Protein AF-0000000083460502 (afdb_homodimer)

Secondary structure (DSSP, 8-state):
-------HHHHHHHSS-SSHHHHHHHHHHHHGGGGGT--HHHHHHSTTS-GGGHHHHHHHHHHHHT-HHHHHHHHT-S-HHHHHHHHT-GGGTSSS-TTTSSHHHIIIIIGGGSBHHHHHHHHHHHHHH---HHHHHHHHHHHHHHH-HHHHGGGGGGS-HHHHHHHHHHTT----HHHHHHHHHH-HHHHHHHHHHHHHHHHTT---SS---GGGGHHHHTTHHHH-HHHHHHHHHHTTTS-------HHHHHHHHHHSHHHHHH-HHHHTTTS-GGGS-HHHHHHHHHHHS-SSGGG--HHHHHHHTTTS-HHHHHHHHHHHHHHHHSS-GGG-GGG--HHHHHHS-HHHHHHHHHHHHHHS---SSGGG-GGGGS-HHHHHHHHHHHHHH--SHHHHHHHHHHHHHHHHHTT-HHHHHHHHHHHHHH-TT--HHHHHHHHHHHHTTGGGGGG--HHHHHHHHHHHHHHHHTTTTTSTTHHHHHHHHHHHHHHHHHHHHHTT-HHHHHHHHHHHHHHHHHHT-------TT-HHHHHHHHHHHHHHHHHHHHHHTTT-THHHHHHHHHHHHHHHHHHHHIIIIITTSSSTTPPPP-GGG-HHHHHHHHHHHH-TTTTTSHHHHHHHHHHHHH-HHHHHHHS--------TTHHHHTHHHHHHHH-HHHHHHTHHHHHHHHHHTTT-HHHHHHHHHHTTSTTHHHHHHHHHHHHTTT-THHHHHHHHHS-HHHHHHHHGGGS--SSS----STTHHHHHHHHHHHHHHHTT-SSPPPTHHHHTTSSGGGHHHHHHHHHHHHHHSBHHHHHHHHHHHTTS-HHHHHHHHHHHHHHS-HHHHHHHHHHHHHH---HHHHHHHHHHHHHHHHHS--HHHHHHHHHHHHT--TT-HHHHHHHT--TTS-HHHHHHHHHHHHHHHHTS-SHHHHHHHHHHHHH--HHHHHHS-HHHHHHHHHHHTT-GGGHHHHHHIIIIIIISS-HHHHHHHHHHHHHHHHHHHHHHTTPPPSS-TT--HHHHHHHHHHHHHHHGGGSTT--HHHHHHHHHHHHHT--GGGSHHHHHHHHHHHHHHH-SSHHHHHHHHHHHHHHHHHHH-TTHHHHHHHHHHHHHHHHHSS-HHHHHHHHHHHHHTS--HHHHHHHHHHHHHS---GGGSHHHHHHHT-S-HHHHHHHHHHHHH---S------/-------HHHHHHHSS-SSHHHHHHHHHHHHGGGGGT--HHHHHHSTTS-GGGHHHHHHHHHHHHT-HHHHHHHHT-S-HHHHHHHHT-GGGTSSS-TTTSSHHHIIIIIGGGSBHHHHHHHHHHHHHH---HHHHHHHHHHHHHHH-HHHHGGGGGGS-HHHHHHHHHHTTPPPPHHHHHHHHHH-HHHHHHHHHHHHHHHHTT---SS---GGGGHHHHTTHHHH-HHHHHHHHHHTTTS-------HHHHHHHHHH-HHHHHH-HHHHTTTS-GGGS-HHHHHHHHHHHS-SSGGG--HHHHHHHTTTS-HHHHHHHHHHHHHHHHSS-GGG-GGG--HHHHHHS-HHHHHHHHHHHHHHS---SSGGG-GGGGS-HHHHHHHHHHHHHH--SHHHHHHHHHHHHHHHHHTT-HHHHHHHHHHHHHH-TT--HHHHHHHHHHHHTTGGGGGG--HHHHHHHHHHHHHHHHTTGGGSTTHHHHHHHHHHHHHHHHHHHHHTT-HHHHHHHHHHHHHHHHHHT-------TT-HHHHHHHHHHHHHHHHHHHHHHTTT-THHHHHHHHHHHHHHHHHHHHHHHHTTTSSSTTPPPP-GGG-HHHHHHHHHHHH-TTTTTSHHHHHHHHHHHHH-HHHHHHHS--------TTHHHHTHHHHHHHH-HHHHHHTHHHHHHHHHHTTT-HHHHHHHHHHTTSTTHHHHHHHHHHHHTTT-THHHHHHHHHS-HHHHHHHHGGGS--SSS----STTHHHHHHHHHHHHHHHTT-SSPPPTHHHHTTSSGGGHHHHHHHHHHHHHHSBHHHHHHHHHHHTTS-HHHHHHHHHHHHHHS-HHHHHHHHHHHHHH---HHHHHHHHHHHHHHHHHS--HHHHHHHHHHHHT--TT-HHHHHHHT--TTS-HHHHHHHHHHHHHHHHTS-SHHHHHHHHHHHHH--HHHHHHS-HHHHHHHHHHHTT-GGGHHHHHHIIIIIIISS-HHHHHHHHHHHHHHHHHHHHHHTTPPPSS-TT--HHHHHHHHHHHHHHHGGGGS---HHHHHHHHHHHHHT--GGG-HHHHHHHHHHHHHHH-SSHHHHHHHHHHHHHHHHHHH-TTHHHHHHHHHHHHHHHHHSS-HHHHHHHHHHHHHTS--HHHHHHHHHHHHHS---GGGSHHHHHHHT-S-HHHHHHHHHHHHH---S------

pLDDT: mean 86.25, std 11.1, range [25.2, 96.81]

Foldseek 3Di:
DPPQPQFPLNQLQLQDDFALVVSVVSLCVLLCVVVVPDDLVVSCVPPSHRVVCSLVSQLVNCLVVVPLVSLLVQQLDLFPVSNVSSLPSLVNQQCPDVVCNAQVNCVPPHQLRHFQVSLLSSLLSNLPRHQDQVRLVRNLVSCCQWAFCVSSVSSLSSHDLVVSLVCCQVQLDADDLVVLVSNCVSPVVSSLVNVVVQLVCVVVVFQRLNPDPCLNNLVSLLCVLVVPVVSSLVNQVSCVPPCSVHADDLVSLLSCCVPPLVVCLVPVCSCLNRHDLLNDDQVSCLRRLLVNADLDPVPGALVVSVVSCVNHDLQCSLVSVQVSCCVRVVDGPLVDLVNDALVSLLSDDLVSSQVSLVVVPVPDDADLALSRGSLLSHDLVPSLVVLVVVLVVDPDVSSNLSSLLNQLSSCLSNVPLVSNLVSLVVCVPPVLPPDLVSLLSNLQSLCVSPPVLLVHDPSSLVSNVSSVVSCVVVVSCLDPCVLPRVVSVLSNLLSSLVNCVVVPVVVVSLVSLVSVLVSCLRNVDLPLQGPLVDLVSRVVSLVSSLVVVLVVCVVPVPDDPVNVLSVLSVLLSSQVNLVVSCVRPPVVCPPPPDDRDDCVVPVSSLVVLLCQCPDPVNVPPPSNVSSLVSCVVRPVPSSVVRNPPPLPPCPLCCQLVLVVVVCCVVPVVSCLVVLVSLLVSLLVPVPRPSNLVSLLSCSSRPPSLVVLLVVLLVCCLVPVSSLLSNQSNTAQVSSCVSCVVLFDPDQEQDPDDDCSVSSVVNNLVVLVSQLNHGSGHDLVSLVSQCGHPNNVSSLVSNLSNSSSRNNVSSLVVLVVQCPDDDVSVLSSLVSCSNRGTLVVNLVVLLVCLVPDPDLVSLLSSLVSLVVSCLSPPDPSSVVSNLVSLVPDDPVNLVSLLVLLDCSSPDLVCRQVSVVSSCVSLVVDDDPSSLVSLLSNLLPQALSNLVSYDLVSLVVSLLVPCLPPSNPVSSLCCLQHNQQQSDLVCNVVSLLVVLVSLLVCLQPQPPNADPVGRPDRRSLVSLQVSLVVNLQVVVPPRDALVSLVSNLVSCVPRNPCVSPVLSNLSSLLSNLVRVADALLSSLQSVLVVLVVVCVVPNLVCLVSNLVSVCVNCVVVCVVPPCRRLVSSLNSLPVPPDPSSLQSSLSSVQVDLDPCCPPPNLVCQCPDPDPVSVVSSVVCVVPNPVDDPPPPD/DPPQPQFPLNQLQLQDDFALVVSVVSLCVLLCVVVVPDDLVVSCVPPSHRVVCSLVSQLVNCLVVVPLVSLLVQQLDLFPVSNVSSLPSLVNQQCPDVVCNAQVNCVPPHQLRHFQVSLLSSLLSNLPRHQDQVRLVRNLVSCCQWAFCVSSVSSLNSHDLVVSLVCCQVQLDADDLVVLVSNCVSPVVSSLVNVVVQLVCVVVVFQRLNPDPCLNNLVSLLCVLVVPVVSSLVVQVSCVPPCSVHADDLVSLLSCCVPPLVVCLVPVCSCLNRHDLLNDDQVSCLRNLLVNADLDVVPGALVVSVVSCVNHPLQCSLVSVQVSCCVRVVDGPLVDLVNDDLVNLLSDDLVSSQVSLVVVQVPDDADLALSRGSLLSHDLVPSLVVLVVVLVVDPDVSSNLSSLLNQLSSCLSNVPLPSNLVSLVVCVPPVLPPDLVSLLSNLQSLCVSPPVLLVHDPSSLVSNVSSVVSCVVVPSCLDPCVLPRVVSVLSNLLSSLVNCVVVPVVVVSLVSLVVVLVSCLRNVDLPLQGPLVDLVSRVVSLVSSLVNVLVVCVVPVPDDPVNVLSVLSVLLSSQVNLVVSCVRPPPVCPDPPDDRDHCVVPVSSLVVLLCQLPPPVNVPPPSNVSSLVSCVVRPVPSSVPRNPPPLPPCPLCCQLVLVVVVCCVVPVVSCLVVLVSLLVSLLVPPPRPSSLVSLLSCSSRPPSLVVLLVVLLVCCLVPVSSLLSNQSNGAQVSSCVSCVVLFDPDQEQDPDDDCSVSSVVNNLVVLVSQLNHGSGHDLVSLVSQCGHPNNVSSLVSLLSNSSSRNNVSSLVVLVVQCPDDDVSVLSSLVSCSNRGILVVNLVVLLVCLVPDPDLVSLLSSLVSLVVSCLSPPDPSSVVSNLVSLVPDDPVNLVSLLVLLDCSSPDLVCRQVSVVSSCVSLVVDDDPSSLVSLLSNLLPQALSNLVSYDLVSLLVSLLVPCLPPSNPVSSLCCLQHNQQQSDLVCNQVSLLVVLVSLLVCCQPQPPNADPVGRPDRRSLVSLLVSLVVNLQVVVPVRDALVSLVSNLVSCVPRNPCVSPVLSNLSSLLSNLVRVADALLSSLQSVLVVLVVVCVVPNLVCLVSNLVSVCVNCVVVCVVPPCRRLVSSLNSLPVPPDPSSLQSSLSSVQVDLDPCCPPPSLVCQCPDPDVVSVVSSVVCVVPNPVDDPPPPD

Radius of gyration: 48.44 Å; Cα contacts (8 Å, |Δi|>4): 2717; chains: 2; bounding box: 104×131×123 Å

Nearest PDB structures (foldseek):
  7qdy-assembly1_B  TM=1.302E-01  e=4.862E-06  Homo sapiens
  8q9t-assembly1_E  TM=1.295E-01  e=2.438E-05  Saccharomyces cerevisiae
  6bcu-assembly1_B  TM=1.412E-01  e=8.855E-05  Homo sapiens
  4wng-assembly1_A  TM=2.887E-01  e=4.161E-01  Homo sapiens
  3sf4-assembly3_C  TM=1.959E-01  e=1.825E-01  Homo sapiens

Structure (mmCIF, N/CA/C/O backbone):
data_AF-0000000083460502-model_v1
#
loop_
_entity.id
_entity.type
_entity.pdbx_description
1 polymer 'Uncharacterized protein'
#
loop_
_atom_site.group_PDB
_atom_site.id
_atom_site.type_symbol
_atom_site.label_atom_id
_atom_site.label_alt_id
_atom_site.label_comp_id
_atom_site.label_asym_id
_atom_site.label_entity_id
_atom_site.label_seq_id
_atom_site.pdbx_PDB_ins_code
_atom_site.Cartn_x
_atom_site.Cartn_y
_atom_site.Cartn_z
_atom_site.occupancy
_atom_site.B_iso_or_equiv
_atom_site.auth_seq_id
_atom_site.auth_comp_id
_atom_site.auth_asym_id
_atom_site.auth_atom_id
_atom_site.pdbx_PDB_model_num
ATOM 1 N N . MET A 1 1 ? 44.25 -17.719 -52.344 1 26.02 1 MET A N 1
ATOM 2 C CA . MET A 1 1 ? 42.812 -17.844 -52.531 1 26.02 1 MET A CA 1
ATOM 3 C C . MET A 1 1 ? 42.344 -19.281 -52.281 1 26.02 1 MET A C 1
ATOM 5 O O . MET A 1 1 ? 42.656 -20.172 -53.062 1 26.02 1 MET A O 1
ATOM 9 N N . THR A 1 2 ? 42.375 -19.766 -51.062 1 35.25 2 THR A N 1
ATOM 10 C CA . THR A 1 2 ? 42.062 -21.125 -50.625 1 35.25 2 THR A CA 1
ATOM 11 C C . THR A 1 2 ? 40.812 -21.641 -51.312 1 35.25 2 THR A C 1
ATOM 13 O O . THR A 1 2 ? 39.875 -20.875 -51.562 1 35.25 2 THR A O 1
ATOM 16 N N . GLU A 1 3 ? 40.844 -22.672 -52 1 38.16 3 GLU A N 1
ATOM 17 C CA . GLU A 1 3 ? 39.719 -23.312 -52.688 1 38.16 3 GLU A CA 1
ATOM 18 C C . GLU A 1 3 ? 38.438 -23.266 -51.844 1 38.16 3 GLU A C 1
ATOM 20 O O . GLU A 1 3 ? 38.406 -23.875 -50.75 1 38.16 3 GLU A O 1
ATOM 25 N N . GLN A 1 4 ? 37.75 -22.203 -51.781 1 45.59 4 GLN A N 1
ATOM 26 C CA . GLN A 1 4 ? 36.594 -21.953 -50.938 1 45.59 4 GLN A CA 1
ATOM 27 C C . GLN A 1 4 ? 35.562 -23.078 -51.125 1 45.59 4 GLN A C 1
ATOM 29 O O . GLN A 1 4 ? 35.156 -23.391 -52.219 1 45.59 4 GLN A O 1
ATOM 34 N N . GLN A 1 5 ? 35.594 -24.062 -50.312 1 58.56 5 GLN A N 1
ATOM 35 C CA . GLN A 1 5 ? 34.562 -25.125 -50.281 1 58.56 5 GLN A CA 1
ATOM 36 C C . GLN A 1 5 ? 33.156 -24.547 -50.5 1 58.56 5 GLN A C 1
ATOM 38 O O . GLN A 1 5 ? 32.812 -23.516 -49.938 1 58.56 5 GLN A O 1
ATOM 43 N N . THR A 1 6 ? 32.562 -24.938 -51.5 1 76.38 6 THR A N 1
ATOM 44 C CA . THR A 1 6 ? 31.219 -24.531 -51.906 1 76.38 6 THR A CA 1
ATOM 45 C C . THR A 1 6 ? 30.219 -24.719 -50.781 1 76.38 6 THR A C 1
ATOM 47 O O . THR A 1 6 ? 30.156 -25.797 -50.156 1 76.38 6 THR A O 1
ATOM 50 N N . SER A 1 7 ? 29.594 -23.625 -50.219 1 87.06 7 SER A N 1
ATOM 51 C CA . SER A 1 7 ? 28.641 -23.641 -49.125 1 87.06 7 SER A CA 1
ATOM 52 C C . SER A 1 7 ? 27.234 -23.984 -49.594 1 87.06 7 SER A C 1
ATOM 54 O O . SER A 1 7 ? 26.984 -24.047 -50.812 1 87.06 7 SER A O 1
ATOM 56 N N . PHE A 1 8 ? 26.406 -24.312 -48.656 1 87.94 8 PHE A N 1
ATOM 57 C CA . PHE A 1 8 ? 25 -24.578 -48.938 1 87.94 8 PHE A CA 1
ATOM 58 C C . PHE A 1 8 ? 24.359 -23.391 -49.656 1 87.94 8 PHE A C 1
ATOM 60 O O . PHE A 1 8 ? 23.516 -23.578 -50.531 1 87.94 8 PHE A O 1
ATOM 67 N N . LEU A 1 9 ? 24.844 -22.219 -49.25 1 90.31 9 LEU A N 1
ATOM 68 C CA . LEU A 1 9 ? 24.312 -21.016 -49.875 1 90.31 9 LEU A CA 1
ATOM 69 C C . LEU A 1 9 ? 24.719 -20.953 -51.344 1 90.31 9 LEU A C 1
ATOM 71 O O . LEU A 1 9 ? 23.891 -20.609 -52.219 1 90.31 9 LEU A O 1
ATOM 75 N N . ASP A 1 10 ? 25.922 -21.328 -51.656 1 89.94 10 ASP A N 1
ATOM 76 C CA . ASP A 1 10 ? 26.406 -21.359 -53.031 1 89.94 10 ASP A CA 1
ATOM 77 C C . ASP A 1 10 ? 25.625 -22.375 -53.875 1 89.94 10 ASP A C 1
ATOM 79 O O . ASP A 1 10 ? 25.312 -22.141 -55.031 1 89.94 10 ASP A O 1
ATOM 83 N N . ALA A 1 11 ? 25.312 -23.469 -53.25 1 90.75 11 ALA A N 1
ATOM 84 C CA . ALA A 1 11 ? 24.562 -24.547 -53.906 1 90.75 11 ALA A CA 1
ATOM 85 C C . ALA A 1 11 ? 23.156 -24.094 -54.25 1 90.75 11 ALA A C 1
ATOM 87 O O . ALA A 1 11 ? 22.656 -24.391 -55.344 1 90.75 11 ALA A O 1
ATOM 88 N N . ILE A 1 12 ? 22.5 -23.391 -53.375 1 90.19 12 ILE A N 1
ATOM 89 C CA . ILE A 1 12 ? 21.141 -22.906 -53.594 1 90.19 12 ILE A CA 1
ATOM 90 C C . ILE A 1 12 ? 21.141 -21.906 -54.75 1 90.19 12 ILE A C 1
ATOM 92 O O . ILE A 1 12 ? 20.234 -21.906 -55.594 1 90.19 12 ILE A O 1
ATOM 96 N N . HIS A 1 13 ? 22.25 -21.125 -54.844 1 90.06 13 HIS A N 1
ATOM 97 C CA . HIS A 1 13 ? 22.281 -20.062 -55.844 1 90.06 13 HIS A CA 1
ATOM 98 C C . HIS A 1 13 ? 22.719 -20.594 -57.188 1 90.06 13 HIS A C 1
ATOM 100 O O . HIS A 1 13 ? 22.578 -19.891 -58.219 1 90.06 13 HIS A O 1
ATOM 106 N N . LYS A 1 14 ? 23.172 -21.781 -57.219 1 88.88 14 LYS A N 1
ATOM 107 C CA . LYS A 1 14 ? 23.484 -22.422 -58.5 1 88.88 14 LYS A CA 1
ATOM 108 C C . LYS A 1 14 ? 22.219 -22.906 -59.188 1 88.88 14 LYS A C 1
ATOM 110 O O . LYS A 1 14 ? 22.219 -23.141 -60.406 1 88.88 14 LYS A O 1
ATOM 115 N N . ILE A 1 15 ? 21.156 -23.094 -58.438 1 91.19 15 ILE A N 1
ATOM 116 C CA . ILE A 1 15 ? 19.859 -23.469 -59 1 91.19 15 ILE A CA 1
ATOM 117 C C . ILE A 1 15 ? 19.281 -22.266 -59.75 1 91.19 15 ILE A C 1
ATOM 119 O O . ILE A 1 15 ? 19.156 -21.172 -59.188 1 91.19 15 ILE A O 1
ATOM 123 N N . PRO A 1 16 ? 18.953 -22.484 -61 1 87.94 16 PRO A N 1
ATOM 124 C CA . PRO A 1 16 ? 18.422 -21.344 -61.75 1 87.94 16 PRO A CA 1
ATOM 125 C C . PRO A 1 16 ? 17.109 -20.828 -61.188 1 87.94 16 PRO A C 1
ATOM 127 O O . PRO A 1 16 ? 16.266 -21.625 -60.75 1 87.94 16 PRO A O 1
ATOM 130 N N . GLY A 1 17 ? 16.938 -19.516 -61.094 1 87.94 17 GLY A N 1
ATOM 131 C CA . GLY A 1 17 ? 15.742 -18.844 -60.594 1 87.94 17 GLY A CA 1
ATOM 132 C C . GLY A 1 17 ? 16.047 -17.703 -59.656 1 87.94 17 GLY A C 1
ATOM 133 O O . GLY A 1 17 ? 17.016 -17.75 -58.906 1 87.94 17 GLY A O 1
ATOM 134 N N . ASP A 1 18 ? 15.188 -16.703 -59.688 1 84.12 18 ASP A N 1
ATOM 135 C CA . ASP A 1 18 ? 15.445 -15.523 -58.875 1 84.12 18 ASP A CA 1
ATOM 136 C C . ASP A 1 18 ? 14.656 -15.586 -57.562 1 84.12 18 ASP A C 1
ATOM 138 O O . ASP A 1 18 ? 15.047 -14.969 -56.562 1 84.12 18 ASP A O 1
ATOM 142 N N . THR A 1 19 ? 13.492 -16.281 -57.531 1 86.75 19 THR A N 1
ATOM 143 C CA . THR A 1 19 ? 12.648 -16.406 -56.344 1 86.75 19 THR A CA 1
ATOM 144 C C . THR A 1 19 ? 12.586 -17.859 -55.875 1 86.75 19 THR A C 1
ATOM 146 O O . THR A 1 19 ? 12.883 -18.781 -56.656 1 86.75 19 THR A O 1
ATOM 149 N N . PRO A 1 20 ? 12.242 -18.047 -54.625 1 88 20 PRO A N 1
ATOM 150 C CA . PRO A 1 20 ? 12.117 -19.406 -54.125 1 88 20 PRO A CA 1
ATOM 151 C C . PRO A 1 20 ? 11.133 -20.25 -54.938 1 88 20 PRO A C 1
ATOM 153 O O . PRO A 1 20 ? 11.391 -21.422 -55.188 1 88 20 PRO A O 1
ATOM 156 N N . GLY A 1 21 ? 10 -19.641 -55.375 1 87.38 21 GLY A N 1
ATOM 157 C CA . GLY A 1 21 ? 9.023 -20.375 -56.156 1 87.38 21 GLY A CA 1
ATOM 158 C C . GLY A 1 21 ? 9.586 -20.891 -57.469 1 87.38 21 GLY A C 1
ATOM 159 O O . GLY A 1 21 ? 9.336 -22.047 -57.844 1 87.38 21 GLY A O 1
ATOM 160 N N . GLU A 1 22 ? 10.375 -20.062 -58.125 1 90.12 22 GLU A N 1
ATOM 161 C CA . GLU A 1 22 ? 10.992 -20.453 -59.406 1 90.12 22 GLU A CA 1
ATOM 162 C C . GLU A 1 22 ? 12.031 -21.547 -59.188 1 90.12 22 GLU A C 1
ATOM 164 O O . GLU A 1 22 ? 12.141 -22.469 -60 1 90.12 22 GLU A O 1
ATOM 169 N N . LYS A 1 23 ? 12.688 -21.438 -58.188 1 90.31 23 LYS A N 1
ATOM 170 C CA . LYS A 1 23 ? 13.711 -22.438 -57.906 1 90.31 23 LYS A CA 1
ATOM 171 C C . LYS A 1 23 ? 13.086 -23.781 -57.562 1 90.31 23 LYS A C 1
ATOM 173 O O . LYS A 1 23 ? 13.562 -24.828 -58 1 90.31 23 LYS A O 1
ATOM 178 N N . TYR A 1 24 ? 12 -23.734 -56.781 1 91.06 24 TYR A N 1
ATOM 179 C CA . TYR A 1 24 ? 11.297 -24.969 -56.438 1 91.06 24 TYR A CA 1
ATOM 180 C C . TYR A 1 24 ? 10.703 -25.609 -57.688 1 91.06 24 TYR A C 1
ATOM 182 O O . TYR A 1 24 ? 10.688 -26.844 -57.812 1 91.06 24 TYR A O 1
ATOM 190 N N . LYS A 1 25 ? 10.211 -24.75 -58.594 1 91.25 25 LYS A N 1
ATOM 191 C CA . LYS A 1 25 ? 9.703 -25.281 -59.875 1 91.25 25 LYS A CA 1
ATOM 192 C C . LYS A 1 25 ? 10.805 -25.969 -60.656 1 91.25 25 LYS A C 1
ATOM 194 O O . LYS A 1 25 ? 10.594 -27.031 -61.219 1 91.25 25 LYS A O 1
ATOM 199 N N . LYS A 1 26 ? 11.914 -25.328 -60.594 1 92.31 26 LYS A N 1
ATOM 200 C CA . LYS A 1 26 ? 13.047 -25.906 -61.312 1 92.31 26 LYS A CA 1
ATOM 201 C C . LYS A 1 26 ? 13.492 -27.219 -60.656 1 92.31 26 LYS A C 1
ATOM 203 O O . LYS A 1 26 ? 13.844 -28.172 -61.344 1 92.31 26 LYS A O 1
ATOM 208 N N . ILE A 1 27 ? 13.477 -27.328 -59.375 1 91.62 27 ILE A N 1
ATOM 209 C CA . ILE A 1 27 ? 13.805 -28.547 -58.656 1 91.62 27 ILE A CA 1
ATOM 210 C C . ILE A 1 27 ? 12.797 -29.641 -59 1 91.62 27 ILE A C 1
ATOM 212 O O . ILE A 1 27 ? 13.172 -30.781 -59.281 1 91.62 27 ILE A O 1
ATOM 216 N N . ALA A 1 28 ? 11.539 -29.25 -59.094 1 91.12 28 ALA A N 1
ATOM 217 C CA . ALA A 1 28 ? 10.484 -30.203 -59.438 1 91.12 28 ALA A CA 1
ATOM 218 C C . ALA A 1 28 ? 10.664 -30.75 -60.844 1 91.12 28 ALA A C 1
ATOM 220 O O . ALA A 1 28 ? 10.438 -31.938 -61.094 1 91.12 28 ALA A O 1
ATOM 221 N N . GLU A 1 29 ? 11.031 -29.875 -61.688 1 90.12 29 GLU A N 1
ATOM 222 C CA . GLU A 1 29 ? 11.273 -30.266 -63.062 1 90.12 29 GLU A CA 1
ATOM 223 C C . GLU A 1 29 ? 12.438 -31.25 -63.156 1 90.12 29 GLU A C 1
ATOM 225 O O . GLU A 1 29 ? 12.359 -32.25 -63.875 1 90.12 29 GLU A O 1
ATOM 230 N N . LEU A 1 30 ? 13.414 -30.969 -62.469 1 91.81 30 LEU A N 1
ATOM 231 C CA . LEU A 1 30 ? 14.609 -31.797 -62.5 1 91.81 30 LEU A CA 1
ATOM 232 C C . LEU A 1 30 ? 14.336 -33.156 -61.875 1 91.81 30 LEU A C 1
ATOM 234 O O . LEU A 1 30 ? 14.867 -34.188 -62.312 1 91.81 30 LEU A O 1
ATOM 238 N N . VAL A 1 31 ? 13.508 -33.156 -60.875 1 92.88 31 VAL A N 1
ATOM 239 C CA . VAL A 1 31 ? 13.227 -34.406 -60.125 1 92.88 31 VAL A CA 1
ATOM 240 C C . VAL A 1 31 ? 12.195 -35.219 -60.906 1 92.88 31 VAL A C 1
ATOM 242 O O . VAL A 1 31 ? 12.172 -36.469 -60.812 1 92.88 31 VAL A O 1
ATOM 245 N N . SER A 1 32 ? 11.336 -34.625 -61.781 1 89.88 32 SER A N 1
ATOM 246 C CA . SER A 1 32 ? 10.258 -35.312 -62.5 1 89.88 32 SER A CA 1
ATOM 247 C C . SER A 1 32 ? 10.805 -36.344 -63.469 1 89.88 32 SER A C 1
ATOM 249 O O . SER A 1 32 ? 10.07 -37.25 -63.906 1 89.88 32 SER A O 1
ATOM 251 N N . VAL A 1 33 ? 12.023 -36.281 -63.656 1 89.56 33 VAL A N 1
ATOM 252 C CA . VAL A 1 33 ? 12.633 -37.25 -64.562 1 89.56 33 VAL A CA 1
ATOM 253 C C . VAL A 1 33 ? 12.57 -38.656 -64 1 89.56 33 VAL A C 1
ATOM 255 O O . VAL A 1 33 ? 12.586 -39.625 -64.75 1 89.56 33 VAL A O 1
ATOM 258 N N . VAL A 1 34 ? 12.461 -38.688 -62.75 1 90.31 34 VAL A N 1
ATOM 259 C CA . VAL A 1 34 ? 12.43 -39.969 -62.094 1 90.31 34 VAL A CA 1
ATOM 260 C C . VAL A 1 34 ? 11.117 -40.688 -62.406 1 90.31 34 VAL A C 1
ATOM 262 O O . VAL A 1 34 ? 11.07 -41.938 -62.438 1 90.31 34 VAL A O 1
ATOM 265 N N . LYS A 1 35 ? 10.023 -40.031 -62.781 1 87.81 35 LYS A N 1
ATOM 266 C CA . LYS A 1 35 ? 8.75 -40.625 -63.156 1 87.81 35 LYS A CA 1
ATOM 267 C C . LYS A 1 35 ? 8.898 -41.406 -64.5 1 87.81 35 LYS A C 1
ATOM 269 O O . LYS A 1 35 ? 8.164 -42.375 -64.688 1 87.81 35 LYS A O 1
ATOM 274 N N . LYS A 1 36 ? 9.844 -41 -65.375 1 85.62 36 LYS A N 1
ATOM 275 C CA . LYS A 1 36 ? 10.055 -41.625 -66.688 1 85.62 36 LYS A CA 1
ATOM 276 C C . LYS A 1 36 ? 11.039 -42.781 -66.562 1 85.62 36 LYS A C 1
ATOM 278 O O . LYS A 1 36 ? 11.484 -43.312 -67.562 1 85.62 36 LYS A O 1
ATOM 283 N N . GLY A 1 37 ? 11.469 -43.188 -65.375 1 81.88 37 GLY A N 1
ATOM 284 C CA . GLY A 1 37 ? 12.242 -44.406 -65.125 1 81.88 37 GLY A CA 1
ATOM 285 C C . GLY A 1 37 ? 13.719 -44.156 -64.938 1 81.88 37 GLY A C 1
ATOM 286 O O . GLY A 1 37 ? 14.516 -45.094 -64.812 1 81.88 37 GLY A O 1
ATOM 287 N N . VAL A 1 38 ? 14.219 -42.906 -64.812 1 88.06 38 VAL A N 1
ATOM 288 C CA . VAL A 1 38 ? 15.625 -42.562 -64.625 1 88.06 38 VAL A CA 1
ATOM 289 C C . VAL A 1 38 ? 15.992 -42.875 -63.156 1 88.06 38 VAL A C 1
ATOM 291 O O . VAL A 1 38 ? 15.289 -42.438 -62.219 1 88.06 38 VAL A O 1
ATOM 294 N N . PRO A 1 39 ? 17.047 -43.625 -63 1 88.94 39 PRO A N 1
ATOM 295 C CA . PRO A 1 39 ? 17.438 -43.938 -61.625 1 88.94 39 PRO A CA 1
ATOM 296 C C . PRO A 1 39 ? 17.859 -42.688 -60.844 1 88.94 39 PRO A C 1
ATOM 298 O O . PRO A 1 39 ? 18.453 -41.781 -61.438 1 88.94 39 PRO A O 1
ATOM 301 N N . VAL A 1 40 ? 17.594 -42.625 -59.5 1 90.25 40 VAL A N 1
ATOM 302 C CA . VAL A 1 40 ? 17.844 -41.5 -58.625 1 90.25 40 VAL A CA 1
ATOM 303 C C . VAL A 1 40 ? 19.344 -41.188 -58.562 1 90.25 40 VAL A C 1
ATOM 305 O O . VAL A 1 40 ? 19.734 -40.031 -58.438 1 90.25 40 VAL A O 1
ATOM 308 N N . SER A 1 41 ? 20.203 -42.25 -58.719 1 86.19 41 SER A N 1
ATOM 309 C CA . SER A 1 41 ? 21.656 -42.062 -58.719 1 86.19 41 SER A CA 1
ATOM 310 C C . SER A 1 41 ? 22.094 -41.188 -59.906 1 86.19 41 SER A C 1
ATOM 312 O O . SER A 1 41 ? 23.031 -40.406 -59.75 1 86.19 41 SER A O 1
ATOM 314 N N . HIS A 1 42 ? 21.328 -41.375 -60.938 1 86.44 42 HIS A N 1
ATOM 315 C CA . HIS A 1 42 ? 21.656 -40.562 -62.125 1 86.44 42 HIS A CA 1
ATOM 316 C C . HIS A 1 42 ? 21.203 -39.125 -61.969 1 86.44 42 HIS A C 1
ATOM 318 O O . HIS A 1 42 ? 21.844 -38.219 -62.469 1 86.44 42 HIS A O 1
ATOM 324 N N . LEU A 1 43 ? 20.141 -39.031 -61.25 1 88.62 43 LEU A N 1
ATOM 325 C CA . LEU A 1 43 ? 19.625 -37.688 -60.969 1 88.62 43 LEU A CA 1
ATOM 326 C C . LEU A 1 43 ? 20.625 -36.875 -60.125 1 88.62 43 LEU A C 1
ATOM 328 O O . LEU A 1 43 ? 20.891 -35.719 -60.438 1 88.62 43 LEU A O 1
ATOM 332 N N . ILE A 1 44 ? 21.188 -37.469 -59.125 1 88.38 44 ILE A N 1
ATOM 333 C CA . ILE A 1 44 ? 22.062 -36.781 -58.156 1 88.38 44 ILE A CA 1
ATOM 334 C C . ILE A 1 44 ? 23.391 -36.469 -58.844 1 88.38 44 ILE A C 1
ATOM 336 O O . ILE A 1 44 ? 24.016 -35.438 -58.531 1 88.38 44 ILE A O 1
ATOM 340 N N . LYS A 1 45 ? 23.766 -37.25 -59.906 1 83.94 45 LYS A N 1
ATOM 341 C CA . LYS A 1 45 ? 25.031 -37.062 -60.625 1 83.94 45 LYS A CA 1
ATOM 342 C C . LYS A 1 45 ? 24.875 -36.062 -61.75 1 83.94 45 LYS A C 1
ATOM 344 O O . LYS A 1 45 ? 25.844 -35.656 -62.375 1 83.94 45 LYS A O 1
ATOM 349 N N . ASN A 1 46 ? 23.641 -35.688 -61.938 1 85.5 46 ASN A N 1
ATOM 350 C CA . ASN A 1 46 ? 23.375 -34.656 -62.969 1 85.5 46 ASN A CA 1
ATOM 351 C C . ASN A 1 46 ? 24.109 -33.375 -62.625 1 85.5 46 ASN A C 1
ATOM 353 O O . ASN A 1 46 ? 24.062 -32.875 -61.5 1 85.5 46 ASN A O 1
ATOM 357 N N . PRO A 1 47 ? 24.844 -32.844 -63.5 1 82.44 47 PRO A N 1
ATOM 358 C CA . PRO A 1 47 ? 25.609 -31.609 -63.281 1 82.44 47 PRO A CA 1
ATOM 359 C C . PRO A 1 47 ? 24.734 -30.422 -62.875 1 82.44 47 PRO A C 1
ATOM 361 O O . PRO A 1 47 ? 25.219 -29.469 -62.25 1 82.44 47 PRO A O 1
ATOM 364 N N . ASP A 1 48 ? 23.453 -30.531 -63.219 1 83.94 48 ASP A N 1
ATOM 365 C CA . ASP A 1 48 ? 22.562 -29.422 -62.875 1 83.94 48 ASP A CA 1
ATOM 366 C C . ASP A 1 48 ? 22.125 -29.484 -61.438 1 83.94 48 ASP A C 1
ATOM 368 O O . ASP A 1 48 ? 21.578 -28.516 -60.906 1 83.94 48 ASP A O 1
ATOM 372 N N . VAL A 1 49 ? 22.391 -30.531 -60.812 1 89.62 49 VAL A N 1
ATOM 373 C CA . VAL A 1 49 ? 22.047 -30.688 -59.406 1 89.62 49 VAL A CA 1
ATOM 374 C C . VAL A 1 49 ? 23.266 -30.438 -58.531 1 89.62 49 VAL A C 1
ATOM 376 O O . VAL A 1 49 ? 24.234 -31.203 -58.562 1 89.62 49 VAL A O 1
ATOM 379 N N . PRO A 1 50 ? 23.219 -29.375 -57.781 1 89.31 50 PRO A N 1
ATOM 380 C CA . PRO A 1 50 ? 24.344 -29.125 -56.906 1 89.31 50 PRO A CA 1
ATOM 381 C C . PRO A 1 50 ? 24.578 -30.25 -55.906 1 89.31 50 PRO A C 1
ATOM 383 O O . PRO A 1 50 ? 23.641 -30.75 -55.281 1 89.31 50 PRO A O 1
ATOM 386 N N . SER A 1 51 ? 25.75 -30.672 -55.625 1 86 51 SER A N 1
ATOM 387 C CA . SER A 1 51 ? 26.125 -31.844 -54.844 1 86 51 SER A CA 1
ATOM 388 C C . SER A 1 51 ? 25.656 -31.719 -53.375 1 86 51 SER A C 1
ATOM 390 O O . SER A 1 51 ? 25.203 -32.688 -52.781 1 86 51 SER A O 1
ATOM 392 N N . LEU A 1 52 ? 25.672 -30.5 -52.812 1 88 52 LEU A N 1
ATOM 393 C CA . LEU A 1 52 ? 25.328 -30.297 -51.406 1 88 52 LEU A CA 1
ATOM 394 C C . LEU A 1 52 ? 23.812 -30.375 -51.219 1 88 52 LEU A C 1
ATOM 396 O O . LEU A 1 52 ? 23.344 -30.578 -50.094 1 88 52 LEU A O 1
ATOM 400 N N . LEU A 1 53 ? 23.031 -30.234 -52.25 1 90.62 53 LEU A N 1
ATOM 401 C CA . LEU A 1 53 ? 21.578 -30.344 -52.156 1 90.62 53 LEU A CA 1
ATOM 402 C C . LEU A 1 53 ? 21.109 -31.719 -52.594 1 90.62 53 LEU A C 1
ATOM 404 O O . LEU A 1 53 ? 19.906 -31.938 -52.75 1 90.62 53 LEU A O 1
ATOM 408 N N . GLY A 1 54 ? 22.062 -32.562 -52.812 1 88.81 54 GLY A N 1
ATOM 409 C CA . GLY A 1 54 ? 21.766 -33.906 -53.219 1 88.81 54 GLY A CA 1
ATOM 410 C C . GLY A 1 54 ? 20.719 -34.594 -52.344 1 88.81 54 GLY A C 1
ATOM 411 O O . GLY A 1 54 ? 19.719 -35.094 -52.844 1 88.81 54 GLY A O 1
ATOM 412 N N . PRO A 1 55 ? 20.922 -34.469 -51 1 90.56 55 PRO A N 1
ATOM 413 C CA . PRO A 1 55 ? 19.953 -35.094 -50.094 1 90.56 55 PRO A CA 1
ATOM 414 C C . PRO A 1 55 ? 18.547 -34.5 -50.25 1 90.56 55 PRO A C 1
ATOM 416 O O . PRO A 1 55 ? 17.562 -35.25 -50.125 1 90.56 55 PRO A O 1
ATOM 419 N N . TYR A 1 56 ? 18.438 -33.25 -50.531 1 91.44 56 TYR A N 1
ATOM 420 C CA . TYR A 1 56 ? 17.141 -32.625 -50.719 1 91.44 56 TYR A CA 1
ATOM 421 C C . TYR A 1 56 ? 16.453 -33.156 -51.969 1 91.44 56 TYR A C 1
ATOM 423 O O . TYR A 1 56 ? 15.25 -33.438 -51.938 1 91.44 56 TYR A O 1
ATOM 431 N N . PHE A 1 57 ? 17.188 -33.312 -53.062 1 92.56 57 PHE A N 1
ATOM 432 C CA . PHE A 1 57 ? 16.656 -33.844 -54.312 1 92.56 57 PHE A CA 1
ATOM 433 C C . PHE A 1 57 ? 16.266 -35.312 -54.125 1 92.56 57 PHE A C 1
ATOM 435 O O . PHE A 1 57 ? 15.25 -35.75 -54.688 1 92.56 57 PHE A O 1
ATOM 442 N N . LYS A 1 58 ? 17.016 -35.938 -53.344 1 92.88 58 LYS A N 1
ATOM 443 C CA . LYS A 1 58 ? 16.75 -37.344 -53.094 1 92.88 58 LYS A CA 1
ATOM 444 C C . LYS A 1 58 ? 15.422 -37.531 -52.375 1 92.88 58 LYS A C 1
ATOM 446 O O . LYS A 1 58 ? 14.68 -38.469 -52.688 1 92.88 58 LYS A O 1
ATOM 451 N N . VAL A 1 59 ? 15.102 -36.75 -51.375 1 93.75 59 VAL A N 1
ATOM 452 C CA . VAL A 1 59 ? 13.867 -36.906 -50.625 1 93.75 59 VAL A CA 1
ATOM 453 C C . VAL A 1 59 ? 12.664 -36.562 -51.5 1 93.75 59 VAL A C 1
ATOM 455 O O . VAL A 1 59 ? 11.609 -37.188 -51.406 1 93.75 59 VAL A O 1
ATOM 458 N N . GLU A 1 60 ? 12.859 -35.594 -52.375 1 92.62 60 GLU A N 1
ATOM 459 C CA . GLU A 1 60 ? 11.781 -35.25 -53.281 1 92.62 60 GLU A CA 1
ATOM 460 C C . GLU A 1 60 ? 11.508 -36.375 -54.281 1 92.62 60 GLU A C 1
ATOM 462 O O . GLU A 1 60 ? 10.352 -36.625 -54.625 1 92.62 60 GLU A O 1
ATOM 467 N N . ALA A 1 61 ? 12.531 -36.938 -54.688 1 93.88 61 ALA A N 1
ATOM 468 C CA . ALA A 1 61 ? 12.391 -38.094 -55.562 1 93.88 61 ALA A CA 1
ATOM 469 C C . ALA A 1 61 ? 11.719 -39.25 -54.812 1 93.88 61 ALA A C 1
ATOM 471 O O . ALA A 1 61 ? 10.875 -39.938 -55.375 1 93.88 61 ALA A O 1
ATOM 472 N N . ALA A 1 62 ? 12.117 -39.469 -53.562 1 93.62 62 ALA A N 1
ATOM 473 C CA . ALA A 1 62 ? 11.539 -40.5 -52.75 1 93.62 62 ALA A CA 1
ATOM 474 C C . ALA A 1 62 ? 10.031 -40.312 -52.594 1 93.62 62 ALA A C 1
ATOM 476 O O . ALA A 1 62 ? 9.273 -41.281 -52.594 1 93.62 62 ALA A O 1
ATOM 477 N N . ARG A 1 63 ? 9.609 -39.094 -52.438 1 92.25 63 ARG A N 1
ATOM 478 C CA . ARG A 1 63 ? 8.188 -38.781 -52.312 1 92.25 63 ARG A CA 1
ATOM 479 C C . ARG A 1 63 ? 7.414 -39.188 -53.562 1 92.25 63 ARG A C 1
ATOM 481 O O . ARG A 1 63 ? 6.352 -39.812 -53.469 1 92.25 63 ARG A O 1
ATOM 488 N N . ILE A 1 64 ? 7.957 -38.906 -54.719 1 90.88 64 ILE A N 1
ATOM 489 C CA . ILE A 1 64 ? 7.297 -39.188 -56 1 90.88 64 ILE A CA 1
ATOM 490 C C . ILE A 1 64 ? 7.25 -40.688 -56.219 1 90.88 64 ILE A C 1
ATOM 492 O O . ILE A 1 64 ? 6.223 -41.219 -56.656 1 90.88 64 ILE A O 1
ATOM 496 N N . LEU A 1 65 ? 8.344 -41.406 -55.906 1 91.38 65 LEU A N 1
ATOM 497 C CA . LEU A 1 65 ? 8.445 -42.812 -56.156 1 91.38 65 LEU A CA 1
ATOM 498 C C . LEU A 1 65 ? 7.844 -43.625 -55 1 91.38 65 LEU A C 1
ATOM 500 O O . LEU A 1 65 ? 7.664 -44.844 -55.125 1 91.38 65 LEU A O 1
ATOM 504 N N . ASN A 1 66 ? 7.551 -43.031 -53.906 1 89.19 66 ASN A N 1
ATOM 505 C CA . ASN A 1 66 ? 7.078 -43.656 -52.656 1 89.19 66 ASN A CA 1
ATOM 506 C C . ASN A 1 66 ? 8.023 -44.75 -52.188 1 89.19 66 ASN A C 1
ATOM 508 O O . ASN A 1 66 ? 7.59 -45.844 -51.875 1 89.19 66 ASN A O 1
ATOM 512 N N . ASN A 1 67 ? 9.336 -44.438 -52.375 1 91.06 67 ASN A N 1
ATOM 513 C CA . ASN A 1 67 ? 10.375 -45.344 -51.938 1 91.06 67 ASN A CA 1
ATOM 514 C C . ASN A 1 67 ? 10.641 -45.219 -50.438 1 91.06 67 ASN A C 1
ATOM 516 O O . ASN A 1 67 ? 11.258 -44.25 -50 1 91.06 67 ASN A O 1
ATOM 520 N N . ARG A 1 68 ? 10.328 -46.125 -49.688 1 93.12 68 ARG A N 1
ATOM 521 C CA . ARG A 1 68 ? 10.344 -46.062 -48.219 1 93.12 68 ARG A CA 1
ATOM 522 C C . ARG A 1 68 ? 11.773 -46.094 -47.688 1 93.12 68 ARG A C 1
ATOM 524 O O . ARG A 1 68 ? 12.062 -45.438 -46.656 1 93.12 68 ARG A O 1
ATOM 531 N N . GLN A 1 69 ? 12.656 -46.75 -48.312 1 91.81 69 GLN A N 1
ATOM 532 C CA . GLN A 1 69 ? 14.047 -46.812 -47.875 1 91.81 69 GLN A CA 1
ATOM 533 C C . GLN A 1 69 ? 14.711 -45.438 -48 1 91.81 69 GLN A C 1
ATOM 535 O O . GLN A 1 69 ? 15.453 -45 -47.094 1 91.81 69 GLN A O 1
ATOM 540 N N . MET A 1 70 ? 14.391 -44.781 -49.031 1 93.06 70 MET A N 1
ATOM 541 C CA . MET A 1 70 ? 14.961 -43.438 -49.25 1 93.06 70 MET A CA 1
ATOM 542 C C . MET A 1 70 ? 14.406 -42.438 -48.25 1 93.06 70 MET A C 1
ATOM 544 O O . MET A 1 70 ? 15.109 -41.531 -47.844 1 93.06 70 MET A O 1
ATOM 548 N N . ILE A 1 71 ? 13.188 -42.625 -47.844 1 95.25 71 ILE A N 1
ATOM 549 C CA . ILE A 1 71 ? 12.578 -41.75 -46.812 1 95.25 71 ILE A CA 1
ATOM 550 C C . ILE A 1 71 ? 13.25 -42 -45.469 1 95.25 71 ILE A C 1
ATOM 552 O O . ILE A 1 71 ? 13.57 -41.031 -44.75 1 95.25 71 ILE A O 1
ATOM 556 N N . ALA A 1 72 ? 13.477 -43.219 -45.094 1 95.31 72 ALA A N 1
ATOM 557 C CA . ALA A 1 72 ? 14.172 -43.562 -43.875 1 95.31 72 ALA A CA 1
ATOM 558 C C . ALA A 1 72 ? 15.57 -42.969 -43.844 1 95.31 72 ALA A C 1
ATOM 560 O O . ALA A 1 72 ? 16.016 -42.469 -42.812 1 95.31 72 ALA A O 1
ATOM 561 N N . ASP A 1 73 ? 16.281 -43 -44.938 1 93.75 73 ASP A N 1
ATOM 562 C CA . ASP A 1 73 ? 17.625 -42.438 -45.031 1 93.75 73 ASP A CA 1
ATOM 563 C C . ASP A 1 73 ? 17.594 -40.938 -44.875 1 93.75 73 ASP A C 1
ATOM 565 O O . ASP A 1 73 ? 18.5 -40.344 -44.312 1 93.75 73 ASP A O 1
ATOM 569 N N . ALA A 1 74 ? 16.516 -40.344 -45.375 1 95.5 74 ALA A N 1
ATOM 570 C CA . ALA A 1 74 ? 16.359 -38.906 -45.25 1 95.5 74 ALA A CA 1
ATOM 571 C C . ALA A 1 74 ? 16.141 -38.5 -43.781 1 95.5 74 ALA A C 1
ATOM 573 O O . ALA A 1 74 ? 16.625 -37.469 -43.344 1 95.5 74 ALA A O 1
ATOM 574 N N . LEU A 1 75 ? 15.43 -39.312 -43.062 1 95.81 75 LEU A N 1
ATOM 575 C CA . LEU A 1 75 ? 15.164 -39.031 -41.656 1 95.81 75 LEU A CA 1
ATOM 576 C C . LEU A 1 75 ? 16.438 -39.156 -40.812 1 95.81 75 LEU A C 1
ATOM 578 O O . LEU A 1 75 ? 16.562 -38.531 -39.75 1 95.81 75 LEU A O 1
ATOM 582 N N . LYS A 1 76 ? 17.406 -39.969 -41.25 1 94.5 76 LYS A N 1
ATOM 583 C CA . LYS A 1 76 ? 18.672 -40.125 -40.562 1 94.5 76 LYS A CA 1
ATOM 584 C C . LYS A 1 76 ? 19.625 -38.969 -40.844 1 94.5 76 LYS A C 1
ATOM 586 O O . LYS A 1 76 ? 20.688 -38.875 -40.219 1 94.5 76 LYS A O 1
ATOM 591 N N . SER A 1 77 ? 19.172 -38.031 -41.656 1 92.38 77 SER A N 1
ATOM 592 C CA . SER A 1 77 ? 19.984 -36.875 -41.969 1 92.38 77 SER A CA 1
ATOM 593 C C . SER A 1 77 ? 20.062 -35.906 -40.781 1 92.38 77 SER A C 1
ATOM 595 O O . SER A 1 77 ? 19.297 -36.031 -39.844 1 92.38 77 SER A O 1
ATOM 597 N N . GLU A 1 78 ? 21 -35.062 -40.75 1 90.81 78 GLU A N 1
ATOM 598 C CA . GLU A 1 78 ? 21.109 -34.031 -39.719 1 90.81 78 GLU A CA 1
ATOM 599 C C . GLU A 1 78 ? 20.625 -32.688 -40.219 1 90.81 78 GLU A C 1
ATOM 601 O O . GLU A 1 78 ? 20.531 -31.734 -39.438 1 90.81 78 GLU A O 1
ATOM 606 N N . ASP A 1 79 ? 20.297 -32.625 -41.469 1 92 79 ASP A N 1
ATOM 607 C CA . ASP A 1 79 ? 19.75 -31.406 -42.062 1 92 79 ASP A CA 1
ATOM 608 C C . ASP A 1 79 ? 18.25 -31.312 -41.812 1 92 79 ASP A C 1
ATOM 610 O O . ASP A 1 79 ? 17.453 -32.094 -42.344 1 92 79 ASP A O 1
ATOM 614 N N . ASN A 1 80 ? 17.922 -30.344 -41.125 1 91.69 80 ASN A N 1
ATOM 615 C CA . ASN A 1 80 ? 16.531 -30.172 -40.688 1 91.69 80 ASN A CA 1
ATOM 616 C C . ASN A 1 80 ? 15.594 -29.969 -41.875 1 91.69 80 ASN A C 1
ATOM 618 O O . ASN A 1 80 ? 14.422 -30.359 -41.812 1 91.69 80 ASN A O 1
ATOM 622 N N . SER A 1 81 ? 16.031 -29.344 -42.969 1 89.69 81 SER A N 1
ATOM 623 C CA . SER A 1 81 ? 15.188 -29.141 -44.156 1 89.69 81 SER A CA 1
ATOM 624 C C . SER A 1 81 ? 14.82 -30.469 -44.812 1 89.69 81 SER A C 1
ATOM 626 O O . SER A 1 81 ? 13.68 -30.656 -45.25 1 89.69 81 SER A O 1
ATOM 628 N N . VAL A 1 82 ? 15.742 -31.328 -44.844 1 93.81 82 VAL A N 1
ATOM 629 C CA . VAL A 1 82 ? 15.531 -32.656 -45.406 1 93.81 82 VAL A CA 1
ATOM 630 C C . VAL A 1 82 ? 14.617 -33.469 -44.5 1 93.81 82 VAL A C 1
ATOM 632 O O . VAL A 1 82 ? 13.68 -34.125 -44.969 1 93.81 82 VAL A O 1
ATOM 635 N N . ILE A 1 83 ? 14.828 -33.375 -43.219 1 95.44 83 ILE A N 1
ATOM 636 C CA . ILE A 1 83 ? 14.039 -34.125 -42.25 1 95.44 83 ILE A CA 1
ATOM 637 C C . ILE A 1 83 ? 12.586 -33.688 -42.312 1 95.44 83 ILE A C 1
ATOM 639 O O . ILE A 1 83 ? 11.672 -34.5 -42.312 1 95.44 83 ILE A O 1
ATOM 643 N N . GLN A 1 84 ? 12.43 -32.406 -42.406 1 93.38 84 GLN A N 1
ATOM 644 C CA . GLN A 1 84 ? 11.07 -31.891 -42.438 1 93.38 84 GLN A CA 1
ATOM 645 C C . GLN A 1 84 ? 10.305 -32.344 -43.656 1 93.38 84 GLN A C 1
ATOM 647 O O . GLN A 1 84 ? 9.117 -32.688 -43.562 1 93.38 84 GLN A O 1
ATOM 652 N N . LYS A 1 85 ? 10.914 -32.375 -44.812 1 93.44 85 LYS A N 1
ATOM 653 C CA . LYS A 1 85 ? 10.281 -32.875 -46 1 93.44 85 LYS A CA 1
ATOM 654 C C . LYS A 1 85 ? 9.93 -34.344 -45.875 1 93.44 85 LYS A C 1
ATOM 656 O O . LYS A 1 85 ? 8.875 -34.781 -46.344 1 93.44 85 LYS A O 1
ATOM 661 N N . ALA A 1 86 ? 10.781 -35.031 -45.25 1 95.81 86 ALA A N 1
ATOM 662 C CA . ALA A 1 86 ? 10.539 -36.469 -45.031 1 95.81 86 ALA A CA 1
ATOM 663 C C . ALA A 1 86 ? 9.375 -36.688 -44.094 1 95.81 86 ALA A C 1
ATOM 665 O O . ALA A 1 86 ? 8.547 -37.562 -44.281 1 95.81 86 ALA A O 1
ATOM 666 N N . LEU A 1 87 ? 9.258 -35.906 -43.062 1 94.88 87 LEU A N 1
ATOM 667 C CA . LEU A 1 87 ? 8.219 -36.031 -42.031 1 94.88 87 LEU A CA 1
ATOM 668 C C . LEU A 1 87 ? 6.848 -35.719 -42.625 1 94.88 87 LEU A C 1
ATOM 670 O O . LEU A 1 87 ? 5.828 -36.219 -42.125 1 94.88 87 LEU A O 1
ATOM 674 N N . HIS A 1 88 ? 6.824 -35 -43.719 1 93.06 88 HIS A N 1
ATOM 675 C CA . HIS A 1 88 ? 5.555 -34.562 -44.281 1 93.06 88 HIS A CA 1
ATOM 676 C C . HIS A 1 88 ? 4.984 -35.688 -45.188 1 93.06 88 HIS A C 1
ATOM 678 O O . HIS A 1 88 ? 3.836 -35.594 -45.625 1 93.06 88 HIS A O 1
ATOM 684 N N . ILE A 1 89 ? 5.738 -36.688 -45.438 1 94 89 ILE A N 1
ATOM 685 C CA . ILE A 1 89 ? 5.246 -37.812 -46.219 1 94 89 ILE A CA 1
ATOM 686 C C . ILE A 1 89 ? 4.438 -38.75 -45.312 1 94 89 ILE A C 1
ATOM 688 O O . ILE A 1 89 ? 4.969 -39.719 -44.812 1 94 89 ILE A O 1
ATOM 692 N N . LYS A 1 90 ? 3.242 -38.688 -45.25 1 91.56 90 LYS A N 1
ATOM 693 C CA . LYS A 1 90 ? 2.332 -39.312 -44.281 1 91.56 90 LYS A CA 1
ATOM 694 C C . LYS A 1 90 ? 2.262 -40.812 -44.5 1 91.56 90 LYS A C 1
ATOM 696 O O . LYS A 1 90 ? 2.055 -41.594 -43.562 1 91.56 90 LYS A O 1
ATOM 701 N N . SER A 1 91 ? 2.414 -41.312 -45.781 1 90.75 91 SER A N 1
ATOM 702 C CA . SER A 1 91 ? 2.266 -42.75 -46.125 1 90.75 91 SER A CA 1
ATOM 703 C C . SER A 1 91 ? 3.342 -43.594 -45.469 1 90.75 91 SER A C 1
ATOM 705 O O . SER A 1 91 ? 3.168 -44.781 -45.281 1 90.75 91 SER A O 1
ATOM 707 N N . PHE A 1 92 ? 4.395 -42.969 -45.094 1 94.25 92 PHE A N 1
ATOM 708 C CA . PHE A 1 92 ? 5.488 -43.656 -44.438 1 94.25 92 PHE A CA 1
ATOM 709 C C . PHE A 1 92 ? 5.129 -44 -43 1 94.25 92 PHE A C 1
ATOM 711 O O . PHE A 1 92 ? 5.637 -45 -42.438 1 94.25 92 PHE A O 1
ATOM 718 N N . PHE A 1 93 ? 4.203 -43.25 -42.375 1 94.94 93 PHE A N 1
ATOM 719 C CA . PHE A 1 93 ? 3.926 -43.375 -40.938 1 94.94 93 PHE A CA 1
ATOM 720 C C . PHE A 1 93 ? 2.568 -44.031 -40.719 1 94.94 93 PHE A C 1
ATOM 722 O O . PHE A 1 93 ? 2.213 -44.312 -39.562 1 94.94 93 PHE A O 1
ATOM 729 N N . ASP A 1 94 ? 1.733 -44.25 -41.688 1 92.38 94 ASP A N 1
ATOM 730 C CA . ASP A 1 94 ? 0.337 -44.625 -41.5 1 92.38 94 ASP A CA 1
ATOM 731 C C . ASP A 1 94 ? 0.211 -46.156 -41.312 1 92.38 94 ASP A C 1
ATOM 733 O O . ASP A 1 94 ? -0.87 -46.625 -40.969 1 92.38 94 ASP A O 1
ATOM 737 N N . GLY A 1 95 ? 1.28 -47.062 -41.5 1 89.69 95 GLY A N 1
ATOM 738 C CA . GLY A 1 95 ? 1.269 -48.5 -41.25 1 89.69 95 GLY A CA 1
ATOM 739 C C . GLY A 1 95 ? 0.912 -49.312 -42.469 1 89.69 95 GLY A C 1
ATOM 740 O O . GLY A 1 95 ? 0.781 -50.531 -42.406 1 89.69 95 GLY A O 1
ATOM 741 N N . SER A 1 96 ? 0.627 -48.75 -43.656 1 87.94 96 SER A N 1
ATOM 742 C CA . SER A 1 96 ? 0.232 -49.438 -44.875 1 87.94 96 SER A CA 1
ATOM 743 C C . SER A 1 96 ? 1.311 -50.406 -45.312 1 87.94 96 SER A C 1
ATOM 745 O O . SER A 1 96 ? 1.002 -51.469 -45.844 1 87.94 96 SER A O 1
ATOM 747 N N . ASP A 1 97 ? 2.553 -50 -45.125 1 89.69 97 ASP A N 1
ATOM 748 C CA . ASP A 1 97 ? 3.666 -50.875 -45.469 1 89.69 97 ASP A CA 1
ATOM 749 C C . ASP A 1 97 ? 4.211 -51.562 -44.219 1 89.69 97 ASP A C 1
ATOM 751 O O . ASP A 1 97 ? 4.996 -50.969 -43.469 1 89.69 97 ASP A O 1
ATOM 755 N N . GLY A 1 98 ? 3.959 -52.781 -43.938 1 86.19 98 GLY A N 1
ATOM 756 C CA . GLY A 1 98 ? 4.305 -53.531 -42.719 1 86.19 98 GLY A CA 1
ATOM 757 C C . GLY A 1 98 ? 5.781 -53.875 -42.656 1 86.19 98 GLY A C 1
ATOM 758 O O . GLY A 1 98 ? 6.293 -54.156 -41.562 1 86.19 98 GLY A O 1
ATOM 759 N N . GLU A 1 99 ? 6.426 -53.719 -43.781 1 87.88 99 GLU A N 1
ATOM 760 C CA . GLU A 1 99 ? 7.844 -54.062 -43.812 1 87.88 99 GLU A CA 1
ATOM 761 C C . GLU A 1 99 ? 8.688 -52.938 -43.188 1 87.88 99 GLU A C 1
ATOM 763 O O . GLU A 1 99 ? 9.688 -53.219 -42.531 1 87.88 99 GLU A O 1
ATOM 768 N N . PHE A 1 100 ? 8.172 -51.719 -43.375 1 90.62 100 PHE A N 1
ATOM 769 C CA . PHE A 1 100 ? 8.961 -50.594 -42.906 1 90.62 100 PHE A CA 1
ATOM 770 C C . PHE A 1 100 ? 8.344 -50 -41.625 1 90.62 100 PHE A C 1
ATOM 772 O O . PHE A 1 100 ? 9.062 -49.656 -40.688 1 90.62 100 PHE A O 1
ATOM 779 N N . THR A 1 101 ? 7.031 -49.844 -41.656 1 93.19 101 THR A N 1
ATOM 780 C CA . THR A 1 101 ? 6.398 -49.219 -40.469 1 93.19 101 THR A CA 1
ATOM 781 C C . THR A 1 101 ? 6.074 -50.281 -39.406 1 93.19 101 THR A C 1
ATOM 783 O O . THR A 1 101 ? 4.918 -50.656 -39.25 1 93.19 101 THR A O 1
ATOM 786 N N . ASN A 1 102 ? 7.004 -50.688 -38.719 1 93.44 102 ASN A N 1
ATOM 787 C CA . ASN A 1 102 ? 6.859 -51.594 -37.594 1 93.44 102 ASN A CA 1
ATOM 788 C C . ASN A 1 102 ? 7.855 -51.25 -36.5 1 93.44 102 ASN A C 1
ATOM 790 O O . ASN A 1 102 ? 8.898 -50.656 -36.75 1 93.44 102 ASN A O 1
ATOM 794 N N . PRO A 1 103 ? 7.59 -51.594 -35.25 1 94.94 103 PRO A N 1
ATOM 795 C CA . PRO A 1 103 ? 8.414 -51.188 -34.125 1 94.94 103 PRO A CA 1
ATOM 796 C C . PRO A 1 103 ? 9.836 -51.75 -34.188 1 94.94 103 PRO A C 1
ATOM 798 O O . PRO A 1 103 ? 10.789 -51.125 -33.75 1 94.94 103 PRO A O 1
ATOM 801 N N . ASP A 1 104 ? 10 -52.938 -34.781 1 93.19 104 ASP A N 1
ATOM 802 C CA . ASP A 1 104 ? 11.312 -53.562 -34.844 1 93.19 104 ASP A CA 1
ATOM 803 C C . ASP A 1 104 ? 12.242 -52.781 -35.781 1 93.19 104 ASP A C 1
ATOM 805 O O . ASP A 1 104 ? 13.398 -52.531 -35.469 1 93.19 104 ASP A O 1
ATOM 809 N N . TYR A 1 105 ? 11.648 -52.469 -36.938 1 94.25 105 TYR A N 1
ATOM 810 C CA . TYR A 1 105 ? 12.461 -51.719 -37.875 1 94.25 105 TYR A CA 1
ATOM 811 C C . TYR A 1 105 ? 12.836 -50.344 -37.312 1 94.25 105 TYR A C 1
ATOM 813 O O . TYR A 1 105 ? 13.992 -49.938 -37.375 1 94.25 105 TYR A O 1
ATOM 821 N N . PHE A 1 106 ? 11.852 -49.625 -36.781 1 95.88 106 PHE A N 1
ATOM 822 C CA . PHE A 1 106 ? 12.094 -48.312 -36.25 1 95.88 106 PHE A CA 1
ATOM 823 C C . PHE A 1 106 ? 13.086 -48.344 -35.094 1 95.88 106 PHE A C 1
ATOM 825 O O . PHE A 1 106 ? 13.977 -47.5 -35 1 95.88 106 PHE A O 1
ATOM 832 N N . SER A 1 107 ? 12.984 -49.312 -34.156 1 94.31 107 SER A N 1
ATOM 833 C CA . SER A 1 107 ? 13.82 -49.375 -32.969 1 94.31 107 SER A CA 1
ATOM 834 C C . SER A 1 107 ? 15.25 -49.781 -33.312 1 94.31 107 SER A C 1
ATOM 836 O O . SER A 1 107 ? 16.203 -49.375 -32.656 1 94.31 107 SER A O 1
ATOM 838 N N . LYS A 1 108 ? 15.422 -50.625 -34.375 1 92.12 108 LYS A N 1
ATOM 839 C CA . LYS A 1 108 ? 16.734 -51.188 -34.656 1 92.12 108 LYS A CA 1
ATOM 840 C C . LYS A 1 108 ? 17.422 -50.406 -35.781 1 92.12 108 LYS A C 1
ATOM 842 O O . LYS A 1 108 ? 18.656 -50.25 -35.781 1 92.12 108 LYS A O 1
ATOM 847 N N . HIS A 1 109 ? 16.609 -49.844 -36.719 1 92.56 109 HIS A N 1
ATOM 848 C CA . HIS A 1 109 ? 17.25 -49.406 -37.938 1 92.56 109 HIS A CA 1
ATOM 849 C C . HIS A 1 109 ? 17.047 -47.906 -38.156 1 92.56 109 HIS A C 1
ATOM 851 O O . HIS A 1 109 ? 17.719 -47.281 -39 1 92.56 109 HIS A O 1
ATOM 857 N N . LEU A 1 110 ? 16.188 -47.281 -37.375 1 94.75 110 LEU A N 1
ATOM 858 C CA . LEU A 1 110 ? 15.898 -45.906 -37.656 1 94.75 110 LEU A CA 1
ATOM 859 C C . LEU A 1 110 ? 16.219 -45 -36.469 1 94.75 110 LEU A C 1
ATOM 861 O O . LEU A 1 110 ? 17.172 -44.25 -36.469 1 94.75 110 LEU A O 1
ATOM 865 N N . ILE A 1 111 ? 15.602 -45.188 -35.281 1 94 111 ILE A N 1
ATOM 866 C CA . ILE A 1 111 ? 15.586 -44.281 -34.125 1 94 111 ILE A CA 1
ATOM 867 C C . ILE A 1 111 ? 17 -44.156 -33.562 1 94 111 ILE A C 1
ATOM 869 O O . ILE A 1 111 ? 17.406 -43.062 -33.156 1 94 111 ILE A O 1
ATOM 873 N N . PRO A 1 112 ? 17.812 -45.219 -33.5 1 91.94 112 PRO A N 1
ATOM 874 C CA . PRO A 1 112 ? 19.156 -45.094 -32.938 1 91.94 112 PRO A CA 1
ATOM 875 C C . PRO A 1 112 ? 20.062 -44.188 -33.781 1 91.94 112 PRO A C 1
ATOM 877 O O . PRO A 1 112 ? 21.094 -43.719 -33.312 1 91.94 112 PRO A O 1
ATOM 880 N N . HIS A 1 113 ? 19.594 -43.875 -35 1 93.38 113 HIS A N 1
ATOM 881 C CA . HIS A 1 113 ? 20.469 -43.125 -35.906 1 93.38 113 HIS A CA 1
ATOM 882 C C . HIS A 1 113 ? 19.938 -41.719 -36.156 1 93.38 113 HIS A C 1
ATOM 884 O O . HIS A 1 113 ? 20.547 -40.938 -36.906 1 93.38 113 HIS A O 1
ATOM 890 N N . VAL A 1 114 ? 18.859 -41.375 -35.531 1 95.75 114 VAL A N 1
ATOM 891 C CA . VAL A 1 114 ? 18.312 -40.031 -35.719 1 95.75 114 VAL A CA 1
ATOM 892 C C . VAL A 1 114 ? 18.562 -39.219 -34.469 1 95.75 114 VAL A C 1
ATOM 894 O O . VAL A 1 114 ? 18.938 -39.75 -33.406 1 95.75 114 VAL A O 1
ATOM 897 N N . SER A 1 115 ? 18.438 -37.906 -34.562 1 95.31 115 SER A N 1
ATOM 898 C CA . SER A 1 115 ? 18.625 -37.031 -33.406 1 95.31 115 SER A CA 1
ATOM 899 C C . SER A 1 115 ? 17.453 -37.094 -32.438 1 95.31 115 SER A C 1
ATOM 901 O O . SER A 1 115 ? 16.391 -37.656 -32.781 1 95.31 115 SER A O 1
ATOM 903 N N . LEU A 1 116 ? 17.594 -36.656 -31.203 1 95.12 116 LEU A N 1
ATOM 904 C CA . LEU A 1 116 ? 16.516 -36.656 -30.219 1 95.12 116 LEU A CA 1
ATOM 905 C C . LEU A 1 116 ? 15.336 -35.812 -30.703 1 95.12 116 LEU A C 1
ATOM 907 O O . LEU A 1 116 ? 14.18 -36.219 -30.562 1 95.12 116 LEU A O 1
ATOM 911 N N . ASN A 1 117 ? 15.641 -34.625 -31.281 1 93.94 117 ASN A N 1
ATOM 912 C CA . ASN A 1 117 ? 14.578 -33.781 -31.797 1 93.94 117 ASN A CA 1
ATOM 913 C C . ASN A 1 117 ? 13.773 -34.5 -32.875 1 93.94 117 ASN A C 1
ATOM 915 O O . ASN A 1 117 ? 12.547 -34.438 -32.906 1 93.94 117 ASN A O 1
ATOM 919 N N . THR A 1 118 ? 14.453 -35.156 -33.781 1 96 118 THR A N 1
ATOM 920 C CA . THR A 1 118 ? 13.797 -35.906 -34.844 1 96 118 THR A CA 1
ATOM 921 C C . THR A 1 118 ? 13.008 -37.094 -34.281 1 96 118 THR A C 1
ATOM 923 O O . THR A 1 118 ? 11.914 -37.375 -34.75 1 96 118 THR A O 1
ATOM 926 N N . ARG A 1 119 ? 13.562 -37.781 -33.312 1 95.5 119 ARG A N 1
ATOM 927 C CA . ARG A 1 119 ? 12.859 -38.875 -32.656 1 95.5 119 ARG A CA 1
ATOM 928 C C . ARG A 1 119 ? 11.508 -38.406 -32.125 1 95.5 119 ARG A C 1
ATOM 930 O O . ARG A 1 119 ? 10.484 -39.062 -32.344 1 95.5 119 ARG A O 1
ATOM 937 N N . LEU A 1 120 ? 11.5 -37.344 -31.484 1 95 120 LEU A N 1
ATOM 938 C CA . LEU A 1 120 ? 10.273 -36.812 -30.891 1 95 120 LEU A CA 1
ATOM 939 C C . LEU A 1 120 ? 9.258 -36.469 -31.969 1 95 120 LEU A C 1
ATOM 941 O O . LEU A 1 120 ? 8.055 -36.688 -31.797 1 95 120 LEU A O 1
ATOM 945 N N . GLU A 1 121 ? 9.758 -35.906 -33.094 1 95.25 121 GLU A N 1
ATOM 946 C CA . GLU A 1 121 ? 8.867 -35.562 -34.188 1 95.25 121 GLU A CA 1
ATOM 947 C C . GLU A 1 121 ? 8.312 -36.844 -34.875 1 95.25 121 GLU A C 1
ATOM 949 O O . GLU A 1 121 ? 7.16 -36.844 -35.312 1 95.25 121 GLU A O 1
ATOM 954 N N . ILE A 1 122 ? 9.094 -37.812 -35 1 96 122 ILE A N 1
ATOM 955 C CA . ILE A 1 122 ? 8.656 -39.062 -35.562 1 96 122 ILE A CA 1
ATOM 956 C C . ILE A 1 122 ? 7.539 -39.656 -34.688 1 96 122 ILE A C 1
ATOM 958 O O . ILE A 1 122 ? 6.5 -40.094 -35.219 1 96 122 ILE A O 1
ATOM 962 N N . ILE A 1 123 ? 7.75 -39.719 -33.406 1 95.12 123 ILE A N 1
ATOM 963 C CA . ILE A 1 123 ? 6.758 -40.25 -32.469 1 95.12 123 ILE A CA 1
ATOM 964 C C . ILE A 1 123 ? 5.453 -39.469 -32.594 1 95.12 123 ILE A C 1
ATOM 966 O O . ILE A 1 123 ? 4.371 -40.062 -32.656 1 95.12 123 ILE A O 1
ATOM 970 N N . LYS A 1 124 ? 5.59 -38.25 -32.719 1 92.94 124 LYS A N 1
ATOM 971 C CA . LYS A 1 124 ? 4.414 -37.406 -32.906 1 92.94 124 LYS A CA 1
ATOM 972 C C . LYS A 1 124 ? 3.697 -37.75 -34.219 1 92.94 124 LYS A C 1
ATOM 974 O O . LYS A 1 124 ? 2.469 -37.844 -34.25 1 92.94 124 LYS A O 1
ATOM 979 N N . ASN A 1 125 ? 4.48 -37.875 -35.281 1 94.5 125 ASN A N 1
ATOM 980 C CA . ASN A 1 125 ? 3.9 -38.219 -36.594 1 94.5 125 ASN A CA 1
ATOM 981 C C . ASN A 1 125 ? 3.211 -39.562 -36.562 1 94.5 125 ASN A C 1
ATOM 983 O O . ASN A 1 125 ? 2.143 -39.75 -37.156 1 94.5 125 ASN A O 1
ATOM 987 N N . LEU A 1 126 ? 3.781 -40.5 -35.906 1 95.31 126 LEU A N 1
ATOM 988 C CA . LEU A 1 126 ? 3.162 -41.812 -35.781 1 95.31 126 LEU A CA 1
ATOM 989 C C . LEU A 1 126 ? 1.842 -41.688 -35 1 95.31 126 LEU A C 1
ATOM 991 O O . LEU A 1 126 ? 0.854 -42.344 -35.406 1 95.31 126 LEU A O 1
ATOM 995 N N . SER A 1 127 ? 1.821 -40.906 -34.031 1 93.56 127 SER A N 1
ATOM 996 C CA . SER A 1 127 ? 0.628 -40.719 -33.188 1 93.56 127 SER A CA 1
ATOM 997 C C . SER A 1 127 ? -0.526 -40.156 -34 1 93.56 127 SER A C 1
ATOM 999 O O . SER A 1 127 ? -1.688 -40.469 -33.781 1 93.56 127 SER A O 1
ATOM 1001 N N . TYR A 1 128 ? -0.208 -39.375 -35.031 1 91.31 128 TYR A N 1
ATOM 1002 C CA . TYR A 1 128 ? -1.237 -38.719 -35.812 1 91.31 128 TYR A CA 1
ATOM 1003 C C . TYR A 1 128 ? -1.686 -39.562 -37 1 91.31 128 TYR A C 1
ATOM 1005 O O . TYR A 1 128 ? -2.842 -39.5 -37.406 1 91.31 128 TYR A O 1
ATOM 1013 N N . HIS A 1 129 ? -0.827 -40.406 -37.531 1 92.94 129 HIS A N 1
ATOM 1014 C CA . HIS A 1 129 ? -1.109 -40.938 -38.844 1 92.94 129 HIS A CA 1
ATOM 1015 C C . HIS A 1 129 ? -1.287 -42.469 -38.812 1 92.94 129 HIS A C 1
ATOM 1017 O O . HIS A 1 129 ? -1.784 -43.062 -39.75 1 92.94 129 HIS A O 1
ATOM 1023 N N . LEU A 1 130 ? -0.851 -43.125 -37.75 1 94.38 130 LEU A N 1
ATOM 1024 C CA . LEU A 1 130 ? -1.025 -44.594 -37.688 1 94.38 130 LEU A CA 1
ATOM 1025 C C . LEU A 1 130 ? -2.502 -44.969 -37.781 1 94.38 130 LEU A C 1
ATOM 1027 O O . LEU A 1 130 ? -3.316 -44.469 -36.969 1 94.38 130 LEU A O 1
ATOM 1031 N N . ARG A 1 131 ? -2.875 -45.875 -38.656 1 89.81 131 ARG A N 1
ATOM 1032 C CA . ARG A 1 131 ? -4.27 -46.219 -38.906 1 89.81 131 ARG A CA 1
ATOM 1033 C C . ARG A 1 131 ? -4.691 -47.438 -38.094 1 89.81 131 ARG A C 1
ATOM 1035 O O . ARG A 1 131 ? -5.859 -47.562 -37.719 1 89.81 131 ARG A O 1
ATOM 1042 N N . LYS A 1 132 ? -3.719 -48.438 -37.781 1 92.44 132 LYS A N 1
ATOM 1043 C CA . LYS A 1 132 ? -4.043 -49.656 -37.031 1 92.44 132 LYS A CA 1
ATOM 1044 C C . LYS A 1 132 ? -3.689 -49.469 -35.562 1 92.44 132 LYS A C 1
ATOM 1046 O O . LYS A 1 132 ? -2.512 -49.406 -35.188 1 92.44 132 LYS A O 1
ATOM 1051 N N . PRO A 1 133 ? -4.562 -49.531 -34.688 1 93.75 133 PRO A N 1
ATOM 1052 C CA . PRO A 1 133 ? -4.312 -49.312 -33.281 1 93.75 133 PRO A CA 1
ATOM 1053 C C . PRO A 1 133 ? -3.404 -50.375 -32.656 1 93.75 133 PRO A C 1
ATOM 1055 O O . PRO A 1 133 ? -2.613 -50.094 -31.766 1 93.75 133 PRO A O 1
ATOM 1058 N N . GLU A 1 134 ? -3.527 -51.594 -33.156 1 93.06 134 GLU A N 1
ATOM 1059 C CA . GLU A 1 134 ? -2.695 -52.656 -32.656 1 93.06 134 GLU A CA 1
ATOM 1060 C C . GLU A 1 134 ? -1.214 -52.375 -32.875 1 93.06 134 GLU A C 1
ATOM 1062 O O . GLU A 1 134 ? -0.375 -52.656 -32.031 1 93.06 134 GLU A O 1
ATOM 1067 N N . LEU A 1 135 ? -1.003 -51.875 -34.094 1 95.19 135 LEU A N 1
ATOM 1068 C CA . LEU A 1 135 ? 0.372 -51.5 -34.406 1 95.19 135 LEU A CA 1
ATOM 1069 C C . LEU A 1 135 ? 0.857 -50.375 -33.531 1 95.19 135 LEU A C 1
ATOM 1071 O O . LEU A 1 135 ? 2.021 -50.344 -33.125 1 95.19 135 LEU A O 1
ATOM 1075 N N . ALA A 1 136 ? 0.004 -49.438 -33.219 1 96.44 136 ALA A N 1
ATOM 1076 C CA . ALA A 1 136 ? 0.33 -48.312 -32.344 1 96.44 136 ALA A CA 1
ATOM 1077 C C . ALA A 1 136 ? 0.672 -48.812 -30.938 1 96.44 136 ALA A C 1
ATOM 1079 O O . ALA A 1 136 ? 1.588 -48.281 -30.297 1 96.44 136 ALA A O 1
ATOM 1080 N N . GLU A 1 137 ? -0.076 -49.75 -30.422 1 96.81 137 GLU A N 1
ATOM 1081 C CA . GLU A 1 137 ? 0.174 -50.344 -29.109 1 96.81 137 GLU A CA 1
ATOM 1082 C C . GLU A 1 137 ? 1.53 -51.031 -29.078 1 96.81 137 GLU A C 1
ATOM 1084 O O . GLU A 1 137 ? 2.234 -50.969 -28.062 1 96.81 137 GLU A O 1
ATOM 1089 N N . GLU A 1 138 ? 1.837 -51.688 -30.188 1 95.75 138 GLU A N 1
ATOM 1090 C CA . GLU A 1 138 ? 3.148 -52.312 -30.266 1 95.75 138 GLU A CA 1
ATOM 1091 C C . GLU A 1 138 ? 4.266 -51.281 -30.234 1 95.75 138 GLU A C 1
ATOM 1093 O O . GLU A 1 138 ? 5.281 -51.469 -29.562 1 95.75 138 GLU A O 1
ATOM 1098 N N . PHE A 1 139 ? 4.023 -50.188 -30.953 1 96.62 139 PHE A N 1
ATOM 1099 C CA . PHE A 1 139 ? 4.984 -49.094 -30.938 1 96.62 139 PHE A CA 1
ATOM 1100 C C . PHE A 1 139 ? 5.125 -48.531 -29.531 1 96.62 139 PHE A C 1
ATOM 1102 O O . PHE A 1 139 ? 6.238 -48.281 -29.078 1 96.62 139 PHE A O 1
ATOM 1109 N N . PHE A 1 140 ? 3.953 -48.312 -28.891 1 96.19 140 PHE A N 1
ATOM 1110 C CA . PHE A 1 140 ? 3.959 -47.75 -27.531 1 96.19 140 PHE A CA 1
ATOM 1111 C C . PHE A 1 140 ? 4.75 -48.656 -26.594 1 96.19 140 PHE A C 1
ATOM 1113 O O . PHE A 1 140 ? 5.609 -48.156 -25.844 1 96.19 140 PHE A O 1
ATOM 1120 N N . ALA A 1 141 ? 4.477 -49.875 -26.578 1 95 141 ALA A N 1
ATOM 1121 C CA . ALA A 1 141 ? 5.133 -50.812 -25.672 1 95 141 ALA A CA 1
ATOM 1122 C C . ALA A 1 141 ? 6.645 -50.812 -25.891 1 95 141 ALA A C 1
ATOM 1124 O O . ALA A 1 141 ? 7.418 -50.781 -24.922 1 95 141 ALA A O 1
ATOM 1125 N N . ARG A 1 142 ? 7.043 -50.812 -27.156 1 95.56 142 ARG A N 1
ATOM 1126 C CA . ARG A 1 142 ? 8.461 -50.875 -27.484 1 95.56 142 ARG A CA 1
ATOM 1127 C C . ARG A 1 142 ? 9.164 -49.594 -27.094 1 95.56 142 ARG A C 1
ATOM 1129 O O . ARG A 1 142 ? 10.242 -49.625 -26.5 1 95.56 142 ARG A O 1
ATOM 1136 N N . PHE A 1 143 ? 8.562 -48.469 -27.422 1 95.31 143 PHE A N 1
ATOM 1137 C CA . PHE A 1 143 ? 9.172 -47.188 -27.125 1 95.31 143 PHE A CA 1
ATOM 1138 C C . PHE A 1 143 ? 9.141 -46.906 -25.641 1 95.31 143 PHE A C 1
ATOM 1140 O O . PHE A 1 143 ? 10.047 -46.25 -25.109 1 95.31 143 PHE A O 1
ATOM 1147 N N . HIS A 1 144 ? 8.102 -47.312 -24.984 1 93.88 144 HIS A N 1
ATOM 1148 C CA . HIS A 1 144 ? 8.055 -47.188 -23.531 1 93.88 144 HIS A CA 1
ATOM 1149 C C . HIS A 1 144 ? 9.203 -47.938 -22.875 1 93.88 144 HIS A C 1
ATOM 1151 O O . HIS A 1 144 ? 9.875 -47.406 -21.984 1 93.88 144 HIS A O 1
ATOM 1157 N N . LEU A 1 145 ? 9.406 -49.062 -23.312 1 92.12 145 LEU A N 1
ATOM 1158 C CA . LEU A 1 145 ? 10.461 -49.906 -22.75 1 92.12 145 LEU A CA 1
ATOM 1159 C C . LEU A 1 145 ? 11.836 -49.312 -23.031 1 92.12 145 LEU A C 1
ATOM 1161 O O . LEU A 1 145 ? 12.711 -49.312 -22.172 1 92.12 145 LEU A O 1
ATOM 1165 N N . LEU A 1 146 ? 12.008 -48.688 -24.172 1 94.12 146 LEU A N 1
ATOM 1166 C CA . LEU A 1 146 ? 13.328 -48.219 -24.594 1 94.12 146 LEU A CA 1
ATOM 1167 C C . LEU A 1 146 ? 13.594 -46.812 -24.078 1 94.12 146 LEU A C 1
ATOM 1169 O O . LEU A 1 146 ? 14.719 -46.5 -23.688 1 94.12 146 LEU A O 1
ATOM 1173 N N . TYR A 1 147 ? 12.523 -45.938 -24.141 1 93.5 147 TYR A N 1
ATOM 1174 C CA . TYR A 1 147 ? 12.805 -44.5 -23.938 1 93.5 147 TYR A CA 1
ATOM 1175 C C . TYR A 1 147 ? 11.945 -43.938 -22.812 1 93.5 147 TYR A C 1
ATOM 1177 O O . TYR A 1 147 ? 12.055 -42.75 -22.484 1 93.5 147 TYR A O 1
ATOM 1185 N N . GLY A 1 148 ? 11.07 -44.688 -22.25 1 89.62 148 GLY A N 1
ATOM 1186 C CA . GLY A 1 148 ? 10.305 -44.25 -21.094 1 89.62 148 GLY A CA 1
ATOM 1187 C C . GLY A 1 148 ? 8.922 -43.719 -21.453 1 89.62 148 GLY A C 1
ATOM 1188 O O . GLY A 1 148 ? 8.602 -43.562 -22.641 1 89.62 148 GLY A O 1
ATOM 1189 N N . ILE A 1 149 ? 8.148 -43.406 -20.516 1 88.12 149 ILE A N 1
ATOM 1190 C CA . ILE A 1 149 ? 6.734 -43.094 -20.656 1 88.12 149 ILE A CA 1
ATOM 1191 C C . ILE A 1 149 ? 6.586 -41.656 -21.203 1 88.12 149 ILE A C 1
ATOM 1193 O O . ILE A 1 149 ? 5.68 -41.375 -22 1 88.12 149 ILE A O 1
ATOM 1197 N N . ASP A 1 150 ? 7.461 -40.75 -20.844 1 86.19 150 ASP A N 1
ATOM 1198 C CA . ASP 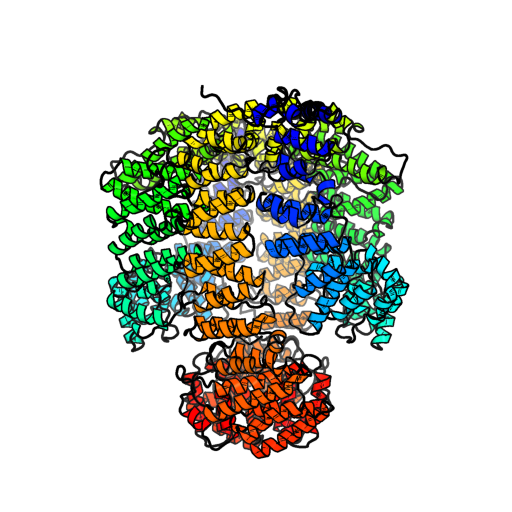A 1 150 ? 7.328 -39.344 -21.234 1 86.19 150 ASP A CA 1
ATOM 1199 C C . ASP A 1 150 ? 7.422 -39.188 -22.75 1 86.19 150 ASP A C 1
ATOM 1201 O O . ASP A 1 150 ? 6.676 -38.406 -23.344 1 86.19 150 ASP A O 1
ATOM 1205 N N . GLN A 1 151 ? 8.297 -39.938 -23.359 1 91.06 151 GLN A N 1
ATOM 1206 C CA . GLN A 1 151 ? 8.484 -39.844 -24.797 1 91.06 151 GLN A CA 1
ATOM 1207 C C . GLN A 1 151 ? 7.453 -40.656 -25.547 1 91.06 151 GLN A C 1
ATOM 1209 O O . GLN A 1 151 ? 7.062 -40.312 -26.672 1 91.06 151 GLN A O 1
ATOM 1214 N N . ALA A 1 152 ? 6.938 -41.781 -24.984 1 93.75 152 ALA A N 1
ATOM 1215 C CA . ALA A 1 152 ? 6.02 -42.688 -25.656 1 93.75 152 ALA A CA 1
ATOM 1216 C C . ALA A 1 152 ? 4.578 -42.219 -25.547 1 93.75 152 ALA A C 1
ATOM 1218 O O . ALA A 1 152 ? 3.707 -42.625 -26.312 1 93.75 152 ALA A O 1
ATOM 1219 N N . MET A 1 153 ? 4.32 -41.375 -24.688 1 90.81 153 MET A N 1
ATOM 1220 C CA . MET A 1 153 ? 2.979 -40.969 -24.266 1 90.81 153 MET A CA 1
ATOM 1221 C C . MET A 1 153 ? 2.148 -40.5 -25.453 1 90.81 153 MET A C 1
ATOM 1223 O O . MET A 1 153 ? 0.977 -40.875 -25.578 1 90.81 153 MET A O 1
ATOM 1227 N N . PRO A 1 154 ? 2.746 -39.719 -26.391 1 91.75 154 PRO A N 1
ATOM 1228 C CA . PRO A 1 154 ? 1.927 -39.25 -27.516 1 91.75 154 PRO A CA 1
ATOM 1229 C C . PRO A 1 154 ? 1.346 -40.406 -28.328 1 91.75 154 PRO A C 1
ATOM 1231 O O . PRO A 1 154 ? 0.281 -40.25 -28.938 1 91.75 154 PRO A O 1
ATOM 1234 N N . LEU A 1 155 ? 1.88 -41.594 -28.344 1 94.81 155 LEU A N 1
ATOM 1235 C CA . LEU A 1 155 ? 1.445 -42.719 -29.141 1 94.81 155 LEU A CA 1
ATOM 1236 C C . LEU A 1 155 ? 0.123 -43.281 -28.609 1 94.81 155 LEU A C 1
ATOM 1238 O O . LEU A 1 155 ? -0.587 -44 -29.344 1 94.81 155 LEU A O 1
ATOM 1242 N N . LEU A 1 156 ? -0.203 -43 -27.406 1 94.06 156 LEU A N 1
ATOM 1243 C CA . LEU A 1 156 ? -1.453 -43.469 -26.828 1 94.06 156 LEU A CA 1
ATOM 1244 C C . LEU A 1 156 ? -2.652 -42.906 -27.578 1 94.06 156 LEU A C 1
ATOM 1246 O O . LEU A 1 156 ? -3.736 -43.5 -27.562 1 94.06 156 LEU A O 1
ATOM 1250 N N . LEU A 1 157 ? -2.416 -41.844 -28.25 1 92.5 157 LEU A N 1
ATOM 1251 C CA . LEU A 1 157 ? -3.49 -41.219 -29.016 1 92.5 157 LEU A CA 1
ATOM 1252 C C . LEU A 1 157 ? -3.934 -42.125 -30.172 1 92.5 157 LEU A C 1
ATOM 1254 O O . LEU A 1 157 ? -5.105 -42.125 -30.547 1 92.5 157 LEU A O 1
ATOM 1258 N N . ALA A 1 158 ? -3.012 -42.906 -30.703 1 94.19 158 ALA A N 1
ATOM 1259 C CA . ALA A 1 158 ? -3.309 -43.781 -31.844 1 94.19 158 ALA A CA 1
ATOM 1260 C C . ALA A 1 158 ? -3.721 -45.156 -31.391 1 94.19 158 ALA A C 1
ATOM 1262 O O . ALA A 1 158 ? -4.109 -46 -32.188 1 94.19 158 ALA A O 1
ATOM 1263 N N . CYS A 1 159 ? -3.67 -45.438 -30.062 1 95 159 CYS A N 1
ATOM 1264 C CA . CYS A 1 159 ? -3.998 -46.75 -29.531 1 95 159 CYS A CA 1
ATOM 1265 C C . CYS A 1 159 ? -5.5 -46.875 -29.297 1 95 159 CYS A C 1
ATOM 1267 O O . CYS A 1 159 ? -6.238 -45.906 -29.406 1 95 159 CYS A O 1
ATOM 1269 N N . ARG A 1 160 ? -5.969 -48.312 -28.906 1 87.56 160 ARG A N 1
ATOM 1270 C CA . ARG A 1 160 ? -7.359 -48.562 -28.547 1 87.56 160 ARG A CA 1
ATOM 1271 C C . ARG A 1 160 ? -7.707 -47.906 -27.203 1 87.56 160 ARG A C 1
ATOM 1273 O O . ARG A 1 160 ? -6.883 -47.875 -26.297 1 87.56 160 ARG A O 1
ATOM 1280 N N . SER A 1 161 ? -8.781 -47.531 -27.125 1 90.56 161 SER A N 1
ATOM 1281 C CA . SER A 1 161 ? -9.242 -46.812 -25.922 1 90.56 161 SER A CA 1
ATOM 1282 C C . SER A 1 161 ? -9.047 -47.688 -24.688 1 90.56 161 SER A C 1
ATOM 1284 O O . SER A 1 161 ? -8.672 -47.188 -23.625 1 90.56 161 SER A O 1
ATOM 1286 N N . GLU A 1 162 ? -9.297 -48.906 -24.797 1 91.88 162 GLU A N 1
ATOM 1287 C CA . GLU A 1 162 ? -9.18 -49.812 -23.641 1 91.88 162 GLU A CA 1
ATOM 1288 C C . GLU A 1 162 ? -7.73 -49.938 -23.188 1 91.88 162 GLU A C 1
ATOM 1290 O O . GLU A 1 162 ? -7.441 -49.938 -22 1 91.88 162 GLU A O 1
ATOM 1295 N N . PHE A 1 163 ? -6.887 -50.094 -24.203 1 94.31 163 PHE A N 1
ATOM 1296 C CA . PHE A 1 163 ? -5.461 -50.156 -23.906 1 94.31 163 PHE A CA 1
ATOM 1297 C C . PHE A 1 163 ? -4.984 -48.875 -23.25 1 94.31 163 PHE A C 1
ATOM 1299 O O . PHE A 1 163 ? -4.234 -48.906 -22.266 1 94.31 163 PHE A O 1
ATOM 1306 N N . THR A 1 164 ? -5.445 -47.781 -23.766 1 93.69 164 THR A N 1
ATOM 1307 C CA . THR A 1 164 ? -5.062 -46.469 -23.25 1 93.69 164 THR A CA 1
ATOM 1308 C C . THR A 1 164 ? -5.52 -46.281 -21.797 1 93.69 164 THR A C 1
ATOM 1310 O O . THR A 1 164 ? -4.742 -45.875 -20.938 1 93.69 164 THR A O 1
ATOM 1313 N N . HIS A 1 165 ? -6.727 -46.594 -21.516 1 91.25 165 HIS A N 1
ATOM 1314 C CA . HIS A 1 165 ? -7.273 -46.438 -20.172 1 91.25 165 HIS A CA 1
ATOM 1315 C C . HIS A 1 165 ? -6.52 -47.344 -19.188 1 91.25 165 HIS A C 1
ATOM 1317 O O . HIS A 1 165 ? -6.16 -46.875 -18.094 1 91.25 165 HIS A O 1
ATOM 1323 N N . LYS A 1 166 ? -6.316 -48.5 -19.578 1 90.38 166 LYS A N 1
ATOM 1324 C CA . LYS A 1 166 ? -5.602 -49.438 -18.719 1 90.38 166 LYS A CA 1
ATOM 1325 C C . LYS A 1 166 ? -4.188 -48.938 -18.422 1 90.38 166 LYS A C 1
ATOM 1327 O O . LYS A 1 166 ? -3.723 -49.031 -17.281 1 90.38 166 LYS A O 1
ATOM 1332 N N . THR A 1 167 ? -3.545 -48.469 -19.453 1 89.94 167 THR A N 1
ATOM 1333 C CA . THR A 1 167 ? -2.176 -48 -19.312 1 89.94 167 THR A CA 1
ATOM 1334 C C . THR A 1 167 ? -2.125 -46.781 -18.391 1 89.94 167 THR A C 1
ATOM 1336 O O . THR A 1 167 ? -1.226 -46.656 -17.562 1 89.94 167 THR A O 1
ATOM 1339 N N . LEU A 1 168 ? -3.084 -45.906 -18.562 1 88.56 168 LEU A N 1
ATOM 1340 C CA . LEU A 1 168 ? -3.123 -44.719 -17.734 1 88.56 168 LEU A CA 1
ATOM 1341 C C . LEU A 1 168 ? -3.283 -45.062 -16.266 1 88.56 168 LEU A C 1
ATOM 1343 O O . LEU A 1 168 ? -2.645 -44.438 -15.398 1 88.56 168 LEU A O 1
ATOM 1347 N N . ILE A 1 169 ? -4.043 -46.031 -15.93 1 82.69 169 ILE A N 1
ATOM 1348 C CA . ILE A 1 169 ? -4.324 -46.406 -14.555 1 82.69 169 ILE A CA 1
ATOM 1349 C C . ILE A 1 169 ? -3.143 -47.219 -13.992 1 82.69 169 ILE A C 1
ATOM 1351 O O . ILE A 1 169 ? -2.668 -46.906 -12.891 1 82.69 169 ILE A O 1
ATOM 1355 N N . GLU A 1 170 ? -2.65 -48.125 -14.828 1 80.25 170 GLU A N 1
ATOM 1356 C CA . GLU A 1 170 ? -1.589 -49.031 -14.367 1 80.25 170 GLU A CA 1
ATOM 1357 C C . GLU A 1 170 ? -0.287 -48.25 -14.141 1 80.25 170 GLU A C 1
ATOM 1359 O O . GLU A 1 170 ? 0.449 -48.531 -13.195 1 80.25 170 GLU A O 1
ATOM 1364 N N . LYS A 1 171 ? -0.099 -47.312 -15.008 1 81.06 171 LYS A N 1
ATOM 1365 C CA . LYS A 1 171 ? 1.16 -46.594 -14.922 1 81.06 171 LYS A CA 1
ATOM 1366 C C . LYS A 1 171 ? 0.975 -45.25 -14.195 1 81.06 171 LYS A C 1
ATOM 1368 O O . LYS A 1 171 ? 1.921 -44.469 -14.07 1 81.06 171 LYS A O 1
ATOM 1373 N N . ASN A 1 172 ? -0.251 -45 -13.719 1 78.31 172 ASN A N 1
ATOM 1374 C CA . ASN A 1 172 ? -0.585 -43.781 -12.961 1 78.31 172 ASN A CA 1
ATOM 1375 C C . ASN A 1 172 ? -0.146 -42.531 -13.695 1 78.31 172 ASN A C 1
ATOM 1377 O O . ASN A 1 172 ? 0.551 -41.688 -13.125 1 78.31 172 ASN A O 1
ATOM 1381 N N . ILE A 1 173 ? -0.496 -42.438 -14.898 1 80.94 173 ILE A N 1
ATOM 1382 C CA . ILE A 1 173 ? -0.101 -41.312 -15.727 1 80.94 173 ILE A CA 1
ATOM 1383 C C . ILE A 1 173 ? -1.096 -40.156 -15.539 1 80.94 173 ILE A C 1
ATOM 1385 O O . ILE A 1 173 ? -2.307 -40.344 -15.68 1 80.94 173 ILE A O 1
ATOM 1389 N N . VAL A 1 174 ? -0.567 -39.062 -15.211 1 80.44 174 VAL A N 1
ATOM 1390 C CA . VAL A 1 174 ? -1.408 -37.844 -15.164 1 80.44 174 VAL A CA 1
ATOM 1391 C C . VAL A 1 174 ? -1.283 -37.094 -16.484 1 80.44 174 VAL A C 1
ATOM 1393 O O . VAL A 1 174 ? -0.214 -36.562 -16.797 1 80.44 174 VAL A O 1
ATOM 1396 N N . LEU A 1 175 ? -2.332 -37.062 -17.141 1 85.38 175 LEU A N 1
ATOM 1397 C CA . LEU A 1 175 ? -2.318 -36.375 -18.438 1 85.38 175 LEU A CA 1
ATOM 1398 C C . LEU A 1 175 ? -2.264 -34.875 -18.281 1 85.38 175 LEU A C 1
ATOM 1400 O O . LEU A 1 175 ? -2.904 -34.312 -17.375 1 85.38 175 LEU A O 1
ATOM 1404 N N . SER A 1 176 ? -1.422 -34.281 -19.031 1 85.12 176 SER A N 1
ATOM 1405 C CA . SER A 1 176 ? -1.459 -32.812 -19.078 1 85.12 176 SER A CA 1
ATOM 1406 C C . SER A 1 176 ? -2.787 -32.312 -19.641 1 85.12 176 SER A C 1
ATOM 1408 O O . SER A 1 176 ? -3.525 -33.094 -20.266 1 85.12 176 SER A O 1
ATOM 1410 N N . HIS A 1 177 ? -3.141 -31.125 -19.484 1 88.88 177 HIS A N 1
ATOM 1411 C CA . HIS A 1 177 ? -4.367 -30.516 -19.984 1 88.88 177 HIS A CA 1
ATOM 1412 C C . HIS A 1 177 ? -4.473 -30.641 -21.5 1 88.88 177 HIS A C 1
ATOM 1414 O O . HIS A 1 177 ? -5.535 -30.969 -22.031 1 88.88 177 HIS A O 1
ATOM 1420 N N . LYS A 1 178 ? -3.291 -30.453 -22.25 1 86.94 178 LYS A N 1
ATOM 1421 C CA . LYS A 1 178 ? -3.27 -30.531 -23.703 1 86.94 178 LYS A CA 1
ATOM 1422 C C . LYS A 1 178 ? -3.555 -31.953 -24.172 1 86.94 178 LYS A C 1
ATOM 1424 O O . LYS A 1 178 ? -4.336 -32.156 -25.109 1 86.94 178 LYS A O 1
ATOM 1429 N N . MET A 1 179 ? -3.023 -32.938 -23.531 1 88.56 179 MET A N 1
ATOM 1430 C CA . MET A 1 179 ? -3.221 -34.344 -23.906 1 88.56 179 MET A CA 1
ATOM 1431 C C . MET A 1 179 ? -4.645 -34.781 -23.594 1 88.56 179 MET A C 1
ATOM 1433 O O . MET A 1 179 ? -5.262 -35.5 -24.391 1 88.56 179 MET A O 1
ATOM 1437 N N . MET A 1 180 ? -5.109 -34.281 -22.578 1 90.31 180 MET A N 1
ATOM 1438 C CA . MET A 1 180 ? -6.48 -34.625 -22.203 1 90.31 180 MET A CA 1
ATOM 1439 C C . MET A 1 180 ? -7.469 -34.094 -23.25 1 90.31 180 MET A C 1
ATOM 1441 O O . MET A 1 180 ? -8.414 -34.781 -23.609 1 90.31 180 MET A O 1
ATOM 1445 N N . LYS A 1 181 ? -7.203 -32.969 -23.688 1 91.31 181 LYS A N 1
ATOM 1446 C CA . LYS A 1 181 ? -8.055 -32.344 -24.703 1 91.31 181 LYS A CA 1
ATOM 1447 C C . LYS A 1 181 ? -8.008 -33.156 -26 1 91.31 181 LYS A C 1
ATOM 1449 O O . LYS A 1 181 ? -9.031 -33.375 -26.656 1 91.31 181 LYS A O 1
ATOM 1454 N N . LEU A 1 182 ? -6.816 -33.625 -26.359 1 91.12 182 LEU A N 1
ATOM 1455 C CA . LEU A 1 182 ? -6.66 -34.438 -27.562 1 91.12 182 LEU A CA 1
ATOM 1456 C C . LEU A 1 182 ? -7.391 -35.781 -27.422 1 91.12 182 LEU A C 1
ATOM 1458 O O . LEU A 1 182 ? -8.062 -36.219 -28.359 1 91.12 182 LEU A O 1
ATOM 1462 N N . PHE A 1 183 ? -7.355 -36.312 -26.297 1 92.69 183 PHE A N 1
ATOM 1463 C CA . PHE A 1 183 ? -8.055 -37.562 -26.047 1 92.69 183 PHE A CA 1
ATOM 1464 C C . PHE A 1 183 ? -9.562 -37.344 -26.078 1 92.69 183 PHE A C 1
ATOM 1466 O O . PHE A 1 183 ? -10.297 -38.188 -26.609 1 92.69 183 PHE A O 1
ATOM 1473 N N . TYR A 1 184 ? -9.992 -36.312 -25.578 1 93.44 184 TYR A N 1
ATOM 1474 C CA . TYR A 1 184 ? -11.422 -36 -25.562 1 93.44 184 TYR A CA 1
ATOM 1475 C C . TYR A 1 184 ? -11.953 -35.844 -26.984 1 93.44 184 TYR A C 1
ATOM 1477 O O . TYR A 1 184 ? -13.07 -36.281 -27.297 1 93.44 184 TYR A O 1
ATOM 1485 N N . ARG A 1 185 ? -11.18 -35.219 -27.812 1 90.56 185 ARG A N 1
ATOM 1486 C CA . ARG A 1 185 ? -11.586 -35 -29.188 1 90.56 185 ARG A CA 1
ATOM 1487 C C . ARG A 1 185 ? -11.672 -36.312 -29.938 1 90.56 185 ARG A C 1
ATOM 1489 O O . ARG A 1 185 ? -12.57 -36.531 -30.766 1 90.56 185 ARG A O 1
ATOM 1496 N N . LYS A 1 186 ? -10.828 -37.188 -29.594 1 89.62 186 LYS A N 1
ATOM 1497 C CA . LYS A 1 186 ? -10.789 -38.5 -30.25 1 89.62 186 LYS A CA 1
ATOM 1498 C C . LYS A 1 186 ? -11.844 -39.438 -29.688 1 89.62 186 LYS A C 1
ATOM 1500 O O . LYS A 1 186 ? -12.594 -40.062 -30.438 1 89.62 186 LYS A O 1
ATOM 1505 N N . ASP A 1 187 ? -11.805 -39.531 -28.281 1 92.12 187 ASP A N 1
ATOM 1506 C CA . ASP A 1 187 ? -12.742 -40.406 -27.609 1 92.12 187 ASP A CA 1
ATOM 1507 C C . ASP A 1 187 ? -13.18 -39.844 -26.266 1 92.12 187 ASP A C 1
ATOM 1509 O O . ASP A 1 187 ? -12.602 -40.156 -25.219 1 92.12 187 ASP A O 1
ATOM 1513 N N . PRO A 1 188 ? -14.219 -39.219 -26.266 1 92.81 188 PRO A N 1
ATOM 1514 C CA . PRO A 1 188 ? -14.688 -38.594 -25.031 1 92.81 188 PRO A CA 1
ATOM 1515 C C . PRO A 1 188 ? -15 -39.625 -23.938 1 92.81 188 PRO A C 1
ATOM 1517 O O . PRO A 1 188 ? -14.82 -39.312 -22.75 1 92.81 188 PRO A O 1
ATOM 1520 N N . ASN A 1 189 ? -15.453 -40.75 -24.297 1 91.06 189 ASN A N 1
ATOM 1521 C CA . ASN A 1 189 ? -15.836 -41.75 -23.312 1 91.06 189 ASN A CA 1
ATOM 1522 C C . ASN A 1 189 ? -14.633 -42.219 -22.5 1 91.06 189 ASN A C 1
ATOM 1524 O O . ASN A 1 189 ? -14.773 -42.562 -21.328 1 91.06 189 ASN A O 1
ATOM 1528 N N . LEU A 1 190 ? -13.531 -42.312 -23.203 1 92.62 190 LEU A N 1
ATOM 1529 C CA . LEU A 1 190 ? -12.305 -42.688 -22.5 1 92.62 190 LEU A CA 1
ATOM 1530 C C . LEU A 1 190 ? -11.977 -41.688 -21.406 1 92.62 190 LEU A C 1
ATOM 1532 O O . LEU A 1 190 ? -11.633 -42.062 -20.281 1 92.62 190 LEU A O 1
ATOM 1536 N N . VAL A 1 191 ? -12.07 -40.406 -21.734 1 91.94 191 VAL A N 1
ATOM 1537 C CA . VAL A 1 191 ? -11.75 -39.344 -20.797 1 91.94 191 VAL A CA 1
ATOM 1538 C C . VAL A 1 191 ? -12.734 -39.375 -19.625 1 91.94 191 VAL A C 1
ATOM 1540 O O . VAL A 1 191 ? -12.344 -39.219 -18.469 1 91.94 191 VAL A O 1
ATOM 1543 N N . ILE A 1 192 ? -14.023 -39.594 -19.859 1 91.88 192 ILE A N 1
ATOM 1544 C CA . ILE A 1 192 ? -15.047 -39.656 -18.812 1 91.88 192 ILE A CA 1
ATOM 1545 C C . ILE A 1 192 ? -14.75 -40.812 -17.859 1 91.88 192 ILE A C 1
ATOM 1547 O O . ILE A 1 192 ? -14.766 -40.656 -16.641 1 91.88 192 ILE A O 1
ATOM 1551 N N . ARG A 1 193 ? -14.469 -41.938 -18.484 1 89.38 193 ARG A N 1
ATOM 1552 C CA . ARG A 1 193 ? -14.156 -43.094 -17.688 1 89.38 193 ARG A CA 1
ATOM 1553 C C . ARG A 1 193 ? -12.938 -42.875 -16.812 1 89.38 193 ARG A C 1
ATOM 1555 O O . ARG A 1 193 ? -12.906 -43.281 -15.648 1 89.38 193 ARG A O 1
ATOM 1562 N N . HIS A 1 194 ? -11.969 -42.25 -17.469 1 89.06 194 HIS A N 1
ATOM 1563 C CA . HIS A 1 194 ? -10.727 -41.969 -16.75 1 89.06 194 HIS A CA 1
ATOM 1564 C C . HIS A 1 194 ? -10.969 -41.031 -15.57 1 89.06 194 HIS A C 1
ATOM 1566 O O . HIS A 1 194 ? -10.461 -41.25 -14.469 1 89.06 194 HIS A O 1
ATOM 1572 N N . ILE A 1 195 ? -11.695 -40 -15.688 1 88.25 195 ILE A N 1
ATOM 1573 C CA . ILE A 1 195 ? -11.984 -39.031 -14.648 1 88.25 195 ILE A CA 1
ATOM 1574 C C . ILE A 1 195 ? -12.852 -39.688 -13.562 1 88.25 195 ILE A C 1
ATOM 1576 O O . ILE A 1 195 ? -12.641 -39.438 -12.367 1 88.25 195 ILE A O 1
ATOM 1580 N N . LYS A 1 196 ? -13.781 -40.469 -13.93 1 86.5 196 LYS A N 1
ATOM 1581 C CA . LYS A 1 196 ? -14.625 -41.188 -12.969 1 86.5 196 LYS A CA 1
ATOM 1582 C C . LYS A 1 196 ? -13.797 -42.125 -12.094 1 86.5 196 LYS A C 1
ATOM 1584 O O . LYS A 1 196 ? -14.039 -42.219 -10.891 1 86.5 196 LYS A O 1
ATOM 1589 N N . HIS A 1 197 ? -12.883 -42.719 -12.781 1 83.12 197 HIS A N 1
ATOM 1590 C CA . HIS A 1 197 ? -12 -43.625 -12.047 1 83.12 197 HIS A CA 1
ATOM 1591 C C . HIS A 1 197 ? -11.156 -42.875 -11.031 1 83.12 197 HIS A C 1
ATOM 1593 O O . HIS A 1 197 ? -10.977 -43.312 -9.898 1 83.12 197 HIS A O 1
ATOM 1599 N N . ALA A 1 198 ? -10.672 -41.812 -11.453 1 77.75 198 ALA A N 1
ATOM 1600 C CA . ALA A 1 198 ? -9.859 -40.969 -10.57 1 77.75 198 ALA A CA 1
ATOM 1601 C C . ALA A 1 198 ? -10.672 -40.5 -9.367 1 77.75 198 ALA A C 1
ATOM 1603 O O . ALA A 1 198 ? -10.172 -40.5 -8.242 1 77.75 198 ALA A O 1
ATOM 1604 N N . ARG A 1 199 ? -11.891 -40.125 -9.57 1 76.25 199 ARG A N 1
ATOM 1605 C CA . ARG A 1 199 ? -12.75 -39.656 -8.5 1 76.25 199 ARG A CA 1
ATOM 1606 C C . ARG A 1 199 ? -13.102 -40.781 -7.535 1 76.25 199 ARG A C 1
ATOM 1608 O O . ARG A 1 199 ? -13.141 -40.594 -6.32 1 76.25 199 ARG A O 1
ATOM 1615 N N . LYS A 1 200 ? -13.352 -41.844 -8.109 1 74.5 200 LYS A N 1
ATOM 1616 C CA . LYS A 1 200 ? -13.672 -43 -7.281 1 74.5 200 LYS A CA 1
ATOM 1617 C C . LYS A 1 200 ? -12.531 -43.312 -6.312 1 74.5 200 LYS A C 1
ATOM 1619 O O . LYS A 1 200 ? -12.773 -43.625 -5.141 1 74.5 200 LYS A O 1
ATOM 1624 N N . ASN A 1 201 ? -11.352 -43.156 -6.82 1 70.31 201 ASN A N 1
ATOM 1625 C CA . ASN A 1 201 ? -10.18 -43.406 -5.984 1 70.31 201 ASN A CA 1
ATOM 1626 C C . ASN A 1 201 ? -10.047 -42.344 -4.895 1 70.31 201 ASN A C 1
ATOM 1628 O O . ASN A 1 201 ? -9.633 -42.656 -3.771 1 70.31 201 ASN A O 1
ATOM 1632 N N . GLU A 1 202 ? -10.422 -41.219 -5.211 1 68.56 202 GLU A N 1
ATOM 1633 C CA . GLU A 1 202 ? -10.391 -40.156 -4.234 1 68.56 202 GLU A CA 1
ATOM 1634 C C . GLU A 1 202 ? -11.391 -40.375 -3.109 1 68.56 202 GLU A C 1
ATOM 1636 O O . GLU A 1 202 ? -11.094 -40.125 -1.939 1 68.56 202 GLU A O 1
ATOM 1641 N N . LEU A 1 203 ? -12.547 -40.844 -3.559 1 66.19 203 LEU A N 1
ATOM 1642 C CA . LEU A 1 203 ? -13.625 -41.031 -2.596 1 66.19 203 LEU A CA 1
ATOM 1643 C C . LEU A 1 203 ? -13.297 -42.188 -1.653 1 66.19 203 LEU A C 1
ATOM 1645 O O . LEU A 1 203 ? -13.633 -42.156 -0.469 1 66.19 203 LEU A O 1
ATOM 1649 N N . LEU A 1 204 ? -12.594 -43.219 -2.305 1 62.47 204 LEU A N 1
ATOM 1650 C CA . LEU A 1 204 ? -12.258 -44.406 -1.501 1 62.47 204 LEU A CA 1
ATOM 1651 C C . LEU A 1 204 ? -11.039 -44.125 -0.624 1 62.47 204 LEU A C 1
ATOM 1653 O O . LEU A 1 204 ? -10.625 -44.969 0.159 1 62.47 204 LEU A O 1
ATOM 1657 N N . LYS A 1 205 ? -10.617 -42.75 -0.531 1 64 205 LYS A N 1
ATOM 1658 C CA . LYS A 1 205 ? -9.469 -42.344 0.262 1 64 205 LYS A CA 1
ATOM 1659 C C . LYS A 1 205 ? -8.281 -43.281 0.028 1 64 205 LYS A C 1
ATOM 1661 O O . LYS A 1 205 ? -7.562 -43.625 0.968 1 64 205 LYS A O 1
ATOM 1666 N N . THR A 1 206 ? -8.344 -43.938 -1.15 1 70.44 206 THR A N 1
ATOM 1667 C CA . THR A 1 206 ? -7.195 -44.75 -1.538 1 70.44 206 THR A CA 1
ATOM 1668 C C . THR A 1 206 ? -6.062 -43.875 -2.061 1 70.44 206 THR A C 1
ATOM 1670 O O . THR A 1 206 ? -6.305 -42.75 -2.525 1 70.44 206 THR A O 1
ATOM 1673 N N . ARG A 1 207 ? -4.953 -44.344 -1.631 1 75.75 207 ARG A N 1
ATOM 1674 C CA . ARG A 1 207 ? -3.822 -43.531 -2.09 1 75.75 207 ARG A CA 1
ATOM 1675 C C . ARG A 1 207 ? -3.85 -43.375 -3.605 1 75.75 207 ARG A C 1
ATOM 1677 O O . ARG A 1 207 ? -3.979 -44.375 -4.34 1 75.75 207 ARG A O 1
ATOM 1684 N N . ASN A 1 208 ? -4.176 -42.188 -3.973 1 65.56 208 ASN A N 1
ATOM 1685 C CA . ASN A 1 208 ? -4.184 -41.875 -5.398 1 65.56 208 ASN A CA 1
ATOM 1686 C C . ASN A 1 208 ? -2.91 -41.156 -5.824 1 65.56 208 ASN A C 1
ATOM 1688 O O . ASN A 1 208 ? -2.729 -39.969 -5.508 1 65.56 208 ASN A O 1
ATOM 1692 N N . ILE A 1 209 ? -2.053 -42 -6.379 1 65.94 209 ILE A N 1
ATOM 1693 C CA . ILE A 1 209 ? -0.823 -41.406 -6.859 1 65.94 209 ILE A CA 1
ATOM 1694 C C . ILE A 1 209 ? -1.141 -40.438 -8.008 1 65.94 209 ILE A C 1
ATOM 1696 O O . ILE A 1 209 ? -0.436 -39.438 -8.211 1 65.94 209 ILE A O 1
ATOM 1700 N N . LEU A 1 210 ? -2.375 -40.969 -8.695 1 62.56 210 LEU A N 1
ATOM 1701 C CA . LEU A 1 210 ? -2.828 -40.156 -9.812 1 62.56 210 LEU A CA 1
ATOM 1702 C C . LEU A 1 210 ? -3.58 -38.938 -9.305 1 62.56 210 LEU A C 1
ATOM 1704 O O . LEU A 1 210 ? -4.797 -38.969 -9.117 1 62.56 210 LEU A O 1
ATOM 1708 N N . GLN A 1 211 ? -3.029 -38.094 -8.672 1 65.06 211 GLN A N 1
ATOM 1709 C CA . GLN A 1 211 ? -3.789 -36.969 -8.125 1 65.06 211 GLN A CA 1
ATOM 1710 C C . GLN A 1 211 ? -4.184 -35.969 -9.234 1 65.06 211 GLN A C 1
ATOM 1712 O O . GLN A 1 211 ? -3.398 -35.094 -9.602 1 65.06 211 GLN A O 1
ATOM 1717 N N . LEU A 1 212 ? -5.344 -36.375 -9.984 1 73.5 212 LEU A N 1
ATOM 1718 C CA . LEU A 1 212 ? -5.871 -35.438 -10.977 1 73.5 212 LEU A CA 1
ATOM 1719 C C . LEU A 1 212 ? -6.578 -34.281 -10.305 1 73.5 212 LEU A C 1
ATOM 1721 O O . LEU A 1 212 ? -7.535 -34.469 -9.555 1 73.5 212 LEU A O 1
ATOM 1725 N N . ASN A 1 213 ? -6.023 -33.219 -10.289 1 73.81 213 ASN A N 1
ATOM 1726 C CA . ASN A 1 213 ? -6.77 -32.062 -9.852 1 73.81 213 ASN A CA 1
ATOM 1727 C C . ASN A 1 213 ? -7.848 -31.672 -10.859 1 73.81 213 ASN A C 1
ATOM 1729 O O . ASN A 1 213 ? -7.559 -31.062 -11.891 1 73.81 213 ASN A O 1
ATOM 1733 N N . LEU A 1 214 ? -8.992 -32.062 -10.609 1 80.56 214 LEU A N 1
ATOM 1734 C CA . LEU A 1 214 ? -10.086 -31.906 -11.555 1 80.56 214 LEU A CA 1
ATOM 1735 C C . LEU A 1 214 ? -10.344 -30.438 -11.883 1 80.56 214 LEU A C 1
ATOM 1737 O O . LEU A 1 214 ? -10.922 -30.109 -12.922 1 80.56 214 LEU A O 1
ATOM 1741 N N . ILE A 1 215 ? -9.906 -29.594 -10.961 1 78.5 215 ILE A N 1
ATOM 1742 C CA . ILE A 1 215 ? -10.109 -28.172 -11.172 1 78.5 215 ILE A CA 1
ATOM 1743 C C . ILE A 1 215 ? -9.367 -27.719 -12.43 1 78.5 215 ILE A C 1
ATOM 1745 O O . ILE A 1 215 ? -9.844 -26.859 -13.164 1 78.5 215 ILE A O 1
ATOM 1749 N N . ASP A 1 216 ? -8.289 -28.406 -12.766 1 82.38 216 ASP A N 1
ATOM 1750 C CA . ASP A 1 216 ? -7.465 -28.062 -13.922 1 82.38 216 ASP A CA 1
ATOM 1751 C C . ASP A 1 216 ? -8.156 -28.453 -15.227 1 82.38 216 ASP A C 1
ATOM 1753 O O . ASP A 1 216 ? -7.781 -27.984 -16.297 1 82.38 216 ASP A O 1
ATOM 1757 N N . TYR A 1 217 ? -9.195 -29.312 -15.141 1 89.5 217 TYR A N 1
ATOM 1758 C CA . TYR A 1 217 ? -9.852 -29.844 -16.328 1 89.5 217 TYR A CA 1
ATOM 1759 C C . TYR A 1 217 ? -11.305 -29.406 -16.391 1 89.5 217 TYR A C 1
ATOM 1761 O O . TYR A 1 217 ? -12.141 -30.078 -17 1 89.5 217 TYR A O 1
ATOM 1769 N N . ALA A 1 218 ? -11.656 -28.359 -15.727 1 88.44 218 ALA A N 1
ATOM 1770 C CA . ALA A 1 218 ? -13.031 -27.891 -15.617 1 88.44 218 ALA A CA 1
ATOM 1771 C C . ALA A 1 218 ? -13.648 -27.672 -17 1 88.44 218 ALA A C 1
ATOM 1773 O O . ALA A 1 218 ? -14.805 -28.031 -17.234 1 88.44 218 ALA A O 1
ATOM 1774 N N . ASP A 1 219 ? -12.852 -27.125 -17.969 1 88.81 219 ASP A N 1
ATOM 1775 C CA . ASP A 1 219 ? -13.352 -26.828 -19.312 1 88.81 219 ASP A CA 1
ATOM 1776 C C . ASP A 1 219 ? -13.695 -28.109 -20.062 1 88.81 219 ASP A C 1
ATOM 1778 O O . ASP A 1 219 ? -14.562 -28.109 -20.938 1 88.81 219 ASP A O 1
ATOM 1782 N N . ILE A 1 220 ? -13.047 -29.234 -19.734 1 91.38 220 ILE A N 1
ATOM 1783 C CA . ILE A 1 220 ? -13.289 -30.516 -20.391 1 91.38 220 ILE A CA 1
ATOM 1784 C C . ILE A 1 220 ? -14.469 -31.219 -19.734 1 91.38 220 ILE A C 1
ATOM 1786 O O . ILE A 1 220 ? -15.32 -31.797 -20.406 1 91.38 220 ILE A O 1
ATOM 1790 N N . ILE A 1 221 ? -14.594 -31.047 -18.484 1 91.25 221 ILE A N 1
ATOM 1791 C CA . ILE A 1 221 ? -15.633 -31.734 -17.719 1 91.25 221 ILE A CA 1
ATOM 1792 C C . ILE A 1 221 ? -17 -31.203 -18.109 1 91.25 221 ILE A C 1
ATOM 1794 O O . ILE A 1 221 ? -17.953 -31.969 -18.297 1 91.25 221 ILE A O 1
ATOM 1798 N N . VAL A 1 222 ? -17.109 -29.969 -18.297 1 92.31 222 VAL A N 1
ATOM 1799 C CA . VAL A 1 222 ? -18.391 -29.359 -18.641 1 92.31 222 VAL A CA 1
ATOM 1800 C C . VAL A 1 222 ? -18.859 -29.875 -20 1 92.31 222 VAL A C 1
ATOM 1802 O O . VAL A 1 222 ? -20.062 -30.016 -20.234 1 92.31 222 VAL A O 1
ATOM 1805 N N . LYS A 1 223 ? -17.969 -30.281 -20.875 1 91.69 223 LYS A N 1
ATOM 1806 C CA . LYS A 1 223 ? -18.312 -30.75 -22.203 1 91.69 223 LYS A CA 1
ATOM 1807 C C . LYS A 1 223 ? -18.875 -32.156 -22.172 1 91.69 223 LYS A C 1
ATOM 1809 O O . LYS A 1 223 ? -19.438 -32.656 -23.156 1 91.69 223 LYS A O 1
ATOM 1814 N N . PHE A 1 224 ? -18.812 -32.844 -21.094 1 93.38 224 PHE A N 1
ATOM 1815 C CA . PHE A 1 224 ? -19.391 -34.156 -20.938 1 93.38 224 PHE A CA 1
ATOM 1816 C C . PHE A 1 224 ? -20.906 -34.125 -21.156 1 93.38 224 PHE A C 1
ATOM 1818 O O . PHE A 1 224 ? -21.5 -35.125 -21.531 1 93.38 224 PHE A O 1
ATOM 1825 N N . ILE A 1 225 ? -21.5 -33 -20.953 1 93.25 225 ILE A N 1
ATOM 1826 C CA . ILE A 1 225 ? -22.953 -32.844 -21.094 1 93.25 225 ILE A CA 1
ATOM 1827 C C . ILE A 1 225 ? -23.359 -33.188 -22.516 1 93.25 225 ILE A C 1
ATOM 1829 O O . ILE A 1 225 ? -24.438 -33.781 -22.734 1 93.25 225 ILE A O 1
ATOM 1833 N N . LYS A 1 226 ? -22.484 -32.938 -23.516 1 90.06 226 LYS A N 1
ATOM 1834 C CA . LYS A 1 226 ? -22.781 -33.188 -24.922 1 90.06 226 LYS A CA 1
ATOM 1835 C C . LYS A 1 226 ? -22.766 -34.656 -25.234 1 90.06 226 LYS A C 1
ATOM 1837 O O . LYS A 1 226 ? -23.453 -35.125 -26.141 1 90.06 226 LYS A O 1
ATOM 1842 N N . VAL A 1 227 ? -21.984 -35.438 -24.484 1 91.44 227 VAL A N 1
ATOM 1843 C CA . VAL A 1 227 ? -21.734 -36.844 -24.828 1 91.44 227 VAL A CA 1
ATOM 1844 C C . VAL A 1 227 ? -22.5 -37.75 -23.875 1 91.44 227 VAL A C 1
ATOM 1846 O O . VAL A 1 227 ? -23.188 -38.656 -24.297 1 91.44 227 VAL A O 1
ATOM 1849 N N . ASP A 1 228 ? -22.375 -37.438 -22.516 1 93.12 228 ASP A N 1
ATOM 1850 C CA . ASP A 1 228 ? -23 -38.25 -21.5 1 93.12 228 ASP A CA 1
ATOM 1851 C C . ASP A 1 228 ? -23.359 -37.438 -20.266 1 93.12 228 ASP A C 1
ATOM 1853 O O . ASP A 1 228 ? -22.547 -37.312 -19.344 1 93.12 228 ASP A O 1
ATOM 1857 N N . ILE A 1 229 ? -24.484 -37.094 -20.156 1 93.56 229 ILE A N 1
ATOM 1858 C CA . ILE A 1 229 ? -24.938 -36.188 -19.078 1 93.56 229 ILE A CA 1
ATOM 1859 C C . ILE A 1 229 ? -24.922 -36.938 -17.75 1 93.56 229 ILE A C 1
ATOM 1861 O O . ILE A 1 229 ? -24.656 -36.344 -16.703 1 93.56 229 ILE A O 1
ATOM 1865 N N . GLU A 1 230 ? -25.188 -38.156 -17.828 1 92.25 230 GLU A N 1
ATOM 1866 C CA . GLU A 1 230 ? -25.266 -38.938 -16.594 1 92.25 230 GLU A CA 1
ATOM 1867 C C . GLU A 1 230 ? -23.906 -38.969 -15.883 1 92.25 230 GLU A C 1
ATOM 1869 O O . GLU A 1 230 ? -23.828 -38.844 -14.664 1 92.25 230 GLU A O 1
ATOM 1874 N N . SER A 1 231 ? -22.875 -39.188 -16.766 1 91.31 231 SER A N 1
ATOM 1875 C CA . SER A 1 231 ? -21.531 -39.219 -16.188 1 91.31 231 SER A CA 1
ATOM 1876 C C . SER A 1 231 ? -21.141 -37.844 -15.625 1 91.31 231 SER A C 1
ATOM 1878 O O . SER A 1 231 ? -20.484 -37.75 -14.594 1 91.31 231 SER A O 1
ATOM 1880 N N . PHE A 1 232 ? -21.547 -36.812 -16.359 1 91.75 232 PHE A N 1
ATOM 1881 C CA . PHE A 1 232 ? -21.312 -35.469 -15.883 1 91.75 232 PHE A CA 1
ATOM 1882 C C . PHE A 1 232 ? -21.953 -35.25 -14.508 1 91.75 232 PHE A C 1
ATOM 1884 O O . PHE A 1 232 ? -21.297 -34.781 -13.586 1 91.75 232 PHE A O 1
ATOM 1891 N N . VAL A 1 233 ? -23.141 -35.594 -14.273 1 91.38 233 VAL A N 1
ATOM 1892 C CA . VAL A 1 233 ? -23.906 -35.406 -13.047 1 91.38 233 VAL A CA 1
ATOM 1893 C C . VAL A 1 233 ? -23.281 -36.219 -11.914 1 91.38 233 VAL A C 1
ATOM 1895 O O . VAL A 1 233 ? -23.172 -35.75 -10.781 1 91.38 233 VAL A O 1
ATOM 1898 N N . GLU A 1 234 ? -22.875 -37.406 -12.266 1 89.44 234 GLU A N 1
ATOM 1899 C CA . GLU A 1 234 ? -22.234 -38.281 -11.266 1 89.44 234 GLU A CA 1
ATOM 1900 C C . GLU A 1 234 ? -20.984 -37.594 -10.688 1 89.44 234 GLU A C 1
ATOM 1902 O O . GLU A 1 234 ? -20.797 -37.594 -9.469 1 89.44 234 GLU A O 1
ATOM 1907 N N . ILE A 1 235 ? -20.234 -37.062 -11.539 1 88.19 235 ILE A N 1
ATOM 1908 C CA . ILE A 1 235 ? -19 -36.438 -11.117 1 88.19 235 ILE A CA 1
ATOM 1909 C C . ILE A 1 235 ? -19.312 -35.188 -10.273 1 88.19 235 ILE A C 1
ATOM 1911 O O . ILE A 1 235 ? -18.75 -35 -9.188 1 88.19 235 ILE A O 1
ATOM 1915 N N . VAL A 1 236 ? -20.188 -34.375 -10.75 1 88.81 236 VAL A N 1
ATOM 1916 C CA . VAL A 1 236 ? -20.5 -33.094 -10.094 1 88.81 236 VAL A CA 1
ATOM 1917 C C . VAL A 1 236 ? -21.125 -33.375 -8.727 1 88.81 236 VAL A C 1
ATOM 1919 O O . VAL A 1 236 ? -20.766 -32.719 -7.734 1 88.81 236 VAL A O 1
ATOM 1922 N N . GLU A 1 237 ? -22.016 -34.25 -8.586 1 88.19 237 GLU A N 1
ATOM 1923 C CA . GLU A 1 237 ? -22.719 -34.531 -7.34 1 88.19 237 GLU A CA 1
ATOM 1924 C C . GLU A 1 237 ? -21.812 -35.219 -6.328 1 88.19 237 GLU A C 1
ATOM 1926 O O . GLU A 1 237 ? -22.031 -35.094 -5.117 1 88.19 237 GLU A O 1
ATOM 1931 N N . SER A 1 238 ? -20.797 -35.906 -6.898 1 82.75 238 SER A N 1
ATOM 1932 C CA . SER A 1 238 ? -19.844 -36.531 -5.988 1 82.75 238 SER A CA 1
ATOM 1933 C C . SER A 1 238 ? -18.984 -35.469 -5.293 1 82.75 238 SER A C 1
ATOM 1935 O O . SER A 1 238 ? -18.406 -35.719 -4.234 1 82.75 238 SER A O 1
ATOM 1937 N N . TYR A 1 239 ? -18.922 -34.375 -5.883 1 75.5 239 TYR A N 1
ATOM 1938 C CA . TYR A 1 239 ? -18.172 -33.281 -5.289 1 75.5 239 TYR A CA 1
ATOM 1939 C C . TYR A 1 239 ? -19.094 -32.312 -4.574 1 75.5 239 TYR A C 1
ATOM 1941 O O . TYR A 1 239 ? -18.719 -31.156 -4.348 1 75.5 239 TYR A O 1
ATOM 1949 N N . ASP A 1 240 ? -20.234 -32.719 -4.277 1 67.31 240 ASP A N 1
ATOM 1950 C CA . ASP A 1 240 ? -21.219 -31.875 -3.613 1 67.31 240 ASP A CA 1
ATOM 1951 C C . ASP A 1 240 ? -20.641 -31.281 -2.33 1 67.31 240 ASP A C 1
ATOM 1953 O O . ASP A 1 240 ? -20.172 -32 -1.46 1 67.31 240 ASP A O 1
ATOM 1957 N N . GLY A 1 241 ? -20.234 -30.016 -2.279 1 56.53 241 GLY A N 1
ATOM 1958 C CA . GLY A 1 241 ? -19.672 -29.266 -1.171 1 56.53 241 GLY A CA 1
ATOM 1959 C C . GLY A 1 241 ? -18.375 -28.547 -1.536 1 56.53 241 GLY A C 1
ATOM 1960 O O . GLY A 1 241 ? -18.047 -27.516 -0.962 1 56.53 241 GLY A O 1
ATOM 1961 N N . ASN A 1 242 ? -17.609 -29.406 -2.371 1 60.62 242 ASN A N 1
ATOM 1962 C CA . ASN A 1 242 ? -16.344 -28.797 -2.785 1 60.62 242 ASN A CA 1
ATOM 1963 C C . ASN A 1 242 ? -16.422 -28.25 -4.203 1 60.62 242 ASN A C 1
ATOM 1965 O O . ASN A 1 242 ? -16.922 -28.922 -5.109 1 60.62 242 ASN A O 1
ATOM 1969 N N . ASN A 1 243 ? -16.281 -26.922 -4.289 1 64.38 243 ASN A N 1
ATOM 1970 C CA . ASN A 1 243 ? -16.625 -26.188 -5.504 1 64.38 243 ASN A CA 1
ATOM 1971 C C . ASN A 1 243 ? -15.633 -26.484 -6.629 1 64.38 243 ASN A C 1
ATOM 1973 O O . ASN A 1 243 ? -14.438 -26.188 -6.508 1 64.38 243 ASN A O 1
ATOM 1977 N N . LEU A 1 244 ? -15.883 -27.5 -7.602 1 76.31 244 LEU A N 1
ATOM 1978 C CA . LEU A 1 244 ? -15.102 -27.672 -8.82 1 76.31 244 LEU A CA 1
ATOM 1979 C C . LEU A 1 244 ? -15.109 -26.391 -9.648 1 76.31 244 LEU A C 1
ATOM 1981 O O . LEU A 1 244 ? -14.367 -26.266 -10.625 1 76.31 244 LEU A O 1
ATOM 1985 N N . ASN A 1 245 ? -15.781 -25.359 -9.094 1 77.94 245 ASN A N 1
ATOM 1986 C CA . ASN A 1 245 ? -15.891 -24.078 -9.781 1 77.94 245 ASN A CA 1
ATOM 1987 C C . ASN A 1 245 ? -16.25 -24.25 -11.25 1 77.94 245 ASN A C 1
ATOM 1989 O O . ASN A 1 245 ? -15.562 -23.719 -12.125 1 77.94 245 ASN A O 1
ATOM 1993 N N . LEU A 1 246 ? -17.172 -25.031 -11.68 1 90 246 LEU A N 1
ATOM 1994 C CA . LEU A 1 246 ? -17.609 -25.297 -13.047 1 90 246 LEU A CA 1
ATOM 1995 C C . LEU A 1 246 ? -18.547 -24.203 -13.531 1 90 246 LEU A C 1
ATOM 1997 O O . LEU A 1 246 ? -19.406 -23.734 -12.781 1 90 246 LEU A O 1
ATOM 2001 N N . LYS A 1 247 ? -18.469 -23.703 -14.766 1 90.25 247 LYS A N 1
ATOM 2002 C CA . LYS A 1 247 ? -19.328 -22.703 -15.383 1 90.25 247 LYS A CA 1
ATOM 2003 C C . LYS A 1 247 ? -19.672 -23.078 -16.828 1 90.25 247 LYS A C 1
ATOM 2005 O O . LYS A 1 247 ? -18.781 -23.469 -17.594 1 90.25 247 LYS A O 1
ATOM 2010 N N . PHE A 1 248 ? -21 -23.062 -17.094 1 92.56 248 PHE A N 1
ATOM 2011 C CA . PHE A 1 248 ? -21.453 -23.406 -18.438 1 92.56 248 PHE A CA 1
ATOM 2012 C C . PHE A 1 248 ? -21.422 -22.172 -19.359 1 92.56 248 PHE A C 1
ATOM 2014 O O . PHE A 1 248 ? -21.672 -21.062 -18.906 1 92.56 248 PHE A O 1
ATOM 2021 N N . SER A 1 249 ? -21 -22.422 -20.578 1 90.69 249 SER A N 1
ATOM 2022 C CA . SER A 1 249 ? -21.281 -21.422 -21.609 1 90.69 249 SER A CA 1
ATOM 2023 C C . SER A 1 249 ? -22.766 -21.344 -21.922 1 90.69 249 SER A C 1
ATOM 2025 O O . SER A 1 249 ? -23.531 -22.234 -21.531 1 90.69 249 SER A O 1
ATOM 2027 N N . LYS A 1 250 ? -23.391 -20.391 -22.688 1 92.19 250 LYS A N 1
ATOM 2028 C CA . LYS A 1 250 ? -24.797 -20.219 -23.016 1 92.19 250 LYS A CA 1
ATOM 2029 C C . LYS A 1 250 ? -25.328 -21.422 -23.797 1 92.19 250 LYS A C 1
ATOM 2031 O O . LYS A 1 250 ? -26.406 -21.953 -23.5 1 92.19 250 LYS A O 1
ATOM 2036 N N . ASN A 1 251 ? -24.438 -21.906 -24.672 1 90.81 251 ASN A N 1
ATOM 2037 C CA . ASN A 1 251 ? -24.844 -23.031 -25.484 1 90.81 251 ASN A CA 1
ATOM 2038 C C . ASN A 1 251 ? -24.922 -24.328 -24.672 1 90.81 251 ASN A C 1
ATOM 2040 O O . ASN A 1 251 ? -25.875 -25.094 -24.797 1 90.81 251 ASN A O 1
ATOM 2044 N N . LEU A 1 252 ? -24.031 -24.5 -23.875 1 93.31 252 LEU A N 1
ATOM 2045 C CA . LEU A 1 252 ? -24.016 -25.688 -23.031 1 93.31 252 LEU A CA 1
ATOM 2046 C C . LEU A 1 252 ? -25.141 -25.641 -22.016 1 93.31 252 LEU A C 1
ATOM 2048 O O . LEU A 1 252 ? -25.734 -26.672 -21.688 1 93.31 252 LEU A O 1
ATOM 2052 N N . GLY A 1 253 ? -25.359 -24.453 -21.562 1 93.5 253 GLY A N 1
ATOM 2053 C CA . GLY A 1 253 ? -26.484 -24.281 -20.656 1 93.5 253 GLY A CA 1
ATOM 2054 C C . GLY A 1 253 ? -27.812 -24.672 -21.281 1 93.5 253 GLY A C 1
ATOM 2055 O O . GLY A 1 253 ? -28.625 -25.359 -20.672 1 93.5 253 GLY A O 1
ATOM 2056 N N . ARG A 1 254 ? -28.062 -24.297 -22.547 1 93.81 254 ARG A N 1
ATOM 2057 C CA . ARG A 1 254 ? -29.297 -24.641 -23.266 1 93.81 254 ARG A CA 1
ATOM 2058 C C . ARG A 1 254 ? -29.406 -26.141 -23.453 1 93.81 254 ARG A C 1
ATOM 2060 O O . ARG A 1 254 ? -30.5 -26.719 -23.312 1 93.81 254 ARG A O 1
ATOM 2067 N N . LEU A 1 255 ? -28.281 -26.719 -23.719 1 94.25 255 LEU A N 1
ATOM 2068 C CA . LEU A 1 255 ? -28.266 -28.156 -23.891 1 94.25 255 LEU A CA 1
ATOM 2069 C C . LEU A 1 255 ? -28.594 -28.875 -22.578 1 94.25 255 LEU A C 1
ATOM 2071 O O . LEU A 1 255 ? -29.359 -29.828 -22.562 1 94.25 255 LEU A O 1
ATOM 2075 N N . PHE A 1 256 ? -28.016 -28.406 -21.578 1 94.94 256 PHE A N 1
ATOM 2076 C CA . PHE A 1 256 ? -28.266 -28.984 -20.266 1 94.94 256 PHE A CA 1
ATOM 2077 C C . PHE A 1 256 ? -29.734 -28.844 -19.891 1 94.94 256 PHE A C 1
ATOM 2079 O O . PHE A 1 256 ? -30.328 -29.781 -19.344 1 94.94 256 PHE A O 1
ATOM 2086 N N . MET A 1 257 ? -30.375 -27.734 -20.172 1 93.75 257 MET A N 1
ATOM 2087 C CA . MET A 1 257 ? -31.781 -27.516 -19.859 1 93.75 257 MET A CA 1
ATOM 2088 C C . MET A 1 257 ? -32.688 -28.453 -20.656 1 93.75 257 MET A C 1
ATOM 2090 O O . MET A 1 257 ? -33.75 -28.828 -20.203 1 93.75 257 MET A O 1
ATOM 2094 N N . LYS A 1 258 ? -32.188 -28.844 -21.766 1 92.38 258 LYS A N 1
ATOM 2095 C CA . LYS A 1 258 ? -32.969 -29.734 -22.594 1 92.38 258 LYS A CA 1
ATOM 2096 C C . LYS A 1 258 ? -32.875 -31.172 -22.109 1 92.38 258 LYS A C 1
ATOM 2098 O O . LYS A 1 258 ? -33.875 -31.875 -22.016 1 92.38 258 LYS A O 1
ATOM 2103 N N . ILE A 1 259 ? -31.672 -31.625 -21.734 1 92.19 259 ILE A N 1
ATOM 2104 C CA . ILE A 1 259 ? -31.438 -33.062 -21.469 1 92.19 259 ILE A CA 1
ATOM 2105 C C . ILE A 1 259 ? -31.328 -33.281 -19.969 1 92.19 259 ILE A C 1
ATOM 2107 O O . ILE A 1 259 ? -31.578 -34.406 -19.5 1 92.19 259 ILE A O 1
ATOM 2111 N N . GLY A 1 260 ? -30.891 -32.312 -19.219 1 91.44 260 GLY A N 1
ATOM 2112 C CA . GLY A 1 260 ? -30.609 -32.531 -17.812 1 91.44 260 GLY A CA 1
ATOM 2113 C C . GLY A 1 260 ? -31.516 -31.734 -16.891 1 91.44 260 GLY A C 1
ATOM 2114 O O . GLY A 1 260 ? -31.156 -31.453 -15.75 1 91.44 260 GLY A O 1
ATOM 2115 N N . LEU A 1 261 ? -32.656 -31.328 -17.281 1 93.62 261 LEU A N 1
ATOM 2116 C CA . LEU A 1 261 ? -33.562 -30.516 -16.484 1 93.62 261 LEU A CA 1
ATOM 2117 C C . LEU A 1 261 ? -33.938 -31.203 -15.18 1 93.62 261 LEU A C 1
ATOM 2119 O O . LEU A 1 261 ? -34.062 -30.562 -14.141 1 93.62 261 LEU A O 1
ATOM 2123 N N . LYS A 1 262 ? -34.031 -32.5 -15.227 1 93.06 262 LYS A N 1
ATOM 2124 C CA . LYS A 1 262 ? -34.438 -33.281 -14.047 1 93.06 262 LYS A CA 1
ATOM 2125 C C . LYS A 1 262 ? -33.406 -33.094 -12.922 1 93.06 262 LYS A C 1
ATOM 2127 O O . LYS A 1 262 ? -33.781 -33.094 -11.75 1 93.06 262 LYS A O 1
ATOM 2132 N N . TYR A 1 263 ? -32.188 -33 -13.289 1 93.69 263 TYR A N 1
ATOM 2133 C CA . TYR A 1 263 ? -31.141 -32.875 -12.273 1 93.69 263 TYR A CA 1
ATOM 2134 C C . TYR A 1 263 ? -31.203 -31.516 -11.594 1 93.69 263 TYR A C 1
ATOM 2136 O O . TYR A 1 263 ? -31.016 -31.422 -10.375 1 93.69 263 TYR A O 1
ATOM 2144 N N . LEU A 1 264 ? -31.406 -30.516 -12.383 1 93.62 264 LEU A N 1
ATOM 2145 C CA . LEU A 1 264 ? -31.578 -29.172 -11.828 1 93.62 264 LEU A CA 1
ATOM 2146 C C . LEU A 1 264 ? -32.781 -29.141 -10.875 1 93.62 264 LEU A C 1
ATOM 2148 O O . LEU A 1 264 ? -32.688 -28.516 -9.812 1 93.62 264 LEU A O 1
ATOM 2152 N N . LEU A 1 265 ? -33.812 -29.797 -11.18 1 94.25 265 LEU A N 1
ATOM 2153 C CA . LEU A 1 265 ? -35.031 -29.797 -10.359 1 94.25 265 LEU A CA 1
ATOM 2154 C C . LEU A 1 265 ? -34.781 -30.516 -9.039 1 94.25 265 LEU A C 1
ATOM 2156 O O . LEU A 1 265 ? -35.312 -30.109 -8 1 94.25 265 LEU A O 1
ATOM 2160 N N . ASN A 1 266 ? -33.938 -31.5 -9.07 1 91.44 266 ASN A N 1
ATOM 2161 C CA . ASN A 1 266 ? -33.688 -32.281 -7.871 1 91.44 266 ASN A CA 1
ATOM 2162 C C . ASN A 1 266 ? -32.719 -31.609 -6.938 1 91.44 266 ASN A C 1
ATOM 2164 O O . ASN A 1 266 ? -32.906 -31.609 -5.719 1 91.44 266 ASN A O 1
ATOM 2168 N N . LYS A 1 267 ? -31.672 -31.062 -7.465 1 91.25 267 LYS A N 1
ATOM 2169 C CA . LYS A 1 267 ? -30.656 -30.391 -6.656 1 91.25 267 LYS A CA 1
ATOM 2170 C C . LYS A 1 267 ? -30.375 -28.984 -7.195 1 91.25 267 LYS A C 1
ATOM 2172 O O . LYS A 1 267 ? -29.25 -28.719 -7.629 1 91.25 267 LYS A O 1
ATOM 2177 N N . PRO A 1 268 ? -31.219 -28.125 -6.996 1 91.25 268 PRO A N 1
ATOM 2178 C CA . PRO A 1 268 ? -31.062 -26.797 -7.598 1 91.25 268 PRO A CA 1
ATOM 2179 C C . PRO A 1 268 ? -29.875 -26.031 -7.027 1 91.25 268 PRO A C 1
ATOM 2181 O O . PRO A 1 268 ? -29.203 -25.297 -7.762 1 91.25 268 PRO A O 1
ATOM 2184 N N . LYS A 1 269 ? -29.5 -26.141 -5.84 1 88.5 269 LYS A N 1
ATOM 2185 C CA . LYS A 1 269 ? -28.422 -25.391 -5.195 1 88.5 269 LYS A CA 1
ATOM 2186 C C . LYS A 1 269 ? -27.062 -25.719 -5.812 1 88.5 269 LYS A C 1
ATOM 2188 O O . LYS A 1 269 ? -26.203 -24.859 -5.926 1 88.5 269 LYS A O 1
ATOM 2193 N N . LEU A 1 270 ? -26.938 -26.875 -6.25 1 89.38 270 LEU A N 1
ATOM 2194 C CA . LEU A 1 270 ? -25.672 -27.344 -6.801 1 89.38 270 LEU A CA 1
ATOM 2195 C C . LEU A 1 270 ? -25.469 -26.828 -8.219 1 89.38 270 LEU A C 1
ATOM 2197 O O . LEU A 1 270 ? -24.375 -26.391 -8.57 1 89.38 270 LEU A O 1
ATOM 2201 N N . TYR A 1 271 ? -26.531 -26.781 -8.969 1 91.44 271 TYR A N 1
ATOM 2202 C CA . TYR A 1 271 ? -26.391 -26.594 -10.406 1 91.44 271 TYR A CA 1
ATOM 2203 C C . TYR A 1 271 ? -26.656 -25.141 -10.789 1 91.44 271 TYR A C 1
ATOM 2205 O O . TYR A 1 271 ? -26.266 -24.688 -11.867 1 91.44 271 TYR A O 1
ATOM 2213 N N . ILE A 1 272 ? -27.328 -24.422 -9.984 1 90.31 272 ILE A N 1
ATOM 2214 C CA . ILE A 1 272 ? -27.766 -23.078 -10.344 1 90.31 272 ILE A CA 1
ATOM 2215 C C . ILE A 1 272 ? -26.562 -22.188 -10.609 1 90.31 272 ILE A C 1
ATOM 2217 O O . ILE A 1 272 ? -26.594 -21.312 -11.484 1 90.31 272 ILE A O 1
ATOM 2221 N N . ASN A 1 273 ? -25.547 -22.438 -9.875 1 88.19 273 ASN A N 1
ATOM 2222 C CA . ASN A 1 273 ? -24.375 -21.594 -10 1 88.19 273 ASN A CA 1
ATOM 2223 C C . ASN A 1 273 ? -23.547 -21.938 -11.234 1 88.19 273 ASN A C 1
ATOM 2225 O O . ASN A 1 273 ? -22.703 -21.156 -11.664 1 88.19 273 ASN A O 1
ATOM 2229 N N . MET A 1 274 ? -23.781 -23.047 -11.852 1 91.81 274 MET A N 1
ATOM 2230 C CA . MET A 1 274 ? -23.047 -23.484 -13.031 1 91.81 274 MET A CA 1
ATOM 2231 C C . MET A 1 274 ? -23.688 -22.953 -14.305 1 91.81 274 MET A C 1
ATOM 2233 O O . MET A 1 274 ? -22.984 -22.703 -15.297 1 91.81 274 MET A O 1
ATOM 2237 N N . ILE A 1 275 ? -24.984 -22.781 -14.203 1 93.19 275 ILE A N 1
ATOM 2238 C CA . ILE A 1 275 ? -25.781 -22.453 -15.383 1 93.19 275 ILE A CA 1
ATOM 2239 C C . ILE A 1 275 ? -25.922 -20.938 -15.5 1 93.19 275 ILE A C 1
ATOM 2241 O O . ILE A 1 275 ? -26.219 -20.25 -14.508 1 93.19 275 ILE A O 1
ATOM 2245 N N . PRO A 1 276 ? -25.609 -20.438 -16.719 1 93.19 276 PRO A N 1
ATOM 2246 C CA . PRO A 1 276 ? -25.969 -19.031 -16.891 1 93.19 276 PRO A CA 1
ATOM 2247 C C . PRO A 1 276 ? -27.453 -18.766 -16.641 1 93.19 276 PRO A C 1
ATOM 2249 O O . PRO A 1 276 ? -28.312 -19.406 -17.234 1 93.19 276 PRO A O 1
ATOM 2252 N N . LEU A 1 277 ? -27.812 -17.891 -15.906 1 92.81 277 LEU A N 1
ATOM 2253 C CA . LEU A 1 277 ? -29.172 -17.641 -15.422 1 92.81 277 LEU A CA 1
ATOM 2254 C C . LEU A 1 277 ? -30.094 -17.266 -16.578 1 92.81 277 LEU A C 1
ATOM 2256 O O . LEU A 1 277 ? -31.297 -17.547 -16.531 1 92.81 277 LEU A O 1
ATOM 2260 N N . GLU A 1 278 ? -29.609 -16.688 -17.672 1 90.62 278 GLU A N 1
ATOM 2261 C CA . GLU A 1 278 ? -30.391 -16.234 -18.812 1 90.62 278 GLU A CA 1
ATOM 2262 C C . GLU A 1 278 ? -31 -17.422 -19.562 1 90.62 278 GLU A C 1
ATOM 2264 O O . GLU A 1 278 ? -31.984 -17.266 -20.281 1 90.62 278 GLU A O 1
ATOM 2269 N N . VAL A 1 279 ? -30.438 -18.609 -19.406 1 92.81 279 VAL A N 1
ATOM 2270 C CA . VAL A 1 279 ? -30.844 -19.781 -20.172 1 92.81 279 VAL A CA 1
ATOM 2271 C C . VAL A 1 279 ? -31.984 -20.5 -19.453 1 92.81 279 VAL A C 1
ATOM 2273 O O . VAL A 1 279 ? -32.719 -21.281 -20.062 1 92.81 279 VAL A O 1
ATOM 2276 N N . ILE A 1 280 ? -32.25 -20.25 -18.266 1 93.25 280 ILE A N 1
ATOM 2277 C CA . ILE A 1 280 ? -33.281 -20.922 -17.5 1 93.25 280 ILE A CA 1
ATOM 2278 C C . ILE A 1 280 ? -34.625 -20.266 -17.797 1 93.25 280 ILE A C 1
ATOM 2280 O O . ILE A 1 280 ? -34.812 -19.062 -17.609 1 93.25 280 ILE A O 1
ATOM 2284 N N . ASP A 1 281 ? -35.531 -21.125 -18.266 1 91.44 281 ASP A N 1
ATOM 2285 C CA . ASP A 1 281 ? -36.844 -20.609 -18.625 1 91.44 281 ASP A CA 1
ATOM 2286 C C . ASP A 1 281 ? -37.656 -20.25 -17.375 1 91.44 281 ASP A C 1
ATOM 2288 O O . ASP A 1 281 ? -37.344 -20.688 -16.281 1 91.44 281 ASP A O 1
ATOM 2292 N N . VAL A 1 282 ? -38.812 -19.531 -17.484 1 93.25 282 VAL A N 1
ATOM 2293 C CA . VAL A 1 282 ? -39.625 -18.969 -16.406 1 93.25 282 VAL A CA 1
ATOM 2294 C C . VAL A 1 282 ? -40.312 -20.094 -15.617 1 93.25 282 VAL A C 1
ATOM 2296 O O . VAL A 1 282 ? -40.344 -20.047 -14.383 1 93.25 282 VAL A O 1
ATOM 2299 N N . GLU A 1 283 ? -40.719 -21.094 -16.344 1 92.19 283 GLU A N 1
ATOM 2300 C CA . GLU A 1 283 ? -41.469 -22.172 -15.695 1 92.19 283 GLU A CA 1
ATOM 2301 C C . GLU A 1 283 ? -40.531 -23 -14.805 1 92.19 283 GLU A C 1
ATOM 2303 O O . GLU A 1 283 ? -40.906 -23.391 -13.695 1 92.19 283 GLU A O 1
ATOM 2308 N N . THR A 1 284 ? -39.375 -23.219 -15.32 1 94.25 284 THR A N 1
ATOM 2309 C CA . THR A 1 284 ? -38.406 -23.984 -14.539 1 94.25 284 THR A CA 1
ATOM 2310 C C . THR A 1 284 ? -37.969 -23.219 -13.297 1 94.25 284 THR A C 1
ATOM 2312 O O . THR A 1 284 ? -37.844 -23.781 -12.219 1 94.25 284 THR A O 1
ATOM 2315 N N . MET A 1 285 ? -37.781 -22 -13.438 1 94.56 285 MET A N 1
ATOM 2316 C CA . MET A 1 285 ? -37.375 -21.156 -12.305 1 94.56 285 MET A CA 1
ATOM 2317 C C . MET A 1 285 ? -38.469 -21.156 -11.227 1 94.56 285 MET A C 1
ATOM 2319 O O . MET A 1 285 ? -38.156 -21.203 -10.031 1 94.56 285 MET A O 1
ATOM 2323 N N . ARG A 1 286 ? -39.719 -21.125 -11.594 1 94.06 286 ARG A N 1
ATOM 2324 C CA . ARG A 1 286 ? -40.844 -21.172 -10.648 1 94.06 286 ARG A CA 1
ATOM 2325 C C . ARG A 1 286 ? -40.781 -22.438 -9.797 1 94.06 286 ARG A C 1
ATOM 2327 O O . ARG A 1 286 ? -41.094 -22.391 -8.609 1 94.06 286 ARG A O 1
ATOM 2334 N N . LEU A 1 287 ? -40.281 -23.438 -10.375 1 92.81 287 LEU A N 1
ATOM 2335 C CA . LEU A 1 287 ? -40.25 -24.734 -9.711 1 92.81 287 LEU A CA 1
ATOM 2336 C C . LEU A 1 287 ? -39.062 -24.875 -8.789 1 92.81 287 LEU A C 1
ATOM 2338 O O . LEU A 1 287 ? -39.156 -25.453 -7.707 1 92.81 287 LEU A O 1
ATOM 2342 N N . ILE A 1 288 ? -37.906 -24.312 -9.219 1 94.38 288 ILE A N 1
ATOM 2343 C CA . ILE A 1 288 ? -36.688 -24.594 -8.492 1 94.38 288 ILE A CA 1
ATOM 2344 C C . ILE A 1 288 ? -36.469 -23.547 -7.414 1 94.38 288 ILE A C 1
ATOM 2346 O O . ILE A 1 288 ? -35.781 -23.781 -6.426 1 94.38 288 ILE A O 1
ATOM 2350 N N . PHE A 1 289 ? -37.062 -22.359 -7.527 1 95.12 289 PHE A N 1
ATOM 2351 C CA . PHE A 1 289 ? -36.719 -21.219 -6.688 1 95.12 289 PHE A CA 1
ATOM 2352 C C . PHE A 1 289 ? -37.031 -21.5 -5.227 1 95.12 289 PHE A C 1
ATOM 2354 O O . PHE A 1 289 ? -36.219 -21.219 -4.34 1 95.12 289 PHE A O 1
ATOM 2361 N N . PRO A 1 290 ? -38.094 -22.078 -4.883 1 93.06 290 PRO A N 1
ATOM 2362 C CA . PRO A 1 290 ? -38.375 -22.344 -3.471 1 93.06 290 PRO A CA 1
ATOM 2363 C C . PRO A 1 290 ? -37.312 -23.203 -2.807 1 93.06 290 PRO A C 1
ATOM 2365 O O . PRO A 1 290 ? -37.031 -23.047 -1.616 1 93.06 290 PRO A O 1
ATOM 2368 N N . ASN A 1 291 ? -36.688 -24.047 -3.553 1 91.12 291 ASN A N 1
ATOM 2369 C CA . ASN A 1 291 ? -35.688 -24.969 -3.012 1 91.12 291 ASN A CA 1
ATOM 2370 C C . ASN A 1 291 ? -34.312 -24.312 -2.893 1 91.12 291 ASN A C 1
ATOM 2372 O O . ASN A 1 291 ? -33.406 -24.891 -2.314 1 91.12 291 ASN A O 1
ATOM 2376 N N . LEU A 1 292 ? -34.156 -23.156 -3.398 1 93.12 292 LEU A N 1
ATOM 2377 C CA . LEU A 1 292 ? -32.906 -22.438 -3.32 1 93.12 292 LEU A CA 1
ATOM 2378 C C . LEU A 1 292 ? -32.781 -21.672 -2 1 93.12 292 LEU A C 1
ATOM 2380 O O . LEU A 1 292 ? -31.703 -21.25 -1.615 1 93.12 292 LEU A O 1
ATOM 2384 N N . LEU A 1 293 ? -33.938 -21.453 -1.339 1 93.12 293 LEU A N 1
ATOM 2385 C CA . LEU A 1 293 ? -33.938 -20.734 -0.074 1 93.12 293 LEU A CA 1
ATOM 2386 C C . LEU A 1 293 ? -33.188 -21.516 1.001 1 93.12 293 LEU A C 1
ATOM 2388 O O . LEU A 1 293 ? -33.312 -22.734 1.065 1 93.12 293 LEU A O 1
ATOM 2392 N N . PRO A 1 294 ? -32.406 -20.781 1.711 1 88.81 294 PRO A N 1
ATOM 2393 C CA . PRO A 1 294 ? -31.703 -21.469 2.783 1 88.81 294 PRO A CA 1
ATOM 2394 C C . PRO A 1 294 ? -32.625 -22.109 3.803 1 88.81 294 PRO A C 1
ATOM 2396 O O . PRO A 1 294 ? -33.812 -21.719 3.91 1 88.81 294 PRO A O 1
ATOM 2399 N N . ASN A 1 295 ? -32.094 -23.031 4.434 1 83.5 295 ASN A N 1
ATOM 2400 C CA . ASN A 1 295 ? -32.906 -23.734 5.426 1 83.5 295 ASN A CA 1
ATOM 2401 C C . ASN A 1 295 ? -33.156 -22.859 6.648 1 83.5 295 ASN A C 1
ATOM 2403 O O . ASN A 1 295 ? -34.281 -22.859 7.195 1 83.5 295 ASN A O 1
ATOM 2407 N N . LYS A 1 296 ? -32.125 -22.016 6.875 1 74.06 296 LYS A N 1
ATOM 2408 C CA . LYS A 1 296 ? -32.25 -21.094 8.008 1 74.06 296 LYS A CA 1
ATOM 2409 C C . LYS A 1 296 ? -32.531 -19.672 7.543 1 74.06 296 LYS A C 1
ATOM 2411 O O . LYS A 1 296 ? -31.922 -19.188 6.598 1 74.06 296 LYS A O 1
ATOM 2416 N N . LYS A 1 297 ? -33.438 -19.047 8.258 1 82.81 297 LYS A N 1
ATOM 2417 C CA . LYS A 1 297 ? -33.875 -17.688 7.891 1 82.81 297 LYS A CA 1
ATOM 2418 C C . LYS A 1 297 ? -32.719 -16.703 8.008 1 82.81 297 LYS A C 1
ATOM 2420 O O . LYS A 1 297 ? -32.656 -15.719 7.262 1 82.81 297 LYS A O 1
ATOM 2425 N N . GLU A 1 298 ? -31.797 -17 8.961 1 72.31 298 GLU A N 1
ATOM 2426 C CA . GLU A 1 298 ? -30.688 -16.094 9.227 1 72.31 298 GLU A CA 1
ATOM 2427 C C . GLU A 1 298 ? -29.75 -15.977 8.016 1 72.31 298 GLU A C 1
ATOM 2429 O O . GLU A 1 298 ? -29.047 -14.977 7.859 1 72.31 298 GLU A O 1
ATOM 2434 N N . HIS A 1 299 ? -29.812 -17.078 7.281 1 82.44 299 HIS A N 1
ATOM 2435 C CA . HIS A 1 299 ? -28.922 -17.094 6.125 1 82.44 299 HIS A CA 1
ATOM 2436 C C . HIS A 1 299 ? -29.609 -16.562 4.879 1 82.44 299 HIS A C 1
ATOM 2438 O O . HIS A 1 299 ? -29.062 -16.625 3.779 1 82.44 299 HIS A O 1
ATOM 2444 N N . PHE A 1 300 ? -30.812 -16.016 5.184 1 89.88 300 PHE A N 1
ATOM 2445 C CA . PHE A 1 300 ? -31.578 -15.477 4.07 1 89.88 300 PHE A CA 1
ATOM 2446 C C . PHE A 1 300 ? -30.953 -14.188 3.553 1 89.88 300 PHE A C 1
ATOM 2448 O O . PHE A 1 300 ? -30.812 -13.219 4.297 1 89.88 300 PHE A O 1
ATOM 2455 N N . ASP A 1 301 ? -30.453 -14.227 2.389 1 90.31 301 ASP A N 1
ATOM 2456 C CA . ASP A 1 301 ? -29.891 -13.039 1.75 1 90.31 301 ASP A CA 1
ATOM 2457 C C . ASP A 1 301 ? -30.766 -12.57 0.589 1 90.31 301 ASP A C 1
ATOM 2459 O O . ASP A 1 301 ? -30.734 -13.148 -0.496 1 90.31 301 ASP A O 1
ATOM 2463 N N . THR A 1 302 ? -31.422 -11.484 0.798 1 91.19 302 THR A N 1
ATOM 2464 C CA . THR A 1 302 ? -32.406 -10.984 -0.165 1 91.19 302 THR A CA 1
ATOM 2465 C C . THR A 1 302 ? -31.719 -10.648 -1.493 1 91.19 302 THR A C 1
ATOM 2467 O O . THR A 1 302 ? -32.219 -11.023 -2.559 1 91.19 302 THR A O 1
ATOM 2470 N N . ASN A 1 303 ? -30.656 -10.062 -1.455 1 90.19 303 ASN A N 1
ATOM 2471 C CA . ASN A 1 303 ? -30 -9.617 -2.68 1 90.19 303 ASN A CA 1
ATOM 2472 C C . ASN A 1 303 ? -29.484 -10.797 -3.502 1 90.19 303 ASN A C 1
ATOM 2474 O O . ASN A 1 303 ? -29.594 -10.797 -4.727 1 90.19 303 ASN A O 1
ATOM 2478 N N . GLN A 1 304 ? -28.969 -11.766 -2.873 1 91.12 304 GLN A N 1
ATOM 2479 C CA . GLN A 1 304 ? -28.484 -12.945 -3.572 1 91.12 304 GLN A CA 1
ATOM 2480 C C . GLN A 1 304 ? -29.625 -13.68 -4.273 1 91.12 304 GLN A C 1
ATOM 2482 O O . GLN A 1 304 ? -29.469 -14.133 -5.414 1 91.12 304 GLN A O 1
ATOM 2487 N N . LEU A 1 305 ? -30.719 -13.789 -3.65 1 93.12 305 LEU A N 1
ATOM 2488 C CA . LEU A 1 305 ? -31.875 -14.492 -4.215 1 93.12 305 LEU A CA 1
ATOM 2489 C C . LEU A 1 305 ? -32.469 -13.695 -5.363 1 93.12 305 LEU A C 1
ATOM 2491 O O . LEU A 1 305 ? -32.938 -14.273 -6.355 1 93.12 305 LEU A O 1
ATOM 2495 N N . LEU A 1 306 ? -32.438 -12.414 -5.184 1 92.62 306 LEU A N 1
ATOM 2496 C CA . LEU A 1 306 ? -32.938 -11.57 -6.262 1 92.62 306 LEU A CA 1
ATOM 2497 C C . LEU A 1 306 ? -32.031 -11.617 -7.473 1 92.62 306 LEU A C 1
ATOM 2499 O O . LEU A 1 306 ? -32.469 -11.5 -8.609 1 92.62 306 LEU A O 1
ATOM 2503 N N . TYR A 1 307 ? -30.812 -11.766 -7.238 1 91.69 307 TYR A N 1
ATOM 2504 C CA . TYR A 1 307 ? -29.875 -11.922 -8.344 1 91.69 307 TYR A CA 1
ATOM 2505 C C . TYR A 1 307 ? -30.203 -13.172 -9.156 1 91.69 307 TYR A C 1
ATOM 2507 O O . TYR A 1 307 ? -30.125 -13.148 -10.383 1 91.69 307 TYR A O 1
ATOM 2515 N N . VAL A 1 308 ? -30.516 -14.266 -8.445 1 92.62 308 VAL A N 1
ATOM 2516 C CA . VAL A 1 308 ? -30.875 -15.516 -9.117 1 92.62 308 VAL A CA 1
ATOM 2517 C C . VAL A 1 308 ? -32.094 -15.297 -10 1 92.62 308 VAL A C 1
ATOM 2519 O O . VAL A 1 308 ? -32.25 -15.945 -11.039 1 92.62 308 VAL A O 1
ATOM 2522 N N . LEU A 1 309 ? -32.875 -14.32 -9.617 1 92.88 309 LEU A N 1
ATOM 2523 C CA . LEU A 1 309 ? -34.094 -14.016 -10.359 1 92.88 309 LEU A CA 1
ATOM 2524 C C . LEU A 1 309 ? -33.875 -12.898 -11.367 1 92.88 309 LEU A C 1
ATOM 2526 O O . LEU A 1 309 ? -34.812 -12.258 -11.828 1 92.88 309 LEU A O 1
ATOM 2530 N N . LYS A 1 310 ? -32.688 -12.578 -11.695 1 89.94 310 LYS A N 1
ATOM 2531 C CA . LYS A 1 310 ? -32.312 -11.445 -12.539 1 89.94 310 LYS A CA 1
ATOM 2532 C C . LYS A 1 310 ? -33.062 -11.469 -13.867 1 89.94 310 LYS A C 1
ATOM 2534 O O . LYS A 1 310 ? -33.531 -10.43 -14.352 1 89.94 310 LYS A O 1
ATOM 2539 N N . TYR A 1 311 ? -33.25 -12.672 -14.5 1 90.81 311 TYR A N 1
ATOM 2540 C CA . TYR A 1 311 ? -33.875 -12.781 -15.82 1 90.81 311 TYR A CA 1
ATOM 2541 C C . TYR A 1 311 ? -35.312 -13.273 -15.727 1 90.81 311 TYR A C 1
ATOM 2543 O O . TYR A 1 311 ? -35.938 -13.57 -16.75 1 90.81 311 TYR A O 1
ATOM 2551 N N . PHE A 1 312 ? -35.812 -13.445 -14.555 1 92.5 312 PHE A N 1
ATOM 2552 C CA . PHE A 1 312 ? -37.219 -13.742 -14.32 1 92.5 312 PHE A CA 1
ATOM 2553 C C . PHE A 1 312 ? -38.062 -12.508 -14.547 1 92.5 312 PHE A C 1
ATOM 2555 O O . PHE A 1 312 ? -37.625 -11.383 -14.352 1 92.5 312 PHE A O 1
ATOM 2562 N N . PRO A 1 313 ? -39.25 -12.719 -15.102 1 91.12 313 PRO A N 1
ATOM 2563 C CA . PRO A 1 313 ? -40.094 -11.547 -15.344 1 91.12 313 PRO A CA 1
ATOM 2564 C C . PRO A 1 313 ? -40.281 -10.672 -14.102 1 91.12 313 PRO A C 1
ATOM 2566 O O . PRO A 1 313 ? -40.594 -11.188 -13.023 1 91.12 313 PRO A O 1
ATOM 2569 N N . LYS A 1 314 ? -40.062 -9.383 -14.227 1 87.75 314 LYS A N 1
ATOM 2570 C CA . LYS A 1 314 ? -40.031 -8.43 -13.125 1 87.75 314 LYS A CA 1
ATOM 2571 C C . LYS A 1 314 ? -41.344 -8.422 -12.367 1 87.75 314 LYS A C 1
ATOM 2573 O O . LYS A 1 314 ? -41.375 -8.32 -11.141 1 87.75 314 LYS A O 1
ATOM 2578 N N . SER A 1 315 ? -42.531 -8.641 -13.078 1 86 315 SER A N 1
ATOM 2579 C CA . SER A 1 315 ? -43.844 -8.547 -12.484 1 86 315 SER A CA 1
ATOM 2580 C C . SER A 1 315 ? -44.125 -9.727 -11.555 1 86 315 SER A C 1
ATOM 2582 O O . SER A 1 315 ? -44.938 -9.609 -10.625 1 86 315 SER A O 1
ATOM 2584 N N . GLU A 1 316 ? -43.344 -10.797 -11.742 1 91.44 316 GLU A N 1
ATOM 2585 C CA . GLU A 1 316 ? -43.656 -12 -10.984 1 91.44 316 GLU A CA 1
ATOM 2586 C C . GLU A 1 316 ? -42.594 -12.305 -9.953 1 91.44 316 GLU A C 1
ATOM 2588 O O . GLU A 1 316 ? -42.719 -13.25 -9.172 1 91.44 316 GLU A O 1
ATOM 2593 N N . LYS A 1 317 ? -41.562 -11.523 -9.93 1 92.81 317 LYS A N 1
ATOM 2594 C CA . LYS A 1 317 ? -40.406 -11.781 -9.055 1 92.81 317 LYS A CA 1
ATOM 2595 C C . LYS A 1 317 ? -40.812 -11.758 -7.59 1 92.81 317 LYS A C 1
ATOM 2597 O O . LYS A 1 317 ? -40.562 -12.695 -6.84 1 92.81 317 LYS A O 1
ATOM 2602 N N . PHE A 1 318 ? -41.625 -10.68 -7.234 1 93 318 PHE A N 1
ATOM 2603 C CA . PHE A 1 318 ? -41.969 -10.5 -5.836 1 93 318 PHE A CA 1
ATOM 2604 C C . PHE A 1 318 ? -42.938 -11.594 -5.387 1 93 318 PHE A C 1
ATOM 2606 O O . PHE A 1 318 ? -42.812 -12.141 -4.293 1 93 318 PHE A O 1
ATOM 2613 N N . MET A 1 319 ? -43.844 -11.844 -6.266 1 92.69 319 MET A N 1
ATOM 2614 C CA . MET A 1 319 ? -44.844 -12.852 -5.93 1 92.69 319 MET A CA 1
ATOM 2615 C C . MET A 1 319 ? -44.188 -14.203 -5.672 1 92.69 319 MET A C 1
ATOM 2617 O O . MET A 1 319 ? -44.531 -14.891 -4.707 1 92.69 319 MET A O 1
ATOM 2621 N N . LEU A 1 320 ? -43.281 -14.539 -6.496 1 93.94 320 LEU A N 1
ATOM 2622 C CA . LEU A 1 320 ? -42.594 -15.812 -6.344 1 93.94 320 LEU A CA 1
ATOM 2623 C C . LEU A 1 320 ? -41.75 -15.828 -5.066 1 93.94 320 LEU A C 1
ATOM 2625 O O . LEU A 1 320 ? -41.75 -16.812 -4.336 1 93.94 320 LEU A O 1
ATOM 2629 N N . LEU A 1 321 ? -41.094 -14.766 -4.809 1 94.5 321 LEU A N 1
ATOM 2630 C CA . LEU A 1 321 ? -40.25 -14.648 -3.615 1 94.5 321 LEU A CA 1
ATOM 2631 C C . LEU A 1 321 ? -41.094 -14.734 -2.352 1 94.5 321 LEU A C 1
ATOM 2633 O O . LEU A 1 321 ? -40.75 -15.438 -1.403 1 94.5 321 LEU A O 1
ATOM 2637 N N . GLU A 1 322 ? -42.219 -13.977 -2.266 1 93.31 322 GLU A N 1
ATOM 2638 C CA . GLU A 1 322 ? -43.125 -13.945 -1.11 1 93.31 322 GLU A CA 1
ATOM 2639 C C . GLU A 1 322 ? -43.719 -15.32 -0.837 1 93.31 322 GLU A C 1
ATOM 2641 O O . GLU A 1 322 ? -43.75 -15.781 0.306 1 93.31 322 GLU A O 1
ATOM 2646 N N . LYS A 1 323 ? -44.188 -15.906 -1.919 1 93.12 323 LYS A N 1
ATOM 2647 C CA . LYS A 1 323 ? -44.781 -17.234 -1.791 1 93.12 323 LYS A CA 1
ATOM 2648 C C . LYS A 1 323 ? -43.781 -18.25 -1.277 1 93.12 323 LYS A C 1
ATOM 2650 O O . LYS A 1 323 ? -44.094 -19.062 -0.413 1 93.12 323 LYS A O 1
ATOM 2655 N N . SER A 1 324 ? -42.625 -18.219 -1.828 1 94.38 324 SER A N 1
ATOM 2656 C CA . SER A 1 324 ? -41.594 -19.156 -1.431 1 94.38 324 SER A CA 1
ATOM 2657 C C . SER A 1 324 ? -41.156 -18.922 0.011 1 94.38 324 SER A C 1
ATOM 2659 O O . SER A 1 324 ? -40.906 -19.875 0.757 1 94.38 324 SER A O 1
ATOM 2661 N N . TYR A 1 325 ? -41.062 -17.656 0.395 1 93.94 325 TYR A N 1
ATOM 2662 C CA . TYR A 1 325 ? -40.688 -17.312 1.761 1 93.94 325 TYR A CA 1
ATOM 2663 C C . TYR A 1 325 ? -41.75 -17.781 2.754 1 93.94 325 TYR A C 1
ATOM 2665 O O . TYR A 1 325 ? -41.406 -18.359 3.791 1 93.94 325 TYR A O 1
ATOM 2673 N N . ALA A 1 326 ? -42.969 -17.531 2.439 1 93.06 326 ALA A N 1
ATOM 2674 C CA . ALA A 1 326 ? -44.094 -17.922 3.303 1 93.06 326 ALA A CA 1
ATOM 2675 C C . ALA A 1 326 ? -44.156 -19.438 3.465 1 93.06 326 ALA A C 1
ATOM 2677 O O . ALA A 1 326 ? -44.406 -19.938 4.562 1 93.06 326 ALA A O 1
ATOM 2678 N N . SER A 1 327 ? -43.938 -20.062 2.373 1 91.38 327 SER A N 1
ATOM 2679 C CA . SER A 1 327 ? -44.031 -21.516 2.385 1 91.38 327 SER A CA 1
ATOM 2680 C C . SER A 1 327 ? -42.875 -22.125 3.184 1 91.38 327 SER A C 1
ATOM 2682 O O . SER A 1 327 ? -43.062 -23.094 3.912 1 91.38 327 SER A O 1
ATOM 2684 N N . ARG A 1 328 ? -41.781 -21.578 3.098 1 90.88 328 ARG A N 1
ATOM 2685 C CA . ARG A 1 328 ? -40.594 -22.141 3.721 1 90.88 328 ARG A CA 1
ATOM 2686 C C . ARG A 1 328 ? -40.5 -21.781 5.199 1 90.88 328 ARG A C 1
ATOM 2688 O O . ARG A 1 328 ? -40.156 -22.625 6.031 1 90.88 328 ARG A O 1
ATOM 2695 N N . TYR A 1 329 ? -40.812 -20.547 5.539 1 88.94 329 TYR A N 1
ATOM 2696 C CA . TYR A 1 329 ? -40.594 -20.062 6.895 1 88.94 329 TYR A CA 1
ATOM 2697 C C . TYR A 1 329 ? -41.906 -19.797 7.625 1 88.94 329 TYR A C 1
ATOM 2699 O O . TYR A 1 329 ? -41.906 -19.438 8.797 1 88.94 329 TYR A O 1
ATOM 2707 N N . ASN A 1 330 ? -43.031 -19.922 7.07 1 85.44 330 ASN A N 1
ATOM 2708 C CA . ASN A 1 330 ? -44.375 -19.719 7.613 1 85.44 330 ASN A CA 1
ATOM 2709 C C . ASN A 1 330 ? -44.531 -18.297 8.148 1 85.44 330 ASN A C 1
ATOM 2711 O O . ASN A 1 330 ? -45.031 -18.109 9.258 1 85.44 330 ASN A O 1
ATOM 2715 N N . ARG A 1 331 ? -43.969 -17.328 7.496 1 87.94 331 ARG A N 1
ATOM 2716 C CA . ARG A 1 331 ? -44.062 -15.914 7.816 1 87.94 331 ARG A CA 1
ATOM 2717 C C . ARG A 1 331 ? -44.156 -15.07 6.551 1 87.94 331 ARG A C 1
ATOM 2719 O O . ARG A 1 331 ? -43.719 -15.508 5.477 1 87.94 331 ARG A O 1
ATOM 2726 N N . LYS A 1 332 ? -44.688 -13.953 6.805 1 89.56 332 LYS A N 1
ATOM 2727 C CA . LYS A 1 332 ? -44.75 -13.031 5.672 1 89.56 332 LYS A CA 1
ATOM 2728 C C . LYS A 1 332 ? -43.406 -12.297 5.504 1 89.56 332 LYS A C 1
ATOM 2730 O O . LYS A 1 332 ? -42.812 -11.844 6.484 1 89.56 332 LYS A O 1
ATOM 2735 N N . LEU A 1 333 ? -43 -12.281 4.258 1 90.94 333 LEU A N 1
ATOM 2736 C CA . LEU A 1 333 ? -41.719 -11.688 3.936 1 90.94 333 LEU A CA 1
ATOM 2737 C C . LEU A 1 333 ? -41.625 -10.25 4.438 1 90.94 333 LEU A C 1
ATOM 2739 O O . LEU A 1 333 ? -40.594 -9.836 4.988 1 90.94 333 LEU A O 1
ATOM 2743 N N . LEU A 1 334 ? -42.719 -9.438 4.324 1 90.06 334 LEU A N 1
ATOM 2744 C CA . LEU A 1 334 ? -42.719 -7.996 4.578 1 90.06 334 LEU A CA 1
ATOM 2745 C C . LEU A 1 334 ? -42.812 -7.711 6.074 1 90.06 334 LEU A C 1
ATOM 2747 O O . LEU A 1 334 ? -42.625 -6.566 6.504 1 90.06 334 LEU A O 1
ATOM 2751 N N . ASP A 1 335 ? -42.969 -8.75 6.852 1 86.25 335 ASP A N 1
ATOM 2752 C CA . ASP A 1 335 ? -43 -8.57 8.297 1 86.25 335 ASP A CA 1
ATOM 2753 C C . ASP A 1 335 ? -41.594 -8.531 8.883 1 86.25 335 ASP A C 1
ATOM 2755 O O . ASP A 1 335 ? -41.375 -8.047 10 1 86.25 335 ASP A O 1
ATOM 2759 N N . ASP A 1 336 ? -40.781 -9.023 8.133 1 85.06 336 ASP A N 1
ATOM 2760 C CA . ASP A 1 336 ? -39.375 -9.023 8.586 1 85.06 336 ASP A CA 1
ATOM 2761 C C . ASP A 1 336 ? -38.625 -7.82 8.031 1 85.06 336 ASP A C 1
ATOM 2763 O O . ASP A 1 336 ? -38.156 -7.844 6.895 1 85.06 336 ASP A O 1
ATOM 2767 N N . THR A 1 337 ? -38.344 -6.809 8.844 1 81.56 337 THR A N 1
ATOM 2768 C CA . THR A 1 337 ? -37.781 -5.543 8.406 1 81.56 337 THR A CA 1
ATOM 2769 C C . THR A 1 337 ? -36.281 -5.703 8.125 1 81.56 337 THR A C 1
ATOM 2771 O O . THR A 1 337 ? -35.688 -4.906 7.391 1 81.56 337 THR A O 1
ATOM 2774 N N . ASP A 1 338 ? -35.656 -6.746 8.68 1 78.62 338 ASP A N 1
ATOM 2775 C CA . ASP A 1 338 ? -34.219 -6.91 8.555 1 78.62 338 ASP A CA 1
ATOM 2776 C C . ASP A 1 338 ? -33.844 -7.375 7.152 1 78.62 338 ASP A C 1
ATOM 2778 O O . ASP A 1 338 ? -32.688 -7.242 6.746 1 78.62 338 ASP A O 1
ATOM 2782 N N . ILE A 1 339 ? -34.75 -7.918 6.477 1 88.38 339 ILE A N 1
ATOM 2783 C CA . ILE A 1 339 ? -34.438 -8.492 5.172 1 88.38 339 ILE A CA 1
ATOM 2784 C C . ILE A 1 339 ? -34.75 -7.484 4.07 1 88.38 339 ILE A C 1
ATOM 2786 O O . ILE A 1 339 ? -34.5 -7.742 2.893 1 88.38 339 ILE A O 1
ATOM 2790 N N . MET A 1 340 ? -35.25 -6.27 4.473 1 88.62 340 MET A N 1
ATOM 2791 C CA . MET A 1 340 ? -35.656 -5.258 3.498 1 88.62 340 MET A CA 1
ATOM 2792 C C . MET A 1 340 ? -34.438 -4.602 2.871 1 88.62 340 MET A C 1
ATOM 2794 O O . MET A 1 340 ? -33.531 -4.137 3.582 1 88.62 340 MET A O 1
ATOM 2798 N N . THR A 1 341 ? -34.312 -4.711 1.565 1 90 341 THR A N 1
ATOM 2799 C CA . THR A 1 341 ? -33.25 -4.066 0.827 1 90 341 THR A CA 1
ATOM 2800 C C . THR A 1 341 ? -33.812 -3.146 -0.254 1 90 341 THR A C 1
ATOM 2802 O O . THR A 1 341 ? -34.969 -3.26 -0.635 1 90 341 THR A O 1
ATOM 2805 N N . PRO A 1 342 ? -33.031 -2.168 -0.792 1 91 342 PRO A N 1
ATOM 2806 C CA . PRO A 1 342 ? -33.5 -1.292 -1.877 1 91 342 PRO A CA 1
ATOM 2807 C C . PRO A 1 342 ? -33.938 -2.068 -3.113 1 91 342 PRO A C 1
ATOM 2809 O O . PRO A 1 342 ? -34.938 -1.699 -3.754 1 91 342 PRO A O 1
ATOM 2812 N N . GLU A 1 343 ? -33.312 -3.164 -3.414 1 91.44 343 GLU A N 1
ATOM 2813 C CA . GLU A 1 343 ? -33.656 -3.971 -4.578 1 91.44 343 GLU A CA 1
ATOM 2814 C C . GLU A 1 343 ? -35.062 -4.598 -4.402 1 91.44 343 GLU A C 1
ATOM 2816 O O . GLU A 1 343 ? -35.844 -4.664 -5.352 1 91.44 343 GLU A O 1
ATOM 2821 N N . LEU A 1 344 ? -35.312 -5.07 -3.205 1 93.12 344 LEU A N 1
ATOM 2822 C CA . LEU A 1 344 ? -36.625 -5.637 -2.918 1 93.12 344 LEU A CA 1
ATOM 2823 C C . LEU A 1 344 ? -37.688 -4.562 -2.984 1 93.12 344 LEU A C 1
ATOM 2825 O O . LEU A 1 344 ? -38.781 -4.805 -3.494 1 93.12 344 LEU A O 1
ATOM 2829 N N . MET A 1 345 ? -37.438 -3.363 -2.584 1 92.62 345 MET A N 1
ATOM 2830 C CA . MET A 1 345 ? -38.375 -2.252 -2.582 1 92.62 345 MET A CA 1
ATOM 2831 C C . MET A 1 345 ? -38.812 -1.902 -4.004 1 92.62 345 MET A C 1
ATOM 2833 O O . MET A 1 345 ? -39.969 -1.54 -4.234 1 92.62 345 MET A O 1
ATOM 2837 N N . LEU A 1 346 ? -37.844 -2.033 -4.93 1 91.12 346 LEU A N 1
ATOM 2838 C CA . LEU A 1 346 ? -38.125 -1.691 -6.32 1 91.12 346 LEU A CA 1
ATOM 2839 C C . LEU A 1 346 ? -39.094 -2.686 -6.938 1 91.12 346 LEU A C 1
ATOM 2841 O O . LEU A 1 346 ? -39.781 -2.369 -7.922 1 91.12 346 LEU A O 1
ATOM 2845 N N . LEU A 1 347 ? -39.281 -3.889 -6.336 1 91.44 347 LEU A N 1
ATOM 2846 C CA . LEU A 1 347 ? -40.125 -4.941 -6.883 1 91.44 347 LEU A CA 1
ATOM 2847 C C . LEU A 1 347 ? -41.5 -4.895 -6.258 1 91.44 347 LEU A C 1
ATOM 2849 O O . LEU A 1 347 ? -42.469 -5.477 -6.793 1 91.44 347 LEU A O 1
ATOM 2853 N N . LEU A 1 348 ? -41.688 -4.188 -5.184 1 92.19 348 LEU A N 1
ATOM 2854 C CA . LEU A 1 348 ? -42.938 -4.152 -4.465 1 92.19 348 LEU A CA 1
ATOM 2855 C C . LEU A 1 348 ? -43.969 -3.293 -5.199 1 92.19 348 LEU A C 1
ATOM 2857 O O . LEU A 1 348 ? -43.594 -2.35 -5.906 1 92.19 348 LEU A O 1
ATOM 2861 N N . PRO A 1 349 ? -45.25 -3.773 -5.098 1 89.94 349 PRO A N 1
ATOM 2862 C CA . PRO A 1 349 ? -46.281 -2.879 -5.613 1 89.94 349 PRO A CA 1
ATOM 2863 C C . PRO A 1 349 ? -46.312 -1.523 -4.91 1 89.94 349 PRO A C 1
ATOM 2865 O O . PRO A 1 349 ? -45.844 -1.41 -3.773 1 89.94 349 PRO A O 1
ATOM 2868 N N . ASP A 1 350 ? -46.812 -0.485 -5.504 1 91.31 350 ASP A N 1
ATOM 2869 C CA . ASP A 1 350 ? -46.688 0.902 -5.062 1 91.31 350 ASP A CA 1
ATOM 2870 C C . ASP A 1 350 ? -47.219 1.063 -3.635 1 91.31 350 ASP A C 1
ATOM 2872 O O . ASP A 1 350 ? -46.562 1.683 -2.795 1 91.31 350 ASP A O 1
ATOM 2876 N N . MET A 1 351 ? -48.344 0.395 -3.316 1 91.69 351 MET A N 1
ATOM 2877 C CA . MET A 1 351 ? -48.969 0.581 -2.006 1 91.69 351 MET A CA 1
ATOM 2878 C C . MET A 1 351 ? -48.125 -0.07 -0.912 1 91.69 351 MET A C 1
ATOM 2880 O O . MET A 1 351 ? -47.938 0.514 0.156 1 91.69 351 MET A O 1
ATOM 2884 N N . GLU A 1 352 ? -47.688 -1.224 -1.188 1 92.25 352 GLU A N 1
ATOM 2885 C CA . GLU A 1 352 ? -46.875 -1.944 -0.21 1 92.25 352 GLU A CA 1
ATOM 2886 C C . GLU A 1 352 ? -45.5 -1.29 -0.035 1 92.25 352 GLU A C 1
ATOM 2888 O O . GLU A 1 352 ? -44.969 -1.262 1.071 1 92.25 352 GLU A O 1
ATOM 2893 N N . ARG A 1 353 ? -44.906 -0.876 -1.132 1 94.12 353 ARG A N 1
ATOM 2894 C CA . ARG A 1 353 ? -43.625 -0.179 -1.074 1 94.12 353 ARG A CA 1
ATOM 2895 C C . ARG A 1 353 ? -43.688 1.038 -0.159 1 94.12 353 ARG A C 1
ATOM 2897 O O . ARG A 1 353 ? -42.844 1.232 0.7 1 94.12 353 ARG A O 1
ATOM 2904 N N . ILE A 1 354 ? -44.719 1.867 -0.287 1 94.19 354 ILE A N 1
ATOM 2905 C CA . ILE A 1 354 ? -44.906 3.094 0.482 1 94.19 354 ILE A CA 1
ATOM 2906 C C . ILE A 1 354 ? -45.062 2.758 1.964 1 94.19 354 ILE A C 1
ATOM 2908 O O . ILE A 1 354 ? -44.469 3.426 2.82 1 94.19 354 ILE A O 1
ATOM 2912 N N . LYS A 1 355 ? -45.812 1.71 2.197 1 92.31 355 LYS A N 1
ATOM 2913 C CA . LYS A 1 355 ? -46 1.278 3.578 1 92.31 355 LYS A CA 1
ATOM 2914 C C . LYS A 1 355 ? -44.656 0.862 4.219 1 92.31 355 LYS A C 1
ATOM 2916 O O . LYS A 1 355 ? -44.344 1.287 5.328 1 92.31 355 LYS A O 1
ATOM 2921 N N . GLN A 1 356 ? -43.969 0.069 3.514 1 92.19 356 GLN A N 1
ATOM 2922 C CA . GLN A 1 356 ? -42.719 -0.42 4.031 1 92.19 356 GLN A CA 1
ATOM 2923 C C . GLN A 1 356 ? -41.719 0.72 4.188 1 92.19 356 GLN A C 1
ATOM 2925 O O . GLN A 1 356 ? -40.938 0.738 5.141 1 92.19 356 GLN A O 1
ATOM 2930 N N . ALA A 1 357 ? -41.656 1.61 3.201 1 93.19 357 ALA A N 1
ATOM 2931 C CA . ALA A 1 357 ? -40.75 2.756 3.273 1 93.19 357 ALA A CA 1
ATOM 2932 C C . ALA A 1 357 ? -41 3.578 4.531 1 93.19 357 ALA A C 1
ATOM 2934 O O . ALA A 1 357 ? -40.062 4.039 5.184 1 93.19 357 ALA A O 1
ATOM 2935 N N . LYS A 1 358 ? -42.25 3.75 4.895 1 90.5 358 LYS A N 1
ATOM 2936 C CA . LYS A 1 358 ? -42.594 4.496 6.102 1 90.5 358 LYS A CA 1
ATOM 2937 C C . LYS A 1 358 ? -42.031 3.82 7.348 1 90.5 358 LYS A C 1
ATOM 2939 O O . LYS A 1 358 ? -41.469 4.48 8.219 1 90.5 358 LYS A O 1
ATOM 2944 N N . ILE A 1 359 ? -42.156 2.533 7.398 1 87.94 359 ILE A N 1
ATOM 2945 C CA . ILE A 1 359 ? -41.688 1.755 8.531 1 87.94 359 ILE A CA 1
ATOM 2946 C C . ILE A 1 359 ? -40.156 1.896 8.633 1 87.94 359 ILE A C 1
ATOM 2948 O O . ILE A 1 359 ? -39.625 2.105 9.719 1 87.94 359 ILE A O 1
ATOM 2952 N N . MET A 1 360 ? -39.531 1.824 7.539 1 88.75 360 MET A N 1
ATOM 2953 C CA . MET A 1 360 ? -38.062 1.861 7.523 1 88.75 360 MET A CA 1
ATOM 2954 C C . MET A 1 360 ? -37.562 3.252 7.875 1 88.75 360 MET A C 1
ATOM 2956 O O . MET A 1 360 ? -36.5 3.391 8.492 1 88.75 360 MET A O 1
ATOM 2960 N N . MET A 1 361 ? -38.188 4.309 7.402 1 87.62 361 MET A N 1
ATOM 2961 C CA . MET A 1 361 ? -37.812 5.68 7.711 1 87.62 361 MET A CA 1
ATOM 2962 C C . MET A 1 361 ? -37.844 5.934 9.219 1 87.62 361 MET A C 1
ATOM 2964 O O . MET A 1 361 ? -37.031 6.684 9.75 1 87.62 361 MET A O 1
ATOM 2968 N N . ASP A 1 362 ? -38.625 5.281 9.883 1 78.38 362 ASP A N 1
ATOM 2969 C CA . ASP A 1 362 ? -38.781 5.445 11.328 1 78.38 362 ASP A CA 1
ATOM 2970 C C . ASP A 1 362 ? -37.656 4.715 12.078 1 78.38 362 ASP A C 1
ATOM 2972 O O . ASP A 1 362 ? -37.219 5.156 13.148 1 78.38 362 ASP A O 1
ATOM 2976 N N . LYS A 1 363 ? -37.219 3.686 11.5 1 70.94 363 LYS A N 1
ATOM 2977 C CA . LYS A 1 363 ? -36.219 2.834 12.164 1 70.94 363 LYS A CA 1
ATOM 2978 C C . LYS A 1 363 ? -34.812 3.342 11.922 1 70.94 363 LYS A C 1
ATOM 2980 O O . LYS A 1 363 ? -33.938 3.248 12.797 1 70.94 363 LYS A O 1
ATOM 2985 N N . ASN A 1 364 ? -34.469 3.627 10.711 1 64.38 364 ASN A N 1
ATOM 2986 C CA . ASN A 1 364 ? -33.094 3.85 10.336 1 64.38 364 ASN A CA 1
ATOM 2987 C C . ASN A 1 364 ? -32.812 5.316 10 1 64.38 364 ASN A C 1
ATOM 2989 O O . ASN A 1 364 ? -33.719 6.016 9.523 1 64.38 364 ASN A O 1
ATOM 2993 N N . SER A 1 365 ? -31.578 5.695 10.555 1 59.41 365 SER A N 1
ATOM 2994 C CA . SER A 1 365 ? -31.109 7.047 10.273 1 59.41 365 SER A CA 1
ATOM 2995 C C . SER A 1 365 ? -30.734 7.207 8.797 1 59.41 365 SER A C 1
ATOM 2997 O O . SER A 1 365 ? -30.391 6.23 8.133 1 59.41 365 SER A O 1
ATOM 2999 N N . ASP A 1 366 ? -30.953 8.422 8.359 1 58.12 366 ASP A N 1
ATOM 3000 C CA . ASP A 1 366 ? -30.859 8.875 6.973 1 58.12 366 ASP A CA 1
ATOM 3001 C C . ASP A 1 366 ? -29.453 8.664 6.422 1 58.12 366 ASP A C 1
ATOM 3003 O O . ASP A 1 366 ? -28.469 9.008 7.074 1 58.12 366 ASP A O 1
ATOM 3007 N N . THR A 1 367 ? -29.203 7.562 5.625 1 63.53 367 THR A N 1
ATOM 3008 C CA . THR A 1 367 ? -27.922 7.352 4.941 1 63.53 367 THR A CA 1
ATOM 3009 C C . THR A 1 367 ? -27.734 8.375 3.826 1 63.53 367 THR A C 1
ATOM 3011 O O . THR A 1 367 ? -28.719 8.922 3.303 1 63.53 367 THR A O 1
ATOM 3014 N N . THR A 1 368 ? -26.5 8.703 3.506 1 67.31 368 THR A N 1
ATOM 3015 C CA . THR A 1 368 ? -26.109 9.75 2.564 1 67.31 368 THR A CA 1
ATOM 3016 C C . THR A 1 368 ? -26.234 9.258 1.127 1 67.31 368 THR A C 1
ATOM 3018 O O . THR A 1 368 ? -26.297 10.055 0.191 1 67.31 368 THR A O 1
ATOM 3021 N N . TYR A 1 369 ? -26.453 7.953 0.902 1 78.88 369 TYR A N 1
ATOM 3022 C CA . TYR A 1 369 ? -26.531 7.484 -0.477 1 78.88 369 TYR A CA 1
ATOM 3023 C C . TYR A 1 369 ? -27.969 7.324 -0.929 1 78.88 369 TYR A C 1
ATOM 3025 O O . TYR A 1 369 ? -28.766 6.676 -0.252 1 78.88 369 TYR A O 1
ATOM 3033 N N . TYR A 1 370 ? -28.281 7.922 -2.061 1 88.5 370 TYR A N 1
ATOM 3034 C CA . TYR A 1 370 ? -29.656 8.102 -2.498 1 88.5 370 TYR A CA 1
ATOM 3035 C C . TYR A 1 370 ? -30.359 6.758 -2.652 1 88.5 370 TYR A C 1
ATOM 3037 O O . TYR A 1 370 ? -31.547 6.629 -2.35 1 88.5 370 TYR A O 1
ATOM 3045 N N . THR A 1 371 ? -29.609 5.656 -3.096 1 88.81 371 THR A N 1
ATOM 3046 C CA . THR A 1 371 ? -30.234 4.352 -3.295 1 88.81 371 THR A CA 1
ATOM 3047 C C . THR A 1 371 ? -30.609 3.721 -1.958 1 88.81 371 THR A C 1
ATOM 3049 O O . THR A 1 371 ? -31.5 2.859 -1.896 1 88.81 371 THR A O 1
ATOM 3052 N N . HIS A 1 372 ? -30.078 4.145 -0.921 1 87.31 372 HIS A N 1
ATOM 3053 C CA . HIS A 1 372 ? -30.297 3.551 0.393 1 87.31 372 HIS A CA 1
ATOM 3054 C C . HIS A 1 372 ? -31.125 4.48 1.281 1 87.31 372 HIS A C 1
ATOM 3056 O O . HIS A 1 372 ? -31.344 4.188 2.457 1 87.31 372 HIS A O 1
ATOM 3062 N N . SER A 1 373 ? -31.453 5.695 0.713 1 90.62 373 SER A N 1
ATOM 3063 C CA . SER A 1 373 ? -32.344 6.586 1.438 1 90.62 373 SER A CA 1
ATOM 3064 C C . SER A 1 373 ? -33.812 6.113 1.326 1 90.62 373 SER A C 1
ATOM 3066 O O . SER A 1 373 ? -34.375 6.129 0.238 1 90.62 373 SER A O 1
ATOM 3068 N N . TRP A 1 374 ? -34.406 5.703 2.332 1 91.5 374 TRP A N 1
ATOM 3069 C CA . TRP A 1 374 ? -35.75 5.141 2.336 1 91.5 374 TRP A CA 1
ATOM 3070 C C . TRP A 1 374 ? -36.781 6.188 1.916 1 91.5 374 TRP A C 1
ATOM 3072 O O . TRP A 1 374 ? -37.875 5.848 1.494 1 91.5 374 TRP A O 1
ATOM 3082 N N . ARG A 1 375 ? -36.438 7.539 1.948 1 91.25 375 ARG A N 1
ATOM 3083 C CA . ARG A 1 375 ? -37.312 8.633 1.51 1 91.25 375 ARG A CA 1
ATOM 3084 C C . ARG A 1 375 ? -37.656 8.5 0.029 1 91.25 375 ARG A C 1
ATOM 3086 O O . ARG A 1 375 ? -38.75 8.875 -0.398 1 91.25 375 ARG A O 1
ATOM 3093 N N . CYS A 1 376 ? -36.656 7.859 -0.625 1 93.94 376 CYS A N 1
ATOM 3094 C CA . CYS A 1 376 ? -36.812 7.766 -2.074 1 93.94 376 CYS A CA 1
ATOM 3095 C C . CYS A 1 376 ? -37.906 6.766 -2.445 1 93.94 376 CYS A C 1
ATOM 3097 O O . CYS A 1 376 ? -38.438 6.812 -3.553 1 93.94 376 CYS A O 1
ATOM 3099 N N . TYR A 1 377 ? -38.312 5.867 -1.543 1 93.88 377 TYR A N 1
ATOM 3100 C CA . TYR A 1 377 ? -39.25 4.801 -1.839 1 93.88 377 TYR A CA 1
ATOM 3101 C C . TYR A 1 377 ? -40.656 5.137 -1.294 1 93.88 377 TYR A C 1
ATOM 3103 O O . TYR A 1 377 ? -41.562 4.328 -1.391 1 93.88 377 TYR A O 1
ATOM 3111 N N . TYR A 1 378 ? -40.812 6.34 -0.738 1 93.75 378 TYR A N 1
ATOM 3112 C CA . TYR A 1 378 ? -42.062 6.836 -0.198 1 93.75 378 TYR A CA 1
ATOM 3113 C C . TYR A 1 378 ? -42.781 7.73 -1.207 1 93.75 378 TYR A C 1
ATOM 3115 O O . TYR A 1 378 ? -42.281 7.922 -2.326 1 93.75 378 TYR A O 1
ATOM 3123 N N . LYS A 1 379 ? -43.969 8.273 -0.83 1 93.5 379 LYS A N 1
ATOM 3124 C CA . LYS A 1 379 ? -44.75 9.102 -1.721 1 93.5 379 LYS A CA 1
ATOM 3125 C C . LYS A 1 379 ? -44.031 10.398 -2.062 1 93.5 379 LYS A C 1
ATOM 3127 O O . LYS A 1 379 ? -43.688 11.172 -1.171 1 93.5 379 LYS A O 1
ATOM 3132 N N . PRO A 1 380 ? -43.812 10.641 -3.451 1 93.94 380 PRO A N 1
ATOM 3133 C CA . PRO A 1 380 ? -43.062 11.836 -3.854 1 93.94 380 PRO A CA 1
ATOM 3134 C C . PRO A 1 380 ? -43.75 13.125 -3.398 1 93.94 380 PRO A C 1
ATOM 3136 O O . PRO A 1 380 ? -43.062 14.07 -2.99 1 93.94 380 PRO A O 1
ATOM 3139 N N . CYS A 1 381 ? -45.062 13.258 -3.443 1 92.81 381 CYS A N 1
ATOM 3140 C CA . CYS A 1 381 ? -45.812 14.477 -3.105 1 92.81 381 CYS A CA 1
ATOM 3141 C C . CYS A 1 381 ? -45.5 14.898 -1.67 1 92.81 381 CYS A C 1
ATOM 3143 O O . CYS A 1 381 ? -45.562 16.094 -1.35 1 92.81 381 CYS A O 1
ATOM 3145 N N . GLU A 1 382 ? -45.156 13.945 -0.811 1 92.56 382 GLU A N 1
ATOM 3146 C CA . GLU A 1 382 ? -44.938 14.25 0.596 1 92.56 382 GLU A CA 1
ATOM 3147 C C . GLU A 1 382 ? -43.438 14.43 0.87 1 92.56 382 GLU A C 1
ATOM 3149 O O . GLU A 1 382 ? -43.031 15.305 1.646 1 92.56 382 GLU A O 1
ATOM 3154 N N . VAL A 1 383 ? -42.625 13.695 0.206 1 92.69 383 VAL A N 1
ATOM 3155 C CA . VAL A 1 383 ? -41.188 13.625 0.566 1 92.69 383 VAL A CA 1
ATOM 3156 C C . VAL A 1 383 ? -40.438 14.719 -0.168 1 92.69 383 VAL A C 1
ATOM 3158 O O . VAL A 1 383 ? -39.469 15.273 0.367 1 92.69 383 VAL A O 1
ATOM 3161 N N . ILE A 1 384 ? -40.75 15.102 -1.412 1 95.19 384 ILE A N 1
ATOM 3162 C CA . ILE A 1 384 ? -39.969 16.016 -2.246 1 95.19 384 ILE A CA 1
ATOM 3163 C C . ILE A 1 384 ? -39.938 17.391 -1.586 1 95.19 384 ILE A C 1
ATOM 3165 O O . ILE A 1 384 ? -38.844 18.016 -1.492 1 95.19 384 ILE A O 1
ATOM 3169 N N . PRO A 1 385 ? -41.094 17.875 -1.013 1 93.81 385 PRO A N 1
ATOM 3170 C CA . PRO A 1 385 ? -41 19.141 -0.304 1 93.81 385 PRO A CA 1
ATOM 3171 C C . PRO A 1 385 ? -40.062 19.094 0.898 1 93.81 385 PRO A C 1
ATOM 3173 O O . PRO A 1 385 ? -39.375 20.062 1.181 1 93.81 385 PRO A O 1
ATOM 3176 N N . LEU A 1 386 ? -40.031 17.984 1.53 1 90.81 386 LEU A N 1
ATOM 3177 C CA . LEU A 1 386 ? -39.156 17.828 2.682 1 90.81 386 LEU A CA 1
ATOM 3178 C C . LEU A 1 386 ? -37.688 17.859 2.254 1 90.81 386 LEU A C 1
ATOM 3180 O O . LEU A 1 386 ? -36.875 18.484 2.924 1 90.81 386 LEU A O 1
ATOM 3184 N N . ILE A 1 387 ? -37.406 17.219 1.131 1 92.44 387 ILE A N 1
ATOM 3185 C CA . ILE A 1 387 ? -36.062 17.172 0.631 1 92.44 387 ILE A CA 1
ATOM 3186 C C . ILE A 1 387 ? -35.625 18.562 0.171 1 92.44 387 ILE A C 1
ATOM 3188 O O . ILE A 1 387 ? -34.5 18.984 0.393 1 92.44 387 ILE A O 1
ATOM 3192 N N . LYS A 1 388 ? -36.562 19.266 -0.452 1 93.19 388 LYS A N 1
ATOM 3193 C CA . LYS A 1 388 ? -36.281 20.641 -0.877 1 93.19 388 LYS A CA 1
ATOM 3194 C C . LYS A 1 388 ? -35.938 21.531 0.316 1 93.19 388 LYS A C 1
ATOM 3196 O O . LYS A 1 388 ? -35.031 22.359 0.24 1 93.19 388 LYS A O 1
ATOM 3201 N N . ASP A 1 389 ? -36.562 21.266 1.406 1 89.12 389 ASP A N 1
ATOM 3202 C CA . ASP A 1 389 ? -36.281 22.031 2.621 1 89.12 389 ASP A CA 1
ATOM 3203 C C . ASP A 1 389 ? -34.906 21.703 3.174 1 89.12 389 ASP A C 1
ATOM 3205 O O . ASP A 1 389 ? -34.219 22.594 3.674 1 89.12 389 ASP A O 1
ATOM 3209 N N . ASP A 1 390 ? -34.625 20.484 3.059 1 87.5 390 ASP A N 1
ATOM 3210 C CA . ASP A 1 390 ? -33.281 20.078 3.518 1 87.5 390 ASP A CA 1
ATOM 3211 C C . ASP A 1 390 ? -32.188 20.703 2.666 1 87.5 390 ASP A C 1
ATOM 3213 O O . ASP A 1 390 ? -31.125 21.031 3.172 1 87.5 390 ASP A O 1
ATOM 3217 N N . ILE A 1 391 ? -32.438 20.875 1.351 1 90.81 391 ILE A N 1
ATOM 3218 C CA . ILE A 1 391 ? -31.469 21.484 0.441 1 90.81 391 ILE A CA 1
ATOM 3219 C C . ILE A 1 391 ? -31.25 22.953 0.814 1 90.81 391 ILE A C 1
ATOM 3221 O O . ILE A 1 391 ? -30.125 23.438 0.798 1 90.81 391 ILE A O 1
ATOM 3225 N N . LYS A 1 392 ? -32.344 23.531 1.226 1 84.31 392 LYS A N 1
ATOM 3226 C CA . LYS A 1 392 ? -32.281 24.922 1.621 1 84.31 392 LYS A CA 1
ATOM 3227 C C . LYS A 1 392 ? -31.406 25.109 2.857 1 84.31 392 LYS A C 1
ATOM 3229 O O . LYS A 1 392 ? -30.703 26.125 2.98 1 84.31 392 LYS A O 1
ATOM 3234 N N . LYS A 1 393 ? -31.344 24.094 3.652 1 79.69 393 LYS A N 1
ATOM 3235 C CA . LYS A 1 393 ? -30.625 24.172 4.918 1 79.69 393 LYS A CA 1
ATOM 3236 C C . LYS A 1 393 ? -29.172 23.719 4.754 1 79.69 393 LYS A C 1
ATOM 3238 O O . LYS A 1 393 ? -28.344 23.969 5.617 1 79.69 393 LYS A O 1
ATOM 3243 N N . ALA A 1 394 ? -28.906 23.094 3.594 1 84.12 394 ALA A N 1
ATOM 3244 C CA . ALA A 1 394 ? -27.578 22.531 3.398 1 84.12 394 ALA A CA 1
ATOM 3245 C C . ALA A 1 394 ? -26.594 23.578 2.91 1 84.12 394 ALA A C 1
ATOM 3247 O O . ALA A 1 394 ? -26.781 24.188 1.849 1 84.12 394 ALA A O 1
ATOM 3248 N N . SER A 1 395 ? -25.484 23.797 3.684 1 80.12 395 SER A N 1
ATOM 3249 C CA . SER A 1 395 ? -24.5 24.812 3.316 1 80.12 395 SER A CA 1
ATOM 3250 C C . SER A 1 395 ? -23.422 24.219 2.42 1 80.12 395 SER A C 1
ATOM 3252 O O . SER A 1 395 ? -22.906 24.891 1.52 1 80.12 395 SER A O 1
ATOM 3254 N N . GLU A 1 396 ? -23.156 22.969 2.641 1 82.94 396 GLU A N 1
ATOM 3255 C CA . GLU A 1 396 ? -22.094 22.328 1.865 1 82.94 396 GLU A CA 1
ATOM 3256 C C . GLU A 1 396 ? -22.625 21.797 0.535 1 82.94 396 GLU A C 1
ATOM 3258 O O . GLU A 1 396 ? -23.734 21.266 0.469 1 82.94 396 GLU A O 1
ATOM 3263 N N . ILE A 1 397 ? -21.828 21.891 -0.497 1 88.19 397 ILE A N 1
ATOM 3264 C CA . ILE A 1 397 ? -22.25 21.5 -1.842 1 88.19 397 ILE A CA 1
ATOM 3265 C C . ILE A 1 397 ? -22.406 19.984 -1.919 1 88.19 397 ILE A C 1
ATOM 3267 O O . ILE A 1 397 ? -23.312 19.484 -2.602 1 88.19 397 ILE A O 1
ATOM 3271 N N . GLU A 1 398 ? -21.562 19.219 -1.207 1 86.12 398 GLU A N 1
ATOM 3272 C CA . GLU A 1 398 ? -21.641 17.766 -1.252 1 86.12 398 GLU A CA 1
ATOM 3273 C C . GLU A 1 398 ? -22.969 17.266 -0.703 1 86.12 398 GLU A C 1
ATOM 3275 O O . GLU A 1 398 ? -23.578 16.344 -1.264 1 86.12 398 GLU A O 1
ATOM 3280 N N . LYS A 1 399 ? -23.359 17.875 0.345 1 88.62 399 LYS A N 1
ATOM 3281 C CA . LYS A 1 399 ? -24.656 17.516 0.922 1 88.62 399 LYS A CA 1
ATOM 3282 C C . LYS A 1 399 ? -25.797 17.875 -0.018 1 88.62 399 LYS A C 1
ATOM 3284 O O . LYS A 1 399 ? -26.75 17.109 -0.17 1 88.62 399 LYS A O 1
ATOM 3289 N N . ARG A 1 400 ? -25.703 19.016 -0.641 1 91.62 400 ARG A N 1
ATOM 3290 C CA . ARG A 1 400 ? -26.734 19.422 -1.585 1 91.62 400 ARG A CA 1
ATOM 3291 C C . ARG A 1 400 ? -26.781 18.484 -2.785 1 91.62 400 ARG A C 1
ATOM 3293 O O . ARG A 1 400 ? -27.859 18.156 -3.285 1 91.62 400 ARG A O 1
ATOM 3300 N N . CYS A 1 401 ? -25.594 18.047 -3.203 1 93.06 401 CYS A N 1
ATOM 3301 C CA . CYS A 1 401 ? -25.531 17.094 -4.309 1 93.06 401 CYS A CA 1
ATOM 3302 C C . CYS A 1 401 ? -26.219 15.781 -3.932 1 93.06 401 CYS A C 1
ATOM 3304 O O . CYS A 1 401 ? -26.953 15.203 -4.73 1 93.06 401 CYS A O 1
ATOM 3306 N N . ALA A 1 402 ? -26.016 15.328 -2.732 1 92.19 402 ALA A N 1
ATOM 3307 C CA . ALA A 1 402 ? -26.625 14.094 -2.256 1 92.19 402 ALA A CA 1
ATOM 3308 C C . ALA A 1 402 ? -28.141 14.227 -2.201 1 92.19 402 ALA A C 1
ATOM 3310 O O . ALA A 1 402 ? -28.859 13.312 -2.604 1 92.19 402 ALA A O 1
ATOM 3311 N N . LEU A 1 403 ? -28.609 15.312 -1.76 1 94.25 403 LEU A N 1
ATOM 3312 C CA . LEU A 1 403 ? -30.047 15.562 -1.638 1 94.25 403 LEU A CA 1
ATOM 3313 C C . LEU A 1 403 ? -30.688 15.695 -3.012 1 94.25 403 LEU A C 1
ATOM 3315 O O . LEU A 1 403 ? -31.828 15.258 -3.217 1 94.25 403 LEU A O 1
ATOM 3319 N N . LEU A 1 404 ? -29.953 16.312 -3.93 1 95.31 404 LEU A N 1
ATOM 3320 C CA . LEU A 1 404 ? -30.422 16.375 -5.305 1 95.31 404 LEU A CA 1
ATOM 3321 C C . LEU A 1 404 ? -30.609 14.984 -5.891 1 95.31 404 LEU A C 1
ATOM 3323 O O . LEU A 1 404 ? -31.594 14.719 -6.586 1 95.31 404 LEU A O 1
ATOM 3327 N N . SER A 1 405 ? -29.703 14.172 -5.602 1 94.31 405 SER A N 1
ATOM 3328 C CA . SER A 1 405 ? -29.781 12.789 -6.062 1 94.31 405 SER A CA 1
ATOM 3329 C C . SER A 1 405 ? -31.016 12.094 -5.504 1 94.31 405 SER A C 1
ATOM 3331 O O . SER A 1 405 ? -31.672 11.312 -6.207 1 94.31 405 SER A O 1
ATOM 3333 N N . GLU A 1 406 ? -31.312 12.414 -4.273 1 94.19 406 GLU A N 1
ATOM 3334 C CA . GLU A 1 406 ? -32.531 11.852 -3.662 1 94.19 406 GLU A CA 1
ATOM 3335 C C . GLU A 1 406 ? -33.781 12.328 -4.375 1 94.19 406 GLU A C 1
ATOM 3337 O O . GLU A 1 406 ? -34.719 11.555 -4.59 1 94.19 406 GLU A O 1
ATOM 3342 N N . LEU A 1 407 ? -33.812 13.555 -4.793 1 95.44 407 LEU A N 1
ATOM 3343 C CA . LEU A 1 407 ? -34.969 14.141 -5.477 1 95.44 407 LEU A CA 1
ATOM 3344 C C . LEU A 1 407 ? -35.25 13.398 -6.777 1 95.44 407 LEU A C 1
ATOM 3346 O O . LEU A 1 407 ? -36.375 12.961 -7.012 1 95.44 407 LEU A O 1
ATOM 3350 N N . ILE A 1 408 ? -34.188 13.266 -7.492 1 95.31 408 ILE A N 1
ATOM 3351 C CA . ILE A 1 408 ? -34.344 12.68 -8.82 1 95.31 408 ILE A CA 1
ATOM 3352 C C . ILE A 1 408 ? -34.625 11.188 -8.703 1 95.31 408 ILE A C 1
ATOM 3354 O O . ILE A 1 408 ? -35.5 10.664 -9.398 1 95.31 408 ILE A O 1
ATOM 3358 N N . TYR A 1 409 ? -33.969 10.578 -7.844 1 94.38 409 TYR A N 1
ATOM 3359 C CA . TYR A 1 409 ? -34.125 9.148 -7.676 1 94.38 409 TYR A CA 1
ATOM 3360 C C . TYR A 1 409 ? -35.531 8.828 -7.148 1 94.38 409 TYR A C 1
ATOM 3362 O O . TYR A 1 409 ? -36.125 7.828 -7.535 1 94.38 409 TYR A O 1
ATOM 3370 N N . CYS A 1 410 ? -36.031 9.586 -6.25 1 95 410 CYS A N 1
ATOM 3371 C CA . CYS A 1 410 ? -37.406 9.422 -5.742 1 95 410 CYS A CA 1
ATOM 3372 C C . CYS A 1 410 ? -38.406 9.469 -6.879 1 95 410 CYS A C 1
ATOM 3374 O O . CYS A 1 410 ? -39.344 8.656 -6.922 1 95 410 CYS A O 1
ATOM 3376 N N . CYS A 1 411 ? -38.219 10.367 -7.793 1 95.12 411 CYS A N 1
ATOM 3377 C CA . CYS A 1 411 ? -39.125 10.477 -8.938 1 95.12 411 CYS A CA 1
ATOM 3378 C C . CYS A 1 411 ? -39.031 9.234 -9.82 1 95.12 411 CYS A C 1
ATOM 3380 O O . CYS A 1 411 ? -40.031 8.758 -10.336 1 95.12 411 CYS A O 1
ATOM 3382 N N . LYS A 1 412 ? -37.875 8.742 -9.977 1 92.75 412 LYS A N 1
ATOM 3383 C CA . LYS A 1 412 ? -37.656 7.578 -10.828 1 92.75 412 LYS A CA 1
ATOM 3384 C C . LYS A 1 412 ? -38.312 6.336 -10.234 1 92.75 412 LYS A C 1
ATOM 3386 O O . LYS A 1 412 ? -39.062 5.633 -10.93 1 92.75 412 LYS A O 1
ATOM 3391 N N . VAL A 1 413 ? -38.031 6.117 -8.945 1 92.06 413 VAL A N 1
ATOM 3392 C CA . VAL A 1 413 ? -38.531 4.93 -8.266 1 92.06 413 VAL A CA 1
ATOM 3393 C C . VAL A 1 413 ? -40.062 4.922 -8.305 1 92.06 413 VAL A C 1
ATOM 3395 O O . VAL A 1 413 ? -40.688 3.879 -8.539 1 92.06 413 VAL A O 1
ATOM 3398 N N . ASN A 1 414 ? -40.719 6.074 -8.188 1 92.75 414 ASN A N 1
ATOM 3399 C CA . ASN A 1 414 ? -42.188 6.184 -8.148 1 92.75 414 ASN A CA 1
ATOM 3400 C C . ASN A 1 414 ? -42.75 6.449 -9.539 1 92.75 414 ASN A C 1
ATOM 3402 O O . ASN A 1 414 ? -43.969 6.66 -9.688 1 92.75 414 ASN A O 1
ATOM 3406 N N . LYS A 1 415 ? -42 6.473 -10.633 1 90.56 415 LYS A N 1
ATOM 3407 C CA . LYS A 1 415 ? -42.375 6.688 -12.031 1 90.56 415 LYS A CA 1
ATOM 3408 C C . LYS A 1 415 ? -43.281 7.914 -12.172 1 90.56 415 LYS A C 1
ATOM 3410 O O . LYS A 1 415 ? -44.312 7.852 -12.812 1 90.56 415 LYS A O 1
ATOM 3415 N N . ASP A 1 416 ? -42.938 8.914 -11.453 1 92.81 416 ASP A N 1
ATOM 3416 C CA . ASP A 1 416 ? -43.719 10.156 -11.453 1 92.81 416 ASP A CA 1
ATOM 3417 C C . ASP A 1 416 ? -43.062 11.203 -12.359 1 92.81 416 ASP A C 1
ATOM 3419 O O . ASP A 1 416 ? -42.25 12.008 -11.906 1 92.81 416 ASP A O 1
ATOM 3423 N N . SER A 1 417 ? -43.438 11.242 -13.594 1 92.75 417 SER A N 1
ATOM 3424 C CA . SER A 1 417 ? -42.844 12.133 -14.594 1 92.75 417 SER A CA 1
ATOM 3425 C C . SER A 1 417 ? -43.219 13.586 -14.32 1 92.75 417 SER A C 1
ATOM 3427 O O . SER A 1 417 ? -42.469 14.5 -14.641 1 92.75 417 SER A O 1
ATOM 3429 N N . ASP A 1 418 ? -44.406 13.789 -13.711 1 93.44 418 ASP A N 1
ATOM 3430 C CA . ASP A 1 418 ? -44.844 15.148 -13.406 1 93.44 418 ASP A CA 1
ATOM 3431 C C . ASP A 1 418 ? -44 15.758 -12.305 1 93.44 418 ASP A C 1
ATOM 3433 O O . ASP A 1 418 ? -43.594 16.922 -12.391 1 93.44 418 ASP A O 1
ATOM 3437 N N . MET A 1 419 ? -43.719 14.945 -11.375 1 94.88 419 MET A N 1
ATOM 3438 C CA . MET A 1 419 ? -42.906 15.43 -10.273 1 94.88 419 MET A CA 1
ATOM 3439 C C . MET A 1 419 ? -41.469 15.664 -10.75 1 94.88 419 MET A C 1
ATOM 3441 O O . MET A 1 419 ? -40.781 16.578 -10.266 1 94.88 419 MET A O 1
ATOM 3445 N N . LEU A 1 420 ? -40.969 14.852 -11.664 1 95.56 420 LEU A N 1
ATOM 3446 C CA . LEU A 1 420 ? -39.656 15.07 -12.219 1 95.56 420 LEU A CA 1
ATOM 3447 C C . LEU A 1 420 ? -39.562 16.422 -12.898 1 95.56 420 LEU A C 1
ATOM 3449 O O . LEU A 1 420 ? -38.562 17.141 -12.75 1 95.56 420 LEU A O 1
ATOM 3453 N N . LEU A 1 421 ? -40.625 16.734 -13.656 1 96.38 421 LEU A N 1
ATOM 3454 C CA . LEU A 1 421 ? -40.656 18.031 -14.328 1 96.38 421 LEU A CA 1
ATOM 3455 C C . LEU A 1 421 ? -40.594 19.172 -13.32 1 96.38 421 LEU A C 1
ATOM 3457 O O . LEU A 1 421 ? -39.875 20.156 -13.531 1 96.38 421 LEU A O 1
ATOM 3461 N N . GLU A 1 422 ? -41.312 18.953 -12.211 1 95.94 422 GLU A N 1
ATOM 3462 C CA . GLU A 1 422 ? -41.281 19.969 -11.164 1 95.94 422 GLU A CA 1
ATOM 3463 C C . GLU A 1 422 ? -39.906 20.109 -10.547 1 95.94 422 GLU A C 1
ATOM 3465 O O . GLU A 1 422 ? -39.438 21.219 -10.273 1 95.94 422 GLU A O 1
ATOM 3470 N N . VAL A 1 423 ? -39.219 19.031 -10.32 1 96.44 423 VAL A N 1
ATOM 3471 C CA . VAL A 1 423 ? -37.906 19.016 -9.719 1 96.44 423 VAL A CA 1
ATOM 3472 C C . VAL A 1 423 ? -36.875 19.672 -10.664 1 96.44 423 VAL A C 1
ATOM 3474 O O . VAL A 1 423 ? -36.031 20.438 -10.227 1 96.44 423 VAL A O 1
ATOM 3477 N N . LEU A 1 424 ? -37 19.406 -11.977 1 96.81 424 LEU A N 1
ATOM 3478 C CA . LEU A 1 424 ? -36.125 20 -12.969 1 96.81 424 LEU A CA 1
ATOM 3479 C C . LEU A 1 424 ? -36.312 21.5 -13.047 1 96.81 424 LEU A C 1
ATOM 3481 O O . LEU A 1 424 ? -35.344 22.25 -13.133 1 96.81 424 LEU A O 1
ATOM 3485 N N . LYS A 1 425 ? -37.531 21.906 -13.008 1 95.94 425 LYS A N 1
ATOM 3486 C CA . LYS A 1 425 ? -37.844 23.328 -12.992 1 95.94 425 LYS A CA 1
ATOM 3487 C C . LYS A 1 425 ? -37.281 24 -11.742 1 95.94 425 LYS A C 1
ATOM 3489 O O . LYS A 1 425 ? -36.688 25.094 -11.82 1 95.94 425 LYS A O 1
ATOM 3494 N N . TYR A 1 426 ? -37.5 23.297 -10.664 1 94.94 426 TYR A N 1
ATOM 3495 C CA . TYR A 1 426 ? -36.938 23.766 -9.406 1 94.94 426 TYR A CA 1
ATOM 3496 C C . TYR A 1 426 ? -35.406 23.953 -9.516 1 94.94 426 TYR A C 1
ATOM 3498 O O . TYR A 1 426 ? -34.875 25 -9.109 1 94.94 426 TYR A O 1
ATOM 3506 N N . PHE A 1 427 ? -34.719 23.047 -10.047 1 95.44 427 PHE A N 1
ATOM 3507 C CA . PHE A 1 427 ? -33.25 23.109 -10.195 1 95.44 427 PHE A CA 1
ATOM 3508 C C . PHE A 1 427 ? -32.844 24.266 -11.102 1 95.44 427 PHE A C 1
ATOM 3510 O O . PHE A 1 427 ? -31.922 25 -10.781 1 95.44 427 PHE A O 1
ATOM 3517 N N . ASN A 1 428 ? -33.5 24.391 -12.172 1 93.38 428 ASN A N 1
ATOM 3518 C CA . ASN A 1 428 ? -33.188 25.406 -13.164 1 93.38 428 ASN A CA 1
ATOM 3519 C C . ASN A 1 428 ? -33.406 26.812 -12.617 1 93.38 428 ASN A C 1
ATOM 3521 O O . ASN A 1 428 ? -32.719 27.766 -13.047 1 93.38 428 ASN A O 1
ATOM 3525 N N . GLU A 1 429 ? -34.281 26.906 -11.648 1 89.88 429 GLU A N 1
ATOM 3526 C CA . GLU A 1 429 ? -34.625 28.234 -11.141 1 89.88 429 GLU A CA 1
ATOM 3527 C C . GLU A 1 429 ? -33.812 28.578 -9.898 1 89.88 429 GLU A C 1
ATOM 3529 O O . GLU A 1 429 ? -33.281 29.688 -9.789 1 89.88 429 GLU A O 1
ATOM 3534 N N . ARG A 1 430 ? -33.656 27.625 -9.031 1 88.62 430 ARG A N 1
ATOM 3535 C CA . ARG A 1 430 ? -33.094 27.922 -7.723 1 88.62 430 ARG A CA 1
ATOM 3536 C C . ARG A 1 430 ? -31.594 27.641 -7.688 1 88.62 430 ARG A C 1
ATOM 3538 O O . ARG A 1 430 ? -30.859 28.219 -6.883 1 88.62 430 ARG A O 1
ATOM 3545 N N . HIS A 1 431 ? -31.094 26.891 -8.578 1 90.31 431 HIS A N 1
ATOM 3546 C CA . HIS A 1 431 ? -29.703 26.453 -8.477 1 90.31 431 HIS A CA 1
ATOM 3547 C C . HIS A 1 431 ? -28.922 26.859 -9.719 1 90.31 431 HIS A C 1
ATOM 3549 O O . HIS A 1 431 ? -27.984 26.156 -10.125 1 90.31 431 HIS A O 1
ATOM 3555 N N . LYS A 1 432 ? -29.172 27.953 -10.305 1 86.44 432 LYS A N 1
ATOM 3556 C CA . LYS A 1 432 ? -28.562 28.453 -11.531 1 86.44 432 LYS A CA 1
ATOM 3557 C C . LYS A 1 432 ? -27.094 28.812 -11.312 1 86.44 432 LYS A C 1
ATOM 3559 O O . LYS A 1 432 ? -26.297 28.781 -12.25 1 86.44 432 LYS A O 1
ATOM 3564 N N . ASN A 1 433 ? -26.812 29.203 -10.109 1 83.94 433 ASN A N 1
ATOM 3565 C CA . ASN A 1 433 ? -25.469 29.734 -9.844 1 83.94 433 ASN A CA 1
ATOM 3566 C C . ASN A 1 433 ? -24.641 28.75 -9.023 1 83.94 433 ASN A C 1
ATOM 3568 O O . ASN A 1 433 ? -23.625 29.141 -8.43 1 83.94 433 ASN A O 1
ATOM 3572 N N . GLU A 1 434 ? -25.078 27.516 -9.008 1 88.12 434 GLU A N 1
ATOM 3573 C CA . GLU A 1 434 ? -24.328 26.516 -8.281 1 88.12 434 GLU A CA 1
ATOM 3574 C C . GLU A 1 434 ? -23.047 26.141 -9.023 1 88.12 434 GLU A C 1
ATOM 3576 O O . GLU A 1 434 ? -22.875 26.5 -10.195 1 88.12 434 GLU A O 1
ATOM 3581 N N . ARG A 1 435 ? -22.109 25.5 -8.414 1 87.25 435 ARG A N 1
ATOM 3582 C CA . ARG A 1 435 ? -20.844 25.062 -9.008 1 87.25 435 ARG A CA 1
ATOM 3583 C C . ARG A 1 435 ? -21.078 23.922 -9.992 1 87.25 435 ARG A C 1
ATOM 3585 O O . ARG A 1 435 ? -22.156 23.328 -10.023 1 87.25 435 ARG A O 1
ATOM 3592 N N . ALA A 1 436 ? -20.078 23.656 -10.812 1 88.88 436 ALA A N 1
ATOM 3593 C CA . ALA A 1 436 ? -20.156 22.672 -11.898 1 88.88 436 ALA A CA 1
ATOM 3594 C C . ALA A 1 436 ? -20.484 21.281 -11.359 1 88.88 436 ALA A C 1
ATOM 3596 O O . ALA A 1 436 ? -21.203 20.516 -12 1 88.88 436 ALA A O 1
ATOM 3597 N N . GLU A 1 437 ? -20.109 21.016 -10.102 1 88.94 437 GLU A N 1
ATOM 3598 C CA . GLU A 1 437 ? -20.297 19.703 -9.492 1 88.94 437 GLU A CA 1
ATOM 3599 C C . GLU A 1 437 ? -21.781 19.359 -9.406 1 88.94 437 GLU A C 1
ATOM 3601 O O . GLU A 1 437 ? -22.172 18.203 -9.648 1 88.94 437 GLU A O 1
ATOM 3606 N N . MET A 1 438 ? -22.609 20.281 -9.109 1 93.12 438 MET A N 1
ATOM 3607 C CA . MET A 1 438 ? -24.047 20.047 -8.953 1 93.12 438 MET A CA 1
ATOM 3608 C C . MET A 1 438 ? -24.703 19.766 -10.297 1 93.12 438 MET A C 1
ATOM 3610 O O . MET A 1 438 ? -25.625 18.953 -10.391 1 93.12 438 MET A O 1
ATOM 3614 N N . PHE A 1 439 ? -24.266 20.438 -11.312 1 93.69 439 PHE A N 1
ATOM 3615 C CA . PHE A 1 439 ? -24.797 20.234 -12.648 1 93.69 439 PHE A CA 1
ATOM 3616 C C . PHE A 1 439 ? -24.453 18.844 -13.164 1 93.69 439 PHE A C 1
ATOM 3618 O O . PHE A 1 439 ? -25.312 18.141 -13.711 1 93.69 439 PHE A O 1
ATOM 3625 N N . PHE A 1 440 ? -23.266 18.531 -12.977 1 92.38 440 PHE A N 1
ATOM 3626 C CA . PHE A 1 440 ? -22.844 17.219 -13.43 1 92.38 440 PHE A CA 1
ATOM 3627 C C . PHE A 1 440 ? -23.531 16.109 -12.633 1 92.38 440 PHE A C 1
ATOM 3629 O O . PHE A 1 440 ? -23.828 15.039 -13.172 1 92.38 440 PHE A O 1
ATOM 3636 N N . ARG A 1 441 ? -23.797 16.359 -11.352 1 93.38 441 ARG A N 1
ATOM 3637 C CA . ARG A 1 441 ? -24.562 15.406 -10.547 1 93.38 441 ARG A CA 1
ATOM 3638 C C . ARG A 1 441 ? -25.969 15.219 -11.125 1 93.38 441 ARG A C 1
ATOM 3640 O O . ARG A 1 441 ? -26.484 14.094 -11.164 1 93.38 441 ARG A O 1
ATOM 3647 N N . LEU A 1 442 ? -26.547 16.266 -11.547 1 95.56 442 LEU A N 1
ATOM 3648 C CA . LEU A 1 442 ? -27.859 16.188 -12.172 1 95.56 442 LEU A CA 1
ATOM 3649 C C . LEU A 1 442 ? -27.812 15.32 -13.422 1 95.56 442 LEU A C 1
ATOM 3651 O O . LEU A 1 442 ? -28.688 14.477 -13.633 1 95.56 442 LEU A O 1
ATOM 3655 N N . MET A 1 443 ? -26.797 15.516 -14.211 1 94.38 443 MET A N 1
ATOM 3656 C CA . MET A 1 443 ? -26.672 14.734 -15.43 1 94.38 443 MET A CA 1
ATOM 3657 C C . MET A 1 443 ? -26.5 13.25 -15.109 1 94.38 443 MET A C 1
ATOM 3659 O O . MET A 1 443 ? -27.078 12.391 -15.773 1 94.38 443 MET A O 1
ATOM 3663 N N . LYS A 1 444 ? -25.703 13.023 -14.172 1 92.56 444 LYS A N 1
ATOM 3664 C CA . LYS A 1 444 ? -25.5 11.648 -13.734 1 92.56 444 LYS A CA 1
ATOM 3665 C C . LYS A 1 444 ? -26.812 11.008 -13.297 1 92.56 444 LYS A C 1
ATOM 3667 O O . LYS A 1 444 ? -27.094 9.859 -13.641 1 92.56 444 LYS A O 1
ATOM 3672 N N . MET A 1 445 ? -27.609 11.742 -12.547 1 94.12 445 MET A N 1
ATOM 3673 C CA . MET A 1 445 ? -28.859 11.211 -12.023 1 94.12 445 MET A CA 1
ATOM 3674 C C . MET A 1 445 ? -29.875 11.016 -13.141 1 94.12 445 MET A C 1
ATOM 3676 O O . MET A 1 445 ? -30.703 10.109 -13.078 1 94.12 445 MET A O 1
ATOM 3680 N N . LEU A 1 446 ? -29.781 11.812 -14.141 1 93.94 446 LEU A N 1
ATOM 3681 C CA . LEU A 1 446 ? -30.656 11.633 -15.289 1 93.94 446 LEU A CA 1
ATOM 3682 C C . LEU A 1 446 ? -30.297 10.383 -16.078 1 93.94 446 LEU A C 1
ATOM 3684 O O . LEU A 1 446 ? -31.156 9.711 -16.625 1 93.94 446 LEU A O 1
ATOM 3688 N N . GLN A 1 447 ? -29.125 10.133 -16.078 1 90 447 GLN A N 1
ATOM 3689 C CA . GLN A 1 447 ? -28.656 8.945 -16.781 1 90 447 GLN A CA 1
ATOM 3690 C C . GLN A 1 447 ? -29.203 7.672 -16.125 1 90 447 GLN A C 1
ATOM 3692 O O . GLN A 1 447 ? -29.422 6.664 -16.797 1 90 447 GLN A O 1
ATOM 3697 N N . ILE A 1 448 ? -29.422 7.766 -14.898 1 88.44 448 ILE A N 1
ATOM 3698 C CA . ILE A 1 448 ? -29.906 6.609 -14.148 1 88.44 448 ILE A CA 1
ATOM 3699 C C . ILE A 1 448 ? -31.281 6.199 -14.664 1 88.44 448 ILE A C 1
ATOM 3701 O O . ILE A 1 448 ? -31.688 5.043 -14.523 1 88.44 448 ILE A O 1
ATOM 3705 N N . TYR A 1 449 ? -32.062 7.086 -15.305 1 88.5 449 TYR A N 1
ATOM 3706 C CA . TYR A 1 449 ? -33.344 6.773 -15.906 1 88.5 449 TYR A CA 1
ATOM 3707 C C . TYR A 1 449 ? -33.188 5.781 -17.047 1 88.5 449 TYR A C 1
ATOM 3709 O O . TYR A 1 449 ? -34.156 5.098 -17.422 1 88.5 449 TYR A O 1
ATOM 3717 N N . GLY A 1 450 ? -31.984 5.648 -17.562 1 81.81 450 GLY A N 1
ATOM 3718 C CA . GLY A 1 450 ? -31.734 4.695 -18.625 1 81.81 450 GLY A CA 1
ATOM 3719 C C . GLY A 1 450 ? -32.625 4.898 -19.828 1 81.81 450 GLY A C 1
ATOM 3720 O O . GLY A 1 450 ? -32.719 6.008 -20.359 1 81.81 450 GLY A O 1
ATOM 3721 N N . ASP A 1 451 ? -33.438 3.898 -20.219 1 79.81 451 ASP A N 1
ATOM 3722 C CA . ASP A 1 451 ? -34.312 3.938 -21.391 1 79.81 451 ASP A CA 1
ATOM 3723 C C . ASP A 1 451 ? -35.562 4.781 -21.125 1 79.81 451 ASP A C 1
ATOM 3725 O O . ASP A 1 451 ? -36.188 5.254 -22.062 1 79.81 451 ASP A O 1
ATOM 3729 N N . ASP A 1 452 ? -35.781 4.941 -19.875 1 85.81 452 ASP A N 1
ATOM 3730 C CA . ASP A 1 452 ? -36.938 5.746 -19.516 1 85.81 452 ASP A CA 1
ATOM 3731 C C . ASP A 1 452 ? -36.75 7.207 -19.906 1 85.81 452 ASP A C 1
ATOM 3733 O O . ASP A 1 452 ? -37.688 7.973 -19.984 1 85.81 452 ASP A O 1
ATOM 3737 N N . LEU A 1 453 ? -35.531 7.543 -20.203 1 89.5 453 LEU A N 1
ATOM 3738 C CA . LEU A 1 453 ? -35.25 8.906 -20.625 1 89.5 453 LEU A CA 1
ATOM 3739 C C . LEU A 1 453 ? -35.875 9.211 -21.969 1 89.5 453 LEU A C 1
ATOM 3741 O O . LEU A 1 453 ? -36.25 10.359 -22.234 1 89.5 453 LEU A O 1
ATOM 3745 N N . TYR A 1 454 ? -36.125 8.141 -22.734 1 88.81 454 TYR A N 1
ATOM 3746 C CA . TYR A 1 454 ? -36.688 8.312 -24.078 1 88.81 454 TYR A CA 1
ATOM 3747 C C . TYR A 1 454 ? -38.156 8.625 -24 1 88.81 454 TYR A C 1
ATOM 3749 O O . TYR A 1 454 ? -38.75 9.141 -24.969 1 88.81 454 TYR A O 1
ATOM 3757 N N . SER A 1 455 ? -38.75 8.312 -22.797 1 89.38 455 SER A N 1
ATOM 3758 C CA . SER A 1 455 ? -40.188 8.477 -22.672 1 89.38 455 SER A CA 1
ATOM 3759 C C . SER A 1 455 ? -40.531 9.844 -22.094 1 89.38 455 SER A C 1
ATOM 3761 O O . SER A 1 455 ? -41.719 10.172 -21.922 1 89.38 455 SER A O 1
ATOM 3763 N N . LEU A 1 456 ? -39.531 10.68 -21.922 1 92.69 456 LEU A N 1
ATOM 3764 C CA . LEU A 1 456 ? -39.812 12 -21.359 1 92.69 456 LEU A CA 1
ATOM 3765 C C . LEU A 1 456 ? -40.5 12.883 -22.391 1 92.69 456 LEU A C 1
ATOM 3767 O O . LEU A 1 456 ? -40.281 12.734 -23.594 1 92.69 456 LEU A O 1
ATOM 3771 N N . ARG A 1 457 ? -41.344 13.82 -21.891 1 89.94 457 ARG A N 1
ATOM 3772 C CA . ARG A 1 457 ? -42.156 14.672 -22.75 1 89.94 457 ARG A CA 1
ATOM 3773 C C . ARG A 1 457 ? -41.375 15.898 -23.203 1 89.94 457 ARG A C 1
ATOM 3775 O O . ARG A 1 457 ? -40.281 16.172 -22.719 1 89.94 457 ARG A O 1
ATOM 3782 N N . ASP A 1 458 ? -41.875 16.641 -24.109 1 92.25 458 ASP A N 1
ATOM 3783 C CA . ASP A 1 458 ? -41.25 17.828 -24.672 1 92.25 458 ASP A CA 1
ATOM 3784 C C . ASP A 1 458 ? -41 18.891 -23.609 1 92.25 458 ASP A C 1
ATOM 3786 O O . ASP A 1 458 ? -39.969 19.562 -23.641 1 92.25 458 ASP A O 1
ATOM 3790 N N . GLU A 1 459 ? -41.875 18.891 -22.688 1 93.94 459 GLU A N 1
ATOM 3791 C CA . GLU A 1 459 ? -41.719 19.875 -21.625 1 93.94 459 GLU A CA 1
ATOM 3792 C C . GLU A 1 459 ? -40.469 19.609 -20.781 1 93.94 459 GLU A C 1
ATOM 3794 O O . GLU A 1 459 ? -39.812 20.547 -20.359 1 93.94 459 GLU A O 1
ATOM 3799 N N . HIS A 1 460 ? -40.188 18.328 -20.609 1 95.69 460 HIS A N 1
ATOM 3800 C CA . HIS A 1 460 ? -39 17.953 -19.859 1 95.69 460 HIS A CA 1
ATOM 3801 C C . HIS A 1 460 ? -37.719 18.375 -20.578 1 95.69 460 HIS A C 1
ATOM 3803 O O . HIS A 1 460 ? -36.812 18.938 -19.984 1 95.69 460 HIS A O 1
ATOM 3809 N N . TRP A 1 461 ? -37.688 18.188 -21.859 1 94.38 461 TRP A N 1
ATOM 3810 C CA . TRP A 1 461 ? -36.469 18.422 -22.656 1 94.38 461 TRP A CA 1
ATOM 3811 C C . TRP A 1 461 ? -36.219 19.906 -22.797 1 94.38 461 TRP A C 1
ATOM 3813 O O . TRP A 1 461 ? -35.031 20.328 -22.844 1 94.38 461 TRP A O 1
ATOM 3823 N N . ILE A 1 462 ? -37.25 20.703 -22.812 1 93.44 462 ILE A N 1
ATOM 3824 C CA . ILE A 1 462 ? -37.062 22.141 -22.875 1 93.44 462 ILE A CA 1
ATOM 3825 C C . ILE A 1 462 ? -36.281 22.625 -21.656 1 93.44 462 ILE A C 1
ATOM 3827 O O . ILE A 1 462 ? -35.344 23.422 -21.781 1 93.44 462 ILE A O 1
ATOM 3831 N N . VAL A 1 463 ? -36.594 22.078 -20.516 1 95.25 463 VAL A N 1
ATOM 3832 C CA . VAL A 1 463 ? -35.938 22.484 -19.281 1 95.25 463 VAL A CA 1
ATOM 3833 C C . VAL A 1 463 ? -34.531 21.906 -19.234 1 95.25 463 VAL A C 1
ATOM 3835 O O . VAL A 1 463 ? -33.562 22.625 -18.891 1 95.25 463 VAL A O 1
ATOM 3838 N N . ILE A 1 464 ? -34.312 20.656 -19.594 1 95.38 464 ILE A N 1
ATOM 3839 C CA . ILE A 1 464 ? -33 19.984 -19.547 1 95.38 464 ILE A CA 1
ATOM 3840 C C . ILE A 1 464 ? -32.031 20.672 -20.5 1 95.38 464 ILE A C 1
ATOM 3842 O O . ILE A 1 464 ? -30.875 20.922 -20.141 1 95.38 464 ILE A O 1
ATOM 3846 N N . ASP A 1 465 ? -32.5 21.016 -21.625 1 92.75 465 ASP A N 1
ATOM 3847 C CA . ASP A 1 465 ? -31.672 21.703 -22.609 1 92.75 465 ASP A CA 1
ATOM 3848 C C . ASP A 1 465 ? -31.234 23.062 -22.109 1 92.75 465 ASP A C 1
ATOM 3850 O O . ASP A 1 465 ? -30.109 23.5 -22.375 1 92.75 465 ASP A O 1
ATOM 3854 N N . SER A 1 466 ? -32.156 23.703 -21.453 1 92.31 466 SER A N 1
ATOM 3855 C CA . SER A 1 466 ? -31.781 25 -20.875 1 92.31 466 SER A CA 1
ATOM 3856 C C . SER A 1 466 ? -30.656 24.859 -19.859 1 92.31 466 SER A C 1
ATOM 3858 O O . SER A 1 466 ? -29.734 25.688 -19.828 1 92.31 466 SER A O 1
ATOM 3860 N N . ILE A 1 467 ? -30.672 23.859 -19.078 1 93.56 467 ILE A N 1
ATOM 3861 C CA . ILE A 1 467 ? -29.656 23.594 -18.062 1 93.56 467 ILE A CA 1
ATOM 3862 C C . ILE A 1 467 ? -28.328 23.281 -18.75 1 93.56 467 ILE A C 1
ATOM 3864 O O . ILE A 1 467 ? -27.281 23.797 -18.328 1 93.56 467 ILE A O 1
ATOM 3868 N N . ILE A 1 468 ? -28.312 22.547 -19.812 1 92.69 468 ILE A N 1
ATOM 3869 C CA . ILE A 1 468 ? -27.109 22.156 -20.531 1 92.69 468 ILE A CA 1
ATOM 3870 C C . ILE A 1 468 ? -26.484 23.375 -21.203 1 92.69 468 ILE A C 1
ATOM 3872 O O . ILE A 1 468 ? -25.266 23.547 -21.188 1 92.69 468 ILE A O 1
ATOM 3876 N N . ARG A 1 469 ? -27.297 24.141 -21.797 1 90.56 469 ARG A N 1
ATOM 3877 C CA . ARG A 1 469 ? -26.812 25.359 -22.422 1 90.56 469 ARG A CA 1
ATOM 3878 C C . ARG A 1 469 ? -26.109 26.25 -21.406 1 90.56 469 ARG A C 1
ATOM 3880 O O . ARG A 1 469 ? -25.078 26.844 -21.719 1 90.56 469 ARG A O 1
ATOM 3887 N N . ARG A 1 470 ? -26.656 26.328 -20.312 1 90.31 470 ARG A N 1
ATOM 3888 C CA . ARG A 1 470 ? -26.031 27.109 -19.25 1 90.31 470 ARG A CA 1
ATOM 3889 C C . ARG A 1 470 ? -24.672 26.547 -18.859 1 90.31 470 ARG A C 1
ATOM 3891 O O . ARG A 1 470 ? -23.719 27.281 -18.656 1 90.31 470 ARG A O 1
ATOM 3898 N N . MET A 1 471 ? -24.609 25.266 -18.766 1 90.06 471 MET A N 1
ATOM 3899 C CA . MET A 1 471 ? -23.359 24.594 -18.453 1 90.06 471 MET A CA 1
ATOM 3900 C C . MET A 1 471 ? -22.281 24.922 -19.5 1 90.06 471 MET A C 1
ATOM 3902 O O . MET A 1 471 ? -21.125 25.156 -19.141 1 90.06 471 MET A O 1
ATOM 3906 N N . HIS A 1 472 ? -22.75 24.969 -20.688 1 89.06 472 HIS A N 1
ATOM 3907 C CA . HIS A 1 472 ? -21.844 25.25 -21.797 1 89.06 472 HIS A CA 1
ATOM 3908 C C . HIS A 1 472 ? -21.312 26.672 -21.734 1 89.06 472 HIS A C 1
ATOM 3910 O O . HIS A 1 472 ? -20.109 26.906 -21.859 1 89.06 472 HIS A O 1
ATOM 3916 N N . VAL A 1 473 ? -22.141 27.516 -21.5 1 88.81 473 VAL A N 1
ATOM 3917 C CA . VAL A 1 473 ? -21.797 28.938 -21.5 1 88.81 473 VAL A CA 1
ATOM 3918 C C . VAL A 1 473 ? -20.906 29.266 -20.312 1 88.81 473 VAL A C 1
ATOM 3920 O O . VAL A 1 473 ? -19.938 30 -20.438 1 88.81 473 VAL A O 1
ATOM 3923 N N . LYS A 1 474 ? -21.141 28.703 -19.188 1 87.81 474 LYS A N 1
ATOM 3924 C CA . LYS A 1 474 ? -20.359 28.969 -17.984 1 87.81 474 LYS A CA 1
ATOM 3925 C C . LYS A 1 474 ? -19.031 28.219 -18 1 87.81 474 LYS A C 1
ATOM 3927 O O . LYS A 1 474 ? -18.203 28.391 -17.109 1 87.81 474 LYS A O 1
ATOM 3932 N N . GLY A 1 475 ? -18.891 27.328 -19.047 1 82.75 475 GLY A N 1
ATOM 3933 C CA . GLY A 1 475 ? -17.625 26.641 -19.25 1 82.75 475 GLY A CA 1
ATOM 3934 C C . GLY A 1 475 ? -17.453 25.438 -18.344 1 82.75 475 GLY A C 1
ATOM 3935 O O . GLY A 1 475 ? -16.312 25 -18.094 1 82.75 475 GLY A O 1
ATOM 3936 N N . TYR A 1 476 ? -18.547 24.969 -17.828 1 85.94 476 TYR A N 1
ATOM 3937 C CA . TYR A 1 476 ? -18.469 23.812 -16.938 1 85.94 476 TYR A CA 1
ATOM 3938 C C . TYR A 1 476 ? -18.031 22.578 -17.703 1 85.94 476 TYR A C 1
ATOM 3940 O O . TYR A 1 476 ? -17.438 21.656 -17.125 1 85.94 476 TYR A O 1
ATOM 3948 N N . ILE A 1 477 ? -18.281 22.531 -18.906 1 85.19 477 ILE A N 1
ATOM 3949 C CA . ILE A 1 477 ? -18.047 21.344 -19.719 1 85.19 477 ILE A CA 1
ATOM 3950 C C . ILE A 1 477 ? -16.562 21.188 -20.016 1 85.19 477 ILE A C 1
ATOM 3952 O O . ILE A 1 477 ? -16.094 20.078 -20.297 1 85.19 477 ILE A O 1
ATOM 3956 N N . ILE A 1 478 ? -15.766 22.234 -19.844 1 74.5 478 ILE A N 1
ATOM 3957 C CA . ILE A 1 478 ? -14.344 22.188 -20.172 1 74.5 478 ILE A CA 1
ATOM 3958 C C . ILE A 1 478 ? -13.516 22.219 -18.891 1 74.5 478 ILE A C 1
ATOM 3960 O O . ILE A 1 478 ? -12.289 22.078 -18.938 1 74.5 478 ILE A O 1
ATOM 3964 N N . ASN A 1 479 ? -14.188 22.297 -17.859 1 73.06 479 ASN A N 1
ATOM 3965 C CA . ASN A 1 479 ? -13.461 22.375 -16.594 1 73.06 479 ASN A CA 1
ATOM 3966 C C . ASN A 1 479 ? -12.867 21.016 -16.203 1 73.06 479 ASN A C 1
ATOM 3968 O O . ASN A 1 479 ? -13.156 20 -16.844 1 73.06 479 ASN A O 1
ATOM 3972 N N . HIS A 1 480 ? -12 21 -15.328 1 63.69 480 HIS A N 1
ATOM 3973 C CA . HIS A 1 480 ? -11.273 19.797 -14.906 1 63.69 480 HIS A CA 1
ATOM 3974 C C . HIS A 1 480 ? -12.227 18.688 -14.5 1 63.69 480 HIS A C 1
ATOM 3976 O O . HIS A 1 480 ? -11.914 17.5 -14.664 1 63.69 480 HIS A O 1
ATOM 3982 N N . LEU A 1 481 ? -13.398 19 -14.047 1 70.94 481 LEU A N 1
ATOM 3983 C CA . LEU A 1 481 ? -14.383 18.016 -13.609 1 70.94 481 LEU A CA 1
ATOM 3984 C C . LEU A 1 481 ? -15.008 17.297 -14.805 1 70.94 481 LEU A C 1
ATOM 3986 O O . LEU A 1 481 ? -15.523 16.188 -14.664 1 70.94 481 LEU A O 1
ATOM 3990 N N . ALA A 1 482 ? -14.914 17.906 -15.867 1 73.31 482 ALA A N 1
ATOM 3991 C CA . ALA A 1 482 ? -15.523 17.375 -17.078 1 73.31 482 ALA A CA 1
ATOM 3992 C C . ALA A 1 482 ? -14.867 16.062 -17.5 1 73.31 482 ALA A C 1
ATOM 3994 O O . ALA A 1 482 ? -15.531 15.18 -18.062 1 73.31 482 ALA A O 1
ATOM 3995 N N . GLU A 1 483 ? -13.664 15.938 -17.125 1 65.44 483 GLU A N 1
ATOM 3996 C CA . GLU A 1 483 ? -12.953 14.727 -17.516 1 65.44 483 GLU A CA 1
ATOM 3997 C C . GLU A 1 483 ? -13.617 13.484 -16.922 1 65.44 483 GLU A C 1
ATOM 3999 O O . GLU A 1 483 ? -13.742 12.461 -17.609 1 65.44 483 GLU A O 1
ATOM 4004 N N . THR A 1 484 ? -14.25 13.602 -15.766 1 65.12 484 THR A N 1
ATOM 4005 C CA . THR A 1 484 ? -14.812 12.461 -15.047 1 65.12 484 THR A CA 1
ATOM 4006 C C . THR A 1 484 ? -16.297 12.312 -15.344 1 65.12 484 THR A C 1
ATOM 4008 O O . THR A 1 484 ? -16.828 11.203 -15.32 1 65.12 484 THR A O 1
ATOM 4011 N N . TYR A 1 485 ? -16.938 13.383 -15.727 1 80.19 485 TYR A N 1
ATOM 4012 C CA . TYR A 1 485 ? -18.406 13.344 -15.695 1 80.19 485 TYR A CA 1
ATOM 4013 C C . TYR A 1 485 ? -18.984 13.625 -17.078 1 80.19 485 TYR A C 1
ATOM 4015 O O . TYR A 1 485 ? -20.203 13.625 -17.25 1 80.19 485 TYR A O 1
ATOM 4023 N N . LEU A 1 486 ? -18.156 13.719 -18.094 1 83.12 486 LEU A N 1
ATOM 4024 C CA . LEU A 1 486 ? -18.609 14.109 -19.422 1 83.12 486 LEU A CA 1
ATOM 4025 C C . LEU A 1 486 ? -19.453 13 -20.047 1 83.12 486 LEU A C 1
ATOM 4027 O O . LEU A 1 486 ? -20.375 13.281 -20.828 1 83.12 486 LEU A O 1
ATOM 4031 N N . GLU A 1 487 ? -19.266 11.797 -19.688 1 85.62 487 GLU A N 1
ATOM 4032 C CA . GLU A 1 487 ? -20 10.664 -20.234 1 85.62 487 GLU A CA 1
ATOM 4033 C C . GLU A 1 487 ? -21.484 10.773 -19.922 1 85.62 487 GLU A C 1
ATOM 4035 O O . GLU A 1 487 ? -22.328 10.422 -20.75 1 85.62 487 GLU A O 1
ATOM 4040 N N . TYR A 1 488 ? -21.734 11.273 -18.812 1 88.56 488 TYR A N 1
ATOM 4041 C CA . TYR A 1 488 ? -23.125 11.414 -18.422 1 88.56 488 TYR A CA 1
ATOM 4042 C C . TYR A 1 488 ? -23.844 12.469 -19.25 1 88.56 488 TYR A C 1
ATOM 4044 O O . TYR A 1 488 ? -24.984 12.273 -19.688 1 88.56 488 TYR A O 1
ATOM 4052 N N . LEU A 1 489 ? -23.125 13.531 -19.469 1 90.75 489 LEU A N 1
ATOM 4053 C CA . LEU A 1 489 ? -23.672 14.594 -20.312 1 90.75 489 LEU A CA 1
ATOM 4054 C C . LEU A 1 489 ? -23.906 14.094 -21.734 1 90.75 489 LEU A C 1
ATOM 4056 O O . LEU A 1 489 ? -24.938 14.383 -22.344 1 90.75 489 LEU A O 1
ATOM 4060 N N . PHE A 1 490 ? -23.031 13.273 -22.219 1 89.44 490 PHE A N 1
ATOM 4061 C CA . PHE A 1 490 ? -23.125 12.766 -23.578 1 89.44 490 PHE A CA 1
ATOM 4062 C C . PHE A 1 490 ? -24.344 11.852 -23.719 1 89.44 490 PHE A C 1
ATOM 4064 O O . PHE A 1 490 ? -25.047 11.906 -24.734 1 89.44 490 PHE A O 1
ATOM 4071 N N . LYS A 1 491 ? -24.594 11.086 -22.703 1 90.5 491 LYS A N 1
ATOM 4072 C CA . LYS A 1 491 ? -25.734 10.188 -22.75 1 90.5 491 LYS A CA 1
ATOM 4073 C C . LYS A 1 491 ? -27.047 10.969 -22.781 1 90.5 491 LYS A C 1
ATOM 4075 O O . LYS A 1 491 ? -27.969 10.617 -23.531 1 90.5 491 LYS A O 1
ATOM 4080 N N . VAL A 1 492 ? -27.109 11.969 -22 1 92.88 492 VAL A N 1
ATOM 4081 C CA . VAL A 1 492 ? -28.312 12.805 -21.969 1 92.88 492 VAL A CA 1
ATOM 4082 C C . VAL A 1 492 ? -28.469 13.523 -23.297 1 92.88 492 VAL A C 1
ATOM 4084 O O . VAL A 1 492 ? -29.578 13.594 -23.844 1 92.88 492 VAL A O 1
ATOM 4087 N N . LEU A 1 493 ? -27.359 13.977 -23.844 1 92.69 493 LEU A N 1
ATOM 4088 C CA . LEU A 1 493 ? -27.391 14.68 -25.125 1 92.69 493 LEU A CA 1
ATOM 4089 C C . LEU A 1 493 ? -27.766 13.727 -26.266 1 92.69 493 LEU A C 1
ATOM 4091 O O . LEU A 1 493 ? -28.484 14.125 -27.188 1 92.69 493 LEU A O 1
ATOM 4095 N N . GLU A 1 494 ? -27.328 12.578 -26.156 1 92.5 494 GLU A N 1
ATOM 4096 C CA . GLU A 1 494 ? -27.688 11.578 -27.156 1 92.5 494 GLU A CA 1
ATOM 4097 C C . GLU A 1 494 ? -29.188 11.336 -27.203 1 92.5 494 GLU A C 1
ATOM 4099 O O . GLU A 1 494 ? -29.797 11.336 -28.266 1 92.5 494 GLU A O 1
ATOM 4104 N N . VAL A 1 495 ? -29.781 11.133 -26.031 1 93.31 495 VAL A N 1
ATOM 4105 C CA . VAL A 1 495 ? -31.203 10.891 -25.953 1 93.31 495 VAL A CA 1
ATOM 4106 C C . VAL A 1 495 ? -31.969 12.141 -26.406 1 93.31 495 VAL A C 1
ATOM 4108 O O . VAL A 1 495 ? -32.969 12.039 -27.109 1 93.31 495 VAL A O 1
ATOM 4111 N N . SER A 1 496 ? -31.531 13.289 -25.984 1 93.81 496 SER A N 1
ATOM 4112 C CA . SER A 1 496 ? -32.125 14.547 -26.406 1 93.81 496 SER A CA 1
ATOM 4113 C C . SER A 1 496 ? -32.094 14.688 -27.922 1 93.81 496 SER A C 1
ATOM 4115 O O . SER A 1 496 ? -33.062 15.109 -28.547 1 93.81 496 SER A O 1
ATOM 4117 N N . THR A 1 497 ? -30.969 14.336 -28.5 1 94.19 497 THR A N 1
ATOM 4118 C CA . THR A 1 497 ? -30.812 14.398 -29.953 1 94.19 497 THR A CA 1
ATOM 4119 C C . THR A 1 497 ? -31.781 13.438 -30.641 1 94.19 497 THR A C 1
ATOM 4121 O O . THR A 1 497 ? -32.375 13.781 -31.656 1 94.19 497 THR A O 1
ATOM 4124 N N . SER A 1 498 ? -31.922 12.266 -30.109 1 92.88 498 SER A N 1
ATOM 4125 C CA . SER A 1 498 ? -32.875 11.289 -30.641 1 92.88 498 SER A CA 1
ATOM 4126 C C . SER A 1 498 ? -34.281 11.836 -30.641 1 92.88 498 SER A C 1
ATOM 4128 O O . SER A 1 498 ? -35.031 11.688 -31.609 1 92.88 498 SER A O 1
ATOM 4130 N N . HIS A 1 499 ? -34.625 12.422 -29.516 1 93 499 HIS A N 1
ATOM 4131 C CA . HIS A 1 499 ? -35.969 13.023 -29.375 1 93 499 HIS A CA 1
ATOM 4132 C C . HIS A 1 499 ? -36.188 14.125 -30.406 1 93 499 HIS A C 1
ATOM 4134 O O . HIS A 1 499 ? -37.219 14.195 -31.031 1 93 499 HIS A O 1
ATOM 4140 N N . LYS A 1 500 ? -35.25 14.891 -30.703 1 94.38 500 LYS A N 1
ATOM 4141 C CA . LYS A 1 500 ? -35.375 16.016 -31.625 1 94.38 500 LYS A CA 1
ATOM 4142 C C . LYS A 1 500 ? -35.375 15.539 -33.062 1 94.38 500 LYS A C 1
ATOM 4144 O O . LYS A 1 500 ? -36.094 16.094 -33.906 1 94.38 500 LYS A O 1
ATOM 4149 N N . LEU A 1 501 ? -34.594 14.555 -33.344 1 93.06 501 LEU A N 1
ATOM 4150 C CA . LEU A 1 501 ? -34.594 14 -34.688 1 93.06 501 LEU A CA 1
ATOM 4151 C C . LEU A 1 501 ? -35.938 13.312 -35 1 93.06 501 LEU A C 1
ATOM 4153 O O . LEU A 1 501 ? -36.438 13.406 -36.125 1 93.06 501 LEU A O 1
ATOM 4157 N N . THR A 1 502 ? -36.469 12.609 -33.969 1 91.31 502 THR A N 1
ATOM 4158 C CA . THR A 1 502 ? -37.75 11.93 -34.156 1 91.31 502 THR A CA 1
ATOM 4159 C C . THR A 1 502 ? -38.875 12.93 -34.406 1 91.31 502 THR A C 1
ATOM 4161 O O . THR A 1 502 ? -39.812 12.664 -35.188 1 91.31 502 THR A O 1
ATOM 4164 N N . HIS A 1 503 ? -38.812 14.125 -33.875 1 91.31 503 HIS A N 1
ATOM 4165 C CA . HIS A 1 503 ? -39.844 15.148 -34.031 1 91.31 503 HIS A CA 1
ATOM 4166 C C . HIS A 1 503 ? -39.469 16.172 -35.094 1 91.31 503 HIS A C 1
ATOM 4168 O O . HIS A 1 503 ? -40.094 17.25 -35.156 1 91.31 503 HIS A O 1
ATOM 4174 N N . GLU A 1 504 ? -38.344 15.984 -35.844 1 87.94 504 GLU A N 1
ATOM 4175 C CA . GLU A 1 504 ? -37.906 16.75 -37.031 1 87.94 504 GLU A CA 1
ATOM 4176 C C . GLU A 1 504 ? -37.5 18.156 -36.625 1 87.94 504 GLU A C 1
ATOM 4178 O O . GLU A 1 504 ? -37.812 19.125 -37.312 1 87.94 504 GLU A O 1
ATOM 4183 N N . LEU A 1 505 ? -36.938 18.25 -35.469 1 91.75 505 LEU A N 1
ATOM 4184 C CA . LEU A 1 505 ? -36.344 19.5 -35.031 1 91.75 505 LEU A CA 1
ATOM 4185 C C . LEU A 1 505 ? -34.844 19.531 -35.344 1 91.75 505 LEU A C 1
ATOM 4187 O O . LEU A 1 505 ? -34.031 19.547 -34.406 1 91.75 505 LEU A O 1
ATOM 4191 N N . LEU A 1 506 ? -34.469 19.75 -36.531 1 90.62 506 LEU A N 1
ATOM 4192 C CA . LEU A 1 506 ? -33.125 19.547 -37.031 1 90.62 506 LEU A CA 1
ATOM 4193 C C . LEU A 1 506 ? -32.188 20.594 -36.469 1 90.62 506 LEU A C 1
ATOM 4195 O O . LEU A 1 506 ? -31.062 20.266 -36.031 1 90.62 506 LEU A O 1
ATOM 4199 N N . PRO A 1 507 ? -32.562 21.859 -36.375 1 88.81 507 PRO A N 1
ATOM 4200 C CA . PRO A 1 507 ? -31.625 22.859 -35.906 1 88.81 507 PRO A CA 1
ATOM 4201 C C . PRO A 1 507 ? -31.219 22.625 -34.438 1 88.81 507 PRO A C 1
ATOM 4203 O O . PRO A 1 507 ? -30.047 22.844 -34.094 1 88.81 507 PRO A O 1
ATOM 4206 N N . LEU A 1 508 ? -32.156 22.156 -33.688 1 89.81 508 LEU A N 1
ATOM 4207 C CA . LEU A 1 508 ? -31.875 21.922 -32.281 1 89.81 508 LEU A CA 1
ATOM 4208 C C . LEU A 1 508 ? -31 20.672 -32.125 1 89.81 508 LEU A C 1
ATOM 4210 O O . LEU A 1 508 ? -30.172 20.625 -31.203 1 89.81 508 LEU A O 1
ATOM 4214 N N . ALA A 1 509 ? -31.219 19.734 -32.938 1 93.31 509 ALA A N 1
ATOM 4215 C CA . ALA A 1 509 ? -30.391 18.531 -32.906 1 93.31 509 ALA A CA 1
ATOM 4216 C C . ALA A 1 509 ? -28.938 18.875 -33.281 1 93.31 509 ALA A C 1
ATOM 4218 O O . ALA A 1 509 ? -28.016 18.344 -32.656 1 93.31 509 ALA A O 1
ATOM 4219 N N . GLU A 1 510 ? -28.766 19.719 -34.25 1 91.88 510 GLU A N 1
ATOM 4220 C CA . GLU A 1 510 ? -27.438 20.109 -34.688 1 91.88 510 GLU A CA 1
ATOM 4221 C C . GLU A 1 510 ? -26.688 20.875 -33.594 1 91.88 510 GLU A C 1
ATOM 4223 O O . GLU A 1 510 ? -25.469 20.75 -33.469 1 91.88 510 GLU A O 1
ATOM 4228 N N . GLU A 1 511 ? -27.438 21.609 -32.844 1 89.38 511 GLU A N 1
ATOM 4229 C CA . GLU A 1 511 ? -26.812 22.297 -31.703 1 89.38 511 GLU A CA 1
ATOM 4230 C C . GLU A 1 511 ? -26.203 21.312 -30.719 1 89.38 511 GLU A C 1
ATOM 4232 O O . GLU A 1 511 ? -25.109 21.547 -30.188 1 89.38 511 GLU A O 1
ATOM 4237 N N . ASN A 1 512 ? -26.984 20.312 -30.5 1 91.88 512 ASN A N 1
ATOM 4238 C CA . ASN A 1 512 ? -26.469 19.266 -29.609 1 91.88 512 ASN A CA 1
ATOM 4239 C C . ASN A 1 512 ? -25.203 18.609 -30.172 1 91.88 512 ASN A C 1
ATOM 4241 O O . ASN A 1 512 ? -24.25 18.375 -29.438 1 91.88 512 ASN A O 1
ATOM 4245 N N . LEU A 1 513 ? -25.25 18.391 -31.359 1 93.19 513 LEU A N 1
ATOM 4246 C CA . LEU A 1 513 ? -24.125 17.734 -32 1 93.19 513 LEU A CA 1
ATOM 4247 C C . LEU A 1 513 ? -22.891 18.641 -31.984 1 93.19 513 LEU A C 1
ATOM 4249 O O . LEU A 1 513 ? -21.766 18.156 -31.781 1 93.19 513 LEU A O 1
ATOM 4253 N N . GLU A 1 514 ? -23.078 19.859 -32.188 1 89.81 514 GLU A N 1
ATOM 4254 C CA . GLU A 1 514 ? -21.984 20.828 -32.094 1 89.81 514 GLU A CA 1
ATOM 4255 C C . GLU A 1 514 ? -21.344 20.828 -30.703 1 89.81 514 GLU A C 1
ATOM 4257 O O . GLU A 1 514 ? -20.125 20.844 -30.578 1 89.81 514 GLU A O 1
ATOM 4262 N N . LEU A 1 515 ? -22.219 20.859 -29.812 1 88.75 515 LEU A N 1
ATOM 4263 C CA . LEU A 1 515 ? -21.75 20.859 -28.438 1 88.75 515 LEU A CA 1
ATOM 4264 C C . LEU A 1 515 ? -20.906 19.609 -28.156 1 88.75 515 LEU A C 1
ATOM 4266 O O . LEU A 1 515 ? -19.859 19.688 -27.531 1 88.75 515 LEU A O 1
ATOM 4270 N N . MET A 1 516 ? -21.438 18.516 -28.531 1 89.31 516 MET A N 1
ATOM 4271 C CA . MET A 1 516 ? -20.719 17.266 -28.328 1 89.31 516 MET A CA 1
ATOM 4272 C C . MET A 1 516 ? -19.375 17.266 -29.047 1 89.31 516 MET A C 1
ATOM 4274 O O . MET A 1 516 ? -18.375 16.812 -28.5 1 89.31 516 MET A O 1
ATOM 4278 N N . ALA A 1 517 ? -19.359 17.734 -30.188 1 89.06 517 ALA A N 1
ATOM 4279 C CA . ALA A 1 517 ? -18.125 17.828 -30.969 1 89.06 517 ALA A CA 1
ATOM 4280 C C . ALA A 1 517 ? -17.094 18.719 -30.281 1 89.06 517 ALA A C 1
ATOM 4282 O O . ALA A 1 517 ? -15.922 18.359 -30.188 1 89.06 517 ALA A O 1
ATOM 4283 N N . ASP A 1 518 ? -17.531 19.797 -29.812 1 82.31 518 ASP A N 1
ATOM 4284 C CA . ASP A 1 518 ? -16.641 20.734 -29.125 1 82.31 518 ASP A CA 1
ATOM 4285 C C . ASP A 1 518 ? -16.031 20.094 -27.891 1 82.31 518 ASP A C 1
ATOM 4287 O O . ASP A 1 518 ? -14.859 20.328 -27.578 1 82.31 518 ASP A O 1
ATOM 4291 N N . CYS A 1 519 ? -16.891 19.484 -27.266 1 82.62 519 CYS A N 1
ATOM 4292 C CA . CYS A 1 519 ? -16.406 18.797 -26.078 1 82.62 519 CYS A CA 1
ATOM 4293 C C . CYS A 1 519 ? -15.312 17.781 -26.438 1 82.62 519 CYS A C 1
ATOM 4295 O O . CYS A 1 519 ? -14.297 17.703 -25.75 1 82.62 519 CYS A O 1
ATOM 4297 N N . ASN A 1 520 ? -15.594 17.047 -27.453 1 82.31 520 ASN A N 1
ATOM 4298 C CA . ASN A 1 520 ? -14.617 16.047 -27.891 1 82.31 520 ASN A CA 1
ATOM 4299 C C . ASN A 1 520 ? -13.312 16.703 -28.328 1 82.31 520 ASN A C 1
ATOM 4301 O O . ASN A 1 520 ? -12.234 16.141 -28.109 1 82.31 520 ASN A O 1
ATOM 4305 N N . LEU A 1 521 ? -13.336 17.734 -28.906 1 81 521 LEU A N 1
ATOM 4306 C CA . LEU A 1 521 ? -12.164 18.453 -29.391 1 81 521 LEU A CA 1
ATOM 4307 C C . LEU A 1 521 ? -11.312 18.969 -28.234 1 81 521 LEU A C 1
ATOM 4309 O O . LEU A 1 521 ? -10.078 18.938 -28.297 1 81 521 LEU A O 1
ATOM 4313 N N . GLU A 1 522 ? -12.031 19.422 -27.297 1 74.31 522 GLU A N 1
ATOM 4314 C CA . GLU A 1 522 ? -11.312 20 -26.156 1 74.31 522 GLU A CA 1
ATOM 4315 C C . GLU A 1 522 ? -10.75 18.922 -25.25 1 74.31 522 GLU A C 1
ATOM 4317 O O . GLU A 1 522 ? -9.711 19.109 -24.609 1 74.31 522 GLU A O 1
ATOM 4322 N N . ARG A 1 523 ? -11.445 17.828 -25.062 1 68.25 523 ARG A N 1
ATOM 4323 C CA . ARG A 1 523 ? -11.031 16.859 -24.062 1 68.25 523 ARG A CA 1
ATOM 4324 C C . ARG A 1 523 ? -10.617 15.539 -24.719 1 68.25 523 ARG A C 1
ATOM 4326 O O . ARG A 1 523 ? -10.43 14.531 -24.047 1 68.25 523 ARG A O 1
ATOM 4333 N N . HIS A 1 524 ? -10.312 15.461 -25.969 1 58.22 524 HIS A N 1
ATOM 4334 C CA . HIS A 1 524 ? -9.836 14.305 -26.703 1 58.22 524 HIS A CA 1
ATOM 4335 C C . HIS A 1 524 ? -10.797 13.125 -26.578 1 58.22 524 HIS A C 1
ATOM 4337 O O . HIS A 1 524 ? -10.375 11.984 -26.438 1 58.22 524 HIS A O 1
ATOM 4343 N N . GLY A 1 525 ? -12.039 13.469 -26.266 1 61.59 525 GLY A N 1
ATOM 4344 C CA . GLY A 1 525 ? -13.016 12.406 -26.125 1 61.59 525 GLY A CA 1
ATOM 4345 C C . GLY A 1 525 ? -13.211 11.602 -27.391 1 61.59 525 GLY A C 1
ATOM 4346 O O . GLY A 1 525 ? -12.938 12.094 -28.484 1 61.59 525 GLY A O 1
ATOM 4347 N N . GLN A 1 526 ? -13.547 10.25 -27.344 1 64.69 526 GLN A N 1
ATOM 4348 C CA . GLN A 1 526 ? -13.547 9.273 -28.422 1 64.69 526 GLN A CA 1
ATOM 4349 C C . GLN A 1 526 ? -14.969 8.906 -28.844 1 64.69 526 GLN A C 1
ATOM 4351 O O . GLN A 1 526 ? -15.164 7.965 -29.609 1 64.69 526 GLN A O 1
ATOM 4356 N N . CYS A 1 527 ? -16.078 9.727 -28.5 1 73.94 527 CYS A N 1
ATOM 4357 C CA . CYS A 1 527 ? -17.406 9.203 -28.781 1 73.94 527 CYS A CA 1
ATOM 4358 C C . CYS A 1 527 ? -18.031 9.883 -30 1 73.94 527 CYS A C 1
ATOM 4360 O O . CYS A 1 527 ? -18.719 10.898 -29.859 1 73.94 527 CYS A O 1
ATOM 4362 N N . TRP A 1 528 ? -17.688 9.43 -31.188 1 88.5 528 TRP A N 1
ATOM 4363 C CA . TRP A 1 528 ? -18.188 10.055 -32.406 1 88.5 528 TRP A CA 1
ATOM 4364 C C . TRP A 1 528 ? -19.406 9.297 -32.938 1 88.5 528 TRP A C 1
ATOM 4366 O O . TRP A 1 528 ? -20.172 9.836 -33.75 1 88.5 528 TRP A O 1
ATOM 4376 N N . ASN A 1 529 ? -19.531 8.031 -32.594 1 89.94 529 ASN A N 1
ATOM 4377 C CA . ASN A 1 529 ? -20.703 7.254 -32.969 1 89.94 529 ASN A CA 1
ATOM 4378 C C . ASN A 1 529 ? -21.781 7.301 -31.875 1 89.94 529 ASN A C 1
ATOM 4380 O O . ASN A 1 529 ? -21.656 6.621 -30.859 1 89.94 529 ASN A O 1
ATOM 4384 N N . ILE A 1 530 ? -22.766 8.109 -32.125 1 90.62 530 ILE A N 1
ATOM 4385 C CA . ILE A 1 530 ? -23.859 8.211 -31.172 1 90.62 530 ILE A CA 1
ATOM 4386 C C . ILE A 1 530 ? -25.125 7.613 -31.781 1 90.62 530 ILE A C 1
ATOM 4388 O O . ILE A 1 530 ? -25.219 7.426 -33 1 90.62 530 ILE A O 1
ATOM 4392 N N . LEU A 1 531 ? -26.188 7.219 -30.938 1 91.31 531 LEU A N 1
ATOM 4393 C CA . LEU A 1 531 ? -27.469 6.656 -31.359 1 91.31 531 LEU A CA 1
ATOM 4394 C C . LEU A 1 531 ? -27.266 5.398 -32.188 1 91.31 531 LEU A C 1
ATOM 4396 O O . LEU A 1 531 ? -27.812 5.273 -33.281 1 91.31 531 LEU A O 1
ATOM 4400 N N . LYS A 1 532 ? -26.562 4.559 -31.781 1 86.12 532 LYS A N 1
ATOM 4401 C CA . LYS A 1 532 ? -26.109 3.379 -32.5 1 86.12 532 LYS A CA 1
ATOM 4402 C C . LYS A 1 532 ? -27.266 2.438 -32.812 1 86.12 532 LYS A C 1
ATOM 4404 O O . LYS A 1 532 ? -27.203 1.664 -33.781 1 86.12 532 LYS A O 1
ATOM 4409 N N . LYS A 1 533 ? -28.359 2.541 -32.094 1 81.06 533 LYS A N 1
ATOM 4410 C CA . LYS A 1 533 ? -29.484 1.637 -32.25 1 81.06 533 LYS A CA 1
ATOM 4411 C C . LYS A 1 533 ? -30.297 2.006 -33.5 1 81.06 533 LYS A C 1
ATOM 4413 O O . LYS A 1 533 ? -31.031 1.178 -34.031 1 81.06 533 LYS A O 1
ATOM 4418 N N . LYS A 1 534 ? -30.297 3.277 -33.969 1 87 534 LYS A N 1
ATOM 4419 C CA . LYS A 1 534 ? -31.016 3.744 -35.156 1 87 534 LYS A CA 1
ATOM 4420 C C . LYS A 1 534 ? -30.031 4.141 -36.25 1 87 534 LYS A C 1
ATOM 4422 O O . LYS A 1 534 ? -29.516 5.266 -36.25 1 87 534 LYS A O 1
ATOM 4427 N N . SER A 1 535 ? -29.891 3.346 -37.281 1 87.38 535 SER A N 1
ATOM 4428 C CA . SER A 1 535 ? -28.875 3.502 -38.312 1 87.38 535 SER A CA 1
ATOM 4429 C C . SER A 1 535 ? -29.016 4.832 -39.031 1 87.38 535 SER A C 1
ATOM 4431 O O . SER A 1 535 ? -28.031 5.496 -39.344 1 87.38 535 SER A O 1
ATOM 4433 N N . VAL A 1 536 ? -30.266 5.262 -39.25 1 88 536 VAL A N 1
ATOM 4434 C CA . VAL A 1 536 ? -30.516 6.48 -40.031 1 88 536 VAL A CA 1
ATOM 4435 C C . VAL A 1 536 ? -30.047 7.695 -39.219 1 88 536 VAL A C 1
ATOM 4437 O O . VAL A 1 536 ? -29.406 8.594 -39.781 1 88 536 VAL A O 1
ATOM 4440 N N . PHE A 1 537 ? -30.297 7.648 -38 1 91.88 537 PHE A N 1
ATOM 4441 C CA . PHE A 1 537 ? -29.953 8.773 -37.125 1 91.88 537 PHE A CA 1
ATOM 4442 C C . PHE A 1 537 ? -28.453 8.805 -36.875 1 91.88 537 PHE A C 1
ATOM 4444 O O . PHE A 1 537 ? -27.844 9.875 -36.812 1 91.88 537 PHE A O 1
ATOM 4451 N N . GLU A 1 538 ? -27.844 7.672 -36.719 1 92.88 538 GLU A N 1
ATOM 4452 C CA . GLU A 1 538 ? -26.391 7.598 -36.5 1 92.88 538 GLU A CA 1
ATOM 4453 C C . GLU A 1 538 ? -25.625 8.156 -37.719 1 92.88 538 GLU A C 1
ATOM 4455 O O . GLU A 1 538 ? -24.672 8.914 -37.531 1 92.88 538 GLU A O 1
ATOM 4460 N N . LYS A 1 539 ? -26.078 7.73 -38.844 1 90.12 539 LYS A N 1
ATOM 4461 C CA . LYS A 1 539 ? -25.438 8.203 -40.062 1 90.12 539 LYS A CA 1
ATOM 4462 C C . LYS A 1 539 ? -25.531 9.719 -40.188 1 90.12 539 LYS A C 1
ATOM 4464 O O . LYS A 1 539 ? -24.547 10.383 -40.531 1 90.12 539 LYS A O 1
ATOM 4469 N N . ARG A 1 540 ? -26.625 10.25 -39.938 1 91.94 540 ARG A N 1
ATOM 4470 C CA . ARG A 1 540 ? -26.844 11.695 -40 1 91.94 540 ARG A CA 1
ATOM 4471 C C . ARG A 1 540 ? -25.938 12.43 -39 1 91.94 540 ARG A C 1
ATOM 4473 O O . ARG A 1 540 ? -25.344 13.453 -39.344 1 91.94 540 ARG A O 1
ATOM 4480 N N . SER A 1 541 ? -25.891 11.945 -37.812 1 93.81 541 SER A N 1
ATOM 4481 C CA . SER A 1 541 ? -25.062 12.562 -36.781 1 93.81 541 SER A CA 1
ATOM 4482 C C . SER A 1 541 ? -23.578 12.5 -37.125 1 93.81 541 SER A C 1
ATOM 4484 O O . SER A 1 541 ? -22.844 13.469 -36.938 1 93.81 541 SER A O 1
ATOM 4486 N N . LEU A 1 542 ? -23.203 11.352 -37.625 1 93.31 542 LEU A N 1
ATOM 4487 C CA . LEU A 1 542 ? -21.812 11.164 -38 1 93.31 542 LEU A CA 1
ATOM 4488 C C . LEU A 1 542 ? -21.422 12.109 -39.125 1 93.31 542 LEU A C 1
ATOM 4490 O O . LEU A 1 542 ? -20.344 12.711 -39.094 1 93.31 542 LEU A O 1
ATOM 4494 N N . ASN A 1 543 ? -22.281 12.172 -40.094 1 92.25 543 ASN A N 1
ATOM 4495 C CA . ASN A 1 543 ? -22.047 13.094 -41.188 1 92.25 543 ASN A CA 1
ATOM 4496 C C . ASN A 1 543 ? -21.875 14.531 -40.719 1 92.25 543 ASN A C 1
ATOM 4498 O O . ASN A 1 543 ? -21.016 15.258 -41.188 1 92.25 543 ASN A O 1
ATOM 4502 N N . TYR A 1 544 ? -22.641 14.898 -39.844 1 93.19 544 TYR A N 1
ATOM 4503 C CA . TYR A 1 544 ? -22.562 16.25 -39.281 1 93.19 544 TYR A CA 1
ATOM 4504 C C . TYR A 1 544 ? -21.234 16.469 -38.562 1 93.19 544 TYR A C 1
ATOM 4506 O O . TYR A 1 544 ? -20.594 17.5 -38.75 1 93.19 544 TYR A O 1
ATOM 4514 N N . PHE A 1 545 ? -20.828 15.5 -37.719 1 93.12 545 PHE A N 1
ATOM 4515 C CA . PHE A 1 545 ? -19.578 15.594 -36.969 1 93.12 545 PHE A CA 1
ATOM 4516 C C . PHE A 1 545 ? -18.391 15.773 -37.906 1 93.12 545 PHE A C 1
ATOM 4518 O O . PHE A 1 545 ? -17.516 16.609 -37.688 1 93.12 545 PHE A O 1
ATOM 4525 N N . ILE A 1 546 ? -18.422 14.969 -38.938 1 92.31 546 ILE A N 1
ATOM 4526 C CA . ILE A 1 546 ? -17.312 14.984 -39.875 1 92.31 546 ILE A CA 1
ATOM 4527 C C . ILE A 1 546 ? -17.219 16.359 -40.531 1 92.31 546 ILE A C 1
ATOM 4529 O O . ILE A 1 546 ? -16.125 16.938 -40.594 1 92.31 546 ILE A O 1
ATOM 4533 N N . ASP A 1 547 ? -18.281 16.875 -40.906 1 90.56 547 ASP A N 1
ATOM 4534 C CA . ASP A 1 547 ? -18.297 18.188 -41.562 1 90.56 547 ASP A CA 1
ATOM 4535 C C . ASP A 1 547 ? -17.891 19.297 -40.594 1 90.56 547 ASP A C 1
ATOM 4537 O O . ASP A 1 547 ? -17.094 20.156 -40.969 1 90.56 547 ASP A O 1
ATOM 4541 N N . TYR A 1 548 ? -18.453 19.219 -39.5 1 90.25 548 TYR A N 1
ATOM 4542 C CA . TYR A 1 548 ? -18.219 20.25 -38.5 1 90.25 548 TYR A CA 1
ATOM 4543 C C . TYR A 1 548 ? -16.75 20.25 -38.062 1 90.25 548 TYR A C 1
ATOM 4545 O O . TYR A 1 548 ? -16.125 21.312 -38 1 90.25 548 TYR A O 1
ATOM 4553 N N . VAL A 1 549 ? -16.234 19.156 -37.688 1 88.75 549 VAL A N 1
ATOM 4554 C CA . VAL A 1 549 ? -14.875 19.016 -37.188 1 88.75 549 VAL A CA 1
ATOM 4555 C C . VAL A 1 549 ? -13.875 19.391 -38.281 1 88.75 549 VAL A C 1
ATOM 4557 O O . VAL A 1 549 ? -12.875 20.062 -38 1 88.75 549 VAL A O 1
ATOM 4560 N N . SER A 1 550 ? -14.109 18.875 -39.469 1 88.25 550 SER A N 1
ATOM 4561 C CA . SER A 1 550 ? -13.227 19.203 -40.594 1 88.25 550 SER A CA 1
ATOM 4562 C C . SER A 1 550 ? -13.156 20.703 -40.812 1 88.25 550 SER A C 1
ATOM 4564 O O . SER A 1 550 ? -12.086 21.25 -41.094 1 88.25 550 SER A O 1
ATOM 4566 N N . GLN A 1 551 ? -14.211 21.359 -40.656 1 86.81 551 GLN A N 1
ATOM 4567 C CA . GLN A 1 551 ? -14.258 22.812 -40.812 1 86.81 551 GLN A CA 1
ATOM 4568 C C . GLN A 1 551 ? -13.484 23.5 -39.688 1 86.81 551 GLN A C 1
ATOM 4570 O O . GLN A 1 551 ? -12.742 24.453 -39.938 1 86.81 551 GLN A O 1
ATOM 4575 N N . LYS A 1 552 ? -13.688 23.047 -38.531 1 82.69 552 LYS A N 1
ATOM 4576 C CA . LYS A 1 552 ? -13.023 23.641 -37.406 1 82.69 552 LYS A CA 1
ATOM 4577 C C . LYS A 1 552 ? -11.508 23.484 -37.5 1 82.69 552 LYS A C 1
ATOM 4579 O O . LYS A 1 552 ? -10.758 24.375 -37.094 1 82.69 552 LYS A O 1
ATOM 4584 N N . ILE A 1 553 ? -11.062 22.344 -37.844 1 81.44 553 ILE A N 1
ATOM 4585 C CA . ILE A 1 553 ? -9.641 22.078 -38 1 81.44 553 ILE A CA 1
ATOM 4586 C C . ILE A 1 553 ? -9.047 23 -39.031 1 81.44 553 ILE A C 1
ATOM 4588 O O . ILE A 1 553 ? -7.949 23.547 -38.875 1 81.44 553 ILE A O 1
ATOM 4592 N N . GLU A 1 554 ? -9.68 23.141 -40.094 1 75.25 554 GLU A N 1
ATOM 4593 C CA . GLU A 1 554 ? -9.227 24.031 -41.156 1 75.25 554 GLU A CA 1
ATOM 4594 C C . GLU A 1 554 ? -9.141 25.484 -40.656 1 75.25 554 GLU A C 1
ATOM 4596 O O . GLU A 1 554 ? -8.211 26.203 -41 1 75.25 554 GLU A O 1
ATOM 4601 N N . ASP A 1 555 ? -10.102 25.766 -39.781 1 69.31 555 ASP A N 1
ATOM 4602 C CA . ASP A 1 555 ? -10.148 27.125 -39.281 1 69.31 555 ASP A CA 1
ATOM 4603 C C . ASP A 1 555 ? -9.031 27.359 -38.25 1 69.31 555 ASP A C 1
ATOM 4605 O O . ASP A 1 555 ? -8.414 28.422 -38.219 1 69.31 555 ASP A O 1
ATOM 4609 N N . GLN A 1 556 ? -8.836 26.359 -37.281 1 60.12 556 GLN A N 1
ATOM 4610 C CA . GLN A 1 556 ? -7.914 26.531 -36.156 1 60.12 556 GLN A CA 1
ATOM 4611 C C . GLN A 1 556 ? -6.48 26.203 -36.562 1 60.12 556 GLN A C 1
ATOM 4613 O O . GLN A 1 556 ? -5.535 26.562 -35.875 1 60.12 556 GLN A O 1
ATOM 4618 N N . SER A 1 557 ? -6.18 25.109 -37.344 1 52.56 557 SER A N 1
ATOM 4619 C CA . SER A 1 557 ? -4.828 24.734 -37.75 1 52.56 557 SER A CA 1
ATOM 4620 C C . SER A 1 557 ? -3.945 25.953 -37.938 1 52.56 557 SER A C 1
ATOM 4622 O O . SER A 1 557 ? -2.719 25.859 -37.906 1 52.56 557 SER A O 1
ATOM 4624 N N . LEU A 1 558 ? -4.395 27.062 -38.094 1 43.31 558 LEU A N 1
ATOM 4625 C CA . LEU A 1 558 ? -3.607 28.25 -38.375 1 43.31 558 LEU A CA 1
ATOM 4626 C C . LEU A 1 558 ? -3.062 28.875 -37.094 1 43.31 558 LEU A C 1
ATOM 4628 O O . LEU A 1 558 ? -2.078 29.609 -37.125 1 43.31 558 LEU A O 1
ATOM 4632 N N . SER A 1 559 ? -3.752 28.781 -35.938 1 46.91 559 SER A N 1
ATOM 4633 C CA . SER A 1 559 ? -3.359 29.781 -34.969 1 46.91 559 SER A CA 1
ATOM 4634 C C . SER A 1 559 ? -2.627 29.125 -33.781 1 46.91 559 SER A C 1
ATOM 4636 O O . SER A 1 559 ? -1.866 29.797 -33.062 1 46.91 559 SER A O 1
ATOM 4638 N N . ASN A 1 560 ? -3.035 27.844 -33.219 1 50.69 560 ASN A N 1
ATOM 4639 C CA . ASN A 1 560 ? -2.561 27.469 -31.875 1 50.69 560 ASN A CA 1
ATOM 4640 C C . ASN A 1 560 ? -1.845 26.125 -31.891 1 50.69 560 ASN A C 1
ATOM 4642 O O . ASN A 1 560 ? -2.361 25.141 -32.438 1 50.69 560 ASN A O 1
ATOM 4646 N N . LYS A 1 561 ? -0.55 26.109 -31.688 1 45.53 561 LYS A N 1
ATOM 4647 C CA . LYS A 1 561 ? 0.366 24.969 -31.641 1 45.53 561 LYS A CA 1
ATOM 4648 C C . LYS A 1 561 ? -0.244 23.812 -30.875 1 45.53 561 LYS A C 1
ATOM 4650 O O . LYS A 1 561 ? -0.049 22.641 -31.234 1 45.53 561 LYS A O 1
ATOM 4655 N N . SER A 1 562 ? -1.01 24.062 -29.859 1 56.25 562 SER A N 1
ATOM 4656 C CA . SER A 1 562 ? -1.623 23.016 -29.047 1 56.25 562 SER A CA 1
ATOM 4657 C C . SER A 1 562 ? -2.594 22.172 -29.875 1 56.25 562 SER A C 1
ATOM 4659 O O . SER A 1 562 ? -2.811 21 -29.578 1 56.25 562 SER A O 1
ATOM 4661 N N . TRP A 1 563 ? -2.988 22.672 -30.969 1 59.16 563 TRP A N 1
ATOM 4662 C CA . TRP A 1 563 ? -4.004 22.062 -31.812 1 59.16 563 TRP A CA 1
ATOM 4663 C C . TRP A 1 563 ? -3.379 21.047 -32.75 1 59.16 563 TRP A C 1
ATOM 4665 O O . TRP A 1 563 ? -4.035 20.078 -33.156 1 59.16 563 TRP A O 1
ATOM 4675 N N . HIS A 1 564 ? -2.098 21.219 -32.969 1 60.59 564 HIS A N 1
ATOM 4676 C CA . HIS A 1 564 ? -1.478 20.312 -33.938 1 60.59 564 HIS A CA 1
ATOM 4677 C C . HIS A 1 564 ? -1.444 18.891 -33.375 1 60.59 564 HIS A C 1
ATOM 4679 O O . HIS A 1 564 ? -1.666 17.922 -34.125 1 60.59 564 HIS A O 1
ATOM 4685 N N . GLU A 1 56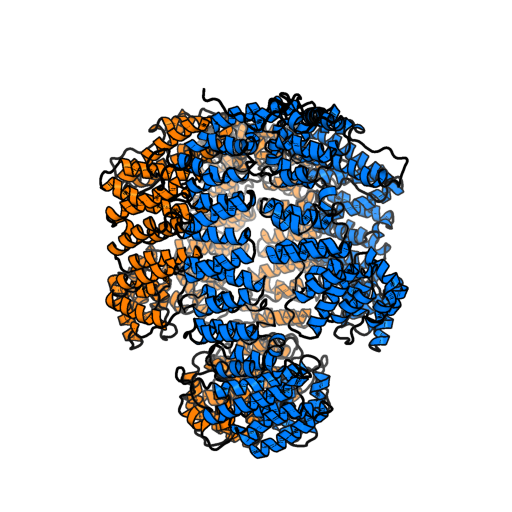5 ? -1.231 18.922 -32.125 1 64.94 565 GLU A N 1
ATOM 4686 C CA . GLU A 1 565 ? -1.201 17.594 -31.531 1 64.94 565 GLU A CA 1
ATOM 4687 C C . GLU A 1 565 ? -2.604 17 -31.422 1 64.94 565 GLU A C 1
ATOM 4689 O O . GLU A 1 565 ? -2.805 15.805 -31.672 1 64.94 565 GLU A O 1
ATOM 4694 N N . LYS A 1 566 ? -3.539 17.812 -31.234 1 76.06 566 LYS A N 1
ATOM 4695 C CA . LYS A 1 566 ? -4.926 17.375 -31.062 1 76.06 566 LYS A CA 1
ATOM 4696 C C . LYS A 1 566 ? -5.527 16.938 -32.406 1 76.06 566 LYS A C 1
ATOM 4698 O O . LYS A 1 566 ? -6.32 16 -32.438 1 76.06 566 LYS A O 1
ATOM 4703 N N . GLU A 1 567 ? -5.086 17.594 -33.438 1 80.94 567 GLU A N 1
ATOM 4704 C CA . GLU A 1 567 ? -5.613 17.312 -34.75 1 80.94 567 GLU A CA 1
ATOM 4705 C C . GLU A 1 567 ? -5.348 15.875 -35.188 1 80.94 567 GLU A C 1
ATOM 4707 O O . GLU A 1 567 ? -6.23 15.211 -35.719 1 80.94 567 GLU A O 1
ATOM 4712 N N . LYS A 1 568 ? -4.215 15.508 -34.906 1 80.38 568 LYS A N 1
ATOM 4713 C CA . LYS A 1 568 ? -3.811 14.164 -35.312 1 80.38 568 LYS A CA 1
ATOM 4714 C C . LYS A 1 568 ? -4.703 13.109 -34.656 1 80.38 568 LYS A C 1
ATOM 4716 O O . LYS A 1 568 ? -5.195 12.203 -35.344 1 80.38 568 LYS A O 1
ATOM 4721 N N . ASN A 1 569 ? -4.996 13.281 -33.469 1 83 569 ASN A N 1
ATOM 4722 C CA . ASN A 1 569 ? -5.809 12.32 -32.719 1 83 569 ASN A CA 1
ATOM 4723 C C . ASN A 1 569 ? -7.27 12.367 -33.156 1 83 569 ASN A C 1
ATOM 4725 O O . ASN A 1 569 ? -7.906 11.328 -33.312 1 83 569 ASN A O 1
ATOM 4729 N N . ILE A 1 570 ? -7.746 13.5 -33.344 1 87.38 570 ILE A N 1
ATOM 4730 C CA . ILE A 1 570 ? -9.156 13.703 -33.688 1 87.38 570 ILE A CA 1
ATOM 4731 C C . ILE A 1 570 ? -9.461 13.102 -35.031 1 87.38 570 ILE A C 1
ATOM 4733 O O . ILE A 1 570 ? -10.469 12.414 -35.219 1 87.38 570 ILE A O 1
ATOM 4737 N N . VAL A 1 571 ? -8.57 13.297 -35.969 1 87.69 571 VAL A N 1
ATOM 4738 C CA . VAL A 1 571 ? -8.789 12.82 -37.312 1 87.69 571 VAL A CA 1
ATOM 4739 C C . VAL A 1 571 ? -8.734 11.297 -37.344 1 87.69 571 VAL A C 1
ATOM 4741 O O . VAL A 1 571 ? -9.547 10.648 -38.031 1 87.69 571 VAL A O 1
ATOM 4744 N N . SER A 1 572 ? -7.855 10.812 -36.656 1 88.06 572 SER A N 1
ATOM 4745 C CA . SER A 1 572 ? -7.766 9.367 -36.562 1 88.06 572 SER A CA 1
ATOM 4746 C C . SER A 1 572 ? -9.039 8.773 -35.938 1 88.06 572 SER A C 1
ATOM 4748 O O . SER A 1 572 ? -9.539 7.75 -36.406 1 88.06 572 SER A O 1
ATOM 4750 N N . GLN A 1 573 ? -9.57 9.352 -35 1 89.31 573 GLN A N 1
ATOM 4751 C CA . GLN A 1 573 ? -10.773 8.883 -34.344 1 89.31 573 GLN A CA 1
ATOM 4752 C C . GLN A 1 573 ? -11.984 8.969 -35.25 1 89.31 573 GLN A C 1
ATOM 4754 O O . GLN A 1 573 ? -12.852 8.086 -35.25 1 89.31 573 GLN A O 1
ATOM 4759 N N . ILE A 1 574 ? -12.109 9.984 -35.938 1 90.62 574 ILE A N 1
ATOM 4760 C CA . ILE A 1 574 ? -13.219 10.164 -36.844 1 90.62 574 ILE A CA 1
ATOM 4761 C C . ILE A 1 574 ? -13.156 9.094 -37.938 1 90.62 574 ILE A C 1
ATOM 4763 O O . ILE A 1 574 ? -14.18 8.523 -38.312 1 90.62 574 ILE A O 1
ATOM 4767 N N . THR A 1 575 ? -11.984 8.836 -38.406 1 89.38 575 THR A N 1
ATOM 4768 C CA . THR A 1 575 ? -11.82 7.781 -39.406 1 89.38 575 THR A CA 1
ATOM 4769 C C . THR A 1 575 ? -12.258 6.434 -38.844 1 89.38 575 THR A C 1
ATOM 4771 O O . THR A 1 575 ? -12.938 5.66 -39.5 1 89.38 575 THR A O 1
ATOM 4774 N N . GLU A 1 576 ? -11.844 6.25 -37.719 1 89.5 576 GLU A N 1
ATOM 4775 C CA . GLU A 1 576 ? -12.242 5.023 -37.031 1 89.5 576 GLU A CA 1
ATOM 4776 C C . GLU A 1 576 ? -13.758 4.938 -36.875 1 89.5 576 GLU A C 1
ATOM 4778 O O . GLU A 1 576 ? -14.344 3.865 -37.031 1 89.5 576 GLU A O 1
ATOM 4783 N N . ALA A 1 577 ? -14.398 5.98 -36.531 1 91.62 577 ALA A N 1
ATOM 4784 C CA . ALA A 1 577 ? -15.844 6.039 -36.375 1 91.62 577 ALA A CA 1
ATOM 4785 C C . ALA A 1 577 ? -16.562 5.695 -37.688 1 91.62 577 ALA A C 1
ATOM 4787 O O . ALA A 1 577 ? -17.609 5.031 -37.656 1 91.62 577 ALA A O 1
ATOM 4788 N N . ILE A 1 578 ? -16.109 6.129 -38.781 1 90.19 578 ILE A N 1
ATOM 4789 C CA . ILE A 1 578 ? -16.688 5.844 -40.094 1 90.19 578 ILE A CA 1
ATOM 4790 C C . ILE A 1 578 ? -16.703 4.336 -40.344 1 90.19 578 ILE A C 1
ATOM 4792 O O . ILE A 1 578 ? -17.734 3.764 -40.688 1 90.19 578 ILE A O 1
ATOM 4796 N N . TYR A 1 579 ? -15.672 3.771 -40.062 1 88.56 579 TYR A N 1
ATOM 4797 C CA . TYR A 1 579 ? -15.555 2.35 -40.375 1 88.56 579 TYR A CA 1
ATOM 4798 C C . TYR A 1 579 ? -16.281 1.508 -39.312 1 88.56 579 TYR A C 1
ATOM 4800 O O . TYR A 1 579 ? -16.781 0.422 -39.625 1 88.56 579 TYR A O 1
ATOM 4808 N N . ASP A 1 580 ? -16.297 1.958 -38.125 1 88.31 580 ASP A N 1
ATOM 4809 C CA . ASP A 1 580 ? -17.125 1.303 -37.125 1 88.31 580 ASP A CA 1
ATOM 4810 C C . ASP A 1 580 ? -18.578 1.265 -37.531 1 88.31 580 ASP A C 1
ATOM 4812 O O . ASP A 1 580 ? -19.266 0.26 -37.344 1 88.31 580 ASP A O 1
ATOM 4816 N N . PHE A 1 581 ? -19.172 2.307 -37.969 1 88.31 581 PHE A N 1
ATOM 4817 C CA . PHE A 1 581 ? -20.531 2.373 -38.531 1 88.31 581 PHE A CA 1
ATOM 4818 C C . PHE A 1 581 ? -20.75 1.313 -39.594 1 88.31 581 PHE A C 1
ATOM 4820 O O . PHE A 1 581 ? -21.766 0.614 -39.594 1 88.31 581 PHE A O 1
ATOM 4827 N N . ASN A 1 582 ? -19.688 1.168 -40.469 1 85.75 582 ASN A N 1
ATOM 4828 C CA . ASN A 1 582 ? -19.781 0.21 -41.594 1 85.75 582 ASN A CA 1
ATOM 4829 C C . ASN A 1 582 ? -19.828 -1.227 -41.062 1 85.75 582 ASN A C 1
ATOM 4831 O O . ASN A 1 582 ? -20.609 -2.043 -41.562 1 85.75 582 ASN A O 1
ATOM 4835 N N . GLU A 1 583 ? -19.016 -1.455 -40.156 1 83.56 583 GLU A N 1
ATOM 4836 C CA . GLU A 1 583 ? -18.922 -2.807 -39.625 1 83.56 583 GLU A CA 1
ATOM 4837 C C . GLU A 1 583 ? -20.219 -3.223 -38.938 1 83.56 583 GLU A C 1
ATOM 4839 O O . GLU A 1 583 ? -20.641 -4.375 -39.062 1 83.56 583 GLU A O 1
ATOM 4844 N N . ARG A 1 584 ? -20.969 -2.41 -38.312 1 85.19 584 ARG A N 1
ATOM 4845 C CA . ARG A 1 584 ? -22.156 -2.725 -37.562 1 85.19 584 ARG A CA 1
ATOM 4846 C C . ARG A 1 584 ? -23.391 -2.781 -38.438 1 85.19 584 ARG A C 1
ATOM 4848 O O . ARG A 1 584 ? -24.25 -3.645 -38.281 1 85.19 584 ARG A O 1
ATOM 4855 N N . HIS A 1 585 ? -23.578 -1.9 -39.344 1 81.94 585 HIS A N 1
ATOM 4856 C CA . HIS A 1 585 ? -24.844 -1.773 -40.094 1 81.94 585 HIS A CA 1
ATOM 4857 C C . HIS A 1 585 ? -24.734 -2.393 -41.469 1 81.94 585 HIS A C 1
ATOM 4859 O O . HIS A 1 585 ? -25.734 -2.859 -42.031 1 81.94 585 HIS A O 1
ATOM 4865 N N . ILE A 1 586 ? -23.641 -2.279 -42.094 1 72.38 586 ILE A N 1
ATOM 4866 C CA . ILE A 1 586 ? -23.547 -2.707 -43.469 1 72.38 586 ILE A CA 1
ATOM 4867 C C . ILE A 1 586 ? -23.172 -4.184 -43.531 1 72.38 586 ILE A C 1
ATOM 4869 O O . ILE A 1 586 ? -23.781 -4.961 -44.281 1 72.38 586 ILE A O 1
ATOM 4873 N N . LYS A 1 587 ? -22.094 -4.602 -42.906 1 60.5 587 LYS A N 1
ATOM 4874 C CA . LYS A 1 587 ? -21.672 -5.992 -43 1 60.5 587 LYS A CA 1
ATOM 4875 C C . LYS A 1 587 ? -22.688 -6.934 -42.344 1 60.5 587 LYS A C 1
ATOM 4877 O O . LYS A 1 587 ? -22.875 -8.062 -42.812 1 60.5 587 LYS A O 1
ATOM 4882 N N . SER A 1 588 ? -23.312 -6.586 -41.156 1 59.38 588 SER A N 1
ATOM 4883 C CA . SER A 1 588 ? -24.219 -7.512 -40.5 1 59.38 588 SER A CA 1
ATOM 4884 C C . SER A 1 588 ? -25.531 -7.652 -41.281 1 59.38 588 SER A C 1
ATOM 4886 O O . SER A 1 588 ? -26.406 -8.422 -40.875 1 59.38 588 SER A O 1
ATOM 4888 N N . LYS A 1 589 ? -25.672 -7.535 -42.656 1 56.12 589 LYS A N 1
ATOM 4889 C CA . LYS A 1 589 ? -26.672 -7.812 -43.656 1 56.12 589 LYS A CA 1
ATOM 4890 C C . LYS A 1 589 ? -28.031 -7.199 -43.281 1 56.12 589 LYS A C 1
ATOM 4892 O O . LYS A 1 589 ? -29.062 -7.609 -43.812 1 56.12 589 LYS A O 1
ATOM 4897 N N . LYS A 1 590 ? -28.141 -6.57 -42.25 1 52 590 LYS A N 1
ATOM 4898 C CA . LYS A 1 590 ? -29.484 -6.195 -41.781 1 52 590 LYS A CA 1
ATOM 4899 C C . LYS A 1 590 ? -30.094 -5.133 -42.688 1 52 590 LYS A C 1
ATOM 4901 O O . LYS A 1 590 ? -31.312 -5.105 -42.875 1 52 590 LYS A O 1
ATOM 4906 N N . HIS A 1 591 ? -29.359 -4.043 -43.156 1 52.97 591 HIS A N 1
ATOM 4907 C CA . HIS A 1 591 ? -29.922 -2.996 -44 1 52.97 591 HIS A CA 1
ATOM 4908 C C . HIS A 1 591 ? -29.219 -2.955 -45.375 1 52.97 591 HIS A C 1
ATOM 4910 O O . HIS A 1 591 ? -28.141 -2.363 -45.5 1 52.97 591 HIS A O 1
ATOM 4916 N N . LEU A 1 592 ? -29.484 -3.871 -46.312 1 51 592 LEU A N 1
ATOM 4917 C CA . LEU A 1 592 ? -28.984 -4.246 -47.625 1 51 592 LEU A CA 1
ATOM 4918 C C . LEU A 1 592 ? -28.75 -3.008 -48.469 1 51 592 LEU A C 1
ATOM 4920 O O . LEU A 1 592 ? -27.859 -3.01 -49.344 1 51 592 LEU A O 1
ATOM 4924 N N . ASP A 1 593 ? -29.547 -1.945 -48.469 1 54.19 593 ASP A N 1
ATOM 4925 C CA . ASP A 1 593 ? -29.609 -0.94 -49.5 1 54.19 593 ASP A CA 1
ATOM 4926 C C . ASP A 1 593 ? -28.672 0.221 -49.219 1 54.19 593 ASP A C 1
ATOM 4928 O O . ASP A 1 593 ? -28.609 1.188 -50 1 54.19 593 ASP A O 1
ATOM 4932 N N . GLU A 1 594 ? -27.859 0.25 -48.125 1 62.28 594 GLU A N 1
ATOM 4933 C CA . GLU A 1 594 ? -27.125 1.468 -47.812 1 62.28 594 GLU A CA 1
ATOM 4934 C C . GLU A 1 594 ? -25.672 1.359 -48.25 1 62.28 594 GLU A C 1
ATOM 4936 O O . GLU A 1 594 ? -25.047 0.297 -48.125 1 62.28 594 GLU A O 1
ATOM 4941 N N . LYS A 1 595 ? -25.156 2.295 -49.031 1 73.44 595 LYS A N 1
ATOM 4942 C CA . LYS A 1 595 ? -23.781 2.395 -49.531 1 73.44 595 LYS A CA 1
ATOM 4943 C C . LYS A 1 595 ? -22.781 2.553 -48.375 1 73.44 595 LYS A C 1
ATOM 4945 O O . LYS A 1 595 ? -23.016 3.326 -47.438 1 73.44 595 LYS A O 1
ATOM 4950 N N . ALA A 1 596 ? -21.719 1.742 -48.25 1 82.25 596 ALA A N 1
ATOM 4951 C CA . ALA A 1 596 ? -20.656 1.845 -47.25 1 82.25 596 ALA A CA 1
ATOM 4952 C C . ALA A 1 596 ? -20 3.229 -47.281 1 82.25 596 ALA A C 1
ATOM 4954 O O . ALA A 1 596 ? -19.812 3.809 -48.375 1 82.25 596 ALA A O 1
ATOM 4955 N N . LEU A 1 597 ? -19.781 3.818 -46.156 1 87.81 597 LEU A N 1
ATOM 4956 C CA . LEU A 1 597 ? -19.172 5.141 -46.062 1 87.81 597 LEU A CA 1
ATOM 4957 C C . LEU A 1 597 ? -17.656 5.051 -46.188 1 87.81 597 LEU A C 1
ATOM 4959 O O . LEU A 1 597 ? -17.047 4.066 -45.781 1 87.81 597 LEU A O 1
ATOM 4963 N N . SER A 1 598 ? -17 5.934 -46.812 1 88.38 598 SER A N 1
ATOM 4964 C CA . SER A 1 598 ? -15.547 6.016 -47 1 88.38 598 SER A CA 1
ATOM 4965 C C . SER A 1 598 ? -15.047 7.434 -46.719 1 88.38 598 SER A C 1
ATOM 4967 O O . SER A 1 598 ? -15.805 8.398 -46.844 1 88.38 598 SER A O 1
ATOM 4969 N N . VAL A 1 599 ? -13.859 7.602 -46.406 1 90.25 599 VAL A N 1
ATOM 4970 C CA . VAL A 1 599 ? -13.234 8.898 -46.188 1 90.25 599 VAL A CA 1
ATOM 4971 C C . VAL A 1 599 ? -13.312 9.742 -47.438 1 90.25 599 VAL A C 1
ATOM 4973 O O . VAL A 1 599 ? -13.383 10.969 -47.375 1 90.25 599 VAL A O 1
ATOM 4976 N N . SER A 1 600 ? -13.336 9.047 -48.625 1 85.25 600 SER A N 1
ATOM 4977 C CA . SER A 1 600 ? -13.367 9.711 -49.906 1 85.25 600 SER A CA 1
ATOM 4978 C C . SER A 1 600 ? -14.711 10.406 -50.125 1 85.25 600 SER A C 1
ATOM 4980 O O . SER A 1 600 ? -14.812 11.297 -50.969 1 85.25 600 SER A O 1
ATOM 4982 N N . ASP A 1 601 ? -15.656 10.031 -49.406 1 87.88 601 ASP A N 1
ATOM 4983 C CA . ASP A 1 601 ? -16.984 10.625 -49.531 1 87.88 601 ASP A CA 1
ATOM 4984 C C . ASP A 1 601 ? -17.016 12.039 -48.969 1 87.88 601 ASP A C 1
ATOM 4986 O O . ASP A 1 601 ? -17.938 12.805 -49.25 1 87.88 601 ASP A O 1
ATOM 4990 N N . TYR A 1 602 ? -16.016 12.367 -48.219 1 92.31 602 TYR A N 1
ATOM 4991 C CA . TYR A 1 602 ? -15.945 13.656 -47.531 1 92.31 602 TYR A CA 1
ATOM 4992 C C . TYR A 1 602 ? -14.727 14.453 -48 1 92.31 602 TYR A C 1
ATOM 4994 O O . TYR A 1 602 ? -13.641 14.305 -47.438 1 92.31 602 TYR A O 1
ATOM 5002 N N . PRO A 1 603 ? -14.812 15.266 -48.781 1 89.25 603 PRO A N 1
ATOM 5003 C CA . PRO A 1 603 ? -13.68 15.938 -49.438 1 89.25 603 PRO A CA 1
ATOM 5004 C C . PRO A 1 603 ? -12.797 16.688 -48.438 1 89.25 603 PRO A C 1
ATOM 5006 O O . PRO A 1 603 ? -11.57 16.641 -48.531 1 89.25 603 PRO A O 1
ATOM 5009 N N . ARG A 1 604 ? -13.406 17.359 -47.562 1 89.31 604 ARG A N 1
ATOM 5010 C CA . ARG A 1 604 ? -12.625 18.125 -46.594 1 89.31 604 ARG A CA 1
ATOM 5011 C C . ARG A 1 604 ? -11.789 17.203 -45.719 1 89.31 604 ARG A C 1
ATOM 5013 O O . ARG A 1 604 ? -10.609 17.484 -45.469 1 89.31 604 ARG A O 1
ATOM 5020 N N . LEU A 1 605 ? -12.445 16.266 -45.25 1 91.56 605 LEU A N 1
ATOM 5021 C CA . LEU A 1 605 ? -11.734 15.289 -44.406 1 91.56 605 LEU A CA 1
ATOM 5022 C C . LEU A 1 605 ? -10.625 14.602 -45.219 1 91.56 605 LEU A C 1
ATOM 5024 O O . LEU A 1 605 ? -9.531 14.375 -44.688 1 91.56 605 LEU A O 1
ATOM 5028 N N . MET A 1 606 ? -10.867 14.352 -46.375 1 88.88 606 MET A N 1
ATOM 5029 C CA . MET A 1 606 ? -9.898 13.695 -47.25 1 88.88 606 MET A CA 1
ATOM 5030 C C . MET A 1 606 ? -8.648 14.562 -47.406 1 88.88 606 MET A C 1
ATOM 5032 O O . MET A 1 606 ? -7.527 14.055 -47.344 1 88.88 606 MET A O 1
ATOM 5036 N N . LYS A 1 607 ? -8.898 15.766 -47.594 1 86.56 607 LYS A N 1
ATOM 5037 C CA . LYS A 1 607 ? -7.781 16.688 -47.719 1 86.56 607 LYS A CA 1
ATOM 5038 C C . LYS A 1 607 ? -6.902 16.688 -46.469 1 86.56 607 LYS A C 1
ATOM 5040 O O . LYS A 1 607 ? -5.676 16.703 -46.562 1 86.56 607 LYS A O 1
ATOM 5045 N N . ILE A 1 608 ? -7.508 16.719 -45.438 1 87.94 608 ILE A N 1
ATOM 5046 C CA . ILE A 1 608 ? -6.793 16.75 -44.156 1 87.94 608 ILE A CA 1
ATOM 5047 C C . ILE A 1 608 ? -6.023 15.445 -43.969 1 87.94 608 ILE A C 1
ATOM 5049 O O . ILE A 1 608 ? -4.859 15.453 -43.562 1 87.94 608 ILE A O 1
ATOM 5053 N N . VAL A 1 609 ? -6.75 14.367 -44.156 1 87.81 609 VAL A N 1
ATOM 5054 C CA . VAL A 1 609 ? -6.152 13.039 -44 1 87.81 609 VAL A CA 1
ATOM 5055 C C . VAL A 1 609 ? -4.934 12.914 -44.938 1 87.81 609 VAL A C 1
ATOM 5057 O O . VAL A 1 609 ? -3.881 12.438 -44.5 1 87.81 609 VAL A O 1
ATOM 5060 N N . LEU A 1 610 ? -5.039 13.438 -46.125 1 82.81 610 LEU A N 1
ATOM 5061 C CA . LEU A 1 610 ? -3.934 13.375 -47.062 1 82.81 610 LEU A CA 1
ATOM 5062 C C . LEU A 1 610 ? -2.762 14.227 -46.594 1 82.81 610 LEU A C 1
ATOM 5064 O O . LEU A 1 610 ? -1.604 13.82 -46.719 1 82.81 610 LEU A O 1
ATOM 5068 N N . ARG A 1 611 ? -3.133 15.312 -46.094 1 83.62 611 ARG A N 1
ATOM 5069 C CA . ARG A 1 611 ? -2.105 16.203 -45.562 1 83.62 611 ARG A CA 1
ATOM 5070 C C . ARG A 1 611 ? -1.353 15.562 -44.406 1 83.62 611 ARG A C 1
ATOM 5072 O O . ARG A 1 611 ? -0.123 15.625 -44.344 1 83.62 611 ARG A O 1
ATOM 5079 N N . LEU A 1 612 ? -2.047 15.047 -43.531 1 82.31 612 LEU A N 1
ATOM 5080 C CA . LEU A 1 612 ? -1.451 14.445 -42.344 1 82.31 612 LEU A CA 1
ATOM 5081 C C . LEU A 1 612 ? -0.639 13.203 -42.719 1 82.31 612 LEU A C 1
ATOM 5083 O O . LEU A 1 612 ? 0.427 12.969 -42.156 1 82.31 612 LEU A O 1
ATOM 5087 N N . LEU A 1 613 ? -1.243 12.492 -43.625 1 78.69 613 LEU A N 1
ATOM 5088 C CA . LEU A 1 613 ? -0.577 11.266 -44.031 1 78.69 613 LEU A CA 1
ATOM 5089 C C . LEU A 1 613 ? 0.705 11.578 -44.812 1 78.69 613 LEU A C 1
ATOM 5091 O O . LEU A 1 613 ? 1.687 10.836 -44.719 1 78.69 613 LEU A O 1
ATOM 5095 N N . ASN A 1 614 ? 0.729 12.781 -45.531 1 71 614 ASN A N 1
ATOM 5096 C CA . ASN A 1 614 ? 1.86 13.133 -46.375 1 71 614 ASN A CA 1
ATOM 5097 C C . ASN A 1 614 ? 2.84 14.055 -45.656 1 71 614 ASN A C 1
ATOM 5099 O O . ASN A 1 614 ? 3.896 14.391 -46.188 1 71 614 ASN A O 1
ATOM 5103 N N . ASN A 1 615 ? 2.43 14.523 -44.531 1 69.31 615 ASN A N 1
ATOM 5104 C CA . ASN A 1 615 ? 3.334 15.352 -43.75 1 69.31 615 ASN A CA 1
ATOM 5105 C C . ASN A 1 615 ? 4.387 14.516 -43.031 1 69.31 615 ASN A C 1
ATOM 5107 O O . ASN A 1 615 ? 4.051 13.664 -42.219 1 69.31 615 ASN A O 1
ATOM 5111 N N . GLU A 1 616 ? 5.633 14.688 -43.312 1 56.75 616 GLU A N 1
ATOM 5112 C CA . GLU A 1 616 ? 6.762 13.891 -42.844 1 56.75 616 GLU A CA 1
ATOM 5113 C C . GLU A 1 616 ? 6.902 13.953 -41.312 1 56.75 616 GLU A C 1
ATOM 5115 O O . GLU A 1 616 ? 7.262 12.961 -40.688 1 56.75 616 GLU A O 1
ATOM 5120 N N . GLU A 1 617 ? 6.469 15.133 -40.75 1 57.28 617 GLU A N 1
ATOM 5121 C CA . GLU A 1 617 ? 6.613 15.336 -39.312 1 57.28 617 GLU A CA 1
ATOM 5122 C C . GLU A 1 617 ? 5.598 14.5 -38.531 1 57.28 617 GLU A C 1
ATOM 5124 O O . GLU A 1 617 ? 5.871 14.078 -37.406 1 57.28 617 GLU A O 1
ATOM 5129 N N . CYS A 1 618 ? 4.484 14.164 -39.156 1 64.88 618 CYS A N 1
ATOM 5130 C CA . CYS A 1 618 ? 3.336 13.562 -38.469 1 64.88 618 CYS A CA 1
ATOM 5131 C C . CYS A 1 618 ? 3.363 12.047 -38.625 1 64.88 618 CYS A C 1
ATOM 5133 O O . CYS A 1 618 ? 2.686 11.336 -37.875 1 64.88 618 CYS A O 1
ATOM 5135 N N . LYS A 1 619 ? 4.086 11.547 -39.5 1 60.66 619 LYS A N 1
ATOM 5136 C CA . LYS A 1 619 ? 4.02 10.148 -39.906 1 60.66 619 LYS A CA 1
ATOM 5137 C C . LYS A 1 619 ? 4.324 9.211 -38.75 1 60.66 619 LYS A C 1
ATOM 5139 O O . LYS A 1 619 ? 3.793 8.094 -38.688 1 60.66 619 LYS A O 1
ATOM 5144 N N . LYS A 1 620 ? 5.086 9.867 -37.781 1 54.53 620 LYS A N 1
ATOM 5145 C CA . LYS A 1 620 ? 5.523 9.031 -36.688 1 54.53 620 LYS A CA 1
ATOM 5146 C C . LYS A 1 620 ? 4.535 9.094 -35.531 1 54.53 620 LYS A C 1
ATOM 5148 O O . LYS A 1 620 ? 4.66 8.344 -34.562 1 54.53 620 LYS A O 1
ATOM 5153 N N . HIS A 1 621 ? 3.496 9.781 -35.656 1 73.25 621 HIS A N 1
ATOM 5154 C CA . HIS A 1 621 ? 2.535 9.961 -34.594 1 73.25 621 HIS A CA 1
ATOM 5155 C C . HIS A 1 621 ? 1.594 8.766 -34.469 1 73.25 621 HIS A C 1
ATOM 5157 O O . HIS A 1 621 ? 1.079 8.281 -35.5 1 73.25 621 HIS A O 1
ATOM 5163 N N . ALA A 1 622 ? 1.538 8.172 -33.344 1 70.25 622 ALA A N 1
ATOM 5164 C CA . ALA A 1 622 ? 0.756 6.965 -33.094 1 70.25 622 ALA A CA 1
ATOM 5165 C C . ALA A 1 622 ? -0.624 7.066 -33.75 1 70.25 622 ALA A C 1
ATOM 5167 O O . ALA A 1 622 ? -1.123 6.09 -34.312 1 70.25 622 ALA A O 1
ATOM 5168 N N . ALA A 1 623 ? -1.277 8.172 -33.688 1 80.38 623 ALA A N 1
ATOM 5169 C CA . ALA A 1 623 ? -2.613 8.367 -34.25 1 80.38 623 ALA A CA 1
ATOM 5170 C C . ALA A 1 623 ? -2.604 8.242 -35.781 1 80.38 623 ALA A C 1
ATOM 5172 O O . ALA A 1 623 ? -3.541 7.699 -36.375 1 80.38 623 ALA A O 1
ATOM 5173 N N . ILE A 1 624 ? -1.604 8.641 -36.312 1 82.31 624 ILE A N 1
ATOM 5174 C CA . ILE A 1 624 ? -1.5 8.594 -37.75 1 82.31 624 ILE A CA 1
ATOM 5175 C C . ILE A 1 624 ? -1.232 7.16 -38.219 1 82.31 624 ILE A C 1
ATOM 5177 O O . ILE A 1 624 ? -1.785 6.703 -39.219 1 82.31 624 ILE A O 1
ATOM 5181 N N . CYS A 1 625 ? -0.496 6.496 -37.375 1 71.62 625 CYS A N 1
ATOM 5182 C CA . CYS A 1 625 ? -0.258 5.086 -37.656 1 71.62 625 CYS A CA 1
ATOM 5183 C C . CYS A 1 625 ? -1.559 4.293 -37.594 1 71.62 625 CYS A C 1
ATOM 5185 O O . CYS A 1 625 ? -1.812 3.453 -38.469 1 71.62 625 CYS A O 1
ATOM 5187 N N . LYS A 1 626 ? -2.283 4.5 -36.688 1 82.56 626 LYS A N 1
ATOM 5188 C CA . LYS A 1 626 ? -3.592 3.865 -36.562 1 82.56 626 LYS A CA 1
ATOM 5189 C C . LYS A 1 626 ? -4.469 4.18 -37.781 1 82.56 626 LYS A C 1
ATOM 5191 O O . LYS A 1 626 ? -5.141 3.293 -38.312 1 82.56 626 LYS A O 1
ATOM 5196 N N . MET A 1 627 ? -4.461 5.402 -38.156 1 86.38 627 MET A N 1
ATOM 5197 C CA . MET A 1 627 ? -5.254 5.84 -39.281 1 86.38 627 MET A CA 1
ATOM 5198 C C . MET A 1 627 ? -4.812 5.129 -40.562 1 86.38 627 MET A C 1
ATOM 5200 O O . MET A 1 627 ? -5.645 4.707 -41.375 1 86.38 627 MET A O 1
ATOM 5204 N N . ARG A 1 628 ? -3.623 4.992 -40.625 1 79.94 628 ARG A N 1
ATOM 5205 C CA . ARG A 1 628 ? -3.072 4.289 -41.781 1 79.94 628 ARG A CA 1
ATOM 5206 C C . ARG A 1 628 ? -3.547 2.84 -41.812 1 79.94 628 ARG A C 1
ATOM 5208 O O . ARG A 1 628 ? -3.953 2.338 -42.875 1 79.94 628 ARG A O 1
ATOM 5215 N N . ASN A 1 629 ? -3.551 2.283 -40.719 1 78.62 629 ASN A N 1
ATOM 5216 C CA . ASN A 1 629 ? -4.008 0.904 -40.594 1 78.62 629 ASN A CA 1
ATOM 5217 C C . ASN A 1 629 ? -5.492 0.774 -40.938 1 78.62 629 ASN A C 1
ATOM 5219 O O . ASN A 1 629 ? -5.906 -0.188 -41.562 1 78.62 629 ASN A O 1
ATOM 5223 N N . LEU A 1 630 ? -6.191 1.622 -40.5 1 86.31 630 LEU A N 1
ATOM 5224 C CA . LEU A 1 630 ? -7.629 1.614 -40.75 1 86.31 630 LEU A CA 1
ATOM 5225 C C . LEU A 1 630 ? -7.91 1.724 -42.25 1 86.31 630 LEU A C 1
ATOM 5227 O O . LEU A 1 630 ? -8.742 0.989 -42.781 1 86.31 630 LEU A O 1
ATOM 5231 N N . LEU A 1 631 ? -7.258 2.582 -42.844 1 85.69 631 LEU A N 1
ATOM 5232 C CA . LEU A 1 631 ? -7.457 2.781 -44.281 1 85.69 631 LEU A CA 1
ATOM 5233 C C . LEU A 1 631 ? -7.008 1.555 -45.062 1 85.69 631 LEU A C 1
ATOM 5235 O O . LEU A 1 631 ? -7.676 1.14 -46 1 85.69 631 LEU A O 1
ATOM 5239 N N . LYS A 1 632 ? -5.977 0.975 -44.656 1 75.69 632 LYS A N 1
ATOM 5240 C CA . LYS A 1 632 ? -5.441 -0.219 -45.312 1 75.69 632 LYS A CA 1
ATOM 5241 C C . LYS A 1 632 ? -6.438 -1.375 -45.219 1 75.69 632 LYS A C 1
ATOM 5243 O O . LYS A 1 632 ? -6.625 -2.102 -46.219 1 75.69 632 LYS A O 1
ATOM 5248 N N . HIS A 1 633 ? -7.156 -1.468 -44.156 1 80.06 633 HIS A N 1
ATOM 5249 C CA . HIS A 1 633 ? -8.055 -2.59 -43.906 1 80.06 633 HIS A CA 1
ATOM 5250 C C . HIS A 1 633 ? -9.43 -2.334 -44.5 1 80.06 633 HIS A C 1
ATOM 5252 O O . HIS A 1 633 ? -10.078 -3.258 -45 1 80.06 633 HIS A O 1
ATOM 5258 N N . HIS A 1 634 ? -9.844 -1.075 -44.438 1 83.31 634 HIS A N 1
ATOM 5259 C CA . HIS A 1 634 ? -11.242 -0.814 -44.781 1 83.31 634 HIS A CA 1
ATOM 5260 C C . HIS A 1 634 ? -11.367 -0.097 -46.125 1 83.31 634 HIS A C 1
ATOM 5262 O O . HIS A 1 634 ? -12.445 -0.092 -46.719 1 83.31 634 HIS A O 1
ATOM 5268 N N . ASP A 1 635 ? -10.359 0.649 -46.562 1 80.38 635 ASP A N 1
ATOM 5269 C CA . ASP A 1 635 ? -10.398 1.4 -47.812 1 80.38 635 ASP A CA 1
ATOM 5270 C C . ASP A 1 635 ? -9.086 1.253 -48.562 1 80.38 635 ASP A C 1
ATOM 5272 O O . ASP A 1 635 ? -8.328 2.217 -48.719 1 80.38 635 ASP A O 1
ATOM 5276 N N . LYS A 1 636 ? -8.844 0.116 -49.125 1 75.12 636 LYS A N 1
ATOM 5277 C CA . LYS A 1 636 ? -7.586 -0.253 -49.781 1 75.12 636 LYS A CA 1
ATOM 5278 C C . LYS A 1 636 ? -7.297 0.647 -50.969 1 75.12 636 LYS A C 1
ATOM 5280 O O . LYS A 1 636 ? -6.148 1.032 -51.219 1 75.12 636 LYS A O 1
ATOM 5285 N N . GLU A 1 637 ? -8.352 1.049 -51.719 1 73.44 637 GLU A N 1
ATOM 5286 C CA . GLU A 1 637 ? -8.188 1.872 -52.906 1 73.44 637 GLU A CA 1
ATOM 5287 C C . GLU A 1 637 ? -7.645 3.254 -52.562 1 73.44 637 GLU A C 1
ATOM 5289 O O . GLU A 1 637 ? -6.73 3.754 -53.219 1 73.44 637 GLU A O 1
ATOM 5294 N N . LEU A 1 638 ? -8.125 3.789 -51.531 1 78.25 638 LEU A N 1
ATOM 5295 C CA . LEU A 1 638 ? -7.695 5.117 -51.125 1 78.25 638 LEU A CA 1
ATOM 5296 C C . LEU A 1 638 ? -6.266 5.082 -50.594 1 78.25 638 LEU A C 1
ATOM 5298 O O . LEU A 1 638 ? -5.484 6.004 -50.844 1 78.25 638 LEU A O 1
ATOM 5302 N N . PHE A 1 639 ? -6.016 4.082 -49.875 1 76.38 639 PHE A N 1
ATOM 5303 C CA . PHE A 1 639 ? -4.688 3.932 -49.312 1 76.38 639 PHE A CA 1
ATOM 5304 C C . PHE A 1 639 ? -3.629 3.826 -50.406 1 76.38 639 PHE A C 1
ATOM 5306 O O . PHE A 1 639 ? -2.598 4.5 -50.344 1 76.38 639 PHE A O 1
ATOM 5313 N N . GLU A 1 640 ? -3.865 3.068 -51.469 1 67.94 640 GLU A N 1
ATOM 5314 C CA . GLU A 1 640 ? -2.922 2.822 -52.531 1 67.94 640 GLU A CA 1
ATOM 5315 C C . GLU A 1 640 ? -2.748 4.062 -53.406 1 67.94 640 GLU A C 1
ATOM 5317 O O . GLU A 1 640 ? -1.662 4.312 -53.938 1 67.94 640 GLU A O 1
ATOM 5322 N N . THR A 1 641 ? -3.773 4.91 -53.562 1 64.44 641 THR A N 1
ATOM 5323 C CA . THR A 1 641 ? -3.758 6.07 -54.469 1 64.44 641 THR A CA 1
ATOM 5324 C C . THR A 1 641 ? -2.953 7.211 -53.844 1 64.44 641 THR A C 1
ATOM 5326 O O . THR A 1 641 ? -2.266 7.945 -54.562 1 64.44 641 THR A O 1
ATOM 5329 N N . PHE A 1 642 ? -3.125 7.395 -52.75 1 60.25 642 PHE A N 1
ATOM 5330 C CA . PHE A 1 642 ? -2.643 8.672 -52.219 1 60.25 642 PHE A CA 1
ATOM 5331 C C . PHE A 1 642 ? -1.409 8.469 -51.344 1 60.25 642 PHE A C 1
ATOM 5333 O O . PHE A 1 642 ? -0.693 9.43 -51.062 1 60.25 642 PHE A O 1
ATOM 5340 N N . VAL A 1 643 ? -1.352 7.461 -50.812 1 54.03 643 VAL A N 1
ATOM 5341 C CA . VAL A 1 643 ? -0.129 7.285 -50.031 1 54.03 643 VAL A CA 1
ATOM 5342 C C . VAL A 1 643 ? 1.055 7.066 -50.969 1 54.03 643 VAL A C 1
ATOM 5344 O O . VAL A 1 643 ? 1.112 6.062 -51.688 1 54.03 643 VAL A O 1
ATOM 5347 N N . LYS A 1 644 ? 1.479 8.086 -51.688 1 47.53 644 LYS A N 1
ATOM 5348 C CA . LYS A 1 644 ? 2.676 8.047 -52.531 1 47.53 644 LYS A CA 1
ATOM 5349 C C . LYS A 1 644 ? 3.646 6.969 -52.031 1 47.53 644 LYS A C 1
ATOM 5351 O O . LYS A 1 644 ? 3.688 6.648 -50.844 1 47.53 644 LYS A O 1
ATOM 5356 N N . ASN A 1 645 ? 4.242 6.234 -53.125 1 38.97 645 ASN A N 1
ATOM 5357 C CA . ASN A 1 645 ? 5.277 5.215 -53 1 38.97 645 ASN A CA 1
ATOM 5358 C C . ASN A 1 645 ? 6.301 5.59 -51.938 1 38.97 645 ASN A C 1
ATOM 5360 O O . ASN A 1 645 ? 7.262 6.309 -52.219 1 38.97 645 ASN A O 1
ATOM 5364 N N . ASP A 1 646 ? 6.043 6.383 -51.125 1 37.78 646 ASP A N 1
ATOM 5365 C CA . ASP A 1 646 ? 7.059 6.68 -50.125 1 37.78 646 ASP A CA 1
ATOM 5366 C C . ASP A 1 646 ? 7.992 5.488 -49.906 1 37.78 646 ASP A C 1
ATOM 5368 O O . ASP A 1 646 ? 7.57 4.336 -50.031 1 37.78 646 ASP A O 1
ATOM 5372 N N . ILE A 1 647 ? 9.352 5.703 -50.312 1 36.03 647 ILE A N 1
ATOM 5373 C CA . ILE A 1 647 ? 10.492 4.883 -49.906 1 36.03 647 ILE A CA 1
ATOM 5374 C C . ILE A 1 647 ? 10.141 4.102 -48.656 1 36.03 647 ILE A C 1
ATOM 5376 O O . ILE A 1 647 ? 9.836 4.691 -47.625 1 36.03 647 ILE A O 1
ATOM 5380 N N . VAL A 1 648 ? 9.633 3.15 -48.812 1 37.66 648 VAL A N 1
ATOM 5381 C CA . VAL A 1 648 ? 9.312 2.154 -47.781 1 37.66 648 VAL A CA 1
ATOM 5382 C C . VAL A 1 648 ? 10.266 2.299 -46.594 1 37.66 648 VAL A C 1
ATOM 5384 O O . VAL A 1 648 ? 11.461 2 -46.719 1 37.66 648 VAL A O 1
ATOM 5387 N N . LYS A 1 649 ? 10.562 3.43 -46.094 1 41.31 649 LYS A N 1
ATOM 5388 C CA . LYS A 1 649 ? 11.461 3.471 -44.938 1 41.31 649 LYS A CA 1
ATOM 5389 C C . LYS A 1 649 ? 11.266 2.244 -44.031 1 41.31 649 LYS A C 1
ATOM 5391 O O . LYS A 1 649 ? 10.156 1.973 -43.594 1 41.31 649 LYS A O 1
ATOM 5396 N N . VAL A 1 650 ? 12.219 1.4 -44.281 1 49.03 650 VAL A N 1
ATOM 5397 C CA . VAL A 1 650 ? 12.359 0.152 -43.562 1 49.03 650 VAL A CA 1
ATOM 5398 C C . VAL A 1 650 ? 12.266 0.429 -42.062 1 49.03 650 VAL A C 1
ATOM 5400 O O . VAL A 1 650 ? 13.07 1.182 -41.5 1 49.03 650 VAL A O 1
ATOM 5403 N N . GLU A 1 651 ? 11.141 0.537 -41.5 1 50.03 651 GLU A N 1
ATOM 5404 C CA . GLU A 1 651 ? 10.953 0.66 -40.062 1 50.03 651 GLU A CA 1
ATOM 5405 C C . GLU A 1 651 ? 11.984 -0.166 -39.312 1 50.03 651 GLU A C 1
ATOM 5407 O O . GLU A 1 651 ? 12.398 -1.233 -39.75 1 50.03 651 GLU A O 1
ATOM 5412 N N . SER A 1 652 ? 12.57 0.334 -38.344 1 56.56 652 SER A N 1
ATOM 5413 C CA . SER A 1 652 ? 13.656 -0.267 -37.562 1 56.56 652 SER A CA 1
ATOM 5414 C C . SER A 1 652 ? 13.273 -1.652 -37.062 1 56.56 652 SER A C 1
ATOM 5416 O O . SER A 1 652 ? 14.141 -2.498 -36.844 1 56.56 652 SER A O 1
ATOM 5418 N N . ASP A 1 653 ? 11.953 -1.92 -37.031 1 66 653 ASP A N 1
ATOM 5419 C CA . ASP A 1 653 ? 11.602 -3.229 -36.5 1 66 653 ASP A CA 1
ATOM 5420 C C . ASP A 1 653 ? 10.891 -4.082 -37.562 1 66 653 ASP A C 1
ATOM 5422 O O . ASP A 1 653 ? 10.125 -4.988 -37.219 1 66 653 ASP A O 1
ATOM 5426 N N . GLU A 1 654 ? 10.945 -3.709 -38.844 1 73.44 654 GLU A N 1
ATOM 5427 C CA . GLU A 1 654 ? 10.227 -4.387 -39.906 1 73.44 654 GLU A CA 1
ATOM 5428 C C . GLU A 1 654 ? 10.555 -5.875 -39.938 1 73.44 654 GLU A C 1
ATOM 5430 O O . GLU A 1 654 ? 9.672 -6.703 -40.188 1 73.44 654 GLU A O 1
ATOM 5435 N N . VAL A 1 655 ? 11.719 -6.172 -39.688 1 81.12 655 VAL A N 1
ATOM 5436 C CA . VAL A 1 655 ? 12.133 -7.57 -39.75 1 81.12 655 VAL A CA 1
ATOM 5437 C C . VAL A 1 655 ? 11.617 -8.328 -38.531 1 81.12 655 VAL A C 1
ATOM 5439 O O . VAL A 1 655 ? 11.109 -9.445 -38.656 1 81.12 655 VAL A O 1
ATOM 5442 N N . ALA A 1 656 ? 11.734 -7.57 -37.469 1 81.69 656 ALA A N 1
ATOM 5443 C CA . ALA A 1 656 ? 11.328 -8.219 -36.219 1 81.69 656 ALA A CA 1
ATOM 5444 C C . ALA A 1 656 ? 9.812 -8.438 -36.188 1 81.69 656 ALA A C 1
ATOM 5446 O O . ALA A 1 656 ? 9.336 -9.43 -35.625 1 81.69 656 ALA A O 1
ATOM 5447 N N . SER A 1 657 ? 9.023 -7.633 -36.719 1 73.75 657 SER A N 1
ATOM 5448 C CA . SER A 1 657 ? 7.57 -7.715 -36.719 1 73.75 657 SER A CA 1
ATOM 5449 C C . SER A 1 657 ? 7.062 -8.719 -37.75 1 73.75 657 SER A C 1
ATOM 5451 O O . SER A 1 657 ? 5.902 -9.133 -37.688 1 73.75 657 SER A O 1
ATOM 5453 N N . GLY A 1 658 ? 7.887 -9.156 -38.781 1 80.94 658 GLY A N 1
ATOM 5454 C CA . GLY A 1 658 ? 7.48 -10.102 -39.781 1 80.94 658 GLY A CA 1
ATOM 5455 C C . GLY A 1 658 ? 7.066 -9.43 -41.094 1 80.94 658 GLY A C 1
ATOM 5456 O O . GLY A 1 658 ? 6.848 -10.109 -42.094 1 80.94 658 GLY A O 1
ATOM 5457 N N . LYS A 1 659 ? 6.949 -8.148 -41.156 1 74.56 659 LYS A N 1
ATOM 5458 C CA . LYS A 1 659 ? 6.535 -7.391 -42.344 1 74.56 659 LYS A CA 1
ATOM 5459 C C . LYS A 1 659 ? 7.512 -7.59 -43.5 1 74.56 659 LYS A C 1
ATOM 5461 O O . LYS A 1 659 ? 7.102 -7.684 -44.656 1 74.56 659 LYS A O 1
ATOM 5466 N N . ALA A 1 660 ? 8.734 -7.66 -43.125 1 84.75 660 ALA A N 1
ATOM 5467 C CA . ALA A 1 660 ? 9.758 -7.852 -44.125 1 84.75 660 ALA A CA 1
ATOM 5468 C C . ALA A 1 660 ? 9.562 -9.18 -44.875 1 84.75 660 ALA A C 1
ATOM 5470 O O . ALA A 1 660 ? 9.789 -9.266 -46.094 1 84.75 660 ALA A O 1
ATOM 5471 N N . LEU A 1 661 ? 9.148 -10.195 -44.219 1 86.81 661 LEU A N 1
ATOM 5472 C CA . LEU A 1 661 ? 8.883 -11.492 -44.844 1 86.81 661 LEU A CA 1
ATOM 5473 C C . LEU A 1 661 ? 7.734 -11.406 -45.844 1 86.81 661 LEU A C 1
ATOM 5475 O O . LEU A 1 661 ? 7.793 -12 -46.906 1 86.81 661 LEU A O 1
ATOM 5479 N N . TYR A 1 662 ? 6.789 -10.734 -45.406 1 80.5 662 TYR A N 1
ATOM 5480 C CA . TYR A 1 662 ? 5.648 -10.523 -46.312 1 80.5 662 TYR A CA 1
ATOM 5481 C C . TYR A 1 662 ? 6.055 -9.734 -47.531 1 80.5 662 TYR A C 1
ATOM 5483 O O . TYR A 1 662 ? 5.66 -10.07 -48.656 1 80.5 662 TYR A O 1
ATOM 5491 N N . LEU A 1 663 ? 6.832 -8.75 -47.312 1 82.25 663 LEU A N 1
ATOM 5492 C CA . LEU A 1 663 ? 7.328 -7.926 -48.406 1 82.25 663 LEU A CA 1
ATOM 5493 C C . LEU A 1 663 ? 8.195 -8.75 -49.375 1 82.25 663 LEU A C 1
ATOM 5495 O O . LEU A 1 663 ? 8.148 -8.562 -50.594 1 82.25 663 LEU A O 1
ATOM 5499 N N . LEU A 1 664 ? 8.977 -9.602 -48.906 1 86.06 664 LEU A N 1
ATOM 5500 C CA . LEU A 1 664 ? 9.859 -10.445 -49.719 1 86.06 664 LEU A CA 1
ATOM 5501 C C . LEU A 1 664 ? 9.055 -11.336 -50.656 1 86.06 664 LEU A C 1
ATOM 5503 O O . LEU A 1 664 ? 9.469 -11.57 -51.781 1 86.06 664 LEU A O 1
ATOM 5507 N N . LYS A 1 665 ? 7.957 -11.781 -50.188 1 80.25 665 LYS A N 1
ATOM 5508 C CA . LYS A 1 665 ? 7.102 -12.648 -51 1 80.25 665 LYS A CA 1
ATOM 5509 C C . LYS A 1 665 ? 6.398 -11.844 -52.094 1 80.25 665 LYS A C 1
ATOM 5511 O O . LYS A 1 665 ? 6.246 -12.32 -53.219 1 80.25 665 LYS A O 1
ATOM 5516 N N . ARG A 1 666 ? 6.051 -10.57 -51.75 1 75.69 666 ARG A N 1
ATOM 5517 C CA . ARG A 1 666 ? 5.25 -9.75 -52.656 1 75.69 666 ARG A CA 1
ATOM 5518 C C . ARG A 1 666 ? 6.137 -8.953 -53.625 1 75.69 666 ARG A C 1
ATOM 5520 O O . ARG A 1 666 ? 5.871 -8.898 -54.812 1 75.69 666 ARG A O 1
ATOM 5527 N N . ASP A 1 667 ? 7.164 -8.234 -52.938 1 79.25 667 ASP A N 1
ATOM 5528 C CA . ASP A 1 667 ? 8.047 -7.379 -53.719 1 79.25 667 ASP A CA 1
ATOM 5529 C C . ASP A 1 667 ? 9.5 -7.523 -53.281 1 79.25 667 ASP A C 1
ATOM 5531 O O . ASP A 1 667 ? 10.039 -6.645 -52.625 1 79.25 667 ASP A O 1
ATOM 5535 N N . PRO A 1 668 ? 10.188 -8.555 -53.781 1 82.81 668 PRO A N 1
ATOM 5536 C CA . PRO A 1 668 ? 11.562 -8.82 -53.375 1 82.81 668 PRO A CA 1
ATOM 5537 C C . PRO A 1 668 ? 12.539 -7.73 -53.812 1 82.81 668 PRO A C 1
ATOM 5539 O O . PRO A 1 668 ? 13.57 -7.52 -53.156 1 82.81 668 PRO A O 1
ATOM 5542 N N . ASN A 1 669 ? 12.211 -6.918 -54.75 1 78.88 669 ASN A N 1
ATOM 5543 C CA . ASN A 1 669 ? 13.133 -5.938 -55.312 1 78.88 669 ASN A CA 1
ATOM 5544 C C . ASN A 1 669 ? 13.383 -4.785 -54.344 1 78.88 669 ASN A C 1
ATOM 5546 O O . ASN A 1 669 ? 14.484 -4.23 -54.312 1 78.88 669 ASN A O 1
ATOM 5550 N N . THR A 1 670 ? 12.375 -4.527 -53.656 1 79.31 670 THR A N 1
ATOM 5551 C CA . THR A 1 670 ? 12.547 -3.467 -52.656 1 79.31 670 THR A CA 1
ATOM 5552 C C . THR A 1 670 ? 13.625 -3.842 -51.656 1 79.31 670 THR A C 1
ATOM 5554 O O . THR A 1 670 ? 14.43 -3 -51.25 1 79.31 670 THR A O 1
ATOM 5557 N N . ILE A 1 671 ? 13.664 -5.074 -51.25 1 85.56 671 ILE A N 1
ATOM 5558 C CA . ILE A 1 671 ? 14.625 -5.535 -50.25 1 85.56 671 ILE A CA 1
ATOM 5559 C C . ILE A 1 671 ? 16.016 -5.613 -50.875 1 85.56 671 ILE A C 1
ATOM 5561 O O . ILE A 1 671 ? 17.016 -5.305 -50.219 1 85.56 671 ILE A O 1
ATOM 5565 N N . ILE A 1 672 ? 16.094 -5.902 -52.125 1 85.75 672 ILE A N 1
ATOM 5566 C CA . ILE A 1 672 ? 17.375 -6 -52.844 1 85.75 672 ILE A CA 1
ATOM 5567 C C . ILE A 1 672 ? 18.016 -4.617 -52.938 1 85.75 672 ILE A C 1
ATOM 5569 O O . ILE A 1 672 ? 19.219 -4.473 -52.781 1 85.75 672 ILE A O 1
ATOM 5573 N N . MET A 1 673 ? 17.172 -3.625 -53.188 1 81.38 673 MET A N 1
ATOM 5574 C CA . MET A 1 673 ? 17.688 -2.264 -53.344 1 81.38 673 MET A CA 1
ATOM 5575 C C . MET A 1 673 ? 18.188 -1.716 -52.031 1 81.38 673 MET A C 1
ATOM 5577 O O . MET A 1 673 ? 19.125 -0.913 -52 1 81.38 673 MET A O 1
ATOM 5581 N N . HIS A 1 674 ? 17.625 -2.164 -50.969 1 83.12 674 HIS A N 1
ATOM 5582 C CA . HIS A 1 674 ? 18 -1.676 -49.656 1 83.12 674 HIS A CA 1
ATOM 5583 C C . HIS A 1 674 ? 18.594 -2.789 -48.781 1 83.12 674 HIS A C 1
ATOM 5585 O O . HIS A 1 674 ? 18.25 -2.93 -47.625 1 83.12 674 HIS A O 1
ATOM 5591 N N . TRP A 1 675 ? 19.438 -3.584 -49.406 1 88.44 675 TRP A N 1
ATOM 5592 C CA . TRP A 1 675 ? 19.922 -4.797 -48.75 1 88.44 675 TRP A CA 1
ATOM 5593 C C . TRP A 1 675 ? 20.766 -4.457 -47.531 1 88.44 675 TRP A C 1
ATOM 5595 O O . TRP A 1 675 ? 20.781 -5.191 -46.531 1 88.44 675 TRP A O 1
ATOM 5605 N N . ARG A 1 676 ? 21.422 -3.316 -47.469 1 85.69 676 ARG A N 1
ATOM 5606 C CA . ARG A 1 676 ? 22.297 -2.922 -46.375 1 85.69 676 ARG A CA 1
ATOM 5607 C C . ARG A 1 676 ? 21.469 -2.533 -45.156 1 85.69 676 ARG A C 1
ATOM 5609 O O . ARG A 1 676 ? 21.859 -2.834 -44.031 1 85.69 676 ARG A O 1
ATOM 5616 N N . GLU A 1 677 ? 20.453 -1.89 -45.406 1 82.5 677 GLU A N 1
ATOM 5617 C CA . GLU A 1 677 ? 19.578 -1.477 -44.281 1 82.5 677 GLU A CA 1
ATOM 5618 C C . GLU A 1 677 ? 18.922 -2.682 -43.625 1 82.5 677 GLU A C 1
ATOM 5620 O O . GLU A 1 677 ? 18.859 -2.752 -42.406 1 82.5 677 GLU A O 1
ATOM 5625 N N . TYR A 1 678 ? 18.5 -3.562 -44.469 1 87.44 678 TYR A N 1
ATOM 5626 C CA . TYR A 1 678 ? 17.844 -4.742 -43.906 1 87.44 678 TYR A CA 1
ATOM 5627 C C . TYR A 1 678 ? 18.844 -5.609 -43.156 1 87.44 678 TYR A C 1
ATOM 5629 O O . TYR A 1 678 ? 18.484 -6.246 -42.156 1 87.44 678 TYR A O 1
ATOM 5637 N N . LEU A 1 679 ? 20.062 -5.605 -43.562 1 89.25 679 LEU A N 1
ATOM 5638 C CA . LEU A 1 679 ? 21.094 -6.328 -42.844 1 89.25 679 LEU A CA 1
ATOM 5639 C C . LEU A 1 679 ? 21.328 -5.707 -41.469 1 89.25 679 LEU A C 1
ATOM 5641 O O . LEU A 1 679 ? 21.469 -6.422 -40.469 1 89.25 679 LEU A O 1
ATOM 5645 N N . SER A 1 680 ? 21.375 -4.465 -41.5 1 85.56 680 SER A N 1
ATOM 5646 C CA . SER A 1 680 ? 21.594 -3.748 -40.25 1 85.56 680 SER A CA 1
ATOM 5647 C C . SER A 1 680 ? 20.453 -3.998 -39.281 1 85.56 680 SER A C 1
ATOM 5649 O O . SER A 1 680 ? 20.688 -4.117 -38.062 1 85.56 680 SER A O 1
ATOM 5651 N N . MET A 1 681 ? 19.297 -4.184 -39.812 1 84.19 681 MET A N 1
ATOM 5652 C CA . MET A 1 681 ? 18.141 -4.473 -38.969 1 84.19 681 MET A CA 1
ATOM 5653 C C . MET A 1 681 ? 18.234 -5.875 -38.375 1 84.19 681 MET A C 1
ATOM 5655 O O . MET A 1 681 ? 17.875 -6.09 -37.219 1 84.19 681 MET A O 1
ATOM 5659 N N . CYS A 1 682 ? 18.672 -6.723 -39.188 1 88.69 682 CYS A N 1
ATOM 5660 C CA . CYS A 1 682 ? 18.812 -8.094 -38.688 1 88.69 682 CYS A CA 1
ATOM 5661 C C . CYS A 1 682 ? 19.828 -8.172 -37.562 1 88.69 682 CYS A C 1
ATOM 5663 O O . CYS A 1 682 ? 19.672 -8.953 -36.625 1 88.69 682 CYS A O 1
ATOM 5665 N N . LYS A 1 683 ? 20.734 -7.324 -37.656 1 84.88 683 LYS A N 1
ATOM 5666 C CA . LYS A 1 683 ? 21.781 -7.277 -36.656 1 84.88 683 LYS A CA 1
ATOM 5667 C C . LYS A 1 683 ? 21.234 -6.762 -35.312 1 84.88 683 LYS A C 1
ATOM 5669 O O . LYS A 1 683 ? 21.547 -7.305 -34.25 1 84.88 683 LYS A O 1
ATOM 5674 N N . CYS A 1 684 ? 20.438 -5.852 -35.438 1 74.38 684 CYS A N 1
ATOM 5675 C CA . CYS A 1 684 ? 19.906 -5.199 -34.2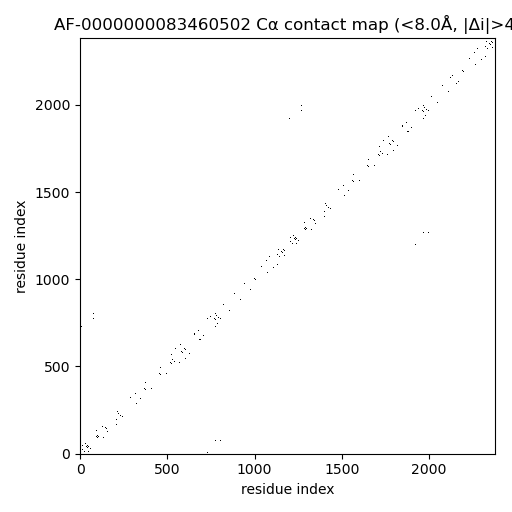19 1 74.38 684 CYS A CA 1
ATOM 5676 C C . CYS A 1 684 ? 18.938 -6.113 -33.5 1 74.38 684 CYS A C 1
ATOM 5678 O O . CYS A 1 684 ? 18.859 -6.082 -32.281 1 74.38 684 CYS A O 1
ATOM 5680 N N . TRP A 1 685 ? 18.281 -6.957 -34.25 1 74.44 685 TRP A N 1
ATOM 5681 C CA . TRP A 1 685 ? 17.25 -7.801 -33.656 1 74.44 685 TRP A CA 1
ATOM 5682 C C . TRP A 1 685 ? 17.656 -9.273 -33.719 1 74.44 685 TRP A C 1
ATOM 5684 O O . TRP A 1 685 ? 16.828 -10.133 -34.031 1 74.44 685 TRP A O 1
ATOM 5694 N N . SER A 1 686 ? 18.922 -9.383 -33.219 1 74 686 SER A N 1
ATOM 5695 C CA . SER A 1 686 ? 19.484 -10.727 -33.312 1 74 686 SER A CA 1
ATOM 5696 C C . SER A 1 686 ? 18.875 -11.648 -32.25 1 74 686 SER A C 1
ATOM 5698 O O . SER A 1 686 ? 18.672 -11.242 -31.125 1 74 686 SER A O 1
ATOM 5700 N N . GLY A 1 687 ? 17.891 -12.289 -32.469 1 71.25 687 GLY A N 1
ATOM 5701 C CA . GLY A 1 687 ? 17.266 -13.25 -31.578 1 71.25 687 GLY A CA 1
ATOM 5702 C C . GLY A 1 687 ? 15.781 -13.414 -31.812 1 71.25 687 GLY A C 1
ATOM 5703 O O . GLY A 1 687 ? 15.172 -14.383 -31.359 1 71.25 687 GLY A O 1
ATOM 5704 N N . ASN A 1 688 ? 15.344 -12.461 -32.594 1 78.19 688 ASN A N 1
ATOM 5705 C CA . ASN A 1 688 ? 13.922 -12.508 -32.906 1 78.19 688 ASN A CA 1
ATOM 5706 C C . ASN A 1 688 ? 13.609 -13.617 -33.906 1 78.19 688 ASN A C 1
ATOM 5708 O O . ASN A 1 688 ? 14.344 -13.82 -34.875 1 78.19 688 ASN A O 1
ATOM 5712 N N . LYS A 1 689 ? 12.578 -14.383 -33.656 1 85.44 689 LYS A N 1
ATOM 5713 C CA . LYS A 1 689 ? 12.195 -15.539 -34.469 1 85.44 689 LYS A CA 1
ATOM 5714 C C . LYS A 1 689 ? 11.852 -15.109 -35.875 1 85.44 689 LYS A C 1
ATOM 5716 O O . LYS A 1 689 ? 12.188 -15.812 -36.844 1 85.44 689 LYS A O 1
ATOM 5721 N N . ASN A 1 690 ? 11.203 -14 -36.062 1 85.5 690 ASN A N 1
ATOM 5722 C CA . ASN A 1 690 ? 10.836 -13.523 -37.375 1 85.5 690 ASN A CA 1
ATOM 5723 C C . ASN A 1 690 ? 12.062 -13.141 -38.219 1 85.5 690 ASN A C 1
ATOM 5725 O O . ASN A 1 690 ? 12.086 -13.344 -39.438 1 85.5 690 ASN A O 1
ATOM 5729 N N . VAL A 1 691 ? 12.969 -12.695 -37.531 1 88.44 691 VAL A N 1
ATOM 5730 C CA . VAL A 1 691 ? 14.203 -12.32 -38.188 1 88.44 691 VAL A CA 1
ATOM 5731 C C . VAL A 1 691 ? 14.914 -13.57 -38.719 1 88.44 691 VAL A C 1
ATOM 5733 O O . VAL A 1 691 ? 15.391 -13.594 -39.844 1 88.44 691 VAL A O 1
ATOM 5736 N N . ILE A 1 692 ? 14.938 -14.594 -37.812 1 89.56 692 ILE A N 1
ATOM 5737 C CA . ILE A 1 692 ? 15.555 -15.852 -38.219 1 89.56 692 ILE A CA 1
ATOM 5738 C C . ILE A 1 692 ? 14.828 -16.422 -39.438 1 89.56 692 ILE A C 1
ATOM 5740 O O . ILE A 1 692 ? 15.469 -16.859 -40.406 1 89.56 692 ILE A O 1
ATOM 5744 N N . ARG A 1 693 ? 13.531 -16.406 -39.438 1 88.94 693 ARG A N 1
ATOM 5745 C CA . ARG A 1 693 ? 12.727 -16.891 -40.562 1 88.94 693 ARG A CA 1
ATOM 5746 C C . ARG A 1 693 ? 12.984 -16.078 -41.812 1 88.94 693 ARG A C 1
ATOM 5748 O O . ARG A 1 693 ? 13.047 -16.625 -42.906 1 88.94 693 ARG A O 1
ATOM 5755 N N . PHE A 1 694 ? 13.141 -14.883 -41.625 1 88.19 694 PHE A N 1
ATOM 5756 C CA . PHE A 1 694 ? 13.406 -13.984 -42.75 1 88.19 694 PHE A CA 1
ATOM 5757 C C . PHE A 1 694 ? 14.734 -14.312 -43.406 1 88.19 694 PHE A C 1
ATOM 5759 O O . PHE A 1 694 ? 14.812 -14.445 -44.625 1 88.19 694 PHE A O 1
ATOM 5766 N N . ILE A 1 695 ? 15.648 -14.469 -42.625 1 90.44 695 ILE A N 1
ATOM 5767 C CA . ILE A 1 695 ? 16.984 -14.75 -43.156 1 90.44 695 ILE A CA 1
ATOM 5768 C C . ILE A 1 695 ? 16.984 -16.094 -43.844 1 90.44 695 ILE A C 1
ATOM 5770 O O . ILE A 1 695 ? 17.578 -16.25 -44.938 1 90.44 695 ILE A O 1
ATOM 5774 N N . LYS A 1 696 ? 16.312 -17.016 -43.281 1 88.75 696 LYS A N 1
ATOM 5775 C CA . LYS A 1 696 ? 16.219 -18.344 -43.875 1 88.75 696 LYS A CA 1
ATOM 5776 C C . LYS A 1 696 ? 15.539 -18.266 -45.25 1 88.75 696 LYS A C 1
ATOM 5778 O O . LYS A 1 696 ? 15.922 -18.969 -46.188 1 88.75 696 LYS A O 1
ATOM 5783 N N . THR A 1 697 ? 14.547 -17.438 -45.344 1 88.81 697 THR A N 1
ATOM 5784 C CA . THR A 1 697 ? 13.828 -17.281 -46.625 1 88.81 697 THR A CA 1
ATOM 5785 C C . THR A 1 697 ? 14.68 -16.531 -47.625 1 88.81 697 THR A C 1
ATOM 5787 O O . THR A 1 697 ? 14.664 -16.859 -48.812 1 88.81 697 THR A O 1
ATOM 5790 N N . VAL A 1 698 ? 15.359 -15.578 -47.125 1 89.81 698 VAL A N 1
ATOM 5791 C CA . VAL A 1 698 ? 16.203 -14.75 -48 1 89.81 698 VAL A CA 1
ATOM 5792 C C . VAL A 1 698 ? 17.297 -15.609 -48.625 1 89.81 698 VAL A C 1
ATOM 5794 O O . VAL A 1 698 ? 17.75 -15.336 -49.719 1 89.81 698 VAL A O 1
ATOM 5797 N N . ARG A 1 699 ? 17.656 -16.656 -48 1 89.5 699 ARG A N 1
ATOM 5798 C CA . ARG A 1 699 ? 18.688 -17.578 -48.5 1 89.5 699 ARG A CA 1
ATOM 5799 C C . ARG A 1 699 ? 18.328 -18.094 -49.875 1 89.5 699 ARG A C 1
ATOM 5801 O O . ARG A 1 699 ? 19.219 -18.391 -50.688 1 89.5 699 ARG A O 1
ATOM 5808 N N . TRP A 1 700 ? 17.078 -18.125 -50.156 1 88.88 700 TRP A N 1
ATOM 5809 C CA . TRP A 1 700 ? 16.609 -18.734 -51.406 1 88.88 700 TRP A CA 1
ATOM 5810 C C . TRP A 1 700 ? 16.391 -17.672 -52.469 1 88.88 700 TRP A C 1
ATOM 5812 O O . TRP A 1 700 ? 16.031 -17.984 -53.594 1 88.88 700 TRP A O 1
ATOM 5822 N N . HIS A 1 701 ? 16.625 -16.438 -52.094 1 87.38 701 HIS A N 1
ATOM 5823 C CA . HIS A 1 701 ? 16.531 -15.359 -53.094 1 87.38 701 HIS A CA 1
ATOM 5824 C C . HIS A 1 701 ? 17.906 -15.031 -53.688 1 87.38 701 HIS A C 1
ATOM 5826 O O . HIS A 1 701 ? 18.906 -15.023 -52.969 1 87.38 701 HIS A O 1
ATOM 5832 N N . ASN A 1 702 ? 17.938 -14.805 -54.938 1 82.75 702 ASN A N 1
ATOM 5833 C CA . ASN A 1 702 ? 19.203 -14.57 -55.625 1 82.75 702 ASN A CA 1
ATOM 5834 C C . ASN A 1 702 ? 19.734 -13.164 -55.344 1 82.75 702 ASN A C 1
ATOM 5836 O O . ASN A 1 702 ? 18.969 -12.195 -55.344 1 82.75 702 ASN A O 1
ATOM 5840 N N . GLY A 1 703 ? 21.031 -13.055 -55.031 1 80.75 703 GLY A N 1
ATOM 5841 C CA . GLY A 1 703 ? 21.734 -11.781 -54.969 1 80.75 703 GLY A CA 1
ATOM 5842 C C . GLY A 1 703 ? 21.844 -11.242 -53.562 1 80.75 703 GLY A C 1
ATOM 5843 O O . GLY A 1 703 ? 22.953 -10.922 -53.094 1 80.75 703 GLY A O 1
ATOM 5844 N N . ILE A 1 704 ? 20.75 -11.297 -52.812 1 87.38 704 ILE A N 1
ATOM 5845 C CA . ILE A 1 704 ? 20.719 -10.633 -51.531 1 87.38 704 ILE A CA 1
ATOM 5846 C C . ILE A 1 704 ? 21.547 -11.422 -50.5 1 87.38 704 ILE A C 1
ATOM 5848 O O . ILE A 1 704 ? 22.375 -10.852 -49.781 1 87.38 704 ILE A O 1
ATOM 5852 N N . ALA A 1 705 ? 21.312 -12.688 -50.438 1 90.81 705 ALA A N 1
ATOM 5853 C CA . ALA A 1 705 ? 21.969 -13.531 -49.438 1 90.81 705 ALA A CA 1
ATOM 5854 C C . ALA A 1 705 ? 23.484 -13.547 -49.625 1 90.81 705 ALA A C 1
ATOM 5856 O O . ALA A 1 705 ? 24.234 -13.547 -48.656 1 90.81 705 ALA A O 1
ATOM 5857 N N . MET A 1 706 ? 23.953 -13.461 -50.812 1 90.44 706 MET A N 1
ATOM 5858 C CA . MET A 1 706 ? 25.391 -13.469 -51.094 1 90.44 706 MET A CA 1
ATOM 5859 C C . MET A 1 706 ? 26.031 -12.156 -50.656 1 90.44 706 MET A C 1
ATOM 5861 O O . MET A 1 706 ? 27.141 -12.148 -50.125 1 90.44 706 MET A O 1
ATOM 5865 N N . LYS A 1 707 ? 25.375 -11.086 -50.906 1 90.75 707 LYS A N 1
ATOM 5866 C CA . LYS A 1 707 ? 25.875 -9.789 -50.469 1 90.75 707 LYS A CA 1
ATOM 5867 C C . LYS A 1 707 ? 25.969 -9.734 -48.938 1 90.75 707 LYS A C 1
ATOM 5869 O O . LYS A 1 707 ? 26.938 -9.211 -48.375 1 90.75 707 LYS A O 1
ATOM 5874 N N . TRP A 1 708 ? 24.969 -10.289 -48.375 1 93.38 708 TRP A N 1
ATOM 5875 C CA . TRP A 1 708 ? 24.953 -10.328 -46.906 1 93.38 708 TRP A CA 1
ATOM 5876 C C . TRP A 1 708 ? 26.109 -11.156 -46.375 1 93.38 708 TRP A C 1
ATOM 5878 O O . TRP A 1 708 ? 26.766 -10.773 -45.406 1 93.38 708 TRP A O 1
ATOM 5888 N N . ARG A 1 709 ? 26.406 -12.289 -46.969 1 93 709 ARG A N 1
ATOM 5889 C CA . ARG A 1 709 ? 27.516 -13.141 -46.562 1 93 709 ARG A CA 1
ATOM 5890 C C . ARG A 1 709 ? 28.844 -12.391 -46.656 1 93 709 ARG A C 1
ATOM 5892 O O . ARG A 1 709 ? 29.625 -12.414 -45.719 1 93 709 ARG A O 1
ATOM 5899 N N . GLU A 1 710 ? 29.031 -11.641 -47.719 1 91.5 710 GLU A N 1
ATOM 5900 C CA . GLU A 1 710 ? 30.281 -10.922 -47.906 1 91.5 710 GLU A CA 1
ATOM 5901 C C . GLU A 1 710 ? 30.469 -9.82 -46.875 1 91.5 710 GLU A C 1
ATOM 5903 O O . GLU A 1 710 ? 31.547 -9.68 -46.312 1 91.5 710 GLU A O 1
ATOM 5908 N N . GLU A 1 711 ? 29.422 -9.188 -46.625 1 92 711 GLU A N 1
ATOM 5909 C CA . GLU A 1 711 ? 29.484 -8.109 -45.625 1 92 711 GLU A CA 1
ATOM 5910 C C . GLU A 1 711 ? 29.703 -8.656 -44.219 1 92 711 GLU A C 1
ATOM 5912 O O . GLU A 1 711 ? 30.438 -8.07 -43.438 1 92 711 GLU A O 1
ATOM 5917 N N . CYS A 1 712 ? 29.031 -9.711 -43.969 1 93.38 712 CYS A N 1
ATOM 5918 C CA . CYS A 1 712 ? 29.141 -10.297 -42.625 1 93.38 712 CYS A CA 1
ATOM 5919 C C . CYS A 1 712 ? 30.531 -10.898 -42.406 1 93.38 712 CYS A C 1
ATOM 5921 O O . CYS A 1 712 ? 31.078 -10.805 -41.312 1 93.38 712 CYS A O 1
ATOM 5923 N N . GLU A 1 713 ? 31.141 -11.523 -43.406 1 92.44 713 GLU A N 1
ATOM 5924 C CA . GLU A 1 713 ? 32.469 -12.109 -43.281 1 92.44 713 GLU A CA 1
ATOM 5925 C C . GLU A 1 713 ? 33.531 -11.031 -43.062 1 92.44 713 GLU A C 1
ATOM 5927 O O . GLU A 1 713 ? 34.5 -11.242 -42.344 1 92.44 713 GLU A O 1
ATOM 5932 N N . LYS A 1 714 ? 33.281 -9.891 -43.562 1 89.06 714 LYS A N 1
ATOM 5933 C CA . LYS A 1 714 ? 34.219 -8.781 -43.406 1 89.06 714 LYS A CA 1
ATOM 5934 C C . LYS A 1 714 ? 34.062 -8.102 -42.062 1 89.06 714 LYS A C 1
ATOM 5936 O O . LYS A 1 714 ? 35.031 -7.668 -41.438 1 89.06 714 LYS A O 1
ATOM 5941 N N . GLY A 1 715 ? 32.875 -8.117 -41.594 1 88 715 GLY A N 1
ATOM 5942 C CA . GLY A 1 715 ? 32.594 -7.219 -40.5 1 88 715 GLY A CA 1
ATOM 5943 C C . GLY A 1 715 ? 32.469 -7.934 -39.156 1 88 715 GLY A C 1
ATOM 5944 O O . GLY A 1 715 ? 32.438 -7.293 -38.125 1 88 715 GLY A O 1
ATOM 5945 N N . PHE A 1 716 ? 32.5 -9.305 -39.031 1 90.25 716 PHE A N 1
ATOM 5946 C CA . PHE A 1 716 ? 32.125 -9.961 -37.781 1 90.25 716 PHE A CA 1
ATOM 5947 C C . PHE A 1 716 ? 33.219 -9.852 -36.75 1 90.25 716 PHE A C 1
ATOM 5949 O O . PHE A 1 716 ? 32.969 -9.961 -35.562 1 90.25 716 PHE A O 1
ATOM 5956 N N . THR A 1 717 ? 34.406 -9.531 -37.094 1 87.31 717 THR A N 1
ATOM 5957 C CA . THR A 1 717 ? 35.5 -9.383 -36.156 1 87.31 717 THR A CA 1
ATOM 5958 C C . THR A 1 717 ? 35.375 -8.086 -35.344 1 87.31 717 THR A C 1
ATOM 5960 O O . THR A 1 717 ? 35.781 -8.016 -34.188 1 87.31 717 THR A O 1
ATOM 5963 N N . ASN A 1 718 ? 34.781 -7.117 -36.062 1 80.81 718 ASN A N 1
ATOM 5964 C CA . ASN A 1 718 ? 34.594 -5.836 -35.375 1 80.81 718 ASN A CA 1
ATOM 5965 C C . ASN A 1 718 ? 33.25 -5.801 -34.625 1 80.81 718 ASN A C 1
ATOM 5967 O O . ASN A 1 718 ? 33.156 -5.293 -33.531 1 80.81 718 ASN A O 1
ATOM 5971 N N . GLU A 1 719 ? 32.25 -6.352 -35.375 1 84.25 719 GLU A N 1
ATOM 5972 C CA . GLU A 1 719 ? 30.922 -6.457 -34.781 1 84.25 719 GLU A CA 1
ATOM 5973 C C . GLU A 1 719 ? 30.453 -7.91 -34.719 1 84.25 719 GLU A C 1
ATOM 5975 O O . GLU A 1 719 ? 30 -8.461 -35.719 1 84.25 719 GLU A O 1
ATOM 5980 N N . HIS A 1 720 ? 30.312 -8.359 -33.594 1 86.88 720 HIS A N 1
ATOM 5981 C CA . HIS A 1 720 ? 30.141 -9.797 -33.406 1 86.88 720 HIS A CA 1
ATOM 5982 C C . HIS A 1 720 ? 28.719 -10.227 -33.75 1 86.88 720 HIS A C 1
ATOM 5984 O O . HIS A 1 720 ? 28.453 -11.414 -33.938 1 86.88 720 HIS A O 1
ATOM 5990 N N . SER A 1 721 ? 27.812 -9.242 -33.844 1 84.62 721 SER A N 1
ATOM 5991 C CA . SER A 1 721 ? 26.438 -9.57 -34.156 1 84.62 721 SER A CA 1
ATOM 5992 C C . SER A 1 721 ? 26.312 -10.141 -35.594 1 84.62 721 SER A C 1
ATOM 5994 O O . SER A 1 721 ? 25.359 -10.852 -35.906 1 84.62 721 SER A O 1
ATOM 5996 N N . TYR A 1 722 ? 27.281 -9.82 -36.438 1 89.94 722 TYR A N 1
ATOM 5997 C CA . TYR A 1 722 ? 27.312 -10.32 -37.812 1 89.94 722 TYR A CA 1
ATOM 5998 C C . TYR A 1 722 ? 27.484 -11.836 -37.812 1 89.94 722 TYR A C 1
ATOM 6000 O O . TYR A 1 722 ? 27.078 -12.5 -38.781 1 89.94 722 TYR A O 1
ATOM 6008 N N . LEU A 1 723 ? 27.984 -12.367 -36.812 1 91.19 723 LEU A N 1
ATOM 6009 C CA . LEU A 1 723 ? 28.219 -13.805 -36.75 1 91.19 723 LEU A CA 1
ATOM 6010 C C . LEU A 1 723 ? 26.906 -14.578 -36.688 1 91.19 723 LEU A C 1
ATOM 6012 O O . LEU A 1 723 ? 26.812 -15.68 -37.25 1 91.19 723 LEU A O 1
ATOM 6016 N N . GLY A 1 724 ? 26 -14.047 -36.031 1 90.56 724 GLY A N 1
ATOM 6017 C CA . GLY A 1 724 ? 24.688 -14.688 -35.969 1 90.56 724 GLY A CA 1
ATOM 6018 C C . GLY A 1 724 ? 24.031 -14.836 -37.344 1 90.56 724 GLY A C 1
ATOM 6019 O O . GLY A 1 724 ? 23.469 -15.883 -37.656 1 90.56 724 GLY A O 1
ATOM 6020 N N . ILE A 1 725 ? 24.109 -13.859 -38.125 1 92.31 725 ILE A N 1
ATOM 6021 C CA . ILE A 1 725 ? 23.531 -13.867 -39.469 1 92.31 725 ILE A CA 1
ATOM 6022 C C . ILE A 1 725 ? 24.297 -14.867 -40.344 1 92.31 725 ILE A C 1
ATOM 6024 O O . ILE A 1 725 ? 23.703 -15.641 -41.062 1 92.31 725 ILE A O 1
ATOM 6028 N N . LEU A 1 726 ? 25.562 -14.859 -40.156 1 92.38 726 LEU A N 1
ATOM 6029 C CA . LEU A 1 726 ? 26.391 -15.797 -40.875 1 92.38 726 LEU A CA 1
ATOM 6030 C C . LEU A 1 726 ? 26.047 -17.234 -40.531 1 92.38 726 LEU A C 1
ATOM 6032 O O . LEU A 1 726 ? 26.047 -18.109 -41.406 1 92.38 726 LEU A O 1
ATOM 6036 N N . GLY A 1 727 ? 25.734 -17.484 -39.312 1 92.19 727 GLY A N 1
ATOM 6037 C CA . GLY A 1 727 ? 25.359 -18.828 -38.844 1 92.19 727 GLY A CA 1
ATOM 6038 C C . GLY A 1 727 ? 24.094 -19.344 -39.5 1 92.19 727 GLY A C 1
ATOM 6039 O O . GLY A 1 727 ? 23.984 -20.531 -39.812 1 92.19 727 GLY A O 1
ATOM 6040 N N . ILE A 1 728 ? 23.219 -18.5 -39.781 1 92.12 728 ILE A N 1
ATOM 6041 C CA . ILE A 1 728 ? 21.953 -18.891 -40.375 1 92.12 728 ILE A CA 1
ATOM 6042 C C . ILE A 1 728 ? 22.125 -19.094 -41.875 1 92.12 728 ILE A C 1
ATOM 6044 O O . ILE A 1 728 ? 21.484 -19.969 -42.469 1 92.12 728 ILE A O 1
ATOM 6048 N N . LEU A 1 729 ? 23 -18.344 -42.469 1 91.75 729 LEU A N 1
ATOM 6049 C CA . LEU A 1 729 ? 23.188 -18.375 -43.906 1 91.75 729 LEU A CA 1
ATOM 6050 C C . LEU A 1 729 ? 24.031 -19.578 -44.344 1 91.75 729 LEU A C 1
ATOM 6052 O O . LEU A 1 729 ? 23.859 -20.109 -45.438 1 91.75 729 LEU A O 1
ATOM 6056 N N . LEU A 1 730 ? 24.875 -20.047 -43.469 1 92.44 730 LEU A N 1
ATOM 6057 C CA . LEU A 1 730 ? 25.859 -21.062 -43.844 1 92.44 730 LEU A CA 1
ATOM 6058 C C . LEU A 1 730 ? 25.516 -22.406 -43.219 1 92.44 730 LEU A C 1
ATOM 6060 O O . LEU A 1 730 ? 24.688 -22.469 -42.312 1 92.44 730 LEU A O 1
ATOM 6064 N N . ASP A 1 731 ? 26.125 -23.469 -43.812 1 91.38 731 ASP A N 1
ATOM 6065 C CA . ASP A 1 731 ? 26.016 -24.797 -43.219 1 91.38 731 ASP A CA 1
ATOM 6066 C C . ASP A 1 731 ? 27.062 -25.031 -42.156 1 91.38 731 ASP A C 1
ATOM 6068 O O . ASP A 1 731 ? 28.047 -24.281 -42.062 1 91.38 731 ASP A O 1
ATOM 6072 N N . GLY A 1 732 ? 27 -26.047 -41.344 1 90.44 732 GLY A N 1
ATOM 6073 C CA . GLY A 1 732 ? 27.828 -26.312 -40.156 1 90.44 732 GLY A CA 1
ATOM 6074 C C . GLY A 1 732 ? 29.312 -26.359 -40.5 1 90.44 732 GLY A C 1
ATOM 6075 O O . GLY A 1 732 ? 30.094 -25.578 -39.969 1 90.44 732 GLY A O 1
ATOM 6076 N N . PRO A 1 733 ? 29.719 -27.094 -41.469 1 89.62 733 PRO A N 1
ATOM 6077 C CA . PRO A 1 733 ? 31.141 -27.188 -41.812 1 89.62 733 PRO A CA 1
ATOM 6078 C C . PRO A 1 733 ? 31.719 -25.891 -42.344 1 89.62 733 PRO A C 1
ATOM 6080 O O . PRO A 1 733 ? 32.844 -25.5 -41.969 1 89.62 733 PRO A O 1
ATOM 6083 N N . SER A 1 734 ? 30.953 -25.172 -43.219 1 91.19 734 SER A N 1
ATOM 6084 C CA . SER A 1 734 ? 31.422 -23.891 -43.75 1 91.19 734 SER A CA 1
ATOM 6085 C C . SER A 1 734 ? 31.547 -22.844 -42.625 1 91.19 734 SER A C 1
ATOM 6087 O O . SER A 1 734 ? 32.469 -22.047 -42.625 1 91.19 734 SER A O 1
ATOM 6089 N N . PHE A 1 735 ? 30.594 -22.922 -41.75 1 93.56 735 PHE A N 1
ATOM 6090 C CA . PHE A 1 735 ? 30.625 -21.984 -40.625 1 93.56 735 PHE A CA 1
ATOM 6091 C C . PHE A 1 735 ? 31.828 -22.25 -39.75 1 93.56 735 PHE A C 1
ATOM 6093 O O . PHE A 1 735 ? 32.5 -21.312 -39.344 1 93.56 735 PHE A O 1
ATOM 6100 N N . VAL A 1 736 ? 32.156 -23.531 -39.5 1 93.56 736 VAL A N 1
ATOM 6101 C CA . VAL A 1 736 ? 33.281 -23.906 -38.625 1 93.56 736 VAL A CA 1
ATOM 6102 C C . VAL A 1 736 ? 34.594 -23.469 -39.25 1 93.56 736 VAL A C 1
ATOM 6104 O O . VAL A 1 736 ? 35.5 -23.031 -38.562 1 93.56 736 VAL A O 1
ATOM 6107 N N . GLN A 1 737 ? 34.656 -23.5 -40.5 1 91.75 737 GLN A N 1
ATOM 6108 C CA . GLN A 1 737 ? 35.844 -23.094 -41.219 1 91.75 737 GLN A CA 1
ATOM 6109 C C . GLN A 1 737 ? 36.125 -21.594 -41.031 1 91.75 737 GLN A C 1
ATOM 6111 O O . GLN A 1 737 ? 37.281 -21.188 -40.906 1 91.75 737 GLN A O 1
ATOM 6116 N N . ILE A 1 738 ? 35.062 -20.875 -41 1 92.31 738 ILE A N 1
ATOM 6117 C CA . ILE A 1 738 ? 35.188 -19.422 -40.875 1 92.31 738 ILE A CA 1
ATOM 6118 C C . ILE A 1 738 ? 35.562 -19.062 -39.438 1 92.31 738 ILE A C 1
ATOM 6120 O O . ILE A 1 738 ? 36.406 -18.172 -39.219 1 92.31 738 ILE A O 1
ATOM 6124 N N . VAL A 1 739 ? 35.094 -19.797 -38.469 1 93.5 739 VAL A N 1
ATOM 6125 C CA . VAL A 1 739 ? 35.25 -19.359 -37.062 1 93.5 739 VAL A CA 1
ATOM 6126 C C . VAL A 1 739 ? 36.438 -20.109 -36.438 1 93.5 739 VAL A C 1
ATOM 6128 O O . VAL A 1 739 ? 36.875 -19.75 -35.312 1 93.5 739 VAL A O 1
ATOM 6131 N N . SER A 1 740 ? 37 -21.125 -37 1 92.62 740 SER A N 1
ATOM 6132 C CA . SER A 1 740 ? 38.062 -21.984 -36.438 1 92.62 740 SER A CA 1
ATOM 6133 C C . SER A 1 740 ? 39.25 -21.172 -35.938 1 92.62 740 SER A C 1
ATOM 6135 O O . SER A 1 740 ? 39.781 -21.438 -34.875 1 92.62 740 SER A O 1
ATOM 6137 N N . PRO A 1 741 ? 39.625 -20.031 -36.625 1 91.81 741 PRO A N 1
ATOM 6138 C CA . PRO A 1 741 ? 40.75 -19.234 -36.156 1 91.81 741 PRO A CA 1
ATOM 6139 C C . PRO A 1 741 ? 40.438 -18.5 -34.844 1 91.81 741 PRO A C 1
ATOM 6141 O O . PRO A 1 741 ? 41.344 -18.078 -34.125 1 91.81 741 PRO A O 1
ATOM 6144 N N . PHE A 1 742 ? 39.219 -18.344 -34.562 1 92.06 742 PHE A N 1
ATOM 6145 C CA . PHE A 1 742 ? 38.812 -17.516 -33.406 1 92.06 742 PHE A CA 1
ATOM 6146 C C . PHE A 1 742 ? 38.375 -18.375 -32.219 1 92.06 742 PHE A C 1
ATOM 6148 O O . PHE A 1 742 ? 37.938 -17.844 -31.219 1 92.06 742 PHE A O 1
ATOM 6155 N N . MET A 1 743 ? 38.5 -19.688 -32.344 1 91.88 743 MET A N 1
ATOM 6156 C CA . MET A 1 743 ? 38.188 -20.578 -31.219 1 91.88 743 MET A CA 1
ATOM 6157 C C . MET A 1 743 ? 39.344 -20.562 -30.188 1 91.88 743 MET A C 1
ATOM 6159 O O . MET A 1 743 ? 40.469 -20.188 -30.516 1 91.88 743 MET A O 1
ATOM 6163 N N . PRO A 1 744 ? 39.031 -20.891 -28.969 1 89.94 744 PRO A N 1
ATOM 6164 C CA . PRO A 1 744 ? 40.062 -20.828 -27.938 1 89.94 744 PRO A CA 1
ATOM 6165 C C . PRO A 1 744 ? 41.281 -21.688 -28.25 1 89.94 744 PRO A C 1
ATOM 6167 O O . PRO A 1 744 ? 41.156 -22.875 -28.578 1 89.94 744 PRO A O 1
ATOM 6170 N N . LYS A 1 745 ? 42.438 -21.062 -28.156 1 85.94 745 LYS A N 1
ATOM 6171 C CA . LYS A 1 745 ? 43.656 -21.781 -28.391 1 85.94 745 LYS A CA 1
ATOM 6172 C C . LYS A 1 745 ? 44.312 -22.203 -27.078 1 85.94 745 LYS A C 1
ATOM 6174 O O . LYS A 1 745 ? 45.156 -23.109 -27.062 1 85.94 745 LYS A O 1
ATOM 6179 N N . GLN A 1 746 ? 44.094 -21.469 -26.062 1 85 746 GLN A N 1
ATOM 6180 C CA . GLN A 1 746 ? 44.625 -21.766 -24.734 1 85 746 GLN A CA 1
ATOM 6181 C C . GLN A 1 746 ? 43.469 -21.953 -23.734 1 85 746 GLN A C 1
ATOM 6183 O O . GLN A 1 746 ? 42.375 -21.484 -23.953 1 85 746 GLN A O 1
ATOM 6188 N N . THR A 1 747 ? 43.906 -22.719 -22.703 1 86.62 747 THR A N 1
ATOM 6189 C CA . THR A 1 747 ? 42.906 -23.031 -21.703 1 86.62 747 THR A CA 1
ATOM 6190 C C . THR A 1 747 ? 42.656 -21.828 -20.797 1 86.62 747 THR A C 1
ATOM 6192 O O . THR A 1 747 ? 41.562 -21.672 -20.25 1 86.62 747 THR A O 1
ATOM 6195 N N . THR A 1 748 ? 43.688 -21.062 -20.688 1 87.62 748 THR A N 1
ATOM 6196 C CA . THR A 1 748 ? 43.562 -19.922 -19.797 1 87.62 748 THR A CA 1
ATOM 6197 C C . THR A 1 748 ? 43.219 -18.656 -20.578 1 87.62 748 THR A C 1
ATOM 6199 O O . THR A 1 748 ? 43.812 -18.406 -21.641 1 87.62 748 THR A O 1
ATOM 6202 N N . LEU A 1 749 ? 42.281 -18.031 -20.172 1 87.81 749 LEU A N 1
ATOM 6203 C CA . LEU A 1 749 ? 41.844 -16.781 -20.812 1 87.81 749 LEU A CA 1
ATOM 6204 C C . LEU A 1 749 ? 42.906 -15.711 -20.688 1 87.81 749 LEU A C 1
ATOM 6206 O O . LEU A 1 749 ? 43.375 -15.391 -19.578 1 87.81 749 LEU A O 1
ATOM 6210 N N . PRO A 1 750 ? 43.406 -15.297 -21.781 1 86.81 750 PRO A N 1
ATOM 6211 C CA . PRO A 1 750 ? 44.344 -14.172 -21.703 1 86.81 750 PRO A CA 1
ATOM 6212 C C . PRO A 1 750 ? 43.688 -12.883 -21.219 1 86.81 750 PRO A C 1
ATOM 6214 O O . PRO A 1 750 ? 42.719 -12.398 -21.828 1 86.81 750 PRO A O 1
ATOM 6217 N N . THR A 1 751 ? 44.062 -12.445 -20.125 1 85.5 751 THR A N 1
ATOM 6218 C CA . THR A 1 751 ? 43.438 -11.273 -19.547 1 85.5 751 THR A CA 1
ATOM 6219 C C . THR A 1 751 ? 44.281 -10.023 -19.797 1 85.5 751 THR A C 1
ATOM 6221 O O . THR A 1 751 ? 43.812 -8.898 -19.562 1 85.5 751 THR A O 1
ATOM 6224 N N . ASP A 1 752 ? 45.5 -10.289 -20.422 1 79.31 752 ASP A N 1
ATOM 6225 C CA . ASP A 1 752 ? 46.438 -9.164 -20.609 1 79.31 752 ASP A CA 1
ATOM 6226 C C . ASP A 1 752 ? 46.312 -8.586 -22.016 1 79.31 752 ASP A C 1
ATOM 6228 O O . ASP A 1 752 ? 45.969 -9.297 -22.953 1 79.31 752 ASP A O 1
ATOM 6232 N N . GLY A 1 753 ? 46.281 -7.32 -22.188 1 76.44 753 GLY A N 1
ATOM 6233 C CA . GLY A 1 753 ? 46.281 -6.668 -23.5 1 76.44 753 GLY A CA 1
ATOM 6234 C C . GLY A 1 753 ? 45.062 -5.816 -23.734 1 76.44 753 GLY A C 1
ATOM 6235 O O . GLY A 1 753 ? 44.031 -5.984 -23.062 1 76.44 753 GLY A O 1
ATOM 6236 N N . GLN A 1 754 ? 45.094 -4.91 -24.656 1 74.62 754 GLN A N 1
ATOM 6237 C CA . GLN A 1 754 ? 44.031 -3.938 -24.922 1 74.62 754 GLN A CA 1
ATOM 6238 C C . GLN A 1 754 ? 42.844 -4.594 -25.609 1 74.62 754 GLN A C 1
ATOM 6240 O O . GLN A 1 754 ? 41.688 -4.188 -25.391 1 74.62 754 GLN A O 1
ATOM 6245 N N . ASN A 1 755 ? 43.031 -5.676 -26.281 1 82.62 755 ASN A N 1
ATOM 6246 C CA . ASN A 1 755 ? 41.938 -6.277 -27.047 1 82.62 755 ASN A CA 1
ATOM 6247 C C . ASN A 1 755 ? 41.469 -7.582 -26.422 1 82.62 755 ASN A C 1
ATOM 6249 O O . ASN A 1 755 ? 40.75 -8.359 -27.047 1 82.62 755 ASN A O 1
ATOM 6253 N N . ALA A 1 756 ? 41.844 -7.758 -25.234 1 86.75 756 ALA A N 1
ATOM 6254 C CA . ALA A 1 756 ? 41.531 -9.031 -24.578 1 86.75 756 ALA A CA 1
ATOM 6255 C C . ALA A 1 756 ? 40 -9.211 -24.438 1 86.75 756 ALA A C 1
ATOM 6257 O O . ALA A 1 756 ? 39.5 -10.297 -24.656 1 86.75 756 ALA A O 1
ATOM 6258 N N . ARG A 1 757 ? 39.344 -8.227 -24.156 1 86.25 757 ARG A N 1
ATOM 6259 C CA . ARG A 1 757 ? 37.906 -8.312 -23.984 1 86.25 757 ARG A CA 1
ATOM 6260 C C . ARG A 1 757 ? 37.219 -8.602 -25.297 1 86.25 757 ARG A C 1
ATOM 6262 O O . ARG A 1 757 ? 36.344 -9.492 -25.375 1 86.25 757 ARG A O 1
ATOM 6269 N N . ASN A 1 758 ? 37.5 -7.82 -26.266 1 85.62 758 ASN A N 1
ATOM 6270 C CA . ASN A 1 758 ? 36.906 -8.008 -27.578 1 85.62 758 ASN A CA 1
ATOM 6271 C C . ASN A 1 758 ? 37.188 -9.406 -28.125 1 85.62 758 ASN A C 1
ATOM 6273 O O . ASN A 1 758 ? 36.281 -10.023 -28.734 1 85.62 758 ASN A O 1
ATOM 6277 N N . ASP A 1 759 ? 38.312 -9.836 -27.859 1 87.44 759 ASP A N 1
ATOM 6278 C CA . ASP A 1 759 ? 38.688 -11.18 -28.297 1 87.44 759 ASP A CA 1
ATOM 6279 C C . ASP A 1 759 ? 37.844 -12.234 -27.578 1 87.44 759 ASP A C 1
ATOM 6281 O O . ASP A 1 759 ? 37.375 -13.188 -28.203 1 87.44 759 ASP A O 1
ATOM 6285 N N . TYR A 1 760 ? 37.688 -11.969 -26.422 1 89 760 TYR A N 1
ATOM 6286 C CA . TYR A 1 760 ? 36.875 -12.93 -25.656 1 89 760 TYR A CA 1
ATOM 6287 C C . TYR A 1 760 ? 35.406 -12.883 -26.094 1 89 760 TYR A C 1
ATOM 6289 O O . TYR A 1 760 ? 34.781 -13.922 -26.234 1 89 760 TYR A O 1
ATOM 6297 N N . LEU A 1 761 ? 34.938 -11.75 -26.281 1 87.44 761 LEU A N 1
ATOM 6298 C CA . LEU A 1 761 ? 33.531 -11.625 -26.672 1 87.44 761 LEU A CA 1
ATOM 6299 C C . LEU A 1 761 ? 33.281 -12.32 -28.016 1 87.44 761 LEU A C 1
ATOM 6301 O O . LEU A 1 761 ? 32.25 -12.961 -28.188 1 87.44 761 LEU A O 1
ATOM 6305 N N . LEU A 1 762 ? 34.188 -12.133 -28.828 1 89.44 762 LEU A N 1
ATOM 6306 C CA . LEU A 1 762 ? 34.094 -12.82 -30.109 1 89.44 762 LEU A CA 1
ATOM 6307 C C . LEU A 1 762 ? 34.125 -14.336 -29.922 1 89.44 762 LEU A C 1
ATOM 6309 O O . LEU A 1 762 ? 33.281 -15.047 -30.484 1 89.44 762 LEU A O 1
ATOM 6313 N N . THR A 1 763 ? 34.969 -14.75 -29.109 1 90.06 763 THR A N 1
ATOM 6314 C CA . THR A 1 763 ? 35.094 -16.188 -28.859 1 90.06 763 THR A CA 1
ATOM 6315 C C . THR A 1 763 ? 33.875 -16.719 -28.156 1 90.06 763 THR A C 1
ATOM 6317 O O . THR A 1 763 ? 33.375 -17.812 -28.484 1 90.06 763 THR A O 1
ATOM 6320 N N . SER A 1 764 ? 33.375 -15.977 -27.328 1 89.5 764 SER A N 1
ATOM 6321 C CA . SER A 1 764 ? 32.25 -16.406 -26.531 1 89.5 764 SER A CA 1
ATOM 6322 C C . SER A 1 764 ? 30.953 -16.375 -27.359 1 89.5 764 SER A C 1
ATOM 6324 O O . SER A 1 764 ? 29.953 -17.016 -27 1 89.5 764 SER A O 1
ATOM 6326 N N . LYS A 1 765 ? 30.906 -15.664 -28.438 1 90.38 765 LYS A N 1
ATOM 6327 C CA . LYS A 1 765 ? 29.719 -15.57 -29.297 1 90.38 765 LYS A CA 1
ATOM 6328 C C . LYS A 1 765 ? 29.594 -16.812 -30.188 1 90.38 765 LYS A C 1
ATOM 6330 O O . LYS A 1 765 ? 28.5 -17.172 -30.609 1 90.38 765 LYS A O 1
ATOM 6335 N N . ILE A 1 766 ? 30.562 -17.516 -30.406 1 92.56 766 ILE A N 1
ATOM 6336 C CA . ILE A 1 766 ? 30.609 -18.656 -31.312 1 92.56 766 ILE A CA 1
ATOM 6337 C C . ILE A 1 766 ? 29.672 -19.766 -30.812 1 92.56 766 ILE A C 1
ATOM 6339 O O . ILE A 1 766 ? 28.812 -20.234 -31.547 1 92.56 766 ILE A O 1
ATOM 6343 N N . PRO A 1 767 ? 29.75 -20.109 -29.562 1 91.44 767 PRO A N 1
ATOM 6344 C CA . PRO A 1 767 ? 28.844 -21.156 -29.062 1 91.44 767 PRO A CA 1
ATOM 6345 C C . PRO A 1 767 ? 27.375 -20.781 -29.219 1 91.44 767 PRO A C 1
ATOM 6347 O O . PRO A 1 767 ? 26.562 -21.641 -29.609 1 91.44 767 PRO A O 1
ATOM 6350 N N . SER A 1 768 ? 27.078 -19.656 -29.047 1 89.31 768 SER A N 1
ATOM 6351 C CA . SER A 1 768 ? 25.672 -19.234 -29.156 1 89.31 768 SER A CA 1
ATOM 6352 C C . SER A 1 768 ? 25.188 -19.297 -30.594 1 89.31 768 SER A C 1
ATOM 6354 O O . SER A 1 768 ? 24.031 -19.672 -30.844 1 89.31 768 SER A O 1
ATOM 6356 N N . VAL A 1 769 ? 25.969 -18.953 -31.453 1 91.44 769 VAL A N 1
ATOM 6357 C CA . VAL A 1 769 ? 25.609 -18.938 -32.875 1 91.44 769 VAL A CA 1
ATOM 6358 C C . VAL A 1 769 ? 25.5 -20.359 -33.406 1 91.44 769 VAL A C 1
ATOM 6360 O O . VAL A 1 769 ? 24.703 -20.641 -34.281 1 91.44 769 VAL A O 1
ATOM 6363 N N . CYS A 1 770 ? 26.188 -21.297 -32.812 1 92.06 770 CYS A N 1
ATOM 6364 C CA . CYS A 1 770 ? 26.141 -22.703 -33.219 1 92.06 770 CYS A CA 1
ATOM 6365 C C . CYS A 1 770 ? 24.734 -23.266 -33.031 1 92.06 770 CYS A C 1
ATOM 6367 O O . CYS A 1 770 ? 24.344 -24.219 -33.719 1 92.06 770 CYS A O 1
ATOM 6369 N N . ASN A 1 771 ? 23.984 -22.734 -32.25 1 88.75 771 ASN A N 1
ATOM 6370 C CA . ASN A 1 771 ? 22.609 -23.172 -32.031 1 88.75 771 ASN A CA 1
ATOM 6371 C C . ASN A 1 771 ? 21.703 -22.844 -33.188 1 88.75 771 ASN A C 1
ATOM 6373 O O . ASN A 1 771 ? 20.625 -23.422 -33.344 1 88.75 771 ASN A O 1
ATOM 6377 N N . LEU A 1 772 ? 22.156 -21.922 -34.094 1 89.75 772 LEU A N 1
ATOM 6378 C CA . LEU A 1 772 ? 21.328 -21.453 -35.219 1 89.75 772 LEU A CA 1
ATOM 6379 C C . LEU A 1 772 ? 21.75 -22.109 -36.531 1 89.75 772 LEU A C 1
ATOM 6381 O O . LEU A 1 772 ? 20.984 -22.125 -37.469 1 89.75 772 LEU A O 1
ATOM 6385 N N . VAL A 1 773 ? 22.891 -22.672 -36.531 1 92.81 773 VAL A N 1
ATOM 6386 C CA . VAL A 1 773 ? 23.484 -23.203 -37.781 1 92.81 773 VAL A CA 1
ATOM 6387 C C . VAL A 1 773 ? 22.812 -24.531 -38.125 1 92.81 773 VAL A C 1
ATOM 6389 O O . VAL A 1 773 ? 22.625 -25.391 -37.281 1 92.81 773 VAL A O 1
ATOM 6392 N N . ASN A 1 774 ? 22.406 -24.719 -39.406 1 91.31 774 ASN A N 1
ATOM 6393 C CA . ASN A 1 774 ? 21.781 -25.938 -39.938 1 91.31 774 ASN A CA 1
ATOM 6394 C C . ASN A 1 774 ? 22.406 -26.375 -41.25 1 91.31 774 ASN A C 1
ATOM 6396 O O . ASN A 1 774 ? 22.453 -25.609 -42.219 1 91.31 774 ASN A O 1
ATOM 6400 N N . PRO A 1 775 ? 22.781 -27.609 -41.438 1 92.25 775 PRO A N 1
ATOM 6401 C CA . PRO A 1 775 ? 22.906 -28.641 -40.406 1 92.25 775 PRO A CA 1
ATOM 6402 C C . PRO A 1 775 ? 23.875 -28.234 -39.281 1 92.25 775 PRO A C 1
ATOM 6404 O O . PRO A 1 775 ? 24.719 -27.375 -39.469 1 92.25 775 PRO A O 1
ATOM 6407 N N . PRO A 1 776 ? 23.719 -28.875 -38.094 1 93.88 776 PRO A N 1
ATOM 6408 C CA . PRO A 1 776 ? 24.562 -28.469 -36.969 1 93.88 776 PRO A CA 1
ATOM 6409 C C . PRO A 1 776 ? 26.031 -28.766 -37.219 1 93.88 776 PRO A C 1
ATOM 6411 O O . PRO A 1 776 ? 26.375 -29.688 -37.938 1 93.88 776 PRO A O 1
ATOM 6414 N N . PRO A 1 777 ? 26.953 -27.953 -36.594 1 93.75 777 PRO A N 1
ATOM 6415 C CA . PRO A 1 777 ? 28.391 -28.234 -36.656 1 93.75 777 PRO A CA 1
ATOM 6416 C C . PRO A 1 777 ? 28.766 -29.547 -36 1 93.75 777 PRO A C 1
ATOM 6418 O O . PRO A 1 777 ? 28.016 -30.078 -35.188 1 93.75 777 PRO A O 1
ATOM 6421 N N . PRO A 1 778 ? 29.891 -30.141 -36.469 1 91.5 778 PRO A N 1
ATOM 6422 C CA . PRO A 1 778 ? 30.328 -31.375 -35.812 1 91.5 778 PRO A CA 1
ATOM 6423 C C . PRO A 1 778 ? 30.562 -31.203 -34.312 1 91.5 778 PRO A C 1
ATOM 6425 O O . PRO A 1 778 ? 30.953 -30.125 -33.875 1 91.5 778 PRO A O 1
ATOM 6428 N N . LEU A 1 779 ? 30.359 -32.25 -33.562 1 93.44 779 LEU A N 1
ATOM 6429 C CA . LEU A 1 779 ? 30.438 -32.188 -32.094 1 93.44 779 LEU A CA 1
ATOM 6430 C C . LEU A 1 779 ? 31.859 -31.875 -31.625 1 93.44 779 LEU A C 1
ATOM 6432 O O . LEU A 1 779 ? 32.062 -31.438 -30.5 1 93.44 779 LEU A O 1
ATOM 6436 N N . SER A 1 780 ? 32.844 -32 -32.531 1 89.31 780 SER A N 1
ATOM 6437 C CA . SER A 1 780 ? 34.25 -31.766 -32.156 1 89.31 780 SER A CA 1
ATOM 6438 C C . SER A 1 780 ? 34.469 -30.297 -31.812 1 89.31 780 SER A C 1
ATOM 6440 O O . SER A 1 780 ? 35.438 -29.984 -31.125 1 89.31 780 SER A O 1
ATOM 6442 N N . ILE A 1 781 ? 33.562 -29.438 -32.219 1 91.69 781 ILE A N 1
ATOM 6443 C CA . ILE A 1 781 ? 33.719 -28.016 -31.938 1 91.69 781 ILE A CA 1
ATOM 6444 C C . ILE A 1 781 ? 33.562 -27.766 -30.438 1 91.69 781 ILE A C 1
ATOM 6446 O O . ILE A 1 781 ? 34.156 -26.812 -29.906 1 91.69 781 ILE A O 1
ATOM 6450 N N . ILE A 1 782 ? 32.875 -28.656 -29.734 1 91.75 782 ILE A N 1
ATOM 6451 C CA . ILE A 1 782 ? 32.594 -28.5 -28.312 1 91.75 782 ILE A CA 1
ATOM 6452 C C . ILE A 1 782 ? 33.875 -28.688 -27.516 1 91.75 782 ILE A C 1
ATOM 6454 O O . ILE A 1 782 ? 34.062 -28.047 -26.484 1 91.75 782 ILE A O 1
ATOM 6458 N N . ASP A 1 783 ? 34.781 -29.484 -28.031 1 87.88 783 ASP A N 1
ATOM 6459 C CA . ASP A 1 783 ? 36.031 -29.812 -27.344 1 87.88 783 ASP A CA 1
ATOM 6460 C C . ASP A 1 783 ? 36.906 -28.578 -27.156 1 87.88 783 ASP A C 1
ATOM 6462 O O . ASP A 1 783 ? 37.656 -28.484 -26.172 1 87.88 783 ASP A O 1
ATOM 6466 N N . HIS A 1 784 ? 36.75 -27.656 -28.016 1 89.44 784 HIS A N 1
ATOM 6467 C CA . HIS A 1 784 ? 37.562 -26.453 -27.938 1 89.44 784 HIS A CA 1
ATOM 6468 C C . HIS A 1 784 ? 37.125 -25.578 -26.766 1 89.44 784 HIS A C 1
ATOM 6470 O O . HIS A 1 784 ? 37.938 -24.766 -26.266 1 89.44 784 HIS A O 1
ATOM 6476 N N . PHE A 1 785 ? 35.938 -25.828 -26.281 1 90.88 785 PHE A N 1
ATOM 6477 C CA . PHE A 1 785 ? 35.406 -24.922 -25.266 1 90.88 785 PHE A CA 1
ATOM 6478 C C . PHE A 1 785 ? 35.281 -25.625 -23.922 1 90.88 785 PHE A C 1
ATOM 6480 O O . PHE A 1 785 ? 34.969 -25 -22.906 1 90.88 785 PHE A O 1
ATOM 6487 N N . PHE A 1 786 ? 35.469 -26.953 -23.812 1 88.25 786 PHE A N 1
ATOM 6488 C CA . PHE A 1 786 ? 35.25 -27.734 -22.609 1 88.25 786 PHE A CA 1
ATOM 6489 C C . PHE A 1 786 ? 36.531 -27.766 -21.766 1 88.25 786 PHE A C 1
ATOM 6491 O O . PHE A 1 786 ? 36.75 -28.719 -21 1 88.25 786 PHE A O 1
ATOM 6498 N N . GLU A 1 787 ? 37.406 -26.719 -21.969 1 82.44 787 GLU A N 1
ATOM 6499 C CA . GLU A 1 787 ? 38.594 -26.672 -21.156 1 82.44 787 GLU A CA 1
ATOM 6500 C C . GLU A 1 787 ? 38.875 -25.266 -20.625 1 82.44 787 GLU A C 1
ATOM 6502 O O . GLU A 1 787 ? 38.625 -24.281 -21.328 1 82.44 787 GLU A O 1
ATOM 6507 N N . GLY A 1 788 ? 39.188 -25.266 -19.391 1 81.88 788 GLY A N 1
ATOM 6508 C CA . GLY A 1 788 ? 39.719 -24.047 -18.812 1 81.88 788 GLY A CA 1
ATOM 6509 C C . GLY A 1 788 ? 38.656 -22.984 -18.562 1 81.88 788 GLY A C 1
ATOM 6510 O O . GLY A 1 788 ? 37.562 -23.297 -18.094 1 81.88 788 GLY A O 1
ATOM 6511 N N . ASP A 1 789 ? 38.844 -21.719 -18.969 1 86.69 789 ASP A N 1
ATOM 6512 C CA . ASP A 1 789 ? 38.062 -20.547 -18.609 1 86.69 789 ASP A CA 1
ATOM 6513 C C . ASP A 1 789 ? 36.875 -20.391 -19.547 1 86.69 789 ASP A C 1
ATOM 6515 O O . ASP A 1 789 ? 36 -19.516 -19.328 1 86.69 789 ASP A O 1
ATOM 6519 N N . TYR A 1 790 ? 36.719 -21.203 -20.531 1 89 790 TYR A N 1
ATOM 6520 C CA . TYR A 1 790 ? 35.656 -21.094 -21.516 1 89 790 TYR A CA 1
ATOM 6521 C C . TYR A 1 790 ? 34.562 -22.141 -21.266 1 89 790 TYR A C 1
ATOM 6523 O O . TYR A 1 790 ? 33.656 -22.281 -22.078 1 89 790 TYR A O 1
ATOM 6531 N N . LEU A 1 791 ? 34.625 -22.781 -20.219 1 87.19 791 LEU A N 1
ATOM 6532 C CA . LEU A 1 791 ? 33.781 -23.922 -19.906 1 87.19 791 LEU A CA 1
ATOM 6533 C C . LEU A 1 791 ? 32.312 -23.516 -19.906 1 87.19 791 LEU A C 1
ATOM 6535 O O . LEU A 1 791 ? 31.438 -24.234 -20.422 1 87.19 791 LEU A O 1
ATOM 6539 N N . SER A 1 792 ? 31.969 -22.391 -19.328 1 84.56 792 SER A N 1
ATOM 6540 C CA . SER A 1 792 ? 30.578 -21.953 -19.219 1 84.56 792 SER A CA 1
ATOM 6541 C C . SER A 1 792 ? 29.922 -21.781 -20.594 1 84.56 792 SER A C 1
ATOM 6543 O O . SER A 1 792 ? 28.766 -22.141 -20.781 1 84.56 792 SER A O 1
ATOM 6545 N N . ASP A 1 793 ? 30.594 -21.312 -21.516 1 86.38 793 ASP A N 1
ATOM 6546 C CA . ASP A 1 793 ? 30.109 -21.125 -22.875 1 86.38 793 ASP A CA 1
ATOM 6547 C C . ASP A 1 793 ? 29.938 -22.469 -23.594 1 86.38 793 ASP A C 1
ATOM 6549 O O . ASP A 1 793 ? 28.969 -22.672 -24.328 1 86.38 793 ASP A O 1
ATOM 6553 N N . GLY A 1 794 ? 30.766 -23.328 -23.297 1 87.56 794 GLY A N 1
ATOM 6554 C CA . GLY A 1 794 ? 30.703 -24.656 -23.906 1 87.56 794 GLY A CA 1
ATOM 6555 C C . GLY A 1 794 ? 29.516 -25.469 -23.438 1 87.56 794 GLY A C 1
ATOM 6556 O O . GLY A 1 794 ? 28.906 -26.203 -24.219 1 87.56 794 GLY A O 1
ATOM 6557 N N . LEU A 1 795 ? 29.141 -25.297 -22.281 1 86.81 795 LEU A N 1
ATOM 6558 C CA . LEU A 1 795 ? 28.062 -26.078 -21.703 1 86.81 795 LEU A CA 1
ATOM 6559 C C . LEU A 1 795 ? 26.734 -25.734 -22.375 1 86.81 795 LEU A C 1
ATOM 6561 O O . LEU A 1 795 ? 25.938 -26.625 -22.703 1 86.81 795 LEU A O 1
ATOM 6565 N N . ILE A 1 796 ? 26.516 -24.547 -22.672 1 81.81 796 ILE A N 1
ATOM 6566 C CA . ILE A 1 796 ? 25.266 -24.125 -23.312 1 81.81 796 ILE A CA 1
ATOM 6567 C C . ILE A 1 796 ? 25.203 -24.656 -24.734 1 81.81 796 ILE A C 1
ATOM 6569 O O . ILE A 1 796 ? 24.188 -25.188 -25.172 1 81.81 796 ILE A O 1
ATOM 6573 N N . MET A 1 797 ? 26.234 -24.594 -25.391 1 90.12 797 MET A N 1
ATOM 6574 C CA . MET A 1 797 ? 26.328 -25.062 -26.766 1 90.12 797 MET A CA 1
ATOM 6575 C C . MET A 1 797 ? 26.156 -26.578 -26.844 1 90.12 797 MET A C 1
ATOM 6577 O O . MET A 1 797 ? 25.484 -27.078 -27.75 1 90.12 797 MET A O 1
ATOM 6581 N N . SER A 1 798 ? 26.578 -27.25 -25.859 1 92 798 SER A N 1
ATOM 6582 C CA . SER A 1 798 ? 26.609 -28.719 -25.906 1 92 798 SER A CA 1
ATOM 6583 C C . SER A 1 798 ? 25.188 -29.281 -25.844 1 92 798 SER A C 1
ATOM 6585 O O . SER A 1 798 ? 24.859 -30.219 -26.562 1 92 798 SER A O 1
ATOM 6587 N N . THR A 1 799 ? 24.359 -28.812 -25.078 1 91.94 799 THR A N 1
ATOM 6588 C CA . THR A 1 799 ? 23 -29.328 -24.969 1 91.94 799 THR A CA 1
ATOM 6589 C C . THR A 1 799 ? 22.25 -29.188 -26.297 1 91.94 799 THR A C 1
ATOM 6591 O O . THR A 1 799 ? 21.641 -30.156 -26.75 1 91.94 799 THR A O 1
ATOM 6594 N N . ASN A 1 800 ? 22.375 -28.047 -26.891 1 92.31 800 ASN A N 1
ATOM 6595 C CA . ASN A 1 800 ? 21.672 -27.797 -28.156 1 92.31 800 ASN A CA 1
ATOM 6596 C C . ASN A 1 800 ? 22.203 -28.672 -29.281 1 92.31 800 ASN A C 1
ATOM 6598 O O . ASN A 1 800 ? 21.438 -29.297 -30.016 1 92.31 800 ASN A O 1
ATOM 6602 N N . LEU A 1 801 ? 23.469 -28.766 -29.391 1 94.12 801 LEU A N 1
ATOM 6603 C CA . LEU A 1 801 ? 24.078 -29.531 -30.469 1 94.12 801 LEU A CA 1
ATOM 6604 C C . LEU A 1 801 ? 23.812 -31.031 -30.281 1 94.12 801 LEU A C 1
ATOM 6606 O O . LEU A 1 801 ? 23.578 -31.734 -31.266 1 94.12 801 LEU A O 1
ATOM 6610 N N . CYS A 1 802 ? 23.766 -31.484 -29.094 1 94.62 802 CYS A N 1
ATOM 6611 C CA . CYS A 1 802 ? 23.531 -32.906 -28.828 1 94.62 802 CYS A CA 1
ATOM 6612 C C . CYS A 1 802 ? 22.094 -33.281 -29.141 1 94.62 802 CYS A C 1
ATOM 6614 O O . CYS A 1 802 ? 21.812 -34.406 -29.5 1 94.62 802 CYS A O 1
ATOM 6616 N N . ARG A 1 803 ? 21.203 -32.438 -29.094 1 94.12 803 ARG A N 1
ATOM 6617 C CA . ARG A 1 803 ? 19.797 -32.688 -29.375 1 94.12 803 ARG A CA 1
ATOM 6618 C C . ARG A 1 803 ? 19.531 -32.719 -30.875 1 94.12 803 ARG A C 1
ATOM 6620 O O . ARG A 1 803 ? 18.547 -33.312 -31.328 1 94.12 803 ARG A O 1
ATOM 6627 N N . ARG A 1 804 ? 20.438 -32.156 -31.641 1 94.44 804 ARG A N 1
ATOM 6628 C CA . ARG A 1 804 ? 20.219 -32 -33.062 1 94.44 804 ARG A CA 1
ATOM 6629 C C . ARG A 1 804 ? 21.109 -32.938 -33.875 1 94.44 804 ARG A C 1
ATOM 6631 O O . ARG A 1 804 ? 21.062 -32.969 -35.094 1 94.44 804 ARG A O 1
ATOM 6638 N N . THR A 1 805 ? 21.969 -33.688 -33.188 1 94.62 805 THR A N 1
ATOM 6639 C CA . THR A 1 805 ? 22.891 -34.625 -33.812 1 94.62 805 THR A CA 1
ATOM 6640 C C . THR A 1 805 ? 22.438 -36.062 -33.562 1 94.62 805 THR A C 1
ATOM 6642 O O . THR A 1 805 ? 21.734 -36.344 -32.562 1 94.62 805 THR A O 1
ATOM 6645 N N . GLY A 1 806 ? 22.766 -36.969 -34.531 1 94.25 806 GLY A N 1
ATOM 6646 C CA . GLY A 1 806 ? 22.359 -38.375 -34.438 1 94.25 806 GLY A CA 1
ATOM 6647 C C . GLY A 1 806 ? 22.781 -39 -33.094 1 94.25 806 GLY A C 1
ATOM 6648 O O . GLY A 1 806 ? 23.875 -38.719 -32.594 1 94.25 806 GLY A O 1
ATOM 6649 N N . VAL A 1 807 ? 22 -39.844 -32.531 1 94.12 807 VAL A N 1
ATOM 6650 C CA . VAL A 1 807 ? 22.141 -40.344 -31.172 1 94.12 807 VAL A CA 1
ATOM 6651 C C . VAL A 1 807 ? 23.406 -41.188 -31.078 1 94.12 807 VAL A C 1
ATOM 6653 O O . VAL A 1 807 ? 24.141 -41.125 -30.078 1 94.12 807 VAL A O 1
ATOM 6656 N N . SER A 1 808 ? 23.719 -42 -32.125 1 91.81 808 SER A N 1
ATOM 6657 C CA . SER A 1 808 ? 24.891 -42.844 -32.094 1 91.81 808 SER A CA 1
ATOM 6658 C C . SER A 1 808 ? 26.172 -42 -31.953 1 91.81 808 SER A C 1
ATOM 6660 O O . SER A 1 808 ? 27.062 -42.344 -31.172 1 91.81 808 SER A O 1
ATOM 6662 N N . LYS A 1 809 ? 26.234 -40.875 -32.656 1 93.56 809 LYS A N 1
ATOM 6663 C CA . LYS A 1 809 ? 27.375 -39.969 -32.562 1 93.56 809 LYS A CA 1
ATOM 6664 C C . LYS A 1 809 ? 27.438 -39.281 -31.219 1 93.56 809 LYS A C 1
ATOM 6666 O O . LYS A 1 809 ? 28.516 -39.094 -30.656 1 93.56 809 LYS A O 1
ATOM 6671 N N . VAL A 1 810 ? 26.266 -38.938 -30.719 1 95.62 810 VAL A N 1
ATOM 6672 C CA . VAL A 1 810 ? 26.172 -38.219 -29.453 1 95.62 810 VAL A CA 1
ATOM 6673 C C . VAL A 1 810 ? 26.625 -39.125 -28.312 1 95.62 810 VAL A C 1
ATOM 6675 O O . VAL A 1 810 ? 27.406 -38.719 -27.438 1 95.62 810 VAL A O 1
ATOM 6678 N N . ILE A 1 811 ? 26.172 -40.406 -28.25 1 94.75 811 ILE A N 1
ATOM 6679 C CA . ILE A 1 811 ? 26.516 -41.344 -27.188 1 94.75 811 ILE A CA 1
ATOM 6680 C C . ILE A 1 811 ? 28.031 -41.562 -27.172 1 94.75 811 ILE A C 1
ATOM 6682 O O . ILE A 1 811 ? 28.641 -41.562 -26.109 1 94.75 811 ILE A O 1
ATOM 6686 N N . SER A 1 812 ? 28.562 -41.656 -28.406 1 93.06 812 SER A N 1
ATOM 6687 C CA . SER A 1 812 ? 30.016 -41.844 -28.5 1 93.06 812 SER A CA 1
ATOM 6688 C C . SER A 1 812 ? 30.75 -40.594 -27.984 1 93.06 812 SER A C 1
ATOM 6690 O O . SER A 1 812 ? 31.719 -40.719 -27.234 1 93.06 812 SER A O 1
ATOM 6692 N N . PHE A 1 813 ? 30.312 -39.5 -28.281 1 93.88 813 PHE A N 1
ATOM 6693 C CA . PHE A 1 813 ? 30.891 -38.25 -27.844 1 93.88 813 PHE A CA 1
ATOM 6694 C C . PHE A 1 813 ? 30.781 -38.094 -26.328 1 93.88 813 PHE A C 1
ATOM 6696 O O . PHE A 1 813 ? 31.75 -37.75 -25.672 1 93.88 813 PHE A O 1
ATOM 6703 N N . LEU A 1 814 ? 29.625 -38.406 -25.812 1 94.62 814 LEU A N 1
ATOM 6704 C CA . LEU A 1 814 ? 29.391 -38.219 -24.375 1 94.62 814 LEU A CA 1
ATOM 6705 C C . LEU A 1 814 ? 30.203 -39.219 -23.562 1 94.62 814 LEU A C 1
ATOM 6707 O O . LEU A 1 814 ? 30.672 -38.906 -22.469 1 94.62 814 LEU A O 1
ATOM 6711 N N . THR A 1 815 ? 30.406 -40.406 -24.031 1 93.19 815 THR A N 1
ATOM 6712 C CA . THR A 1 815 ? 31.219 -41.438 -23.359 1 93.19 815 THR A CA 1
ATOM 6713 C C . THR A 1 815 ? 32.656 -40.938 -23.234 1 93.19 815 THR A C 1
ATOM 6715 O O . THR A 1 815 ? 33.344 -41.219 -22.234 1 93.19 815 THR A O 1
ATOM 6718 N N . SER A 1 816 ? 33.094 -40.156 -24.203 1 92.25 816 SER A N 1
ATOM 6719 C CA . SER A 1 816 ? 34.438 -39.625 -24.156 1 92.25 816 SER A CA 1
ATOM 6720 C C . SER A 1 816 ? 34.562 -38.531 -23.109 1 92.25 816 SER A C 1
ATOM 6722 O O . SER A 1 816 ? 35.656 -38.312 -22.547 1 92.25 816 SER A O 1
ATOM 6724 N N . LEU A 1 817 ? 33.469 -37.875 -22.859 1 91.56 817 LEU A N 1
ATOM 6725 C CA . LEU A 1 817 ? 33.469 -36.75 -21.922 1 91.56 817 LEU A CA 1
ATOM 6726 C C . LEU A 1 817 ? 33.406 -37.25 -20.484 1 91.56 817 LEU A C 1
ATOM 6728 O O . LEU A 1 817 ? 33.75 -36.5 -19.562 1 91.56 817 LEU A O 1
ATOM 6732 N N . ILE A 1 818 ? 32.906 -38.375 -20.156 1 90.56 818 ILE A N 1
ATOM 6733 C CA . ILE A 1 818 ? 32.688 -38.938 -18.812 1 90.56 818 ILE A CA 1
ATOM 6734 C C . ILE A 1 818 ? 34.031 -39.094 -18.109 1 90.56 818 ILE A C 1
ATOM 6736 O O . ILE A 1 818 ? 34.094 -39.031 -16.875 1 90.56 818 ILE A O 1
ATOM 6740 N N . SER A 1 819 ? 35.156 -39.094 -18.828 1 85.75 819 SER A N 1
ATOM 6741 C CA . SER A 1 819 ? 36.5 -39.281 -18.234 1 85.75 819 SER A CA 1
ATOM 6742 C C . SER A 1 819 ? 37.156 -37.906 -18.016 1 85.75 819 SER A C 1
ATOM 6744 O O . SER A 1 819 ? 38.25 -37.844 -17.453 1 85.75 819 SER A O 1
ATOM 6746 N N . LYS A 1 820 ? 36.5 -36.906 -18.359 1 88 820 LYS A N 1
ATOM 6747 C CA . LYS A 1 820 ? 37.094 -35.562 -18.281 1 88 820 LYS A CA 1
ATOM 6748 C C . LYS A 1 820 ? 36.906 -34.969 -16.891 1 88 820 LYS A C 1
ATOM 6750 O O . LYS A 1 820 ? 36.625 -35.688 -15.922 1 88 820 LYS A O 1
ATOM 6755 N N . ARG A 1 821 ? 37.125 -33.688 -16.703 1 85.5 821 ARG A N 1
ATOM 6756 C CA . ARG A 1 821 ? 37.031 -32.969 -15.438 1 85.5 821 ARG A CA 1
ATOM 6757 C C . ARG A 1 821 ? 35.625 -33.031 -14.867 1 85.5 821 ARG A C 1
ATOM 6759 O O . ARG A 1 821 ? 34.688 -33.375 -15.57 1 85.5 821 ARG A O 1
ATOM 6766 N N . VAL A 1 822 ? 35.375 -32.656 -13.656 1 85.56 822 VAL A N 1
ATOM 6767 C CA . VAL A 1 822 ? 34.156 -32.875 -12.875 1 85.56 822 VAL A CA 1
ATOM 6768 C C . VAL A 1 822 ? 33 -32.125 -13.523 1 85.56 822 VAL A C 1
ATOM 6770 O O . VAL A 1 822 ? 31.922 -32.719 -13.727 1 85.56 822 VAL A O 1
ATOM 6773 N N . SER A 1 823 ? 33.156 -30.828 -13.906 1 85.19 823 SER A N 1
ATOM 6774 C CA . SER A 1 823 ? 32.062 -30.031 -14.469 1 85.19 823 SER A CA 1
ATOM 6775 C C . SER A 1 823 ? 31.578 -30.625 -15.797 1 85.19 823 SER A C 1
ATOM 6777 O O . SER A 1 823 ? 30.375 -30.672 -16.062 1 85.19 823 SER A O 1
ATOM 6779 N N . VAL A 1 824 ? 32.469 -31.016 -16.547 1 90.5 824 VAL A N 1
ATOM 6780 C CA . VAL A 1 824 ? 32.156 -31.609 -17.844 1 90.5 824 VAL A CA 1
ATOM 6781 C C . VAL A 1 824 ? 31.516 -32.969 -17.641 1 90.5 824 VAL A C 1
ATOM 6783 O O . VAL A 1 824 ? 30.547 -33.312 -18.312 1 90.5 824 VAL A O 1
ATOM 6786 N N . LYS A 1 825 ? 32.031 -33.719 -16.703 1 91.31 825 LYS A N 1
ATOM 6787 C CA . LYS A 1 825 ? 31.469 -35.031 -16.406 1 91.31 825 LYS A CA 1
ATOM 6788 C C . LYS A 1 825 ? 30.016 -34.938 -15.953 1 91.31 825 LYS A C 1
ATOM 6790 O O . LYS A 1 825 ? 29.172 -35.719 -16.391 1 91.31 825 LYS A O 1
ATOM 6795 N N . LYS A 1 826 ? 29.719 -34 -15.109 1 90.62 826 LYS A N 1
ATOM 6796 C CA . LYS A 1 826 ? 28.344 -33.781 -14.648 1 90.62 826 LYS A CA 1
ATOM 6797 C C . LYS A 1 826 ? 27.406 -33.5 -15.82 1 90.62 826 LYS A C 1
ATOM 6799 O O . LYS A 1 826 ? 26.328 -34.094 -15.898 1 90.62 826 LYS A O 1
ATOM 6804 N N . HIS A 1 827 ? 27.859 -32.688 -16.719 1 91.12 827 HIS A N 1
ATOM 6805 C CA . HIS A 1 827 ? 27.047 -32.344 -17.875 1 91.12 827 HIS A CA 1
ATOM 6806 C C . HIS A 1 827 ? 26.891 -33.531 -18.812 1 91.12 827 HIS A C 1
ATOM 6808 O O . HIS A 1 827 ? 25.797 -33.75 -19.359 1 91.12 827 HIS A O 1
ATOM 6814 N N . ALA A 1 828 ? 27.922 -34.219 -18.938 1 93.69 828 ALA A N 1
ATOM 6815 C CA . ALA A 1 828 ? 27.891 -35.406 -19.781 1 93.69 828 ALA A CA 1
ATOM 6816 C C . ALA A 1 828 ? 26.875 -36.438 -19.266 1 93.69 828 ALA A C 1
ATOM 6818 O O . ALA A 1 828 ? 26.109 -37 -20.031 1 93.69 828 ALA A O 1
ATOM 6819 N N . ILE A 1 829 ? 26.797 -36.594 -18.031 1 93.88 829 ILE A N 1
ATOM 6820 C CA . ILE A 1 829 ? 25.875 -37.531 -17.422 1 93.88 829 ILE A CA 1
ATOM 6821 C C . ILE A 1 829 ? 24.438 -37.062 -17.656 1 93.88 829 ILE A C 1
ATOM 6823 O O . ILE A 1 829 ? 23.578 -37.875 -18.047 1 93.88 829 ILE A O 1
ATOM 6827 N N . ARG A 1 830 ? 24.188 -35.812 -17.5 1 92.69 830 ARG A N 1
ATOM 6828 C CA . ARG A 1 830 ? 22.844 -35.281 -17.719 1 92.69 830 ARG A CA 1
ATOM 6829 C C . ARG A 1 830 ? 22.391 -35.469 -19.172 1 92.69 830 ARG A C 1
ATOM 6831 O O . ARG A 1 830 ? 21.266 -35.875 -19.422 1 92.69 830 ARG A O 1
ATOM 6838 N N . LEU A 1 831 ? 23.328 -35.156 -20.047 1 94.06 831 LEU A N 1
ATOM 6839 C CA . LEU A 1 831 ? 23.016 -35.281 -21.469 1 94.06 831 LEU A CA 1
ATOM 6840 C C . LEU A 1 831 ? 22.828 -36.719 -21.875 1 94.06 831 LEU A C 1
ATOM 6842 O O . LEU A 1 831 ? 21.953 -37.062 -22.656 1 94.06 831 LEU A O 1
ATOM 6846 N N . TYR A 1 832 ? 23.672 -37.594 -21.312 1 94.44 832 TYR A N 1
ATOM 6847 C CA . TYR A 1 832 ? 23.562 -39.031 -21.594 1 94.44 832 TYR A CA 1
ATOM 6848 C C . TYR A 1 832 ? 22.203 -39.562 -21.156 1 94.44 832 TYR A C 1
ATOM 6850 O O . TYR A 1 832 ? 21.547 -40.281 -21.922 1 94.44 832 TYR A O 1
ATOM 6858 N N . TYR A 1 833 ? 21.688 -39.156 -20.016 1 93.19 833 TYR A N 1
ATOM 6859 C CA . TYR A 1 833 ? 20.391 -39.562 -19.5 1 93.19 833 TYR A CA 1
ATOM 6860 C C . TYR A 1 833 ? 19.266 -39.062 -20.391 1 93.19 833 TYR A C 1
ATOM 6862 O O . TYR A 1 833 ? 18.25 -39.75 -20.547 1 93.19 833 TYR A O 1
ATOM 6870 N N . MET A 1 834 ? 19.484 -38 -21.031 1 91.38 834 MET A N 1
ATOM 6871 C CA . MET A 1 834 ? 18.453 -37.375 -21.859 1 91.38 834 MET A CA 1
ATOM 6872 C C . MET A 1 834 ? 18.297 -38.125 -23.172 1 91.38 834 MET A C 1
ATOM 6874 O O . MET A 1 834 ? 17.172 -38.281 -23.672 1 91.38 834 MET A O 1
ATOM 6878 N N . VAL A 1 835 ? 19.406 -38.656 -23.734 1 93.38 835 VAL A N 1
ATOM 6879 C CA . VAL A 1 835 ? 19.391 -39.125 -25.109 1 93.38 835 VAL A CA 1
ATOM 6880 C C . VAL A 1 835 ? 19.391 -40.656 -25.141 1 93.38 835 VAL A C 1
ATOM 6882 O O . VAL A 1 835 ? 18.828 -41.25 -26.047 1 93.38 835 VAL A O 1
ATOM 6885 N N . ALA A 1 836 ? 19.906 -41.312 -24.156 1 94.12 836 ALA A N 1
ATOM 6886 C CA . ALA A 1 836 ? 20.141 -42.781 -24.172 1 94.12 836 ALA A CA 1
ATOM 6887 C C . ALA A 1 836 ? 18.859 -43.531 -23.828 1 94.12 836 ALA A C 1
ATOM 6889 O O . ALA A 1 836 ? 17.859 -42.938 -23.453 1 94.12 836 ALA A O 1
ATOM 6890 N N . THR A 1 837 ? 18.828 -44.812 -24.141 1 93.94 837 THR A N 1
ATOM 6891 C CA . THR A 1 837 ? 17.734 -45.688 -23.734 1 93.94 837 THR A CA 1
ATOM 6892 C C . THR A 1 837 ? 17.703 -45.875 -22.234 1 93.94 837 THR A C 1
ATOM 6894 O O . THR A 1 837 ? 18.688 -45.562 -21.547 1 93.94 837 THR A O 1
ATOM 6897 N N . ILE A 1 838 ? 16.672 -46.312 -21.688 1 93.56 838 ILE A N 1
ATOM 6898 C CA . ILE A 1 838 ? 16.516 -46.5 -20.25 1 93.56 838 ILE A CA 1
ATOM 6899 C C . ILE A 1 838 ? 17.547 -47.5 -19.766 1 93.56 838 ILE A C 1
ATOM 6901 O O . ILE A 1 838 ? 18.203 -47.281 -18.734 1 93.56 838 ILE A O 1
ATOM 6905 N N . ASP A 1 839 ? 17.797 -48.594 -20.531 1 92.12 839 ASP A N 1
ATOM 6906 C CA . ASP A 1 839 ? 18.75 -49.625 -20.141 1 92.12 839 ASP A CA 1
ATOM 6907 C C . ASP A 1 839 ? 20.172 -49.062 -20.141 1 92.12 839 ASP A C 1
ATOM 6909 O O . ASP A 1 839 ? 20.938 -49.312 -19.203 1 92.12 839 ASP A O 1
ATOM 6913 N N . ASP A 1 840 ? 20.516 -48.312 -21.203 1 93.19 840 ASP A N 1
ATOM 6914 C CA . ASP A 1 840 ? 21.844 -47.719 -21.266 1 93.19 840 ASP A CA 1
ATOM 6915 C C . ASP A 1 840 ? 22.047 -46.719 -20.125 1 93.19 840 ASP A C 1
ATOM 6917 O O . ASP A 1 840 ? 23.141 -46.625 -19.578 1 93.19 840 ASP A O 1
ATOM 6921 N N . SER A 1 841 ? 21.016 -45.969 -19.844 1 93.5 841 SER A N 1
ATOM 6922 C CA . SER A 1 841 ? 21.078 -45 -18.75 1 93.5 841 SER A CA 1
ATOM 6923 C C . SER A 1 841 ? 21.266 -45.719 -17.406 1 93.5 841 SER A C 1
ATOM 6925 O O . SER A 1 841 ? 22.062 -45.281 -16.578 1 93.5 841 SER A O 1
ATOM 6927 N N . CYS A 1 842 ? 20.5 -46.781 -17.188 1 94.06 842 CYS A N 1
ATOM 6928 C CA . CYS A 1 842 ? 20.609 -47.531 -15.945 1 94.06 842 CYS A CA 1
ATOM 6929 C C . CYS A 1 842 ? 22.016 -48.094 -15.758 1 94.06 842 CYS A C 1
ATOM 6931 O O . CYS A 1 842 ? 22.578 -48.031 -14.664 1 94.06 842 CYS A O 1
ATOM 6933 N N . GLN A 1 843 ? 22.547 -48.562 -16.875 1 93.5 843 GLN A N 1
ATOM 6934 C CA . GLN A 1 843 ? 23.891 -49.125 -16.812 1 93.5 843 GLN A CA 1
ATOM 6935 C C . GLN A 1 843 ? 24.938 -48.031 -16.516 1 93.5 843 GLN A C 1
ATOM 6937 O O . GLN A 1 843 ? 25.812 -48.25 -15.672 1 93.5 843 GLN A O 1
ATOM 6942 N N . LEU A 1 844 ? 24.828 -46.938 -17.141 1 94.69 844 LEU A N 1
ATOM 6943 C CA . LEU A 1 844 ? 25.781 -45.844 -16.906 1 94.69 844 LEU A CA 1
ATOM 6944 C C . LEU A 1 844 ? 25.688 -45.312 -15.477 1 94.69 844 LEU A C 1
ATOM 6946 O O . LEU A 1 844 ? 26.719 -45.125 -14.828 1 94.69 844 LEU A O 1
ATOM 6950 N N . LEU A 1 845 ? 24.469 -45.062 -15.031 1 95.69 845 LEU A N 1
ATOM 6951 C CA . LEU A 1 845 ? 24.266 -44.531 -13.688 1 95.69 845 LEU A CA 1
ATOM 6952 C C . LEU A 1 845 ? 24.781 -45.5 -12.625 1 95.69 845 LEU A C 1
ATOM 6954 O O . LEU A 1 845 ? 25.406 -45.062 -11.648 1 95.69 845 LEU A O 1
ATOM 6958 N N . SER A 1 846 ? 24.547 -46.812 -12.844 1 94.56 846 SER A N 1
ATOM 6959 C CA . SER A 1 846 ? 25.016 -47.812 -11.906 1 94.56 846 SER A CA 1
ATOM 6960 C C . SER A 1 846 ? 26.547 -47.844 -11.867 1 94.56 846 SER A C 1
ATOM 6962 O O . SER A 1 846 ? 27.141 -47.844 -10.789 1 94.56 846 SER A O 1
ATOM 6964 N N . SER A 1 847 ? 27.141 -47.812 -13.023 1 93.62 847 SER A N 1
ATOM 6965 C CA . SER A 1 847 ? 28.594 -47.844 -13.109 1 93.62 847 SER A CA 1
ATOM 6966 C C . SER A 1 847 ? 29.219 -46.594 -12.5 1 93.62 847 SER A C 1
ATOM 6968 O O . SER A 1 847 ? 30.188 -46.688 -11.734 1 93.62 847 SER A O 1
ATOM 6970 N N . GLN A 1 848 ? 28.672 -45.438 -12.797 1 93.94 848 GLN A N 1
ATOM 6971 C CA . GLN A 1 848 ? 29.203 -44.188 -12.297 1 93.94 848 GLN A CA 1
ATOM 6972 C C . GLN A 1 848 ? 29 -44.062 -10.789 1 93.94 848 GLN A C 1
ATOM 6974 O O . GLN A 1 848 ? 29.828 -43.469 -10.094 1 93.94 848 GLN A O 1
ATOM 6979 N N . TRP A 1 849 ? 27.906 -44.594 -10.289 1 93.69 849 TRP A N 1
ATOM 6980 C CA . TRP A 1 849 ? 27.656 -44.531 -8.859 1 93.69 849 TRP A CA 1
ATOM 6981 C C . TRP A 1 849 ? 28.672 -45.344 -8.086 1 93.69 849 TRP A C 1
ATOM 6983 O O . TRP A 1 849 ? 29.141 -44.938 -7.023 1 93.69 849 TRP A O 1
ATOM 6993 N N . GLN A 1 850 ? 29.094 -46.469 -8.586 1 91.25 850 GLN A N 1
ATOM 6994 C CA . GLN A 1 850 ? 30.016 -47.375 -7.918 1 91.25 850 GLN A CA 1
ATOM 6995 C C . GLN A 1 850 ? 31.438 -46.812 -7.957 1 91.25 850 GLN A C 1
ATOM 6997 O O . GLN A 1 850 ? 32.219 -47.031 -7.027 1 91.25 850 GLN A O 1
ATOM 7002 N N . THR A 1 851 ? 31.719 -46.031 -8.953 1 89.62 851 THR A N 1
ATOM 7003 C CA . THR A 1 851 ? 33.125 -45.688 -9.172 1 89.62 851 THR A CA 1
ATOM 7004 C C . THR A 1 851 ? 33.375 -44.25 -8.656 1 89.62 851 THR A C 1
ATOM 7006 O O . THR A 1 851 ? 34.5 -43.969 -8.219 1 89.62 851 THR A O 1
ATOM 7009 N N . ASN A 1 852 ? 32.438 -43.375 -8.664 1 90.12 852 ASN A N 1
ATOM 7010 C CA . ASN A 1 852 ? 32.688 -41.969 -8.367 1 90.12 852 ASN A CA 1
ATOM 7011 C C . ASN A 1 852 ? 32.438 -41.688 -6.887 1 90.12 852 ASN A C 1
ATOM 7013 O O . ASN A 1 852 ? 31.438 -42.062 -6.316 1 90.12 852 ASN A O 1
ATOM 7017 N N . THR A 1 853 ? 33.406 -40.938 -6.289 1 86.12 853 THR A N 1
ATOM 7018 C CA . THR A 1 853 ? 33.312 -40.594 -4.875 1 86.12 853 THR A CA 1
ATOM 7019 C C . THR A 1 853 ? 33.156 -39.062 -4.699 1 86.12 853 THR A C 1
ATOM 7021 O O . THR A 1 853 ? 32.969 -38.594 -3.582 1 86.12 853 THR A O 1
ATOM 7024 N N . ASN A 1 854 ? 33.281 -38.438 -5.855 1 86.94 854 ASN A N 1
ATOM 7025 C CA . ASN A 1 854 ? 33.156 -36.969 -5.762 1 86.94 854 ASN A CA 1
ATOM 7026 C C . ASN A 1 854 ? 31.766 -36.562 -5.332 1 86.94 854 ASN A C 1
ATOM 7028 O O . ASN A 1 854 ? 30.766 -37 -5.91 1 86.94 854 ASN A O 1
ATOM 7032 N N . HIS A 1 855 ? 31.625 -35.688 -4.383 1 84.31 855 HIS A N 1
ATOM 7033 C CA . HIS A 1 855 ? 30.359 -35.312 -3.779 1 84.31 855 HIS A CA 1
ATOM 7034 C C . HIS A 1 855 ? 29.422 -34.688 -4.809 1 84.31 855 HIS A C 1
ATOM 7036 O O . HIS A 1 855 ? 28.234 -34.969 -4.848 1 84.31 855 HIS A O 1
ATOM 7042 N N . SER A 1 856 ? 29.875 -33.719 -5.594 1 85.69 856 SER A N 1
ATOM 7043 C CA . SER A 1 856 ? 29.031 -33 -6.543 1 85.69 856 SER A CA 1
ATOM 7044 C C . SER A 1 856 ? 28.516 -33.938 -7.633 1 85.69 856 SER A C 1
ATOM 7046 O O . SER A 1 856 ? 27.375 -33.781 -8.086 1 85.69 856 SER A O 1
ATOM 7048 N N . ILE A 1 857 ? 29.312 -34.844 -8.039 1 90.38 857 ILE A N 1
ATOM 7049 C CA . ILE A 1 857 ? 28.891 -35.812 -9.047 1 90.38 857 ILE A CA 1
ATOM 7050 C C . ILE A 1 857 ? 27.859 -36.781 -8.453 1 90.38 857 ILE A C 1
ATOM 7052 O O . ILE A 1 857 ? 26.844 -37.062 -9.086 1 90.38 857 ILE A O 1
ATOM 7056 N N . ARG A 1 858 ? 28.062 -37.125 -7.266 1 89.62 858 ARG A N 1
ATOM 7057 C CA . ARG A 1 858 ? 27.156 -38.062 -6.59 1 89.62 858 ARG A CA 1
ATOM 7058 C C . ARG A 1 858 ? 25.781 -37.406 -6.395 1 89.62 858 ARG A C 1
ATOM 7060 O O . ARG A 1 858 ? 24.766 -38.094 -6.441 1 89.62 858 ARG A O 1
ATOM 7067 N N . GLU A 1 859 ? 25.828 -36.188 -6.172 1 90.56 859 GLU A N 1
ATOM 7068 C CA . GLU A 1 859 ? 24.562 -35.5 -6.035 1 90.56 859 GLU A CA 1
ATOM 7069 C C . GLU A 1 859 ? 23.734 -35.562 -7.32 1 90.56 859 GLU A C 1
ATOM 7071 O O . GLU A 1 859 ? 22.547 -35.844 -7.281 1 90.56 859 GLU A O 1
ATOM 7076 N N . ILE A 1 860 ? 24.375 -35.281 -8.453 1 92.12 860 ILE A N 1
ATOM 7077 C CA . ILE A 1 860 ? 23.688 -35.344 -9.742 1 92.12 860 ILE A CA 1
ATOM 7078 C C . ILE A 1 860 ? 23.281 -36.781 -10.055 1 92.12 860 ILE A C 1
ATOM 7080 O O . ILE A 1 860 ? 22.172 -37.031 -10.555 1 92.12 860 ILE A O 1
ATOM 7084 N N . LEU A 1 861 ? 24.172 -37.719 -9.758 1 94.44 861 LEU A N 1
ATOM 7085 C CA . LEU A 1 861 ? 23.875 -39.156 -9.977 1 94.44 861 LEU A CA 1
ATOM 7086 C C . LEU A 1 861 ? 22.656 -39.562 -9.18 1 94.44 861 LEU A C 1
ATOM 7088 O O . LEU A 1 861 ? 21.719 -40.188 -9.727 1 94.44 861 LEU A O 1
ATOM 7092 N N . PHE A 1 862 ? 22.594 -39.188 -7.965 1 94.31 862 PHE A N 1
ATOM 7093 C CA . PHE A 1 862 ? 21.469 -39.562 -7.117 1 94.31 862 PHE A CA 1
ATOM 7094 C C . PHE A 1 862 ? 20.172 -38.938 -7.625 1 94.31 862 PHE A C 1
ATOM 7096 O O . PHE A 1 862 ? 19.125 -39.625 -7.637 1 94.31 862 PHE A O 1
ATOM 7103 N N . GLN A 1 863 ? 20.297 -37.719 -7.965 1 93.06 863 GLN A N 1
ATOM 7104 C CA . GLN A 1 863 ? 19.109 -37.031 -8.5 1 93.06 863 GLN A CA 1
ATOM 7105 C C . GLN A 1 863 ? 18.562 -37.781 -9.711 1 93.06 863 GLN A C 1
ATOM 7107 O O . GLN A 1 863 ? 17.344 -38 -9.812 1 93.06 863 GLN A O 1
ATOM 7112 N N . LYS A 1 864 ? 19.438 -38.156 -10.609 1 94.69 864 LYS A N 1
ATOM 7113 C CA . LYS A 1 864 ? 19.016 -38.844 -11.828 1 94.69 864 LYS A CA 1
ATOM 7114 C C . LYS A 1 864 ? 18.547 -40.25 -11.531 1 94.69 864 LYS A C 1
ATOM 7116 O O . LYS A 1 864 ? 17.609 -40.75 -12.164 1 94.69 864 LYS A O 1
ATOM 7121 N N . ILE A 1 865 ? 19.156 -40.906 -10.602 1 95.5 865 ILE A N 1
ATOM 7122 C CA . ILE A 1 865 ? 18.734 -42.25 -10.195 1 95.5 865 ILE A CA 1
ATOM 7123 C C . ILE A 1 865 ? 17.328 -42.188 -9.594 1 95.5 865 ILE A C 1
ATOM 7125 O O . ILE A 1 865 ? 16.469 -43 -9.945 1 95.5 865 ILE A O 1
ATOM 7129 N N . HIS A 1 866 ? 17.156 -41.281 -8.727 1 94.25 866 HIS A N 1
ATOM 7130 C CA . HIS A 1 866 ? 15.852 -41.094 -8.094 1 94.25 866 HIS A CA 1
ATOM 7131 C C . HIS A 1 866 ? 14.773 -40.781 -9.141 1 94.25 866 HIS A C 1
ATOM 7133 O O . HIS A 1 866 ? 13.688 -41.375 -9.094 1 94.25 866 HIS A O 1
ATOM 7139 N N . GLU A 1 867 ? 15.125 -39.906 -10.07 1 90.88 867 GLU A N 1
ATOM 7140 C CA . GLU A 1 867 ? 14.203 -39.562 -11.148 1 90.88 867 GLU A CA 1
ATOM 7141 C C . GLU A 1 867 ? 13.883 -40.781 -12.008 1 90.88 867 GLU A C 1
ATOM 7143 O O . GLU A 1 867 ? 12.734 -40.969 -12.414 1 90.88 867 GLU A O 1
ATOM 7148 N N . LEU A 1 868 ? 14.898 -41.531 -12.328 1 92.94 868 LEU A N 1
ATOM 7149 C CA . LEU A 1 868 ? 14.742 -42.75 -13.133 1 92.94 868 LEU A CA 1
ATOM 7150 C C . LEU A 1 868 ? 13.789 -43.719 -12.461 1 92.94 868 LEU A C 1
ATOM 7152 O O . LEU A 1 868 ? 12.898 -44.281 -13.109 1 92.94 868 LEU A O 1
ATOM 7156 N N . PHE A 1 869 ? 13.828 -43.969 -11.219 1 92.06 869 PHE A N 1
ATOM 7157 C CA . PHE A 1 869 ? 12.953 -44.875 -10.484 1 92.06 869 PHE A CA 1
ATOM 7158 C C . PHE A 1 869 ? 11.516 -44.375 -10.492 1 92.06 869 PHE A C 1
ATOM 7160 O O . PHE A 1 869 ? 10.578 -45.156 -10.719 1 92.06 869 PHE A O 1
ATOM 7167 N N . LEU A 1 870 ? 11.352 -43.094 -10.203 1 88.25 870 LEU A N 1
ATOM 7168 C CA . LEU A 1 870 ? 10.008 -42.531 -10.125 1 88.25 870 LEU A CA 1
ATOM 7169 C C . LEU A 1 870 ? 9.305 -42.594 -11.477 1 88.25 870 LEU A C 1
ATOM 7171 O O . LEU A 1 870 ? 8.094 -42.844 -11.539 1 88.25 870 LEU A O 1
ATOM 7175 N N . ASN A 1 871 ? 10.141 -42.406 -12.531 1 84.88 871 ASN A N 1
ATOM 7176 C CA . ASN A 1 871 ? 9.555 -42.438 -13.867 1 84.88 871 ASN A CA 1
ATOM 7177 C C . ASN A 1 871 ? 9.367 -43.844 -14.391 1 84.88 871 ASN A C 1
ATOM 7179 O O . ASN A 1 871 ? 8.414 -44.125 -15.125 1 84.88 871 ASN A O 1
ATOM 7183 N N . GLU A 1 872 ? 10.344 -44.719 -14.016 1 88.75 872 GLU A N 1
ATOM 7184 C CA . GLU A 1 872 ? 10.305 -46.125 -14.422 1 88.75 872 GLU A CA 1
ATOM 7185 C C . GLU A 1 872 ? 10.57 -47.062 -13.242 1 88.75 872 GLU A C 1
ATOM 7187 O O . GLU A 1 872 ? 11.633 -47.656 -13.156 1 88.75 872 GLU A O 1
ATOM 7192 N N . PRO A 1 873 ? 9.5 -47.25 -12.461 1 89.44 873 PRO A N 1
ATOM 7193 C CA . PRO A 1 873 ? 9.703 -48.062 -11.266 1 89.44 873 PRO A CA 1
ATOM 7194 C C . PRO A 1 873 ? 9.766 -49.562 -11.578 1 89.44 873 PRO A C 1
ATOM 7196 O O . PRO A 1 873 ? 8.75 -50.156 -11.922 1 89.44 873 PRO A O 1
ATOM 7199 N N . THR A 1 874 ? 10.852 -50.156 -11.742 1 89.06 874 THR A N 1
ATOM 7200 C CA . THR A 1 874 ? 11.102 -51.594 -11.922 1 89.06 874 THR A CA 1
ATOM 7201 C C . THR A 1 874 ? 11.992 -52.125 -10.812 1 89.06 874 THR A C 1
ATOM 7203 O O . THR A 1 874 ? 12.539 -51.375 -10.016 1 89.06 874 THR A O 1
ATOM 7206 N N . SER A 1 875 ? 12.008 -53.406 -10.688 1 91.44 875 SER A N 1
ATOM 7207 C CA . SER A 1 875 ? 12.836 -54.031 -9.656 1 91.44 875 SER A CA 1
ATOM 7208 C C . SER A 1 875 ? 14.305 -53.656 -9.828 1 91.44 875 SER A C 1
ATOM 7210 O O . SER A 1 875 ? 15.023 -53.469 -8.844 1 91.44 875 SER A O 1
ATOM 7212 N N . GLU A 1 876 ? 14.688 -53.438 -11.086 1 90.56 876 GLU A N 1
ATOM 7213 C CA . GLU A 1 876 ? 16.078 -53.062 -11.367 1 90.56 876 GLU A CA 1
ATOM 7214 C C . GLU A 1 876 ? 16.391 -51.656 -10.914 1 90.56 876 GLU A C 1
ATOM 7216 O O . GLU A 1 876 ? 17.391 -51.406 -10.258 1 90.56 876 GLU A O 1
ATOM 7221 N N . THR A 1 877 ? 15.523 -50.719 -11.258 1 93.62 877 THR A N 1
ATOM 7222 C CA . THR A 1 877 ? 15.742 -49.312 -10.898 1 93.62 877 THR A CA 1
ATOM 7223 C C . THR A 1 877 ? 15.633 -49.125 -9.391 1 93.62 877 THR A C 1
ATOM 7225 O O . THR A 1 877 ? 16.328 -48.281 -8.82 1 93.62 877 THR A O 1
ATOM 7228 N N . TYR A 1 878 ? 14.781 -49.906 -8.781 1 94.56 878 TYR A N 1
ATOM 7229 C CA . TYR A 1 878 ? 14.648 -49.812 -7.332 1 94.56 878 TYR A CA 1
ATOM 7230 C C . TYR A 1 878 ? 15.898 -50.312 -6.637 1 94.56 878 TYR A C 1
ATOM 7232 O O . TYR A 1 878 ? 16.344 -49.75 -5.637 1 94.56 878 TYR A O 1
ATOM 7240 N N . CYS A 1 879 ? 16.391 -51.438 -7.195 1 93.88 879 CYS A N 1
ATOM 7241 C CA . CYS A 1 879 ? 17.625 -52 -6.645 1 93.88 879 CYS A CA 1
ATOM 7242 C C . CYS A 1 879 ? 18.766 -50.969 -6.727 1 93.88 879 CYS A C 1
ATOM 7244 O O . CYS A 1 879 ? 19.547 -50.844 -5.781 1 93.88 879 CYS A O 1
ATOM 7246 N N . LEU A 1 880 ? 18.844 -50.312 -7.816 1 94.62 880 LEU A N 1
ATOM 7247 C CA . LEU A 1 880 ? 19.844 -49.25 -7.969 1 94.62 880 LEU A CA 1
ATOM 7248 C C . LEU A 1 880 ? 19.625 -48.156 -6.945 1 94.62 880 LEU A C 1
ATOM 7250 O O . LEU A 1 880 ? 20.594 -47.656 -6.336 1 94.62 880 LEU A O 1
ATOM 7254 N N . LEU A 1 881 ? 18.422 -47.719 -6.754 1 95.38 881 LEU A N 1
ATOM 7255 C CA . LEU A 1 881 ? 18.109 -46.656 -5.797 1 95.38 881 LEU A CA 1
ATOM 7256 C C . LEU A 1 881 ? 18.453 -47.094 -4.379 1 95.38 881 LEU A C 1
ATOM 7258 O O . LEU A 1 881 ? 19.094 -46.344 -3.631 1 95.38 881 LEU A O 1
ATOM 7262 N N . THR A 1 882 ? 18.062 -48.312 -3.957 1 94.44 882 THR A N 1
ATOM 7263 C CA . THR A 1 882 ? 18.312 -48.844 -2.615 1 94.44 882 THR A CA 1
ATOM 7264 C C . THR A 1 882 ? 19.812 -48.906 -2.34 1 94.44 882 THR A C 1
ATOM 7266 O O . THR A 1 882 ? 20.281 -48.562 -1.248 1 94.44 882 THR A O 1
ATOM 7269 N N . SER A 1 883 ? 20.531 -49.312 -3.404 1 93 883 SER A N 1
ATOM 7270 C CA . SER A 1 883 ? 21.984 -49.375 -3.258 1 93 883 SER A CA 1
ATOM 7271 C C . SER A 1 883 ? 22.578 -47.969 -3.072 1 93 883 SER A C 1
ATOM 7273 O O . SER A 1 883 ? 23.531 -47.812 -2.322 1 93 883 SER A O 1
ATOM 7275 N N . SER A 1 884 ? 22.031 -47.031 -3.736 1 94.5 884 SER A N 1
ATOM 7276 C CA . SER A 1 884 ? 22.5 -45.656 -3.619 1 94.5 884 SER A CA 1
ATOM 7277 C C . SER A 1 884 ? 22.172 -45.062 -2.248 1 94.5 884 SER A C 1
ATOM 7279 O O . SER A 1 884 ? 22.953 -44.281 -1.689 1 94.5 884 SER A O 1
ATOM 7281 N N . ILE A 1 885 ? 21 -45.438 -1.673 1 93.5 885 ILE A N 1
ATOM 7282 C CA . ILE A 1 885 ? 20.562 -44.938 -0.376 1 93.5 885 ILE A CA 1
ATOM 7283 C C . ILE A 1 885 ? 21.484 -45.469 0.722 1 93.5 885 ILE A C 1
ATOM 7285 O O . ILE A 1 885 ? 21.828 -44.75 1.655 1 93.5 885 ILE A O 1
ATOM 7289 N N . ASP A 1 886 ? 21.938 -46.688 0.576 1 89.88 886 ASP A N 1
ATOM 7290 C CA . ASP A 1 886 ? 22.766 -47.344 1.574 1 89.88 886 ASP A CA 1
ATOM 7291 C C . ASP A 1 886 ? 24.109 -46.625 1.717 1 89.88 886 ASP A C 1
ATOM 7293 O O . ASP A 1 886 ? 24.719 -46.656 2.789 1 89.88 886 ASP A O 1
ATOM 7297 N N . SER A 1 887 ? 24.5 -45.938 0.671 1 88.81 887 SER A N 1
ATOM 7298 C CA . SER A 1 887 ? 25.812 -45.312 0.678 1 88.81 887 SER A CA 1
ATOM 7299 C C . SER A 1 887 ? 25.75 -43.844 1.118 1 88.81 887 SER A C 1
ATOM 7301 O O . SER A 1 887 ? 26.781 -43.188 1.189 1 88.81 887 SER A O 1
ATOM 7303 N N . LEU A 1 888 ? 24.578 -43.375 1.455 1 88.81 888 LEU A N 1
ATOM 7304 C CA . LEU A 1 888 ? 24.438 -41.969 1.812 1 88.81 888 LEU A CA 1
ATOM 7305 C C . LEU A 1 888 ? 24.938 -41.719 3.229 1 88.81 888 LEU A C 1
ATOM 7307 O O . LEU A 1 888 ? 24.75 -42.562 4.117 1 88.81 888 LEU A O 1
ATOM 7311 N N . THR A 1 889 ? 25.609 -40.562 3.369 1 82.19 889 THR A N 1
ATOM 7312 C CA . THR A 1 889 ? 26.141 -40.188 4.664 1 82.19 889 THR A CA 1
ATOM 7313 C C . THR A 1 889 ? 25.438 -38.938 5.188 1 82.19 889 THR A C 1
ATOM 7315 O O . THR A 1 889 ? 24.547 -38.406 4.527 1 82.19 889 THR A O 1
ATOM 7318 N N . GLU A 1 890 ? 25.844 -38.469 6.344 1 76.88 890 GLU A N 1
ATOM 7319 C CA . GLU A 1 890 ? 25.234 -37.312 6.996 1 76.88 890 GLU A CA 1
ATOM 7320 C C . GLU A 1 890 ? 25.5 -36.031 6.207 1 76.88 890 GLU A C 1
ATOM 7322 O O . GLU A 1 890 ? 24.734 -35.062 6.309 1 76.88 890 GLU A O 1
ATOM 7327 N N . ASP A 1 891 ? 26.438 -36.094 5.367 1 75 891 ASP A N 1
ATOM 7328 C CA . ASP A 1 891 ? 26.844 -34.906 4.637 1 75 891 ASP A CA 1
ATOM 7329 C C . ASP A 1 891 ? 25.984 -34.719 3.389 1 75 891 ASP A C 1
ATOM 7331 O O . ASP A 1 891 ? 26 -33.625 2.773 1 75 891 ASP A O 1
ATOM 7335 N N . ASP A 1 892 ? 25.172 -35.75 3.172 1 83.19 892 ASP A N 1
ATOM 7336 C CA . ASP A 1 892 ? 24.375 -35.719 1.954 1 83.19 892 ASP A CA 1
ATOM 7337 C C . ASP A 1 892 ? 22.984 -35.156 2.229 1 83.19 892 ASP A C 1
ATOM 7339 O O . ASP A 1 892 ? 21.969 -35.781 1.935 1 83.19 892 ASP A O 1
ATOM 7343 N N . THR A 1 893 ? 22.938 -33.938 2.699 1 78.31 893 THR A N 1
ATOM 7344 C CA . THR A 1 893 ? 21.703 -33.344 3.176 1 78.31 893 THR A CA 1
ATOM 7345 C C . THR A 1 893 ? 20.703 -33.156 2.031 1 78.31 893 THR A C 1
ATOM 7347 O O . THR A 1 893 ? 19.5 -33.375 2.207 1 78.31 893 THR A O 1
ATOM 7350 N N . GLN A 1 894 ? 21.172 -32.75 0.808 1 83.62 894 GLN A N 1
ATOM 7351 C CA . GLN A 1 894 ? 20.266 -32.531 -0.316 1 83.62 894 GLN A CA 1
ATOM 7352 C C . GLN A 1 894 ? 19.641 -33.844 -0.775 1 83.62 894 GLN A C 1
ATOM 7354 O O . GLN A 1 894 ? 18.453 -33.875 -1.116 1 83.62 894 GLN A O 1
ATOM 7359 N N . GLN A 1 895 ? 20.391 -34.875 -0.742 1 88.5 895 GLN A N 1
ATOM 7360 C CA . GLN A 1 895 ? 19.906 -36.188 -1.13 1 88.5 895 GLN A CA 1
ATOM 7361 C C . GLN A 1 895 ? 18.891 -36.719 -0.125 1 88.5 895 GLN A C 1
ATOM 7363 O O . GLN A 1 895 ? 17.844 -37.25 -0.512 1 88.5 895 GLN A O 1
ATOM 7368 N N . LEU A 1 896 ? 19.125 -36.438 1.089 1 88.38 896 LEU A N 1
ATOM 7369 C CA . LEU A 1 896 ? 18.219 -36.875 2.133 1 88.38 896 LEU A CA 1
ATOM 7370 C C . LEU A 1 896 ? 16.891 -36.094 2.053 1 88.38 896 LEU A C 1
ATOM 7372 O O . LEU A 1 896 ? 15.82 -36.688 2.254 1 88.38 896 LEU A O 1
ATOM 7376 N N . ASN A 1 897 ? 17.062 -34.906 1.719 1 87.56 897 ASN A N 1
ATOM 7377 C CA . ASN A 1 897 ? 15.859 -34.094 1.538 1 87.56 897 ASN A CA 1
ATOM 7378 C C . ASN A 1 897 ? 14.984 -34.656 0.406 1 87.56 897 ASN A C 1
ATOM 7380 O O . ASN A 1 897 ? 13.758 -34.625 0.498 1 87.56 897 ASN A O 1
ATOM 7384 N N . LEU A 1 898 ? 15.586 -35.094 -0.663 1 89.69 898 LEU A N 1
ATOM 7385 C CA . LEU A 1 898 ? 14.859 -35.656 -1.796 1 89.69 898 LEU A CA 1
ATOM 7386 C C . LEU A 1 898 ? 14.102 -36.906 -1.388 1 89.69 898 LEU A C 1
ATOM 7388 O O . LEU A 1 898 ? 12.992 -37.156 -1.874 1 89.69 898 LEU A O 1
ATOM 7392 N N . LEU A 1 899 ? 14.578 -37.594 -0.45 1 91.81 899 LEU A N 1
ATOM 7393 C CA . LEU A 1 899 ? 14.008 -38.875 -0.02 1 91.81 899 LEU A CA 1
ATOM 7394 C C . LEU A 1 899 ? 12.742 -38.656 0.808 1 91.81 899 LEU A C 1
ATOM 7396 O O . LEU A 1 899 ? 11.867 -39.5 0.854 1 91.81 899 LEU A O 1
ATOM 7400 N N . THR A 1 900 ? 12.625 -37.531 1.425 1 90.81 900 THR A N 1
ATOM 7401 C CA . THR A 1 900 ? 11.492 -37.281 2.309 1 90.81 900 THR A CA 1
ATOM 7402 C C . THR A 1 900 ? 10.211 -37.062 1.504 1 90.81 900 THR A C 1
ATOM 7404 O O . THR A 1 900 ? 9.109 -37.188 2.039 1 90.81 900 THR A O 1
ATOM 7407 N N . ASN A 1 901 ? 10.352 -36.812 0.231 1 88.12 901 ASN A N 1
ATOM 7408 C CA . ASN A 1 901 ? 9.18 -36.656 -0.628 1 88.12 901 ASN A CA 1
ATOM 7409 C C . ASN A 1 901 ? 8.836 -37.969 -1.341 1 88.12 901 ASN A C 1
ATOM 7411 O O . ASN A 1 901 ? 9.344 -38.219 -2.432 1 88.12 901 ASN A O 1
ATOM 7415 N N . PHE A 1 902 ? 7.91 -38.75 -0.774 1 90.12 902 PHE A N 1
ATOM 7416 C CA . PHE A 1 902 ? 7.602 -40.062 -1.34 1 90.12 902 PHE A CA 1
ATOM 7417 C C . PHE A 1 902 ? 6.18 -40.094 -1.894 1 90.12 902 PHE A C 1
ATOM 7419 O O . PHE A 1 902 ? 5.559 -41.156 -1.962 1 90.12 902 PHE A O 1
ATOM 7426 N N . ASN A 1 903 ? 5.594 -39.031 -2.287 1 82.31 903 ASN A N 1
ATOM 7427 C CA . ASN A 1 903 ? 4.234 -38.938 -2.809 1 82.31 903 ASN A CA 1
ATOM 7428 C C . ASN A 1 903 ? 4.094 -39.656 -4.141 1 82.31 903 ASN A C 1
ATOM 7430 O O . ASN A 1 903 ? 3.041 -40.25 -4.434 1 82.31 903 ASN A O 1
ATOM 7434 N N . ARG A 1 904 ? 5.223 -39.75 -4.938 1 84.12 904 ARG A N 1
ATOM 7435 C CA . ARG A 1 904 ? 5.172 -40.312 -6.273 1 84.12 904 ARG A CA 1
ATOM 7436 C C . ARG A 1 904 ? 5.695 -41.75 -6.266 1 84.12 904 ARG A C 1
ATOM 7438 O O . ARG A 1 904 ? 5.703 -42.438 -7.301 1 84.12 904 ARG A O 1
ATOM 7445 N N . VAL A 1 905 ? 6.074 -42.25 -5.062 1 90.06 905 VAL A N 1
ATOM 7446 C CA . VAL A 1 905 ? 6.578 -43.594 -4.965 1 90.06 905 VAL A CA 1
ATOM 7447 C C . VAL A 1 905 ? 5.426 -44.594 -5.129 1 90.06 905 VAL A C 1
ATOM 7449 O O . VAL A 1 905 ? 4.391 -44.469 -4.473 1 90.06 905 VAL A O 1
ATOM 7452 N N . PRO A 1 906 ? 5.559 -45.562 -6.109 1 86.94 906 PRO A N 1
ATOM 7453 C CA . PRO A 1 906 ? 4.492 -46.531 -6.312 1 86.94 906 PRO A CA 1
ATOM 7454 C C . PRO A 1 906 ? 4.188 -47.344 -5.055 1 86.94 906 PRO A C 1
ATOM 7456 O O . PRO A 1 906 ? 5.082 -47.594 -4.234 1 86.94 906 PRO A O 1
ATOM 7459 N N . ASN A 1 907 ? 2.973 -47.906 -4.855 1 85.88 907 ASN A N 1
ATOM 7460 C CA . ASN A 1 907 ? 2.502 -48.594 -3.658 1 85.88 907 ASN A CA 1
ATOM 7461 C C . ASN A 1 907 ? 3.295 -49.875 -3.396 1 85.88 907 ASN A C 1
ATOM 7463 O O . ASN A 1 907 ? 3.545 -50.219 -2.244 1 85.88 907 ASN A O 1
ATOM 7467 N N . GLU A 1 908 ? 3.746 -50.469 -4.566 1 87.5 908 GLU A N 1
ATOM 7468 C CA . GLU A 1 908 ? 4.445 -51.75 -4.453 1 87.5 908 GLU A CA 1
ATOM 7469 C C . GLU A 1 908 ? 5.773 -51.594 -3.721 1 87.5 908 GLU A C 1
ATOM 7471 O O . GLU A 1 908 ? 6.258 -52.531 -3.08 1 87.5 908 GLU A O 1
ATOM 7476 N N . TYR A 1 909 ? 6.352 -50.406 -3.787 1 91.81 909 TYR A N 1
ATOM 7477 C CA . TYR A 1 909 ? 7.676 -50.188 -3.219 1 91.81 909 TYR A CA 1
ATOM 7478 C C . TYR A 1 909 ? 7.605 -49.25 -2.004 1 91.81 909 TYR A C 1
ATOM 7480 O O . TYR A 1 909 ? 8.625 -49 -1.36 1 91.81 909 TYR A O 1
ATOM 7488 N N . LEU A 1 910 ? 6.492 -48.781 -1.617 1 92.31 910 LEU A N 1
ATOM 7489 C CA . LEU A 1 910 ? 6.344 -47.688 -0.659 1 92.31 910 LEU A CA 1
ATOM 7490 C C . LEU A 1 910 ? 6.844 -48.094 0.721 1 92.31 910 LEU A C 1
ATOM 7492 O O . LEU A 1 910 ? 7.609 -47.375 1.354 1 92.31 910 LEU A O 1
ATOM 7496 N N . GLU A 1 911 ? 6.367 -49.188 1.255 1 92.38 911 GLU A N 1
ATOM 7497 C CA . GLU A 1 911 ? 6.738 -49.656 2.594 1 92.38 911 GLU A CA 1
ATOM 7498 C C . GLU A 1 911 ? 8.25 -49.844 2.711 1 92.38 911 GLU A C 1
ATOM 7500 O O . GLU A 1 911 ? 8.859 -49.375 3.678 1 92.38 911 GLU A O 1
ATOM 7505 N N . GLU A 1 912 ? 8.836 -50.5 1.688 1 93.31 912 GLU A N 1
ATOM 7506 C CA . GLU A 1 912 ? 10.281 -50.719 1.699 1 93.31 912 GLU A CA 1
ATOM 7507 C C . GLU A 1 912 ? 11.039 -49.406 1.596 1 93.31 912 GLU A C 1
ATOM 7509 O O . GLU A 1 912 ? 12.062 -49.188 2.258 1 93.31 912 GLU A O 1
ATOM 7514 N N . TYR A 1 913 ? 10.531 -48.562 0.693 1 94.25 913 TYR A N 1
ATOM 7515 C CA . TYR A 1 913 ? 11.125 -47.25 0.519 1 94.25 913 TYR A CA 1
ATOM 7516 C C . TYR A 1 913 ? 11.156 -46.469 1.838 1 94.25 913 TYR A C 1
ATOM 7518 O O . TYR A 1 913 ? 12.18 -45.906 2.213 1 94.25 913 TYR A O 1
ATOM 7526 N N . LEU A 1 914 ? 10.047 -46.469 2.568 1 94.31 914 LEU A N 1
ATOM 7527 C CA . LEU A 1 914 ? 9.945 -45.75 3.828 1 94.31 914 LEU A CA 1
ATOM 7528 C C . LEU A 1 914 ? 10.844 -46.375 4.891 1 94.31 914 LEU A C 1
ATOM 7530 O O . LEU A 1 914 ? 11.531 -45.656 5.625 1 94.31 914 LEU A O 1
ATOM 7534 N N . ASN A 1 915 ? 10.789 -47.656 4.98 1 93 915 ASN A N 1
ATOM 7535 C CA . ASN A 1 915 ? 11.625 -48.344 5.945 1 93 915 ASN A CA 1
ATOM 7536 C C . ASN A 1 915 ? 13.102 -48 5.754 1 93 915 ASN A C 1
ATOM 7538 O O . ASN A 1 915 ? 13.797 -47.688 6.719 1 93 915 ASN A O 1
ATOM 7542 N N . LYS A 1 916 ? 13.508 -48.031 4.52 1 92.62 916 LYS A N 1
ATOM 7543 C CA . LYS A 1 916 ? 14.898 -47.75 4.211 1 92.62 916 LYS A CA 1
ATOM 7544 C C . LYS A 1 916 ? 15.242 -46.281 4.523 1 92.62 916 LYS A C 1
ATOM 7546 O O . LYS A 1 916 ? 16.312 -46 5.07 1 92.62 916 LYS A O 1
ATOM 7551 N N . THR A 1 917 ? 14.383 -45.406 4.172 1 92.75 917 THR A N 1
ATOM 7552 C CA . THR A 1 917 ? 14.609 -43.969 4.383 1 92.75 917 THR A CA 1
ATOM 7553 C C . THR A 1 917 ? 14.641 -43.656 5.871 1 92.75 917 THR A C 1
ATOM 7555 O O . THR A 1 917 ? 15.531 -42.938 6.336 1 92.75 917 THR A O 1
ATOM 7558 N N . PHE A 1 918 ? 13.688 -44.219 6.652 1 92.44 918 PHE A N 1
ATOM 7559 C CA . PHE A 1 918 ? 13.656 -43.969 8.094 1 92.44 918 PHE A CA 1
ATOM 7560 C C . PHE A 1 918 ? 14.906 -44.531 8.758 1 92.44 918 PHE A C 1
ATOM 7562 O O . PHE A 1 918 ? 15.477 -43.875 9.641 1 92.44 918 PHE A O 1
ATOM 7569 N N . ASP A 1 919 ? 15.344 -45.625 8.297 1 89.69 919 ASP A N 1
ATOM 7570 C CA . ASP A 1 919 ? 16.531 -46.25 8.875 1 89.69 919 ASP A CA 1
ATOM 7571 C C . ASP A 1 919 ? 17.781 -45.406 8.602 1 89.69 919 ASP A C 1
ATOM 7573 O O . ASP A 1 919 ? 18.609 -45.219 9.492 1 89.69 919 ASP A O 1
ATOM 7577 N N . THR A 1 920 ? 17.844 -44.938 7.422 1 91.19 920 THR A N 1
ATOM 7578 C CA . THR A 1 920 ? 19 -44.156 7.031 1 91.19 920 THR A CA 1
ATOM 7579 C C . THR A 1 920 ? 19.031 -42.844 7.781 1 91.19 920 THR A C 1
ATOM 7581 O O . THR A 1 920 ? 20.078 -42.406 8.289 1 91.19 920 THR A O 1
ATOM 7584 N N . ILE A 1 921 ? 17.922 -42.156 7.914 1 88.31 921 ILE A N 1
ATOM 7585 C CA . ILE A 1 921 ? 17.844 -40.844 8.578 1 88.31 921 ILE A CA 1
ATOM 7586 C C . ILE A 1 921 ? 17.922 -41.062 10.094 1 88.31 921 ILE A C 1
ATOM 7588 O O . ILE A 1 921 ? 18.547 -40.25 10.797 1 88.31 921 ILE A O 1
ATOM 7592 N N . GLY A 1 922 ? 17.203 -42.094 10.586 1 85.56 922 GLY A N 1
ATOM 7593 C CA . GLY A 1 922 ? 17.156 -42.375 12.016 1 85.56 922 GLY A CA 1
ATOM 7594 C C . GLY A 1 922 ? 18.516 -42.656 12.625 1 85.56 922 GLY A C 1
ATOM 7595 O O . GLY A 1 922 ? 18.734 -42.406 13.812 1 85.56 922 GLY A O 1
ATOM 7596 N N . LYS A 1 923 ? 19.438 -43.094 11.789 1 82.44 923 LYS A N 1
ATOM 7597 C CA . LYS A 1 923 ? 20.781 -43.375 12.266 1 82.44 923 LYS A CA 1
ATOM 7598 C C . LYS A 1 923 ? 21.562 -42.094 12.5 1 82.44 923 LYS A C 1
ATOM 7600 O O . LYS A 1 923 ? 22.562 -42.094 13.227 1 82.44 923 LYS A O 1
ATOM 7605 N N . LYS A 1 924 ? 20.969 -41.156 12.016 1 80.94 924 LYS A N 1
ATOM 7606 C CA . LYS A 1 924 ? 21.641 -39.844 12.117 1 80.94 924 LYS A CA 1
ATOM 7607 C C . LYS A 1 924 ? 21.109 -39.062 13.305 1 80.94 924 LYS A C 1
ATOM 7609 O O . LYS A 1 924 ? 19.969 -39.25 13.734 1 80.94 924 LYS A O 1
ATOM 7614 N N . GLU A 1 925 ? 21.953 -38.375 13.969 1 72.25 925 GLU A N 1
ATOM 7615 C CA . GLU A 1 925 ? 21.547 -37.656 15.156 1 72.25 925 GLU A CA 1
ATOM 7616 C C . GLU A 1 925 ? 21.594 -36.156 14.914 1 72.25 925 GLU A C 1
ATOM 7618 O O . GLU A 1 925 ? 22.312 -35.688 14.031 1 72.25 925 GLU A O 1
ATOM 7623 N N . GLY A 1 926 ? 20.672 -35.406 15.531 1 73.31 926 GLY A N 1
ATOM 7624 C CA . GLY A 1 926 ? 20.719 -33.969 15.508 1 73.31 926 GLY A CA 1
ATOM 7625 C C . GLY A 1 926 ? 19.422 -33.344 15.031 1 73.31 926 GLY A C 1
ATOM 7626 O O . GLY A 1 926 ? 18.469 -34.031 14.695 1 73.31 926 GLY A O 1
ATOM 7627 N N . ARG A 1 927 ? 19.281 -32.125 15.055 1 73.31 927 ARG A N 1
ATOM 7628 C CA . ARG A 1 927 ? 18.094 -31.328 14.727 1 73.31 927 ARG A CA 1
ATOM 7629 C C . ARG A 1 927 ? 17.719 -31.5 13.266 1 73.31 927 ARG A C 1
ATOM 7631 O O . ARG A 1 927 ? 16.531 -31.531 12.93 1 73.31 927 ARG A O 1
ATOM 7638 N N . VAL A 1 928 ? 18.75 -31.641 12.43 1 78.06 928 VAL A N 1
ATOM 7639 C CA . VAL A 1 928 ? 18.484 -31.781 11 1 78.06 928 VAL A CA 1
ATOM 7640 C C . VAL A 1 928 ? 17.781 -33.094 10.734 1 78.06 928 VAL A C 1
ATOM 7642 O O . VAL A 1 928 ? 16.828 -33.156 9.953 1 78.06 928 VAL A O 1
ATOM 7645 N N . ALA A 1 929 ? 18.172 -34.094 11.398 1 85.25 929 ALA A N 1
ATOM 7646 C CA . ALA A 1 929 ? 17.547 -35.406 11.258 1 85.25 929 ALA A CA 1
ATOM 7647 C C . ALA A 1 929 ? 16.109 -35.375 11.758 1 85.25 929 ALA A C 1
ATOM 7649 O O . ALA A 1 929 ? 15.211 -35.938 11.109 1 85.25 929 ALA A O 1
ATOM 7650 N N . ASP A 1 930 ? 15.922 -34.625 12.867 1 86.38 930 ASP A N 1
ATOM 7651 C CA . ASP A 1 930 ? 14.578 -34.531 13.422 1 86.38 930 ASP A CA 1
ATOM 7652 C C . ASP A 1 930 ? 13.641 -33.812 12.461 1 86.38 930 ASP A C 1
ATOM 7654 O O . ASP A 1 930 ? 12.469 -34.188 12.328 1 86.38 930 ASP A O 1
ATOM 7658 N N . ASN A 1 931 ? 14.258 -32.875 11.898 1 86.12 931 ASN A N 1
ATOM 7659 C CA . ASN A 1 931 ? 13.453 -32.156 10.93 1 86.12 931 ASN A CA 1
ATOM 7660 C C . ASN A 1 931 ? 13.047 -33.031 9.75 1 86.12 931 ASN A C 1
ATOM 7662 O O . ASN A 1 931 ? 11.922 -32.938 9.258 1 86.12 931 ASN A O 1
ATOM 7666 N N . HIS A 1 932 ? 13.969 -33.875 9.312 1 89.94 932 HIS A N 1
ATOM 7667 C CA . HIS A 1 932 ? 13.664 -34.781 8.219 1 89.94 932 HIS A CA 1
ATOM 7668 C C . HIS A 1 932 ? 12.617 -35.812 8.641 1 89.94 932 HIS A C 1
ATOM 7670 O O . HIS A 1 932 ? 11.703 -36.125 7.871 1 89.94 932 HIS A O 1
ATOM 7676 N N . ILE A 1 933 ? 12.648 -36.188 9.844 1 91.62 933 ILE A N 1
ATOM 7677 C CA . ILE A 1 933 ? 11.688 -37.125 10.359 1 91.62 933 ILE A CA 1
ATOM 7678 C C . ILE A 1 933 ? 10.305 -36.5 10.453 1 91.62 933 ILE A C 1
ATOM 7680 O O . ILE A 1 933 ? 9.305 -37.094 10.039 1 91.62 933 ILE A O 1
ATOM 7684 N N . SER A 1 934 ? 10.336 -35.312 11.016 1 91.19 934 SER A N 1
ATOM 7685 C CA . SER A 1 934 ? 9.086 -34.594 11.125 1 91.19 934 SER A CA 1
ATOM 7686 C C . SER A 1 934 ? 8.438 -34.375 9.758 1 91.19 934 SER A C 1
ATOM 7688 O O . SER A 1 934 ? 7.223 -34.531 9.609 1 91.19 934 SER A O 1
ATOM 7690 N N . SER A 1 935 ? 9.312 -34.125 8.766 1 90.88 935 SER A N 1
ATOM 7691 C CA . SER A 1 935 ? 8.805 -33.969 7.402 1 90.88 935 SER A CA 1
ATOM 7692 C C . SER A 1 935 ? 8.219 -35.25 6.863 1 90.88 935 SER A C 1
ATOM 7694 O O . SER A 1 935 ? 7.176 -35.25 6.211 1 90.88 935 SER A O 1
ATOM 7696 N N . MET A 1 936 ? 8.789 -36.344 7.113 1 92.81 936 MET A N 1
ATOM 7697 C CA . MET A 1 936 ? 8.336 -37.656 6.664 1 92.81 936 MET A CA 1
ATOM 7698 C C . MET A 1 936 ? 7.016 -38.031 7.336 1 92.81 936 MET A C 1
ATOM 7700 O O . MET A 1 936 ? 6.07 -38.469 6.664 1 92.81 936 MET A O 1
ATOM 7704 N N . LEU A 1 937 ? 6.902 -37.75 8.602 1 93.5 937 LEU A N 1
ATOM 7705 C CA . LEU A 1 937 ? 5.707 -38.094 9.359 1 93.5 937 LEU A CA 1
ATOM 7706 C C . LEU A 1 937 ? 4.508 -37.281 8.898 1 93.5 937 LEU A C 1
ATOM 7708 O O . LEU A 1 937 ? 3.396 -37.812 8.781 1 93.5 937 LEU A O 1
ATOM 7712 N N . SER A 1 938 ? 4.789 -36.125 8.656 1 90.81 938 SER A N 1
ATOM 7713 C CA . SER A 1 938 ? 3.713 -35.219 8.242 1 90.81 938 SER A CA 1
ATOM 7714 C C . SER A 1 938 ? 3.154 -35.625 6.883 1 90.81 938 SER A C 1
ATOM 7716 O O . SER A 1 938 ? 2.01 -35.312 6.559 1 90.81 938 SER A O 1
ATOM 7718 N N . ARG A 1 939 ? 3.908 -36.344 6.055 1 90.25 939 ARG A N 1
ATOM 7719 C CA . ARG A 1 939 ? 3.502 -36.656 4.695 1 90.25 939 ARG A CA 1
ATOM 7720 C C . ARG A 1 939 ? 2.814 -38.031 4.652 1 90.25 939 ARG A C 1
ATOM 7722 O O . ARG A 1 939 ? 2.273 -38.438 3.619 1 90.25 939 ARG A O 1
ATOM 7729 N N . ILE A 1 940 ? 2.779 -38.719 5.77 1 91.62 940 ILE A N 1
ATOM 7730 C CA . ILE A 1 940 ? 2.062 -39.969 5.84 1 91.62 940 ILE A CA 1
ATOM 7731 C C . ILE A 1 940 ? 0.569 -39.719 6.023 1 91.62 940 ILE A C 1
ATOM 7733 O O . ILE A 1 940 ? 0.098 -39.531 7.145 1 91.62 940 ILE A O 1
ATOM 7737 N N . SER A 1 941 ? -0.158 -39.75 4.949 1 86.94 941 SER A N 1
ATOM 7738 C CA . SER A 1 941 ? -1.597 -39.5 4.949 1 86.94 941 SER A CA 1
ATOM 7739 C C . SER A 1 941 ? -2.369 -40.75 5.391 1 86.94 941 SER A C 1
ATOM 7741 O O . SER A 1 941 ? -1.802 -41.844 5.48 1 86.94 941 SER A O 1
ATOM 7743 N N . PRO A 1 942 ? -3.68 -40.625 5.676 1 85.88 942 PRO A N 1
ATOM 7744 C CA . PRO A 1 942 ? -4.496 -41.781 6.035 1 85.88 942 PRO A CA 1
ATOM 7745 C C . PRO A 1 942 ? -4.488 -42.875 4.961 1 85.88 942 PRO A C 1
ATOM 7747 O O . PRO A 1 942 ? -4.43 -44.062 5.281 1 85.88 942 PRO A O 1
ATOM 7750 N N . SER A 1 943 ? -4.418 -42.438 3.688 1 84 943 SER A N 1
ATOM 7751 C CA . SER A 1 943 ? -4.395 -43.406 2.594 1 84 943 SER A CA 1
ATOM 7752 C C . SER A 1 943 ? -3.088 -44.188 2.576 1 84 943 SER A C 1
ATOM 7754 O O . SER A 1 943 ? -3.076 -45.375 2.252 1 84 943 SER A O 1
ATOM 7756 N N . ILE A 1 944 ? -2.039 -43.594 2.971 1 88.38 944 ILE A N 1
ATOM 7757 C CA . ILE A 1 944 ? -0.737 -44.25 3.01 1 88.38 944 ILE A CA 1
ATOM 7758 C C . ILE A 1 944 ? -0.69 -45.25 4.176 1 88.38 944 ILE A C 1
ATOM 7760 O O . ILE A 1 944 ? -0.189 -46.344 4.035 1 88.38 944 ILE A O 1
ATOM 7764 N N . CYS A 1 945 ? -1.247 -44.812 5.262 1 88.25 945 CYS A N 1
ATOM 7765 C CA . CYS A 1 945 ? -1.281 -45.719 6.426 1 88.25 945 CYS A CA 1
ATOM 7766 C C . CYS A 1 945 ? -2.078 -46.969 6.129 1 88.25 945 CYS A C 1
ATOM 7768 O O . CYS A 1 945 ? -1.785 -48.031 6.676 1 88.25 945 CYS A O 1
ATOM 7770 N N . ASP A 1 946 ? -2.996 -46.875 5.266 1 84.81 946 ASP A N 1
ATOM 7771 C CA . ASP A 1 946 ? -3.838 -48 4.922 1 84.81 946 ASP A CA 1
ATOM 7772 C C . ASP A 1 946 ? -3.074 -49 4.059 1 84.81 946 ASP A C 1
ATOM 7774 O O . ASP A 1 946 ? -3.383 -50.219 4.066 1 84.81 946 ASP A O 1
ATOM 7778 N N . ILE A 1 947 ? -2.154 -48.469 3.293 1 85.56 947 ILE A N 1
ATOM 7779 C CA . ILE A 1 947 ? -1.377 -49.344 2.402 1 85.56 947 ILE A CA 1
ATOM 7780 C C . ILE A 1 947 ? -0.237 -50 3.182 1 85.56 947 ILE A C 1
ATOM 7782 O O . ILE A 1 947 ? 0.164 -51.125 2.877 1 85.56 947 ILE A O 1
ATOM 7786 N N . LEU A 1 948 ? 0.173 -49.344 4.215 1 89.62 948 LEU A N 1
ATOM 7787 C CA . LEU A 1 948 ? 1.307 -49.844 4.996 1 89.62 948 LEU A CA 1
ATOM 7788 C C . LEU A 1 948 ? 0.866 -50.906 6 1 89.62 948 LEU A C 1
ATOM 7790 O O . LEU A 1 948 ? -0.292 -50.906 6.426 1 89.62 948 LEU A O 1
ATOM 7794 N N . ASP A 1 949 ? 1.864 -51.688 6.297 1 89.56 949 ASP A N 1
ATOM 7795 C CA . ASP A 1 949 ? 1.61 -52.688 7.324 1 89.56 949 ASP A CA 1
ATOM 7796 C C . ASP A 1 949 ? 1.394 -52.031 8.688 1 89.56 949 ASP A C 1
ATOM 7798 O O . ASP A 1 949 ? 2.076 -51.062 9.031 1 89.56 949 ASP A O 1
ATOM 7802 N N . GLN A 1 950 ? 0.449 -52.5 9.422 1 88.88 950 GLN A N 1
ATOM 7803 C CA . GLN A 1 950 ? 0.094 -51.938 10.719 1 88.88 950 GLN A CA 1
ATOM 7804 C C . GLN A 1 950 ? 1.275 -52 11.68 1 88.88 950 GLN A C 1
ATOM 7806 O O . GLN A 1 950 ? 1.482 -51.062 12.469 1 88.88 950 GLN A O 1
ATOM 7811 N N . HIS A 1 951 ? 2.018 -53 11.57 1 90.12 951 HIS A N 1
ATOM 7812 C CA . HIS A 1 951 ? 3.164 -53.156 12.461 1 90.12 951 HIS A CA 1
ATOM 7813 C C . HIS A 1 951 ? 4.23 -52.094 12.164 1 90.12 951 HIS A C 1
ATOM 7815 O O . HIS A 1 951 ? 4.895 -51.594 13.07 1 90.12 951 HIS A O 1
ATOM 7821 N N . PHE A 1 952 ? 4.27 -51.875 10.867 1 92.62 952 PHE A N 1
ATOM 7822 C CA . PHE A 1 952 ? 5.223 -50.844 10.469 1 92.62 952 PHE A CA 1
ATOM 7823 C C . PHE A 1 952 ? 4.809 -49.469 11.016 1 92.62 952 PHE A C 1
ATOM 7825 O O . PHE A 1 952 ? 5.633 -48.75 11.578 1 92.62 952 PHE A O 1
ATOM 7832 N N . CYS A 1 953 ? 3.531 -49.156 10.859 1 92.44 953 CYS A N 1
ATOM 7833 C CA . CYS A 1 953 ? 3.029 -47.875 11.352 1 92.44 953 CYS A CA 1
ATOM 7834 C C . CYS A 1 953 ? 3.23 -47.75 12.859 1 92.44 953 CYS A C 1
ATOM 7836 O O . CYS A 1 953 ? 3.68 -46.719 13.344 1 92.44 953 CYS A O 1
ATOM 7838 N N . MET A 1 954 ? 3.016 -48.812 13.57 1 91.81 954 MET A N 1
ATOM 7839 C CA . MET A 1 954 ? 3.143 -48.812 15.023 1 91.81 954 MET A CA 1
ATOM 7840 C C . MET A 1 954 ? 4.598 -48.625 15.438 1 91.81 954 MET A C 1
ATOM 7842 O O . MET A 1 954 ? 4.887 -47.969 16.438 1 91.81 954 MET A O 1
ATOM 7846 N N . ARG A 1 955 ? 5.445 -49.219 14.695 1 91.5 955 ARG A N 1
ATOM 7847 C CA . ARG A 1 955 ? 6.867 -49.062 14.984 1 91.5 955 ARG A CA 1
ATOM 7848 C C . ARG A 1 955 ? 7.312 -47.625 14.859 1 91.5 955 ARG A C 1
ATOM 7850 O O . ARG A 1 955 ? 8.055 -47.125 15.703 1 91.5 955 ARG A O 1
ATOM 7857 N N . ILE A 1 956 ? 6.859 -46.938 13.82 1 92.38 956 ILE A N 1
ATOM 7858 C CA . ILE A 1 956 ? 7.207 -45.562 13.578 1 92.38 956 ILE A CA 1
ATOM 7859 C C . ILE A 1 956 ? 6.617 -44.688 14.672 1 92.38 956 ILE A C 1
ATOM 7861 O O . ILE A 1 956 ? 7.289 -43.781 15.188 1 92.38 956 ILE A O 1
ATOM 7865 N N . ILE A 1 957 ? 5.402 -44.969 15.047 1 94.06 957 ILE A N 1
ATOM 7866 C CA . ILE A 1 957 ? 4.73 -44.188 16.078 1 94.06 957 ILE A CA 1
ATOM 7867 C C . ILE A 1 957 ? 5.449 -44.344 17.406 1 94.06 957 ILE A C 1
ATOM 7869 O O . ILE A 1 957 ? 5.75 -43.375 18.094 1 94.06 957 ILE A O 1
ATOM 7873 N N . LYS A 1 958 ? 5.754 -45.562 17.766 1 92.62 958 LYS A N 1
ATOM 7874 C CA . LYS A 1 958 ? 6.426 -45.844 19.031 1 92.62 958 LYS A CA 1
ATOM 7875 C C . LYS A 1 958 ? 7.785 -45.156 19.109 1 92.62 958 LYS A C 1
ATOM 7877 O O . LYS A 1 958 ? 8.156 -44.625 20.141 1 92.62 958 LYS A O 1
ATOM 7882 N N . LYS A 1 959 ? 8.422 -45.156 18.016 1 90.62 959 LYS A N 1
ATOM 7883 C CA . LYS A 1 959 ? 9.789 -44.625 18 1 90.62 959 LYS A CA 1
ATOM 7884 C C . LYS A 1 959 ? 9.797 -43.094 18.109 1 90.62 959 LYS A C 1
ATOM 7886 O O . LYS A 1 959 ? 10.672 -42.531 18.766 1 90.62 959 LYS A O 1
ATOM 7891 N N . TYR A 1 960 ? 8.812 -42.406 17.531 1 91.69 960 TYR A N 1
ATOM 7892 C CA . TYR A 1 960 ? 8.969 -40.938 17.359 1 91.69 960 TYR A CA 1
ATOM 7893 C C . TYR A 1 960 ? 7.922 -40.188 18.156 1 91.69 960 TYR A C 1
ATOM 7895 O O . TYR A 1 960 ? 8.008 -38.969 18.297 1 91.69 960 TYR A O 1
ATOM 7903 N N . LEU A 1 961 ? 6.914 -40.75 18.672 1 92.44 961 LEU A N 1
ATOM 7904 C CA . LEU A 1 961 ? 5.816 -40.094 19.359 1 92.44 961 LEU A CA 1
ATOM 7905 C C . LEU A 1 961 ? 6.316 -39.344 20.594 1 92.44 961 LEU A C 1
ATOM 7907 O O . LEU A 1 961 ? 5.801 -38.281 20.953 1 92.44 961 LEU A O 1
ATOM 7911 N N . PHE A 1 962 ? 7.41 -39.844 21.234 1 90.25 962 PHE A N 1
ATOM 7912 C CA . PHE A 1 962 ? 7.816 -39.312 22.516 1 90.25 962 PHE A CA 1
ATOM 7913 C C . PHE A 1 962 ? 8.992 -38.344 22.359 1 90.25 962 PHE A C 1
ATOM 7915 O O . PHE A 1 962 ? 9.547 -37.875 23.344 1 90.25 962 PHE A O 1
ATOM 7922 N N . LEU A 1 963 ? 9.328 -38.156 21.078 1 86.12 963 LEU A N 1
ATOM 7923 C CA . LEU A 1 963 ? 10.383 -37.188 20.828 1 86.12 963 LEU A CA 1
ATOM 7924 C C . LEU A 1 963 ? 9.812 -35.781 20.812 1 86.12 963 LEU A C 1
ATOM 7926 O O . LEU A 1 963 ? 8.875 -35.469 20.078 1 86.12 963 LEU A O 1
ATOM 7930 N N . ARG A 1 964 ? 10.438 -34.969 21.562 1 82.19 964 ARG A N 1
ATOM 7931 C CA . ARG A 1 964 ? 9.922 -33.625 21.828 1 82.19 964 ARG A CA 1
ATOM 7932 C C . ARG A 1 964 ? 9.766 -32.844 20.547 1 82.19 964 ARG A C 1
ATOM 7934 O O . ARG A 1 964 ? 8.727 -32.219 20.328 1 82.19 964 ARG A O 1
ATOM 7941 N N . ASN A 1 965 ? 10.75 -32.875 19.641 1 80.88 965 ASN A N 1
ATOM 7942 C CA . ASN A 1 965 ? 10.773 -32 18.484 1 80.88 965 ASN A CA 1
ATOM 7943 C C . ASN A 1 965 ? 9.797 -32.469 17.406 1 80.88 965 ASN A C 1
ATOM 7945 O O . ASN A 1 965 ? 9.461 -31.703 16.5 1 80.88 965 ASN A O 1
ATOM 7949 N N . VAL A 1 966 ? 9.289 -33.719 17.562 1 89.56 966 VAL A N 1
ATOM 7950 C CA . VAL A 1 966 ? 8.438 -34.281 16.516 1 89.56 966 VAL A CA 1
ATOM 7951 C C . VAL A 1 966 ? 7.066 -34.625 17.094 1 89.56 966 VAL A C 1
ATOM 7953 O O . VAL A 1 966 ? 6.227 -35.219 16.406 1 89.56 966 VAL A O 1
ATOM 7956 N N . LEU A 1 967 ? 6.824 -34.188 18.266 1 88 967 LEU A N 1
ATOM 7957 C CA . LEU A 1 967 ? 5.656 -34.625 19.016 1 88 967 LEU A CA 1
ATOM 7958 C C . LEU A 1 967 ? 4.367 -34.25 18.297 1 88 967 LEU A C 1
ATOM 7960 O O . LEU A 1 967 ? 3.496 -35.094 18.094 1 88 967 LEU A O 1
ATOM 7964 N N . HIS A 1 968 ? 4.305 -33.156 17.938 1 87.31 968 HIS A N 1
ATOM 7965 C CA . HIS A 1 968 ? 3.066 -32.656 17.344 1 87.31 968 HIS A CA 1
ATOM 7966 C C . HIS A 1 968 ? 2.736 -33.406 16.047 1 87.31 968 HIS A C 1
ATOM 7968 O O . HIS A 1 968 ? 1.601 -33.844 15.852 1 87.31 968 HIS A O 1
ATOM 7974 N N . THR A 1 969 ? 3.74 -33.531 15.219 1 91.5 969 THR A N 1
ATOM 7975 C CA . THR A 1 969 ? 3.518 -34.219 13.953 1 91.5 969 THR A CA 1
ATOM 7976 C C . THR A 1 969 ? 3.25 -35.719 14.18 1 91.5 969 THR A C 1
ATOM 7978 O O . THR A 1 969 ? 2.432 -36.312 13.484 1 91.5 969 THR A O 1
ATOM 7981 N N . ALA A 1 970 ? 3.881 -36.219 15.148 1 93.44 970 ALA A N 1
ATOM 7982 C CA . ALA A 1 970 ? 3.686 -37.625 15.469 1 93.44 970 ALA A CA 1
ATOM 7983 C C . ALA A 1 970 ? 2.285 -37.875 16.031 1 93.44 970 ALA A C 1
ATOM 7985 O O . ALA A 1 970 ? 1.653 -38.875 15.711 1 93.44 970 ALA A O 1
ATOM 7986 N N . LEU A 1 971 ? 1.814 -36.938 16.75 1 92.12 971 LEU A N 1
ATOM 7987 C CA . LEU A 1 971 ? 0.472 -37.062 17.312 1 92.12 971 LEU A CA 1
ATOM 7988 C C . LEU A 1 971 ? -0.584 -36.938 16.219 1 92.12 971 LEU A C 1
ATOM 7990 O O . LEU A 1 971 ? -1.561 -37.688 16.219 1 92.12 971 LEU A O 1
ATOM 7994 N N . GLU A 1 972 ? -0.369 -36.125 15.414 1 90.81 972 GLU A N 1
ATOM 7995 C CA . GLU A 1 972 ? -1.29 -35.938 14.289 1 90.81 972 GLU A CA 1
ATOM 7996 C C . GLU A 1 972 ? -1.343 -37.219 13.43 1 90.81 972 GLU A C 1
ATOM 7998 O O . GLU A 1 972 ? -2.42 -37.625 13.008 1 90.81 972 GLU A O 1
ATOM 8003 N N . LEU A 1 973 ? -0.193 -37.75 13.156 1 93.44 973 LEU A N 1
ATOM 8004 C CA . LEU A 1 973 ? -0.124 -39 12.414 1 93.44 973 LEU A CA 1
ATOM 8005 C C . LEU A 1 973 ? -0.874 -40.094 13.148 1 93.44 973 LEU A C 1
ATOM 8007 O O . LEU A 1 973 ? -1.653 -40.844 12.539 1 93.44 973 LEU A O 1
ATOM 8011 N N . THR A 1 974 ? -0.784 -40.094 14.398 1 93.5 974 THR A N 1
ATOM 8012 C CA . THR A 1 974 ? -1.371 -41.156 15.203 1 93.5 974 THR A CA 1
ATOM 8013 C C . THR A 1 974 ? -2.893 -41.062 15.219 1 93.5 974 THR A C 1
ATOM 8015 O O . THR A 1 974 ? -3.598 -42.031 14.977 1 93.5 974 THR A O 1
ATOM 8018 N N . ILE A 1 975 ? -3.354 -39.875 15.414 1 91.12 975 ILE A N 1
ATOM 8019 C CA . ILE A 1 975 ? -4.785 -39.688 15.609 1 91.12 975 ILE A CA 1
ATOM 8020 C C . ILE A 1 975 ? -5.492 -39.656 14.258 1 91.12 975 ILE A C 1
ATOM 8022 O O . ILE A 1 975 ? -6.371 -40.5 13.992 1 91.12 975 ILE A O 1
ATOM 8026 N N . ASN A 1 976 ? -5.031 -38.906 13.383 1 87.81 976 ASN A N 1
ATOM 8027 C CA . ASN A 1 976 ? -5.762 -38.656 12.148 1 87.81 976 ASN A CA 1
ATOM 8028 C C . ASN A 1 976 ? -5.453 -39.688 11.086 1 87.81 976 ASN A C 1
ATOM 8030 O O . ASN A 1 976 ? -6.359 -40.188 10.406 1 87.81 976 ASN A O 1
ATOM 8034 N N . SER A 1 977 ? -4.207 -40.031 10.969 1 89.5 977 SER A N 1
ATOM 8035 C CA . SER A 1 977 ? -3.809 -40.875 9.852 1 89.5 977 SER A CA 1
ATOM 8036 C C . SER A 1 977 ? -3.877 -42.344 10.227 1 89.5 977 SER A C 1
ATOM 8038 O O . SER A 1 977 ? -4.133 -43.219 9.375 1 89.5 977 SER A O 1
ATOM 8040 N N . PHE A 1 978 ? -3.693 -42.688 11.5 1 91.19 978 PHE A N 1
ATOM 8041 C CA . PHE A 1 978 ? -3.621 -44.094 11.883 1 91.19 978 PHE A CA 1
ATOM 8042 C C . PHE A 1 978 ? -4.922 -44.562 12.547 1 91.19 978 PHE A C 1
ATOM 8044 O O . PHE A 1 978 ? -5.625 -45.406 12.023 1 91.19 978 PHE A O 1
ATOM 8051 N N . ILE A 1 979 ? -5.383 -43.844 13.508 1 90.25 979 ILE A N 1
ATOM 8052 C CA . ILE A 1 979 ? -6.5 -44.344 14.305 1 90.25 979 ILE A CA 1
ATOM 8053 C C . ILE A 1 979 ? -7.816 -44 13.609 1 90.25 979 ILE A C 1
ATOM 8055 O O . ILE A 1 979 ? -8.648 -44.906 13.383 1 90.25 979 ILE A O 1
ATOM 8059 N N . LEU A 1 980 ? -8.055 -42.75 13.148 1 86 980 LEU A N 1
ATOM 8060 C CA . LEU A 1 980 ? -9.352 -42.312 12.656 1 86 980 LEU A CA 1
ATOM 8061 C C . LEU A 1 980 ? -9.445 -42.5 11.141 1 86 980 LEU A C 1
ATOM 8063 O O . LEU A 1 980 ? -10.43 -42.062 10.523 1 86 980 LEU A O 1
ATOM 8067 N N . SER A 1 981 ? -8.422 -43 10.531 1 79.62 981 SER A N 1
ATOM 8068 C CA . SER A 1 981 ? -8.375 -43.062 9.078 1 79.62 981 SER A CA 1
ATOM 8069 C C . SER A 1 981 ? -9.523 -43.875 8.516 1 79.62 981 SER A C 1
ATOM 8071 O O . SER A 1 981 ? -10.219 -43.438 7.594 1 79.62 981 SER A O 1
ATOM 8073 N N . ARG A 1 982 ? -9.766 -45.188 9.047 1 76.94 982 ARG A N 1
ATOM 8074 C CA . ARG A 1 982 ? -10.812 -46.094 8.594 1 76.94 982 ARG A CA 1
ATOM 8075 C C . ARG A 1 982 ? -11.656 -46.594 9.773 1 76.94 982 ARG A C 1
ATOM 8077 O O . ARG A 1 982 ? -11.109 -47.031 10.781 1 76.94 982 ARG A O 1
ATOM 8084 N N . GLU A 1 983 ? -12.922 -46.562 9.578 1 78.56 983 GLU A N 1
ATOM 8085 C CA . GLU A 1 983 ? -13.844 -46.938 10.656 1 78.56 983 GLU A CA 1
ATOM 8086 C C . GLU A 1 983 ? -13.719 -48.406 11.008 1 78.56 983 GLU A C 1
ATOM 8088 O O . GLU A 1 983 ? -13.797 -48.781 12.188 1 78.56 983 GLU A O 1
ATOM 8093 N N . GLU A 1 984 ? -13.383 -49.219 9.922 1 81.56 984 GLU A N 1
ATOM 8094 C CA . GLU A 1 984 ? -13.344 -50.656 10.133 1 81.56 984 GLU A CA 1
ATOM 8095 C C . GLU A 1 984 ? -12.125 -51.062 10.953 1 81.56 984 GLU A C 1
ATOM 8097 O O . GLU A 1 984 ? -12.148 -52.062 11.664 1 81.56 984 GLU A O 1
ATOM 8102 N N . LEU A 1 985 ? -11.078 -50.281 10.922 1 87.25 985 LEU A N 1
ATOM 8103 C CA . LEU A 1 985 ? -9.82 -50.625 11.57 1 87.25 985 LEU A CA 1
ATOM 8104 C C . LEU A 1 985 ? -9.617 -49.812 12.844 1 87.25 985 LEU A C 1
ATOM 8106 O O . LEU A 1 985 ? -8.648 -50.031 13.578 1 87.25 985 LEU A O 1
ATOM 8110 N N . LEU A 1 986 ? -10.531 -48.938 13.133 1 88.94 986 LEU A N 1
ATOM 8111 C CA . LEU A 1 986 ? -10.383 -48 14.219 1 88.94 986 LEU A CA 1
ATOM 8112 C C . LEU A 1 986 ? -10.227 -48.688 15.555 1 88.94 986 LEU A C 1
ATOM 8114 O O . LEU A 1 986 ? -9.289 -48.406 16.312 1 88.94 986 LEU A O 1
ATOM 8118 N N . GLU A 1 987 ? -11.102 -49.656 15.82 1 90.75 987 GLU A N 1
ATOM 8119 C CA . GLU A 1 987 ? -11.078 -50.344 17.109 1 90.75 987 GLU A CA 1
ATOM 8120 C C . GLU A 1 987 ? -9.773 -51.094 17.297 1 90.75 987 GLU A C 1
ATOM 8122 O O . GLU A 1 987 ? -9.148 -51.031 18.359 1 90.75 987 GLU A O 1
ATOM 8127 N N . ARG A 1 988 ? -9.352 -51.75 16.281 1 90.75 988 ARG A N 1
ATOM 8128 C CA . ARG A 1 988 ? -8.125 -52.531 16.359 1 90.75 988 ARG A CA 1
ATOM 8129 C C . ARG A 1 988 ? -6.91 -51.656 16.562 1 90.75 988 ARG A C 1
ATOM 8131 O O . ARG A 1 988 ? -6.059 -51.938 17.422 1 90.75 988 ARG A O 1
ATOM 8138 N N . ARG A 1 989 ? -6.832 -50.594 15.859 1 92.5 989 ARG A N 1
ATOM 8139 C CA . ARG A 1 989 ? -5.703 -49.656 15.938 1 92.5 989 ARG A CA 1
ATOM 8140 C C . ARG A 1 989 ? -5.688 -48.938 17.281 1 92.5 989 ARG A C 1
ATOM 8142 O O . ARG A 1 989 ? -4.617 -48.688 17.844 1 92.5 989 ARG A O 1
ATOM 8149 N N . LEU A 1 990 ? -6.891 -48.688 17.734 1 93.19 990 LEU A N 1
ATOM 8150 C CA . LEU A 1 990 ? -6.992 -48.031 19.031 1 93.19 990 LEU A CA 1
ATOM 8151 C C . LEU A 1 990 ? -6.516 -48.969 20.156 1 93.19 990 LEU A C 1
ATOM 8153 O O . LEU A 1 990 ? -5.801 -48.531 21.062 1 93.19 990 LEU A O 1
ATOM 8157 N N . ILE A 1 991 ? -6.906 -50.188 20.062 1 94 991 ILE A N 1
ATOM 8158 C CA . ILE A 1 991 ? -6.5 -51.156 21.062 1 94 991 ILE A CA 1
ATOM 8159 C C . ILE A 1 991 ? -4.98 -51.312 21.047 1 94 991 ILE A C 1
ATOM 8161 O O . ILE A 1 991 ? -4.344 -51.312 22.109 1 94 991 ILE A O 1
ATOM 8165 N N . PHE A 1 992 ? -4.445 -51.312 19.844 1 92.62 992 PHE A N 1
ATOM 8166 C CA . PHE A 1 992 ? -2.996 -51.406 19.703 1 92.62 992 PHE A CA 1
ATOM 8167 C C . PHE A 1 992 ? -2.316 -50.219 20.344 1 92.62 992 PHE A C 1
ATOM 8169 O O . PHE A 1 992 ? -1.313 -50.344 21.047 1 92.62 992 PHE A O 1
ATOM 8176 N N . PHE A 1 993 ? -2.838 -49.125 20.094 1 94.38 993 PHE A N 1
ATOM 8177 C CA . PHE A 1 993 ? -2.252 -47.906 20.625 1 94.38 993 PHE A CA 1
ATOM 8178 C C . PHE A 1 993 ? -2.377 -47.875 22.156 1 94.38 993 PHE A C 1
ATOM 8180 O O . PHE A 1 993 ? -1.438 -47.469 22.844 1 94.38 993 PHE A O 1
ATOM 8187 N N . ILE A 1 994 ? -3.553 -48.281 22.688 1 94.38 994 ILE A N 1
ATOM 8188 C CA . ILE A 1 994 ? -3.809 -48.281 24.125 1 94.38 994 ILE A CA 1
ATOM 8189 C C . ILE A 1 994 ? -2.809 -49.188 24.828 1 94.38 994 ILE A C 1
ATOM 8191 O O . ILE A 1 994 ? -2.273 -48.844 25.875 1 94.38 994 ILE A O 1
ATOM 8195 N N . GLU A 1 995 ? -2.518 -50.25 24.172 1 93.62 995 GLU A N 1
ATOM 8196 C CA . GLU A 1 995 ? -1.542 -51.156 24.75 1 93.62 995 GLU A CA 1
ATOM 8197 C C . GLU A 1 995 ? -0.149 -50.531 24.797 1 93.62 995 GLU A C 1
ATOM 8199 O O . GLU A 1 995 ? 0.549 -50.625 25.797 1 93.62 995 GLU A O 1
ATOM 8204 N N . MET A 1 996 ? 0.186 -49.906 23.781 1 93.75 996 MET A N 1
ATOM 8205 C CA . MET A 1 996 ? 1.5 -49.281 23.672 1 93.75 996 MET A CA 1
ATOM 8206 C C . MET A 1 996 ? 1.646 -48.156 24.688 1 93.75 996 MET A C 1
ATOM 8208 O O . MET A 1 996 ? 2.639 -48.094 25.422 1 93.75 996 MET A O 1
ATOM 8212 N N . ILE A 1 997 ? 0.667 -47.281 24.766 1 94.19 997 ILE A N 1
ATOM 8213 C CA . ILE A 1 997 ? 0.767 -46.125 25.609 1 94.19 997 ILE A CA 1
ATOM 8214 C C . ILE A 1 997 ? 0.666 -46.531 27.078 1 94.19 997 ILE A C 1
ATOM 8216 O O . ILE A 1 997 ? 1.297 -45.906 27.953 1 94.19 997 ILE A O 1
ATOM 8220 N N . SER A 1 998 ? -0.162 -47.594 27.422 1 95.19 998 SER A N 1
ATOM 8221 C CA . SER A 1 998 ? -0.268 -48.094 28.781 1 95.19 998 SER A CA 1
ATOM 8222 C C . SER A 1 998 ? 1.072 -48.625 29.281 1 95.19 998 SER A C 1
ATOM 8224 O O . SER A 1 998 ? 1.436 -48.406 30.438 1 95.19 998 SER A O 1
ATOM 8226 N N . GLU A 1 999 ? 1.743 -49.219 28.375 1 94.25 999 GLU A N 1
ATOM 8227 C CA . GLU A 1 999 ? 3.07 -49.688 28.734 1 94.25 999 GLU A CA 1
ATOM 8228 C C . GLU A 1 999 ? 4.023 -48.531 29.031 1 94.25 999 GLU A C 1
ATOM 8230 O O . GLU A 1 999 ? 4.762 -48.562 30.016 1 94.25 999 GLU A O 1
ATOM 8235 N N . GLU A 1 1000 ? 4.016 -47.531 28.25 1 94.44 1000 GLU A N 1
ATOM 8236 C CA . GLU A 1 1000 ? 4.875 -46.375 28.453 1 94.44 1000 GLU A CA 1
ATOM 8237 C C . GLU A 1 1000 ? 4.5 -45.625 29.719 1 94.44 1000 GLU A C 1
ATOM 8239 O O . GLU A 1 1000 ? 5.371 -45.094 30.422 1 94.44 1000 GLU A O 1
ATOM 8244 N N . ILE A 1 1001 ? 3.205 -45.531 30.031 1 94.81 1001 ILE A N 1
ATOM 8245 C CA . ILE A 1 1001 ? 2.725 -44.875 31.234 1 94.81 1001 ILE A CA 1
ATOM 8246 C C . ILE A 1 1001 ? 3.211 -45.656 32.469 1 94.81 1001 ILE A C 1
ATOM 8248 O O . ILE A 1 1001 ? 3.686 -45.062 33.438 1 94.81 1001 ILE A O 1
ATOM 8252 N N . ARG A 1 1002 ? 3.168 -46.938 32.438 1 93.56 1002 ARG A N 1
ATOM 8253 C CA . ARG A 1 1002 ? 3.6 -47.781 33.562 1 93.56 1002 ARG A CA 1
ATOM 8254 C C . ARG A 1 1002 ? 5.09 -47.594 33.844 1 93.56 1002 ARG A C 1
ATOM 8256 O O . ARG A 1 1002 ? 5.516 -47.531 35 1 93.56 1002 ARG A O 1
ATOM 8263 N N . LEU A 1 1003 ? 5.801 -47.312 32.812 1 93.38 1003 LEU A N 1
ATOM 8264 C CA . LEU A 1 1003 ? 7.254 -47.312 32.938 1 93.38 1003 LEU A CA 1
ATOM 8265 C C . LEU A 1 1003 ? 7.789 -45.906 33.125 1 93.38 1003 LEU A C 1
ATOM 8267 O O . LEU A 1 1003 ? 8.758 -45.688 33.844 1 93.38 1003 LEU A O 1
ATOM 8271 N N . HIS A 1 1004 ? 7.164 -44.844 32.469 1 92.06 1004 HIS A N 1
ATOM 8272 C CA . HIS A 1 1004 ? 7.867 -43.594 32.375 1 92.06 1004 HIS A CA 1
ATOM 8273 C C . HIS A 1 1004 ? 6.969 -42.438 32.781 1 92.06 1004 HIS A C 1
ATOM 8275 O O . HIS A 1 1004 ? 7.242 -41.281 32.438 1 92.06 1004 HIS A O 1
ATOM 8281 N N . TRP A 1 1005 ? 5.824 -42.656 33.406 1 92.06 1005 TRP A N 1
ATOM 8282 C CA . TRP A 1 1005 ? 4.98 -41.562 33.875 1 92.06 1005 TRP A CA 1
ATOM 8283 C C . TRP A 1 1005 ? 5.719 -40.688 34.875 1 92.06 1005 TRP A C 1
ATOM 8285 O O . TRP A 1 1005 ? 6.328 -41.219 35.844 1 92.06 1005 TRP A O 1
ATOM 8295 N N . ASP A 1 1006 ? 5.844 -39.375 34.688 1 87.44 1006 ASP A N 1
ATOM 8296 C CA . ASP A 1 1006 ? 6.445 -38.344 35.531 1 87.44 1006 ASP A CA 1
ATOM 8297 C C . ASP A 1 1006 ? 7.973 -38.406 35.469 1 87.44 1006 ASP A C 1
ATOM 8299 O O . ASP A 1 1006 ? 8.656 -37.969 36.406 1 87.44 1006 ASP A O 1
ATOM 8303 N N . GLU A 1 1007 ? 8.469 -39.031 34.406 1 88.81 1007 GLU A N 1
ATOM 8304 C CA . GLU A 1 1007 ? 9.914 -39.031 34.188 1 88.81 1007 GLU A CA 1
ATOM 8305 C C . GLU A 1 1007 ? 10.32 -37.844 33.312 1 88.81 1007 GLU A C 1
ATOM 8307 O O . GLU A 1 1007 ? 9.836 -37.719 32.188 1 88.81 1007 GLU A O 1
ATOM 8312 N N . PRO A 1 1008 ? 11.141 -37 33.875 1 85.75 1008 PRO A N 1
ATOM 8313 C CA . PRO A 1 1008 ? 11.57 -35.844 33.062 1 85.75 1008 PRO A CA 1
ATOM 8314 C C . PRO A 1 1008 ? 12.531 -36.25 31.938 1 85.75 1008 PRO A C 1
ATOM 8316 O O . PRO A 1 1008 ? 13.266 -37.25 32.062 1 85.75 1008 PRO A O 1
ATOM 8319 N N . CYS A 1 1009 ? 12.445 -35.625 30.922 1 81.25 1009 CYS A N 1
ATOM 8320 C CA . CYS A 1 1009 ? 13.391 -35.844 29.828 1 81.25 1009 CYS A CA 1
ATOM 8321 C C . CYS A 1 1009 ? 14.805 -35.469 30.25 1 81.25 1009 CYS A C 1
ATOM 8323 O O . CYS A 1 1009 ? 15.008 -34.531 31 1 81.25 1009 CYS A O 1
ATOM 8325 N N . PRO A 1 1010 ? 15.734 -36.156 29.953 1 75.75 1010 PRO A N 1
ATOM 8326 C CA . PRO A 1 1010 ? 17.109 -35.938 30.422 1 75.75 1010 PRO A CA 1
ATOM 8327 C C . PRO A 1 1010 ? 17.641 -34.562 30 1 75.75 1010 PRO A C 1
ATOM 8329 O O . PRO A 1 1010 ? 18.375 -33.906 30.766 1 75.75 1010 PRO A O 1
ATOM 8332 N N . LYS A 1 1011 ? 17.281 -34.094 28.891 1 67.69 1011 LYS A N 1
ATOM 8333 C CA . LYS A 1 1011 ? 17.844 -32.844 28.391 1 67.69 1011 LYS A CA 1
ATOM 8334 C C . LYS A 1 1011 ? 17.031 -31.656 28.875 1 67.69 1011 LYS A C 1
ATOM 8336 O O . LYS A 1 1011 ? 17.5 -30.516 28.828 1 67.69 1011 LYS A O 1
ATOM 8341 N N . LYS A 1 1012 ? 15.828 -31.891 29.312 1 72.25 1012 LYS A N 1
ATOM 8342 C CA . LYS A 1 1012 ? 14.961 -30.812 29.781 1 72.25 1012 LYS A CA 1
ATOM 8343 C C . LYS A 1 1012 ? 14.172 -31.25 31.016 1 72.25 1012 LYS A C 1
ATOM 8345 O O . LYS A 1 1012 ? 13.141 -31.922 30.891 1 72.25 1012 LYS A O 1
ATOM 8350 N N . LEU A 1 1013 ? 14.609 -30.812 32.031 1 69.69 1013 LEU A N 1
ATOM 8351 C CA . LEU A 1 1013 ? 14.125 -31.312 33.312 1 69.69 1013 LEU A CA 1
ATOM 8352 C C . LEU A 1 1013 ? 12.648 -31 33.5 1 69.69 1013 LEU A C 1
ATOM 8354 O O . LEU A 1 1013 ? 11.945 -31.688 34.219 1 69.69 1013 LEU A O 1
ATOM 8358 N N . HIS A 1 1014 ? 12.078 -30.156 32.75 1 72.44 1014 HIS A N 1
ATOM 8359 C CA . HIS A 1 1014 ? 10.688 -29.781 33 1 72.44 1014 HIS A CA 1
ATOM 8360 C C . HIS A 1 1014 ? 9.773 -30.297 31.891 1 72.44 1014 HIS A C 1
ATOM 8362 O O . HIS A 1 1014 ? 8.609 -29.906 31.812 1 72.44 1014 HIS A O 1
ATOM 8368 N N . TYR A 1 1015 ? 10.336 -31.234 31.219 1 82.06 1015 TYR A N 1
ATOM 8369 C CA . TYR A 1 1015 ? 9.531 -31.812 30.141 1 82.06 1015 TYR A CA 1
ATOM 8370 C C . TYR A 1 1015 ? 9.234 -33.281 30.406 1 82.06 1015 TYR A C 1
ATOM 8372 O O . TYR A 1 1015 ? 10.156 -34.094 30.516 1 82.06 1015 TYR A O 1
ATOM 8380 N N . PHE A 1 1016 ? 7.855 -33.562 30.641 1 88.06 1016 PHE A N 1
ATOM 8381 C CA . PHE A 1 1016 ? 7.391 -34.938 30.844 1 88.06 1016 PHE A CA 1
ATOM 8382 C C . PHE A 1 1016 ? 6.719 -35.469 29.578 1 88.06 1016 PHE A C 1
ATOM 8384 O O . PHE A 1 1016 ? 5.523 -35.25 29.359 1 88.06 1016 PHE A O 1
ATOM 8391 N N . ALA A 1 1017 ? 7.438 -36.188 28.844 1 89.25 1017 ALA A N 1
ATOM 8392 C CA . ALA A 1 1017 ? 7.031 -36.562 27.484 1 89.25 1017 ALA A CA 1
ATOM 8393 C C . ALA A 1 1017 ? 5.785 -37.438 27.5 1 89.25 1017 ALA A C 1
ATOM 8395 O O . ALA A 1 1017 ? 4.809 -37.156 26.797 1 89.25 1017 ALA A O 1
ATOM 8396 N N . VAL A 1 1018 ? 5.625 -38.438 28.359 1 92.5 1018 VAL A N 1
ATOM 8397 C CA . VAL A 1 1018 ? 4.527 -39.406 28.359 1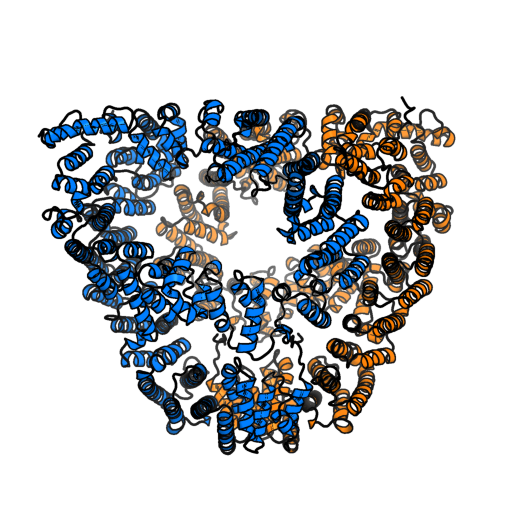 92.5 1018 VAL A CA 1
ATOM 8398 C C . VAL A 1 1018 ? 3.252 -38.719 28.875 1 92.5 1018 VAL A C 1
ATOM 8400 O O . VAL A 1 1018 ? 2.174 -38.906 28.297 1 92.5 1018 VAL A O 1
ATOM 8403 N N . ASN A 1 1019 ? 3.43 -37.875 29.906 1 91.75 1019 ASN A N 1
ATOM 8404 C CA . ASN A 1 1019 ? 2.287 -37.125 30.438 1 91.75 1019 ASN A CA 1
ATOM 8405 C C . ASN A 1 1019 ? 1.651 -36.25 29.391 1 91.75 1019 ASN A C 1
ATOM 8407 O O . ASN A 1 1019 ? 0.431 -36.25 29.219 1 91.75 1019 ASN A O 1
ATOM 8411 N N . GLN A 1 1020 ? 2.473 -35.656 28.719 1 90.56 1020 GLN A N 1
ATOM 8412 C CA . GLN A 1 1020 ? 2 -34.656 27.734 1 90.56 1020 GLN A CA 1
ATOM 8413 C C . GLN A 1 1020 ? 1.345 -35.344 26.547 1 90.56 1020 GLN A C 1
ATOM 8415 O O . GLN A 1 1020 ? 0.289 -34.938 26.078 1 90.56 1020 GLN A O 1
ATOM 8420 N N . VAL A 1 1021 ? 1.994 -36.406 26.047 1 92.75 1021 VAL A N 1
ATOM 8421 C CA . VAL A 1 1021 ? 1.477 -37.125 24.891 1 92.75 1021 VAL A CA 1
ATOM 8422 C C . VAL A 1 1021 ? 0.085 -37.656 25.188 1 92.75 1021 VAL A C 1
ATOM 8424 O O . VAL A 1 1021 ? -0.841 -37.5 24.391 1 92.75 1021 VAL A O 1
ATOM 8427 N N . PHE A 1 1022 ? -0.093 -38.219 26.406 1 93.69 1022 PHE A N 1
ATOM 8428 C CA . PHE A 1 1022 ? -1.372 -38.844 26.781 1 93.69 1022 PHE A CA 1
ATOM 8429 C C . PHE A 1 1022 ? -2.453 -37.75 26.891 1 93.69 1022 PHE A C 1
ATOM 8431 O O . PHE A 1 1022 ? -3.545 -37.906 26.344 1 93.69 1022 PHE A O 1
ATOM 8438 N N . HIS A 1 1023 ? -2.074 -36.781 27.531 1 91.88 1023 HIS A N 1
ATOM 8439 C CA . HIS A 1 1023 ? -3.018 -35.688 27.734 1 91.88 1023 HIS A CA 1
ATOM 8440 C C . HIS A 1 1023 ? -3.479 -35.094 26.406 1 91.88 1023 HIS A C 1
ATOM 8442 O O . HIS A 1 1023 ? -4.68 -35 26.156 1 91.88 1023 HIS A O 1
ATOM 8448 N N . PHE A 1 1024 ? -2.52 -34.781 25.641 1 90.62 1024 PHE A N 1
ATOM 8449 C CA . PHE A 1 1024 ? -2.859 -34.156 24.375 1 90.62 1024 PHE A CA 1
ATOM 8450 C C . PHE A 1 1024 ? -3.582 -35.125 23.453 1 90.62 1024 PHE A C 1
ATOM 8452 O O . PHE A 1 1024 ? -4.441 -34.719 22.656 1 90.62 1024 PHE A O 1
ATOM 8459 N N . PHE A 1 1025 ? -3.293 -36.406 23.438 1 91.12 1025 PHE A N 1
ATOM 8460 C CA . PHE A 1 1025 ? -3.969 -37.438 22.641 1 91.12 1025 PHE A CA 1
ATOM 8461 C C . PHE A 1 1025 ? -5.457 -37.469 22.953 1 91.12 1025 PHE A C 1
ATOM 8463 O O . PHE A 1 1025 ? -6.293 -37.438 22.047 1 91.12 1025 PHE A O 1
ATOM 8470 N N . ILE A 1 1026 ? -5.738 -37.344 24.281 1 91.25 1026 ILE A N 1
ATOM 8471 C CA . ILE A 1 1026 ? -7.129 -37.469 24.719 1 91.25 1026 ILE A CA 1
ATOM 8472 C C . ILE A 1 1026 ? -7.871 -36.156 24.359 1 91.25 1026 ILE A C 1
ATOM 8474 O O . ILE A 1 1026 ? -8.984 -36.219 23.828 1 91.25 1026 ILE A O 1
ATOM 8478 N N . GLU A 1 1027 ? -7.215 -35.188 24.75 1 87.81 1027 GLU A N 1
ATOM 8479 C CA . GLU A 1 1027 ? -7.816 -33.875 24.484 1 87.81 1027 GLU A CA 1
ATOM 8480 C C . GLU A 1 1027 ? -8.141 -33.719 23 1 87.81 1027 GLU A C 1
ATOM 8482 O O . GLU A 1 1027 ? -9.258 -33.344 22.625 1 87.81 1027 GLU A O 1
ATOM 8487 N N . GLN A 1 1028 ? -7.227 -34.094 22.141 1 86.69 1028 GLN A N 1
ATOM 8488 C CA . GLN A 1 1028 ? -7.414 -33.906 20.703 1 86.69 1028 GLN A CA 1
ATOM 8489 C C . GLN A 1 1028 ? -8.414 -34.906 20.156 1 86.69 1028 GLN A C 1
ATOM 8491 O O . GLN A 1 1028 ? -9.219 -34.594 19.281 1 86.69 1028 GLN A O 1
ATOM 8496 N N . LEU A 1 1029 ? -8.328 -36.125 20.562 1 88.5 1029 LEU A N 1
ATOM 8497 C CA . LEU A 1 1029 ? -9.234 -37.156 20.094 1 88.5 1029 LEU A CA 1
ATOM 8498 C C . LEU A 1 1029 ? -10.688 -36.812 20.438 1 88.5 1029 LEU A C 1
ATOM 8500 O O . LEU A 1 1029 ? -11.57 -36.938 19.594 1 88.5 1029 LEU A O 1
ATOM 8504 N N . CYS A 1 1030 ? -10.914 -36.25 21.641 1 84.62 1030 CYS A N 1
ATOM 8505 C CA . CYS A 1 1030 ? -12.258 -35.938 22.094 1 84.62 1030 CYS A CA 1
ATOM 8506 C C . CYS A 1 1030 ? -12.781 -34.688 21.422 1 84.62 1030 CYS A C 1
ATOM 8508 O O . CYS A 1 1030 ? -13.984 -34.562 21.172 1 84.62 1030 CYS A O 1
ATOM 8510 N N . ASN A 1 1031 ? -11.906 -33.781 21.266 1 72.75 1031 ASN A N 1
ATOM 8511 C CA . ASN A 1 1031 ? -12.32 -32.562 20.609 1 72.75 1031 ASN A CA 1
ATOM 8512 C C . ASN A 1 1031 ? -12.656 -32.781 19.141 1 72.75 1031 ASN A C 1
ATOM 8514 O O . ASN A 1 1031 ? -13.477 -32.062 18.562 1 72.75 1031 ASN A O 1
ATOM 8518 N N . ARG A 1 1032 ? -11.992 -33.562 18.375 1 64.62 1032 ARG A N 1
ATOM 8519 C CA . ARG A 1 1032 ? -12.289 -33.875 16.984 1 64.62 1032 ARG A CA 1
ATOM 8520 C C . ARG A 1 1032 ? -13.523 -34.75 16.875 1 64.62 1032 ARG A C 1
ATOM 8522 O O . ARG A 1 1032 ? -13.938 -35.125 15.766 1 64.62 1032 ARG A O 1
ATOM 8529 N N . TYR A 1 1033 ? -14.219 -35.094 17.953 1 54.72 1033 TYR A N 1
ATOM 8530 C CA . TYR A 1 1033 ? -15.406 -35.938 18.062 1 54.72 1033 TYR A CA 1
ATOM 8531 C C . TYR A 1 1033 ? -16.531 -35.406 17.172 1 54.72 1033 TYR A C 1
ATOM 8533 O O . TYR A 1 1033 ? -17.453 -36.156 16.828 1 54.72 1033 TYR A O 1
ATOM 8541 N N . ASN A 1 1034 ? -16.438 -34.125 17.094 1 51.84 1034 ASN A N 1
ATOM 8542 C CA . ASN A 1 1034 ? -17.609 -33.781 16.312 1 51.84 1034 ASN A CA 1
ATOM 8543 C C . ASN A 1 1034 ? -17.703 -34.625 15.039 1 51.84 1034 ASN A C 1
ATOM 8545 O O . ASN A 1 1034 ? -18.672 -34.531 14.289 1 51.84 1034 ASN A O 1
ATOM 8549 N N . SER A 1 1035 ? -16.609 -35.438 14.852 1 51.81 1035 SER A N 1
ATOM 8550 C CA . SER A 1 1035 ? -16.656 -36.25 13.656 1 51.81 1035 SER A CA 1
ATOM 8551 C C . SER A 1 1035 ? -17.297 -37.625 13.945 1 51.81 1035 SER A C 1
ATOM 8553 O O . SER A 1 1035 ? -17.094 -38.188 15.023 1 51.81 1035 SER A O 1
ATOM 8555 N N . ASP A 1 1036 ? -18.359 -37.906 13.688 1 59.81 1036 ASP A N 1
ATOM 8556 C CA . ASP A 1 1036 ? -19.266 -39.031 13.633 1 59.81 1036 ASP A CA 1
ATOM 8557 C C . ASP A 1 1036 ? -18.5 -40.375 13.68 1 59.81 1036 ASP A C 1
ATOM 8559 O O . ASP A 1 1036 ? -19.094 -41.438 13.578 1 59.81 1036 ASP A O 1
ATOM 8563 N N . LYS A 1 1037 ? -17.141 -40.438 14.055 1 71.19 1037 LYS A N 1
ATOM 8564 C CA . LYS A 1 1037 ? -16.469 -41.688 13.82 1 71.19 1037 LYS A CA 1
ATOM 8565 C C . LYS A 1 1037 ? -16.266 -42.469 15.125 1 71.19 1037 LYS A C 1
ATOM 8567 O O . LYS A 1 1037 ? -16.125 -43.688 15.109 1 71.19 1037 LYS A O 1
ATOM 8572 N N . LEU A 1 1038 ? -16.281 -41.75 16.406 1 82.06 1038 LEU A N 1
ATOM 8573 C CA . LEU A 1 1038 ? -16.016 -42.438 17.656 1 82.06 1038 LEU A CA 1
ATOM 8574 C C . LEU A 1 1038 ? -17.312 -42.969 18.25 1 82.06 1038 LEU A C 1
ATOM 8576 O O . LEU A 1 1038 ? -18.359 -42.312 18.203 1 82.06 1038 LEU A O 1
ATOM 8580 N N . ASN A 1 1039 ? -17.266 -44.25 18.609 1 85.88 1039 ASN A N 1
ATOM 8581 C CA . ASN A 1 1039 ? -18.406 -44.906 19.234 1 85.88 1039 ASN A CA 1
ATOM 8582 C C . ASN A 1 1039 ? -18.188 -45.094 20.734 1 85.88 1039 ASN A C 1
ATOM 8584 O O . ASN A 1 1039 ? -17.109 -44.812 21.25 1 85.88 1039 ASN A O 1
ATOM 8588 N N . LEU A 1 1040 ? -19.203 -45.531 21.422 1 90.06 1040 LEU A N 1
ATOM 8589 C CA . LEU A 1 1040 ? -19.188 -45.719 22.875 1 90.06 1040 LEU A CA 1
ATOM 8590 C C . LEU A 1 1040 ? -18.125 -46.719 23.281 1 90.06 1040 LEU A C 1
ATOM 8592 O O . LEU A 1 1040 ? -17.438 -46.531 24.297 1 90.06 1040 LEU A O 1
ATOM 8596 N N . ARG A 1 1041 ? -17.922 -47.688 22.453 1 92 1041 ARG A N 1
ATOM 8597 C CA . ARG A 1 1041 ? -16.938 -48.719 22.75 1 92 1041 ARG A CA 1
ATOM 8598 C C . ARG A 1 1041 ? -15.523 -48.156 22.781 1 92 1041 ARG A C 1
ATOM 8600 O O . ARG A 1 1041 ? -14.727 -48.531 23.656 1 92 1041 ARG A O 1
ATOM 8607 N N . HIS A 1 1042 ? -15.25 -47.281 21.922 1 92.19 1042 HIS A N 1
ATOM 8608 C CA . HIS A 1 1042 ? -13.93 -46.688 21.844 1 92.19 1042 HIS A CA 1
ATOM 8609 C C . HIS A 1 1042 ? -13.625 -45.844 23.094 1 92.19 1042 HIS A C 1
ATOM 8611 O O . HIS A 1 1042 ? -12.523 -45.906 23.641 1 92.19 1042 HIS A O 1
ATOM 8617 N N . ILE A 1 1043 ? -14.656 -45.156 23.578 1 92.56 1043 ILE A N 1
ATOM 8618 C CA . ILE A 1 1043 ? -14.492 -44.312 24.75 1 92.56 1043 ILE A CA 1
ATOM 8619 C C . ILE A 1 1043 ? -14.328 -45.188 25.984 1 92.56 1043 ILE A C 1
ATOM 8621 O O . ILE A 1 1043 ? -13.523 -44.875 26.875 1 92.56 1043 ILE A O 1
ATOM 8625 N N . GLU A 1 1044 ? -15.023 -46.281 26.031 1 94.06 1044 GLU A N 1
ATOM 8626 C CA . GLU A 1 1044 ? -14.914 -47.219 27.156 1 94.06 1044 GLU A CA 1
ATOM 8627 C C . GLU A 1 1044 ? -13.523 -47.844 27.219 1 94.06 1044 GLU A C 1
ATOM 8629 O O . GLU A 1 1044 ? -12.977 -48.031 28.312 1 94.06 1044 GLU A O 1
ATOM 8634 N N . LEU A 1 1045 ? -12.961 -48.125 26.094 1 93.81 1045 LEU A N 1
ATOM 8635 C CA . LEU A 1 1045 ? -11.609 -48.656 26.031 1 93.81 1045 LEU A CA 1
ATOM 8636 C C . LEU A 1 1045 ? -10.609 -47.656 26.609 1 93.81 1045 LEU A C 1
ATOM 8638 O O . LEU A 1 1045 ? -9.711 -48.031 27.375 1 93.81 1045 LEU A O 1
ATOM 8642 N N . LEU A 1 1046 ? -10.789 -46.406 26.266 1 94.56 1046 LEU A N 1
ATOM 8643 C CA . LEU A 1 1046 ? -9.891 -45.375 26.75 1 94.56 1046 LEU A CA 1
ATOM 8644 C C . LEU A 1 1046 ? -10.078 -45.156 28.25 1 94.56 1046 LEU A C 1
ATOM 8646 O O . LEU A 1 1046 ? -9.102 -44.906 28.969 1 94.56 1046 LEU A O 1
ATOM 8650 N N . LEU A 1 1047 ? -11.328 -45.188 28.703 1 95.25 1047 LEU A N 1
ATOM 8651 C CA . LEU A 1 1047 ? -11.609 -45.062 30.141 1 95.25 1047 LEU A CA 1
ATOM 8652 C C . LEU A 1 1047 ? -11.016 -46.219 30.922 1 95.25 1047 LEU A C 1
ATOM 8654 O O . LEU A 1 1047 ? -10.703 -46.062 32.094 1 95.25 1047 LEU A O 1
ATOM 8658 N N . GLY A 1 1048 ? -10.828 -47.344 30.203 1 94.38 1048 GLY A N 1
ATOM 8659 C CA . GLY A 1 1048 ? -10.211 -48.5 30.812 1 94.38 1048 GLY A CA 1
ATOM 8660 C C . GLY A 1 1048 ? -8.781 -48.25 31.281 1 94.38 1048 GLY A C 1
ATOM 8661 O O . GLY A 1 1048 ? -8.312 -48.875 32.219 1 94.38 1048 GLY A O 1
ATOM 8662 N N . ILE A 1 1049 ? -8.133 -47.25 30.672 1 94.88 1049 ILE A N 1
ATOM 8663 C CA . ILE A 1 1049 ? -6.766 -46.906 31.062 1 94.88 1049 ILE A CA 1
ATOM 8664 C C . ILE A 1 1049 ? -6.754 -46.344 32.469 1 94.88 1049 ILE A C 1
ATOM 8666 O O . ILE A 1 1049 ? -5.832 -46.625 33.25 1 94.88 1049 ILE A O 1
ATOM 8670 N N . PHE A 1 1050 ? -7.789 -45.562 32.875 1 94.06 1050 PHE A N 1
ATOM 8671 C CA . PHE A 1 1050 ? -7.875 -44.969 34.219 1 94.06 1050 PHE A CA 1
ATOM 8672 C C . PHE A 1 1050 ? -8.312 -46 35.25 1 94.06 1050 PHE A C 1
ATOM 8674 O O . PHE A 1 1050 ? -8.227 -45.719 36.469 1 94.06 1050 PHE A O 1
ATOM 8681 N N . GLU A 1 1051 ? -8.734 -47.125 34.875 1 90.56 1051 GLU A N 1
ATOM 8682 C CA . GLU A 1 1051 ? -9.109 -48.188 35.781 1 90.56 1051 GLU A CA 1
ATOM 8683 C C . GLU A 1 1051 ? -7.93 -49.125 36.094 1 90.56 1051 GLU A C 1
ATOM 8685 O O . GLU A 1 1051 ? -7.77 -49.594 37.219 1 90.56 1051 GLU A O 1
ATOM 8690 N N . ASN A 1 1052 ? -7.051 -49.188 35.125 1 90 1052 ASN A N 1
ATOM 8691 C CA . ASN A 1 1052 ? -6.02 -50.219 35.25 1 90 1052 ASN A CA 1
ATOM 8692 C C . ASN A 1 1052 ? -4.633 -49.625 35.406 1 90 1052 ASN A C 1
ATOM 8694 O O . ASN A 1 1052 ? -3.775 -50.188 36.094 1 90 1052 ASN A O 1
ATOM 8698 N N . THR A 1 1053 ? -4.391 -48.438 34.75 1 92.12 1053 THR A N 1
ATOM 8699 C CA . THR A 1 1053 ? -3.021 -47.938 34.656 1 92.12 1053 THR A CA 1
ATOM 8700 C C . THR A 1 1053 ? -2.885 -46.594 35.344 1 92.12 1053 THR A C 1
ATOM 8702 O O . THR A 1 1053 ? -1.913 -46.344 36.062 1 92.12 1053 THR A O 1
ATOM 8705 N N . LEU A 1 1054 ? -3.891 -45.656 35.125 1 92.88 1054 LEU A N 1
ATOM 8706 C CA . LEU A 1 1054 ? -3.852 -44.281 35.688 1 92.88 1054 LEU A CA 1
ATOM 8707 C C . LEU A 1 1054 ? -5.02 -44.062 36.625 1 92.88 1054 LEU A C 1
ATOM 8709 O O . LEU A 1 1054 ? -6.047 -44.75 36.531 1 92.88 1054 LEU A O 1
ATOM 8713 N N . GLU A 1 1055 ? -4.75 -43.219 37.531 1 91.38 1055 GLU A N 1
ATOM 8714 C CA . GLU A 1 1055 ? -5.832 -42.75 38.375 1 91.38 1055 GLU A CA 1
ATOM 8715 C C . GLU A 1 1055 ? -6.379 -41.406 37.906 1 91.38 1055 GLU A C 1
ATOM 8717 O O . GLU A 1 1055 ? -5.633 -40.594 37.375 1 91.38 1055 GLU A O 1
ATOM 8722 N N . PRO A 1 1056 ? -7.617 -41.219 38.031 1 91.56 1056 PRO A N 1
ATOM 8723 C CA . PRO A 1 1056 ? -8.219 -39.969 37.594 1 91.56 1056 PRO A CA 1
ATOM 8724 C C . PRO A 1 1056 ? -7.512 -38.75 38.188 1 91.56 1056 PRO A C 1
ATOM 8726 O O . PRO A 1 1056 ? -7.434 -37.719 37.531 1 91.56 1056 PRO A O 1
ATOM 8729 N N . LYS A 1 1057 ? -6.848 -38.906 39.312 1 89.69 1057 LYS A N 1
ATOM 8730 C CA . LYS A 1 1057 ? -6.18 -37.781 39.969 1 89.69 1057 LYS A CA 1
ATOM 8731 C C . LYS A 1 1057 ? -4.914 -37.375 39.219 1 89.69 1057 LYS A C 1
ATOM 8733 O O . LYS A 1 1057 ? -4.445 -36.25 39.344 1 89.69 1057 LYS A O 1
ATOM 8738 N N . MET A 1 1058 ? -4.406 -38.375 38.5 1 91 1058 MET A N 1
ATOM 8739 C CA . MET A 1 1058 ? -3.145 -38.156 37.812 1 91 1058 MET A CA 1
ATOM 8740 C C . MET A 1 1058 ? -3.357 -37.281 36.562 1 91 1058 MET A C 1
ATOM 8742 O O . MET A 1 1058 ? -2.447 -36.562 36.156 1 91 1058 MET A O 1
ATOM 8746 N N . ASP A 1 1059 ? -4.562 -37.312 35.938 1 93.38 1059 ASP A N 1
ATOM 8747 C CA . ASP A 1 1059 ? -4.965 -36.469 34.812 1 93.38 1059 ASP A CA 1
ATOM 8748 C C . ASP A 1 1059 ? -6.48 -36.281 34.781 1 93.38 1059 ASP A C 1
ATOM 8750 O O . ASP A 1 1059 ? -7.164 -36.875 33.938 1 93.38 1059 ASP A O 1
ATOM 8754 N N . LEU A 1 1060 ? -6.898 -35.469 35.625 1 92.75 1060 LEU A N 1
ATOM 8755 C CA . LEU A 1 1060 ? -8.328 -35.25 35.812 1 92.75 1060 LEU A CA 1
ATOM 8756 C C . LEU A 1 1060 ? -8.977 -34.688 34.562 1 92.75 1060 LEU A C 1
ATOM 8758 O O . LEU A 1 1060 ? -10.094 -35.062 34.188 1 92.75 1060 LEU A O 1
ATOM 8762 N N . THR A 1 1061 ? -8.297 -33.812 33.906 1 91.81 1061 THR A N 1
ATOM 8763 C CA . THR A 1 1061 ? -8.852 -33.156 32.75 1 91.81 1061 THR A CA 1
ATOM 8764 C C . THR A 1 1061 ? -9.164 -34.188 31.641 1 91.81 1061 THR A C 1
ATOM 8766 O O . THR A 1 1061 ? -10.242 -34.156 31.047 1 91.81 1061 THR A O 1
ATOM 8769 N N . SER A 1 1062 ? -8.203 -35.062 31.359 1 93.31 1062 SER A N 1
ATOM 8770 C CA . SER A 1 1062 ? -8.43 -36.094 30.344 1 93.31 1062 SER A CA 1
ATOM 8771 C C . SER A 1 1062 ? -9.57 -37.031 30.75 1 93.31 1062 SER A C 1
ATOM 8773 O O . SER A 1 1062 ? -10.391 -37.406 29.906 1 93.31 1062 SER A O 1
ATOM 8775 N N . TYR A 1 1063 ? -9.609 -37.312 32.062 1 94.06 1063 TYR A N 1
ATOM 8776 C CA . TYR A 1 1063 ? -10.688 -38.156 32.594 1 94.06 1063 TYR A CA 1
ATOM 8777 C C . TYR A 1 1063 ? -12.039 -37.5 32.375 1 94.06 1063 TYR A C 1
ATOM 8779 O O . TYR A 1 1063 ? -12.992 -38.156 31.953 1 94.06 1063 TYR A O 1
ATOM 8787 N N . LEU A 1 1064 ? -12.133 -36.25 32.625 1 93.31 1064 LEU A N 1
ATOM 8788 C CA . LEU A 1 1064 ? -13.375 -35.5 32.469 1 93.31 1064 LEU A CA 1
ATOM 8789 C C . LEU A 1 1064 ? -13.781 -35.406 31 1 93.31 1064 LEU A C 1
ATOM 8791 O O . LEU A 1 1064 ? -14.961 -35.5 30.672 1 93.31 1064 LEU A O 1
ATOM 8795 N N . TYR A 1 1065 ? -12.836 -35.25 30.125 1 91.75 1065 TYR A N 1
ATOM 8796 C CA . TYR A 1 1065 ? -13.125 -35.219 28.688 1 91.75 1065 TYR A CA 1
ATOM 8797 C C . TYR A 1 1065 ? -13.773 -36.531 28.25 1 91.75 1065 TYR A C 1
ATOM 8799 O O . TYR A 1 1065 ? -14.75 -36.531 27.5 1 91.75 1065 TYR A O 1
ATOM 8807 N N . LEU A 1 1066 ? -13.25 -37.594 28.734 1 93.38 1066 LEU A N 1
ATOM 8808 C CA . LEU A 1 1066 ? -13.75 -38.938 28.344 1 93.38 1066 LEU A CA 1
ATOM 8809 C C . LEU A 1 1066 ? -15.148 -39.156 28.922 1 93.38 1066 LEU A C 1
ATOM 8811 O O . LEU A 1 1066 ? -16.031 -39.688 28.234 1 93.38 1066 LEU A O 1
ATOM 8815 N N . ILE A 1 1067 ? -15.344 -38.719 30.141 1 92.44 1067 ILE A N 1
ATOM 8816 C CA . ILE A 1 1067 ? -16.656 -38.875 30.781 1 92.44 1067 ILE A CA 1
ATOM 8817 C C . ILE A 1 1067 ? -17.688 -38.062 30.016 1 92.44 1067 ILE A C 1
ATOM 8819 O O . ILE A 1 1067 ? -18.781 -38.531 29.734 1 92.44 1067 ILE A O 1
ATOM 8823 N N . CYS A 1 1068 ? -17.375 -36.844 29.734 1 90.19 1068 CYS A N 1
ATOM 8824 C CA . CYS A 1 1068 ? -18.281 -35.969 29 1 90.19 1068 CYS A CA 1
ATOM 8825 C C . CYS A 1 1068 ? -18.609 -36.562 27.625 1 90.19 1068 CYS A C 1
ATOM 8827 O O . CYS A 1 1068 ? -19.781 -36.562 27.219 1 90.19 1068 CYS A O 1
ATOM 8829 N N . THR A 1 1069 ? -17.641 -37.094 27 1 90.19 1069 THR A N 1
ATOM 8830 C CA . THR A 1 1069 ? -17.859 -37.688 25.688 1 90.19 1069 THR A CA 1
ATOM 8831 C C . THR A 1 1069 ? -18.734 -38.938 25.797 1 90.19 1069 THR A C 1
ATOM 8833 O O . THR A 1 1069 ? -19.625 -39.156 24.969 1 90.19 1069 THR A O 1
ATOM 8836 N N . LYS A 1 1070 ? -18.484 -39.75 26.766 1 91.88 1070 LYS A N 1
ATOM 8837 C CA . LYS A 1 1070 ? -19.297 -40.938 27 1 91.88 1070 LYS A CA 1
ATOM 8838 C C . LYS A 1 1070 ? -20.766 -40.562 27.203 1 91.88 1070 LYS A C 1
ATOM 8840 O O . LYS A 1 1070 ? -21.641 -41.156 26.562 1 91.88 1070 LYS A O 1
ATOM 8845 N N . GLN A 1 1071 ? -21.016 -39.594 28 1 91.81 1071 GLN A N 1
ATOM 8846 C CA . GLN A 1 1071 ? -22.391 -39.219 28.312 1 91.81 1071 GLN A CA 1
ATOM 8847 C C . GLN A 1 1071 ? -23.062 -38.594 27.094 1 91.81 1071 GLN A C 1
ATOM 8849 O O . GLN A 1 1071 ? -24.266 -38.75 26.891 1 91.81 1071 GLN A O 1
ATOM 8854 N N . GLN A 1 1072 ? -22.328 -37.906 26.406 1 88.31 1072 GLN A N 1
ATOM 8855 C CA . GLN A 1 1072 ? -22.875 -37.312 25.188 1 88.31 1072 GLN A CA 1
ATOM 8856 C C . GLN A 1 1072 ? -23.312 -38.375 24.203 1 88.31 1072 GLN A C 1
ATOM 8858 O O . GLN A 1 1072 ? -24.375 -38.281 23.5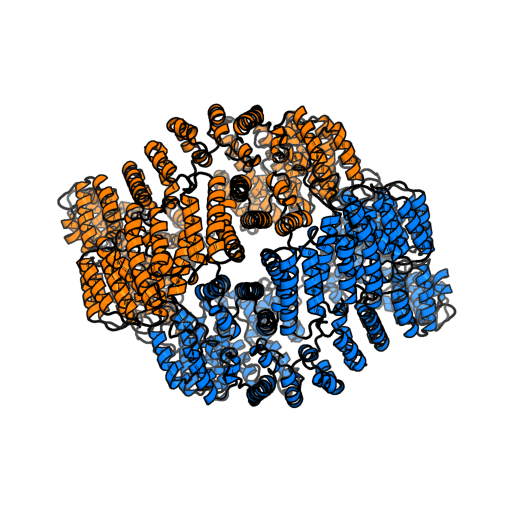78 1 88.31 1072 GLN A O 1
ATOM 8863 N N . LEU A 1 1073 ? -22.484 -39.438 24.031 1 87.25 1073 LEU A N 1
ATOM 8864 C CA . LEU A 1 1073 ? -22.781 -40.531 23.109 1 87.25 1073 LEU A CA 1
ATOM 8865 C C . LEU A 1 1073 ? -23.984 -41.344 23.562 1 87.25 1073 LEU A C 1
ATOM 8867 O O . LEU A 1 1073 ? -24.734 -41.844 22.734 1 87.25 1073 LEU A O 1
ATOM 8871 N N . LEU A 1 1074 ? -24.203 -41.375 24.875 1 89.88 1074 LEU A N 1
ATOM 8872 C CA . LEU A 1 1074 ? -25.312 -42.156 25.438 1 89.88 1074 LEU A CA 1
ATOM 8873 C C . LEU A 1 1074 ? -26.594 -41.312 25.438 1 89.88 1074 LEU A C 1
ATOM 8875 O O . LEU A 1 1074 ? -27.688 -41.875 25.562 1 89.88 1074 LEU A O 1
ATOM 8879 N N . SER A 1 1075 ? -26.531 -40.062 25.203 1 89.38 1075 SER A N 1
ATOM 8880 C CA . SER A 1 1075 ? -27.688 -39.156 25.312 1 89.38 1075 SER A CA 1
ATOM 8881 C C . SER A 1 1075 ? -28.5 -39.156 24.031 1 89.38 1075 SER A C 1
ATOM 8883 O O . SER A 1 1075 ? -27.953 -39.344 22.938 1 89.38 1075 SER A O 1
ATOM 8885 N N . ILE A 1 1076 ? -29.781 -39 24.219 1 88.38 1076 ILE A N 1
ATOM 8886 C CA . ILE A 1 1076 ? -30.703 -39 23.094 1 88.38 1076 ILE A CA 1
ATOM 8887 C C . ILE A 1 1076 ? -31.016 -37.562 22.703 1 88.38 1076 ILE A C 1
ATOM 8889 O O . ILE A 1 1076 ? -31.281 -37.281 21.531 1 88.38 1076 ILE A O 1
ATOM 8893 N N . SER A 1 1077 ? -31.078 -36.719 23.719 1 86.69 1077 SER A N 1
ATOM 8894 C CA . SER A 1 1077 ? -31.344 -35.281 23.484 1 86.69 1077 SER A CA 1
ATOM 8895 C C . SER A 1 1077 ? -30.422 -34.406 24.297 1 86.69 1077 SER A C 1
ATOM 8897 O O . SER A 1 1077 ? -29.688 -34.875 25.172 1 86.69 1077 SER A O 1
ATOM 8899 N N . ALA A 1 1078 ? -30.406 -33.219 23.938 1 87.44 1078 ALA A N 1
ATOM 8900 C CA . ALA A 1 1078 ? -29.594 -32.25 24.688 1 87.44 1078 ALA A CA 1
ATOM 8901 C C . ALA A 1 1078 ? -30.016 -32.188 26.141 1 87.44 1078 ALA A C 1
ATOM 8903 O O . ALA A 1 1078 ? -29.188 -32.062 27.047 1 87.44 1078 ALA A O 1
ATOM 8904 N N . LYS A 1 1079 ? -31.312 -32.281 26.391 1 90 1079 LYS A N 1
ATOM 8905 C CA . LYS A 1 1079 ? -31.828 -32.281 27.766 1 90 1079 LYS A CA 1
ATOM 8906 C C . LYS A 1 1079 ? -31.359 -33.531 28.531 1 90 1079 LYS A C 1
ATOM 8908 O O . LYS A 1 1079 ? -30.969 -33.438 29.688 1 90 1079 LYS A O 1
ATOM 8913 N N . ASP A 1 1080 ? -31.391 -34.625 27.75 1 92.56 1080 ASP A N 1
ATOM 8914 C CA . ASP A 1 1080 ? -30.922 -35.875 28.359 1 92.56 1080 ASP A CA 1
ATOM 8915 C C . ASP A 1 1080 ? -29.438 -35.812 28.672 1 92.56 1080 ASP A C 1
ATOM 8917 O O . ASP A 1 1080 ? -28.984 -36.312 29.703 1 92.56 1080 ASP A O 1
ATOM 8921 N N . PHE A 1 1081 ? -28.734 -35.219 27.781 1 91.75 1081 PHE A N 1
ATOM 8922 C CA . PHE A 1 1081 ? -27.312 -35 28 1 91.75 1081 PHE A CA 1
ATOM 8923 C C . PHE A 1 1081 ? -27.078 -34.219 29.281 1 91.75 1081 PHE A C 1
ATOM 8925 O O . PHE A 1 1081 ? -26.25 -34.594 30.109 1 91.75 1081 PHE A O 1
ATOM 8932 N N . GLY A 1 1082 ? -27.844 -33.156 29.469 1 92.62 1082 GLY A N 1
ATOM 8933 C CA . GLY A 1 1082 ? -27.75 -32.344 30.672 1 92.62 1082 GLY A CA 1
ATOM 8934 C C . GLY A 1 1082 ? -28.062 -33.125 31.938 1 92.62 1082 GLY A C 1
ATOM 8935 O O . GLY A 1 1082 ? -27.375 -33 32.938 1 92.62 1082 GLY A O 1
ATOM 8936 N N . LEU A 1 1083 ? -29.062 -33.969 31.828 1 94.75 1083 LEU A N 1
ATOM 8937 C CA . LEU A 1 1083 ? -29.484 -34.781 32.969 1 94.75 1083 LEU A CA 1
ATOM 8938 C C . LEU A 1 1083 ? -28.391 -35.781 33.344 1 94.75 1083 LEU A C 1
ATOM 8940 O O . LEU A 1 1083 ? -28.125 -36 34.531 1 94.75 1083 LEU A O 1
ATOM 8944 N N . ARG A 1 1084 ? -27.75 -36.344 32.406 1 94.25 1084 ARG A N 1
ATOM 8945 C CA . ARG A 1 1084 ? -26.688 -37.312 32.656 1 94.25 1084 ARG A CA 1
ATOM 8946 C C . ARG A 1 1084 ? -25.469 -36.656 33.25 1 94.25 1084 ARG A C 1
ATOM 8948 O O . ARG A 1 1084 ? -24.828 -37.219 34.156 1 94.25 1084 ARG A O 1
ATOM 8955 N N . ILE A 1 1085 ? -25.141 -35.5 32.719 1 93.88 1085 ILE A N 1
ATOM 8956 C CA . ILE A 1 1085 ? -24.016 -34.781 33.312 1 93.88 1085 ILE A CA 1
ATOM 8957 C C . ILE A 1 1085 ? -24.328 -34.375 34.75 1 93.88 1085 ILE A C 1
ATOM 8959 O O . ILE A 1 1085 ? -23.453 -34.406 35.594 1 93.88 1085 ILE A O 1
ATOM 8963 N N . ALA A 1 1086 ? -25.625 -34.031 35.031 1 94.75 1086 ALA A N 1
ATOM 8964 C CA . ALA A 1 1086 ? -26.047 -33.688 36.406 1 94.75 1086 ALA A CA 1
ATOM 8965 C C . ALA A 1 1086 ? -25.812 -34.875 37.344 1 94.75 1086 ALA A C 1
ATOM 8967 O O . ALA A 1 1086 ? -25.328 -34.656 38.469 1 94.75 1086 ALA A O 1
ATOM 8968 N N . ARG A 1 1087 ? -26.094 -36 36.844 1 94.06 1087 ARG A N 1
ATOM 8969 C CA . ARG A 1 1087 ? -25.891 -37.188 37.656 1 94.06 1087 ARG A CA 1
ATOM 8970 C C . ARG A 1 1087 ? -24.406 -37.469 37.875 1 94.06 1087 ARG A C 1
ATOM 8972 O O . ARG A 1 1087 ? -24 -37.875 38.969 1 94.06 1087 ARG A O 1
ATOM 8979 N N . GLU A 1 1088 ? -23.625 -37.188 36.875 1 93.62 1088 GLU A N 1
ATOM 8980 C CA . GLU A 1 1088 ? -22.172 -37.375 36.969 1 93.62 1088 GLU A CA 1
ATOM 8981 C C . GLU A 1 1088 ? -21.578 -36.375 37.969 1 93.62 1088 GLU A C 1
ATOM 8983 O O . GLU A 1 1088 ? -20.625 -36.688 38.688 1 93.62 1088 GLU A O 1
ATOM 8988 N N . ILE A 1 1089 ? -22.109 -35.156 37.938 1 94.06 1089 ILE A N 1
ATOM 8989 C CA . ILE A 1 1089 ? -21.656 -34.156 38.875 1 94.06 1089 ILE A CA 1
ATOM 8990 C C . ILE A 1 1089 ? -21.875 -34.625 40.312 1 94.06 1089 ILE A C 1
ATOM 8992 O O . ILE A 1 1089 ? -20.984 -34.531 41.156 1 94.06 1089 ILE A O 1
ATOM 8996 N N . ASN A 1 1090 ? -23.031 -35.219 40.562 1 92.31 1090 ASN A N 1
ATOM 8997 C CA . ASN A 1 1090 ? -23.344 -35.75 41.906 1 92.31 1090 ASN A CA 1
ATOM 8998 C C . ASN A 1 1090 ? -22.391 -36.844 42.312 1 92.31 1090 ASN A C 1
ATOM 9000 O O . ASN A 1 1090 ? -21.938 -36.906 43.438 1 92.31 1090 ASN A O 1
ATOM 9004 N N . ARG A 1 1091 ? -22 -37.594 41.344 1 92.31 1091 ARG A N 1
ATOM 9005 C CA . ARG A 1 1091 ? -21.062 -38.688 41.594 1 92.31 1091 ARG A CA 1
ATOM 9006 C C . ARG A 1 1091 ? -19.656 -38.188 41.875 1 92.31 1091 ARG A C 1
ATOM 9008 O O . ARG A 1 1091 ? -19.016 -38.562 42.844 1 92.31 1091 ARG A O 1
ATOM 9015 N N . LEU A 1 1092 ? -19.172 -37.281 41.062 1 92.75 1092 LEU A N 1
ATOM 9016 C CA . LEU A 1 1092 ? -17.812 -36.781 41.125 1 92.75 1092 LEU A CA 1
ATOM 9017 C C . LEU A 1 1092 ? -17.625 -35.906 42.344 1 92.75 1092 LEU A C 1
ATOM 9019 O O . LEU A 1 1092 ? -16.531 -35.844 42.906 1 92.75 1092 LEU A O 1
ATOM 9023 N N . THR A 1 1093 ? -18.688 -35.156 42.812 1 91.69 1093 THR A N 1
ATOM 9024 C CA . THR A 1 1093 ? -18.578 -34.312 43.969 1 91.69 1093 THR A CA 1
ATOM 9025 C C . THR A 1 1093 ? -18.422 -35.125 45.25 1 91.69 1093 THR A C 1
ATOM 9027 O O . THR A 1 1093 ? -17.781 -34.688 46.188 1 91.69 1093 THR A O 1
ATOM 9030 N N . LYS A 1 1094 ? -18.953 -36.312 45.219 1 88.31 1094 LYS A N 1
ATOM 9031 C CA . LYS A 1 1094 ? -18.781 -37.188 46.375 1 88.31 1094 LYS A CA 1
ATOM 9032 C C . LYS A 1 1094 ? -17.344 -37.719 46.469 1 88.31 1094 LYS A C 1
ATOM 9034 O O . LYS A 1 1094 ? -16.781 -37.844 47.562 1 88.31 1094 LYS A O 1
ATOM 9039 N N . GLU A 1 1095 ? -16.703 -37.75 45.312 1 85.75 1095 GLU A N 1
ATOM 9040 C CA . GLU A 1 1095 ? -15.352 -38.312 45.25 1 85.75 1095 GLU A CA 1
ATOM 9041 C C . GLU A 1 1095 ? -14.312 -37.188 45.438 1 85.75 1095 GLU A C 1
ATOM 9043 O O . GLU A 1 1095 ? -13.305 -37.375 46.094 1 85.75 1095 GLU A O 1
ATOM 9048 N N . PHE A 1 1096 ? -14.383 -35.969 44.781 1 87 1096 PHE A N 1
ATOM 9049 C CA . PHE A 1 1096 ? -13.359 -34.938 44.719 1 87 1096 PHE A CA 1
ATOM 9050 C C . PHE A 1 1096 ? -13.789 -33.719 45.531 1 87 1096 PHE A C 1
ATOM 9052 O O . PHE A 1 1096 ? -13.07 -32.719 45.562 1 87 1096 PHE A O 1
ATOM 9059 N N . THR A 1 1097 ? -14.977 -33.531 46.062 1 86.38 1097 THR A N 1
ATOM 9060 C CA . THR A 1 1097 ? -15.539 -32.375 46.719 1 86.38 1097 THR A CA 1
ATOM 9061 C C . THR A 1 1097 ? -16.297 -31.5 45.719 1 86.38 1097 THR A C 1
ATOM 9063 O O . THR A 1 1097 ? -16.109 -31.625 44.531 1 86.38 1097 THR A O 1
ATOM 9066 N N . PRO A 1 1098 ? -17.047 -30.609 46.156 1 88.31 1098 PRO A N 1
ATOM 9067 C CA . PRO A 1 1098 ? -17.844 -29.766 45.25 1 88.31 1098 PRO A CA 1
ATOM 9068 C C . PRO A 1 1098 ? -17 -28.797 44.438 1 88.31 1098 PRO A C 1
ATOM 9070 O O . PRO A 1 1098 ? -17.453 -28.281 43.406 1 88.31 1098 PRO A O 1
ATOM 9073 N N . LEU A 1 1099 ? -15.773 -28.656 44.75 1 89.75 1099 LEU A N 1
ATOM 9074 C CA . LEU A 1 1099 ? -14.906 -27.719 44.062 1 89.75 1099 LEU A CA 1
ATOM 9075 C C . LEU A 1 1099 ? -14.547 -28.234 42.688 1 89.75 1099 LEU A C 1
ATOM 9077 O O . LEU A 1 1099 ? -14.078 -27.484 41.812 1 89.75 1099 LEU A O 1
ATOM 9081 N N . ILE A 1 1100 ? -14.836 -29.484 42.375 1 90.56 1100 ILE A N 1
ATOM 9082 C CA . ILE A 1 1100 ? -14.523 -30.109 41.094 1 90.56 1100 ILE A CA 1
ATOM 9083 C C . ILE A 1 1100 ? -15.383 -29.484 40 1 90.56 1100 ILE A C 1
ATOM 9085 O O . ILE A 1 1100 ? -15.031 -29.547 38.812 1 90.56 1100 ILE A O 1
ATOM 9089 N N . ILE A 1 1101 ? -16.438 -28.906 40.438 1 89.5 1101 ILE A N 1
ATOM 9090 C CA . ILE A 1 1101 ? -17.406 -28.359 39.5 1 89.5 1101 ILE A CA 1
ATOM 9091 C C . ILE A 1 1101 ? -16.734 -27.266 38.656 1 89.5 1101 ILE A C 1
ATOM 9093 O O . ILE A 1 1101 ? -17.078 -27.078 37.5 1 89.5 1101 ILE A O 1
ATOM 9097 N N . HIS A 1 1102 ? -15.75 -26.688 39.219 1 85.62 1102 HIS A N 1
ATOM 9098 C CA . HIS A 1 1102 ? -15.031 -25.656 38.5 1 85.62 1102 HIS A CA 1
ATOM 9099 C C . HIS A 1 1102 ? -14.297 -26.234 37.312 1 85.62 1102 HIS A C 1
ATOM 9101 O O . HIS A 1 1102 ? -14.383 -25.703 36.188 1 85.62 1102 HIS A O 1
ATOM 9107 N N . SER A 1 1103 ? -13.648 -27.281 37.594 1 88.25 1103 SER A N 1
ATOM 9108 C CA . SER A 1 1103 ? -12.906 -27.938 36.5 1 88.25 1103 SER A CA 1
ATOM 9109 C C . SER A 1 1103 ? -13.852 -28.531 35.469 1 88.25 1103 SER A C 1
ATOM 9111 O O . SER A 1 1103 ? -13.57 -28.453 34.25 1 88.25 1103 SER A O 1
ATOM 9113 N N . MET A 1 1104 ? -14.922 -28.984 35.969 1 89.5 1104 MET A N 1
ATOM 9114 C CA . MET A 1 1104 ? -15.914 -29.547 35.062 1 89.5 1104 MET A CA 1
ATOM 9115 C C . MET A 1 1104 ? -16.516 -28.469 34.156 1 89.5 1104 MET A C 1
ATOM 9117 O O . MET A 1 1104 ? -16.75 -28.688 32.969 1 89.5 1104 MET A O 1
ATOM 9121 N N . ALA A 1 1105 ? -16.766 -27.375 34.875 1 87.38 1105 ALA A N 1
ATOM 9122 C CA . ALA A 1 1105 ? -17.344 -26.266 34.125 1 87.38 1105 ALA A CA 1
ATOM 9123 C C . ALA A 1 1105 ? -16.391 -25.812 33 1 87.38 1105 ALA A C 1
ATOM 9125 O O . ALA A 1 1105 ? -16.844 -25.516 31.906 1 87.38 1105 ALA A O 1
ATOM 9126 N N . LYS A 1 1106 ? -15.156 -25.781 33.281 1 85.12 1106 LYS A N 1
ATOM 9127 C CA . LYS A 1 1106 ? -14.172 -25.391 32.281 1 85.12 1106 LYS A CA 1
ATOM 9128 C C . LYS A 1 1106 ? -14.148 -26.375 31.109 1 85.12 1106 LYS A C 1
ATOM 9130 O O . LYS A 1 1106 ? -14.188 -25.969 29.938 1 85.12 1106 LYS A O 1
ATOM 9135 N N . VAL A 1 1107 ? -14.062 -27.609 31.438 1 88 1107 VAL A N 1
ATOM 9136 C CA . VAL A 1 1107 ? -14.016 -28.656 30.422 1 88 1107 VAL A CA 1
ATOM 9137 C C . VAL A 1 1107 ? -15.305 -28.641 29.609 1 88 1107 VAL A C 1
ATOM 9139 O O . VAL A 1 1107 ? -15.266 -28.75 28.375 1 88 1107 VAL A O 1
ATOM 9142 N N . MET A 1 1108 ? -16.406 -28.422 30.359 1 86.5 1108 MET A N 1
ATOM 9143 C CA . MET A 1 1108 ? -17.703 -28.422 29.688 1 86.5 1108 MET A CA 1
ATOM 9144 C C . MET A 1 1108 ? -17.812 -27.25 28.719 1 86.5 1108 MET A C 1
ATOM 9146 O O . MET A 1 1108 ? -18.359 -27.391 27.625 1 86.5 1108 MET A O 1
ATOM 9150 N N . THR A 1 1109 ? -17.344 -26.188 29.234 1 82.88 1109 THR A N 1
ATOM 9151 C CA . THR A 1 1109 ? -17.359 -25.016 28.375 1 82.88 1109 THR A CA 1
ATOM 9152 C C . THR A 1 1109 ? -16.562 -25.25 27.109 1 82.88 1109 THR A C 1
ATOM 9154 O O . THR A 1 1109 ? -17 -24.906 26 1 82.88 1109 THR A O 1
ATOM 9157 N N . GLU A 1 1110 ? -15.445 -25.859 27.219 1 79.62 1110 GLU A N 1
ATOM 9158 C CA . GLU A 1 1110 ? -14.586 -26.156 26.078 1 79.62 1110 GLU A CA 1
ATOM 9159 C C . GLU A 1 1110 ? -15.203 -27.234 25.188 1 79.62 1110 GLU A C 1
ATOM 9161 O O . GLU A 1 1110 ? -15.031 -27.219 23.969 1 79.62 1110 GLU A O 1
ATOM 9166 N N . PHE A 1 1111 ? -15.883 -28.094 25.875 1 77.38 1111 PHE A N 1
ATOM 9167 C CA . PHE A 1 1111 ? -16.484 -29.234 25.203 1 77.38 1111 PHE A CA 1
ATOM 9168 C C . PHE A 1 1111 ? -17.688 -28.797 24.375 1 77.38 1111 PHE A C 1
ATOM 9170 O O . PHE A 1 1111 ? -17.891 -29.266 23.25 1 77.38 1111 PHE A O 1
ATOM 9177 N N . ILE A 1 1112 ? -18.469 -27.781 24.891 1 74.88 1112 ILE A N 1
ATOM 9178 C CA . ILE A 1 1112 ? -19.75 -27.406 24.266 1 74.88 1112 ILE A CA 1
ATOM 9179 C C . ILE A 1 1112 ? -19.516 -26.281 23.266 1 74.88 1112 ILE A C 1
ATOM 9181 O O . ILE A 1 1112 ? -20.281 -26.125 22.312 1 74.88 1112 ILE A O 1
ATOM 9185 N N . ASP A 1 1113 ? -18.5 -25.469 23.453 1 71.44 1113 ASP A N 1
ATOM 9186 C CA . ASP A 1 1113 ? -18.25 -24.266 22.656 1 71.44 1113 ASP A CA 1
ATOM 9187 C C . ASP A 1 1113 ? -18.219 -24.609 21.172 1 71.44 1113 ASP A C 1
ATOM 9189 O O . ASP A 1 1113 ? -18.891 -23.969 20.359 1 71.44 1113 ASP A O 1
ATOM 9193 N N . PRO A 1 1114 ? -17.484 -25.625 20.812 1 62.06 1114 PRO A N 1
ATOM 9194 C CA . PRO A 1 1114 ? -17.469 -25.922 19.375 1 62.06 1114 PRO A CA 1
ATOM 9195 C C . PRO A 1 1114 ? -18.812 -26.438 18.859 1 62.06 1114 PRO A C 1
ATOM 9197 O O . PRO A 1 1114 ? -19.141 -26.25 17.688 1 62.06 1114 PRO A O 1
ATOM 9200 N N . ILE A 1 1115 ? -19.656 -27 19.781 1 60.62 1115 ILE A N 1
ATOM 9201 C CA . ILE A 1 1115 ? -20.953 -27.562 19.406 1 60.62 1115 ILE A CA 1
ATOM 9202 C C . ILE A 1 1115 ? -21.984 -26.453 19.297 1 60.62 1115 ILE A C 1
ATOM 9204 O O . ILE A 1 1115 ? -22.859 -26.484 18.406 1 60.62 1115 ILE A O 1
ATOM 9208 N N . SER A 1 1116 ? -21.812 -25.422 20.203 1 59.12 1116 SER A N 1
ATOM 9209 C CA . SER A 1 1116 ? -22.828 -24.391 20.344 1 59.12 1116 SER A CA 1
ATOM 9210 C C . SER A 1 1116 ? -22.609 -23.266 19.344 1 59.12 1116 SER A C 1
ATOM 9212 O O . SER A 1 1116 ? -23.484 -22.422 19.141 1 59.12 1116 SER A O 1
ATOM 9214 N N . LYS A 1 1117 ? -21.375 -22.953 18.906 1 55.5 1117 LYS A N 1
ATOM 9215 C CA . LYS A 1 1117 ? -21.141 -21.828 18 1 55.5 1117 LYS A CA 1
ATOM 9216 C C . LYS A 1 1117 ? -22.125 -21.859 16.828 1 55.5 1117 LYS A C 1
ATOM 9218 O O . LYS A 1 1117 ? -22.547 -20.812 16.344 1 55.5 1117 LYS A O 1
ATOM 9223 N N . ASN A 1 1118 ? -22.672 -23.047 16.406 1 50.97 1118 ASN A N 1
ATOM 9224 C CA . ASN A 1 1118 ? -23.547 -23.109 15.234 1 50.97 1118 ASN A CA 1
ATOM 9225 C C . ASN A 1 1118 ? -25.016 -23 15.625 1 50.97 1118 ASN A C 1
ATOM 9227 O O . ASN A 1 1118 ? -25.828 -22.516 14.844 1 50.97 1118 ASN A O 1
ATOM 9231 N N . GLN A 1 1119 ? -25.625 -23.484 16.844 1 55 1119 GLN A N 1
ATOM 9232 C CA . GLN A 1 1119 ? -27.031 -23.422 17.25 1 55 1119 GLN A CA 1
ATOM 9233 C C . GLN A 1 1119 ? -27.141 -23.281 18.766 1 55 1119 GLN A C 1
ATOM 9235 O O . GLN A 1 1119 ? -27.625 -24.188 19.453 1 55 1119 GLN A O 1
ATOM 9240 N N . PRO A 1 1120 ? -26.781 -22.078 19.312 1 59.34 1120 PRO A N 1
ATOM 9241 C CA . PRO A 1 1120 ? -26.625 -21.984 20.766 1 59.34 1120 PRO A CA 1
ATOM 9242 C C . PRO A 1 1120 ? -27.922 -22.188 21.531 1 59.34 1120 PRO A C 1
ATOM 9244 O O . PRO A 1 1120 ? -27.953 -22.906 22.531 1 59.34 1120 PRO A O 1
ATOM 9247 N N . LYS A 1 1121 ? -29.094 -21.609 21.109 1 62.88 1121 LYS A N 1
ATOM 9248 C CA . LYS A 1 1121 ? -30.344 -21.641 21.859 1 62.88 1121 LYS A CA 1
ATOM 9249 C C . LYS A 1 1121 ? -30.969 -23.031 21.875 1 62.88 1121 LYS A C 1
ATOM 9251 O O . LYS A 1 1121 ? -31.5 -23.469 22.891 1 62.88 1121 LYS A O 1
ATOM 9256 N N . GLU A 1 1122 ? -30.734 -23.781 20.734 1 65.12 1122 GLU A N 1
ATOM 9257 C CA . GLU A 1 1122 ? -31.422 -25.047 20.578 1 65.12 1122 GLU A CA 1
ATOM 9258 C C . GLU A 1 1122 ? -30.719 -26.156 21.344 1 65.12 1122 GLU A C 1
ATOM 9260 O O . GLU A 1 1122 ? -31.359 -27.125 21.766 1 65.12 1122 GLU A O 1
ATOM 9265 N N . LEU A 1 1123 ? -29.469 -25.969 21.594 1 75.5 1123 LEU A N 1
ATOM 9266 C CA . LEU A 1 1123 ? -28.734 -27.047 22.25 1 75.5 1123 LEU A CA 1
ATOM 9267 C C . LEU A 1 1123 ? -28.391 -26.672 23.688 1 75.5 1123 LEU A C 1
ATOM 9269 O O . LEU A 1 1123 ? -28.5 -27.5 24.594 1 75.5 1123 LEU A O 1
ATOM 9273 N N . LEU A 1 1124 ? -28.188 -25.406 23.906 1 80.75 1124 LEU A N 1
ATOM 9274 C CA . LEU A 1 1124 ? -27.656 -25.016 25.203 1 80.75 1124 LEU A CA 1
ATOM 9275 C C . LEU A 1 1124 ? -28.781 -24.906 26.234 1 80.75 1124 LEU A C 1
ATOM 9277 O O . LEU A 1 1124 ? -28.609 -25.312 27.391 1 80.75 1124 LEU A O 1
ATOM 9281 N N . ILE A 1 1125 ? -29.969 -24.406 25.859 1 82.69 1125 ILE A N 1
ATOM 9282 C CA . ILE A 1 1125 ? -31.062 -24.172 26.812 1 82.69 1125 ILE A CA 1
ATOM 9283 C C . ILE A 1 1125 ? -31.609 -25.516 27.297 1 82.69 1125 ILE A C 1
ATOM 9285 O O . ILE A 1 1125 ? -31.703 -25.766 28.5 1 82.69 1125 ILE A O 1
ATOM 9289 N N . PRO A 1 1126 ? -31.828 -26.438 26.266 1 85.62 1126 PRO A N 1
ATOM 9290 C CA . PRO A 1 1126 ? -32.281 -27.75 26.75 1 85.62 1126 PRO A CA 1
ATOM 9291 C C . PRO A 1 1126 ? -31.219 -28.453 27.609 1 85.62 1126 PRO A C 1
ATOM 9293 O O . PRO A 1 1126 ? -31.562 -29.156 28.562 1 85.62 1126 PRO A O 1
ATOM 9296 N N . PHE A 1 1127 ? -30.016 -28.297 27.297 1 89.19 1127 PHE A N 1
ATOM 9297 C CA . PHE A 1 1127 ? -28.922 -28.875 28.094 1 89.19 1127 PHE A CA 1
ATOM 9298 C C . PHE A 1 1127 ? -28.953 -28.312 29.516 1 89.19 1127 PHE A C 1
ATOM 9300 O O . PHE A 1 1127 ? -28.859 -29.078 30.469 1 89.19 1127 PHE A O 1
ATOM 9307 N N . ILE A 1 1128 ? -29.125 -27 29.625 1 88.56 1128 ILE A N 1
ATOM 9308 C CA . ILE A 1 1128 ? -29.156 -26.344 30.922 1 88.56 1128 ILE A CA 1
ATOM 9309 C C . ILE A 1 1128 ? -30.391 -26.781 31.688 1 88.56 1128 ILE A C 1
ATOM 9311 O O . ILE A 1 1128 ? -30.344 -26.969 32.906 1 88.56 1128 ILE A O 1
ATOM 9315 N N . GLU A 1 1129 ? -31.547 -26.953 31 1 90.5 1129 GLU A N 1
ATOM 9316 C CA . GLU A 1 1129 ? -32.75 -27.453 31.625 1 90.5 1129 GLU A CA 1
ATOM 9317 C C . GLU A 1 1129 ? -32.562 -28.859 32.188 1 90.5 1129 GLU A C 1
ATOM 9319 O O . GLU A 1 1129 ? -33.031 -29.156 33.281 1 90.5 1129 GLU A O 1
ATOM 9324 N N . GLY A 1 1130 ? -31.812 -29.656 31.438 1 92.19 1130 GLY A N 1
ATOM 9325 C CA . GLY A 1 1130 ? -31.484 -30.984 31.922 1 92.19 1130 GLY A CA 1
ATOM 9326 C C . GLY A 1 1130 ? -30.625 -30.984 33.156 1 92.19 1130 GLY A C 1
ATOM 9327 O O . GLY A 1 1130 ? -30.812 -31.812 34.062 1 92.19 1130 GLY A O 1
ATOM 9328 N N . LEU A 1 1131 ? -29.781 -30.031 33.25 1 93.12 1131 LEU A N 1
ATOM 9329 C CA . LEU A 1 1131 ? -28.922 -29.906 34.406 1 93.12 1131 LEU A CA 1
ATOM 9330 C C . LEU A 1 1131 ? -29.719 -29.562 35.656 1 93.12 1131 LEU A C 1
ATOM 9332 O O . LEU A 1 1131 ? -29.375 -29.984 36.75 1 93.12 1131 LEU A O 1
ATOM 9336 N N . THR A 1 1132 ? -30.891 -28.797 35.562 1 92.62 1132 THR A N 1
ATOM 9337 C CA . THR A 1 1132 ? -31.641 -28.281 36.688 1 92.62 1132 THR A CA 1
ATOM 9338 C C . THR A 1 1132 ? -32.688 -29.297 37.156 1 92.62 1132 THR A C 1
ATOM 9340 O O . THR A 1 1132 ? -33.375 -29.078 38.156 1 92.62 1132 THR A O 1
ATOM 9343 N N . GLU A 1 1133 ? -32.906 -30.375 36.469 1 91.69 1133 GLU A N 1
ATOM 9344 C CA . GLU A 1 1133 ? -33.906 -31.375 36.812 1 91.69 1133 GLU A CA 1
ATOM 9345 C C . GLU A 1 1133 ? -33.594 -32.031 38.156 1 91.69 1133 GLU A C 1
ATOM 9347 O O . GLU A 1 1133 ? -34.5 -32.344 38.938 1 91.69 1133 GLU A O 1
ATOM 9352 N N . GLU A 1 1134 ? -32.219 -32.156 38.344 1 89.75 1134 GLU A N 1
ATOM 9353 C CA . GLU A 1 1134 ? -31.828 -32.625 39.656 1 89.75 1134 GLU A CA 1
ATOM 9354 C C . GLU A 1 1134 ? -31.734 -31.484 40.656 1 89.75 1134 GLU A C 1
ATOM 9356 O O . GLU A 1 1134 ? -30.984 -30.531 40.438 1 89.75 1134 GLU A O 1
ATOM 9361 N N . ASN A 1 1135 ? -32.531 -31.469 41.625 1 85.94 1135 ASN A N 1
ATOM 9362 C CA . ASN A 1 1135 ? -32.625 -30.359 42.562 1 85.94 1135 ASN A CA 1
ATOM 9363 C C . ASN A 1 1135 ? -31.469 -30.344 43.562 1 85.94 1135 ASN A C 1
ATOM 9365 O O . ASN A 1 1135 ? -31.609 -30.781 44.719 1 85.94 1135 ASN A O 1
ATOM 9369 N N . ASN A 1 1136 ? -30.312 -29.953 43.062 1 89.75 1136 ASN A N 1
ATOM 9370 C CA . ASN A 1 1136 ? -29.109 -29.828 43.906 1 89.75 1136 ASN A CA 1
ATOM 9371 C C . ASN A 1 1136 ? -28.344 -28.547 43.562 1 89.75 1136 ASN A C 1
ATOM 9373 O O . ASN A 1 1136 ? -28.375 -28.078 42.438 1 89.75 1136 ASN A O 1
ATOM 9377 N N . VAL A 1 1137 ? -27.641 -28.031 44.531 1 91.31 1137 VAL A N 1
ATOM 9378 C CA . VAL A 1 1137 ? -26.969 -26.75 44.406 1 91.31 1137 VAL A CA 1
ATOM 9379 C C . VAL A 1 1137 ? -25.859 -26.859 43.344 1 91.31 1137 VAL A C 1
ATOM 9381 O O . VAL A 1 1137 ? -25.625 -25.906 42.594 1 91.31 1137 VAL A O 1
ATOM 9384 N N . ASN A 1 1138 ? -25.266 -28.031 43.312 1 91.81 1138 ASN A N 1
ATOM 9385 C CA . ASN A 1 1138 ? -24.141 -28.219 42.375 1 91.81 1138 ASN A CA 1
ATOM 9386 C C . ASN A 1 1138 ? -24.578 -28.125 40.938 1 91.81 1138 ASN A C 1
ATOM 9388 O O . ASN A 1 1138 ? -23.922 -27.484 40.125 1 91.81 1138 ASN A O 1
ATOM 9392 N N . ASN A 1 1139 ? -25.719 -28.656 40.656 1 93.56 1139 ASN A N 1
ATOM 9393 C CA . ASN A 1 1139 ? -26.25 -28.641 39.281 1 93.56 1139 ASN A CA 1
ATOM 9394 C C . ASN A 1 1139 ? -26.734 -27.25 38.875 1 93.56 1139 ASN A C 1
ATOM 9396 O O . ASN A 1 1139 ? -26.516 -26.797 37.75 1 93.56 1139 ASN A O 1
ATOM 9400 N N . TYR A 1 1140 ? -27.375 -26.688 39.938 1 92.94 1140 TYR A N 1
ATOM 9401 C CA . TYR A 1 1140 ? -27.844 -25.328 39.656 1 92.94 1140 TYR A CA 1
ATOM 9402 C C . TYR A 1 1140 ? -26.688 -24.375 39.406 1 92.94 1140 TYR A C 1
ATOM 9404 O O . TYR A 1 1140 ? -26.766 -23.484 38.562 1 92.94 1140 TYR A O 1
ATOM 9412 N N . PHE A 1 1141 ? -25.641 -24.594 40.125 1 92.19 1141 PHE A N 1
ATOM 9413 C CA . PHE A 1 1141 ? -24.453 -23.766 39.969 1 92.19 1141 PHE A CA 1
ATOM 9414 C C . PHE A 1 1141 ? -23.859 -23.938 38.562 1 92.19 1141 PHE A C 1
ATOM 9416 O O . PHE A 1 1141 ? -23.516 -22.969 37.906 1 92.19 1141 PHE A O 1
ATOM 9423 N N . MET A 1 1142 ? -23.734 -25.125 38.094 1 91.81 1142 MET A N 1
ATOM 9424 C CA . MET A 1 1142 ? -23.219 -25.422 36.781 1 91.81 1142 MET A CA 1
ATOM 9425 C C . MET A 1 1142 ? -24.078 -24.766 35.688 1 91.81 1142 MET A C 1
ATOM 9427 O O . MET A 1 1142 ? -23.547 -24.156 34.75 1 91.81 1142 MET A O 1
ATOM 9431 N N . ALA A 1 1143 ? -25.297 -24.812 35.875 1 90.88 1143 ALA A N 1
ATOM 9432 C CA . ALA A 1 1143 ? -26.219 -24.203 34.938 1 90.88 1143 ALA A CA 1
ATOM 9433 C C . ALA A 1 1143 ? -26.016 -22.688 34.875 1 90.88 1143 ALA A C 1
ATOM 9435 O O . ALA A 1 1143 ? -25.953 -22.109 33.781 1 90.88 1143 ALA A O 1
ATOM 9436 N N . ALA A 1 1144 ? -25.906 -22.156 36.062 1 89.81 1144 ALA A N 1
ATOM 9437 C CA . ALA A 1 1144 ? -25.719 -20.719 36.156 1 89.81 1144 ALA A CA 1
ATOM 9438 C C . ALA A 1 1144 ? -24.422 -20.297 35.469 1 89.81 1144 ALA A C 1
ATOM 9440 O O . ALA A 1 1144 ? -24.375 -19.281 34.781 1 89.81 1144 ALA A O 1
ATOM 9441 N N . GLN A 1 1145 ? -23.328 -21.078 35.688 1 87.5 1145 GLN A N 1
ATOM 9442 C CA . GLN A 1 1145 ? -22.031 -20.781 35.094 1 87.5 1145 GLN A CA 1
ATOM 9443 C C . GLN A 1 1145 ? -22.109 -20.812 33.562 1 87.5 1145 GLN A C 1
ATOM 9445 O O . GLN A 1 1145 ? -21.484 -19.984 32.875 1 87.5 1145 GLN A O 1
ATOM 9450 N N . LEU A 1 1146 ? -22.828 -21.641 33.094 1 85.19 1146 LEU A N 1
ATOM 9451 C CA . LEU A 1 1146 ? -22.953 -21.766 31.656 1 85.19 1146 LEU A CA 1
ATOM 9452 C C . LEU A 1 1146 ? -23.75 -20.609 31.062 1 85.19 1146 LEU A C 1
ATOM 9454 O O . LEU A 1 1146 ? -23.453 -20.141 29.953 1 85.19 1146 LEU A O 1
ATOM 9458 N N . PHE A 1 1147 ? -24.734 -20.109 31.859 1 80.5 1147 PHE A N 1
ATOM 9459 C CA . PHE A 1 1147 ? -25.5 -18.938 31.406 1 80.5 1147 PHE A CA 1
ATOM 9460 C C . PHE A 1 1147 ? -24.594 -17.719 31.297 1 80.5 1147 PHE A C 1
ATOM 9462 O O . PHE A 1 1147 ? -24.828 -16.844 30.453 1 80.5 1147 PHE A O 1
ATOM 9469 N N . GLN A 1 1148 ? -23.641 -17.641 32.062 1 77 1148 GLN A N 1
ATOM 9470 C CA . GLN A 1 1148 ? -22.766 -16.469 32.125 1 77 1148 GLN A CA 1
ATOM 9471 C C . GLN A 1 1148 ? -21.906 -16.391 30.859 1 77 1148 GLN A C 1
ATOM 9473 O O . GLN A 1 1148 ? -21.594 -15.289 30.391 1 77 1148 GLN A O 1
ATOM 9478 N N . VAL A 1 1149 ? -21.422 -17.469 30.469 1 70.25 1149 VAL A N 1
ATOM 9479 C CA . VAL A 1 1149 ? -20.453 -17.484 29.391 1 70.25 1149 VAL A CA 1
ATOM 9480 C C . VAL A 1 1149 ? -21.172 -17.281 28.047 1 70.25 1149 VAL A C 1
ATOM 9482 O O . VAL A 1 1149 ? -20.609 -16.672 27.141 1 70.25 1149 VAL A O 1
ATOM 9485 N N . PHE A 1 1150 ? -22.391 -17.625 27.922 1 62.31 1150 PHE A N 1
ATOM 9486 C CA . PHE A 1 1150 ? -23.016 -17.594 26.594 1 62.31 1150 PHE A CA 1
ATOM 9487 C C . PHE A 1 1150 ? -23.938 -16.406 26.453 1 62.31 1150 PHE A C 1
ATOM 9489 O O . PHE A 1 1150 ? -24.656 -16.062 27.406 1 62.31 1150 PHE A O 1
ATOM 9496 N N . ASP A 1 1151 ? -23.641 -15.273 25.562 1 55.66 1151 ASP A N 1
ATOM 9497 C CA . ASP A 1 1151 ? -24.203 -13.953 25.312 1 55.66 1151 ASP A CA 1
ATOM 9498 C C . ASP A 1 1151 ? -25.719 -14.016 25.172 1 55.66 1151 ASP A C 1
ATOM 9500 O O . ASP A 1 1151 ? -26.344 -13.062 24.688 1 55.66 1151 ASP A O 1
ATOM 9504 N N . CYS A 1 1152 ? -26.531 -15.055 25.266 1 52.81 1152 CYS A N 1
ATOM 9505 C CA . CYS A 1 1152 ? -27.844 -15.055 24.625 1 52.81 1152 CYS A CA 1
ATOM 9506 C C . CYS A 1 1152 ? -28.844 -14.219 25.406 1 52.81 1152 CYS A C 1
ATOM 9508 O O . CYS A 1 1152 ? -28.656 -14 26.609 1 52.81 1152 CYS A O 1
ATOM 9510 N N . SER A 1 1153 ? -29.781 -13.438 24.719 1 55.38 1153 SER A N 1
ATOM 9511 C CA . SER A 1 1153 ? -31.094 -12.859 24.969 1 55.38 1153 SER A CA 1
ATOM 9512 C C . SER A 1 1153 ? -31.953 -13.789 25.812 1 55.38 1153 SER A C 1
ATOM 9514 O O . SER A 1 1153 ? -33.156 -13.883 25.594 1 55.38 1153 SER A O 1
ATOM 9516 N N . PHE A 1 1154 ? -31.438 -14.562 26.797 1 58.03 1154 PHE A N 1
ATOM 9517 C CA . PHE A 1 1154 ? -32.156 -15.664 27.422 1 58.03 1154 PHE A CA 1
ATOM 9518 C C . PHE A 1 1154 ? -32.938 -15.172 28.656 1 58.03 1154 PHE A C 1
ATOM 9520 O O . PHE A 1 1154 ? -33.469 -15.969 29.422 1 58.03 1154 PHE A O 1
ATOM 9527 N N . HIS A 1 1155 ? -32.969 -13.922 28.891 1 59.47 1155 HIS A N 1
ATOM 9528 C CA . HIS A 1 1155 ? -33.531 -13.391 30.125 1 59.47 1155 HIS A CA 1
ATOM 9529 C C . HIS A 1 1155 ? -35 -13.719 30.234 1 59.47 1155 HIS A C 1
ATOM 9531 O O . HIS A 1 1155 ? -35.594 -13.609 31.312 1 59.47 1155 HIS A O 1
ATOM 9537 N N . ASP A 1 1156 ? -35.469 -14.211 29.094 1 62.03 1156 ASP A N 1
ATOM 9538 C CA . ASP A 1 1156 ? -36.906 -14.383 29.156 1 62.03 1156 ASP A CA 1
ATOM 9539 C C . ASP A 1 1156 ? -37.281 -15.859 29.266 1 62.03 1156 ASP A C 1
A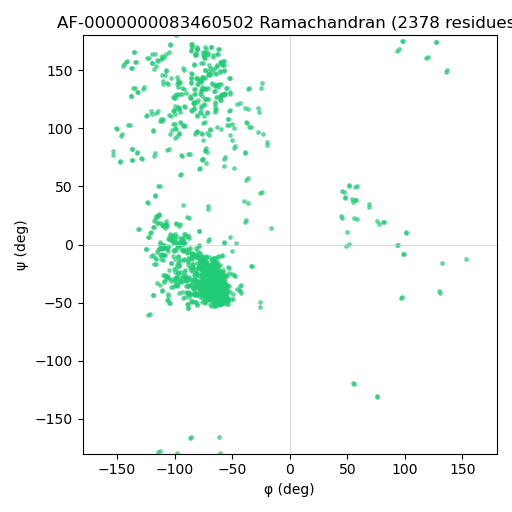TOM 9541 O O . ASP A 1 1156 ? -38.438 -16.234 29.125 1 62.03 1156 ASP A O 1
ATOM 9545 N N . THR A 1 1157 ? -36.219 -16.703 29.641 1 76.31 1157 THR A N 1
ATOM 9546 C CA . THR A 1 1157 ? -36.594 -18.109 29.703 1 76.31 1157 THR A CA 1
ATOM 9547 C C . THR A 1 1157 ? -37.062 -18.516 31.094 1 76.31 1157 THR A C 1
ATOM 9549 O O . THR A 1 1157 ? -36.656 -17.875 32.094 1 76.31 1157 THR A O 1
ATOM 9552 N N . ASP A 1 1158 ? -37.906 -19.438 31.188 1 82.12 1158 ASP A N 1
ATOM 9553 C CA . ASP A 1 1158 ? -38.406 -19.953 32.469 1 82.12 1158 ASP A CA 1
ATOM 9554 C C . ASP A 1 1158 ? -37.281 -20.469 33.344 1 82.12 1158 ASP A C 1
ATOM 9556 O O . ASP A 1 1158 ? -37.281 -20.266 34.562 1 82.12 1158 ASP A O 1
ATOM 9560 N N . THR A 1 1159 ? -36.25 -20.953 32.656 1 87.44 1159 THR A N 1
ATOM 9561 C CA . THR A 1 1159 ? -35.125 -21.484 33.406 1 87.44 1159 THR A CA 1
ATOM 9562 C C . THR A 1 1159 ? -34.312 -20.359 34.031 1 87.44 1159 THR A C 1
ATOM 9564 O O . THR A 1 1159 ? -33.812 -20.5 35.156 1 87.44 1159 THR A O 1
ATOM 9567 N N . PHE A 1 1160 ? -34.281 -19.328 33.344 1 87.38 1160 PHE A N 1
ATOM 9568 C CA . PHE A 1 1160 ? -33.531 -18.172 33.906 1 87.38 1160 PHE A CA 1
ATOM 9569 C C . PHE A 1 1160 ? -34.25 -17.609 35.125 1 87.38 1160 PHE A C 1
ATOM 9571 O O . PHE A 1 1160 ? -33.625 -17.359 36.156 1 87.38 1160 PHE A O 1
ATOM 9578 N N . ARG A 1 1161 ? -35.594 -17.531 35.062 1 86.94 1161 ARG A N 1
ATOM 9579 C CA . ARG A 1 1161 ? -36.406 -17.016 36.156 1 86.94 1161 ARG A CA 1
ATOM 9580 C C . ARG A 1 1161 ? -36.344 -17.969 37.344 1 86.94 1161 ARG A C 1
ATOM 9582 O O . ARG A 1 1161 ? -36.281 -17.516 38.5 1 86.94 1161 ARG A O 1
ATOM 9589 N N . PHE A 1 1162 ? -36.312 -19.188 36.969 1 90.44 1162 PHE A N 1
ATOM 9590 C CA . PHE A 1 1162 ? -36.219 -20.203 38 1 90.44 1162 PHE A CA 1
ATOM 9591 C C . PHE A 1 1162 ? -34.906 -20.078 38.781 1 90.44 1162 PHE A C 1
ATOM 9593 O O . PHE A 1 1162 ? -34.938 -20.062 40.031 1 90.44 1162 PHE A O 1
ATOM 9600 N N . LEU A 1 1163 ? -33.781 -19.875 38.062 1 91.12 1163 LEU A N 1
ATOM 9601 C CA . LEU A 1 1163 ? -32.469 -19.797 38.719 1 91.12 1163 LEU A CA 1
ATOM 9602 C C . LEU A 1 1163 ? -32.312 -18.469 39.438 1 91.12 1163 LEU A C 1
ATOM 9604 O O . LEU A 1 1163 ? -31.609 -18.406 40.469 1 91.12 1163 LEU A O 1
ATOM 9608 N N . LEU A 1 1164 ? -33.031 -17.469 39 1 89.19 1164 LEU A N 1
ATOM 9609 C CA . LEU A 1 1164 ? -32.969 -16.141 39.625 1 89.19 1164 LEU A CA 1
ATOM 9610 C C . LEU A 1 1164 ? -33.688 -16.141 40.969 1 89.19 1164 LEU A C 1
ATOM 9612 O O . LEU A 1 1164 ? -33.281 -15.383 41.875 1 89.19 1164 LEU A O 1
ATOM 9616 N N . ASN A 1 1165 ? -34.688 -17.047 41.156 1 87.5 1165 ASN A N 1
ATOM 9617 C CA . ASN A 1 1165 ? -35.469 -17.078 42.375 1 87.5 1165 ASN A CA 1
ATOM 9618 C C . ASN A 1 1165 ? -35.25 -18.375 43.156 1 87.5 1165 ASN A C 1
ATOM 9620 O O . ASN A 1 1165 ? -36.094 -18.766 43.969 1 87.5 1165 ASN A O 1
ATOM 9624 N N . CYS A 1 1166 ? -34.125 -18.984 42.938 1 89.56 1166 CYS A N 1
ATOM 9625 C CA . CYS A 1 1166 ? -33.906 -20.266 43.594 1 89.56 1166 CYS A CA 1
ATOM 9626 C C . CYS A 1 1166 ? -33.469 -20.062 45.031 1 89.56 1166 CYS A C 1
ATOM 9628 O O . CYS A 1 1166 ? -33.094 -18.953 45.438 1 89.56 1166 CYS A O 1
ATOM 9630 N N . GLU A 1 1167 ? -33.438 -21.062 45.844 1 87.5 1167 GLU A N 1
ATOM 9631 C CA . GLU A 1 1167 ? -33.188 -21 47.281 1 87.5 1167 GLU A CA 1
ATOM 9632 C C . GLU A 1 1167 ? -31.703 -20.875 47.594 1 87.5 1167 GLU A C 1
ATOM 9634 O O . GLU A 1 1167 ? -31.312 -20.531 48.719 1 87.5 1167 GLU A O 1
ATOM 9639 N N . TYR A 1 1168 ? -30.844 -21.062 46.625 1 90.25 1168 TYR A N 1
ATOM 9640 C CA . TYR A 1 1168 ? -29.406 -21.047 46.844 1 90.25 1168 TYR A CA 1
ATOM 9641 C C . TYR A 1 1168 ? -28.812 -19.688 46.5 1 90.25 1168 TYR A C 1
ATOM 9643 O O . TYR A 1 1168 ? -28.797 -19.297 45.344 1 90.25 1168 TYR A O 1
ATOM 9651 N N . PRO A 1 1169 ? -28.25 -19.016 47.438 1 90.31 1169 PRO A N 1
ATOM 9652 C CA . PRO A 1 1169 ? -27.812 -17.625 47.25 1 90.31 1169 PRO A CA 1
ATOM 9653 C C . PRO A 1 1169 ? -26.75 -17.484 46.156 1 90.31 1169 PRO A C 1
ATOM 9655 O O . PRO A 1 1169 ? -26.781 -16.531 45.375 1 90.31 1169 PRO A O 1
ATOM 9658 N N . ILE A 1 1170 ? -25.781 -18.375 46.031 1 91.5 1170 ILE A N 1
ATOM 9659 C CA . ILE A 1 1170 ? -24.688 -18.25 45.094 1 91.5 1170 ILE A CA 1
ATOM 9660 C C . ILE A 1 1170 ? -25.219 -18.312 43.656 1 91.5 1170 ILE A C 1
ATOM 9662 O O . ILE A 1 1170 ? -24.75 -17.609 42.75 1 91.5 1170 ILE A O 1
ATOM 9666 N N . VAL A 1 1171 ? -26.219 -19.125 43.406 1 92.38 1171 VAL A N 1
ATOM 9667 C CA . VAL A 1 1171 ? -26.812 -19.266 42.062 1 92.38 1171 VAL A CA 1
ATOM 9668 C C . VAL A 1 1171 ? -27.531 -17.984 41.688 1 92.38 1171 VAL A C 1
ATOM 9670 O O . VAL A 1 1171 ? -27.375 -17.484 40.562 1 92.38 1171 VAL A O 1
ATOM 9673 N N . THR A 1 1172 ? -28.219 -17.438 42.688 1 91.5 1172 THR A N 1
ATOM 9674 C CA . THR A 1 1172 ? -28.938 -16.188 42.438 1 91.5 1172 THR A CA 1
ATOM 9675 C C . THR A 1 1172 ? -27.953 -15.062 42.156 1 91.5 1172 THR A C 1
ATOM 9677 O O . THR A 1 1172 ? -28.219 -14.219 41.281 1 91.5 1172 THR A O 1
ATOM 9680 N N . CYS A 1 1173 ? -26.906 -15.086 42.781 1 91.94 1173 CYS A N 1
ATOM 9681 C CA . CYS A 1 1173 ? -25.906 -14.047 42.594 1 91.94 1173 CYS A CA 1
ATOM 9682 C C . CYS A 1 1173 ? -25.359 -14.062 41.156 1 91.94 1173 CYS A C 1
ATOM 9684 O O . CYS A 1 1173 ? -25.203 -13.016 40.562 1 91.94 1173 CYS A O 1
ATOM 9686 N N . ILE A 1 1174 ? -25.078 -15.227 40.625 1 90.38 1174 ILE A N 1
ATOM 9687 C CA . ILE A 1 1174 ? -24.5 -15.359 39.312 1 90.38 1174 ILE A CA 1
ATOM 9688 C C . ILE A 1 1174 ? -25.516 -14.898 38.25 1 90.38 1174 ILE A C 1
ATOM 9690 O O . ILE A 1 1174 ? -25.156 -14.219 37.281 1 90.38 1174 ILE A O 1
ATOM 9694 N N . MET A 1 1175 ? -26.734 -15.172 38.5 1 89.56 1175 MET A N 1
ATOM 9695 C CA . MET A 1 1175 ? -27.781 -14.766 37.562 1 89.56 1175 MET A CA 1
ATOM 9696 C C . MET A 1 1175 ? -27.984 -13.258 37.594 1 89.56 1175 MET A C 1
ATOM 9698 O O . MET A 1 1175 ? -28.188 -12.641 36.562 1 89.56 1175 MET A O 1
ATOM 9702 N N . ARG A 1 1176 ? -27.969 -12.766 38.75 1 89.44 1176 ARG A N 1
ATOM 9703 C CA . ARG A 1 1176 ? -28.094 -11.32 38.844 1 89.44 1176 ARG A CA 1
ATOM 9704 C C . ARG A 1 1176 ? -26.922 -10.609 38.156 1 89.44 1176 ARG A C 1
ATOM 9706 O O . ARG A 1 1176 ? -27.094 -9.531 37.594 1 89.44 1176 ARG A O 1
ATOM 9713 N N . GLN A 1 1177 ? -25.844 -11.172 38.312 1 89.06 1177 GLN A N 1
ATOM 9714 C CA . GLN A 1 1177 ? -24.688 -10.594 37.656 1 89.06 1177 GLN A CA 1
ATOM 9715 C C . GLN A 1 1177 ? -24.906 -10.492 36.125 1 89.06 1177 GLN A C 1
ATOM 9717 O O . GLN A 1 1177 ? -24.531 -9.508 35.5 1 89.06 1177 GLN A O 1
ATOM 9722 N N . LYS A 1 1178 ? -25.469 -11.438 35.656 1 85.94 1178 LYS A N 1
ATOM 9723 C CA . LYS A 1 1178 ? -25.781 -11.414 34.219 1 85.94 1178 LYS A CA 1
ATOM 9724 C C . LYS A 1 1178 ? -26.766 -10.289 33.906 1 85.94 1178 LYS A C 1
ATOM 9726 O O . LYS A 1 1178 ? -26.625 -9.617 32.875 1 85.94 1178 LYS A O 1
ATOM 9731 N N . MET A 1 1179 ? -27.672 -10.055 34.75 1 83.62 1179 MET A N 1
ATOM 9732 C CA . MET A 1 1179 ? -28.625 -8.969 34.594 1 83.62 1179 MET A CA 1
ATOM 9733 C C . MET A 1 1179 ? -27.938 -7.609 34.656 1 83.62 1179 MET A C 1
ATOM 9735 O O . MET A 1 1179 ? -28.234 -6.703 33.906 1 83.62 1179 MET A O 1
ATOM 9739 N N . ASN A 1 1180 ? -27.094 -7.578 35.562 1 87.19 1180 ASN A N 1
ATOM 9740 C CA . ASN A 1 1180 ? -26.406 -6.312 35.812 1 87.19 1180 ASN A CA 1
ATOM 9741 C C . ASN A 1 1180 ? -25.438 -5.961 34.688 1 87.19 1180 ASN A C 1
ATOM 9743 O O . ASN A 1 1180 ? -25.047 -4.805 34.562 1 87.19 1180 ASN A O 1
ATOM 9747 N N . THR A 1 1181 ? -25.031 -6.918 33.906 1 81.38 1181 THR A N 1
ATOM 9748 C CA . THR A 1 1181 ? -24 -6.656 32.906 1 81.38 1181 THR A CA 1
ATOM 9749 C C . THR A 1 1181 ? -24.594 -6.707 31.5 1 81.38 1181 THR A C 1
ATOM 9751 O O . THR A 1 1181 ? -23.891 -6.41 30.516 1 81.38 1181 THR A O 1
ATOM 9754 N N . ASN A 1 1182 ? -25.734 -7.188 31.359 1 66.81 1182 ASN A N 1
ATOM 9755 C CA . ASN A 1 1182 ? -26.312 -7.434 30.047 1 66.81 1182 ASN A CA 1
ATOM 9756 C C . ASN A 1 1182 ? -26.344 -6.16 29.203 1 66.81 1182 ASN A C 1
ATOM 9758 O O . ASN A 1 1182 ? -27.062 -5.211 29.531 1 66.81 1182 ASN A O 1
ATOM 9762 N N . THR A 1 1183 ? -25.281 -5.762 28.703 1 54.5 1183 THR A N 1
ATOM 9763 C CA . THR A 1 1183 ? -25.297 -4.719 27.672 1 54.5 1183 THR A CA 1
ATOM 9764 C C . THR A 1 1183 ? -25.844 -5.262 26.359 1 54.5 1183 THR A C 1
ATOM 9766 O O . THR A 1 1183 ? -25.328 -6.254 25.828 1 54.5 1183 THR A O 1
ATOM 9769 N N . CYS A 1 1184 ? -27.016 -5.383 26.172 1 41.62 1184 CYS A N 1
ATOM 9770 C CA . CYS A 1 1184 ? -27.312 -5.824 24.812 1 41.62 1184 CYS A CA 1
ATOM 9771 C C . CYS A 1 1184 ? -26.203 -5.418 23.859 1 41.62 1184 CYS A C 1
ATOM 9773 O O . CYS A 1 1184 ? -26.203 -5.812 22.688 1 41.62 1184 CYS A O 1
ATOM 9775 N N . TYR A 1 1185 ? -25.828 -4.09 23.828 1 38.31 1185 TYR A N 1
ATOM 9776 C CA . TYR A 1 1185 ? -25.141 -3.582 22.641 1 38.31 1185 TYR A CA 1
ATOM 9777 C C . TYR A 1 1185 ? -23.828 -4.305 22.422 1 38.31 1185 TYR A C 1
ATOM 9779 O O . TYR A 1 1185 ? -23.328 -4.98 23.328 1 38.31 1185 TYR A O 1
ATOM 9787 N N . CYS A 1 1186 ? -22.953 -3.611 21.453 1 32.84 1186 CYS A N 1
ATOM 9788 C CA . CYS A 1 1186 ? -21.688 -3.695 20.75 1 32.84 1186 CYS A CA 1
ATOM 9789 C C . CYS A 1 1186 ? -20.531 -3.816 21.734 1 32.84 1186 CYS A C 1
ATOM 9791 O O . CYS A 1 1186 ? -20.172 -2.846 22.406 1 32.84 1186 CYS A O 1
ATOM 9793 N N . LYS A 1 1187 ? -20.359 -4.742 22.406 1 36.69 1187 LYS A N 1
ATOM 9794 C CA . LYS A 1 1187 ? -19.109 -4.852 23.125 1 36.69 1187 LYS A CA 1
ATOM 9795 C C . LYS A 1 1187 ? -17.938 -4.348 22.297 1 36.69 1187 LYS A C 1
ATOM 9797 O O . LYS A 1 1187 ? -17.438 -5.062 21.422 1 36.69 1187 LYS A O 1
ATOM 9802 N N . LYS A 1 1188 ? -17.828 -3.18 21.75 1 34.22 1188 LYS A N 1
ATOM 9803 C CA . LYS A 1 1188 ? -16.453 -2.701 21.594 1 34.22 1188 LYS A CA 1
ATOM 9804 C C . LYS A 1 1188 ? -15.688 -2.828 22.906 1 34.22 1188 LYS A C 1
ATOM 9806 O O . LYS A 1 1188 ? -16.125 -2.34 23.953 1 34.22 1188 LYS A O 1
ATOM 9811 N N . LYS A 1 1189 ? -14.859 -3.68 23.188 1 33.62 1189 LYS A N 1
ATOM 9812 C CA . LYS A 1 1189 ? -13.836 -3.602 24.234 1 33.62 1189 LYS A CA 1
ATOM 9813 C C . LYS A 1 1189 ? -13.438 -2.152 24.5 1 33.62 1189 LYS A C 1
ATOM 9815 O O . LYS A 1 1189 ? -13.047 -1.432 23.578 1 33.62 1189 LYS A O 1
ATOM 9820 N N . LEU A 1 1190 ? -14.008 -1.559 25.484 1 26.81 1190 LEU A N 1
ATOM 9821 C CA . LEU A 1 1190 ? -13.367 -0.367 26.016 1 26.81 1190 LEU A CA 1
ATOM 9822 C C . LEU A 1 1190 ? -11.852 -0.52 26.016 1 26.81 1190 LEU A C 1
ATOM 9824 O O . LEU A 1 1190 ? -11.32 -1.507 26.531 1 26.81 1190 LEU A O 1
ATOM 9828 N N . PRO A 1 1191 ? -11.086 0.194 25.016 1 29.33 1191 PRO A N 1
ATOM 9829 C CA . PRO A 1 1191 ? -9.633 0.061 25.172 1 29.33 1191 PRO A CA 1
ATOM 9830 C C . PRO A 1 1191 ? -9.188 0.26 26.625 1 29.33 1191 PRO A C 1
ATOM 9832 O O . PRO A 1 1191 ? -9.812 1.013 27.359 1 29.33 1191 PRO A O 1
ATOM 9835 N N . MET B 1 1 ? -12.609 59.656 -32.219 1 25.2 1 MET B N 1
ATOM 9836 C CA . MET B 1 1 ? -11.398 59.5 -31.406 1 25.2 1 MET B CA 1
ATOM 9837 C C . MET B 1 1 ? -11.602 60.062 -30 1 25.2 1 MET B C 1
ATOM 9839 O O . MET B 1 1 ? -11.688 61.281 -29.828 1 25.2 1 MET B O 1
ATOM 9843 N N . THR B 1 2 ? -12.375 59.5 -29.156 1 34.84 2 THR B N 1
ATOM 9844 C CA . THR B 1 2 ? -12.758 59.938 -27.828 1 34.84 2 THR B CA 1
ATOM 9845 C C . THR B 1 2 ? -11.539 60.406 -27.047 1 34.84 2 THR B C 1
ATOM 9847 O O . THR B 1 2 ? -10.445 59.875 -27.203 1 34.84 2 THR B O 1
ATOM 9850 N N . GLU B 1 3 ? -11.469 61.594 -26.594 1 37.41 3 GLU B N 1
ATOM 9851 C CA . GLU B 1 3 ? -10.398 62.188 -25.812 1 37.41 3 GLU B CA 1
ATOM 9852 C C . GLU B 1 3 ? -9.836 61.188 -24.797 1 37.41 3 GLU B C 1
ATOM 9854 O O . GLU B 1 3 ? -10.547 60.781 -23.875 1 37.41 3 GLU B O 1
ATOM 9859 N N . GLN B 1 4 ? -9.023 60.312 -25.156 1 45.34 4 GLN B N 1
ATOM 9860 C CA . GLN B 1 4 ? -8.438 59.25 -24.359 1 45.34 4 GLN B CA 1
ATOM 9861 C C . GLN B 1 4 ? -7.855 59.781 -23.062 1 45.34 4 GLN B C 1
ATOM 9863 O O . GLN B 1 4 ? -7.031 60.719 -23.062 1 45.34 4 GLN B O 1
ATOM 9868 N N . GLN B 1 5 ? -8.562 59.844 -22.031 1 58.31 5 GLN B N 1
ATOM 9869 C CA . GLN B 1 5 ? -8.078 60.188 -20.688 1 58.31 5 GLN B CA 1
ATOM 9870 C C . GLN B 1 5 ? -6.676 59.625 -20.453 1 58.31 5 GLN B C 1
ATOM 9872 O O . GLN B 1 5 ? -6.391 58.469 -20.797 1 58.31 5 GLN B O 1
ATOM 9877 N N . THR B 1 6 ? -5.766 60.469 -20.266 1 76.19 6 THR B N 1
ATOM 9878 C CA . THR B 1 6 ? -4.359 60.156 -20.016 1 76.19 6 THR B CA 1
ATOM 9879 C C . THR B 1 6 ? -4.215 59.156 -18.875 1 76.19 6 THR B C 1
ATOM 9881 O O . THR B 1 6 ? -4.801 59.312 -17.812 1 76.19 6 THR B O 1
ATOM 9884 N N . SER B 1 7 ? -3.688 57.906 -19.141 1 86.94 7 SER B N 1
ATOM 9885 C CA . SER B 1 7 ? -3.514 56.812 -18.172 1 86.94 7 SER B CA 1
ATOM 9886 C C . SER B 1 7 ? -2.232 57 -17.375 1 86.94 7 SER B C 1
ATOM 9888 O O . SER B 1 7 ? -1.412 57.875 -17.688 1 86.94 7 SER B O 1
ATOM 9890 N N . PHE B 1 8 ? -2.158 56.281 -16.297 1 88 8 PHE B N 1
ATOM 9891 C CA . PHE B 1 8 ? -0.959 56.281 -15.469 1 88 8 PHE B CA 1
ATOM 9892 C C . PHE B 1 8 ? 0.269 55.938 -16.297 1 88 8 PHE B C 1
ATOM 9894 O O . PHE B 1 8 ? 1.357 56.469 -16.062 1 88 8 PHE B O 1
ATOM 9901 N N . LEU B 1 9 ? -0.004 55.062 -17.25 1 90.31 9 LEU B N 1
ATOM 9902 C CA . LEU B 1 9 ? 1.095 54.656 -18.125 1 90.31 9 LEU B CA 1
ATOM 9903 C C . LEU B 1 9 ? 1.562 55.844 -18.984 1 90.31 9 LEU B C 1
ATOM 9905 O O . LEU B 1 9 ? 2.766 56.062 -19.141 1 90.31 9 LEU B O 1
ATOM 9909 N N . ASP B 1 10 ? 0.662 56.625 -19.5 1 89.94 10 ASP B N 1
ATOM 9910 C CA . ASP B 1 10 ? 0.994 57.812 -20.281 1 89.94 10 ASP B CA 1
ATOM 9911 C C . ASP B 1 10 ? 1.757 58.812 -19.453 1 89.94 10 ASP B C 1
ATOM 9913 O O . ASP B 1 10 ? 2.684 59.469 -19.938 1 89.94 10 ASP B O 1
ATOM 9917 N N . ALA B 1 11 ? 1.357 58.938 -18.203 1 90.69 11 ALA B N 1
ATOM 9918 C CA . ALA B 1 11 ? 1.992 59.875 -17.297 1 90.69 11 ALA B CA 1
ATOM 9919 C C . ALA B 1 11 ? 3.441 59.469 -17.016 1 90.69 11 ALA B C 1
ATOM 9921 O O . ALA B 1 11 ? 4.324 60.344 -16.953 1 90.69 11 ALA B O 1
ATOM 9922 N N . ILE B 1 12 ? 3.707 58.219 -16.828 1 90.06 12 ILE B N 1
ATOM 9923 C CA . ILE B 1 12 ? 5.051 57.719 -16.562 1 90.06 12 ILE B CA 1
ATOM 9924 C C . ILE B 1 12 ? 5.945 57.969 -17.766 1 90.06 12 ILE B C 1
ATOM 9926 O O . ILE B 1 12 ? 7.113 58.344 -17.625 1 90.06 12 ILE B O 1
ATOM 9930 N N . HIS B 1 13 ? 5.332 57.875 -18.953 1 90.12 13 HIS B N 1
ATOM 9931 C CA . HIS B 1 13 ? 6.129 58 -20.172 1 90.12 13 HIS B CA 1
ATOM 9932 C C . HIS B 1 13 ? 6.344 59.438 -20.562 1 90.12 13 HIS B C 1
ATOM 9934 O O . HIS B 1 13 ? 7.172 59.75 -21.422 1 90.12 13 HIS B O 1
ATOM 9940 N N . LYS B 1 14 ? 5.656 60.312 -19.938 1 88.81 14 LYS B N 1
ATOM 9941 C CA . LYS B 1 14 ? 5.883 61.719 -20.156 1 88.81 14 LYS B CA 1
ATOM 9942 C C . LYS B 1 14 ? 7.121 62.219 -19.391 1 88.81 14 LYS B C 1
ATOM 9944 O O . LYS B 1 14 ? 7.691 63.25 -19.719 1 88.81 14 LYS B O 1
ATOM 9949 N N . ILE B 1 15 ? 7.52 61.438 -18.375 1 91.19 15 ILE B N 1
ATOM 9950 C CA . ILE B 1 15 ? 8.75 61.75 -17.656 1 91.19 15 ILE B CA 1
ATOM 9951 C C . ILE B 1 15 ? 9.961 61.438 -18.531 1 91.19 15 ILE B C 1
ATOM 9953 O O . ILE B 1 15 ? 10.07 60.344 -19.062 1 91.19 15 ILE B O 1
ATOM 9957 N N . PRO B 1 16 ? 10.789 62.438 -18.688 1 87.69 16 PRO B N 1
ATOM 9958 C CA . PRO B 1 16 ? 11.938 62.188 -19.547 1 87.69 16 PRO B CA 1
ATOM 9959 C C . PRO B 1 16 ? 12.859 61.094 -19.016 1 87.69 16 PRO B C 1
ATOM 9961 O O . PRO B 1 16 ? 13.07 61 -17.797 1 87.69 16 PRO B O 1
ATOM 9964 N N . GLY B 1 17 ? 13.328 60.156 -19.859 1 87.88 17 GLY B N 1
ATOM 9965 C CA . GLY B 1 17 ? 14.227 59.062 -19.516 1 87.88 17 GLY B CA 1
ATOM 9966 C C . GLY B 1 17 ? 13.812 57.75 -20.141 1 87.88 17 GLY B C 1
ATOM 9967 O O . GLY B 1 17 ? 12.617 57.469 -20.312 1 87.88 17 GLY B O 1
ATOM 9968 N N . ASP B 1 18 ? 14.781 56.906 -20.422 1 84.19 18 ASP B N 1
ATOM 9969 C CA . ASP B 1 18 ? 14.484 55.656 -21.094 1 84.19 18 ASP B CA 1
ATOM 9970 C C . ASP B 1 18 ? 14.406 54.5 -20.109 1 84.19 18 ASP B C 1
ATOM 9972 O O . ASP B 1 18 ? 13.734 53.5 -20.359 1 84.19 18 ASP B O 1
ATOM 9976 N N . THR B 1 19 ? 15.133 54.594 -18.969 1 86.94 19 THR B N 1
ATOM 9977 C CA . THR B 1 19 ? 15.164 53.562 -17.938 1 86.94 19 THR B CA 1
ATOM 9978 C C . THR B 1 19 ? 14.547 54.062 -16.641 1 86.94 19 THR B C 1
ATOM 9980 O O . THR B 1 19 ? 14.438 55.25 -16.438 1 86.94 19 THR B O 1
ATOM 9983 N N . PRO B 1 20 ? 14.109 53.125 -15.82 1 88.06 20 PRO B N 1
ATOM 9984 C CA . PRO B 1 20 ? 13.555 53.531 -14.523 1 88.06 20 PRO B CA 1
ATOM 9985 C C . PRO B 1 20 ? 14.523 54.375 -13.711 1 88.06 20 PRO B C 1
ATOM 9987 O O . PRO B 1 20 ? 14.117 55.375 -13.078 1 88.06 20 PRO B O 1
ATOM 9990 N N . GLY B 1 21 ? 15.844 54.062 -13.734 1 87.25 21 GLY B N 1
ATOM 9991 C CA . GLY B 1 21 ? 16.828 54.812 -13 1 87.25 21 GLY B CA 1
ATOM 9992 C C . GLY B 1 21 ? 16.922 56.281 -13.445 1 87.25 21 GLY B C 1
ATOM 9993 O O . GLY B 1 21 ? 17 57.188 -12.609 1 87.25 21 GLY B O 1
ATOM 9994 N N . GLU B 1 22 ? 16.875 56.5 -14.75 1 90.31 22 GLU B N 1
ATOM 9995 C CA . GLU B 1 22 ? 16.922 57.844 -15.305 1 90.31 22 GLU B CA 1
ATOM 9996 C C . GLU B 1 22 ? 15.664 58.625 -14.961 1 90.31 22 GLU B C 1
ATOM 9998 O O . GLU B 1 22 ? 15.734 59.812 -14.664 1 90.31 22 GLU B O 1
ATOM 10003 N N . LYS B 1 23 ? 14.641 57.969 -14.977 1 90.25 23 LYS B N 1
ATOM 10004 C CA . LYS B 1 23 ? 13.383 58.625 -14.664 1 90.25 23 LYS B CA 1
ATOM 10005 C C . LYS B 1 23 ? 13.312 59.031 -13.195 1 90.25 23 LYS B C 1
ATOM 10007 O O . LYS B 1 23 ? 12.828 60.094 -12.852 1 90.25 23 LYS B O 1
ATOM 10012 N N . TYR B 1 24 ? 13.805 58.125 -12.352 1 91.12 24 TYR B N 1
ATOM 10013 C CA . TYR B 1 24 ? 13.828 58.438 -10.922 1 91.12 24 TYR B CA 1
ATOM 10014 C C . TYR B 1 24 ? 14.766 59.594 -10.633 1 91.12 24 TYR B C 1
ATOM 10016 O O . TYR B 1 24 ? 14.484 60.438 -9.766 1 91.12 24 TYR B O 1
ATOM 10024 N N . LYS B 1 25 ? 15.891 59.625 -11.359 1 91.12 25 LYS B N 1
ATOM 10025 C CA . LYS B 1 25 ? 16.812 60.75 -11.211 1 91.12 25 LYS B CA 1
ATOM 10026 C C . LYS B 1 25 ? 16.141 62.062 -11.617 1 91.12 25 LYS B C 1
ATOM 10028 O O . LYS B 1 25 ? 16.312 63.062 -10.953 1 91.12 25 LYS B O 1
ATOM 10033 N N . LYS B 1 26 ? 15.398 61.938 -12.656 1 92.31 26 LYS B N 1
ATOM 10034 C CA . LYS B 1 26 ? 14.695 63.125 -13.125 1 92.31 26 LYS B CA 1
ATOM 10035 C C . LYS B 1 26 ? 13.625 63.531 -12.125 1 92.31 26 LYS B C 1
ATOM 10037 O O . LYS B 1 26 ? 13.422 64.75 -11.898 1 92.31 26 LYS B O 1
ATOM 10042 N N . ILE B 1 27 ? 12.938 62.625 -11.5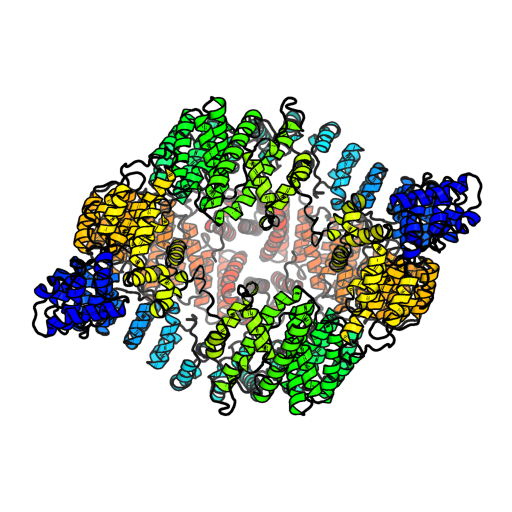23 1 91.69 27 ILE B N 1
ATOM 10043 C CA . ILE B 1 27 ? 11.938 62.938 -10.5 1 91.69 27 ILE B CA 1
ATOM 10044 C C . ILE B 1 27 ? 12.617 63.562 -9.289 1 91.69 27 ILE B C 1
ATOM 10046 O O . ILE B 1 27 ? 12.117 64.562 -8.75 1 91.69 27 ILE B O 1
ATOM 10050 N N . ALA B 1 28 ? 13.781 63.094 -8.953 1 91.31 28 ALA B N 1
ATOM 10051 C CA . ALA B 1 28 ? 14.523 63.625 -7.816 1 91.31 28 ALA B CA 1
ATOM 10052 C C . ALA B 1 28 ? 14.961 65.062 -8.078 1 91.31 28 ALA B C 1
ATOM 10054 O O . ALA B 1 28 ? 14.93 65.875 -7.172 1 91.31 28 ALA B O 1
ATOM 10055 N N . GLU B 1 29 ? 15.367 65.25 -9.266 1 90.19 29 GLU B N 1
ATOM 10056 C CA . GLU B 1 29 ? 15.781 66.625 -9.656 1 90.19 29 GLU B CA 1
ATOM 10057 C C . GLU B 1 29 ? 14.617 67.562 -9.602 1 90.19 29 GLU B C 1
ATOM 10059 O O . GLU B 1 29 ? 14.758 68.688 -9.117 1 90.19 29 GLU B O 1
ATOM 10064 N N . LEU B 1 30 ? 13.547 67.125 -10.047 1 91.75 30 LEU B N 1
ATOM 10065 C CA . LEU B 1 30 ? 12.367 68 -10.078 1 91.75 30 LEU B CA 1
ATOM 10066 C C . LEU B 1 30 ? 11.852 68.25 -8.672 1 91.75 30 LEU B C 1
ATOM 10068 O O . LEU B 1 30 ? 11.367 69.375 -8.391 1 91.75 30 LEU B O 1
ATOM 10072 N N . VAL B 1 31 ? 11.992 67.312 -7.816 1 92.81 31 VAL B N 1
ATOM 10073 C CA . VAL B 1 31 ? 11.477 67.438 -6.457 1 92.81 31 VAL B CA 1
ATOM 10074 C C . VAL B 1 31 ? 12.469 68.25 -5.609 1 92.81 31 VAL B C 1
ATOM 10076 O O . VAL B 1 31 ? 12.07 68.875 -4.648 1 92.81 31 VAL B O 1
ATOM 10079 N N . SER B 1 32 ? 13.781 68.312 -5.941 1 90 32 SER B N 1
ATOM 10080 C CA . SER B 1 32 ? 14.82 68.938 -5.152 1 90 32 SER B CA 1
ATOM 10081 C C . SER B 1 32 ? 14.594 70.438 -5.066 1 90 32 SER B C 1
ATOM 10083 O O . SER B 1 32 ? 15.133 71.125 -4.184 1 90 32 SER B O 1
ATOM 10085 N N . VAL B 1 33 ? 13.742 70.875 -5.832 1 89.31 33 VAL B N 1
ATOM 10086 C CA . VAL B 1 33 ? 13.461 72.312 -5.84 1 89.31 33 VAL B CA 1
ATOM 10087 C C . VAL B 1 33 ? 12.797 72.688 -4.523 1 89.31 33 VAL B C 1
ATOM 10089 O O . VAL B 1 33 ? 12.883 73.875 -4.109 1 89.31 33 VAL B O 1
ATOM 10092 N N . VAL B 1 34 ? 12.219 71.75 -3.922 1 90.44 34 VAL B N 1
ATOM 10093 C CA . VAL B 1 34 ? 11.516 72.062 -2.672 1 90.44 34 VAL B CA 1
ATOM 10094 C C . VAL B 1 34 ? 12.523 72.375 -1.57 1 90.44 34 VAL B C 1
ATOM 10096 O O . VAL B 1 34 ? 12.219 73.125 -0.632 1 90.44 34 VAL B O 1
ATOM 10099 N N . LYS B 1 35 ? 13.805 71.938 -1.643 1 87.75 35 LYS B N 1
ATOM 10100 C CA . LYS B 1 35 ? 14.859 72.25 -0.684 1 87.75 35 LYS B CA 1
ATOM 10101 C C . LYS B 1 35 ? 15.195 73.75 -0.709 1 87.75 35 LYS B C 1
ATOM 10103 O O . LYS B 1 35 ? 15.617 74.312 0.304 1 87.75 35 LYS B O 1
ATOM 10108 N N . LYS B 1 36 ? 15 74.375 -1.873 1 85.56 36 LYS B N 1
ATOM 10109 C CA . LYS B 1 36 ? 15.336 75.812 -2.061 1 85.56 36 LYS B CA 1
ATOM 10110 C C . LYS B 1 36 ? 14.164 76.688 -1.687 1 85.56 36 LYS B C 1
ATOM 10112 O O . LYS B 1 36 ? 14.188 77.938 -1.951 1 85.56 36 LYS B O 1
ATOM 10117 N N . GLY B 1 37 ? 13.062 76.188 -1.119 1 81.75 37 GLY B N 1
ATOM 10118 C CA . GLY B 1 37 ? 11.977 76.938 -0.545 1 81.75 37 GLY B CA 1
ATOM 10119 C C . GLY B 1 37 ? 10.758 77.062 -1.442 1 81.75 37 GLY B C 1
ATOM 10120 O O . GLY B 1 37 ? 9.797 77.75 -1.125 1 81.75 37 GLY B O 1
ATOM 10121 N N . VAL B 1 38 ? 10.672 76.312 -2.576 1 87.94 38 VAL B N 1
ATOM 10122 C CA . VAL B 1 38 ? 9.523 76.375 -3.477 1 87.94 38 VAL B CA 1
ATOM 10123 C C . VAL B 1 38 ? 8.383 75.562 -2.871 1 87.94 38 VAL B C 1
ATOM 10125 O O . VAL B 1 38 ? 8.586 74.375 -2.438 1 87.94 38 VAL B O 1
ATOM 10128 N N . PRO B 1 39 ? 7.25 76.188 -2.807 1 88.81 39 PRO B N 1
ATOM 10129 C CA . PRO B 1 39 ? 6.125 75.438 -2.229 1 88.81 39 PRO B CA 1
ATOM 10130 C C . PRO B 1 39 ? 5.738 74.25 -3.053 1 88.81 39 PRO B C 1
ATOM 10132 O O . PRO B 1 39 ? 5.828 74.25 -4.285 1 88.81 39 PRO B O 1
ATOM 10135 N N . VAL B 1 40 ? 5.242 73.125 -2.402 1 90.12 40 VAL B N 1
ATOM 10136 C CA . VAL B 1 40 ? 4.91 71.812 -3.021 1 90.12 40 VAL B CA 1
ATOM 10137 C C . VAL B 1 40 ? 3.771 72 -4.023 1 90.12 40 VAL B C 1
ATOM 10139 O O . VAL B 1 40 ? 3.717 71.312 -5.047 1 90.12 40 VAL B O 1
ATOM 10142 N N . SER B 1 41 ? 2.869 73 -3.779 1 86.06 41 SER B N 1
ATOM 10143 C CA . SER B 1 41 ? 1.761 73.312 -4.684 1 86.06 41 SER B CA 1
ATOM 10144 C C . SER B 1 41 ? 2.266 73.75 -6.043 1 86.06 41 SER B C 1
ATOM 10146 O O . SER B 1 41 ? 1.681 73.438 -7.078 1 86.06 41 SER B O 1
ATOM 10148 N N . HIS B 1 42 ? 3.391 74.438 -5.934 1 86.12 42 HIS B N 1
ATOM 10149 C CA . HIS B 1 42 ? 3.969 74.938 -7.18 1 86.12 42 HIS B CA 1
ATOM 10150 C C . HIS B 1 42 ? 4.676 73.812 -7.938 1 86.12 42 HIS B C 1
ATOM 10152 O O . HIS B 1 42 ? 4.715 73.812 -9.172 1 86.12 42 HIS B O 1
ATOM 10158 N N . LEU B 1 43 ? 5.164 72.938 -7.152 1 88.62 43 LEU B N 1
ATOM 10159 C CA . LEU B 1 43 ? 5.824 71.75 -7.762 1 88.62 43 LEU B CA 1
ATOM 10160 C C . LEU B 1 43 ? 4.824 70.938 -8.555 1 88.62 43 LEU B C 1
ATOM 10162 O O . LEU B 1 43 ? 5.105 70.5 -9.688 1 88.62 43 LEU B O 1
ATOM 10166 N N . ILE B 1 44 ? 3.674 70.688 -8.008 1 88.19 44 ILE B N 1
ATOM 10167 C CA . ILE B 1 44 ? 2.676 69.75 -8.602 1 88.19 44 ILE B CA 1
ATOM 10168 C C . ILE B 1 44 ? 2.064 70.438 -9.836 1 88.19 44 ILE B C 1
ATOM 10170 O O . ILE B 1 44 ? 1.683 69.75 -10.789 1 88.19 44 ILE B O 1
ATOM 10174 N N . LYS B 1 45 ? 2.09 71.812 -9.859 1 83.38 45 LYS B N 1
ATOM 10175 C CA . LYS B 1 45 ? 1.511 72.562 -10.977 1 83.38 45 LYS B CA 1
ATOM 10176 C C . LYS B 1 45 ? 2.535 72.812 -12.086 1 83.38 45 LYS B C 1
ATOM 10178 O O . LYS B 1 45 ? 2.195 73.312 -13.164 1 83.38 45 LYS B O 1
ATOM 10183 N N . ASN B 1 46 ? 3.721 72.375 -11.766 1 85.25 46 ASN B N 1
ATOM 10184 C CA . ASN B 1 46 ? 4.75 72.438 -12.797 1 85.25 46 ASN B CA 1
ATOM 10185 C C . ASN B 1 46 ? 4.371 71.625 -14.023 1 85.25 46 ASN B C 1
ATOM 10187 O O . ASN B 1 46 ? 3.938 70.438 -13.891 1 85.25 46 ASN B O 1
ATOM 10191 N N . PRO B 1 47 ? 4.402 72.188 -15.148 1 82.19 47 PRO B N 1
ATOM 10192 C CA . PRO B 1 47 ? 4.016 71.438 -16.375 1 82.19 47 PRO B CA 1
ATOM 10193 C C . PRO B 1 47 ? 4.863 70.25 -16.641 1 82.19 47 PRO B C 1
ATOM 10195 O O . PRO B 1 47 ? 4.426 69.312 -17.359 1 82.19 47 PRO B O 1
ATOM 10198 N N . ASP B 1 48 ? 6.031 70.188 -16.016 1 83.81 48 ASP B N 1
ATOM 10199 C CA . ASP B 1 48 ? 6.902 69 -16.234 1 83.81 48 ASP B CA 1
ATOM 10200 C C . ASP B 1 48 ? 6.469 67.812 -15.367 1 83.81 48 ASP B C 1
ATOM 10202 O O . ASP B 1 48 ? 6.898 66.688 -15.594 1 83.81 48 ASP B O 1
ATOM 10206 N N . VAL B 1 49 ? 5.613 68.062 -14.484 1 89.56 49 VAL B N 1
ATOM 10207 C CA . VAL B 1 49 ? 5.109 67 -13.609 1 89.56 49 VAL B CA 1
ATOM 10208 C C . VAL B 1 49 ? 3.74 66.562 -14.094 1 89.56 49 VAL B C 1
ATOM 10210 O O . VAL B 1 49 ? 2.77 67.312 -14.07 1 89.56 49 VAL B O 1
ATOM 10213 N N . PRO B 1 50 ? 3.719 65.312 -14.531 1 89.25 50 PRO B N 1
ATOM 10214 C CA . PRO B 1 50 ? 2.416 64.812 -14.969 1 89.25 50 PRO B CA 1
ATOM 10215 C C . PRO B 1 50 ? 1.379 64.812 -13.844 1 89.25 50 PRO B C 1
ATOM 10217 O O . PRO B 1 50 ? 1.667 64.375 -12.727 1 89.25 50 PRO B O 1
ATOM 10220 N N . SER B 1 51 ? 0.161 65.188 -14.047 1 85.75 51 SER B N 1
ATOM 10221 C CA . SER B 1 51 ? -0.884 65.438 -13.055 1 85.75 51 SER B CA 1
ATOM 10222 C C . SER B 1 51 ? -1.235 64.125 -12.32 1 85.75 51 SER B C 1
ATOM 10224 O O . SER B 1 51 ? -1.479 64.125 -11.117 1 85.75 51 SER B O 1
ATOM 10226 N N . LEU B 1 52 ? -1.186 62.969 -13 1 87.94 52 LEU B N 1
ATOM 10227 C CA . LEU B 1 52 ? -1.585 61.688 -12.406 1 87.94 52 LEU B CA 1
ATOM 10228 C C . LEU B 1 52 ? -0.514 61.188 -11.453 1 87.94 52 LEU B C 1
ATOM 10230 O O . LEU B 1 52 ? -0.793 60.344 -10.594 1 87.94 52 LEU B O 1
ATOM 10234 N N . LEU B 1 53 ? 0.703 61.688 -11.578 1 90.62 53 LEU B N 1
ATOM 10235 C CA . LEU B 1 53 ? 1.786 61.281 -10.695 1 90.62 53 LEU B CA 1
ATOM 10236 C C . LEU B 1 53 ? 2.006 62.312 -9.586 1 90.62 53 LEU B C 1
ATOM 10238 O O . LEU B 1 53 ? 2.986 62.219 -8.844 1 90.62 53 LEU B O 1
ATOM 10242 N N . GLY B 1 54 ? 1.097 63.219 -9.547 1 88.81 54 GLY B N 1
ATOM 10243 C CA . GLY B 1 54 ? 1.158 64.25 -8.539 1 88.81 54 GLY B CA 1
ATOM 10244 C C . GLY B 1 54 ? 1.336 63.719 -7.133 1 88.81 54 GLY B C 1
ATOM 10245 O O . GLY B 1 54 ? 2.25 64.125 -6.414 1 88.81 54 GLY B O 1
ATOM 10246 N N . PRO B 1 55 ? 0.511 62.688 -6.801 1 90.56 55 PRO B N 1
ATOM 10247 C CA . PRO B 1 55 ? 0.639 62.125 -5.457 1 90.56 55 PRO B CA 1
ATOM 10248 C C . PRO B 1 55 ? 2.016 61.5 -5.203 1 90.56 55 PRO B C 1
ATOM 10250 O O . PRO B 1 55 ? 2.529 61.594 -4.082 1 90.56 55 PRO B O 1
ATOM 10253 N N . TYR B 1 56 ? 2.596 60.969 -6.18 1 91.56 56 TYR B N 1
ATOM 10254 C CA . TYR B 1 56 ? 3.92 60.344 -6.043 1 91.56 56 TYR B CA 1
ATOM 10255 C C . TYR B 1 56 ? 4.977 61.438 -5.785 1 91.56 56 TYR B C 1
ATOM 10257 O O . TYR B 1 56 ? 5.84 61.25 -4.918 1 91.56 56 TYR B O 1
ATOM 10265 N N . PHE B 1 57 ? 4.934 62.531 -6.523 1 92.62 57 PHE B N 1
ATOM 10266 C CA . PHE B 1 57 ? 5.855 63.656 -6.336 1 92.62 57 PHE B CA 1
ATOM 10267 C C . PHE B 1 57 ? 5.656 64.312 -4.969 1 92.62 57 PHE B C 1
ATOM 10269 O O . PHE B 1 57 ? 6.625 64.688 -4.324 1 92.62 57 PHE B O 1
ATOM 10276 N N . LYS B 1 58 ? 4.461 64.312 -4.578 1 92.94 58 LYS B N 1
ATOM 10277 C CA . LYS B 1 58 ? 4.137 64.875 -3.291 1 92.94 58 LYS B CA 1
ATOM 10278 C C . LYS B 1 58 ? 4.762 64.125 -2.143 1 92.94 58 LYS B C 1
ATOM 10280 O O . LYS B 1 58 ? 5.242 64.688 -1.169 1 92.94 58 LYS B O 1
ATOM 10285 N N . VAL B 1 59 ? 4.723 62.781 -2.164 1 93.81 59 VAL B N 1
ATOM 10286 C CA . VAL B 1 59 ? 5.27 61.969 -1.086 1 93.81 59 VAL B CA 1
ATOM 10287 C C . VAL B 1 59 ? 6.789 62.094 -1.065 1 93.81 59 VAL B C 1
ATOM 10289 O O . VAL B 1 59 ? 7.402 62.094 0.004 1 93.81 59 VAL B O 1
ATOM 10292 N N . GLU B 1 60 ? 7.379 62.219 -2.236 1 92.69 60 GLU B N 1
ATOM 10293 C CA . GLU B 1 60 ? 8.82 62.406 -2.291 1 92.69 60 GLU B CA 1
ATOM 10294 C C . GLU B 1 60 ? 9.227 63.75 -1.701 1 92.69 60 GLU B C 1
ATOM 10296 O O . GLU B 1 60 ? 10.258 63.875 -1.035 1 92.69 60 GLU B O 1
ATOM 10301 N N . ALA B 1 61 ? 8.469 64.688 -2.004 1 93.88 61 ALA B N 1
ATOM 10302 C CA . ALA B 1 61 ? 8.695 66 -1.409 1 93.88 61 ALA B CA 1
ATOM 10303 C C . ALA B 1 61 ? 8.516 65.938 0.106 1 93.88 61 ALA B C 1
ATOM 10305 O O . ALA B 1 61 ? 9.281 66.562 0.847 1 93.88 61 ALA B O 1
ATOM 10306 N N . ALA B 1 62 ? 7.473 65.25 0.54 1 93.69 62 ALA B N 1
ATOM 10307 C CA . ALA B 1 62 ? 7.199 65.125 1.966 1 93.69 62 ALA B CA 1
ATOM 10308 C C . ALA B 1 62 ? 8.383 64.438 2.689 1 93.69 62 ALA B C 1
ATOM 10310 O O . ALA B 1 62 ? 8.688 64.812 3.826 1 93.69 62 ALA B O 1
ATOM 10311 N N . ARG B 1 63 ? 9.008 63.531 2.074 1 92.38 63 ARG B N 1
ATOM 10312 C CA . ARG B 1 63 ? 10.172 62.844 2.639 1 92.38 63 ARG B CA 1
ATOM 10313 C C . ARG B 1 63 ? 11.328 63.812 2.854 1 92.38 63 ARG B C 1
ATOM 10315 O O . ARG B 1 63 ? 11.945 63.812 3.918 1 92.38 63 ARG B O 1
ATOM 10322 N N . ILE B 1 64 ? 11.578 64.688 1.878 1 90.94 64 ILE B N 1
ATOM 10323 C CA . ILE B 1 64 ? 12.688 65.625 1.927 1 90.94 64 ILE B CA 1
ATOM 10324 C C . ILE B 1 64 ? 12.406 66.688 2.982 1 90.94 64 ILE B C 1
ATOM 10326 O O . ILE B 1 64 ? 13.297 67.062 3.756 1 90.94 64 ILE B O 1
ATOM 10330 N N . LEU B 1 65 ? 11.164 67.125 3.059 1 91.38 65 LEU B N 1
ATOM 10331 C CA . LEU B 1 65 ? 10.797 68.25 3.969 1 91.38 65 LEU B CA 1
ATOM 10332 C C . LEU B 1 65 ? 10.438 67.688 5.348 1 91.38 65 LEU B C 1
ATOM 10334 O O . LEU B 1 65 ? 10.297 68.438 6.305 1 91.38 65 LEU B O 1
ATOM 10338 N N . ASN B 1 66 ? 10.273 66.375 5.492 1 89.12 66 ASN B N 1
ATOM 10339 C CA . ASN B 1 66 ? 9.82 65.75 6.707 1 89.12 66 ASN B CA 1
ATOM 10340 C C . ASN B 1 66 ? 8.5 66.312 7.207 1 89.12 66 ASN B C 1
ATOM 10342 O O . ASN B 1 66 ? 8.359 66.625 8.391 1 89.12 66 ASN B O 1
ATOM 10346 N N . ASN B 1 67 ? 7.645 66.625 6.211 1 90.94 67 ASN B N 1
ATOM 10347 C CA . ASN B 1 67 ? 6.316 67.125 6.527 1 90.94 67 ASN B CA 1
ATOM 10348 C C . ASN B 1 67 ? 5.355 66 6.895 1 90.94 67 ASN B C 1
ATOM 10350 O O . ASN B 1 67 ? 4.91 65.25 6.027 1 90.94 67 ASN B O 1
ATOM 10354 N N . ARG B 1 68 ? 4.93 65.875 8.031 1 93 68 ARG B N 1
ATOM 10355 C CA . ARG B 1 68 ? 4.172 64.75 8.578 1 93 68 ARG B CA 1
ATOM 10356 C C . ARG B 1 68 ? 2.744 64.75 8.039 1 93 68 ARG B C 1
ATOM 10358 O O . ARG B 1 68 ? 2.162 63.688 7.828 1 93 68 ARG B O 1
ATOM 10365 N N . GLN B 1 69 ? 2.18 65.875 7.82 1 91.88 69 GLN B N 1
ATOM 10366 C CA . GLN B 1 69 ? 0.822 65.938 7.293 1 91.88 69 GLN B CA 1
ATOM 10367 C C . GLN B 1 69 ? 0.753 65.375 5.871 1 91.88 69 GLN B C 1
ATOM 10369 O O . GLN B 1 69 ? -0.186 64.688 5.52 1 91.88 69 GLN B O 1
ATOM 10374 N N . MET B 1 70 ? 1.757 65.688 5.133 1 93 70 MET B N 1
ATOM 10375 C CA . MET B 1 70 ? 1.805 65.188 3.758 1 93 70 MET B CA 1
ATOM 10376 C C . MET B 1 70 ? 2.006 63.688 3.721 1 93 70 MET B C 1
ATOM 10378 O O . MET B 1 70 ? 1.494 63.031 2.826 1 93 70 MET B O 1
ATOM 10382 N N . ILE B 1 71 ? 2.709 63.156 4.668 1 95.19 71 ILE B N 1
ATOM 10383 C CA . ILE B 1 71 ? 2.916 61.719 4.754 1 95.19 71 ILE B CA 1
ATOM 10384 C C . ILE B 1 71 ? 1.604 61.031 5.121 1 95.19 71 ILE B C 1
ATOM 10386 O O . ILE B 1 71 ? 1.253 60 4.543 1 95.19 71 ILE B O 1
ATOM 10390 N N . ALA B 1 72 ? 0.885 61.562 6.066 1 95.25 72 ALA B N 1
ATOM 10391 C CA . ALA B 1 72 ? -0.418 61.031 6.453 1 95.25 72 ALA B CA 1
ATOM 10392 C C . ALA B 1 72 ? -1.382 61.031 5.27 1 95.25 72 ALA B C 1
ATOM 10394 O O . ALA B 1 72 ? -2.139 60.062 5.078 1 95.25 72 ALA B O 1
ATOM 10395 N N . ASP B 1 73 ? -1.375 62.062 4.488 1 93.75 73 ASP B N 1
ATOM 10396 C CA . ASP B 1 73 ? -2.246 62.156 3.32 1 93.75 73 ASP B CA 1
ATOM 10397 C C . ASP B 1 73 ? -1.86 61.125 2.271 1 93.75 73 ASP B C 1
ATOM 10399 O O . ASP B 1 73 ? -2.723 60.594 1.565 1 93.75 73 ASP B O 1
ATOM 10403 N N . ALA B 1 74 ? -0.569 60.844 2.201 1 95.5 74 ALA B N 1
ATOM 10404 C CA . ALA B 1 74 ? -0.094 59.844 1.269 1 95.5 74 ALA B CA 1
ATOM 10405 C C . ALA B 1 74 ? -0.571 58.438 1.682 1 95.5 74 ALA B C 1
ATOM 10407 O O . ALA B 1 74 ? -0.872 57.625 0.829 1 95.5 74 ALA B O 1
ATOM 10408 N N . LEU B 1 75 ? -0.632 58.188 2.941 1 95.75 75 LEU B N 1
ATOM 10409 C CA . LEU B 1 75 ? -1.08 56.906 3.447 1 95.75 75 LEU B CA 1
ATOM 10410 C C . LEU B 1 75 ? -2.57 56.688 3.191 1 95.75 75 LEU B C 1
ATOM 10412 O O . LEU B 1 75 ? -3.045 55.562 3.111 1 95.75 75 LEU B O 1
ATOM 10416 N N . LYS B 1 76 ? -3.332 57.781 3.094 1 94.44 76 LYS B N 1
ATOM 10417 C CA . LYS B 1 76 ? -4.766 57.719 2.83 1 94.44 76 LYS B CA 1
ATOM 10418 C C . LYS B 1 76 ? -5.043 57.469 1.348 1 94.44 76 LYS B C 1
ATOM 10420 O O . LYS B 1 76 ? -6.188 57.219 0.955 1 94.44 76 LYS B O 1
ATOM 10425 N N . SER B 1 77 ? -3.975 57.375 0.571 1 92.25 77 SER B N 1
ATOM 10426 C CA . SER B 1 77 ? -4.125 57.156 -0.861 1 92.25 77 SER B CA 1
ATOM 10427 C C . SER B 1 77 ? -4.531 55.719 -1.146 1 92.25 77 SER B C 1
ATOM 10429 O O . SER B 1 77 ? -4.441 54.844 -0.269 1 92.25 77 SER B O 1
ATOM 10431 N N . GLU B 1 78 ? -5.059 55.438 -2.246 1 90.56 78 GLU B N 1
ATOM 10432 C CA . GLU B 1 78 ? -5.402 54.062 -2.635 1 90.56 78 GLU B CA 1
ATOM 10433 C C . GLU B 1 78 ? -4.363 53.469 -3.586 1 90.56 78 GLU B C 1
ATOM 10435 O O . GLU B 1 78 ? -4.422 52.281 -3.93 1 90.56 78 GLU B O 1
ATOM 10440 N N . ASP B 1 79 ? -3.416 54.312 -3.959 1 91.94 79 ASP B N 1
ATOM 10441 C CA . ASP B 1 79 ? -2.314 53.844 -4.805 1 91.94 79 ASP B CA 1
ATOM 10442 C C . ASP B 1 79 ? -1.224 53.188 -3.977 1 91.94 79 ASP B C 1
ATOM 10444 O O . ASP B 1 79 ? -0.543 53.844 -3.188 1 91.94 79 ASP B O 1
ATOM 10448 N N . ASN B 1 80 ? -1.042 52 -4.246 1 91.62 80 ASN B N 1
ATOM 10449 C CA . ASN B 1 80 ? -0.12 51.188 -3.455 1 91.62 80 ASN B CA 1
ATOM 10450 C C . ASN B 1 80 ? 1.315 51.688 -3.584 1 91.62 80 ASN B C 1
ATOM 10452 O O . ASN B 1 80 ? 2.105 51.562 -2.643 1 91.62 80 ASN B O 1
ATOM 10456 N N . SER B 1 81 ? 1.724 52.281 -4.742 1 89.69 81 SER B N 1
ATOM 10457 C CA . SER B 1 81 ? 3.076 52.781 -4.914 1 89.69 81 SER B CA 1
ATOM 10458 C C . SER B 1 81 ? 3.33 53.969 -4.004 1 89.69 81 SER B C 1
ATOM 10460 O O . SER B 1 81 ? 4.414 54.125 -3.432 1 89.69 81 SER B O 1
ATOM 10462 N N . VAL B 1 82 ? 2.363 54.781 -3.867 1 93.62 82 VAL B N 1
ATOM 10463 C CA . VAL B 1 82 ? 2.443 55.938 -3.004 1 93.62 82 VAL B CA 1
ATOM 10464 C C . VAL B 1 82 ? 2.463 55.531 -1.54 1 93.62 82 VAL B C 1
ATOM 10466 O O . VAL B 1 82 ? 3.27 56 -0.749 1 93.62 82 VAL B O 1
ATOM 10469 N N . ILE B 1 83 ? 1.656 54.562 -1.205 1 95.31 83 ILE B N 1
ATOM 10470 C CA . ILE B 1 83 ? 1.556 54.062 0.16 1 95.31 83 ILE B CA 1
ATOM 10471 C C . ILE B 1 83 ? 2.887 53.438 0.58 1 95.31 83 ILE B C 1
ATOM 10473 O O . ILE B 1 83 ? 3.373 53.688 1.685 1 95.31 83 ILE B O 1
ATOM 10477 N N . GLN B 1 84 ? 3.434 52.719 -0.33 1 93.44 84 GLN B N 1
ATOM 10478 C CA . GLN B 1 84 ? 4.68 52.031 -0.006 1 93.44 84 GLN B CA 1
ATOM 10479 C C . GLN B 1 84 ? 5.805 53.031 0.25 1 93.44 84 GLN B C 1
ATOM 10481 O O . GLN B 1 84 ? 6.617 52.844 1.158 1 93.44 84 GLN B O 1
ATOM 10486 N N . LYS B 1 85 ? 5.906 54.062 -0.52 1 93.5 85 LYS B N 1
ATOM 10487 C CA . LYS B 1 85 ? 6.902 55.125 -0.305 1 93.5 85 LYS B CA 1
ATOM 10488 C C . LYS B 1 85 ? 6.691 55.812 1.036 1 93.5 85 LYS B C 1
ATOM 10490 O O . LYS B 1 85 ? 7.656 56.125 1.73 1 93.5 85 LYS B O 1
ATOM 10495 N N . ALA B 1 86 ? 5.48 55.969 1.359 1 95.62 86 ALA B N 1
ATOM 10496 C CA . ALA B 1 86 ? 5.156 56.625 2.633 1 95.62 86 ALA B CA 1
ATOM 10497 C C . ALA B 1 86 ? 5.523 55.719 3.807 1 95.62 86 ALA B C 1
ATOM 10499 O O . ALA B 1 86 ? 6.027 56.188 4.828 1 95.62 86 ALA B O 1
ATOM 10500 N N . LEU B 1 87 ? 5.301 54.469 3.699 1 94.75 87 LEU B N 1
ATOM 10501 C CA . LEU B 1 87 ? 5.57 53.469 4.75 1 94.75 87 LEU B CA 1
ATOM 10502 C C . LEU B 1 87 ? 7.07 53.375 5.008 1 94.75 87 LEU B C 1
ATOM 10504 O O . LEU B 1 87 ? 7.488 53 6.113 1 94.75 87 LEU B O 1
ATOM 10508 N N . HIS B 1 88 ? 7.848 53.719 4.031 1 92.88 88 HIS B N 1
ATOM 10509 C CA . HIS B 1 88 ? 9.289 53.594 4.164 1 92.88 88 HIS B CA 1
ATOM 10510 C C . HIS B 1 88 ? 9.906 54.75 4.918 1 92.88 88 HIS B C 1
ATOM 10512 O O . HIS B 1 88 ? 11.078 54.719 5.281 1 92.88 88 HIS B O 1
ATOM 10518 N N . ILE B 1 89 ? 9.141 55.75 5.172 1 93.88 89 ILE B N 1
ATOM 10519 C CA . ILE B 1 89 ? 9.625 56.875 5.945 1 93.88 89 ILE B CA 1
ATOM 10520 C C . ILE B 1 89 ? 9.539 56.562 7.438 1 93.88 89 ILE B C 1
ATOM 10522 O O . ILE B 1 89 ? 8.562 56.906 8.094 1 93.88 89 ILE B O 1
ATOM 10526 N N . LYS B 1 90 ? 10.469 56.125 8.055 1 91.56 90 LYS B N 1
ATOM 10527 C CA . LYS B 1 90 ? 10.516 55.562 9.398 1 91.56 90 LYS B CA 1
ATOM 10528 C C . LYS B 1 90 ? 10.25 56.594 10.461 1 91.56 90 LYS B C 1
ATOM 10530 O O . LYS B 1 90 ? 9.695 56.312 11.523 1 91.56 90 LYS B O 1
ATOM 10535 N N . SER B 1 91 ? 10.656 57.906 10.227 1 90.69 91 SER B N 1
ATOM 10536 C CA . SER B 1 91 ? 10.547 58.969 11.219 1 90.69 91 SER B CA 1
ATOM 10537 C C . SER B 1 91 ? 9.086 59.281 11.547 1 90.69 91 SER B C 1
ATOM 10539 O O . SER B 1 91 ? 8.789 59.812 12.617 1 90.69 91 SER B O 1
ATOM 10541 N N . PHE B 1 92 ? 8.219 58.938 10.688 1 94.19 92 PHE B N 1
ATOM 10542 C CA . PHE B 1 92 ? 6.797 59.156 10.898 1 94.19 92 PHE B CA 1
ATOM 10543 C C . PHE B 1 92 ? 6.234 58.188 11.93 1 94.19 92 PHE B C 1
ATOM 10545 O O . PHE B 1 92 ? 5.258 58.5 12.609 1 94.19 92 PHE B O 1
ATOM 10552 N N . PHE B 1 93 ? 6.879 57.031 12.117 1 94.88 93 PHE B N 1
ATOM 10553 C CA . PHE B 1 93 ? 6.324 55.938 12.93 1 94.88 93 PHE B CA 1
ATOM 10554 C C . PHE B 1 93 ? 7.102 55.781 14.234 1 94.88 93 PHE B C 1
ATOM 10556 O O . PHE B 1 93 ? 6.707 55.031 15.117 1 94.88 93 PHE B O 1
ATOM 10563 N N . ASP B 1 94 ? 8.219 56.438 14.43 1 92.44 94 ASP B N 1
ATOM 10564 C CA . ASP B 1 94 ? 9.133 56.156 15.531 1 92.44 94 ASP B CA 1
ATOM 10565 C C . ASP B 1 94 ? 8.695 56.906 16.797 1 92.44 94 ASP B C 1
ATOM 10567 O O . ASP B 1 94 ? 9.258 56.656 17.875 1 92.44 94 ASP B O 1
ATOM 10571 N N . GLY B 1 95 ? 7.672 57.906 16.844 1 89.69 95 GLY B N 1
ATOM 10572 C CA . GLY B 1 95 ? 7.141 58.562 18.016 1 89.69 95 GLY B CA 1
ATOM 10573 C C . GLY B 1 95 ? 7.836 59.875 18.312 1 89.69 95 GLY B C 1
ATOM 10574 O O . GLY B 1 95 ? 7.551 60.531 19.328 1 89.69 95 GLY B O 1
ATOM 10575 N N . SER B 1 96 ? 8.852 60.344 17.547 1 87.69 96 SER B N 1
ATOM 10576 C CA . SER B 1 96 ? 9.617 61.562 17.781 1 87.69 96 SER B CA 1
ATOM 10577 C C . SER B 1 96 ? 8.703 62.781 17.75 1 87.69 96 SER B C 1
ATOM 10579 O O . SER B 1 96 ? 8.93 63.75 18.5 1 87.69 96 SER B O 1
ATOM 10581 N N . ASP B 1 97 ? 7.707 62.719 16.891 1 89.25 97 ASP B N 1
ATOM 10582 C CA . ASP B 1 97 ? 6.727 63.812 16.844 1 89.25 97 ASP B CA 1
ATOM 10583 C C . ASP B 1 97 ? 5.441 63.438 17.562 1 89.25 97 ASP B C 1
ATOM 10585 O O . ASP B 1 97 ? 4.602 62.719 17.016 1 89.25 97 ASP B O 1
ATOM 10589 N N . GLY B 1 98 ? 5.164 63.906 18.734 1 85.62 98 GLY B N 1
ATOM 10590 C CA . GLY B 1 98 ? 4.043 63.531 19.578 1 85.62 98 GLY B CA 1
ATOM 10591 C C . GLY B 1 98 ? 2.715 64.062 19.078 1 85.62 98 GLY B C 1
ATOM 10592 O O . GLY B 1 98 ? 1.655 63.562 19.469 1 85.62 98 GLY B O 1
ATOM 10593 N N . GLU B 1 99 ? 2.834 65 18.156 1 87.38 99 GLU B N 1
ATOM 10594 C CA . GLU B 1 99 ? 1.602 65.625 17.656 1 87.38 99 GLU B CA 1
ATOM 10595 C C . GLU B 1 99 ? 0.93 64.688 16.625 1 87.38 99 GLU B C 1
ATOM 10597 O O . GLU B 1 99 ? -0.299 64.625 16.578 1 87.38 99 GLU B O 1
ATOM 10602 N N . PHE B 1 100 ? 1.798 63.969 15.914 1 90.31 100 PHE B N 1
ATOM 10603 C CA . PHE B 1 100 ? 1.242 63.156 14.844 1 90.31 100 PHE B CA 1
ATOM 10604 C C . PHE B 1 100 ? 1.249 61.688 15.227 1 90.31 100 PHE B C 1
ATOM 10606 O O . PHE B 1 100 ? 0.295 60.938 14.945 1 90.31 100 PHE B O 1
ATOM 10613 N N . THR B 1 101 ? 2.33 61.25 15.82 1 93.06 101 THR B N 1
ATOM 10614 C CA . THR B 1 101 ? 2.41 59.844 16.156 1 93.06 101 THR B CA 1
ATOM 10615 C C . THR B 1 101 ? 1.813 59.562 17.547 1 93.06 101 THR B C 1
ATOM 10617 O O . THR B 1 101 ? 2.547 59.375 18.516 1 93.06 101 THR B O 1
ATOM 10620 N N . ASN B 1 102 ? 0.598 59.531 17.609 1 93.25 102 ASN B N 1
ATOM 10621 C CA . ASN B 1 102 ? -0.141 59.219 18.828 1 93.25 102 ASN B CA 1
ATOM 10622 C C . ASN B 1 102 ? -1.428 58.438 18.516 1 93.25 102 ASN B C 1
ATOM 10624 O O . ASN B 1 102 ? -1.965 58.562 17.406 1 93.25 102 ASN B O 1
ATOM 10628 N N . PRO B 1 103 ? -1.948 57.656 19.391 1 94.94 103 PRO B N 1
ATOM 10629 C CA . PRO B 1 103 ? -3.1 56.781 19.125 1 94.94 103 PRO B CA 1
ATOM 10630 C C . PRO B 1 103 ? -4.355 57.562 18.75 1 94.94 103 PRO B C 1
ATOM 10632 O O . PRO B 1 103 ? -5.16 57.094 17.938 1 94.94 103 PRO B O 1
ATOM 10635 N N . ASP B 1 104 ? -4.512 58.75 19.312 1 92.94 104 ASP B N 1
ATOM 10636 C CA . ASP B 1 104 ? -5.707 59.531 19.047 1 92.94 104 ASP B CA 1
ATOM 10637 C C . ASP B 1 104 ? -5.73 60.031 17.609 1 92.94 104 ASP B C 1
ATOM 10639 O O . ASP B 1 104 ? -6.762 59.938 16.938 1 92.94 104 ASP B O 1
ATOM 10643 N N . TYR B 1 105 ? -4.57 60.531 17.219 1 94.25 105 TYR B N 1
ATOM 10644 C CA . TYR B 1 105 ? -4.504 61 15.844 1 94.25 105 TYR B CA 1
ATOM 10645 C C . TYR B 1 105 ? -4.715 59.875 14.867 1 94.25 105 TYR B C 1
ATOM 10647 O O . TYR B 1 105 ? -5.496 59.969 13.922 1 94.25 105 TYR B O 1
ATOM 10655 N N . PHE B 1 106 ? -4.02 58.781 15.07 1 95.88 106 PHE B N 1
ATOM 10656 C CA . PHE B 1 106 ? -4.109 57.625 14.164 1 95.88 106 PHE B CA 1
ATOM 10657 C C . PHE B 1 106 ? -5.527 57.062 14.141 1 95.88 106 PHE B C 1
ATOM 10659 O O . PHE B 1 106 ? -6.043 56.719 13.07 1 95.88 106 PHE B O 1
ATOM 10666 N N . SER B 1 107 ? -6.199 56.906 15.266 1 94.31 107 SER B N 1
ATOM 10667 C CA . SER B 1 107 ? -7.516 56.281 15.367 1 94.31 107 SER B CA 1
ATOM 10668 C C . SER B 1 107 ? -8.594 57.188 14.773 1 94.31 107 SER B C 1
ATOM 10670 O O . SER B 1 107 ? -9.586 56.688 14.227 1 94.31 107 SER B O 1
ATOM 10672 N N . LYS B 1 108 ? -8.422 58.531 14.875 1 92.12 108 LYS B N 1
ATOM 10673 C CA . LYS B 1 108 ? -9.477 59.438 14.477 1 92.12 108 LYS B CA 1
ATOM 10674 C C . LYS B 1 108 ? -9.227 60 13.078 1 92.12 108 LYS B C 1
ATOM 10676 O O . LYS B 1 108 ? -10.164 60.219 12.305 1 92.12 108 LYS B O 1
ATOM 10681 N N . HIS B 1 109 ? -7.91 60.156 12.734 1 92.56 109 HIS B N 1
ATOM 10682 C CA . HIS B 1 109 ? -7.66 60.969 11.555 1 92.56 109 HIS B CA 1
ATOM 10683 C C . HIS B 1 109 ? -6.949 60.156 10.469 1 92.56 109 HIS B C 1
ATOM 10685 O O . HIS B 1 109 ? -6.875 60.594 9.32 1 92.56 109 HIS B O 1
ATOM 10691 N N . LEU B 1 110 ? -6.516 58.969 10.789 1 94.81 110 LEU B N 1
ATOM 10692 C CA . LEU B 1 110 ? -5.734 58.25 9.781 1 94.81 110 LEU B CA 1
ATOM 10693 C C . LEU B 1 110 ? -6.367 56.906 9.453 1 94.81 110 LEU B C 1
ATOM 10695 O O . LEU B 1 110 ? -6.906 56.719 8.359 1 94.81 110 LEU B O 1
ATOM 10699 N N . ILE B 1 111 ? -6.539 55.938 10.383 1 94 111 ILE B N 1
ATOM 10700 C CA . ILE B 1 111 ? -6.871 54.531 10.188 1 94 111 ILE B CA 1
ATOM 10701 C C . ILE B 1 111 ? -8.266 54.406 9.578 1 94 111 ILE B C 1
ATOM 10703 O O . ILE B 1 111 ? -8.5 53.562 8.711 1 94 111 ILE B O 1
ATOM 10707 N N . PRO B 1 112 ? -9.25 55.25 9.953 1 92.06 112 PRO B N 1
ATOM 10708 C CA . PRO B 1 112 ? -10.586 55.125 9.367 1 92.06 112 PRO B CA 1
ATOM 10709 C C . PRO B 1 112 ? -10.609 55.469 7.875 1 92.06 112 PRO B C 1
ATOM 10711 O O . PRO B 1 112 ? -11.562 55.125 7.176 1 92.06 112 PRO B O 1
ATOM 10714 N N . HIS B 1 113 ? -9.492 56.062 7.391 1 93.31 113 HIS B N 1
ATOM 10715 C CA . HIS B 1 113 ? -9.5 56.531 6.008 1 93.31 113 HIS B CA 1
ATOM 10716 C C . HIS B 1 113 ? -8.555 55.688 5.141 1 93.31 113 HIS B C 1
ATOM 10718 O O . HIS B 1 113 ? -8.422 55.969 3.941 1 93.31 113 HIS B O 1
ATOM 10724 N N . VAL B 1 114 ? -7.898 54.75 5.727 1 95.75 114 VAL B N 1
ATOM 10725 C CA . VAL B 1 114 ? -6.98 53.938 4.949 1 95.75 114 VAL B CA 1
ATOM 10726 C C . VAL B 1 114 ? -7.602 52.562 4.695 1 95.75 114 VAL B C 1
ATOM 10728 O O . VAL B 1 114 ? -8.609 52.188 5.309 1 95.75 114 VAL B O 1
ATOM 10731 N N . SER B 1 115 ? -7.059 51.781 3.766 1 95.38 115 SER B N 1
ATOM 10732 C CA . SER B 1 115 ? -7.551 50.469 3.459 1 95.38 115 SER B CA 1
ATOM 10733 C C . SER B 1 115 ? -7.148 49.469 4.539 1 95.38 115 SER B C 1
ATOM 10735 O O . SER B 1 115 ? -6.273 49.75 5.363 1 95.38 115 SER B O 1
ATOM 10737 N N . LEU B 1 116 ? -7.789 48.281 4.629 1 95.12 116 LEU B N 1
ATOM 10738 C CA . LEU B 1 116 ? -7.438 47.25 5.598 1 95.12 116 LEU B CA 1
ATOM 10739 C C . LEU B 1 116 ? -5.996 46.812 5.41 1 95.12 116 LEU B C 1
ATOM 10741 O O . LEU B 1 116 ? -5.266 46.625 6.391 1 95.12 116 LEU B O 1
ATOM 10745 N N . ASN B 1 117 ? -5.602 46.594 4.145 1 93.81 117 ASN B N 1
ATOM 10746 C CA . ASN B 1 117 ? -4.227 46.188 3.869 1 93.81 117 ASN B CA 1
ATOM 10747 C C . ASN B 1 117 ? -3.227 47.219 4.391 1 93.81 117 ASN B C 1
ATOM 10749 O O . ASN B 1 117 ? -2.213 46.844 4.992 1 93.81 117 ASN B O 1
ATOM 10753 N N . THR B 1 118 ? -3.496 48.469 4.152 1 96 118 THR B N 1
ATOM 10754 C CA . THR B 1 118 ? -2.625 49.531 4.617 1 96 118 THR B CA 1
ATOM 10755 C C . THR B 1 118 ? -2.625 49.594 6.141 1 96 118 THR B C 1
ATOM 10757 O O . THR B 1 118 ? -1.583 49.844 6.754 1 96 118 THR B O 1
ATOM 10760 N N . ARG B 1 119 ? -3.783 49.438 6.762 1 95.5 119 ARG B N 1
ATOM 10761 C CA . ARG B 1 119 ? -3.881 49.438 8.219 1 95.5 119 ARG B CA 1
ATOM 10762 C C . ARG B 1 119 ? -2.945 48.375 8.82 1 95.5 119 ARG B C 1
ATOM 10764 O O . ARG B 1 119 ? -2.193 48.688 9.75 1 95.5 119 ARG B O 1
ATOM 10771 N N . LEU B 1 120 ? -2.949 47.25 8.258 1 95 120 LEU B N 1
ATOM 10772 C CA . LEU B 1 120 ? -2.127 46.156 8.773 1 95 120 LEU B CA 1
ATOM 10773 C C . LEU B 1 120 ? -0.644 46.469 8.602 1 95 120 LEU B C 1
ATOM 10775 O O . LEU B 1 120 ? 0.164 46.188 9.484 1 95 120 LEU B O 1
ATOM 10779 N N . GLU B 1 121 ? -0.308 47.156 7.492 1 95.25 121 GLU B N 1
ATOM 10780 C CA . GLU B 1 121 ? 1.082 47.531 7.258 1 95.25 121 GLU B CA 1
ATOM 10781 C C . GLU B 1 121 ? 1.518 48.625 8.211 1 95.25 121 GLU B C 1
ATOM 10783 O O . GLU B 1 121 ? 2.67 48.656 8.656 1 95.25 121 GLU B O 1
ATOM 10788 N N . ILE B 1 122 ? 0.669 49.531 8.469 1 95.94 122 ILE B N 1
ATOM 10789 C CA . ILE B 1 122 ? 0.95 50.594 9.414 1 95.94 122 ILE B CA 1
ATOM 10790 C C . ILE B 1 122 ? 1.226 50 10.797 1 95.94 122 ILE B C 1
ATOM 10792 O O . ILE B 1 122 ? 2.203 50.375 11.453 1 95.94 122 ILE B O 1
ATOM 10796 N N . ILE B 1 123 ? 0.376 49.125 11.25 1 95.12 123 ILE B N 1
ATOM 10797 C CA . ILE B 1 123 ? 0.533 48.469 12.555 1 95.12 123 ILE B CA 1
ATOM 10798 C C . ILE B 1 123 ? 1.876 47.75 12.617 1 95.12 123 ILE B C 1
ATOM 10800 O O . ILE B 1 123 ? 2.59 47.844 13.617 1 95.12 123 ILE B O 1
ATOM 10804 N N . LYS B 1 124 ? 2.186 47.156 11.578 1 93 124 LYS B N 1
ATOM 10805 C CA . LYS B 1 124 ? 3.465 46.469 11.508 1 93 124 LYS B CA 1
ATOM 10806 C C . LYS B 1 124 ? 4.633 47.438 11.594 1 93 124 LYS B C 1
ATOM 10808 O O . LYS B 1 124 ? 5.613 47.188 12.297 1 93 124 LYS B O 1
ATOM 10813 N N . ASN B 1 125 ? 4.52 48.531 10.852 1 94.5 125 ASN B N 1
ATOM 10814 C CA . ASN B 1 125 ? 5.566 49.562 10.875 1 94.5 125 ASN B CA 1
ATOM 10815 C C . ASN B 1 125 ? 5.715 50.188 12.258 1 94.5 125 ASN B C 1
ATOM 10817 O O . ASN B 1 125 ? 6.832 50.469 12.703 1 94.5 125 ASN B O 1
ATOM 10821 N N . LEU B 1 126 ? 4.648 50.406 12.898 1 95.25 126 LEU B N 1
ATOM 10822 C CA . LEU B 1 126 ? 4.688 50.906 14.266 1 95.25 126 LEU B CA 1
ATOM 10823 C C . LEU B 1 126 ? 5.387 49.938 15.195 1 95.25 126 LEU B C 1
ATOM 10825 O O . LEU B 1 126 ? 6.188 50.344 16.047 1 95.25 126 LEU B O 1
ATOM 10829 N N . SER B 1 127 ? 5.117 48.688 15.016 1 93.56 127 SER B N 1
ATOM 10830 C CA . SER B 1 127 ? 5.699 47.656 15.844 1 93.56 127 SER B CA 1
ATOM 10831 C C . SER B 1 127 ? 7.219 47.594 15.703 1 93.56 127 SER B C 1
ATOM 10833 O O . SER B 1 127 ? 7.93 47.312 16.656 1 93.56 127 SER B O 1
ATOM 10835 N N . TYR B 1 128 ? 7.707 48 14.555 1 91.31 128 TYR B N 1
ATOM 10836 C CA . TYR B 1 128 ? 9.133 47.906 14.273 1 91.31 128 TYR B CA 1
ATOM 10837 C C . TYR B 1 128 ? 9.859 49.188 14.68 1 91.31 128 TYR B C 1
ATOM 10839 O O . TYR B 1 128 ? 11.031 49.125 15.07 1 91.31 128 TYR B O 1
ATOM 10847 N N . HIS B 1 129 ? 9.211 50.312 14.617 1 92.94 129 HIS B N 1
ATOM 10848 C CA . HIS B 1 129 ? 9.977 51.562 14.633 1 92.94 129 HIS B CA 1
ATOM 10849 C C . HIS B 1 129 ? 9.656 52.406 15.875 1 92.94 129 HIS B C 1
ATOM 10851 O O . HIS B 1 129 ? 10.375 53.344 16.203 1 92.94 129 HIS B O 1
ATOM 10857 N N . LEU B 1 130 ? 8.555 52.125 16.562 1 94.31 130 LEU B N 1
ATOM 10858 C CA . LEU B 1 130 ? 8.25 52.906 17.766 1 94.31 130 LEU B CA 1
ATOM 10859 C C . LEU B 1 130 ? 9.367 52.781 18.797 1 94.31 130 LEU B C 1
ATOM 10861 O O . LEU B 1 130 ? 9.742 51.688 19.188 1 94.31 130 LEU B O 1
ATOM 10865 N N . ARG B 1 131 ? 9.875 53.906 19.312 1 89.75 131 ARG B N 1
ATOM 10866 C CA . ARG B 1 131 ? 11.023 53.906 20.219 1 89.75 131 ARG B CA 1
ATOM 10867 C C . ARG B 1 131 ? 10.586 53.906 21.672 1 89.75 131 ARG B C 1
ATOM 10869 O O . ARG B 1 131 ? 11.297 53.406 22.547 1 89.75 131 ARG B O 1
ATOM 10876 N N . LYS B 1 132 ? 9.367 54.562 22.016 1 92.38 132 LYS B N 1
ATOM 10877 C CA . LYS B 1 132 ? 8.891 54.625 23.391 1 92.38 132 LYS B CA 1
ATOM 10878 C C . LYS B 1 132 ? 7.883 53.531 23.688 1 92.38 132 LYS B C 1
ATOM 10880 O O . LYS B 1 132 ? 6.77 53.531 23.156 1 92.38 132 LYS B O 1
ATOM 10885 N N . PRO B 1 133 ? 8.117 52.688 24.531 1 93.75 133 PRO B N 1
ATOM 10886 C CA . PRO B 1 133 ? 7.227 51.562 24.812 1 93.75 133 PRO B CA 1
ATOM 10887 C C . PRO B 1 133 ? 5.875 52 25.375 1 93.75 133 PRO B C 1
ATOM 10889 O O . PRO B 1 133 ? 4.852 51.344 25.109 1 93.75 133 PRO B O 1
ATOM 10892 N N . GLU B 1 134 ? 5.898 53.031 26.141 1 93 134 GLU B N 1
ATOM 10893 C CA . GLU B 1 134 ? 4.648 53.531 26.719 1 93 134 GLU B CA 1
ATOM 10894 C C . GLU B 1 134 ? 3.666 53.938 25.625 1 93 134 GLU B C 1
ATOM 10896 O O . GLU B 1 134 ? 2.463 53.719 25.75 1 93 134 GLU B O 1
ATOM 10901 N N . LEU B 1 135 ? 4.273 54.594 24.641 1 95.19 135 LEU B N 1
ATOM 10902 C CA . LEU B 1 135 ? 3.439 55 23.516 1 95.19 135 LEU B CA 1
ATOM 10903 C C . LEU B 1 135 ? 2.914 53.781 22.766 1 95.19 135 LEU B C 1
ATOM 10905 O O . LEU B 1 135 ? 1.774 53.781 22.297 1 95.19 135 LEU B O 1
ATOM 10909 N N . ALA B 1 136 ? 3.711 52.75 22.641 1 96.44 136 ALA B N 1
ATOM 10910 C CA . ALA B 1 136 ? 3.303 51.5 22 1 96.44 136 ALA B CA 1
ATOM 10911 C C . ALA B 1 136 ? 2.154 50.844 22.766 1 96.44 136 ALA B C 1
ATOM 10913 O O . ALA B 1 136 ? 1.234 50.312 22.156 1 96.44 136 ALA B O 1
ATOM 10914 N N . GLU B 1 137 ? 2.209 50.844 24.062 1 96.75 137 GLU B N 1
ATOM 10915 C CA . GLU B 1 137 ? 1.155 50.281 24.906 1 96.75 137 GLU B CA 1
ATOM 10916 C C . GLU B 1 137 ? -0.158 51.031 24.719 1 96.75 137 GLU B C 1
ATOM 10918 O O . GLU B 1 137 ? -1.232 50.406 24.719 1 96.75 137 GLU B O 1
ATOM 10923 N N . GLU B 1 138 ? 0.003 52.312 24.578 1 95.69 138 GLU B N 1
ATOM 10924 C CA . GLU B 1 138 ? -1.191 53.125 24.328 1 95.69 138 GLU B CA 1
ATOM 10925 C C . GLU B 1 138 ? -1.809 52.781 22.969 1 95.69 138 GLU B C 1
ATOM 10927 O O . GLU B 1 138 ? -3.031 52.688 22.844 1 95.69 138 GLU B O 1
ATOM 10932 N N . PHE B 1 139 ? -0.933 52.594 22 1 96.56 139 PHE B N 1
ATOM 10933 C CA . PHE B 1 139 ? -1.398 52.188 20.688 1 96.56 139 PHE B CA 1
ATOM 10934 C C . PHE B 1 139 ? -2.078 50.844 20.75 1 96.56 139 PHE B C 1
ATOM 10936 O O . PHE B 1 139 ? -3.139 50.625 20.156 1 96.56 139 PHE B O 1
ATOM 10943 N N . PHE B 1 140 ? -1.411 49.906 21.469 1 96.19 140 PHE B N 1
ATOM 10944 C CA . PHE B 1 140 ? -1.962 48.562 21.609 1 96.19 140 PHE B CA 1
ATOM 10945 C C . PHE B 1 140 ? -3.348 48.594 22.25 1 96.19 140 PHE B C 1
ATOM 10947 O O . PHE B 1 140 ? -4.289 48 21.734 1 96.19 140 PHE B O 1
ATOM 10954 N N . ALA B 1 141 ? -3.49 49.25 23.297 1 95 141 ALA B N 1
ATOM 10955 C CA . ALA B 1 141 ? -4.758 49.312 24.016 1 95 141 ALA B CA 1
ATOM 10956 C C . ALA B 1 141 ? -5.859 49.906 23.141 1 95 141 ALA B C 1
ATOM 10958 O O . ALA B 1 141 ? -6.98 49.375 23.109 1 95 141 ALA B O 1
ATOM 10959 N N . ARG B 1 142 ? -5.52 50.969 22.422 1 95.62 142 ARG B N 1
ATOM 10960 C CA . ARG B 1 142 ? -6.5 51.625 21.578 1 95.62 142 ARG B CA 1
ATOM 10961 C C . ARG B 1 142 ? -6.902 50.75 20.391 1 95.62 142 ARG B C 1
ATOM 10963 O O . ARG B 1 142 ? -8.086 50.625 20.094 1 95.62 142 ARG B O 1
ATOM 10970 N N . PHE B 1 143 ? -5.93 50.156 19.766 1 95.31 143 PHE B N 1
ATOM 10971 C CA . PHE B 1 143 ? -6.199 49.344 18.594 1 95.31 143 PHE B CA 1
ATOM 10972 C C . PHE B 1 143 ? -6.871 48.031 19 1 95.31 143 PHE B C 1
ATOM 10974 O O . PHE B 1 143 ? -7.688 47.5 18.25 1 95.31 143 PHE B O 1
ATOM 10981 N N . HIS B 1 144 ? -6.496 47.5 20.109 1 93.88 144 HIS B N 1
ATOM 10982 C CA . HIS B 1 144 ? -7.18 46.344 20.641 1 93.88 144 HIS B CA 1
ATOM 10983 C C . HIS B 1 144 ? -8.664 46.625 20.859 1 93.88 144 HIS B C 1
ATOM 10985 O O . HIS B 1 144 ? -9.516 45.812 20.469 1 93.88 144 HIS B O 1
ATOM 10991 N N . LEU B 1 145 ? -8.922 47.656 21.422 1 92.19 145 LEU B N 1
ATOM 10992 C CA . LEU B 1 145 ? -10.305 48.062 21.703 1 92.19 145 LEU B CA 1
ATOM 10993 C C . LEU B 1 145 ? -11.086 48.281 20.422 1 92.19 145 LEU B C 1
ATOM 10995 O O . LEU B 1 145 ? -12.25 47.875 20.328 1 92.19 145 LEU B O 1
ATOM 10999 N N . LEU B 1 146 ? -10.453 48.781 19.406 1 94 146 LEU B N 1
ATOM 11000 C CA . LEU B 1 146 ? -11.148 49.188 18.188 1 94 146 LEU B CA 1
ATOM 11001 C C . LEU B 1 146 ? -11.227 48.031 17.203 1 94 146 LEU B C 1
ATOM 11003 O O . LEU B 1 146 ? -12.242 47.844 16.531 1 94 146 LEU B O 1
ATOM 11007 N N . TYR B 1 147 ? -10.086 47.25 17.094 1 93.56 147 TYR B N 1
ATOM 11008 C CA . TYR B 1 147 ? -10.008 46.312 15.977 1 93.56 147 TYR B CA 1
ATOM 11009 C C . TYR B 1 147 ? -9.742 44.906 16.469 1 93.56 147 TYR B C 1
ATOM 11011 O O . TYR B 1 147 ? -9.664 43.969 15.672 1 93.56 147 TYR B O 1
ATOM 11019 N N . GLY B 1 148 ? -9.547 44.688 17.703 1 89.69 148 GLY B N 1
ATOM 11020 C CA . GLY B 1 148 ? -9.414 43.344 18.25 1 89.69 148 GLY B CA 1
ATOM 11021 C C . GLY B 1 148 ? -7.969 42.938 18.453 1 89.69 148 GLY B C 1
ATOM 11022 O O . GLY B 1 148 ? -7.047 43.625 18.031 1 89.69 148 GLY B O 1
ATOM 11023 N N . ILE B 1 149 ? -7.754 41.812 19.016 1 88.38 149 ILE B N 1
ATOM 11024 C CA . ILE B 1 149 ? -6.449 41.344 19.453 1 88.38 149 ILE B CA 1
ATOM 11025 C C . ILE B 1 149 ? -5.637 40.844 18.266 1 88.38 149 ILE B C 1
ATOM 11027 O O . ILE B 1 149 ? -4.418 41.031 18.219 1 88.38 149 ILE B O 1
ATOM 11031 N N . ASP B 1 150 ? -6.258 40.281 17.266 1 86.56 150 ASP B N 1
ATOM 11032 C CA . ASP B 1 150 ? -5.547 39.688 16.141 1 86.56 150 ASP B CA 1
ATOM 11033 C C . ASP B 1 150 ? -4.785 40.75 15.344 1 86.56 150 ASP B C 1
ATOM 11035 O O . ASP B 1 150 ? -3.656 40.5 14.914 1 86.56 150 ASP B O 1
ATOM 11039 N N . GLN B 1 151 ? -5.402 41.906 15.203 1 90.94 151 GLN B N 1
ATOM 11040 C CA . GLN B 1 151 ? -4.766 42.969 14.43 1 90.94 151 GLN B CA 1
ATOM 11041 C C . GLN B 1 151 ? -3.775 43.75 15.289 1 90.94 151 GLN B C 1
ATOM 11043 O O . GLN B 1 151 ? -2.775 44.25 14.773 1 90.94 151 GLN B O 1
ATOM 11048 N N . ALA B 1 152 ? -3.969 43.844 16.625 1 93.81 152 ALA B N 1
ATOM 11049 C CA . ALA B 1 152 ? -3.137 44.656 17.516 1 93.81 152 ALA B CA 1
ATOM 11050 C C . ALA B 1 152 ? -1.9 43.875 17.953 1 93.81 152 ALA B C 1
ATOM 11052 O O . ALA B 1 152 ? -0.917 44.469 18.406 1 93.81 152 ALA B O 1
ATOM 11053 N N . MET B 1 153 ? -1.9 42.656 17.812 1 90.94 153 MET B N 1
ATOM 11054 C CA . MET B 1 153 ? -0.934 41.719 18.406 1 90.94 153 MET B CA 1
ATOM 11055 C C . MET B 1 153 ? 0.49 42.125 18.016 1 90.94 153 MET B C 1
ATOM 11057 O O . MET B 1 153 ? 1.392 42.094 18.859 1 90.94 153 MET B O 1
ATOM 11061 N N . PRO B 1 154 ? 0.718 42.5 16.75 1 91.75 154 PRO B N 1
ATOM 11062 C CA . PRO B 1 154 ? 2.096 42.844 16.375 1 91.75 154 PRO B CA 1
ATOM 11063 C C . PRO B 1 154 ? 2.668 43.969 17.203 1 91.75 154 PRO B C 1
ATOM 11065 O O . PRO B 1 154 ? 3.881 44.062 17.406 1 91.75 154 PRO B O 1
ATOM 11068 N N . LEU B 1 155 ? 1.903 44.844 17.797 1 94.75 155 LEU B N 1
ATOM 11069 C CA . LEU B 1 155 ? 2.342 46 18.547 1 94.75 155 LEU B CA 1
ATOM 11070 C C . LEU B 1 155 ? 2.977 45.594 19.875 1 94.75 155 LEU B C 1
ATOM 11072 O O . LEU B 1 155 ? 3.727 46.375 20.469 1 94.75 155 LEU B O 1
ATOM 11076 N N . LEU B 1 156 ? 2.695 44.438 20.312 1 94.06 156 LEU B N 1
ATOM 11077 C CA . LEU B 1 156 ? 3.26 43.938 21.562 1 94.06 156 LEU B CA 1
ATOM 11078 C C . LEU B 1 156 ? 4.777 43.844 21.469 1 94.06 156 LEU B C 1
ATOM 11080 O O . LEU B 1 156 ? 5.469 43.875 22.5 1 94.06 156 LEU B O 1
ATOM 11084 N N . LEU B 1 157 ? 5.234 43.781 20.297 1 92.5 157 LEU B N 1
ATOM 11085 C CA . LEU B 1 157 ? 6.676 43.656 20.094 1 92.5 157 LEU B CA 1
ATOM 11086 C C . LEU B 1 157 ? 7.375 44.938 20.531 1 92.5 157 LEU B C 1
ATOM 11088 O O . LEU B 1 157 ? 8.523 44.906 20.984 1 92.5 157 LEU B O 1
ATOM 11092 N N . ALA B 1 158 ? 6.715 46.062 20.406 1 94.19 158 ALA B N 1
ATOM 11093 C CA . ALA B 1 158 ? 7.301 47.375 20.734 1 94.19 158 ALA B CA 1
ATOM 11094 C C . ALA B 1 158 ? 6.996 47.75 22.172 1 94.19 158 ALA B C 1
ATOM 11096 O O . ALA B 1 158 ? 7.504 48.75 22.672 1 94.19 158 ALA B O 1
ATOM 11097 N N . CYS B 1 159 ? 6.18 46.938 22.875 1 94.94 159 CYS B N 1
ATOM 11098 C CA . CYS B 1 159 ? 5.789 47.25 24.25 1 94.94 159 CYS B CA 1
ATOM 11099 C C . CYS B 1 159 ? 6.832 46.75 25.234 1 94.94 159 CYS B C 1
ATOM 11101 O O . CYS B 1 159 ? 7.77 46.031 24.844 1 94.94 159 CYS B O 1
ATOM 11103 N N . ARG B 1 160 ? 6.609 47.188 26.703 1 87.31 160 ARG B N 1
ATOM 11104 C CA . ARG B 1 160 ? 7.473 46.688 27.781 1 87.31 160 ARG B CA 1
ATOM 11105 C C . ARG B 1 160 ? 7.23 45.188 28.031 1 87.31 160 ARG B C 1
ATOM 11107 O O . ARG B 1 160 ? 6.094 44.719 27.953 1 87.31 160 ARG B O 1
ATOM 11114 N N . SER B 1 161 ? 8.164 44.625 28.328 1 90.69 161 SER B N 1
ATOM 11115 C CA . SER B 1 161 ? 8.102 43.188 28.562 1 90.69 161 SER B CA 1
ATOM 11116 C C . SER B 1 161 ? 7.051 42.812 29.609 1 90.69 161 SER B C 1
ATOM 11118 O O . SER B 1 161 ? 6.344 41.812 29.484 1 90.69 161 SER B O 1
ATOM 11120 N N . GLU B 1 162 ? 6.949 43.594 30.609 1 91.81 162 GLU B N 1
ATOM 11121 C CA . GLU B 1 162 ? 6 43.312 31.672 1 91.81 162 GLU B CA 1
ATOM 11122 C C . GLU B 1 162 ? 4.562 43.469 31.203 1 91.81 162 GLU B C 1
ATOM 11124 O O . GLU B 1 162 ? 3.705 42.625 31.531 1 91.81 162 GLU B O 1
ATOM 11129 N N . PHE B 1 163 ? 4.367 44.531 30.453 1 94.31 163 PHE B N 1
ATOM 11130 C CA . PHE B 1 163 ? 3.043 44.719 29.875 1 94.31 163 PHE B CA 1
ATOM 11131 C C . PHE B 1 163 ? 2.684 43.594 28.922 1 94.31 163 PHE B C 1
ATOM 11133 O O . PHE B 1 163 ? 1.558 43.094 28.953 1 94.31 163 PHE B O 1
ATOM 11140 N N . THR B 1 164 ? 3.637 43.188 28.141 1 93.69 164 THR B N 1
ATOM 11141 C CA . THR B 1 164 ? 3.428 42.125 27.172 1 93.69 164 THR B CA 1
ATOM 11142 C C . THR B 1 164 ? 3.09 40.812 27.875 1 93.69 164 THR B C 1
ATOM 11144 O O . THR B 1 164 ? 2.139 40.125 27.5 1 93.69 164 THR B O 1
ATOM 11147 N N . HIS B 1 165 ? 3.838 40.438 28.844 1 91.06 165 HIS B N 1
ATOM 11148 C CA . HIS B 1 165 ? 3.611 39.188 29.578 1 91.06 165 HIS B CA 1
ATOM 11149 C C . HIS B 1 165 ? 2.238 39.188 30.234 1 91.06 165 HIS B C 1
ATOM 11151 O O . HIS B 1 165 ? 1.508 38.219 30.156 1 91.06 165 HIS B O 1
ATOM 11157 N N . LYS B 1 166 ? 1.952 40.25 30.844 1 90.31 166 LYS B N 1
ATOM 11158 C CA . LYS B 1 166 ? 0.662 40.375 31.516 1 90.31 166 LYS B CA 1
ATOM 11159 C C . LYS B 1 166 ? -0.49 40.219 30.516 1 90.31 166 LYS B C 1
ATOM 11161 O O . LYS B 1 166 ? -1.482 39.562 30.797 1 90.31 166 LYS B O 1
ATOM 11166 N N . THR B 1 167 ? -0.336 40.906 29.422 1 90 167 THR B N 1
ATOM 11167 C CA . THR B 1 167 ? -1.37 40.875 28.391 1 90 167 THR B CA 1
ATOM 11168 C C . THR B 1 167 ? -1.548 39.469 27.828 1 90 167 THR B C 1
ATOM 11170 O O . THR B 1 167 ? -2.674 39.031 27.609 1 90 167 THR B O 1
ATOM 11173 N N . LEU B 1 168 ? -0.447 38.812 27.625 1 88.56 168 LEU B N 1
ATOM 11174 C CA . LEU B 1 168 ? -0.502 37.469 27.078 1 88.56 168 LEU B CA 1
ATOM 11175 C C . LEU B 1 168 ? -1.247 36.531 28.031 1 88.56 168 LEU B C 1
ATOM 11177 O O . LEU B 1 168 ? -2.031 35.688 27.594 1 88.56 168 LEU B O 1
ATOM 11181 N N . ILE B 1 169 ? -1.086 36.656 29.281 1 82.88 169 ILE B N 1
ATOM 11182 C CA . ILE B 1 169 ? -1.689 35.781 30.281 1 82.88 169 ILE B CA 1
ATOM 11183 C C . ILE B 1 169 ? -3.156 36.156 30.469 1 82.88 169 ILE B C 1
ATOM 11185 O O . ILE B 1 169 ? -4.031 35.281 30.469 1 82.88 169 ILE B O 1
ATOM 11189 N N . GLU B 1 170 ? -3.385 37.469 30.578 1 80.25 170 GLU B N 1
ATOM 11190 C CA . GLU B 1 170 ? -4.73 37.969 30.859 1 80.25 170 GLU B CA 1
ATOM 11191 C C . GLU B 1 170 ? -5.676 37.688 29.688 1 80.25 170 GLU B C 1
ATOM 11193 O O . GLU B 1 170 ? -6.852 37.375 29.906 1 80.25 170 GLU B O 1
ATOM 11198 N N . LYS B 1 171 ? -5.113 37.812 28.547 1 81.06 171 LYS B N 1
ATOM 11199 C CA . LYS B 1 171 ? -5.957 37.656 27.359 1 81.06 171 LYS B CA 1
ATOM 11200 C C . LYS B 1 171 ? -5.809 36.25 26.766 1 81.06 171 LYS B C 1
ATOM 11202 O O . LYS B 1 171 ? -6.406 35.969 25.734 1 81.06 171 LYS B O 1
ATOM 11207 N N . ASN B 1 172 ? -5.008 35.406 27.406 1 78.62 172 ASN B N 1
ATOM 11208 C CA . ASN B 1 172 ? -4.793 34.031 27 1 78.62 172 ASN B CA 1
ATOM 11209 C C . ASN B 1 172 ? -4.41 33.938 25.531 1 78.62 172 ASN B C 1
ATOM 11211 O O . ASN B 1 172 ? -5.035 33.188 24.766 1 78.62 172 ASN B O 1
ATOM 11215 N N . ILE B 1 173 ? -3.465 34.688 25.172 1 81.25 173 ILE B N 1
ATOM 11216 C CA . ILE B 1 173 ? -3.033 34.719 23.781 1 81.25 173 ILE B CA 1
ATOM 11217 C C . ILE B 1 173 ? -2.012 33.625 23.516 1 81.25 173 ILE B C 1
ATOM 11219 O O . ILE B 1 173 ? -1.025 33.5 24.25 1 81.25 173 ILE B O 1
ATOM 11223 N N . VAL B 1 174 ? -2.293 32.844 22.531 1 80.25 174 VAL B N 1
ATOM 11224 C CA . VAL B 1 174 ? -1.307 31.875 22.109 1 80.25 174 VAL B CA 1
ATOM 11225 C C . VAL B 1 174 ? -0.504 32.438 20.922 1 80.25 174 VAL B C 1
ATOM 11227 O O . VAL B 1 174 ? -1.05 32.656 19.844 1 80.25 174 VAL B O 1
ATOM 11230 N N . LEU B 1 175 ? 0.708 32.594 21.188 1 85.44 175 LEU B N 1
ATOM 11231 C CA . LEU B 1 175 ? 1.564 33.156 20.156 1 85.44 175 LEU B CA 1
ATOM 11232 C C . LEU B 1 175 ? 1.853 32.156 19.062 1 85.44 175 LEU B C 1
ATOM 11234 O O . LEU B 1 175 ? 2.045 30.953 19.344 1 85.44 175 LEU B O 1
ATOM 11238 N N . SER B 1 176 ? 1.727 32.594 17.875 1 85.44 176 SER B N 1
ATOM 11239 C CA . SER B 1 176 ? 2.188 31.734 16.781 1 85.44 176 SER B CA 1
ATOM 11240 C C . SER B 1 176 ? 3.688 31.484 16.875 1 85.44 176 SER B C 1
ATOM 11242 O O . SER B 1 176 ? 4.406 32.219 17.562 1 85.44 176 SER B O 1
ATOM 11244 N N . HIS B 1 177 ? 4.238 30.547 16.234 1 88.94 177 HIS B N 1
ATOM 11245 C CA . HIS B 1 177 ? 5.652 30.203 16.219 1 88.94 177 HIS B CA 1
ATOM 11246 C C . HIS B 1 177 ? 6.5 31.375 15.75 1 88.94 177 HIS B C 1
ATOM 11248 O O . HIS B 1 177 ? 7.547 31.672 16.344 1 88.94 177 HIS B O 1
ATOM 11254 N N . LYS B 1 178 ? 6.008 32.156 14.688 1 86.94 178 LYS B N 1
ATOM 11255 C CA . LYS B 1 178 ? 6.734 33.281 14.156 1 86.94 178 LYS B CA 1
ATOM 11256 C C . LYS B 1 178 ? 6.816 34.438 15.18 1 86.94 178 LYS B C 1
ATOM 11258 O O . LYS B 1 178 ? 7.875 35.031 15.359 1 86.94 178 LYS B O 1
ATOM 11263 N N . MET B 1 179 ? 5.777 34.688 15.875 1 88.56 179 MET B N 1
ATOM 11264 C CA . MET B 1 179 ? 5.738 35.75 16.875 1 88.56 179 MET B CA 1
ATOM 11265 C C . MET B 1 179 ? 6.602 35.375 18.078 1 88.56 179 MET B C 1
ATOM 11267 O O . MET B 1 179 ? 7.301 36.25 18.625 1 88.56 179 MET B O 1
ATOM 11271 N N . MET B 1 180 ? 6.586 34.188 18.359 1 90.31 180 MET B N 1
ATOM 11272 C CA . MET B 1 180 ? 7.402 33.719 19.484 1 90.31 180 MET B CA 1
ATOM 11273 C C . MET B 1 180 ? 8.891 33.906 19.188 1 90.31 180 MET B C 1
ATOM 11275 O O . MET B 1 180 ? 9.648 34.344 20.062 1 90.31 180 MET B O 1
ATOM 11279 N N . LYS B 1 181 ? 9.211 33.625 18.031 1 91.5 181 LYS B N 1
ATOM 11280 C CA . LYS B 1 181 ? 10.602 33.812 17.609 1 91.5 181 LYS B CA 1
ATOM 11281 C C . LYS B 1 181 ? 11.016 35.281 17.656 1 91.5 181 LYS B C 1
ATOM 11283 O O . LYS B 1 181 ? 12.133 35.594 18.078 1 91.5 181 LYS B O 1
ATOM 11288 N N . LEU B 1 182 ? 10.117 36.125 17.234 1 91.06 182 LEU B N 1
ATOM 11289 C CA . LEU B 1 182 ? 10.406 37.562 17.25 1 91.06 182 LEU B CA 1
ATOM 11290 C C . LEU B 1 182 ? 10.547 38.062 18.688 1 91.06 182 LEU B C 1
ATOM 11292 O O . LEU B 1 182 ? 11.445 38.844 18.984 1 91.06 182 LEU B O 1
ATOM 11296 N N . PHE B 1 183 ? 9.758 37.562 19.531 1 92.62 183 PHE B N 1
ATOM 11297 C CA . PHE B 1 183 ? 9.836 37.938 20.938 1 92.62 183 PHE B CA 1
ATOM 11298 C C . PHE B 1 183 ? 11.133 37.438 21.562 1 92.62 183 PHE B C 1
ATOM 11300 O O . PHE B 1 183 ? 11.758 38.125 22.359 1 92.62 183 PHE B O 1
ATOM 11307 N N . TYR B 1 184 ? 11.508 36.281 21.203 1 93.25 184 TYR B N 1
ATOM 11308 C CA . TYR B 1 184 ? 12.727 35.719 21.75 1 93.25 184 TYR B CA 1
ATOM 11309 C C . TYR B 1 184 ? 13.945 36.531 21.312 1 93.25 184 TYR B C 1
ATOM 11311 O O . TYR B 1 184 ? 14.891 36.688 22.094 1 93.25 184 TYR B O 1
ATOM 11319 N N . ARG B 1 185 ? 13.938 36.969 20.109 1 90.44 185 ARG B N 1
ATOM 11320 C CA . ARG B 1 185 ? 15.047 37.781 19.594 1 90.44 185 ARG B CA 1
ATOM 11321 C C . ARG B 1 185 ? 15.141 39.094 20.328 1 90.44 185 ARG B C 1
ATOM 11323 O O . ARG B 1 185 ? 16.234 39.594 20.609 1 90.44 185 ARG B O 1
ATOM 11330 N N . LYS B 1 186 ? 14.031 39.594 20.672 1 89.25 186 LYS B N 1
ATOM 11331 C CA . LYS B 1 186 ? 13.984 40.875 21.344 1 89.25 186 LYS B CA 1
ATOM 11332 C C . LYS B 1 186 ? 14.266 40.75 22.844 1 89.25 186 LYS B C 1
ATOM 11334 O O . LYS B 1 186 ? 15.078 41.469 23.406 1 89.25 186 LYS B O 1
ATOM 11339 N N . ASP B 1 187 ? 13.484 39.75 23.453 1 92.06 187 ASP B N 1
ATOM 11340 C CA . ASP B 1 187 ? 13.625 39.531 24.891 1 92.06 187 ASP B CA 1
ATOM 11341 C C . ASP B 1 187 ? 13.43 38.062 25.25 1 92.06 187 ASP B C 1
ATOM 11343 O O . ASP B 1 187 ? 12.32 37.656 25.594 1 92.06 187 ASP B O 1
ATOM 11347 N N . PRO B 1 188 ? 14.453 37.406 25.297 1 92.75 188 PRO B N 1
ATOM 11348 C CA . PRO B 1 188 ? 14.344 36 25.594 1 92.75 188 PRO B CA 1
ATOM 11349 C C . PRO B 1 188 ? 13.742 35.719 26.969 1 92.75 188 PRO B C 1
ATOM 11351 O O . PRO B 1 188 ? 13.055 34.688 27.141 1 92.75 188 PRO B O 1
ATOM 11354 N N . ASN B 1 189 ? 13.969 36.531 27.891 1 90.94 189 ASN B N 1
ATOM 11355 C CA . ASN B 1 189 ? 13.484 36.281 29.25 1 90.94 189 ASN B CA 1
ATOM 11356 C C . ASN B 1 189 ? 11.961 36.312 29.312 1 90.94 189 ASN B C 1
ATOM 11358 O O . ASN B 1 189 ? 11.359 35.594 30.125 1 90.94 189 ASN B O 1
ATOM 11362 N N . LEU B 1 190 ? 11.43 37.188 28.516 1 92.38 190 LEU B N 1
ATOM 11363 C CA . LEU B 1 190 ? 9.977 37.219 28.438 1 92.38 190 LEU B CA 1
ATOM 11364 C C . LEU B 1 190 ? 9.406 35.906 27.953 1 92.38 190 LEU B C 1
ATOM 11366 O O . LEU B 1 190 ? 8.438 35.406 28.516 1 92.38 190 LEU B O 1
ATOM 11370 N N . VAL B 1 191 ? 10.008 35.375 26.938 1 91.94 191 VAL B N 1
ATOM 11371 C CA . VAL B 1 191 ? 9.555 34.094 26.344 1 91.94 191 VAL B CA 1
ATOM 11372 C C . VAL B 1 191 ? 9.719 32.969 27.359 1 91.94 191 VAL B C 1
ATOM 11374 O O . VAL B 1 191 ? 8.844 32.125 27.516 1 91.94 191 VAL B O 1
ATOM 11377 N N . ILE B 1 192 ? 10.82 32.906 28.094 1 91.94 192 ILE B N 1
ATOM 11378 C CA . ILE B 1 192 ? 11.078 31.891 29.094 1 91.94 192 ILE B CA 1
ATOM 11379 C C . ILE B 1 192 ? 10.016 31.953 30.203 1 91.94 192 ILE B C 1
ATOM 11381 O O . ILE B 1 192 ? 9.445 30.938 30.578 1 91.94 192 ILE B O 1
ATOM 11385 N N . ARG B 1 193 ? 9.789 33.156 30.625 1 89.31 193 ARG B N 1
ATOM 11386 C CA . ARG B 1 193 ? 8.789 33.375 31.672 1 89.31 193 ARG B CA 1
ATOM 11387 C C . ARG B 1 193 ? 7.414 32.906 31.203 1 89.31 193 ARG B C 1
ATOM 11389 O O . ARG B 1 193 ? 6.664 32.312 31.969 1 89.31 193 ARG B O 1
ATOM 11396 N N . HIS B 1 194 ? 7.16 33.281 29.984 1 88.94 194 HIS B N 1
ATOM 11397 C CA . HIS B 1 194 ? 5.867 32.938 29.406 1 88.94 194 HIS B CA 1
ATOM 11398 C C . HIS B 1 194 ? 5.703 31.422 29.312 1 88.94 194 HIS B C 1
ATOM 11400 O O . HIS B 1 194 ? 4.648 30.891 29.656 1 88.94 194 HIS B O 1
ATOM 11406 N N . ILE B 1 195 ? 6.641 30.703 28.875 1 88.38 195 ILE B N 1
ATOM 11407 C CA . ILE B 1 195 ? 6.598 29.25 28.734 1 88.38 195 ILE B CA 1
ATOM 11408 C C . ILE B 1 195 ? 6.539 28.594 30.109 1 88.38 195 ILE B C 1
ATOM 11410 O O . ILE B 1 195 ? 5.824 27.609 30.297 1 88.38 195 ILE B O 1
ATOM 11414 N N . LYS B 1 196 ? 7.262 29.078 31.031 1 86.56 196 LYS B N 1
ATOM 11415 C CA . LYS B 1 196 ? 7.234 28.547 32.406 1 86.56 196 LYS B CA 1
ATOM 11416 C C . LYS B 1 196 ? 5.848 28.688 33.031 1 86.56 196 LYS B C 1
ATOM 11418 O O . LYS B 1 196 ? 5.379 27.797 33.719 1 86.56 196 LYS B O 1
ATOM 11423 N N . HIS B 1 197 ? 5.285 29.812 32.719 1 83 197 HIS B N 1
ATOM 11424 C CA . HIS B 1 197 ? 3.938 30.047 33.219 1 83 197 HIS B CA 1
ATOM 11425 C C . HIS B 1 197 ? 2.939 29.078 32.625 1 83 197 HIS B C 1
ATOM 11427 O O . HIS B 1 197 ? 2.072 28.547 33.312 1 83 197 HIS B O 1
ATOM 11433 N N . ALA B 1 198 ? 3.086 28.922 31.406 1 77.81 198 ALA B N 1
ATOM 11434 C CA . ALA B 1 198 ? 2.203 27.969 30.719 1 77.81 198 ALA B CA 1
ATOM 11435 C C . ALA B 1 198 ? 2.357 26.562 31.281 1 77.81 198 ALA B C 1
ATOM 11437 O O . ALA B 1 198 ? 1.37 25.844 31.453 1 77.81 198 ALA B O 1
ATOM 11438 N N . ARG B 1 199 ? 3.547 26.172 31.562 1 76.5 199 ARG B N 1
ATOM 11439 C CA . ARG B 1 199 ? 3.814 24.844 32.094 1 76.5 199 ARG B CA 1
ATOM 11440 C C . ARG B 1 199 ? 3.268 24.688 33.531 1 76.5 199 ARG B C 1
ATOM 11442 O O . ARG B 1 199 ? 2.725 23.641 33.875 1 76.5 199 ARG B O 1
ATOM 11449 N N . LYS B 1 200 ? 3.471 25.672 34.219 1 74.62 200 LYS B N 1
ATOM 11450 C CA . LYS B 1 200 ? 2.967 25.656 35.562 1 74.62 200 LYS B CA 1
ATOM 11451 C C . LYS B 1 200 ? 1.457 25.438 35.594 1 74.62 200 LYS B C 1
ATOM 11453 O O . LYS B 1 200 ? 0.948 24.672 36.438 1 74.62 200 LYS B O 1
ATOM 11458 N N . ASN B 1 201 ? 0.816 26.047 34.688 1 69.81 201 ASN B N 1
ATOM 11459 C CA . ASN B 1 201 ? -0.631 25.891 34.594 1 69.81 201 ASN B CA 1
ATOM 11460 C C . ASN B 1 201 ? -1.017 24.484 34.156 1 69.81 201 ASN B C 1
ATOM 11462 O O . ASN B 1 201 ? -2.025 23.938 34.625 1 69.81 201 ASN B O 1
ATOM 11466 N N . GLU B 1 202 ? -0.232 23.938 33.406 1 68.38 202 GLU B N 1
ATOM 11467 C CA . GLU B 1 202 ? -0.471 22.562 32.969 1 68.38 202 GLU B CA 1
ATOM 11468 C C . GLU B 1 202 ? -0.32 21.594 34.125 1 68.38 202 GLU B C 1
ATOM 11470 O O . GLU B 1 202 ? -1.092 20.641 34.25 1 68.38 202 GLU B O 1
ATOM 11475 N N . LEU B 1 203 ? 0.725 21.875 34.875 1 65.88 203 LEU B N 1
ATOM 11476 C CA . LEU B 1 203 ? 1.033 20.984 36 1 65.88 203 LEU B CA 1
ATOM 11477 C C . LEU B 1 203 ? -0.049 21.047 37.062 1 65.88 203 LEU B C 1
ATOM 11479 O O . LEU B 1 203 ? -0.377 20.047 37.688 1 65.88 203 LEU B O 1
ATOM 11483 N N . LEU B 1 204 ? -0.581 22.344 37.219 1 61.81 204 LEU B N 1
ATOM 11484 C CA . LEU B 1 204 ? -1.596 22.531 38.25 1 61.81 204 LEU B CA 1
ATOM 11485 C C . LEU B 1 204 ? -2.959 22.047 37.781 1 61.81 204 LEU B C 1
ATOM 11487 O O . LEU B 1 204 ? -3.938 22.078 38.531 1 61.81 204 LEU B O 1
ATOM 11491 N N . LYS B 1 205 ? -2.994 21.281 36.594 1 63.06 205 LYS B N 1
ATOM 11492 C CA . LYS B 1 205 ? -4.227 20.766 36 1 63.06 205 LYS B CA 1
ATOM 11493 C C . LYS B 1 205 ? -5.316 21.828 36 1 63.06 205 LYS B C 1
ATOM 11495 O O . LYS B 1 205 ? -6.484 21.531 36.25 1 63.06 205 LYS B O 1
ATOM 11500 N N . THR B 1 206 ? -4.836 23.078 36.031 1 70.62 206 THR B N 1
ATOM 11501 C CA . THR B 1 206 ? -5.785 24.172 35.875 1 70.62 206 THR B CA 1
ATOM 11502 C C . THR B 1 206 ? -6.168 24.359 34.406 1 70.62 206 THR B C 1
ATOM 11504 O O . THR B 1 206 ? -5.418 23.969 33.5 1 70.62 206 THR B O 1
ATOM 11507 N N . ARG B 1 207 ? -7.422 24.641 34.344 1 75.69 207 ARG B N 1
ATOM 11508 C CA . ARG B 1 207 ? -7.859 24.812 32.969 1 75.69 207 ARG B CA 1
ATOM 11509 C C . ARG B 1 207 ? -6.992 25.844 32.25 1 75.69 207 ARG B C 1
ATOM 11511 O O . ARG B 1 207 ? -6.777 26.953 32.75 1 75.69 207 ARG B O 1
ATOM 11518 N N . ASN B 1 208 ? -6.195 25.312 31.375 1 65.75 208 ASN B N 1
ATOM 11519 C CA . ASN B 1 208 ? -5.348 26.188 30.578 1 65.75 208 ASN B CA 1
ATOM 11520 C C . ASN B 1 208 ? -5.934 26.422 29.188 1 65.75 208 ASN B C 1
ATOM 11522 O O . ASN B 1 208 ? -5.926 25.531 28.359 1 65.75 208 ASN B O 1
ATOM 11526 N N . ILE B 1 209 ? -6.559 27.625 29.156 1 66.94 209 ILE B N 1
ATOM 11527 C CA . ILE B 1 209 ? -7.117 27.953 27.844 1 66.94 209 ILE B CA 1
ATOM 11528 C C . ILE B 1 209 ? -5.984 28.188 26.844 1 66.94 209 ILE B C 1
ATOM 11530 O O . ILE B 1 209 ? -6.16 27.953 25.641 1 66.94 209 ILE B O 1
ATOM 11534 N N . LEU B 1 210 ? -4.785 28.656 27.641 1 62.56 210 LEU B N 1
ATOM 11535 C CA . LEU B 1 210 ? -3.604 28.875 26.812 1 62.56 210 LEU B CA 1
ATOM 11536 C C . LEU B 1 210 ? -2.938 27.547 26.453 1 62.56 210 LEU B C 1
ATOM 11538 O O . LEU B 1 210 ? -2.064 27.078 27.188 1 62.56 210 LEU B O 1
ATOM 11542 N N . GLN B 1 211 ? -3.49 26.75 25.766 1 65.12 211 GLN B N 1
ATOM 11543 C CA . GLN B 1 211 ? -2.885 25.453 25.516 1 65.12 211 GLN B CA 1
ATOM 11544 C C . GLN B 1 211 ? -1.708 25.578 24.547 1 65.12 211 GLN B C 1
ATOM 11546 O O . GLN B 1 211 ? -1.892 25.547 23.328 1 65.12 211 GLN B O 1
ATOM 11551 N N . LEU B 1 212 ? -0.48 26 25.141 1 73.31 212 LEU B N 1
ATOM 11552 C CA . LEU B 1 212 ? 0.736 26.031 24.344 1 73.31 212 LEU B CA 1
ATOM 11553 C C . LEU B 1 212 ? 1.278 24.625 24.125 1 73.31 212 LEU B C 1
ATOM 11555 O O . LEU B 1 212 ? 1.602 23.922 25.078 1 73.31 212 LEU B O 1
ATOM 11559 N N . ASN B 1 213 ? 1.126 24.109 23.047 1 73.62 213 ASN B N 1
ATOM 11560 C CA . ASN B 1 213 ? 1.828 22.859 22.75 1 73.62 213 ASN B CA 1
ATOM 11561 C C . ASN B 1 213 ? 3.334 23.094 22.625 1 73.62 213 ASN B C 1
ATOM 11563 O O . ASN B 1 213 ? 3.814 23.562 21.594 1 73.62 213 ASN B O 1
ATOM 11567 N N . LEU B 1 214 ? 4.016 22.812 23.609 1 80.75 214 LEU B N 1
ATOM 11568 C CA . LEU B 1 214 ? 5.438 23.125 23.703 1 80.75 214 LEU B CA 1
ATOM 11569 C C . LEU B 1 214 ? 6.227 22.406 22.609 1 80.75 214 LEU B C 1
ATOM 11571 O O . LEU B 1 214 ? 7.328 22.828 22.25 1 80.75 214 LEU B O 1
ATOM 11575 N N . ILE B 1 215 ? 5.641 21.344 22.125 1 78.69 215 ILE B N 1
ATOM 11576 C CA . ILE B 1 215 ? 6.32 20.578 21.078 1 78.69 215 ILE B CA 1
ATOM 11577 C C . ILE B 1 215 ? 6.512 21.453 19.844 1 78.69 215 ILE B C 1
ATOM 11579 O O . ILE B 1 215 ? 7.52 21.344 19.141 1 78.69 215 ILE B O 1
ATOM 11583 N N . ASP B 1 216 ? 5.629 22.422 19.656 1 82.31 216 ASP B N 1
ATOM 11584 C CA . ASP B 1 216 ? 5.672 23.297 18.484 1 82.31 216 ASP B CA 1
ATOM 11585 C C . ASP B 1 216 ? 6.789 24.328 18.609 1 82.31 216 ASP B C 1
ATOM 11587 O O . ASP B 1 216 ? 7.188 24.938 17.625 1 82.31 216 ASP B O 1
ATOM 11591 N N . TYR B 1 217 ? 7.348 24.484 19.812 1 89.44 217 TYR B N 1
ATOM 11592 C CA . TYR B 1 217 ? 8.344 25.516 20.078 1 89.44 217 TYR B CA 1
ATOM 11593 C C . TYR B 1 217 ? 9.672 24.906 20.484 1 89.44 217 TYR B C 1
ATOM 11595 O O . TYR B 1 217 ? 10.469 25.531 21.188 1 89.44 217 TYR B O 1
ATOM 11603 N N . ALA B 1 218 ? 9.906 23.672 20.172 1 88.5 218 ALA B N 1
ATOM 11604 C CA . ALA B 1 218 ? 11.086 22.922 20.609 1 88.5 218 ALA B CA 1
ATOM 11605 C C . ALA B 1 218 ? 12.367 23.641 20.203 1 88.5 218 ALA B C 1
ATOM 11607 O O . ALA B 1 218 ? 13.32 23.719 20.969 1 88.5 218 ALA B O 1
ATOM 11608 N N . ASP B 1 219 ? 12.398 24.281 18.984 1 88.81 219 ASP B N 1
ATOM 11609 C CA . ASP B 1 219 ? 13.586 24.969 18.469 1 88.81 219 ASP B CA 1
ATOM 11610 C C . ASP B 1 219 ? 13.906 26.203 19.312 1 88.81 219 ASP B C 1
ATOM 11612 O O . ASP B 1 219 ? 15.062 26.625 19.391 1 88.81 219 ASP B O 1
ATOM 11616 N N . ILE B 1 220 ? 12.891 26.797 19.938 1 91.56 220 ILE B N 1
ATOM 11617 C CA . ILE B 1 220 ? 13.07 28 20.75 1 91.56 220 ILE B CA 1
ATOM 11618 C C . ILE B 1 220 ? 13.477 27.609 22.156 1 91.56 220 ILE B C 1
ATOM 11620 O O . ILE B 1 220 ? 14.359 28.234 22.766 1 91.56 220 ILE B O 1
ATOM 11624 N N . ILE B 1 221 ? 12.977 26.531 22.594 1 91.19 221 ILE B N 1
ATOM 11625 C CA . ILE B 1 221 ? 13.219 26.094 23.969 1 91.19 221 ILE B CA 1
ATOM 11626 C C . ILE B 1 221 ? 14.68 25.672 24.125 1 91.19 221 ILE B C 1
ATOM 11628 O O . ILE B 1 221 ? 15.32 26 25.125 1 91.19 221 ILE B O 1
ATOM 11632 N N . VAL B 1 222 ? 15.203 25.047 23.188 1 92.38 222 VAL B N 1
ATOM 11633 C CA . VAL B 1 222 ? 16.578 24.578 23.266 1 92.38 222 VAL B CA 1
ATOM 11634 C C . VAL B 1 222 ? 17.531 25.781 23.344 1 92.38 222 VAL B C 1
ATOM 11636 O O . VAL B 1 222 ? 18.594 25.688 23.969 1 92.38 222 VAL B O 1
ATOM 11639 N N . LYS B 1 223 ? 17.172 26.906 22.828 1 91.56 223 LYS B N 1
ATOM 11640 C CA . LYS B 1 223 ? 18.016 28.094 22.812 1 91.56 223 LYS B CA 1
ATOM 11641 C C . LYS B 1 223 ? 18.062 28.75 24.188 1 91.56 223 LYS B C 1
ATOM 11643 O O . LYS B 1 223 ? 18.891 29.625 24.438 1 91.56 223 LYS B O 1
ATOM 11648 N N . PHE B 1 224 ? 17.266 28.375 25.078 1 93.19 224 PHE B N 1
ATOM 11649 C CA . PHE B 1 224 ? 17.281 28.906 26.438 1 93.19 224 PHE B CA 1
ATOM 11650 C C . PHE B 1 224 ? 18.609 28.625 27.109 1 93.19 224 PHE B C 1
ATOM 11652 O O . PHE B 1 224 ? 19.016 29.344 28.016 1 93.19 224 PHE B O 1
ATOM 11659 N N . ILE B 1 225 ? 19.297 27.609 26.656 1 93.25 225 ILE B N 1
ATOM 11660 C CA . ILE B 1 225 ? 20.578 27.219 27.219 1 93.25 225 ILE B CA 1
ATOM 11661 C C . ILE B 1 225 ? 21.578 28.375 27.141 1 93.25 225 ILE B C 1
ATOM 11663 O O . ILE B 1 225 ? 22.375 28.578 28.047 1 93.25 225 ILE B O 1
ATOM 11667 N N . LYS B 1 226 ? 21.453 29.219 26.094 1 89.94 226 LYS B N 1
ATOM 11668 C CA . LYS B 1 226 ? 22.375 30.328 25.859 1 89.94 226 LYS B CA 1
ATOM 11669 C C . LYS B 1 226 ? 22.109 31.469 26.828 1 89.94 226 LYS B C 1
ATOM 11671 O O . LYS B 1 226 ? 23.016 32.219 27.172 1 89.94 226 LYS B O 1
ATOM 11676 N N . VAL B 1 227 ? 20.875 31.594 27.281 1 91.5 227 VAL B N 1
ATOM 11677 C CA . VAL B 1 227 ? 20.469 32.75 28.062 1 91.5 227 VAL B CA 1
ATOM 11678 C C . VAL B 1 227 ? 20.312 32.375 29.531 1 91.5 227 VAL B C 1
ATOM 11680 O O . VAL B 1 227 ? 20.828 33.062 30.406 1 91.5 227 VAL B O 1
ATOM 11683 N N . ASP B 1 228 ? 19.594 31.234 29.766 1 93 228 ASP B N 1
ATOM 11684 C CA . ASP B 1 228 ? 19.312 30.797 31.125 1 93 228 ASP B CA 1
ATOM 11685 C C . ASP B 1 228 ? 19.188 29.266 31.203 1 93 228 ASP B C 1
ATOM 11687 O O . ASP B 1 228 ? 18.094 28.734 31.047 1 93 228 ASP B O 1
ATOM 11691 N N . ILE B 1 229 ? 20.125 28.672 31.578 1 93.5 229 ILE B N 1
ATOM 11692 C CA . ILE B 1 229 ? 20.188 27.203 31.594 1 93.5 229 ILE B CA 1
ATOM 11693 C C . ILE B 1 229 ? 19.266 26.672 32.688 1 93.5 229 ILE B C 1
ATOM 11695 O O . ILE B 1 229 ? 18.672 25.594 32.531 1 93.5 229 ILE B O 1
ATOM 11699 N N . GLU B 1 230 ? 19.172 27.391 33.719 1 92.25 230 GLU B N 1
ATOM 11700 C CA . GLU B 1 230 ? 18.375 26.906 34.812 1 92.25 230 GLU B CA 1
ATOM 11701 C C . GLU B 1 230 ? 16.906 26.781 34.438 1 92.25 230 GLU B C 1
ATOM 11703 O O . GLU B 1 230 ? 16.234 25.812 34.812 1 92.25 230 GLU B O 1
ATOM 11708 N N . SER B 1 231 ? 16.484 27.828 33.688 1 91.38 231 SER B N 1
ATOM 11709 C CA . SER B 1 231 ? 15.094 27.781 33.25 1 91.38 231 SER B CA 1
ATOM 11710 C C . SER B 1 231 ? 14.867 26.656 32.25 1 91.38 231 SER B C 1
ATOM 11712 O O . SER B 1 231 ? 13.812 26.016 32.25 1 91.38 231 SER B O 1
ATOM 11714 N N . PHE B 1 232 ? 15.867 26.484 31.406 1 91.69 232 PHE B N 1
ATOM 11715 C CA . PHE B 1 232 ? 15.805 25.375 30.469 1 91.69 232 PHE B CA 1
ATOM 11716 C C . PHE B 1 232 ? 15.656 24.047 31.219 1 91.69 232 PHE B C 1
ATOM 11718 O O . PHE B 1 232 ? 14.789 23.234 30.875 1 91.69 232 PHE B O 1
ATOM 11725 N N . VAL B 1 233 ? 16.406 23.75 32.188 1 91.31 233 VAL B N 1
ATOM 11726 C CA . VAL B 1 233 ? 16.422 22.5 32.938 1 91.31 233 VAL B CA 1
ATOM 11727 C C . VAL B 1 233 ? 15.102 22.328 33.656 1 91.31 233 VAL B C 1
ATOM 11729 O O . VAL B 1 233 ? 14.562 21.219 33.719 1 91.31 233 VAL B O 1
ATOM 11732 N N . GLU B 1 234 ? 14.609 23.406 34.188 1 89.5 234 GLU B N 1
ATOM 11733 C CA . GLU B 1 234 ? 13.336 23.344 34.906 1 89.5 234 GLU B CA 1
ATOM 11734 C C . GLU B 1 234 ? 12.219 22.859 34 1 89.5 234 GLU B C 1
ATOM 11736 O O . GLU B 1 234 ? 11.414 22.016 34.406 1 89.5 234 GLU B O 1
ATOM 11741 N N . ILE B 1 235 ? 12.211 23.375 32.844 1 88.19 235 ILE B N 1
ATOM 11742 C CA . ILE B 1 235 ? 11.164 23.016 31.906 1 88.19 235 ILE B CA 1
ATOM 11743 C C . ILE B 1 235 ? 11.328 21.562 31.484 1 88.19 235 ILE B C 1
ATOM 11745 O O . ILE B 1 235 ? 10.352 20.797 31.5 1 88.19 235 ILE B O 1
ATOM 11749 N N . VAL B 1 236 ? 12.523 21.188 31.141 1 88.88 236 VAL B N 1
ATOM 11750 C CA . VAL B 1 236 ? 12.781 19.844 30.625 1 88.88 236 VAL B CA 1
ATOM 11751 C C . VAL B 1 236 ? 12.492 18.812 31.703 1 88.88 236 VAL B C 1
ATOM 11753 O O . VAL B 1 236 ? 11.867 17.781 31.438 1 88.88 236 VAL B O 1
ATOM 11756 N N . GLU B 1 237 ? 12.891 19 32.875 1 88.25 237 GLU B N 1
ATOM 11757 C CA . GLU B 1 237 ? 12.727 18.031 33.969 1 88.25 237 GLU B CA 1
ATOM 11758 C C . GLU B 1 237 ? 11.273 17.938 34.406 1 88.25 237 GLU B C 1
ATOM 11760 O O . GLU B 1 237 ? 10.844 16.906 34.938 1 88.25 237 GLU B O 1
ATOM 11765 N N . SER B 1 238 ? 10.57 19.047 34.156 1 82.81 238 SER B N 1
ATOM 11766 C CA . SER B 1 238 ? 9.148 19 34.5 1 82.81 238 SER B CA 1
ATOM 11767 C C . SER B 1 238 ? 8.391 18.078 33.531 1 82.81 238 SER B C 1
ATOM 11769 O O . SER B 1 238 ? 7.297 17.609 33.875 1 82.81 238 SER B O 1
ATOM 11771 N N . TYR B 1 239 ? 8.953 17.891 32.469 1 75.75 239 TYR B N 1
ATOM 11772 C CA . TYR B 1 239 ? 8.344 16.984 31.5 1 75.75 239 TYR B CA 1
ATOM 11773 C C . TYR B 1 239 ? 8.984 15.609 31.562 1 75.75 239 TYR B C 1
ATOM 11775 O O . TYR B 1 239 ? 8.898 14.836 30.594 1 75.75 239 TYR B O 1
ATOM 11783 N N . ASP B 1 240 ? 9.656 15.336 32.594 1 67.94 240 ASP B N 1
ATOM 11784 C CA . ASP B 1 240 ? 10.328 14.055 32.75 1 67.94 240 ASP B CA 1
ATOM 11785 C C . ASP B 1 240 ? 9.359 12.891 32.531 1 67.94 240 ASP B C 1
ATOM 11787 O O . ASP B 1 240 ? 8.32 12.82 33.156 1 67.94 240 ASP B O 1
ATOM 11791 N N . GLY B 1 241 ? 9.352 12.203 31.391 1 56.66 241 GLY B N 1
ATOM 11792 C CA . GLY B 1 241 ? 8.516 11.086 30.984 1 56.66 241 GLY B CA 1
ATOM 11793 C C . GLY B 1 241 ? 7.883 11.273 29.625 1 56.66 241 GLY B C 1
ATOM 11794 O O . GLY B 1 241 ? 7.629 10.305 28.906 1 56.66 241 GLY B O 1
ATOM 11795 N N . ASN B 1 242 ? 7.438 12.625 29.516 1 61.19 242 ASN B N 1
ATOM 11796 C CA . ASN B 1 242 ? 6.816 12.906 28.234 1 61.19 242 ASN B CA 1
ATOM 11797 C C . ASN B 1 242 ? 7.777 13.633 27.297 1 61.19 242 ASN B C 1
ATOM 11799 O O . ASN B 1 242 ? 8.469 14.57 27.703 1 61.19 242 ASN B O 1
ATOM 11803 N N . ASN B 1 243 ? 8.102 12.938 26.188 1 64.25 243 ASN B N 1
ATOM 11804 C CA . ASN B 1 243 ? 9.234 13.328 25.344 1 64.25 243 ASN B CA 1
ATOM 11805 C C . ASN B 1 243 ? 8.93 14.609 24.562 1 64.25 243 ASN B C 1
ATOM 11807 O O . ASN B 1 243 ? 8 14.648 23.766 1 64.25 243 ASN B O 1
ATOM 11811 N N . LEU B 1 244 ? 9.359 15.906 25.047 1 76.56 244 LEU B N 1
ATOM 11812 C CA . LEU B 1 244 ? 9.312 17.141 24.266 1 76.56 244 LEU B CA 1
ATOM 11813 C C . LEU B 1 244 ? 10.109 16.984 22.969 1 76.56 244 LEU B C 1
ATOM 11815 O O . LEU B 1 244 ? 10.07 17.875 22.109 1 76.56 244 LEU B O 1
ATOM 11819 N N . ASN B 1 245 ? 10.672 15.742 22.797 1 78 245 ASN B N 1
ATOM 11820 C CA . ASN B 1 245 ? 11.469 15.445 21.609 1 78 245 ASN B CA 1
ATOM 11821 C C . ASN B 1 245 ? 12.477 16.547 21.328 1 78 245 ASN B C 1
ATOM 11823 O O . ASN B 1 245 ? 12.555 17.062 20.203 1 78 245 ASN B O 1
ATOM 11827 N N . LEU B 1 246 ? 13.211 17.094 22.219 1 89.88 246 LEU B N 1
ATOM 11828 C CA . LEU B 1 246 ? 14.203 18.156 22.094 1 89.88 246 LEU B CA 1
ATOM 11829 C C . LEU B 1 246 ? 15.523 17.594 21.562 1 89.88 246 LEU B C 1
ATOM 11831 O O . LEU B 1 246 ? 15.953 16.516 21.969 1 89.88 246 LEU B O 1
ATOM 11835 N N . LYS B 1 247 ? 16.25 18.219 20.641 1 90.06 247 LYS B N 1
ATOM 11836 C CA . LYS B 1 247 ? 17.547 17.828 20.078 1 90.06 247 LYS B CA 1
ATOM 11837 C C . LYS B 1 247 ? 18.469 19.047 19.953 1 90.06 247 LYS B C 1
ATOM 11839 O O . LYS B 1 247 ? 18.062 20.094 19.453 1 90.06 247 LYS B O 1
ATOM 11844 N N . PHE B 1 248 ? 19.688 18.875 20.516 1 92.38 248 PHE B N 1
ATOM 11845 C CA . PHE B 1 248 ? 20.656 19.953 20.469 1 92.38 248 PHE B CA 1
ATOM 11846 C C . PHE B 1 248 ? 21.453 19.922 19.156 1 92.38 248 PHE B C 1
ATOM 11848 O O . PHE B 1 248 ? 21.719 18.844 18.625 1 92.38 248 PHE B O 1
ATOM 11855 N N . SER B 1 249 ? 21.672 21.109 18.609 1 90.06 249 SER B N 1
ATOM 11856 C CA . SER B 1 249 ? 22.719 21.188 17.594 1 90.06 249 SER B CA 1
ATOM 11857 C C . SER B 1 249 ? 24.094 20.969 18.188 1 90.06 249 SER B C 1
ATOM 11859 O O . SER B 1 249 ? 24.266 21 19.406 1 90.06 249 SER B O 1
ATOM 11861 N N . LYS B 1 250 ? 25.281 20.781 17.484 1 92.19 250 LYS B N 1
ATOM 11862 C CA . LYS B 1 250 ? 26.641 20.531 17.969 1 92.19 250 LYS B CA 1
ATOM 11863 C C . LYS B 1 250 ? 27.141 21.703 18.828 1 92.19 250 LYS B C 1
ATOM 11865 O O . LYS B 1 250 ? 27.703 21.5 19.906 1 92.19 250 LYS B O 1
ATOM 11870 N N . ASN B 1 251 ? 26.734 22.891 18.375 1 90.62 251 ASN B N 1
ATOM 11871 C CA . ASN B 1 251 ? 27.188 24.078 19.109 1 90.62 251 ASN B CA 1
ATOM 11872 C C . ASN B 1 251 ? 26.453 24.219 20.438 1 90.62 251 ASN B C 1
ATOM 11874 O O . ASN B 1 251 ? 27.078 24.516 21.469 1 90.62 251 ASN B O 1
ATOM 11878 N N . LEU B 1 252 ? 25.266 23.984 20.422 1 93.12 252 LEU B N 1
ATOM 11879 C CA . LEU B 1 252 ? 24.484 24.062 21.641 1 93.12 252 LEU B CA 1
ATOM 11880 C C . LEU B 1 252 ? 24.875 22.953 22.609 1 93.12 252 LEU B C 1
ATOM 11882 O O . LEU B 1 252 ? 24.891 23.172 23.828 1 93.12 252 LEU B O 1
ATOM 11886 N N . GLY B 1 253 ? 25.141 21.844 22.016 1 93.31 253 GLY B N 1
ATOM 11887 C CA . GLY B 1 253 ? 25.625 20.75 22.859 1 93.31 253 GLY B CA 1
ATOM 11888 C C . GLY B 1 253 ? 26.922 21.078 23.578 1 93.31 253 GLY B C 1
ATOM 11889 O O . GLY B 1 253 ? 27.047 20.812 24.781 1 93.31 253 GLY B O 1
ATOM 11890 N N . ARG B 1 254 ? 27.891 21.734 22.906 1 93.69 254 ARG B N 1
ATOM 11891 C CA . ARG B 1 254 ? 29.156 22.141 23.516 1 93.69 254 ARG B CA 1
ATOM 11892 C C . ARG B 1 254 ? 28.938 23.156 24.625 1 93.69 254 ARG B C 1
ATOM 11894 O O . ARG B 1 254 ? 29.578 23.078 25.672 1 93.69 254 ARG B O 1
ATOM 11901 N N . LEU B 1 255 ? 28 24 24.359 1 94.25 255 LEU B N 1
ATOM 11902 C CA . LEU B 1 255 ? 27.688 25 25.359 1 94.25 255 LEU B CA 1
ATOM 11903 C C . LEU B 1 255 ? 27.062 24.359 26.594 1 94.25 255 LEU B C 1
ATOM 11905 O O . LEU B 1 255 ? 27.406 24.719 27.734 1 94.25 255 LEU B O 1
ATOM 11909 N N . PHE B 1 256 ? 26.203 23.5 26.359 1 94.69 256 PHE B N 1
ATOM 11910 C CA . PHE B 1 256 ? 25.562 22.812 27.453 1 94.69 256 PHE B CA 1
ATOM 11911 C C . PHE B 1 256 ? 26.578 22.031 28.281 1 94.69 256 PHE B C 1
ATOM 11913 O O . PHE B 1 256 ? 26.516 22.016 29.516 1 94.69 256 PHE B O 1
ATOM 11920 N N . MET B 1 257 ? 27.547 21.391 27.672 1 93.69 257 MET B N 1
ATOM 11921 C CA . MET B 1 257 ? 28.594 20.625 28.359 1 93.69 257 MET B CA 1
ATOM 11922 C C . MET B 1 257 ? 29.469 21.547 29.203 1 93.69 257 MET B C 1
ATOM 11924 O O . MET B 1 257 ? 29.984 21.125 30.25 1 93.69 257 MET B O 1
ATOM 11928 N N . LYS B 1 258 ? 29.531 22.734 28.797 1 92.31 258 LYS B N 1
ATOM 11929 C CA . LYS B 1 258 ? 30.344 23.688 29.531 1 92.31 258 LYS B CA 1
ATOM 11930 C C . LYS B 1 258 ? 29.609 24.219 30.766 1 92.31 258 LYS B C 1
ATOM 11932 O O . LYS B 1 258 ? 30.188 24.297 31.844 1 92.31 258 LYS B O 1
ATOM 11937 N N . ILE B 1 259 ? 28.328 24.516 30.625 1 92.06 259 ILE B N 1
ATOM 11938 C CA . ILE B 1 259 ? 27.609 25.25 31.672 1 92.06 259 ILE B CA 1
ATOM 11939 C C . ILE B 1 259 ? 26.672 24.297 32.406 1 92.06 259 ILE B C 1
ATOM 11941 O O . ILE B 1 259 ? 26.297 24.562 33.562 1 92.06 259 ILE B O 1
ATOM 11945 N N . GLY B 1 260 ? 26.219 23.281 31.766 1 91.44 260 GLY B N 1
ATOM 11946 C CA . GLY B 1 260 ? 25.203 22.438 32.344 1 91.44 260 GLY B CA 1
ATOM 11947 C C . GLY B 1 260 ? 25.656 21.016 32.594 1 91.44 260 GLY B C 1
ATOM 11948 O O . GLY B 1 260 ? 24.844 20.078 32.656 1 91.44 260 GLY B O 1
ATOM 11949 N N . LEU B 1 261 ? 26.875 20.734 32.75 1 93.38 261 LEU B N 1
ATOM 11950 C CA . LEU B 1 261 ? 27.438 19.406 32.938 1 93.38 261 LEU B CA 1
ATOM 11951 C C . LEU B 1 261 ? 26.844 18.734 34.188 1 93.38 261 LEU B C 1
ATOM 11953 O O . LEU B 1 261 ? 26.594 17.531 34.188 1 93.38 261 LEU B O 1
ATOM 11957 N N . LYS B 1 262 ? 26.594 19.531 35.156 1 92.94 262 LYS B N 1
ATOM 11958 C CA . LYS B 1 262 ? 26.078 19 36.438 1 92.94 262 LYS B CA 1
ATOM 11959 C C . LYS B 1 262 ? 24.719 18.344 36.219 1 92.94 262 LYS B C 1
ATOM 11961 O O . LYS B 1 262 ? 24.391 17.344 36.875 1 92.94 262 LYS B O 1
ATOM 11966 N N . TYR B 1 263 ? 23.969 18.891 35.375 1 93.69 263 TYR B N 1
ATOM 11967 C CA . TYR B 1 263 ? 22.641 18.344 35.125 1 93.69 263 TYR B CA 1
ATOM 11968 C C . TYR B 1 263 ? 22.703 17 34.438 1 93.69 263 TYR B C 1
ATOM 11970 O O . TYR B 1 263 ? 21.938 16.078 34.75 1 93.69 263 TYR B O 1
ATOM 11978 N N . LEU B 1 264 ? 23.562 16.922 33.469 1 93.56 264 LEU B N 1
ATOM 11979 C CA . LEU B 1 264 ? 23.766 15.656 32.781 1 93.56 264 LEU B CA 1
ATOM 11980 C C . LEU B 1 264 ? 24.234 14.586 33.75 1 93.56 264 LEU B C 1
ATOM 11982 O O . LEU B 1 264 ? 23.812 13.43 33.688 1 93.56 264 LEU B O 1
ATOM 11986 N N . LEU B 1 265 ? 25.078 14.93 34.656 1 94.06 265 LEU B N 1
ATOM 11987 C CA . LEU B 1 265 ? 25.609 13.984 35.625 1 94.06 265 LEU B CA 1
ATOM 11988 C C . LEU B 1 265 ? 24.531 13.492 36.594 1 94.06 265 LEU B C 1
ATOM 11990 O O . LEU B 1 265 ? 24.531 12.328 36.969 1 94.06 265 LEU B O 1
ATOM 11994 N N . ASN B 1 266 ? 23.578 14.336 36.844 1 91.44 266 ASN B N 1
ATOM 11995 C CA . ASN B 1 266 ? 22.531 13.992 37.812 1 91.44 266 ASN B CA 1
ATOM 11996 C C . ASN B 1 266 ? 21.438 13.148 37.156 1 91.44 266 ASN B C 1
ATOM 11998 O O . ASN B 1 266 ? 20.953 12.18 37.75 1 91.44 266 ASN B O 1
ATOM 12002 N N . LYS B 1 267 ? 21.047 13.508 36 1 91.25 267 LYS B N 1
ATOM 12003 C CA . LYS B 1 267 ? 20 12.773 35.281 1 91.25 267 LYS B CA 1
ATOM 12004 C C . LYS B 1 267 ? 20.438 12.422 33.875 1 91.25 267 LYS B C 1
ATOM 12006 O O . LYS B 1 267 ? 19.828 12.891 32.906 1 91.25 267 LYS B O 1
ATOM 12011 N N . PRO B 1 268 ? 21.25 11.516 33.75 1 91.25 268 PRO B N 1
ATOM 12012 C CA . PRO B 1 268 ? 21.812 11.211 32.438 1 91.25 268 PRO B CA 1
ATOM 12013 C C . PRO B 1 268 ? 20.781 10.648 31.453 1 91.25 268 PRO B C 1
ATOM 12015 O O . PRO B 1 268 ? 20.828 10.945 30.266 1 91.25 268 PRO B O 1
ATOM 12018 N N . LYS B 1 269 ? 19.828 9.93 31.828 1 88.5 269 LYS B N 1
ATOM 12019 C CA . LYS B 1 269 ? 18.844 9.289 30.953 1 88.5 269 LYS B CA 1
ATOM 12020 C C . LYS B 1 269 ? 17.984 10.336 30.25 1 88.5 269 LYS B C 1
ATOM 12022 O O . LYS B 1 269 ? 17.578 10.141 29.094 1 88.5 269 LYS B O 1
ATOM 12027 N N . LEU B 1 270 ? 17.766 11.383 30.875 1 89.25 270 LEU B N 1
ATOM 12028 C CA . LEU B 1 270 ? 16.906 12.43 30.344 1 89.25 270 LEU B CA 1
ATOM 12029 C C . LEU B 1 270 ? 17.625 13.234 29.266 1 89.25 270 LEU B C 1
ATOM 12031 O O . LEU B 1 270 ? 17.047 13.531 28.219 1 89.25 270 LEU B O 1
ATOM 12035 N N . TYR B 1 271 ? 18.875 13.484 29.5 1 91.19 271 TYR B N 1
ATOM 12036 C CA . TYR B 1 271 ? 19.578 14.484 28.688 1 91.19 271 TYR B CA 1
ATOM 12037 C C . TYR B 1 271 ? 20.391 13.82 27.594 1 91.19 271 TYR B C 1
ATOM 12039 O O . TYR B 1 271 ? 20.766 14.469 26.609 1 91.19 271 TYR B O 1
ATOM 12047 N N . ILE B 1 272 ? 20.703 12.594 27.719 1 90.25 272 ILE B N 1
ATOM 12048 C CA . ILE B 1 272 ? 21.609 11.93 26.812 1 90.25 272 ILE B CA 1
ATOM 12049 C C . ILE B 1 272 ? 21.031 11.922 25.406 1 90.25 272 ILE B C 1
ATOM 12051 O O . ILE B 1 272 ? 21.75 12.047 24.406 1 90.25 272 ILE B O 1
ATOM 12055 N N . ASN B 1 273 ? 19.766 11.82 25.375 1 88.12 273 ASN B N 1
ATOM 12056 C CA . ASN B 1 273 ? 19.109 11.727 24.078 1 88.12 273 ASN B CA 1
ATOM 12057 C C . ASN B 1 273 ? 19 13.086 23.391 1 88.12 273 ASN B C 1
ATOM 12059 O O . ASN B 1 273 ? 18.75 13.172 22.188 1 88.12 273 ASN B O 1
ATOM 12063 N N . MET B 1 274 ? 19.219 14.133 24.094 1 91.75 274 MET B N 1
ATOM 12064 C CA . MET B 1 274 ? 19.094 15.492 23.562 1 91.75 274 MET B CA 1
ATOM 12065 C C . MET B 1 274 ? 20.422 15.953 22.969 1 91.75 274 MET B C 1
ATOM 12067 O O . MET B 1 274 ? 20.453 16.781 22.047 1 91.75 274 MET B O 1
ATOM 12071 N N . ILE B 1 275 ? 21.5 15.398 23.547 1 93.12 275 ILE B N 1
ATOM 12072 C CA . ILE B 1 275 ? 22.844 15.867 23.234 1 93.12 275 ILE B CA 1
ATOM 12073 C C . ILE B 1 275 ? 23.453 15 22.141 1 93.12 275 ILE B C 1
ATOM 12075 O O . ILE B 1 275 ? 23.375 13.773 22.188 1 93.12 275 ILE B O 1
ATOM 12079 N N . PRO B 1 276 ? 23.969 15.719 21.109 1 93.06 276 PRO B N 1
ATOM 12080 C CA . PRO B 1 276 ? 24.75 14.898 20.172 1 93.06 276 PRO B CA 1
ATOM 12081 C C . PRO B 1 276 ? 25.891 14.141 20.859 1 93.06 276 PRO B C 1
ATOM 12083 O O . PRO B 1 276 ? 26.703 14.758 21.547 1 93.06 276 PRO B O 1
ATOM 12086 N N . LEU B 1 277 ? 26.062 12.953 20.688 1 92.69 277 LEU B N 1
ATOM 12087 C CA . LEU B 1 277 ? 26.969 12.078 21.406 1 92.69 277 LEU B CA 1
ATOM 12088 C C . LEU B 1 277 ? 28.422 12.461 21.141 1 92.69 277 LEU B C 1
ATOM 12090 O O . LEU B 1 277 ? 29.297 12.258 21.984 1 92.69 277 LEU B O 1
ATOM 12094 N N . GLU B 1 278 ? 28.766 13.062 20 1 90.69 278 GLU B N 1
ATOM 12095 C CA . GLU B 1 278 ? 30.109 13.438 19.625 1 90.69 278 GLU B CA 1
ATOM 12096 C C . GLU B 1 278 ? 30.656 14.547 20.516 1 90.69 278 GLU B C 1
ATOM 12098 O O . GLU B 1 278 ? 31.875 14.719 20.625 1 90.69 278 GLU B O 1
ATOM 12103 N N . VAL B 1 279 ? 29.781 15.305 21.172 1 92.81 279 VAL B N 1
ATOM 12104 C CA . VAL B 1 279 ? 30.188 16.469 21.953 1 92.81 279 VAL B CA 1
ATOM 12105 C C . VAL B 1 279 ? 30.531 16.047 23.375 1 92.81 279 VAL B C 1
ATOM 12107 O O . VAL B 1 279 ? 31.219 16.766 24.094 1 92.81 279 VAL B O 1
ATOM 12110 N N . ILE B 1 280 ? 30.203 14.93 23.781 1 93.19 280 ILE B N 1
ATOM 12111 C CA . ILE B 1 280 ? 30.453 14.469 25.141 1 93.19 280 ILE B CA 1
ATOM 12112 C C . ILE B 1 280 ? 31.891 13.93 25.234 1 93.19 280 ILE B C 1
ATOM 12114 O O . ILE B 1 280 ? 32.25 13.008 24.5 1 93.19 280 ILE B O 1
ATOM 12118 N N . ASP B 1 281 ? 32.625 14.531 26.156 1 91.25 281 ASP B N 1
ATOM 12119 C CA . ASP B 1 281 ? 34 14.125 26.297 1 91.25 281 ASP B CA 1
ATOM 12120 C C . ASP B 1 281 ? 34.125 12.75 26.969 1 91.25 281 ASP B C 1
ATOM 12122 O O . ASP B 1 281 ? 33.156 12.281 27.578 1 91.25 281 ASP B O 1
ATOM 12126 N N . VAL B 1 282 ? 35.312 12.078 27.016 1 93.12 282 VAL B N 1
ATOM 12127 C CA . VAL B 1 282 ? 35.562 10.711 27.438 1 93.12 282 VAL B CA 1
ATOM 12128 C C . VAL B 1 282 ? 35.375 10.602 28.953 1 93.12 282 VAL B C 1
ATOM 12130 O O . VAL B 1 282 ? 34.781 9.641 29.453 1 93.12 282 VAL B O 1
ATOM 12133 N N . GLU B 1 283 ? 35.812 11.633 29.625 1 92 283 GLU B N 1
ATOM 12134 C CA . GLU B 1 283 ? 35.75 11.594 31.094 1 92 283 GLU B CA 1
ATOM 12135 C C . GLU B 1 283 ? 34.312 11.68 31.578 1 92 283 GLU B C 1
ATOM 12137 O O . GLU B 1 283 ? 33.938 10.977 32.531 1 92 283 GLU B O 1
ATOM 12142 N N . THR B 1 284 ? 33.594 12.516 30.938 1 94.12 284 THR B N 1
ATOM 12143 C CA . THR B 1 284 ? 32.219 12.664 31.328 1 94.12 284 THR B CA 1
ATOM 12144 C C . THR B 1 284 ? 31.422 11.383 31.016 1 94.12 284 THR B C 1
ATOM 12146 O O . THR B 1 284 ? 30.609 10.953 31.828 1 94.12 284 THR B O 1
ATOM 12149 N N . MET B 1 285 ? 31.672 10.82 29.953 1 94.56 285 MET B N 1
ATOM 12150 C CA . MET B 1 285 ? 31 9.586 29.578 1 94.56 285 MET B CA 1
ATOM 12151 C C . MET B 1 285 ? 31.297 8.477 30.578 1 94.56 285 MET B C 1
ATOM 12153 O O . MET B 1 285 ? 30.422 7.691 30.938 1 94.56 285 MET B O 1
ATOM 12157 N N . ARG B 1 286 ? 32.5 8.398 31.062 1 93.88 286 ARG B N 1
ATOM 12158 C CA . ARG B 1 286 ? 32.906 7.41 32.062 1 93.88 286 ARG B CA 1
ATOM 12159 C C . ARG B 1 286 ? 32.062 7.543 33.312 1 93.88 286 ARG B C 1
ATOM 12161 O O . ARG B 1 286 ? 31.703 6.543 33.938 1 93.88 286 ARG B O 1
ATOM 12168 N N . LEU B 1 287 ? 31.688 8.719 33.562 1 92.62 287 LEU B N 1
ATOM 12169 C CA . LEU B 1 287 ? 30.969 9 34.812 1 92.62 287 LEU B CA 1
ATOM 12170 C C . LEU B 1 287 ? 29.484 8.719 34.656 1 92.62 287 LEU B C 1
ATOM 12172 O O . LEU B 1 287 ? 28.828 8.227 35.562 1 92.62 287 LEU B O 1
ATOM 12176 N N . ILE B 1 288 ? 28.953 9.008 33.5 1 94.19 288 ILE B N 1
ATOM 12177 C CA . ILE B 1 288 ? 27.5 8.977 33.344 1 94.19 288 ILE B CA 1
ATOM 12178 C C . ILE B 1 288 ? 27.062 7.59 32.875 1 94.19 288 ILE B C 1
ATOM 12180 O O . ILE B 1 288 ? 25.906 7.188 33.094 1 94.19 288 ILE B O 1
ATOM 12184 N N . PHE B 1 289 ? 27.922 6.816 32.25 1 95 289 PHE B N 1
ATOM 12185 C CA . PHE B 1 289 ? 27.531 5.59 31.562 1 95 289 PHE B CA 1
ATOM 12186 C C . PHE B 1 289 ? 26.953 4.574 32.531 1 95 289 PHE B C 1
ATOM 12188 O O . PHE B 1 289 ? 25.922 3.961 32.25 1 95 289 PHE B O 1
ATOM 12195 N N . PRO B 1 290 ? 27.453 4.391 33.656 1 93 290 PRO B N 1
ATOM 12196 C CA . PRO B 1 290 ? 26.875 3.412 34.562 1 93 290 PRO B CA 1
ATOM 12197 C C . PRO B 1 290 ? 25.422 3.725 34.938 1 93 290 PRO B C 1
ATOM 12199 O O . PRO B 1 290 ? 24.625 2.807 35.125 1 93 290 PRO B O 1
ATOM 12202 N N . ASN B 1 291 ? 25.078 4.938 34.938 1 91.06 291 ASN B N 1
ATOM 12203 C CA . ASN B 1 291 ? 23.734 5.359 35.344 1 91.06 291 ASN B CA 1
ATOM 12204 C C . ASN B 1 291 ? 22.75 5.25 34.156 1 91.06 291 ASN B C 1
ATOM 12206 O O . ASN B 1 291 ? 21.547 5.414 34.344 1 91.06 291 ASN B O 1
ATOM 12210 N N . LEU B 1 292 ? 23.219 4.992 33.031 1 93 292 LEU B N 1
ATOM 12211 C CA . LEU B 1 292 ? 22.359 4.848 31.844 1 93 292 LEU B CA 1
ATOM 12212 C C . LEU B 1 292 ? 21.797 3.432 31.75 1 93 292 LEU B C 1
ATOM 12214 O O . LEU B 1 292 ? 20.844 3.186 31.016 1 93 292 LEU B O 1
ATOM 12218 N N . LEU B 1 293 ? 22.453 2.486 32.438 1 93.12 293 LEU B N 1
ATOM 12219 C CA . LEU B 1 293 ? 21.984 1.102 32.406 1 93.12 293 LEU B CA 1
ATOM 12220 C C . LEU B 1 293 ? 20.609 0.968 33.062 1 93.12 293 LEU B C 1
ATOM 12222 O O . LEU B 1 293 ? 20.328 1.625 34.062 1 93.12 293 LEU B O 1
ATOM 12226 N N . PRO B 1 294 ? 19.828 0.206 32.406 1 88.94 294 PRO B N 1
ATOM 12227 C CA . PRO B 1 294 ? 18.5 0.014 32.969 1 88.94 294 PRO B CA 1
ATOM 12228 C C . PRO B 1 294 ? 18.562 -0.625 34.375 1 88.94 294 PRO B C 1
ATOM 12230 O O . PRO B 1 294 ? 19.547 -1.266 34.719 1 88.94 294 PRO B O 1
ATOM 12233 N N . ASN B 1 295 ? 17.547 -0.389 35.031 1 83.94 295 ASN B N 1
ATOM 12234 C CA . ASN B 1 295 ? 17.484 -0.935 36.375 1 83.94 295 ASN B CA 1
ATOM 12235 C C . ASN B 1 295 ? 17.312 -2.451 36.375 1 83.94 295 ASN B C 1
ATOM 12237 O O . ASN B 1 295 ? 17.922 -3.156 37.188 1 83.94 295 ASN B O 1
ATOM 12241 N N . LYS B 1 296 ? 16.594 -2.842 35.281 1 74.06 296 LYS B N 1
ATOM 12242 C CA . LYS B 1 296 ? 16.359 -4.277 35.156 1 74.06 296 LYS B CA 1
ATOM 12243 C C . LYS B 1 296 ? 17.234 -4.863 34.031 1 74.06 296 LYS B C 1
ATOM 12245 O O . LYS B 1 296 ? 17.359 -4.281 32.969 1 74.06 296 LYS B O 1
ATOM 12250 N N . LYS B 1 297 ? 17.781 -6.039 34.312 1 83 297 LYS B N 1
ATOM 12251 C CA . LYS B 1 297 ? 18.688 -6.688 33.375 1 83 297 LYS B CA 1
ATOM 12252 C C . LYS B 1 297 ? 17.969 -7.055 32.094 1 83 297 LYS B C 1
ATOM 12254 O O . LYS B 1 297 ? 18.578 -7.066 31.016 1 83 297 LYS B O 1
ATOM 12259 N N . GLU B 1 298 ? 16.656 -7.355 32.219 1 72.56 298 GLU B N 1
ATOM 12260 C CA . GLU B 1 298 ? 15.875 -7.801 31.062 1 72.56 298 GLU B CA 1
ATOM 12261 C C . GLU B 1 298 ? 15.781 -6.707 30 1 72.56 298 GLU B C 1
ATOM 12263 O O . GLU B 1 298 ? 15.578 -6.996 28.812 1 72.56 298 GLU B O 1
ATOM 12268 N N . HIS B 1 299 ? 15.875 -5.488 30.547 1 82.44 299 HIS B N 1
ATOM 12269 C CA . HIS B 1 299 ? 15.742 -4.367 29.625 1 82.44 299 HIS B CA 1
ATOM 12270 C C . HIS B 1 299 ? 17.094 -3.941 29.078 1 82.44 299 HIS B C 1
ATOM 12272 O O . HIS B 1 299 ? 17.203 -2.922 28.391 1 82.44 299 HIS B O 1
ATOM 12278 N N . PHE B 1 300 ? 18.062 -4.812 29.406 1 89.81 300 PHE B N 1
ATOM 12279 C CA . PHE B 1 300 ? 19.422 -4.508 28.953 1 89.81 300 PHE B CA 1
ATOM 12280 C C . PHE B 1 300 ? 19.547 -4.715 27.453 1 89.81 300 PHE B C 1
ATOM 12282 O O . PHE B 1 300 ? 19.297 -5.812 26.938 1 89.81 300 PHE B O 1
ATOM 12289 N N . ASP B 1 301 ? 19.766 -3.693 26.75 1 90.31 301 ASP B N 1
ATOM 12290 C CA . ASP B 1 301 ? 19.953 -3.764 25.297 1 90.31 301 ASP B CA 1
ATOM 12291 C C . ASP B 1 301 ? 21.406 -3.418 24.938 1 90.31 301 ASP B C 1
ATOM 12293 O O . ASP B 1 301 ? 21.781 -2.246 24.906 1 90.31 301 ASP B O 1
ATOM 12297 N N . THR B 1 302 ? 22.125 -4.41 24.547 1 91.06 302 THR B N 1
ATOM 12298 C CA . THR B 1 302 ? 23.547 -4.262 24.281 1 91.06 302 THR B CA 1
ATOM 12299 C C . THR B 1 302 ? 23.797 -3.279 23.141 1 91.06 302 THR B C 1
ATOM 12301 O O . THR B 1 302 ? 24.641 -2.391 23.234 1 91.06 302 THR B O 1
ATOM 12304 N N . ASN B 1 303 ? 23.078 -3.369 22.156 1 90.06 303 ASN B N 1
ATOM 12305 C CA . ASN B 1 303 ? 23.297 -2.541 20.969 1 90.06 303 ASN B CA 1
ATOM 12306 C C . ASN B 1 303 ? 22.984 -1.073 21.25 1 90.06 303 ASN B C 1
ATOM 12308 O O . ASN B 1 303 ? 23.719 -0.183 20.812 1 90.06 303 ASN B O 1
ATOM 12312 N N . GLN B 1 304 ? 21.984 -0.82 21.969 1 91.06 304 GLN B N 1
ATOM 12313 C CA . GLN B 1 304 ? 21.625 0.552 22.312 1 91.06 304 GLN B CA 1
ATOM 12314 C C . GLN B 1 304 ? 22.703 1.202 23.172 1 91.06 304 GLN B C 1
ATOM 12316 O O . GLN B 1 304 ? 23.047 2.367 22.969 1 91.06 304 GLN B O 1
ATOM 12321 N N . LEU B 1 305 ? 23.234 0.491 24.078 1 93.06 305 LEU B N 1
ATOM 12322 C CA . LEU B 1 305 ? 24.266 1.017 24.969 1 93.06 305 LEU B CA 1
ATOM 12323 C C . LEU B 1 305 ? 25.578 1.229 24.234 1 93.06 305 LEU B C 1
ATOM 12325 O O . LEU B 1 305 ? 26.297 2.197 24.484 1 93.06 305 LEU B O 1
ATOM 12329 N N . LEU B 1 306 ? 25.797 0.319 23.312 1 92.44 306 LEU B N 1
ATOM 12330 C CA . LEU B 1 306 ? 27.016 0.48 22.516 1 92.44 306 LEU B CA 1
ATOM 12331 C C . LEU B 1 306 ? 26.891 1.672 21.578 1 92.44 306 LEU B C 1
ATOM 12333 O O . LEU B 1 306 ? 27.875 2.328 21.266 1 92.44 306 LEU B O 1
ATOM 12337 N N . TYR B 1 307 ? 25.766 1.969 21.156 1 90.12 307 TYR B N 1
ATOM 12338 C CA . TYR B 1 307 ? 25.547 3.15 20.328 1 90.12 307 TYR B CA 1
ATOM 12339 C C . TYR B 1 307 ? 25.875 4.422 21.094 1 90.12 307 TYR B C 1
ATOM 12341 O O . TYR B 1 307 ? 26.469 5.352 20.547 1 90.12 307 TYR B O 1
ATOM 12349 N N . VAL B 1 308 ? 25.406 4.441 22.375 1 92.5 308 VAL B N 1
ATOM 12350 C CA . VAL B 1 308 ? 25.688 5.598 23.219 1 92.5 308 VAL B CA 1
ATOM 12351 C C . VAL B 1 308 ? 27.203 5.789 23.328 1 92.5 308 VAL B C 1
ATOM 12353 O O . VAL B 1 308 ? 27.688 6.918 23.469 1 92.5 308 VAL B O 1
ATOM 12356 N N . LEU B 1 309 ? 27.922 4.688 23.172 1 92.94 309 LEU B N 1
ATOM 12357 C CA . LEU B 1 309 ? 29.375 4.723 23.281 1 92.94 309 LEU B CA 1
ATOM 12358 C C . LEU B 1 309 ? 30.016 4.875 21.906 1 92.94 309 LEU B C 1
ATOM 12360 O O . LEU B 1 309 ? 31.203 4.574 21.75 1 92.94 309 LEU B O 1
ATOM 12364 N N . LYS B 1 310 ? 29.359 5.262 20.938 1 89.88 310 LYS B N 1
ATOM 12365 C CA . LYS B 1 310 ? 29.812 5.312 19.547 1 89.88 310 LYS B CA 1
ATOM 12366 C C . LYS B 1 310 ? 31.094 6.125 19.422 1 89.88 310 LYS B C 1
ATOM 12368 O O . LYS B 1 310 ? 32 5.734 18.688 1 89.88 310 LYS B O 1
ATOM 12373 N N . TYR B 1 311 ? 31.234 7.254 20.172 1 90.56 311 TYR B N 1
ATOM 12374 C CA . TYR B 1 311 ? 32.375 8.141 20.031 1 90.56 311 TYR B CA 1
ATOM 12375 C C . TYR B 1 311 ? 33.344 7.965 21.188 1 90.56 311 TYR B C 1
ATOM 12377 O O . TYR B 1 311 ? 34.312 8.727 21.328 1 90.56 311 TYR B O 1
ATOM 12385 N N . PHE B 1 312 ? 33.125 7.027 22.031 1 92.56 312 PHE B N 1
ATOM 12386 C CA . PHE B 1 312 ? 34.031 6.645 23.094 1 92.56 312 PHE B CA 1
ATOM 12387 C C . PHE B 1 312 ? 35.219 5.84 22.516 1 92.56 312 PHE B C 1
ATOM 12389 O O . PHE B 1 312 ? 35.062 5.137 21.516 1 92.56 312 PHE B O 1
ATOM 12396 N N . PRO B 1 313 ? 36.375 6.051 23.062 1 91.06 313 PRO B N 1
ATOM 12397 C CA . PRO B 1 313 ? 37.531 5.301 22.531 1 91.06 313 PRO B CA 1
ATOM 12398 C C . PRO B 1 313 ? 37.25 3.795 22.484 1 91.06 313 PRO B C 1
ATOM 12400 O O . PRO B 1 313 ? 36.812 3.207 23.469 1 91.06 313 PRO B O 1
ATOM 12403 N N . LYS B 1 314 ? 37.531 3.186 21.344 1 87.69 314 LYS B N 1
ATOM 12404 C CA . LYS B 1 314 ? 37.219 1.793 21.062 1 87.69 314 LYS B CA 1
ATOM 12405 C C . LYS B 1 314 ? 37.875 0.852 22.062 1 87.69 314 LYS B C 1
ATOM 12407 O O . LYS B 1 314 ? 37.281 -0.131 22.5 1 87.69 314 LYS B O 1
ATOM 12412 N N . SER B 1 315 ? 39.125 1.199 22.547 1 85.94 315 SER B N 1
ATOM 12413 C CA . SER B 1 315 ? 39.906 0.325 23.406 1 85.94 315 SER B CA 1
ATOM 12414 C C . SER B 1 315 ? 39.312 0.257 24.812 1 85.94 315 SER B C 1
ATOM 12416 O O . SER B 1 315 ? 39.5 -0.728 25.531 1 85.94 315 SER B O 1
ATOM 12418 N N . GLU B 1 316 ? 38.5 1.257 25.141 1 91.5 316 GLU B N 1
ATOM 12419 C CA . GLU B 1 316 ? 38.031 1.324 26.516 1 91.5 316 GLU B CA 1
ATOM 12420 C C . GLU B 1 316 ? 36.531 1.038 26.594 1 91.5 316 GLU B C 1
ATOM 12422 O O . GLU B 1 316 ? 35.969 0.989 27.688 1 91.5 316 GLU B O 1
ATOM 12427 N N . LYS B 1 317 ? 35.906 0.844 25.484 1 92.81 317 LYS B N 1
ATOM 12428 C CA . LYS B 1 317 ? 34.438 0.658 25.438 1 92.81 317 LYS B CA 1
ATOM 12429 C C . LYS B 1 317 ? 34.031 -0.575 26.234 1 92.81 317 LYS B C 1
ATOM 12431 O O . LYS B 1 317 ? 33.156 -0.493 27.109 1 92.81 317 LYS B O 1
ATOM 12436 N N . PHE B 1 318 ? 34.781 -1.707 26 1 93 318 PHE B N 1
ATOM 12437 C CA . PHE B 1 318 ? 34.406 -2.965 26.625 1 93 318 PHE B CA 1
ATOM 12438 C C . PHE B 1 318 ? 34.656 -2.904 28.125 1 93 318 PHE B C 1
ATOM 12440 O O . PHE B 1 318 ? 33.812 -3.357 28.906 1 93 318 PHE B O 1
ATOM 12447 N N . MET B 1 319 ? 35.75 -2.348 28.406 1 92.62 319 MET B N 1
ATOM 12448 C CA . MET B 1 319 ? 36.094 -2.268 29.828 1 92.62 319 MET B CA 1
ATOM 12449 C C . MET B 1 319 ? 35.062 -1.468 30.609 1 92.62 319 MET B C 1
ATOM 12451 O O . MET B 1 319 ? 34.656 -1.869 31.688 1 92.62 319 MET B O 1
ATOM 12455 N N . LEU B 1 320 ? 34.656 -0.401 30.047 1 93.94 320 LEU B N 1
ATOM 12456 C CA . LEU B 1 320 ? 33.656 0.444 30.703 1 93.94 320 LEU B CA 1
ATOM 12457 C C . LEU B 1 320 ? 32.312 -0.278 30.797 1 93.94 320 LEU B C 1
ATOM 12459 O O . LEU B 1 320 ? 31.672 -0.226 31.844 1 93.94 320 LEU B O 1
ATOM 12463 N N . LEU B 1 321 ? 31.938 -0.899 29.75 1 94.5 321 LEU B N 1
ATOM 12464 C CA . LEU B 1 321 ? 30.688 -1.632 29.734 1 94.5 321 LEU B CA 1
ATOM 12465 C C . LEU B 1 321 ? 30.688 -2.768 30.75 1 94.5 321 LEU B C 1
ATOM 12467 O O . LEU B 1 321 ? 29.719 -2.957 31.484 1 94.5 321 LEU B O 1
ATOM 12471 N N . GLU B 1 322 ? 31.75 -3.586 30.812 1 93.56 322 GLU B N 1
ATOM 12472 C CA . GLU B 1 322 ? 31.891 -4.715 31.734 1 93.56 322 GLU B CA 1
ATOM 12473 C C . GLU B 1 322 ? 31.844 -4.258 33.188 1 93.56 322 GLU B C 1
ATOM 12475 O O . GLU B 1 322 ? 31.141 -4.844 34 1 93.56 322 GLU B O 1
ATOM 12480 N N . LYS B 1 323 ? 32.625 -3.232 33.438 1 93.19 323 LYS B N 1
ATOM 12481 C CA . LYS B 1 323 ? 32.656 -2.701 34.781 1 93.19 323 LYS B CA 1
ATOM 12482 C C . LYS B 1 323 ? 31.297 -2.193 35.219 1 93.19 323 LYS B C 1
ATOM 12484 O O . LYS B 1 323 ? 30.875 -2.438 36.375 1 93.19 323 LYS B O 1
ATOM 12489 N N . SER B 1 324 ? 30.656 -1.481 34.375 1 94.31 324 SER B N 1
ATOM 12490 C CA . SER B 1 324 ? 29.344 -0.927 34.688 1 94.31 324 SER B CA 1
ATOM 12491 C C . SER B 1 324 ? 28.312 -2.031 34.875 1 94.31 324 SER B C 1
ATOM 12493 O O . SER B 1 324 ? 27.469 -1.952 35.781 1 94.31 324 SER B O 1
ATOM 12495 N N . TYR B 1 325 ? 28.406 -3.055 34.062 1 94 325 TYR B N 1
ATOM 12496 C CA . TYR B 1 325 ? 27.5 -4.188 34.156 1 94 325 TYR B CA 1
ATOM 12497 C C . TYR B 1 325 ? 27.688 -4.934 35.469 1 94 325 TYR B C 1
ATOM 12499 O O . TYR B 1 325 ? 26.719 -5.27 36.156 1 94 325 TYR B O 1
ATOM 12507 N N . ALA B 1 326 ? 28.906 -5.184 35.781 1 93.12 326 ALA B N 1
ATOM 12508 C CA . ALA B 1 326 ? 29.25 -5.902 37.031 1 93.12 326 ALA B CA 1
ATOM 12509 C C . ALA B 1 326 ? 28.797 -5.129 38.25 1 93.12 326 ALA B C 1
ATOM 12511 O O . ALA B 1 326 ? 28.281 -5.719 39.219 1 93.12 326 ALA B O 1
ATOM 12512 N N . SER B 1 327 ? 29.016 -3.875 38.156 1 91.44 327 SER B N 1
ATOM 12513 C CA . SER B 1 327 ? 28.672 -3.027 39.281 1 91.44 327 SER B CA 1
ATOM 12514 C C . SER B 1 327 ? 27.156 -2.947 39.469 1 91.44 327 SER B C 1
ATOM 12516 O O . SER B 1 327 ? 26.656 -2.951 40.594 1 91.44 327 SER B O 1
ATOM 12518 N N . ARG B 1 328 ? 26.469 -2.91 38.469 1 90.75 328 ARG B N 1
ATOM 12519 C CA . ARG B 1 328 ? 25.031 -2.707 38.5 1 90.75 328 ARG B CA 1
ATOM 12520 C C . ARG B 1 328 ? 24.297 -4.016 38.812 1 90.75 328 ARG B C 1
ATOM 12522 O O . ARG B 1 328 ? 23.344 -4.035 39.562 1 90.75 328 ARG B O 1
ATOM 12529 N N . TYR B 1 329 ? 24.734 -5.098 38.188 1 89.06 329 TYR B N 1
ATOM 12530 C CA . TYR B 1 329 ? 23.969 -6.336 38.25 1 89.06 329 TYR B CA 1
ATOM 12531 C C . TYR B 1 329 ? 24.734 -7.402 39.031 1 89.06 329 TYR B C 1
ATOM 12533 O O . TYR B 1 329 ? 24.219 -8.508 39.25 1 89.06 329 TYR B O 1
ATOM 12541 N N . ASN B 1 330 ? 25.906 -7.219 39.5 1 86.31 330 ASN B N 1
ATOM 12542 C CA . ASN B 1 330 ? 26.766 -8.117 40.25 1 86.31 330 ASN B CA 1
ATOM 12543 C C . ASN B 1 330 ? 27.016 -9.422 39.5 1 86.31 330 ASN B C 1
ATOM 12545 O O . ASN B 1 330 ? 26.891 -10.508 40.094 1 86.31 330 ASN B O 1
ATOM 12549 N N . ARG B 1 331 ? 27.172 -9.352 38.219 1 88 331 ARG B N 1
ATOM 12550 C CA . ARG B 1 331 ? 27.469 -10.477 37.344 1 88 331 ARG B CA 1
ATOM 12551 C C . ARG B 1 331 ? 28.453 -10.055 36.25 1 88 331 ARG B C 1
ATOM 12553 O O . ARG B 1 331 ? 28.547 -8.875 35.906 1 88 331 ARG B O 1
ATOM 12560 N N . LYS B 1 332 ? 29.062 -11.094 35.781 1 89.69 332 LYS B N 1
ATOM 12561 C CA . LYS B 1 332 ? 29.953 -10.812 34.656 1 89.69 332 LYS B CA 1
ATOM 12562 C C . LYS B 1 332 ? 29.172 -10.758 33.344 1 89.69 332 LYS B C 1
ATOM 12564 O O . LYS B 1 332 ? 28.312 -11.609 33.094 1 89.69 332 LYS B O 1
ATOM 12569 N N . LEU B 1 333 ? 29.484 -9.719 32.594 1 91.06 333 LEU B N 1
ATOM 12570 C CA . LEU B 1 333 ? 28.781 -9.484 31.344 1 91.06 333 LEU B CA 1
ATOM 12571 C C . LEU B 1 333 ? 28.859 -10.703 30.438 1 91.06 333 LEU B C 1
ATOM 12573 O O . LEU B 1 333 ? 27.875 -11.086 29.812 1 91.06 333 LEU B O 1
ATOM 12577 N N . LEU B 1 334 ? 30.031 -11.422 30.344 1 90.19 334 LEU B N 1
ATOM 12578 C CA . LEU B 1 334 ? 30.297 -12.477 29.359 1 90.19 334 LEU B CA 1
ATOM 12579 C C . LEU B 1 334 ? 29.688 -13.797 29.812 1 90.19 334 LEU B C 1
ATOM 12581 O O . LEU B 1 334 ? 29.656 -14.766 29.047 1 90.19 334 LEU B O 1
ATOM 12585 N N . ASP B 1 335 ? 29.109 -13.781 31 1 86.5 335 ASP B N 1
ATOM 12586 C CA . ASP B 1 335 ? 28.438 -14.984 31.469 1 86.5 335 ASP B CA 1
ATOM 12587 C C . ASP B 1 335 ? 27 -15.062 30.953 1 86.5 335 ASP B C 1
ATOM 12589 O O . ASP B 1 335 ? 26.391 -16.125 30.953 1 86.5 335 ASP B O 1
ATOM 12593 N N . ASP B 1 336 ? 26.594 -13.977 30.594 1 84.94 336 ASP B N 1
ATOM 12594 C CA . ASP B 1 336 ? 25.234 -13.93 30.047 1 84.94 336 ASP B CA 1
ATOM 12595 C C . ASP B 1 336 ? 25.25 -14.039 28.531 1 84.94 336 ASP B C 1
ATOM 12597 O O . ASP B 1 336 ? 25.469 -13.047 27.828 1 84.94 336 ASP B O 1
ATOM 12601 N N . THR B 1 337 ? 24.891 -15.188 27.953 1 81.38 337 THR B N 1
ATOM 12602 C CA . THR B 1 337 ? 25 -15.469 26.531 1 81.38 337 THR B CA 1
ATOM 12603 C C . THR B 1 337 ? 23.906 -14.75 25.75 1 81.38 337 THR B C 1
ATOM 12605 O O . THR B 1 337 ? 24.047 -14.516 24.547 1 81.38 337 THR B O 1
ATOM 12608 N N . ASP B 1 338 ? 22.812 -14.375 26.422 1 78.5 338 ASP B N 1
ATOM 12609 C CA . ASP B 1 338 ? 21.656 -13.797 25.75 1 78.5 338 ASP B CA 1
ATOM 12610 C C . ASP B 1 338 ? 21.953 -12.359 25.312 1 78.5 338 ASP B C 1
ATOM 12612 O O . ASP B 1 338 ? 21.266 -11.812 24.438 1 78.5 338 ASP B O 1
ATOM 12616 N N . ILE B 1 339 ? 22.891 -11.758 25.922 1 88.44 339 ILE B N 1
ATOM 12617 C CA . ILE B 1 339 ? 23.156 -10.344 25.656 1 88.44 339 ILE B CA 1
ATOM 12618 C C . ILE B 1 339 ? 24.266 -10.219 24.625 1 88.44 339 ILE B C 1
ATOM 12620 O O . ILE B 1 339 ? 24.609 -9.109 24.203 1 88.44 339 ILE B O 1
ATOM 12624 N N . MET B 1 340 ? 24.812 -11.391 24.141 1 88.56 340 MET B N 1
ATOM 12625 C CA . MET B 1 340 ? 25.922 -11.375 23.188 1 88.56 340 MET B CA 1
ATOM 12626 C C . MET B 1 340 ? 25.438 -10.969 21.797 1 88.56 340 MET B C 1
ATOM 12628 O O . MET B 1 340 ? 24.484 -11.539 21.281 1 88.56 340 MET B O 1
ATOM 12632 N N . THR B 1 341 ? 26.016 -9.898 21.297 1 90.19 341 THR B N 1
ATOM 12633 C CA . THR B 1 341 ? 25.703 -9.438 19.938 1 90.19 341 THR B CA 1
ATOM 12634 C C . THR B 1 341 ? 26.969 -9.336 19.094 1 90.19 341 THR B C 1
ATOM 12636 O O . THR B 1 341 ? 28.078 -9.32 19.641 1 90.19 341 THR B O 1
ATOM 12639 N N . PRO B 1 342 ? 26.922 -9.312 17.75 1 91.12 342 PRO B N 1
ATOM 12640 C CA . PRO B 1 342 ? 28.094 -9.156 16.891 1 91.12 342 PRO B CA 1
ATOM 12641 C C . PRO B 1 342 ? 28.891 -7.895 17.188 1 91.12 342 PRO B C 1
ATOM 12643 O O . PRO B 1 342 ? 30.125 -7.914 17.172 1 91.12 342 PRO B O 1
ATOM 12646 N N . GLU B 1 343 ? 28.219 -6.836 17.578 1 91.44 343 GLU B N 1
ATOM 12647 C CA . GLU B 1 343 ? 28.906 -5.582 17.891 1 91.44 343 GLU B CA 1
ATOM 12648 C C . GLU B 1 343 ? 29.75 -5.723 19.156 1 91.44 343 GLU B C 1
ATOM 12650 O O . GLU B 1 343 ? 30.859 -5.188 19.234 1 91.44 343 GLU B O 1
ATOM 12655 N N . LEU B 1 344 ? 29.203 -6.414 20.125 1 93.06 344 LEU B N 1
ATOM 12656 C CA . LEU B 1 344 ? 29.953 -6.652 21.344 1 93.06 344 LEU B CA 1
ATOM 12657 C C . LEU B 1 344 ? 31.156 -7.551 21.078 1 93.06 344 LEU B C 1
ATOM 12659 O O . LEU B 1 344 ? 32.25 -7.324 21.625 1 93.06 344 LEU B O 1
ATOM 12663 N N . MET B 1 345 ? 31.062 -8.5 20.203 1 92.75 345 MET B N 1
ATOM 12664 C CA . MET B 1 345 ? 32.125 -9.43 19.875 1 92.75 345 MET B CA 1
ATOM 12665 C C . MET B 1 345 ? 33.312 -8.695 19.25 1 92.75 345 MET B C 1
ATOM 12667 O O . MET B 1 345 ? 34.469 -9.055 19.5 1 92.75 345 MET B O 1
ATOM 12671 N N . LEU B 1 346 ? 33 -7.66 18.469 1 91 346 LEU B N 1
ATOM 12672 C CA . LEU B 1 346 ? 34.062 -6.902 17.781 1 91 346 LEU B CA 1
ATOM 12673 C C . LEU B 1 346 ? 34.875 -6.113 18.797 1 91 346 LEU B C 1
ATOM 12675 O O . LEU B 1 346 ? 36.031 -5.762 18.516 1 91 346 LEU B O 1
ATOM 12679 N N . LEU B 1 347 ? 34.344 -5.879 20.031 1 91.44 347 LEU B N 1
ATOM 12680 C CA . LEU B 1 347 ? 35.031 -5.07 21.047 1 91.44 347 LEU B CA 1
ATOM 12681 C C . LEU B 1 347 ? 35.844 -5.949 22 1 91.44 347 LEU B C 1
ATOM 12683 O O . LEU B 1 347 ? 36.719 -5.461 22.703 1 91.44 347 LEU B O 1
ATOM 12687 N N . LEU B 1 348 ? 35.625 -7.234 21.984 1 92.38 348 LEU B N 1
ATOM 12688 C CA . LEU B 1 348 ? 36.281 -8.141 22.906 1 92.38 348 LEU B CA 1
ATOM 12689 C C . LEU B 1 348 ? 37.719 -8.391 22.5 1 92.38 348 LEU B C 1
ATOM 12691 O O . LEU B 1 348 ? 38.062 -8.344 21.328 1 92.38 348 LEU B O 1
ATOM 12695 N N . PRO B 1 349 ? 38.594 -8.531 23.562 1 89.94 349 PRO B N 1
ATOM 12696 C CA . PRO B 1 349 ? 39.938 -8.969 23.234 1 89.94 349 PRO B CA 1
ATOM 12697 C C . PRO B 1 349 ? 39.969 -10.32 22.531 1 89.94 349 PRO B C 1
ATOM 12699 O O . PRO B 1 349 ? 39.031 -11.102 22.641 1 89.94 349 PRO B O 1
ATOM 12702 N N . ASP B 1 350 ? 40.969 -10.641 21.766 1 91.19 350 ASP B N 1
ATOM 12703 C CA . ASP B 1 350 ? 41.031 -11.781 20.859 1 91.19 350 ASP B CA 1
ATOM 12704 C C . ASP B 1 350 ? 40.75 -13.094 21.594 1 91.19 350 ASP B C 1
ATOM 12706 O O . ASP B 1 350 ? 39.969 -13.914 21.141 1 91.19 350 ASP B O 1
ATOM 12710 N N . MET B 1 351 ? 41.312 -13.219 22.812 1 91.56 351 MET B N 1
ATOM 12711 C CA . MET B 1 351 ? 41.188 -14.484 23.531 1 91.56 351 MET B CA 1
ATOM 12712 C C . MET B 1 351 ? 39.75 -14.68 24.016 1 91.56 351 MET B C 1
ATOM 12714 O O . MET B 1 351 ? 39.188 -15.773 23.906 1 91.56 351 MET B O 1
ATOM 12718 N N . GLU B 1 352 ? 39.219 -13.664 24.547 1 92.25 352 GLU B N 1
ATOM 12719 C CA . GLU B 1 352 ? 37.875 -13.734 25.047 1 92.25 352 GLU B CA 1
ATOM 12720 C C . GLU B 1 352 ? 36.844 -13.883 23.922 1 92.25 352 GLU B C 1
ATOM 12722 O O . GLU B 1 352 ? 35.844 -14.586 24.062 1 92.25 352 GLU B O 1
ATOM 12727 N N . ARG B 1 353 ? 37.031 -13.156 22.812 1 94.19 353 ARG B N 1
ATOM 12728 C CA . ARG B 1 353 ? 36.188 -13.266 21.641 1 94.19 353 ARG B CA 1
ATOM 12729 C C . ARG B 1 353 ? 36.094 -14.711 21.156 1 94.19 353 ARG B C 1
ATOM 12731 O O . ARG B 1 353 ? 35.031 -15.227 20.906 1 94.19 353 ARG B O 1
ATOM 12738 N N . ILE B 1 354 ? 37.219 -15.398 21.047 1 94 354 ILE B N 1
ATOM 12739 C CA . ILE B 1 354 ? 37.312 -16.766 20.531 1 94 354 ILE B CA 1
ATOM 12740 C C . ILE B 1 354 ? 36.562 -17.719 21.469 1 94 354 ILE B C 1
ATOM 12742 O O . ILE B 1 354 ? 35.812 -18.594 21.016 1 94 354 ILE B O 1
ATOM 12746 N N . LYS B 1 355 ? 36.75 -17.453 22.734 1 92.38 355 LYS B N 1
ATOM 12747 C CA . LYS B 1 355 ? 36.062 -18.281 23.719 1 92.38 355 LYS B CA 1
ATOM 12748 C C . LYS B 1 355 ? 34.531 -18.141 23.594 1 92.38 355 LYS B C 1
ATOM 12750 O O . LYS B 1 355 ? 33.812 -19.141 23.562 1 92.38 355 LYS B O 1
ATOM 12755 N N . GLN B 1 356 ? 34.156 -16.938 23.547 1 92 356 GLN B N 1
ATOM 12756 C CA . GLN B 1 356 ? 32.719 -16.672 23.453 1 92 356 GLN B CA 1
ATOM 12757 C C . GLN B 1 356 ? 32.156 -17.203 22.141 1 92 356 GLN B C 1
ATOM 12759 O O . GLN B 1 356 ? 31.016 -17.703 22.094 1 92 356 GLN B O 1
ATOM 12764 N N . ALA B 1 357 ? 32.875 -17 21.031 1 93.12 357 ALA B N 1
ATOM 12765 C CA . ALA B 1 357 ? 32.438 -17.484 19.734 1 93.12 357 ALA B CA 1
ATOM 12766 C C . ALA B 1 357 ? 32.188 -19 19.766 1 93.12 357 ALA B C 1
ATOM 12768 O O . ALA B 1 357 ? 31.219 -19.5 19.188 1 93.12 357 ALA B O 1
ATOM 12769 N N . LYS B 1 358 ? 33.031 -19.719 20.422 1 90.5 358 LYS B N 1
ATOM 12770 C CA . LYS B 1 358 ? 32.906 -21.172 20.547 1 90.5 358 LYS B CA 1
ATOM 12771 C C . LYS B 1 358 ? 31.609 -21.531 21.266 1 90.5 358 LYS B C 1
ATOM 12773 O O . LYS B 1 358 ? 30.875 -22.422 20.812 1 90.5 358 LYS B O 1
ATOM 12778 N N . ILE B 1 359 ? 31.328 -20.844 22.328 1 88 359 ILE B N 1
ATOM 12779 C CA . ILE B 1 359 ? 30.125 -21.078 23.109 1 88 359 ILE B CA 1
ATOM 12780 C C . ILE B 1 359 ? 28.891 -20.812 22.25 1 88 359 ILE B C 1
ATOM 12782 O O . ILE B 1 359 ? 27.953 -21.609 22.234 1 88 359 ILE B O 1
ATOM 12786 N N . MET B 1 360 ? 28.938 -19.766 21.516 1 88.81 360 MET B N 1
ATOM 12787 C CA . MET B 1 360 ? 27.781 -19.375 20.719 1 88.81 360 MET B CA 1
ATOM 12788 C C . MET B 1 360 ? 27.578 -20.328 19.547 1 88.81 360 MET B C 1
ATOM 12790 O O . MET B 1 360 ? 26.438 -20.578 19.156 1 88.81 360 MET B O 1
ATOM 12794 N N . MET B 1 361 ? 28.625 -20.781 18.891 1 87.62 361 MET B N 1
ATOM 12795 C CA . MET B 1 361 ? 28.531 -21.734 17.797 1 87.62 361 MET B CA 1
ATOM 12796 C C . MET B 1 361 ? 27.844 -23.031 18.234 1 87.62 361 MET B C 1
ATOM 12798 O O . MET B 1 361 ? 27.094 -23.641 17.469 1 87.62 361 MET B O 1
ATOM 12802 N N . ASP B 1 362 ? 27.906 -23.344 19.406 1 78.25 362 ASP B N 1
ATOM 12803 C CA . ASP B 1 362 ? 27.312 -24.562 19.953 1 78.25 362 ASP B CA 1
ATOM 12804 C C . ASP B 1 362 ? 25.828 -24.359 20.219 1 78.25 362 ASP B C 1
ATOM 12806 O O . ASP B 1 362 ? 25.031 -25.297 20.078 1 78.25 362 ASP B O 1
ATOM 12810 N N . LYS B 1 363 ? 25.484 -23.188 20.516 1 71.06 363 LYS B N 1
ATOM 12811 C CA . LYS B 1 363 ? 24.109 -22.891 20.922 1 71.06 363 LYS B CA 1
ATOM 12812 C C . LYS B 1 363 ? 23.234 -22.594 19.703 1 71.06 363 LYS B C 1
ATOM 12814 O O . LYS B 1 363 ? 22.047 -22.922 19.688 1 71.06 363 LYS B O 1
ATOM 12819 N N . ASN B 1 364 ? 23.703 -21.828 18.812 1 64.75 364 ASN B N 1
ATOM 12820 C CA . ASN B 1 364 ? 22.859 -21.266 17.766 1 64.75 364 ASN B CA 1
ATOM 12821 C C . ASN B 1 364 ? 23.172 -21.875 16.406 1 64.75 364 ASN B C 1
ATOM 12823 O O . ASN B 1 364 ? 24.297 -22.297 16.156 1 64.75 364 ASN B O 1
ATOM 12827 N N . SER B 1 365 ? 21.922 -22.062 15.703 1 59.91 365 SER B N 1
ATOM 12828 C CA . SER B 1 365 ? 22.016 -22.578 14.344 1 59.91 365 SER B CA 1
ATOM 12829 C C . SER B 1 365 ? 22.609 -21.531 13.398 1 59.91 365 SER B C 1
ATOM 12831 O O . SER B 1 365 ? 22.531 -20.328 13.68 1 59.91 365 SER B O 1
ATOM 12833 N N . ASP B 1 366 ? 23.203 -22.047 12.352 1 58 366 ASP B N 1
ATOM 12834 C CA . ASP B 1 366 ? 23.984 -21.312 11.352 1 58 366 ASP B CA 1
ATOM 12835 C C . ASP B 1 366 ? 23.125 -20.312 10.602 1 58 366 ASP B C 1
ATOM 12837 O O . ASP B 1 366 ? 22.016 -20.625 10.172 1 58 366 ASP B O 1
ATOM 12841 N N . THR B 1 367 ? 23.172 -19 10.93 1 64.44 367 THR B N 1
ATOM 12842 C CA . THR B 1 367 ? 22.484 -17.953 10.18 1 64.44 367 THR B CA 1
ATOM 12843 C C . THR B 1 367 ? 23.188 -17.688 8.852 1 64.44 367 THR B C 1
ATOM 12845 O O . THR B 1 367 ? 24.391 -17.922 8.727 1 64.44 367 THR B O 1
ATOM 12848 N N . THR B 1 368 ? 22.438 -17.281 7.848 1 67.38 368 THR B N 1
ATOM 12849 C CA . THR B 1 368 ? 22.906 -17.078 6.48 1 67.38 368 THR B CA 1
ATOM 12850 C C . THR B 1 368 ? 23.625 -15.742 6.348 1 67.38 368 THR B C 1
ATOM 12852 O O . THR B 1 368 ? 24.344 -15.516 5.375 1 67.38 368 THR B O 1
ATOM 12855 N N . TYR B 1 369 ? 23.578 -14.875 7.367 1 79.06 369 TYR B N 1
ATOM 12856 C CA . TYR B 1 369 ? 24.234 -13.57 7.223 1 79.06 369 TYR B CA 1
ATOM 12857 C C . TYR B 1 369 ? 25.594 -13.562 7.906 1 79.06 369 TYR B C 1
ATOM 12859 O O . TYR B 1 369 ? 25.703 -13.914 9.086 1 79.06 369 TYR B O 1
ATOM 12867 N N . TYR B 1 370 ? 26.594 -13.188 7.141 1 88.62 370 TYR B N 1
ATOM 12868 C CA . TYR B 1 370 ? 27.984 -13.352 7.555 1 88.62 370 TYR B CA 1
ATOM 12869 C C . TYR B 1 370 ? 28.266 -12.617 8.859 1 88.62 370 TYR B C 1
ATOM 12871 O O . TYR B 1 370 ? 29.031 -13.086 9.695 1 88.62 370 TYR B O 1
ATOM 12879 N N . THR B 1 371 ? 27.594 -11.391 9.117 1 88.88 371 THR B N 1
ATOM 12880 C CA . THR B 1 371 ? 27.844 -10.617 10.336 1 88.88 371 THR B CA 1
ATOM 12881 C C . THR B 1 371 ? 27.266 -11.336 11.555 1 88.88 371 THR B C 1
ATOM 12883 O O . THR B 1 371 ? 27.703 -11.109 12.68 1 88.88 371 THR B O 1
ATOM 12886 N N . HIS B 1 372 ? 26.391 -12.227 11.375 1 87.38 372 HIS B N 1
ATOM 12887 C CA . HIS B 1 372 ? 25.734 -12.914 12.477 1 87.38 372 HIS B CA 1
ATOM 12888 C C . HIS B 1 372 ? 26.188 -14.367 12.57 1 87.38 372 HIS B C 1
ATOM 12890 O O . HIS B 1 372 ? 25.656 -15.133 13.383 1 87.38 372 HIS B O 1
ATOM 12896 N N . SER B 1 373 ? 27.109 -14.773 11.617 1 90.75 373 SER B N 1
ATOM 12897 C CA . SER B 1 373 ? 27.688 -16.094 11.719 1 90.75 373 SER B CA 1
ATOM 12898 C C . SER B 1 373 ? 28.781 -16.141 12.781 1 90.75 373 SER B C 1
ATOM 12900 O O . SER B 1 373 ? 29.844 -15.516 12.617 1 90.75 373 SER B O 1
ATOM 12902 N N . TRP B 1 374 ? 28.625 -16.812 13.797 1 91.62 374 TRP B N 1
ATOM 12903 C CA . TRP B 1 374 ? 29.562 -16.859 14.922 1 91.62 374 TRP B CA 1
ATOM 12904 C C . TRP B 1 374 ? 30.891 -17.469 14.508 1 91.62 374 TRP B C 1
ATOM 12906 O O . TRP B 1 374 ? 31.906 -17.25 15.172 1 91.62 374 TRP B O 1
ATOM 12916 N N . ARG B 1 375 ? 30.984 -18.203 13.344 1 91.31 375 ARG B N 1
ATOM 12917 C CA . ARG B 1 375 ? 32.219 -18.781 12.805 1 91.31 375 ARG B CA 1
ATOM 12918 C C . ARG B 1 375 ? 33.219 -17.688 12.469 1 91.31 375 ARG B C 1
ATOM 12920 O O . ARG B 1 375 ? 34.438 -17.891 12.586 1 91.31 375 ARG B O 1
ATOM 12927 N N . CYS B 1 376 ? 32.625 -16.547 12.164 1 93.88 376 CYS B N 1
ATOM 12928 C CA . CYS B 1 376 ? 33.469 -15.445 11.719 1 93.88 376 CYS B CA 1
ATOM 12929 C C . CYS B 1 376 ? 34.25 -14.875 12.883 1 93.88 376 CYS B C 1
ATOM 12931 O O . CYS B 1 376 ? 35.281 -14.211 12.68 1 93.88 376 CYS B O 1
ATOM 12933 N N . TYR B 1 377 ? 33.844 -15.125 14.133 1 93.62 377 TYR B N 1
ATOM 12934 C CA . TYR B 1 377 ? 34.5 -14.523 15.312 1 93.62 377 TYR B CA 1
ATOM 12935 C C . TYR B 1 377 ? 35.406 -15.523 16 1 93.62 377 TYR B C 1
ATOM 12937 O O . TYR B 1 377 ? 35.969 -15.219 17.062 1 93.62 377 TYR B O 1
ATOM 12945 N N . TYR B 1 378 ? 35.594 -16.703 15.422 1 93.69 378 TYR B N 1
ATOM 12946 C CA . TYR B 1 378 ? 36.438 -17.766 15.93 1 93.69 378 TYR B CA 1
ATOM 12947 C C . TYR B 1 378 ? 37.781 -17.75 15.219 1 93.69 378 TYR B C 1
ATOM 12949 O O . TYR B 1 378 ? 38.031 -16.906 14.352 1 93.69 378 TYR B O 1
ATOM 12957 N N . LYS B 1 379 ? 38.688 -18.688 15.586 1 93.44 379 LYS B N 1
ATOM 12958 C CA . LYS B 1 379 ? 40.031 -18.75 15.031 1 93.44 379 LYS B CA 1
ATOM 12959 C C . LYS B 1 379 ? 40 -19.078 13.539 1 93.44 379 LYS B C 1
ATOM 12961 O O . LYS B 1 379 ? 39.469 -20.109 13.141 1 93.44 379 LYS B O 1
ATOM 12966 N N . PRO B 1 380 ? 40.594 -18.141 12.656 1 93.88 380 PRO B N 1
ATOM 12967 C CA . PRO B 1 380 ? 40.562 -18.344 11.203 1 93.88 380 PRO B CA 1
ATOM 12968 C C . PRO B 1 380 ? 41.219 -19.656 10.773 1 93.88 380 PRO B C 1
ATOM 12970 O O . PRO B 1 380 ? 40.719 -20.344 9.883 1 93.88 380 PRO B O 1
ATOM 12973 N N . CYS B 1 381 ? 42.344 -20.078 11.352 1 92.69 381 CYS B N 1
ATOM 12974 C CA . CYS B 1 381 ? 43.062 -21.266 10.953 1 92.69 381 CYS B CA 1
ATOM 12975 C C . CYS B 1 381 ? 42.219 -22.516 11.078 1 92.69 381 CYS B C 1
ATOM 12977 O O . CYS B 1 381 ? 42.406 -23.484 10.336 1 92.69 381 CYS B O 1
ATOM 12979 N N . GLU B 1 382 ? 41.219 -22.484 11.977 1 92.56 382 GLU B N 1
ATOM 12980 C CA . GLU B 1 382 ? 40.375 -23.656 12.188 1 92.56 382 GLU B CA 1
ATOM 12981 C C . GLU B 1 382 ? 39.062 -23.547 11.383 1 92.56 382 GLU B C 1
ATOM 12983 O O . GLU B 1 382 ? 38.594 -24.531 10.844 1 92.56 382 GLU B O 1
ATOM 12988 N N . VAL B 1 383 ? 38.562 -22.375 11.227 1 92.75 383 VAL B N 1
ATOM 12989 C CA . VAL B 1 383 ? 37.219 -22.203 10.688 1 92.75 383 VAL B CA 1
ATOM 12990 C C . VAL B 1 383 ? 37.281 -22.094 9.164 1 92.75 383 VAL B C 1
ATOM 12992 O O . VAL B 1 383 ? 36.375 -22.562 8.461 1 92.75 383 VAL B O 1
ATOM 12995 N N . ILE B 1 384 ? 38.281 -21.484 8.531 1 95.19 384 ILE B N 1
ATOM 12996 C CA . ILE B 1 384 ? 38.375 -21.203 7.105 1 95.19 384 ILE B CA 1
ATOM 12997 C C . ILE B 1 384 ? 38.344 -22.516 6.316 1 95.19 384 ILE B C 1
ATOM 12999 O O . ILE B 1 384 ? 37.594 -22.656 5.348 1 95.19 384 ILE B O 1
ATOM 13003 N N . PRO B 1 385 ? 39.094 -23.578 6.805 1 93.81 385 PRO B N 1
ATOM 13004 C CA . PRO B 1 385 ? 39 -24.844 6.09 1 93.81 385 PRO B CA 1
ATOM 13005 C C . PRO B 1 385 ? 37.594 -25.438 6.129 1 93.81 385 PRO B C 1
ATOM 13007 O O . PRO B 1 385 ? 37.156 -26.047 5.148 1 93.81 385 PRO B O 1
ATOM 13010 N N . LEU B 1 386 ? 36.969 -25.25 7.191 1 90.88 386 LEU B N 1
ATOM 13011 C CA . LEU B 1 386 ? 35.594 -25.766 7.32 1 90.88 386 LEU B CA 1
ATOM 13012 C C . LEU B 1 386 ? 34.656 -25.062 6.352 1 90.88 386 LEU B C 1
ATOM 13014 O O . LEU B 1 386 ? 33.812 -25.703 5.727 1 90.88 386 LEU B O 1
ATOM 13018 N N . ILE B 1 387 ? 34.844 -23.75 6.246 1 92.5 387 ILE B N 1
ATOM 13019 C CA . ILE B 1 387 ? 34 -22.969 5.355 1 92.5 387 ILE B CA 1
ATOM 13020 C C . ILE B 1 387 ? 34.281 -23.344 3.902 1 92.5 387 ILE B C 1
ATOM 13022 O O . ILE B 1 387 ? 33.344 -23.453 3.088 1 92.5 387 ILE B O 1
ATOM 13026 N N . LYS B 1 388 ? 35.562 -23.562 3.607 1 93.25 388 LYS B N 1
ATOM 13027 C CA . LYS B 1 388 ? 35.938 -24 2.264 1 93.25 388 LYS B CA 1
ATOM 13028 C C . LYS B 1 388 ? 35.281 -25.328 1.909 1 93.25 388 LYS B C 1
ATOM 13030 O O . LYS B 1 388 ? 34.812 -25.516 0.783 1 93.25 388 LYS B O 1
ATOM 13035 N N . ASP B 1 389 ? 35.125 -26.141 2.854 1 89.25 389 ASP B N 1
ATOM 13036 C CA . ASP B 1 389 ? 34.469 -27.438 2.637 1 89.25 389 ASP B CA 1
ATOM 13037 C C . ASP B 1 389 ? 33 -27.266 2.379 1 89.25 389 ASP B C 1
ATOM 13039 O O . ASP B 1 389 ? 32.406 -27.969 1.544 1 89.25 389 ASP B O 1
ATOM 13043 N N . ASP B 1 390 ? 32.469 -26.375 3.107 1 87.69 390 ASP B N 1
ATOM 13044 C CA . ASP B 1 390 ? 31.047 -26.094 2.91 1 87.69 390 ASP B CA 1
ATOM 13045 C C . ASP B 1 390 ? 30.797 -25.531 1.515 1 87.69 390 ASP B C 1
ATOM 13047 O O . ASP B 1 390 ? 29.75 -25.812 0.912 1 87.69 390 ASP B O 1
ATOM 13051 N N . ILE B 1 391 ? 31.719 -24.719 0.977 1 90.88 391 ILE B N 1
ATOM 13052 C CA . ILE B 1 391 ? 31.594 -24.125 -0.354 1 90.88 391 ILE B CA 1
ATOM 13053 C C . ILE B 1 391 ? 31.625 -25.234 -1.407 1 90.88 391 ILE B C 1
ATOM 13055 O O . ILE B 1 391 ? 30.859 -25.219 -2.373 1 90.88 391 ILE B O 1
ATOM 13059 N N . LYS B 1 392 ? 32.438 -26.203 -1.117 1 84.38 392 LYS B N 1
ATOM 13060 C CA . LYS B 1 392 ? 32.562 -27.328 -2.039 1 84.38 392 LYS B CA 1
ATOM 13061 C C . LYS B 1 392 ? 31.266 -28.109 -2.133 1 84.38 392 LYS B C 1
ATOM 13063 O O . LYS B 1 392 ? 30.906 -28.609 -3.203 1 84.38 392 LYS B O 1
ATOM 13068 N N . LYS B 1 393 ? 30.531 -28.078 -1.081 1 79.94 393 LYS B N 1
ATOM 13069 C CA . LYS B 1 393 ? 29.297 -28.875 -1.006 1 79.94 393 LYS B CA 1
ATOM 13070 C C . LYS B 1 393 ? 28.094 -28.062 -1.491 1 79.94 393 LYS B C 1
ATOM 13072 O O . LYS B 1 393 ? 27.047 -28.625 -1.773 1 79.94 393 LYS B O 1
ATOM 13077 N N . ALA B 1 394 ? 28.312 -26.75 -1.618 1 84.81 394 ALA B N 1
ATOM 13078 C CA . ALA B 1 394 ? 27.188 -25.875 -1.971 1 84.81 394 ALA B CA 1
ATOM 13079 C C . ALA B 1 394 ? 26.953 -25.859 -3.48 1 84.81 394 ALA B C 1
ATOM 13081 O O . ALA B 1 394 ? 27.844 -25.484 -4.246 1 84.81 394 ALA B O 1
ATOM 13082 N N . SER B 1 395 ? 25.719 -26.266 -3.91 1 80.81 395 SER B N 1
ATOM 13083 C CA . SER B 1 395 ? 25.422 -26.312 -5.336 1 80.81 395 SER B CA 1
ATOM 13084 C C . SER B 1 395 ? 24.859 -24.969 -5.828 1 80.81 395 SER B C 1
ATOM 13086 O O . SER B 1 395 ? 25.141 -24.562 -6.953 1 80.81 395 SER B O 1
ATOM 13088 N N . GLU B 1 396 ? 24.188 -24.328 -4.949 1 83.19 396 GLU B N 1
ATOM 13089 C CA . GLU B 1 396 ? 23.562 -23.062 -5.344 1 83.19 396 GLU B CA 1
ATOM 13090 C C . GLU B 1 396 ? 24.547 -21.891 -5.203 1 83.19 396 GLU B C 1
ATOM 13092 O O . GLU B 1 396 ? 25.312 -21.844 -4.238 1 83.19 396 GLU B O 1
ATOM 13097 N N . ILE B 1 397 ? 24.484 -20.953 -6.086 1 88.38 397 ILE B N 1
ATOM 13098 C CA . ILE B 1 397 ? 25.422 -19.828 -6.117 1 88.38 397 ILE B CA 1
ATOM 13099 C C . ILE B 1 397 ? 25.172 -18.906 -4.934 1 88.38 397 ILE B C 1
ATOM 13101 O O . ILE B 1 397 ? 26.109 -18.359 -4.355 1 88.38 397 ILE B O 1
ATOM 13105 N N . GLU B 1 398 ? 23.906 -18.75 -4.512 1 86.31 398 GLU B N 1
ATOM 13106 C CA . GLU B 1 398 ? 23.578 -17.859 -3.4 1 86.31 398 GLU B CA 1
ATOM 13107 C C . GLU B 1 398 ? 24.219 -18.344 -2.102 1 86.31 398 GLU B C 1
ATOM 13109 O O . GLU B 1 398 ? 24.75 -17.531 -1.33 1 86.31 398 GLU B O 1
ATOM 13114 N N . LYS B 1 399 ? 24.141 -19.594 -1.938 1 88.69 399 LYS B N 1
ATOM 13115 C CA . LYS B 1 399 ? 24.781 -20.172 -0.752 1 88.69 399 LYS B CA 1
ATOM 13116 C C . LYS B 1 399 ? 26.297 -20.016 -0.805 1 88.69 399 LYS B C 1
ATOM 13118 O O . LYS B 1 399 ? 26.922 -19.688 0.204 1 88.69 399 LYS B O 1
ATOM 13123 N N . ARG B 1 400 ? 26.859 -20.219 -1.954 1 91.81 400 ARG B N 1
ATOM 13124 C CA . ARG B 1 400 ? 28.297 -20.047 -2.096 1 91.81 400 ARG B CA 1
ATOM 13125 C C . ARG B 1 400 ? 28.719 -18.609 -1.858 1 91.81 400 ARG B C 1
ATOM 13127 O O . ARG B 1 400 ? 29.75 -18.344 -1.244 1 91.81 400 ARG B O 1
ATOM 13134 N N . CYS B 1 401 ? 27.859 -17.688 -2.33 1 93.12 401 CYS B N 1
ATOM 13135 C CA . CYS B 1 401 ? 28.141 -16.281 -2.1 1 93.12 401 CYS B CA 1
ATOM 13136 C C . CYS B 1 401 ? 28.109 -15.953 -0.611 1 93.12 401 CYS B C 1
ATOM 13138 O O . CYS B 1 401 ? 28.969 -15.219 -0.114 1 93.12 401 CYS B O 1
ATOM 13140 N N . ALA B 1 402 ? 27.188 -16.5 0.103 1 92.19 402 ALA B N 1
ATOM 13141 C CA . ALA B 1 402 ? 27.094 -16.281 1.543 1 92.19 402 ALA B CA 1
ATOM 13142 C C . ALA B 1 402 ? 28.312 -16.828 2.27 1 92.19 402 ALA B C 1
ATOM 13144 O O . ALA B 1 402 ? 28.859 -16.172 3.162 1 92.19 402 ALA B O 1
ATOM 13145 N N . LEU B 1 403 ? 28.766 -17.953 1.874 1 94.19 403 LEU B N 1
ATOM 13146 C CA . LEU B 1 403 ? 29.922 -18.594 2.494 1 94.19 403 LEU B CA 1
ATOM 13147 C C . LEU B 1 403 ? 31.203 -17.844 2.168 1 94.19 403 LEU B C 1
ATOM 13149 O O . LEU B 1 403 ? 32.094 -17.734 3.012 1 94.19 403 LEU B O 1
ATOM 13153 N N . LEU B 1 404 ? 31.25 -17.312 0.951 1 95.38 404 LEU B N 1
ATOM 13154 C CA . LEU B 1 404 ? 32.375 -16.469 0.585 1 95.38 404 LEU B CA 1
ATOM 13155 C C . LEU B 1 404 ? 32.469 -15.242 1.48 1 95.38 404 LEU B C 1
ATOM 13157 O O . LEU B 1 404 ? 33.531 -14.844 1.912 1 95.38 404 LEU B O 1
ATOM 13161 N N . SER B 1 405 ? 31.359 -14.703 1.745 1 94.31 405 SER B N 1
ATOM 13162 C CA . SER B 1 405 ? 31.281 -13.547 2.633 1 94.31 405 SER B CA 1
ATOM 13163 C C . SER B 1 405 ? 31.797 -13.891 4.027 1 94.31 405 SER B C 1
ATOM 13165 O O . SER B 1 405 ? 32.469 -13.078 4.66 1 94.31 405 SER B O 1
ATOM 13167 N N . GLU B 1 406 ? 31.469 -15.086 4.453 1 94.25 406 GLU B N 1
ATOM 13168 C CA . GLU B 1 406 ? 31.969 -15.531 5.758 1 94.25 406 GLU B CA 1
ATOM 13169 C C . GLU B 1 406 ? 33.469 -15.648 5.766 1 94.25 406 GLU B C 1
ATOM 13171 O O . GLU B 1 406 ? 34.125 -15.266 6.742 1 94.25 406 GLU B O 1
ATOM 13176 N N . LEU B 1 407 ? 34.062 -16.094 4.695 1 95.44 407 LEU B N 1
ATOM 13177 C CA . LEU B 1 407 ? 35.5 -16.266 4.586 1 95.44 407 LEU B CA 1
ATOM 13178 C C . LEU B 1 407 ? 36.219 -14.922 4.758 1 95.44 407 LEU B C 1
ATOM 13180 O O . LEU B 1 407 ? 37.125 -14.805 5.59 1 95.44 407 LEU B O 1
ATOM 13184 N N . ILE B 1 408 ? 35.719 -14.008 4.012 1 95.25 408 ILE B N 1
ATOM 13185 C CA . ILE B 1 408 ? 36.375 -12.711 3.982 1 95.25 408 ILE B CA 1
ATOM 13186 C C . ILE B 1 408 ? 36.156 -11.984 5.305 1 95.25 408 ILE B C 1
ATOM 13188 O O . ILE B 1 408 ? 37.062 -11.398 5.875 1 95.25 408 ILE B O 1
ATOM 13192 N N . TYR B 1 409 ? 34.969 -12.062 5.75 1 94.31 409 TYR B N 1
ATOM 13193 C CA . TYR B 1 409 ? 34.625 -11.367 6.984 1 94.31 409 TYR B CA 1
ATOM 13194 C C . TYR B 1 409 ? 35.375 -11.961 8.172 1 94.31 409 TYR B C 1
ATOM 13196 O O . TYR B 1 409 ? 35.812 -11.242 9.078 1 94.31 409 TYR B O 1
ATOM 13204 N N . CYS B 1 410 ? 35.531 -13.227 8.227 1 95 410 CYS B N 1
ATOM 13205 C CA . CYS B 1 410 ? 36.312 -13.883 9.273 1 95 410 CYS B CA 1
ATOM 13206 C C . CYS B 1 410 ? 37.75 -13.344 9.305 1 95 410 CYS B C 1
ATOM 13208 O O . CYS B 1 410 ? 38.281 -13.07 10.383 1 95 410 CYS B O 1
ATOM 13210 N N . CYS B 1 411 ? 38.312 -13.148 8.188 1 95.06 411 CYS B N 1
ATOM 13211 C CA . CYS B 1 411 ? 39.656 -12.609 8.117 1 95.06 411 CYS B CA 1
ATOM 13212 C C . CYS B 1 411 ? 39.719 -11.172 8.625 1 95.06 411 CYS B C 1
ATOM 13214 O O . CYS B 1 411 ? 40.656 -10.781 9.312 1 95.06 411 CYS B O 1
ATOM 13216 N N . LYS B 1 412 ? 38.719 -10.438 8.32 1 92.56 412 LYS B N 1
ATOM 13217 C CA . LYS B 1 412 ? 38.656 -9.039 8.734 1 92.56 412 LYS B CA 1
ATOM 13218 C C . LYS B 1 412 ? 38.562 -8.914 10.25 1 92.56 412 LYS B C 1
ATOM 13220 O O . LYS B 1 412 ? 39.312 -8.18 10.875 1 92.56 412 LYS B O 1
ATOM 13225 N N . VAL B 1 413 ? 37.594 -9.672 10.781 1 92.06 413 VAL B N 1
ATOM 13226 C CA . VAL B 1 413 ? 37.281 -9.609 12.211 1 92.06 413 VAL B CA 1
ATOM 13227 C C . VAL B 1 413 ? 38.531 -10 13 1 92.06 413 VAL B C 1
ATOM 13229 O O . VAL B 1 413 ? 38.875 -9.367 14.008 1 92.06 413 VAL B O 1
ATOM 13232 N N . ASN B 1 414 ? 39.344 -10.969 12.523 1 92.75 414 ASN B N 1
ATOM 13233 C CA . ASN B 1 414 ? 40.5 -11.469 13.227 1 92.75 414 ASN B CA 1
ATOM 13234 C C . ASN B 1 414 ? 41.781 -10.75 12.766 1 92.75 414 ASN B C 1
ATOM 13236 O O . ASN B 1 414 ? 42.875 -11.102 13.18 1 92.75 414 ASN B O 1
ATOM 13240 N N . LYS B 1 415 ? 41.75 -9.727 11.914 1 90.38 415 LYS B N 1
ATOM 13241 C CA . LYS B 1 415 ? 42.844 -8.922 11.383 1 90.38 415 LYS B CA 1
ATOM 13242 C C . LYS B 1 415 ? 44 -9.805 10.875 1 90.38 415 LYS B C 1
ATOM 13244 O O . LYS B 1 415 ? 45.156 -9.578 11.203 1 90.38 415 LYS B O 1
ATOM 13249 N N . ASP B 1 416 ? 43.625 -10.859 10.25 1 92.81 416 ASP B N 1
ATOM 13250 C CA . ASP B 1 416 ? 44.594 -11.82 9.719 1 92.81 416 ASP B CA 1
ATOM 13251 C C . ASP B 1 416 ? 44.844 -11.594 8.234 1 92.81 416 ASP B C 1
ATOM 13253 O O . ASP B 1 416 ? 44.156 -12.164 7.387 1 92.81 416 ASP B O 1
ATOM 13257 N N . SER B 1 417 ? 45.844 -10.828 7.891 1 92.62 417 SER B N 1
ATOM 13258 C CA . SER B 1 417 ? 46.125 -10.461 6.512 1 92.62 417 SER B CA 1
ATOM 13259 C C . SER B 1 417 ? 46.688 -11.641 5.73 1 92.62 417 SER B C 1
ATOM 13261 O O . SER B 1 417 ? 46.5 -11.734 4.516 1 92.62 417 SER B O 1
ATOM 13263 N N . ASP B 1 418 ? 47.375 -12.555 6.445 1 93.56 418 ASP B N 1
ATOM 13264 C CA . ASP B 1 418 ? 47.938 -13.727 5.773 1 93.56 418 ASP B CA 1
ATOM 13265 C C . ASP B 1 418 ? 46.812 -14.672 5.32 1 93.56 418 ASP B C 1
ATOM 13267 O O . ASP B 1 418 ? 46.875 -15.203 4.207 1 93.56 418 ASP B O 1
ATOM 13271 N N . MET B 1 419 ? 45.906 -14.812 6.164 1 94.88 419 MET B N 1
ATOM 13272 C CA . MET B 1 419 ? 44.812 -15.688 5.812 1 94.88 419 MET B CA 1
ATOM 13273 C C . MET B 1 419 ? 43.969 -15.078 4.691 1 94.88 419 MET B C 1
ATOM 13275 O O . MET B 1 419 ? 43.438 -15.797 3.848 1 94.88 419 MET B O 1
ATOM 13279 N N . LEU B 1 420 ? 43.812 -13.766 4.68 1 95.56 420 LEU B N 1
ATOM 13280 C CA . LEU B 1 420 ? 43.094 -13.102 3.594 1 95.56 420 LEU B CA 1
ATOM 13281 C C . LEU B 1 420 ? 43.75 -13.391 2.252 1 95.56 420 LEU B C 1
ATOM 13283 O O . LEU B 1 420 ? 43.094 -13.648 1.26 1 95.56 420 LEU B O 1
ATOM 13287 N N . LEU B 1 421 ? 45.125 -13.32 2.266 1 96.31 421 LEU B N 1
ATOM 13288 C CA . LEU B 1 421 ? 45.844 -13.609 1.045 1 96.31 421 LEU B CA 1
ATOM 13289 C C . LEU B 1 421 ? 45.594 -15.031 0.564 1 96.31 421 LEU B C 1
ATOM 13291 O O . LEU B 1 421 ? 45.375 -15.258 -0.631 1 96.31 421 LEU B O 1
ATOM 13295 N N . GLU B 1 422 ? 45.5 -15.922 1.533 1 96 422 GLU B N 1
ATOM 13296 C CA . GLU B 1 422 ? 45.219 -17.312 1.188 1 96 422 GLU B CA 1
ATOM 13297 C C . GLU B 1 422 ? 43.812 -17.469 0.612 1 96 422 GLU B C 1
ATOM 13299 O O . GLU B 1 422 ? 43.625 -18.219 -0.35 1 96 422 GLU B O 1
ATOM 13304 N N . VAL B 1 423 ? 42.844 -16.812 1.159 1 96.44 423 VAL B N 1
ATOM 13305 C CA . VAL B 1 423 ? 41.469 -16.875 0.721 1 96.44 423 VAL B CA 1
ATOM 13306 C C . VAL B 1 423 ? 41.344 -16.281 -0.682 1 96.44 423 VAL B C 1
ATOM 13308 O O . VAL B 1 423 ? 40.625 -16.828 -1.531 1 96.44 423 VAL B O 1
ATOM 13311 N N . LEU B 1 424 ? 42.062 -15.156 -0.94 1 96.75 424 LEU B N 1
ATOM 13312 C CA . LEU B 1 424 ? 42.031 -14.523 -2.254 1 96.75 424 LEU B CA 1
ATOM 13313 C C . LEU B 1 424 ? 42.656 -15.43 -3.312 1 96.75 424 LEU B C 1
ATOM 13315 O O . LEU B 1 424 ? 42.094 -15.555 -4.418 1 96.75 424 LEU B O 1
ATOM 13319 N N . LYS B 1 425 ? 43.719 -16.062 -2.943 1 95.94 425 LYS B N 1
ATOM 13320 C CA . LYS B 1 425 ? 44.344 -17.016 -3.85 1 95.94 425 LYS B CA 1
ATOM 13321 C C . LYS B 1 425 ? 43.406 -18.188 -4.141 1 95.94 425 LYS B C 1
ATOM 13323 O O . LYS B 1 425 ? 43.312 -18.625 -5.285 1 95.94 425 LYS B O 1
ATOM 13328 N N . TYR B 1 426 ? 42.844 -18.625 -3.084 1 95.06 426 TYR B N 1
ATOM 13329 C CA . TYR B 1 426 ? 41.875 -19.703 -3.221 1 95.06 426 TYR B CA 1
ATOM 13330 C C . TYR B 1 426 ? 40.781 -19.312 -4.199 1 95.06 426 TYR B C 1
ATOM 13332 O O . TYR B 1 426 ? 40.406 -20.078 -5.09 1 95.06 426 TYR B O 1
ATOM 13340 N N . PHE B 1 427 ? 40.188 -18.172 -4.086 1 95.38 427 PHE B N 1
ATOM 13341 C CA . PHE B 1 427 ? 39.125 -17.688 -4.949 1 95.38 427 PHE B CA 1
ATOM 13342 C C . PHE B 1 427 ? 39.594 -17.594 -6.398 1 95.38 427 PHE B C 1
ATOM 13344 O O . PHE B 1 427 ? 38.875 -18.016 -7.312 1 95.38 427 PHE B O 1
ATOM 13351 N N . ASN B 1 428 ? 40.719 -17.062 -6.582 1 93.38 428 ASN B N 1
ATOM 13352 C CA . ASN B 1 428 ? 41.25 -16.844 -7.918 1 93.38 428 ASN B CA 1
ATOM 13353 C C . ASN B 1 428 ? 41.531 -18.172 -8.633 1 93.38 428 ASN B C 1
ATOM 13355 O O . ASN B 1 428 ? 41.5 -18.234 -9.859 1 93.38 428 ASN B O 1
ATOM 13359 N N . GLU B 1 429 ? 41.781 -19.188 -7.855 1 90 429 GLU B N 1
ATOM 13360 C CA . GLU B 1 429 ? 42.125 -20.453 -8.461 1 90 429 GLU B CA 1
ATOM 13361 C C . GLU B 1 429 ? 40.906 -21.359 -8.648 1 90 429 GLU B C 1
ATOM 13363 O O . GLU B 1 429 ? 40.75 -21.969 -9.711 1 90 429 GLU B O 1
ATOM 13368 N N . ARG B 1 430 ? 40.062 -21.375 -7.664 1 88.88 430 ARG B N 1
ATOM 13369 C CA . ARG B 1 430 ? 39.031 -22.391 -7.656 1 88.88 430 ARG B CA 1
ATOM 13370 C C . ARG B 1 430 ? 37.719 -21.812 -8.211 1 88.88 430 ARG B C 1
ATOM 13372 O O . ARG B 1 430 ? 36.875 -22.562 -8.688 1 88.88 430 ARG B O 1
ATOM 13379 N N . HIS B 1 431 ? 37.562 -20.578 -8.281 1 90.56 431 HIS B N 1
ATOM 13380 C CA . HIS B 1 431 ? 36.281 -20 -8.648 1 90.56 431 HIS B CA 1
ATOM 13381 C C . HIS B 1 431 ? 36.406 -19.078 -9.859 1 90.56 431 HIS B C 1
ATOM 13383 O O . HIS B 1 431 ? 35.688 -18.094 -9.977 1 90.56 431 HIS B O 1
ATOM 13389 N N . LYS B 1 432 ? 37.219 -19.391 -10.797 1 86.94 432 LYS B N 1
ATOM 13390 C CA . LYS B 1 432 ? 37.5 -18.594 -11.992 1 86.94 432 LYS B CA 1
ATOM 13391 C C . LYS B 1 432 ? 36.312 -18.562 -12.93 1 86.94 432 LYS B C 1
ATOM 13393 O O . LYS B 1 432 ? 36.156 -17.609 -13.695 1 86.94 432 LYS B O 1
ATOM 13398 N N . ASN B 1 433 ? 35.531 -19.609 -12.875 1 84.62 433 ASN B N 1
ATOM 13399 C CA . ASN B 1 433 ? 34.469 -19.75 -13.859 1 84.62 433 ASN B CA 1
ATOM 13400 C C . ASN B 1 433 ? 33.094 -19.531 -13.227 1 84.62 433 ASN B C 1
ATOM 13402 O O . ASN B 1 433 ? 32.062 -19.922 -13.805 1 84.62 433 ASN B O 1
ATOM 13406 N N . GLU B 1 434 ? 33.094 -18.938 -12.062 1 88.38 434 GLU B N 1
ATOM 13407 C CA . GLU B 1 434 ? 31.828 -18.656 -11.406 1 88.38 434 GLU B CA 1
ATOM 13408 C C . GLU B 1 434 ? 31.094 -17.5 -12.102 1 88.38 434 GLU B C 1
ATOM 13410 O O . GLU B 1 434 ? 31.688 -16.797 -12.922 1 88.38 434 GLU B O 1
ATOM 13415 N N . ARG B 1 435 ? 29.859 -17.297 -11.859 1 87.44 435 ARG B N 1
ATOM 13416 C CA . ARG B 1 435 ? 29.031 -16.234 -12.43 1 87.44 435 ARG B CA 1
ATOM 13417 C C . ARG B 1 435 ? 29.422 -14.883 -11.867 1 87.44 435 ARG B C 1
ATOM 13419 O O . ARG B 1 435 ? 30.141 -14.805 -10.867 1 87.44 435 ARG B O 1
ATOM 13426 N N . ALA B 1 436 ? 29 -13.844 -12.539 1 89 436 ALA B N 1
ATOM 13427 C CA . ALA B 1 436 ? 29.359 -12.469 -12.203 1 89 436 ALA B CA 1
ATOM 13428 C C . ALA B 1 436 ? 28.969 -12.125 -10.773 1 89 436 ALA B C 1
ATOM 13430 O O . ALA B 1 436 ? 29.672 -11.398 -10.078 1 89 436 ALA B O 1
ATOM 13431 N N . GLU B 1 437 ? 27.922 -12.781 -10.266 1 89.12 437 GLU B N 1
ATOM 13432 C CA . GLU B 1 437 ? 27.391 -12.5 -8.93 1 89.12 437 GLU B CA 1
ATOM 13433 C C . GLU B 1 437 ? 28.438 -12.766 -7.852 1 89.12 437 GLU B C 1
ATOM 13435 O O . GLU B 1 437 ? 28.562 -12 -6.898 1 89.12 437 GLU B O 1
ATOM 13440 N N . MET B 1 438 ? 29.203 -13.781 -7.988 1 93.38 438 MET B N 1
ATOM 13441 C CA . MET B 1 438 ? 30.188 -14.156 -6.988 1 93.38 438 MET B CA 1
ATOM 13442 C C . MET B 1 438 ? 31.359 -13.18 -6.98 1 93.38 438 MET B C 1
ATOM 13444 O O . MET B 1 438 ? 31.906 -12.867 -5.922 1 93.38 438 MET B O 1
ATOM 13448 N N . PHE B 1 439 ? 31.734 -12.695 -8.133 1 93.81 439 PHE B N 1
ATOM 13449 C CA . PHE B 1 439 ? 32.812 -11.727 -8.234 1 93.81 439 PHE B CA 1
ATOM 13450 C C . PHE B 1 439 ? 32.438 -10.406 -7.586 1 93.81 439 PHE B C 1
ATOM 13452 O O . PHE B 1 439 ? 33.219 -9.828 -6.828 1 93.81 439 PHE B O 1
ATOM 13459 N N . PHE B 1 440 ? 31.281 -10.039 -7.891 1 92.12 440 PHE B N 1
ATOM 13460 C CA . PHE B 1 440 ? 30.812 -8.781 -7.316 1 92.12 440 PHE B CA 1
ATOM 13461 C C . PHE B 1 440 ? 30.641 -8.906 -5.805 1 92.12 440 PHE B C 1
ATOM 13463 O O . PHE B 1 440 ? 30.875 -7.945 -5.07 1 92.12 440 PHE B O 1
ATOM 13470 N N . ARG B 1 441 ? 30.266 -10.086 -5.332 1 93.5 441 ARG B N 1
ATOM 13471 C CA . ARG B 1 441 ? 30.188 -10.328 -3.895 1 93.5 441 ARG B CA 1
ATOM 13472 C C . ARG B 1 441 ? 31.562 -10.18 -3.248 1 93.5 441 ARG B C 1
ATOM 13474 O O . ARG B 1 441 ? 31.688 -9.602 -2.166 1 93.5 441 ARG B O 1
ATOM 13481 N N . LEU B 1 442 ? 32.531 -10.648 -3.906 1 95.62 442 LEU B N 1
ATOM 13482 C CA . LEU B 1 442 ? 33.906 -10.508 -3.412 1 95.62 442 LEU B CA 1
ATOM 13483 C C . LEU B 1 442 ? 34.312 -9.039 -3.297 1 95.62 442 LEU B C 1
ATOM 13485 O O . LEU B 1 442 ? 34.875 -8.625 -2.293 1 95.62 442 LEU B O 1
ATOM 13489 N N . MET B 1 443 ? 33.938 -8.281 -4.293 1 94.38 443 MET B N 1
ATOM 13490 C CA . MET B 1 443 ? 34.281 -6.855 -4.27 1 94.38 443 MET B CA 1
ATOM 13491 C C . MET B 1 443 ? 33.562 -6.152 -3.123 1 94.38 443 MET B C 1
ATOM 13493 O O . MET B 1 443 ? 34.125 -5.309 -2.443 1 94.38 443 MET B O 1
ATOM 13497 N N . LYS B 1 444 ? 32.344 -6.504 -2.99 1 92.81 444 LYS B N 1
ATOM 13498 C CA . LYS B 1 444 ? 31.578 -5.941 -1.892 1 92.81 444 LYS B CA 1
ATOM 13499 C C . LYS B 1 444 ? 32.219 -6.25 -0.544 1 92.81 444 LYS B C 1
ATOM 13501 O O . LYS B 1 444 ? 32.312 -5.375 0.317 1 92.81 444 LYS B O 1
ATOM 13506 N N . MET B 1 445 ? 32.656 -7.477 -0.38 1 94.12 445 MET B N 1
ATOM 13507 C CA . MET B 1 445 ? 33.25 -7.902 0.889 1 94.12 445 MET B CA 1
ATOM 13508 C C . MET B 1 445 ? 34.594 -7.234 1.116 1 94.12 445 MET B C 1
ATOM 13510 O O . MET B 1 445 ? 35 -6.965 2.258 1 94.12 445 MET B O 1
ATOM 13514 N N . LEU B 1 446 ? 35.281 -6.934 0.054 1 93.88 446 LEU B N 1
ATOM 13515 C CA . LEU B 1 446 ? 36.531 -6.219 0.19 1 93.88 446 LEU B CA 1
ATOM 13516 C C . LEU B 1 446 ? 36.312 -4.77 0.608 1 93.88 446 LEU B C 1
ATOM 13518 O O . LEU B 1 446 ? 37.094 -4.195 1.347 1 93.88 446 LEU B O 1
ATOM 13522 N N . GLN B 1 447 ? 35.281 -4.297 0.199 1 89.94 447 GLN B N 1
ATOM 13523 C CA . GLN B 1 447 ? 34.969 -2.922 0.559 1 89.94 447 GLN B CA 1
ATOM 13524 C C . GLN B 1 447 ? 34.688 -2.795 2.057 1 89.94 447 GLN B C 1
ATOM 13526 O O . GLN B 1 447 ? 34.938 -1.743 2.65 1 89.94 447 GLN B O 1
ATOM 13531 N N . ILE B 1 448 ? 34.25 -3.828 2.602 1 88.5 448 ILE B N 1
ATOM 13532 C CA . ILE B 1 448 ? 33.906 -3.824 4.02 1 88.5 448 ILE B CA 1
ATOM 13533 C C . ILE B 1 448 ? 35.188 -3.582 4.848 1 88.5 448 ILE B C 1
ATOM 13535 O O . ILE B 1 448 ? 35.094 -3.109 5.984 1 88.5 448 ILE B O 1
ATOM 13539 N N . TYR B 1 449 ? 36.406 -3.854 4.324 1 88.69 449 TYR B N 1
ATOM 13540 C CA . TYR B 1 449 ? 37.656 -3.578 4.996 1 88.69 449 TYR B CA 1
ATOM 13541 C C . TYR B 1 449 ? 37.875 -2.08 5.191 1 88.69 449 TYR B C 1
ATOM 13543 O O . TYR B 1 449 ? 38.656 -1.657 6.047 1 88.69 449 TYR B O 1
ATOM 13551 N N . GLY B 1 450 ? 37.125 -1.276 4.469 1 81.69 450 GLY B N 1
ATOM 13552 C CA . GLY B 1 450 ? 37.188 0.168 4.613 1 81.69 450 GLY B CA 1
ATOM 13553 C C . GLY B 1 450 ? 38.625 0.704 4.445 1 81.69 450 GLY B C 1
ATOM 13554 O O . GLY B 1 450 ? 39.281 0.403 3.455 1 81.69 450 GLY B O 1
ATOM 13555 N N . ASP B 1 451 ? 39.188 1.357 5.473 1 79.5 451 ASP B N 1
ATOM 13556 C CA . ASP B 1 451 ? 40.5 1.972 5.426 1 79.5 451 ASP B CA 1
ATOM 13557 C C . ASP B 1 451 ? 41.625 0.919 5.551 1 79.5 451 ASP B C 1
ATOM 13559 O O . ASP B 1 451 ? 42.75 1.155 5.152 1 79.5 451 ASP B O 1
ATOM 13563 N N . ASP B 1 452 ? 41.188 -0.182 6.055 1 85.75 452 ASP B N 1
ATOM 13564 C CA . ASP B 1 452 ? 42.156 -1.256 6.207 1 85.75 452 ASP B CA 1
ATOM 13565 C C . ASP B 1 452 ? 42.594 -1.784 4.848 1 85.75 452 ASP B C 1
ATOM 13567 O O . ASP B 1 452 ? 43.625 -2.469 4.75 1 85.75 452 ASP B O 1
ATOM 13571 N N . LEU B 1 453 ? 41.906 -1.445 3.846 1 89.62 453 LEU B N 1
ATOM 13572 C CA . LEU B 1 453 ? 42.25 -1.868 2.494 1 89.62 453 LEU B CA 1
ATOM 13573 C C . LEU B 1 453 ? 43.562 -1.228 2.051 1 89.62 453 LEU B C 1
ATOM 13575 O O . LEU B 1 453 ? 44.312 -1.826 1.286 1 89.62 453 LEU B O 1
ATOM 13579 N N . TYR B 1 454 ? 43.844 -0.065 2.654 1 88.81 454 TYR B N 1
ATOM 13580 C CA . TYR B 1 454 ? 45.062 0.672 2.275 1 88.81 454 TYR B CA 1
ATOM 13581 C C . TYR B 1 454 ? 46.312 0.012 2.848 1 88.81 454 TYR B C 1
ATOM 13583 O O . TYR B 1 454 ? 47.406 0.26 2.375 1 88.81 454 TYR B O 1
ATOM 13591 N N . SER B 1 455 ? 46.062 -0.861 3.887 1 89.44 455 SER B N 1
ATOM 13592 C CA . SER B 1 455 ? 47.188 -1.463 4.57 1 89.44 455 SER B CA 1
ATOM 13593 C C . SER B 1 455 ? 47.562 -2.814 3.963 1 89.44 455 SER B C 1
ATOM 13595 O O . SER B 1 455 ? 48.5 -3.479 4.418 1 89.44 455 SER B O 1
ATOM 13597 N N . LEU B 1 456 ? 46.875 -3.168 2.893 1 92.75 456 LEU B N 1
ATOM 13598 C CA . LEU B 1 456 ? 47.188 -4.453 2.266 1 92.75 456 LEU B CA 1
ATOM 13599 C C . LEU B 1 456 ? 48.531 -4.418 1.557 1 92.75 456 LEU B C 1
ATOM 13601 O O . LEU B 1 456 ? 48.969 -3.367 1.07 1 92.75 456 LEU B O 1
ATOM 13605 N N . ARG B 1 457 ? 49.219 -5.578 1.497 1 90.19 457 ARG B N 1
ATOM 13606 C CA . ARG B 1 457 ? 50.562 -5.691 0.95 1 90.19 457 ARG B CA 1
ATOM 13607 C C . ARG B 1 457 ? 50.5 -5.867 -0.564 1 90.19 457 ARG B C 1
ATOM 13609 O O . ARG B 1 457 ? 49.438 -6.098 -1.143 1 90.19 457 ARG B O 1
ATOM 13616 N N . ASP B 1 458 ? 51.594 -5.801 -1.228 1 92.12 458 ASP B N 1
ATOM 13617 C CA . ASP B 1 458 ? 51.719 -5.914 -2.678 1 92.12 458 ASP B CA 1
ATOM 13618 C C . ASP B 1 458 ? 51.25 -7.273 -3.168 1 92.12 458 ASP B C 1
ATOM 13620 O O . ASP B 1 458 ? 50.625 -7.375 -4.23 1 92.12 458 ASP B O 1
ATOM 13624 N N . GLU B 1 459 ? 51.469 -8.203 -2.338 1 93.94 459 GLU B N 1
ATOM 13625 C CA . GLU B 1 459 ? 51.094 -9.555 -2.727 1 93.94 459 GLU B CA 1
ATOM 13626 C C . GLU B 1 459 ? 49.562 -9.672 -2.838 1 93.94 459 GLU B C 1
ATOM 13628 O O . GLU B 1 459 ? 49.062 -10.359 -3.721 1 93.94 459 GLU B O 1
ATOM 13633 N N . HIS B 1 460 ? 48.875 -8.969 -1.959 1 95.75 460 HIS B N 1
ATOM 13634 C CA . HIS B 1 460 ? 47.406 -8.969 -1.998 1 95.75 460 HIS B CA 1
ATOM 13635 C C . HIS B 1 460 ? 46.906 -8.32 -3.277 1 95.75 460 HIS B C 1
ATOM 13637 O O . HIS B 1 460 ? 46 -8.867 -3.941 1 95.75 460 HIS B O 1
ATOM 13643 N N . TRP B 1 461 ? 47.469 -7.227 -3.67 1 94.38 461 TRP B N 1
ATOM 13644 C CA . TRP B 1 461 ? 46.969 -6.445 -4.797 1 94.38 461 TRP B CA 1
ATOM 13645 C C . TRP B 1 461 ? 47.25 -7.156 -6.117 1 94.38 461 TRP B C 1
ATOM 13647 O O . TRP B 1 461 ? 46.469 -7.051 -7.059 1 94.38 461 TRP B O 1
ATOM 13657 N N . ILE B 1 462 ? 48.312 -7.93 -6.164 1 93.5 462 ILE B N 1
ATOM 13658 C CA . ILE B 1 462 ? 48.594 -8.711 -7.363 1 93.5 462 ILE B CA 1
ATOM 13659 C C . ILE B 1 462 ? 47.469 -9.68 -7.641 1 93.5 462 ILE B C 1
ATOM 13661 O O . ILE B 1 462 ? 46.969 -9.789 -8.773 1 93.5 462 ILE B O 1
ATOM 13665 N N . VAL B 1 463 ? 46.969 -10.297 -6.625 1 95.31 463 VAL B N 1
ATOM 13666 C CA . VAL B 1 463 ? 45.906 -11.289 -6.766 1 95.31 463 VAL B CA 1
ATOM 13667 C C . VAL B 1 463 ? 44.594 -10.578 -7.059 1 95.31 463 VAL B C 1
ATOM 13669 O O . VAL B 1 463 ? 43.844 -10.984 -7.953 1 95.31 463 VAL B O 1
ATOM 13672 N N . ILE B 1 464 ? 44.25 -9.484 -6.387 1 95.44 464 ILE B N 1
ATOM 13673 C CA . ILE B 1 464 ? 43 -8.758 -6.547 1 95.44 464 ILE B CA 1
ATOM 13674 C C . ILE B 1 464 ? 42.906 -8.188 -7.961 1 95.44 464 ILE B C 1
ATOM 13676 O O . ILE B 1 464 ? 41.875 -8.281 -8.609 1 95.44 464 ILE B O 1
ATOM 13680 N N . ASP B 1 465 ? 44 -7.688 -8.43 1 92.81 465 ASP B N 1
ATOM 13681 C CA . ASP B 1 465 ? 44.031 -7.121 -9.781 1 92.81 465 ASP B CA 1
ATOM 13682 C C . ASP B 1 465 ? 43.781 -8.195 -10.836 1 92.81 465 ASP B C 1
ATOM 13684 O O . ASP B 1 465 ? 43.125 -7.941 -11.852 1 92.81 465 ASP B O 1
ATOM 13688 N N . SER B 1 466 ? 44.344 -9.328 -10.555 1 92.31 466 SER B N 1
ATOM 13689 C CA . SER B 1 466 ? 44.094 -10.438 -11.477 1 92.31 466 SER B CA 1
ATOM 13690 C C . SER B 1 466 ? 42.625 -10.789 -11.555 1 92.31 466 SER B C 1
ATOM 13692 O O . SER B 1 466 ? 42.094 -11.047 -12.633 1 92.31 466 SER B O 1
ATOM 13694 N N . ILE B 1 467 ? 41.938 -10.797 -10.469 1 93.69 467 ILE B N 1
ATOM 13695 C CA . ILE B 1 467 ? 40.531 -11.102 -10.391 1 93.69 467 ILE B CA 1
ATOM 13696 C C . ILE B 1 467 ? 39.719 -10.031 -11.141 1 93.69 467 ILE B C 1
ATOM 13698 O O . ILE B 1 467 ? 38.844 -10.352 -11.922 1 93.69 467 ILE B O 1
ATOM 13702 N N . ILE B 1 468 ? 40.062 -8.773 -11.008 1 92.69 468 ILE B N 1
ATOM 13703 C CA . ILE B 1 468 ? 39.375 -7.66 -11.641 1 92.69 468 ILE B CA 1
ATOM 13704 C C . ILE B 1 468 ? 39.562 -7.719 -13.156 1 92.69 468 ILE B C 1
ATOM 13706 O O . ILE B 1 468 ? 38.625 -7.492 -13.914 1 92.69 468 ILE B O 1
ATOM 13710 N N . ARG B 1 469 ? 40.75 -7.984 -13.547 1 90.62 469 ARG B N 1
ATOM 13711 C CA . ARG B 1 469 ? 41.031 -8.109 -14.969 1 90.62 469 ARG B CA 1
ATOM 13712 C C . ARG B 1 469 ? 40.188 -9.211 -15.602 1 90.62 469 ARG B C 1
ATOM 13714 O O . ARG B 1 469 ? 39.688 -9.047 -16.719 1 90.62 469 ARG B O 1
ATOM 13721 N N . ARG B 1 470 ? 40.062 -10.234 -14.93 1 90.38 470 ARG B N 1
ATOM 13722 C CA . ARG B 1 470 ? 39.219 -11.328 -15.414 1 90.38 470 ARG B CA 1
ATOM 13723 C C . ARG B 1 470 ? 37.75 -10.883 -15.547 1 90.38 470 ARG B C 1
ATOM 13725 O O . ARG B 1 470 ? 37.094 -11.219 -16.531 1 90.38 470 ARG B O 1
ATOM 13732 N N . MET B 1 471 ? 37.312 -10.172 -14.586 1 90.25 471 MET B N 1
ATOM 13733 C CA . MET B 1 471 ? 35.938 -9.648 -14.617 1 90.25 471 MET B CA 1
ATOM 13734 C C . MET B 1 471 ? 35.719 -8.773 -15.852 1 90.25 471 MET B C 1
ATOM 13736 O O . MET B 1 471 ? 34.688 -8.844 -16.5 1 90.25 471 MET B O 1
ATOM 13740 N N . HIS B 1 472 ? 36.75 -8.023 -16.125 1 89.31 472 HIS B N 1
ATOM 13741 C CA . HIS B 1 472 ? 36.656 -7.105 -17.25 1 89.31 472 HIS B CA 1
ATOM 13742 C C . HIS B 1 472 ? 36.625 -7.863 -18.578 1 89.31 472 HIS B C 1
ATOM 13744 O O . HIS B 1 472 ? 35.781 -7.578 -19.438 1 89.31 472 HIS B O 1
ATOM 13750 N N . VAL B 1 473 ? 37.375 -8.797 -18.688 1 88.94 473 VAL B N 1
ATOM 13751 C CA . VAL B 1 473 ? 37.5 -9.539 -19.922 1 88.94 473 VAL B CA 1
ATOM 13752 C C . VAL B 1 473 ? 36.25 -10.375 -20.156 1 88.94 473 VAL B C 1
ATOM 13754 O O . VAL B 1 473 ? 35.75 -10.445 -21.281 1 88.94 473 VAL B O 1
ATOM 13757 N N . LYS B 1 474 ? 35.688 -10.953 -19.156 1 88 474 LYS B N 1
ATOM 13758 C CA . LYS B 1 474 ? 34.5 -11.797 -19.281 1 88 474 LYS B CA 1
ATOM 13759 C C . LYS B 1 474 ? 33.25 -10.945 -19.422 1 88 474 LYS B C 1
ATOM 13761 O O . LYS B 1 474 ? 32.156 -11.484 -19.609 1 88 474 LYS B O 1
ATOM 13766 N N . GLY B 1 475 ? 33.438 -9.586 -19.25 1 82.94 475 GLY B N 1
ATOM 13767 C CA . GLY B 1 475 ? 32.344 -8.664 -19.484 1 82.94 475 GLY B CA 1
ATOM 13768 C C . GLY B 1 475 ? 31.391 -8.562 -18.297 1 82.94 475 GLY B C 1
ATOM 13769 O O . GLY B 1 475 ? 30.219 -8.195 -18.469 1 82.94 475 GLY B O 1
ATOM 13770 N N . TYR B 1 476 ? 31.875 -8.977 -17.156 1 86.25 476 TYR B N 1
ATOM 13771 C CA . TYR B 1 476 ? 31.016 -8.922 -15.977 1 86.25 476 TYR B CA 1
ATOM 13772 C C . TYR B 1 476 ? 30.719 -7.477 -15.586 1 86.25 476 TYR B C 1
ATOM 13774 O O . TYR B 1 476 ? 29.672 -7.191 -14.992 1 86.25 476 TYR B O 1
ATOM 13782 N N . ILE B 1 477 ? 31.547 -6.617 -15.906 1 85.38 477 ILE B N 1
ATOM 13783 C CA . ILE B 1 477 ? 31.453 -5.23 -15.461 1 85.38 477 ILE B CA 1
ATOM 13784 C C . ILE B 1 477 ? 30.375 -4.5 -16.25 1 85.38 477 ILE B C 1
ATOM 13786 O O . ILE B 1 477 ? 29.859 -3.48 -15.797 1 85.38 477 ILE B O 1
ATOM 13790 N N . ILE B 1 478 ? 29.938 -5.051 -17.391 1 75 478 ILE B N 1
ATOM 13791 C CA . ILE B 1 478 ? 28.953 -4.375 -18.234 1 75 478 ILE B CA 1
ATOM 13792 C C . ILE B 1 478 ? 27.625 -5.117 -18.172 1 75 478 ILE B C 1
ATOM 13794 O O . ILE B 1 478 ? 26.625 -4.652 -18.719 1 75 478 ILE B O 1
ATOM 13798 N N . ASN B 1 479 ? 27.625 -6.125 -17.453 1 73.94 479 ASN B N 1
ATOM 13799 C CA . ASN B 1 479 ? 26.406 -6.91 -17.391 1 73.94 479 ASN B CA 1
ATOM 13800 C C . ASN B 1 479 ? 25.344 -6.223 -16.531 1 73.94 479 ASN B C 1
ATOM 13802 O O . ASN B 1 479 ? 25.625 -5.215 -15.883 1 73.94 479 ASN B O 1
ATOM 13806 N N . HIS B 1 480 ? 24.188 -6.625 -16.609 1 64.75 480 HIS B N 1
ATOM 13807 C CA . HIS B 1 480 ? 23.047 -6.012 -15.93 1 64.75 480 HIS B CA 1
ATOM 13808 C C . HIS B 1 480 ? 23.281 -5.906 -14.43 1 64.75 480 HIS B C 1
ATOM 13810 O O . HIS B 1 480 ? 22.781 -4.988 -13.781 1 64.75 480 HIS B O 1
ATOM 13816 N N . LEU B 1 481 ? 24.094 -6.746 -13.852 1 71.69 481 LEU B N 1
ATOM 13817 C CA . LEU B 1 481 ? 24.375 -6.75 -12.422 1 71.69 481 LEU B CA 1
ATOM 13818 C C . LEU B 1 481 ? 25.312 -5.602 -12.055 1 71.69 481 LEU B C 1
ATOM 13820 O O . LEU B 1 481 ? 25.359 -5.18 -10.898 1 71.69 481 LEU B O 1
ATOM 13824 N N . ALA B 1 482 ? 25.953 -5.133 -13 1 72.88 482 ALA B N 1
ATOM 13825 C CA . ALA B 1 482 ? 26.953 -4.086 -12.781 1 72.88 482 ALA B CA 1
ATOM 13826 C C . ALA B 1 482 ? 26.297 -2.795 -12.305 1 72.88 482 ALA B C 1
ATOM 13828 O O . ALA B 1 482 ? 26.875 -2.043 -11.516 1 72.88 482 ALA B O 1
ATOM 13829 N N . GLU B 1 483 ? 25.078 -2.654 -12.656 1 65.88 483 GLU B N 1
ATOM 13830 C CA . GLU B 1 483 ? 24.391 -1.429 -12.273 1 65.88 483 GLU B CA 1
ATOM 13831 C C . GLU B 1 483 ? 24.281 -1.314 -10.758 1 65.88 483 GLU B C 1
ATOM 13833 O O . GLU B 1 483 ? 24.453 -0.234 -10.195 1 65.88 483 GLU B O 1
ATOM 13838 N N . THR B 1 484 ? 24.172 -2.438 -10.039 1 65.38 484 THR B N 1
ATOM 13839 C CA . THR B 1 484 ? 23.938 -2.455 -8.602 1 65.38 484 THR B CA 1
ATOM 13840 C C . THR B 1 484 ? 25.25 -2.564 -7.836 1 65.38 484 THR B C 1
ATOM 13842 O O . THR B 1 484 ? 25.359 -2.072 -6.711 1 65.38 484 THR B O 1
ATOM 13845 N N . TYR B 1 485 ? 26.266 -3.088 -8.477 1 80.56 485 TYR B N 1
ATOM 13846 C CA . TYR B 1 485 ? 27.406 -3.508 -7.676 1 80.56 485 TYR B CA 1
ATOM 13847 C C . TYR B 1 485 ? 28.688 -2.811 -8.133 1 80.56 485 TYR B C 1
ATOM 13849 O O . TYR B 1 485 ? 29.75 -3.02 -7.559 1 80.56 485 TYR B O 1
ATOM 13857 N N . LEU B 1 486 ? 28.578 -1.868 -9.055 1 82.94 486 LEU B N 1
ATOM 13858 C CA . LEU B 1 486 ? 29.766 -1.229 -9.641 1 82.94 486 LEU B CA 1
ATOM 13859 C C . LEU B 1 486 ? 30.453 -0.335 -8.625 1 82.94 486 LEU B C 1
ATOM 13861 O O . LEU B 1 486 ? 31.688 -0.19 -8.656 1 82.94 486 LEU B O 1
ATOM 13865 N N . GLU B 1 487 ? 29.766 0.179 -7.66 1 85.56 487 GLU B N 1
ATOM 13866 C CA . GLU B 1 487 ? 30.328 1.059 -6.645 1 85.56 487 GLU B CA 1
ATOM 13867 C C . GLU B 1 487 ? 31.391 0.334 -5.816 1 85.56 487 GLU B C 1
ATOM 13869 O O . GLU B 1 487 ? 32.406 0.918 -5.461 1 85.56 487 GLU B O 1
ATOM 13874 N N . TYR B 1 488 ? 31.156 -0.874 -5.613 1 88.5 488 TYR B N 1
ATOM 13875 C CA . TYR B 1 488 ? 32.125 -1.649 -4.824 1 88.5 488 TYR B CA 1
ATOM 13876 C C . TYR B 1 488 ? 33.406 -1.859 -5.586 1 88.5 488 TYR B C 1
ATOM 13878 O O . TYR B 1 488 ? 34.5 -1.732 -5.016 1 88.5 488 TYR B O 1
ATOM 13886 N N . LEU B 1 489 ? 33.25 -2.131 -6.855 1 90.75 489 LEU B N 1
ATOM 13887 C CA . LEU B 1 489 ? 34.406 -2.297 -7.695 1 90.75 489 LEU B CA 1
ATOM 13888 C C . LEU B 1 489 ? 35.219 -0.997 -7.789 1 90.75 489 LEU B C 1
ATOM 13890 O O . LEU B 1 489 ? 36.438 -1.003 -7.691 1 90.75 489 LEU B O 1
ATOM 13894 N N . PHE B 1 490 ? 34.531 0.099 -7.828 1 89.38 490 PHE B N 1
ATOM 13895 C CA . PHE B 1 490 ? 35.188 1.396 -7.945 1 89.38 490 PHE B CA 1
ATOM 13896 C C . PHE B 1 490 ? 36 1.714 -6.688 1 89.38 490 PHE B C 1
ATOM 13898 O O . PHE B 1 490 ? 37.125 2.219 -6.77 1 89.38 490 PHE B O 1
ATOM 13905 N N . LYS B 1 491 ? 35.438 1.352 -5.562 1 90.38 491 LYS B N 1
ATOM 13906 C CA . LYS B 1 491 ? 36.125 1.603 -4.305 1 90.38 491 LYS B CA 1
ATOM 13907 C C . LYS B 1 491 ? 37.406 0.789 -4.219 1 90.38 491 LYS B C 1
ATOM 13909 O O . LYS B 1 491 ? 38.469 1.299 -3.783 1 90.38 491 LYS B O 1
ATOM 13914 N N . VAL B 1 492 ? 37.344 -0.419 -4.633 1 93 492 VAL B N 1
ATOM 13915 C CA . VAL B 1 492 ? 38.5 -1.283 -4.613 1 93 492 VAL B CA 1
ATOM 13916 C C . VAL B 1 492 ? 39.531 -0.768 -5.609 1 93 492 VAL B C 1
ATOM 13918 O O . VAL B 1 492 ? 40.75 -0.7 -5.293 1 93 492 VAL B O 1
ATOM 13921 N N . LEU B 1 493 ? 39.062 -0.329 -6.746 1 92.81 493 LEU B N 1
ATOM 13922 C CA . LEU B 1 493 ? 39.969 0.193 -7.773 1 92.81 493 LEU B CA 1
ATOM 13923 C C . LEU B 1 493 ? 40.625 1.499 -7.32 1 92.81 493 LEU B C 1
ATOM 13925 O O . LEU B 1 493 ? 41.781 1.758 -7.617 1 92.81 493 LEU B O 1
ATOM 13929 N N . GLU B 1 494 ? 39.875 2.271 -6.652 1 92.38 494 GLU B N 1
ATOM 13930 C CA . GLU B 1 494 ? 40.406 3.525 -6.125 1 92.38 494 GLU B CA 1
ATOM 13931 C C . GLU B 1 494 ? 41.562 3.271 -5.168 1 92.38 494 GLU B C 1
ATOM 13933 O O . GLU B 1 494 ? 42.625 3.885 -5.293 1 92.38 494 GLU B O 1
ATOM 13938 N N . VAL B 1 495 ? 41.375 2.354 -4.238 1 93.44 495 VAL B N 1
ATOM 13939 C CA . VAL B 1 495 ? 42.406 2.039 -3.273 1 93.44 495 VAL B CA 1
ATOM 13940 C C . VAL B 1 495 ? 43.625 1.409 -3.988 1 93.44 495 VAL B C 1
ATOM 13942 O O . VAL B 1 495 ? 44.75 1.718 -3.678 1 93.44 495 VAL B O 1
ATOM 13945 N N . SER B 1 496 ? 43.344 0.53 -4.91 1 93.88 496 SER B N 1
ATOM 13946 C CA . SER B 1 496 ? 44.406 -0.08 -5.703 1 93.88 496 SER B CA 1
ATOM 13947 C C . SER B 1 496 ? 45.219 0.977 -6.449 1 93.88 496 SER B C 1
ATOM 13949 O O . SER B 1 496 ? 46.438 0.918 -6.477 1 93.88 496 SER B O 1
ATOM 13951 N N . THR B 1 497 ? 44.531 1.92 -7.016 1 94.19 497 THR B N 1
ATOM 13952 C CA . THR B 1 497 ? 45.188 3.006 -7.73 1 94.19 497 THR B CA 1
ATOM 13953 C C . THR B 1 497 ? 46.062 3.828 -6.781 1 94.19 497 THR B C 1
ATOM 13955 O O . THR B 1 497 ? 47.188 4.203 -7.129 1 94.19 497 THR B O 1
ATOM 13958 N N . SER B 1 498 ? 45.562 4.109 -5.617 1 92.88 498 SER B N 1
ATOM 13959 C CA . SER B 1 498 ? 46.312 4.832 -4.609 1 92.88 498 SER B CA 1
ATOM 13960 C C . SER B 1 498 ? 47.625 4.094 -4.266 1 92.88 498 SER B C 1
ATOM 13962 O O . SER B 1 498 ? 48.688 4.703 -4.176 1 92.88 498 SER B O 1
ATOM 13964 N N . HIS B 1 499 ? 47.469 2.801 -4.062 1 93 499 HIS B N 1
ATOM 13965 C CA . HIS B 1 499 ? 48.625 1.963 -3.762 1 93 499 HIS B CA 1
ATOM 13966 C C . HIS B 1 499 ? 49.656 2.008 -4.891 1 93 499 HIS B C 1
ATOM 13968 O O . HIS B 1 499 ? 50.844 2.143 -4.641 1 93 499 HIS B O 1
ATOM 13974 N N . LYS B 1 500 ? 49.281 2.023 -6.066 1 94.38 500 LYS B N 1
ATOM 13975 C CA . LYS B 1 500 ? 50.188 1.999 -7.227 1 94.38 500 LYS B CA 1
ATOM 13976 C C . LYS B 1 500 ? 50.844 3.361 -7.453 1 94.38 500 LYS B C 1
ATOM 13978 O O . LYS B 1 500 ? 52 3.443 -7.816 1 94.38 500 LYS B O 1
ATOM 13983 N N . LEU B 1 501 ? 50.062 4.371 -7.23 1 93.12 501 LEU B N 1
ATOM 13984 C CA . LEU B 1 501 ? 50.625 5.715 -7.367 1 93.12 501 LEU B CA 1
ATOM 13985 C C . LEU B 1 501 ? 51.656 5.988 -6.281 1 93.12 501 LEU B C 1
ATOM 13987 O O . LEU B 1 501 ? 52.688 6.613 -6.539 1 93.12 501 LEU B O 1
ATOM 13991 N N . THR B 1 502 ? 51.375 5.496 -5.035 1 91.31 502 THR B N 1
ATOM 13992 C CA . THR B 1 502 ? 52.312 5.684 -3.924 1 91.31 502 THR B CA 1
ATOM 13993 C C . THR B 1 502 ? 53.625 4.949 -4.184 1 91.31 502 THR B C 1
ATOM 13995 O O . THR B 1 502 ? 54.688 5.43 -3.812 1 91.31 502 THR B O 1
ATOM 13998 N N . HIS B 1 503 ? 53.625 3.85 -4.906 1 91.25 503 HIS B N 1
ATOM 13999 C CA . HIS B 1 503 ? 54.812 3.047 -5.176 1 91.25 503 HIS B CA 1
ATOM 14000 C C . HIS B 1 503 ? 55.344 3.324 -6.57 1 91.25 503 HIS B C 1
ATOM 14002 O O . HIS B 1 503 ? 56.188 2.561 -7.082 1 91.25 503 HIS B O 1
ATOM 14008 N N . GLU B 1 504 ? 54.812 4.328 -7.324 1 88.06 504 GLU B N 1
ATOM 14009 C CA . GLU B 1 504 ? 55.312 4.863 -8.594 1 88.06 504 GLU B CA 1
ATOM 14010 C C . GLU B 1 504 ? 55.156 3.842 -9.719 1 88.06 504 GLU B C 1
ATOM 14012 O O . GLU B 1 504 ? 56.031 3.691 -10.555 1 88.06 504 GLU B O 1
ATOM 14017 N N . LEU B 1 505 ? 54.125 3.076 -9.602 1 91.69 505 LEU B N 1
ATOM 14018 C CA . LEU B 1 505 ? 53.75 2.158 -10.68 1 91.69 505 LEU B CA 1
ATOM 14019 C C . LEU B 1 505 ? 52.719 2.789 -11.609 1 91.69 505 LEU B C 1
ATOM 14021 O O . LEU B 1 505 ? 51.594 2.326 -11.688 1 91.69 505 LEU B O 1
ATOM 14025 N N . LEU B 1 506 ? 53.125 3.668 -12.453 1 90.44 506 LEU B N 1
ATOM 14026 C CA . LEU B 1 506 ? 52.25 4.547 -13.211 1 90.44 506 LEU B CA 1
ATOM 14027 C C . LEU B 1 506 ? 51.469 3.766 -14.273 1 90.44 506 LEU B C 1
ATOM 14029 O O . LEU B 1 506 ? 50.25 3.936 -14.422 1 90.44 506 LEU B O 1
ATOM 14033 N N . PRO B 1 507 ? 52.094 2.822 -14.969 1 88.94 507 PRO B N 1
ATOM 14034 C CA . PRO B 1 507 ? 51.375 2.115 -16.016 1 88.94 507 PRO B CA 1
ATOM 14035 C C . PRO B 1 507 ? 50.219 1.29 -15.469 1 88.94 507 PRO B C 1
ATOM 14037 O O . PRO B 1 507 ? 49.156 1.208 -16.094 1 88.94 507 PRO B O 1
ATOM 14040 N N . LEU B 1 508 ? 50.438 0.736 -14.32 1 89.94 508 LEU B N 1
ATOM 14041 C CA . LEU B 1 508 ? 49.375 -0.09 -13.719 1 89.94 508 LEU B CA 1
ATOM 14042 C C . LEU B 1 508 ? 48.25 0.772 -13.18 1 89.94 508 LEU B C 1
ATOM 14044 O O . LEU B 1 508 ? 47.094 0.361 -13.211 1 89.94 508 LEU B O 1
ATOM 14048 N N . ALA B 1 509 ? 48.594 1.92 -12.688 1 93.44 509 ALA B N 1
ATOM 14049 C CA . ALA B 1 509 ? 47.594 2.859 -12.219 1 93.44 509 ALA B CA 1
ATOM 14050 C C . ALA B 1 509 ? 46.719 3.338 -13.383 1 93.44 509 ALA B C 1
ATOM 14052 O O . ALA B 1 509 ? 45.5 3.453 -13.242 1 93.44 509 ALA B O 1
ATOM 14053 N N . GLU B 1 510 ? 47.312 3.57 -14.516 1 92.06 510 GLU B N 1
ATOM 14054 C CA . GLU B 1 510 ? 46.594 4.039 -15.695 1 92.06 510 GLU B CA 1
ATOM 14055 C C . GLU B 1 510 ? 45.625 2.973 -16.203 1 92.06 510 GLU B C 1
ATOM 14057 O O . GLU B 1 510 ? 44.531 3.295 -16.703 1 92.06 510 GLU B O 1
ATOM 14062 N N . GLU B 1 511 ? 46.062 1.752 -16.062 1 89.38 511 GLU B N 1
ATOM 14063 C CA . GLU B 1 511 ? 45.156 0.664 -16.438 1 89.38 511 GLU B CA 1
ATOM 14064 C C . GLU B 1 511 ? 43.875 0.693 -15.625 1 89.38 511 GLU B C 1
ATOM 14066 O O . GLU B 1 511 ? 42.781 0.469 -16.156 1 89.38 511 GLU B O 1
ATOM 14071 N N . ASN B 1 512 ? 44.062 0.899 -14.375 1 91.94 512 ASN B N 1
ATOM 14072 C CA . ASN B 1 512 ? 42.906 1.008 -13.5 1 91.94 512 ASN B CA 1
ATOM 14073 C C . ASN B 1 512 ? 42 2.174 -13.906 1 91.94 512 ASN B C 1
ATOM 14075 O O . ASN B 1 512 ? 40.781 2.039 -13.938 1 91.94 512 ASN B O 1
ATOM 14079 N N . LEU B 1 513 ? 42.625 3.215 -14.188 1 93.19 513 LEU B N 1
ATOM 14080 C CA . LEU B 1 513 ? 41.875 4.406 -14.562 1 93.19 513 LEU B CA 1
ATOM 14081 C C . LEU B 1 513 ? 41.125 4.188 -15.867 1 93.19 513 LEU B C 1
ATOM 14083 O O . LEU B 1 513 ? 39.969 4.637 -16.016 1 93.19 513 LEU B O 1
ATOM 14087 N N . GLU B 1 514 ? 41.719 3.523 -16.766 1 89.88 514 GLU B N 1
ATOM 14088 C CA . GLU B 1 514 ? 41.062 3.191 -18.016 1 89.88 514 GLU B CA 1
ATOM 14089 C C . GLU B 1 514 ? 39.812 2.33 -17.797 1 89.88 514 GLU B C 1
ATOM 14091 O O . GLU B 1 514 ? 38.781 2.566 -18.391 1 89.88 514 GLU B O 1
ATOM 14096 N N . LEU B 1 515 ? 40.062 1.377 -17 1 88.69 515 LEU B N 1
ATOM 14097 C CA . LEU B 1 515 ? 38.938 0.484 -16.688 1 88.69 515 LEU B CA 1
ATOM 14098 C C . LEU B 1 515 ? 37.781 1.258 -16.078 1 88.69 515 LEU B C 1
ATOM 14100 O O . LEU B 1 515 ? 36.625 1.04 -16.453 1 88.69 515 LEU B O 1
ATOM 14104 N N . MET B 1 516 ? 38.094 2.07 -15.148 1 89.5 516 MET B N 1
ATOM 14105 C CA . MET B 1 516 ? 37.062 2.869 -14.5 1 89.5 516 MET B CA 1
ATOM 14106 C C . MET B 1 516 ? 36.344 3.781 -15.508 1 89.5 516 MET B C 1
ATOM 14108 O O . MET B 1 516 ? 35.125 3.93 -15.477 1 89.5 516 MET B O 1
ATOM 14112 N N . ALA B 1 517 ? 37.094 4.363 -16.344 1 89.06 517 ALA B N 1
ATOM 14113 C CA . ALA B 1 517 ? 36.531 5.238 -17.375 1 89.06 517 ALA B CA 1
ATOM 14114 C C . ALA B 1 517 ? 35.594 4.473 -18.297 1 89.06 517 ALA B C 1
ATOM 14116 O O . ALA B 1 517 ? 34.5 4.941 -18.609 1 89.06 517 ALA B O 1
ATOM 14117 N N . ASP B 1 518 ? 35.969 3.338 -18.672 1 82.62 518 ASP B N 1
ATOM 14118 C CA . ASP B 1 518 ? 35.156 2.508 -19.562 1 82.62 518 ASP B CA 1
ATOM 14119 C C . ASP B 1 518 ? 33.844 2.131 -18.891 1 82.62 518 ASP B C 1
ATOM 14121 O O . ASP B 1 518 ? 32.812 2.1 -19.547 1 82.62 518 ASP B O 1
ATOM 14125 N N . CYS B 1 519 ? 34.031 1.791 -17.734 1 82.81 519 CYS B N 1
ATOM 14126 C CA . CYS B 1 519 ? 32.812 1.457 -16.984 1 82.81 519 CYS B CA 1
ATOM 14127 C C . CYS B 1 519 ? 31.859 2.639 -16.953 1 82.81 519 CYS B C 1
ATOM 14129 O O . CYS B 1 519 ? 30.656 2.469 -17.141 1 82.81 519 CYS B O 1
ATOM 14131 N N . ASN B 1 520 ? 32.406 3.781 -16.656 1 82.38 520 ASN B N 1
ATOM 14132 C CA . ASN B 1 520 ? 31.578 4.984 -16.594 1 82.38 520 ASN B CA 1
ATOM 14133 C C . ASN B 1 520 ? 30.953 5.285 -17.953 1 82.38 520 ASN B C 1
ATOM 14135 O O . ASN B 1 520 ? 29.797 5.746 -18.016 1 82.38 520 ASN B O 1
ATOM 14139 N N . LEU B 1 521 ? 31.578 5.066 -18.953 1 81.38 521 LEU B N 1
ATOM 14140 C CA . LEU B 1 521 ? 31.094 5.328 -20.312 1 81.38 521 LEU B CA 1
ATOM 14141 C C . LEU B 1 521 ? 29.953 4.395 -20.672 1 81.38 521 LEU B C 1
ATOM 14143 O O . LEU B 1 521 ? 28.984 4.812 -21.312 1 81.38 521 LEU B O 1
ATOM 14147 N N . GLU B 1 522 ? 30.141 3.217 -20.219 1 74.62 522 GLU B N 1
ATOM 14148 C CA . GLU B 1 522 ? 29.141 2.219 -20.578 1 74.62 522 GLU B CA 1
ATOM 14149 C C . GLU B 1 522 ? 27.891 2.34 -19.688 1 74.62 522 GLU B C 1
ATOM 14151 O O . GLU B 1 522 ? 26.781 2.086 -20.141 1 74.62 522 GLU B O 1
ATOM 14156 N N . ARG B 1 523 ? 28.047 2.66 -18.438 1 68.69 523 ARG B N 1
ATOM 14157 C CA . ARG B 1 523 ? 26.906 2.615 -17.531 1 68.69 523 ARG B CA 1
ATOM 14158 C C . ARG B 1 523 ? 26.562 4.012 -17.016 1 68.69 523 ARG B C 1
ATOM 14160 O O . ARG B 1 523 ? 25.797 4.156 -16.062 1 68.69 523 ARG B O 1
ATOM 14167 N N . HIS B 1 524 ? 26.969 5.07 -17.594 1 58.69 524 HIS B N 1
ATOM 14168 C CA . HIS B 1 524 ? 26.641 6.461 -17.281 1 58.69 524 HIS B CA 1
ATOM 14169 C C . HIS B 1 524 ? 27.031 6.801 -15.844 1 58.69 524 HIS B C 1
ATOM 14171 O O . HIS B 1 524 ? 26.297 7.512 -15.156 1 58.69 524 HIS B O 1
ATOM 14177 N N . GLY B 1 525 ? 27.953 6.012 -15.312 1 61.81 525 GLY B N 1
ATOM 14178 C CA . GLY B 1 525 ? 28.359 6.281 -13.945 1 61.81 525 GLY B CA 1
ATOM 14179 C C . GLY B 1 525 ? 28.953 7.664 -13.766 1 61.81 525 GLY B C 1
ATOM 14180 O O . GLY B 1 525 ? 29.469 8.258 -14.719 1 61.81 525 GLY B O 1
ATOM 14181 N N . GLN B 1 526 ? 28.828 8.367 -12.578 1 64.5 526 GLN B N 1
ATOM 14182 C CA . GLN B 1 526 ? 29.125 9.766 -12.297 1 64.5 526 GLN B CA 1
ATOM 14183 C C . GLN B 1 526 ? 30.391 9.906 -11.445 1 64.5 526 GLN B C 1
ATOM 14185 O O . GLN B 1 526 ? 30.688 10.984 -10.938 1 64.5 526 GLN B O 1
ATOM 14190 N N . CYS B 1 527 ? 31.344 8.852 -11.375 1 73.75 527 CYS B N 1
ATOM 14191 C CA . CYS B 1 527 ? 32.406 8.992 -10.398 1 73.75 527 CYS B CA 1
ATOM 14192 C C . CYS B 1 527 ? 33.75 9.32 -11.086 1 73.75 527 CYS B C 1
ATOM 14194 O O . CYS B 1 527 ? 34.5 8.422 -11.422 1 73.75 527 CYS B O 1
ATOM 14196 N N . TRP B 1 528 ? 33.969 10.57 -11.422 1 88.62 528 TRP B N 1
ATOM 14197 C CA . TRP B 1 528 ? 35.188 10.961 -12.125 1 88.62 528 TRP B CA 1
ATOM 14198 C C . TRP B 1 528 ? 36.219 11.484 -11.148 1 88.62 528 TRP B C 1
ATOM 14200 O O . TRP B 1 528 ? 37.406 11.547 -11.477 1 88.62 528 TRP B O 1
ATOM 14210 N N . ASN B 1 529 ? 35.781 11.977 -10.008 1 89.81 529 ASN B N 1
ATOM 14211 C CA . ASN B 1 529 ? 36.719 12.383 -8.961 1 89.81 529 ASN B CA 1
ATOM 14212 C C . ASN B 1 529 ? 37 11.25 -7.984 1 89.81 529 ASN B C 1
ATOM 14214 O O . ASN B 1 529 ? 36.156 10.914 -7.148 1 89.81 529 ASN B O 1
ATOM 14218 N N . ILE B 1 530 ? 38.156 10.656 -8.156 1 90.75 530 ILE B N 1
ATOM 14219 C CA . ILE B 1 530 ? 38.562 9.578 -7.254 1 90.75 530 ILE B CA 1
ATOM 14220 C C . ILE B 1 530 ? 39.75 10.039 -6.387 1 90.75 530 ILE B C 1
ATOM 14222 O O . ILE B 1 530 ? 40.406 11.031 -6.699 1 90.75 530 ILE B O 1
ATOM 14226 N N . LEU B 1 531 ? 40.031 9.383 -5.199 1 91.19 531 LEU B N 1
ATOM 14227 C CA . LEU B 1 531 ? 41.125 9.688 -4.273 1 91.19 531 LEU B CA 1
ATOM 14228 C C . LEU B 1 531 ? 41.031 11.133 -3.791 1 91.19 531 LEU B C 1
ATOM 14230 O O . LEU B 1 531 ? 42.031 11.859 -3.834 1 91.19 531 LEU B O 1
ATOM 14234 N N . LYS B 1 532 ? 40.031 11.531 -3.369 1 86.19 532 LYS B N 1
ATOM 14235 C CA . LYS B 1 532 ? 39.688 12.922 -3.039 1 86.19 532 LYS B CA 1
ATOM 14236 C C . LYS B 1 532 ? 40.531 13.414 -1.856 1 86.19 532 LYS B C 1
ATOM 14238 O O . LYS B 1 532 ? 40.75 14.609 -1.707 1 86.19 532 LYS B O 1
ATOM 14243 N N . LYS B 1 533 ? 41.031 12.484 -1.023 1 81 533 LYS B N 1
ATOM 14244 C CA . LYS B 1 533 ? 41.781 12.859 0.174 1 81 533 LYS B CA 1
ATOM 14245 C C . LYS B 1 533 ? 43.188 13.336 -0.183 1 81 533 LYS B C 1
ATOM 14247 O O . LYS B 1 533 ? 43.812 14.07 0.585 1 81 533 LYS B O 1
ATOM 14252 N N . LYS B 1 534 ? 43.812 12.898 -1.322 1 86.88 534 LYS B N 1
ATOM 14253 C CA . LYS B 1 534 ? 45.125 13.305 -1.784 1 86.88 534 LYS B CA 1
ATOM 14254 C C . LYS B 1 534 ? 45.031 14.156 -3.047 1 86.88 534 LYS B C 1
ATOM 14256 O O . LYS B 1 534 ? 44.906 13.625 -4.152 1 86.88 534 LYS B O 1
ATOM 14261 N N . SER B 1 535 ? 45.25 15.453 -2.928 1 87.44 535 SER B N 1
ATOM 14262 C CA . SER B 1 535 ? 45 16.406 -4.008 1 87.44 535 SER B CA 1
ATOM 14263 C C . SER B 1 535 ? 45.875 16.109 -5.215 1 87.44 535 SER B C 1
ATOM 14265 O O . SER B 1 535 ? 45.438 16.188 -6.359 1 87.44 535 SER B O 1
ATOM 14267 N N . VAL B 1 536 ? 47.156 15.656 -4.977 1 88.12 536 VAL B N 1
ATOM 14268 C CA . VAL B 1 536 ? 48.094 15.414 -6.066 1 88.12 536 VAL B CA 1
ATOM 14269 C C . VAL B 1 536 ? 47.625 14.211 -6.887 1 88.12 536 VAL B C 1
ATOM 14271 O O . VAL B 1 536 ? 47.656 14.25 -8.117 1 88.12 536 VAL B O 1
ATOM 14274 N N . PHE B 1 537 ? 47.188 13.242 -6.215 1 91.94 537 PHE B N 1
ATOM 14275 C CA . PHE B 1 537 ? 46.75 12.023 -6.891 1 91.94 537 PHE B CA 1
ATOM 14276 C C . PHE B 1 537 ? 45.406 12.227 -7.602 1 91.94 537 PHE B C 1
ATOM 14278 O O . PHE B 1 537 ? 45.219 11.703 -8.695 1 91.94 537 PHE B O 1
ATOM 14285 N N . GLU B 1 538 ? 44.5 12.984 -7.02 1 93 538 GLU B N 1
ATOM 14286 C CA . GLU B 1 538 ? 43.219 13.266 -7.637 1 93 538 GLU B CA 1
ATOM 14287 C C . GLU B 1 538 ? 43.406 14.031 -8.945 1 93 538 GLU B C 1
ATOM 14289 O O . GLU B 1 538 ? 42.75 13.703 -9.953 1 93 538 GLU B O 1
ATOM 14294 N N . LYS B 1 539 ? 44.25 15.016 -8.859 1 90.25 539 LYS B N 1
ATOM 14295 C CA . LYS B 1 539 ? 44.5 15.82 -10.047 1 90.25 539 LYS B CA 1
ATOM 14296 C C . LYS B 1 539 ? 45.062 14.961 -11.172 1 90.25 539 LYS B C 1
ATOM 14298 O O . LYS B 1 539 ? 44.656 15.078 -12.328 1 90.25 539 LYS B O 1
ATOM 14303 N N . ARG B 1 540 ? 45.969 14.117 -10.875 1 91.88 540 ARG B N 1
ATOM 14304 C CA . ARG B 1 540 ? 46.594 13.234 -11.867 1 91.88 540 ARG B CA 1
ATOM 14305 C C . ARG B 1 540 ? 45.531 12.312 -12.484 1 91.88 540 ARG B C 1
ATOM 14307 O O . ARG B 1 540 ? 45.531 12.109 -13.703 1 91.88 540 ARG B O 1
ATOM 14314 N N . SER B 1 541 ? 44.719 11.711 -11.672 1 93.88 541 SER B N 1
ATOM 14315 C CA . SER B 1 541 ? 43.688 10.797 -12.141 1 93.88 541 SER B CA 1
ATOM 14316 C C . SER B 1 541 ? 42.688 11.516 -13.016 1 93.88 541 SER B C 1
ATOM 14318 O O . SER B 1 541 ? 42.281 11 -14.062 1 93.88 541 SER B O 1
ATOM 14320 N N . LEU B 1 542 ? 42.312 12.688 -12.555 1 93.38 542 LEU B N 1
ATOM 14321 C CA . LEU B 1 542 ? 41.344 13.469 -13.312 1 93.38 542 LEU B CA 1
ATOM 14322 C C . LEU B 1 542 ? 41.875 13.852 -14.68 1 93.38 542 LEU B C 1
ATOM 14324 O O . LEU B 1 542 ? 41.188 13.758 -15.688 1 93.38 542 LEU B O 1
ATOM 14328 N N . ASN B 1 543 ? 43.125 14.273 -14.672 1 92.19 543 ASN B N 1
ATOM 14329 C CA . ASN B 1 543 ? 43.781 14.602 -15.93 1 92.19 543 ASN B CA 1
ATOM 14330 C C . ASN B 1 543 ? 43.781 13.414 -16.891 1 92.19 543 ASN B C 1
ATOM 14332 O O . ASN B 1 543 ? 43.531 13.562 -18.078 1 92.19 543 ASN B O 1
ATOM 14336 N N . TYR B 1 544 ? 44.031 12.328 -16.422 1 93.19 544 TYR B N 1
ATOM 14337 C CA . TYR B 1 544 ? 44.031 11.125 -17.234 1 93.19 544 TYR B CA 1
ATOM 14338 C C . TYR B 1 544 ? 42.656 10.836 -17.812 1 93.19 544 TYR B C 1
ATOM 14340 O O . TYR B 1 544 ? 42.531 10.531 -19 1 93.19 544 TYR B O 1
ATOM 14348 N N . PHE B 1 545 ? 41.594 10.883 -16.938 1 93.12 545 PHE B N 1
ATOM 14349 C CA . PHE B 1 545 ? 40.25 10.625 -17.359 1 93.12 545 PHE B CA 1
ATOM 14350 C C . PHE B 1 545 ? 39.844 11.555 -18.5 1 93.12 545 PHE B C 1
ATOM 14352 O O . PHE B 1 545 ? 39.25 11.117 -19.484 1 93.12 545 PHE B O 1
ATOM 14359 N N . ILE B 1 546 ? 40.156 12.797 -18.297 1 92.38 546 ILE B N 1
ATOM 14360 C CA . ILE B 1 546 ? 39.781 13.805 -19.281 1 92.38 546 ILE B CA 1
ATOM 14361 C C . ILE B 1 546 ? 40.438 13.484 -20.625 1 92.38 546 ILE B C 1
ATOM 14363 O O . ILE B 1 546 ? 39.75 13.484 -21.656 1 92.38 546 ILE B O 1
ATOM 14367 N N . ASP B 1 547 ? 41.656 13.148 -20.594 1 90.56 547 ASP B N 1
ATOM 14368 C CA . ASP B 1 547 ? 42.375 12.852 -21.828 1 90.56 547 ASP B CA 1
ATOM 14369 C C . ASP B 1 547 ? 41.844 11.57 -22.469 1 90.56 547 ASP B C 1
ATOM 14371 O O . ASP B 1 547 ? 41.625 11.531 -23.688 1 90.56 547 ASP B O 1
ATOM 14375 N N . TYR B 1 548 ? 41.688 10.633 -21.672 1 90.25 548 TYR B N 1
ATOM 14376 C CA . TYR B 1 548 ? 41.25 9.336 -22.172 1 90.25 548 TYR B CA 1
ATOM 14377 C C . TYR B 1 548 ? 39.844 9.406 -22.75 1 90.25 548 TYR B C 1
ATOM 14379 O O . TYR B 1 548 ? 39.594 8.898 -23.844 1 90.25 548 TYR B O 1
ATOM 14387 N N . VAL B 1 549 ? 38.938 9.961 -22.047 1 88.81 549 VAL B N 1
ATOM 14388 C CA . VAL B 1 549 ? 37.531 10.031 -22.453 1 88.81 549 VAL B CA 1
ATOM 14389 C C . VAL B 1 549 ? 37.406 10.906 -23.703 1 88.81 549 VAL B C 1
ATOM 14391 O O . VAL B 1 549 ? 36.656 10.578 -24.625 1 88.81 549 VAL B O 1
ATOM 14394 N N . SER B 1 550 ? 38.094 12.062 -23.688 1 88.12 550 SER B N 1
ATOM 14395 C CA . SER B 1 550 ? 38.062 12.945 -24.844 1 88.12 550 SER B CA 1
ATOM 14396 C C . SER B 1 550 ? 38.531 12.234 -26.109 1 88.12 550 SER B C 1
ATOM 14398 O O . SER B 1 550 ? 37.969 12.398 -27.188 1 88.12 550 SER B O 1
ATOM 14400 N N . GLN B 1 551 ? 39.469 11.406 -25.953 1 86.75 551 GLN B N 1
ATOM 14401 C CA . GLN B 1 551 ? 40 10.633 -27.062 1 86.75 551 GLN B CA 1
ATOM 14402 C C . GLN B 1 551 ? 39 9.594 -27.547 1 86.75 551 GLN B C 1
ATOM 14404 O O . GLN B 1 551 ? 38.781 9.422 -28.75 1 86.75 551 GLN B O 1
ATOM 14409 N N . LYS B 1 552 ? 38.406 8.938 -26.641 1 82.81 552 LYS B N 1
ATOM 14410 C CA . LYS B 1 552 ? 37.438 7.906 -26.984 1 82.81 552 LYS B CA 1
ATOM 14411 C C . LYS B 1 552 ? 36.25 8.5 -27.703 1 82.81 552 LYS B C 1
ATOM 14413 O O . LYS B 1 552 ? 35.688 7.891 -28.625 1 82.81 552 LYS B O 1
ATOM 14418 N N . ILE B 1 553 ? 35.75 9.586 -27.203 1 81.62 553 ILE B N 1
ATOM 14419 C CA . ILE B 1 553 ? 34.594 10.258 -27.812 1 81.62 553 ILE B CA 1
ATOM 14420 C C . ILE B 1 553 ? 34.938 10.656 -29.25 1 81.62 553 ILE B C 1
ATOM 14422 O O . ILE B 1 553 ? 34.125 10.5 -30.156 1 81.62 553 ILE B O 1
ATOM 14426 N N . GLU B 1 554 ? 36.062 11.164 -29.469 1 75.44 554 GLU B N 1
ATOM 14427 C CA . GLU B 1 554 ? 36.5 11.555 -30.797 1 75.44 554 GLU B CA 1
ATOM 14428 C C . GLU B 1 554 ? 36.594 10.344 -31.719 1 75.44 554 GLU B C 1
ATOM 14430 O O . GLU B 1 554 ? 36.219 10.43 -32.906 1 75.44 554 GLU B O 1
ATOM 14435 N N . ASP B 1 555 ? 36.969 9.242 -31.078 1 69.81 555 ASP B N 1
ATOM 14436 C CA . ASP B 1 555 ? 37.125 8.023 -31.859 1 69.81 555 ASP B CA 1
ATOM 14437 C C . ASP B 1 555 ? 35.75 7.422 -32.188 1 69.81 555 ASP B C 1
ATOM 14439 O O . ASP B 1 555 ? 35.531 6.941 -33.312 1 69.81 555 ASP B O 1
ATOM 14443 N N . GLN B 1 556 ? 34.812 7.34 -31.188 1 60.41 556 GLN B N 1
ATOM 14444 C CA . GLN B 1 556 ? 33.531 6.652 -31.344 1 60.41 556 GLN B CA 1
ATOM 14445 C C . GLN B 1 556 ? 32.5 7.547 -32.031 1 60.41 556 GLN B C 1
ATOM 14447 O O . GLN B 1 556 ? 31.469 7.066 -32.5 1 60.41 556 GLN B O 1
ATOM 14452 N N . SER B 1 557 ? 32.375 8.891 -31.719 1 52.47 557 SER B N 1
ATOM 14453 C CA . SER B 1 557 ? 31.406 9.797 -32.312 1 52.47 557 SER B CA 1
ATOM 14454 C C . SER B 1 557 ? 31.141 9.414 -33.781 1 52.47 557 SER B C 1
ATOM 14456 O O . SER B 1 557 ? 30.094 9.773 -34.344 1 52.47 557 SER B O 1
ATOM 14458 N N . LEU B 1 558 ? 31.875 8.711 -34.438 1 43.81 558 LEU B N 1
ATOM 14459 C CA . LEU B 1 558 ? 31.719 8.406 -35.844 1 43.81 558 LEU B CA 1
ATOM 14460 C C . LEU B 1 558 ? 30.766 7.234 -36.062 1 43.81 558 LEU B C 1
ATOM 14462 O O . LEU B 1 558 ? 30.203 7.066 -37.125 1 43.81 558 LEU B O 1
ATOM 14466 N N . SER B 1 559 ? 30.688 6.23 -35.125 1 47.12 559 SER B N 1
ATOM 14467 C CA . SER B 1 559 ? 30.109 5 -35.688 1 47.12 559 SER B CA 1
ATOM 14468 C C . SER B 1 559 ? 28.719 4.746 -35.094 1 47.12 559 SER B C 1
ATOM 14470 O O . SER B 1 559 ? 27.891 4.078 -35.719 1 47.12 559 SER B O 1
ATOM 14472 N N . ASN B 1 560 ? 28.375 4.957 -33.688 1 50.84 560 ASN B N 1
ATOM 14473 C CA . ASN B 1 560 ? 27.188 4.336 -33.125 1 50.84 560 ASN B CA 1
ATOM 14474 C C . ASN B 1 560 ? 26.25 5.371 -32.5 1 50.84 560 ASN B C 1
ATOM 14476 O O . ASN B 1 560 ? 26.703 6.227 -31.734 1 50.84 560 ASN B O 1
ATOM 14480 N N . LYS B 1 561 ? 25.094 5.605 -33.062 1 46.09 561 LYS B N 1
ATOM 14481 C CA . LYS B 1 561 ? 24.016 6.52 -32.688 1 46.09 561 LYS B CA 1
ATOM 14482 C C . LYS B 1 561 ? 23.781 6.469 -31.172 1 46.09 561 LYS B C 1
ATOM 14484 O O . LYS B 1 561 ? 23.5 7.492 -30.547 1 46.09 561 LYS B O 1
ATOM 14489 N N . SER B 1 562 ? 23.922 5.34 -30.547 1 56.5 562 SER B N 1
ATOM 14490 C CA . SER B 1 562 ? 23.703 5.207 -29.109 1 56.5 562 SER B CA 1
ATOM 14491 C C . SER B 1 562 ? 24.688 6.043 -28.312 1 56.5 562 SER B C 1
ATOM 14493 O O . SER B 1 562 ? 24.391 6.484 -27.203 1 56.5 562 SER B O 1
ATOM 14495 N N . TRP B 1 563 ? 25.734 6.422 -28.906 1 59.78 563 TRP B N 1
ATOM 14496 C CA . TRP B 1 563 ? 26.828 7.133 -28.266 1 59.78 563 TRP B CA 1
ATOM 14497 C C . TRP B 1 563 ? 26.547 8.633 -28.219 1 59.78 563 TRP B C 1
ATOM 14499 O O . TRP B 1 563 ? 27.031 9.328 -27.312 1 59.78 563 TRP B O 1
ATOM 14509 N N . HIS B 1 564 ? 25.688 9.062 -29.109 1 60.91 564 HIS B N 1
ATOM 14510 C CA . HIS B 1 564 ? 25.438 10.5 -29.141 1 60.91 564 HIS B CA 1
ATOM 14511 C C . HIS B 1 564 ? 24.734 10.969 -27.875 1 60.91 564 HIS B C 1
ATOM 14513 O O . HIS B 1 564 ? 25.047 12.031 -27.328 1 60.91 564 HIS B O 1
ATOM 14519 N N . GLU B 1 565 ? 23.906 10.086 -27.5 1 65.5 565 GLU B N 1
ATOM 14520 C CA . GLU B 1 565 ? 23.203 10.453 -26.266 1 65.5 565 GLU B CA 1
ATOM 14521 C C . GLU B 1 565 ? 24.109 10.328 -25.047 1 65.5 565 GLU B C 1
ATOM 14523 O O . GLU B 1 565 ? 24.078 11.18 -24.156 1 65.5 565 GLU B O 1
ATOM 14528 N N . LYS B 1 566 ? 24.984 9.43 -25.078 1 76.5 566 LYS B N 1
ATOM 14529 C CA . LYS B 1 566 ? 25.891 9.18 -23.969 1 76.5 566 LYS B CA 1
ATOM 14530 C C . LYS B 1 566 ? 26.953 10.273 -23.875 1 76.5 566 LYS B C 1
ATOM 14532 O O . LYS B 1 566 ? 27.359 10.656 -22.781 1 76.5 566 LYS B O 1
ATOM 14537 N N . GLU B 1 567 ? 27.312 10.789 -25.016 1 81.12 567 GLU B N 1
ATOM 14538 C CA . GLU B 1 567 ? 28.359 11.805 -25.078 1 81.12 567 GLU B CA 1
ATOM 14539 C C . GLU B 1 567 ? 27.953 13.062 -24.312 1 81.12 567 GLU B C 1
ATOM 14541 O O . GLU B 1 567 ? 28.766 13.625 -23.578 1 81.12 567 GLU B O 1
ATOM 14546 N N . LYS B 1 568 ? 26.812 13.391 -24.531 1 80.69 568 LYS B N 1
ATOM 14547 C CA . LYS B 1 568 ? 26.312 14.609 -23.906 1 80.69 568 LYS B CA 1
ATOM 14548 C C . LYS B 1 568 ? 26.391 14.523 -22.375 1 80.69 568 LYS B C 1
ATOM 14550 O O . LYS B 1 568 ? 26.891 15.445 -21.719 1 80.69 568 LYS B O 1
ATOM 14555 N N . ASN B 1 569 ? 26.047 13.422 -21.859 1 83.25 569 ASN B N 1
ATOM 14556 C CA . ASN B 1 569 ? 26.031 13.227 -20.406 1 83.25 569 ASN B CA 1
ATOM 14557 C C . ASN B 1 569 ? 27.453 13.117 -19.859 1 83.25 569 ASN B C 1
ATOM 14559 O O . ASN B 1 569 ? 27.766 13.711 -18.812 1 83.25 569 ASN B O 1
ATOM 14563 N N . ILE B 1 570 ? 28.266 12.445 -20.531 1 87.31 570 ILE B N 1
ATOM 14564 C CA . ILE B 1 570 ? 29.625 12.18 -20.078 1 87.31 570 ILE B CA 1
ATOM 14565 C C . ILE B 1 570 ? 30.422 13.477 -20.031 1 87.31 570 ILE B C 1
ATOM 14567 O O . ILE B 1 570 ? 31.125 13.758 -19.062 1 87.31 570 ILE B O 1
ATOM 14571 N N . VAL B 1 571 ? 30.234 14.305 -21.016 1 87.75 571 VAL B N 1
ATOM 14572 C CA . VAL B 1 571 ? 31 15.547 -21.109 1 87.75 571 VAL B CA 1
ATOM 14573 C C . VAL B 1 571 ? 30.547 16.5 -20 1 87.75 571 VAL B C 1
ATOM 14575 O O . VAL B 1 571 ? 31.375 17.172 -19.359 1 87.75 571 VAL B O 1
ATOM 14578 N N . SER B 1 572 ? 29.328 16.531 -19.828 1 88 572 SER B N 1
ATOM 14579 C CA . SER B 1 572 ? 28.812 17.359 -18.75 1 88 572 SER B CA 1
ATOM 14580 C C . SER B 1 572 ? 29.344 16.922 -17.406 1 88 572 SER B C 1
ATOM 14582 O O . SER B 1 572 ? 29.719 17.75 -16.562 1 88 572 SER B O 1
ATOM 14584 N N . GLN B 1 573 ? 29.453 15.695 -17.141 1 89.44 573 GLN B N 1
ATOM 14585 C CA . GLN B 1 573 ? 29.938 15.141 -15.891 1 89.44 573 GLN B CA 1
ATOM 14586 C C . GLN B 1 573 ? 31.422 15.438 -15.688 1 89.44 573 GLN B C 1
ATOM 14588 O O . GLN B 1 573 ? 31.859 15.734 -14.578 1 89.44 573 GLN B O 1
ATOM 14593 N N . ILE B 1 574 ? 32.156 15.305 -16.703 1 90.56 574 ILE B N 1
ATOM 14594 C CA . ILE B 1 574 ? 33.594 15.586 -16.625 1 90.56 574 ILE B CA 1
ATOM 14595 C C . ILE B 1 574 ? 33.812 17.062 -16.312 1 90.56 574 ILE B C 1
ATOM 14597 O O . ILE B 1 574 ? 34.688 17.406 -15.492 1 90.56 574 ILE B O 1
ATOM 14601 N N . THR B 1 575 ? 33.031 17.891 -16.906 1 89.5 575 THR B N 1
ATOM 14602 C CA . THR B 1 575 ? 33.125 19.312 -16.609 1 89.5 575 THR B CA 1
ATOM 14603 C C . THR B 1 575 ? 32.812 19.594 -15.141 1 89.5 575 THR B C 1
ATOM 14605 O O . THR B 1 575 ? 33.5 20.375 -14.484 1 89.5 575 THR B O 1
ATOM 14608 N N . GLU B 1 576 ? 31.828 18.953 -14.766 1 89.62 576 GLU B N 1
ATOM 14609 C CA . GLU B 1 576 ? 31.438 19.094 -13.367 1 89.62 576 GLU B CA 1
ATOM 14610 C C . GLU B 1 576 ? 32.562 18.609 -12.445 1 89.62 576 GLU B C 1
ATOM 14612 O O . GLU B 1 576 ? 32.812 19.219 -11.398 1 89.62 576 GLU B O 1
ATOM 14617 N N . ALA B 1 577 ? 33.188 17.547 -12.758 1 91.69 577 ALA B N 1
ATOM 14618 C CA . ALA B 1 577 ? 34.281 16.984 -11.969 1 91.69 577 ALA B CA 1
ATOM 14619 C C . ALA B 1 577 ? 35.469 17.969 -11.867 1 91.69 577 ALA B C 1
ATOM 14621 O O . ALA B 1 577 ? 36.094 18.078 -10.82 1 91.69 577 ALA B O 1
ATOM 14622 N N . ILE B 1 578 ? 35.781 18.656 -12.875 1 90.25 578 ILE B N 1
ATOM 14623 C CA . ILE B 1 578 ? 36.844 19.641 -12.898 1 90.25 578 ILE B CA 1
ATOM 14624 C C . ILE B 1 578 ? 36.562 20.734 -11.867 1 90.25 578 ILE B C 1
ATOM 14626 O O . ILE B 1 578 ? 37.438 21.047 -11.039 1 90.25 578 ILE B O 1
ATOM 14630 N N . TYR B 1 579 ? 35.438 21.188 -11.875 1 88.62 579 TYR B N 1
ATOM 14631 C CA . TYR B 1 579 ? 35.125 22.297 -11.008 1 88.62 579 TYR B CA 1
ATOM 14632 C C . TYR B 1 579 ? 34.906 21.844 -9.57 1 88.62 579 TYR B C 1
ATOM 14634 O O . TYR B 1 579 ? 35.156 22.594 -8.625 1 88.62 579 TYR B O 1
ATOM 14642 N N . ASP B 1 580 ? 34.406 20.656 -9.406 1 88.12 580 ASP B N 1
ATOM 14643 C CA . ASP B 1 580 ? 34.344 20.062 -8.07 1 88.12 580 ASP B CA 1
ATOM 14644 C C . ASP B 1 580 ? 35.75 20 -7.434 1 88.12 580 ASP B C 1
ATOM 14646 O O . ASP B 1 580 ? 35.906 20.266 -6.246 1 88.12 580 ASP B O 1
ATOM 14650 N N . PHE B 1 581 ? 36.75 19.531 -8.117 1 88 581 PHE B N 1
ATOM 14651 C CA . PHE B 1 581 ? 38.156 19.516 -7.664 1 88 581 PHE B CA 1
ATOM 14652 C C . PHE B 1 581 ? 38.594 20.906 -7.199 1 88 581 PHE B C 1
ATOM 14654 O O . PHE B 1 581 ? 39.188 21.047 -6.133 1 88 581 PHE B O 1
ATOM 14661 N N . ASN B 1 582 ? 38.156 21.969 -7.988 1 85.62 582 ASN B N 1
ATOM 14662 C CA . ASN B 1 582 ? 38.531 23.328 -7.672 1 85.62 582 ASN B CA 1
ATOM 14663 C C . ASN B 1 582 ? 37.906 23.812 -6.371 1 85.62 582 ASN B C 1
ATOM 14665 O O . ASN B 1 582 ? 38.562 24.438 -5.539 1 85.62 582 ASN B O 1
ATOM 14669 N N . GLU B 1 583 ? 36.719 23.5 -6.273 1 83.25 583 GLU B N 1
ATOM 14670 C CA . GLU B 1 583 ? 35.969 23.938 -5.098 1 83.25 583 GLU B CA 1
ATOM 14671 C C . GLU B 1 583 ? 36.531 23.328 -3.822 1 83.25 583 GLU B C 1
ATOM 14673 O O . GLU B 1 583 ? 36.625 23.984 -2.787 1 83.25 583 GLU B O 1
ATOM 14678 N N . ARG B 1 584 ? 37.062 22.141 -3.795 1 85.06 584 ARG B N 1
ATOM 14679 C CA . ARG B 1 584 ? 37.531 21.438 -2.613 1 85.06 584 ARG B CA 1
ATOM 14680 C C . ARG B 1 584 ? 38.969 21.797 -2.287 1 85.06 584 ARG B C 1
ATOM 14682 O O . ARG B 1 584 ? 39.312 21.953 -1.116 1 85.06 584 ARG B O 1
ATOM 14689 N N . HIS B 1 585 ? 39.844 21.906 -3.229 1 81.88 585 HIS B N 1
ATOM 14690 C CA . HIS B 1 585 ? 41.25 22.031 -2.955 1 81.88 585 HIS B CA 1
ATOM 14691 C C . HIS B 1 585 ? 41.719 23.484 -3.121 1 81.88 585 HIS B C 1
ATOM 14693 O O . HIS B 1 585 ? 42.688 23.906 -2.477 1 81.88 585 HIS B O 1
ATOM 14699 N N . ILE B 1 586 ? 41.219 24.188 -4.023 1 72.25 586 ILE B N 1
ATOM 14700 C CA . ILE B 1 586 ? 41.75 25.5 -4.32 1 72.25 586 ILE B CA 1
ATOM 14701 C C . ILE B 1 586 ? 41.062 26.547 -3.438 1 72.25 586 ILE B C 1
ATOM 14703 O O . ILE B 1 586 ? 41.719 27.391 -2.836 1 72.25 586 ILE B O 1
ATOM 14707 N N . LYS B 1 587 ? 39.719 26.625 -3.436 1 60.62 587 LYS B N 1
ATOM 14708 C CA . LYS B 1 587 ? 39.062 27.672 -2.662 1 60.62 587 LYS B CA 1
ATOM 14709 C C . LYS B 1 587 ? 39.281 27.484 -1.166 1 60.62 587 LYS B C 1
ATOM 14711 O O . LYS B 1 587 ? 39.375 28.453 -0.416 1 60.62 587 LYS B O 1
ATOM 14716 N N . SER B 1 588 ? 39.25 26.188 -0.62 1 59.19 588 SER B N 1
ATOM 14717 C CA . SER B 1 588 ? 39.406 26.016 0.823 1 59.19 588 SER B CA 1
ATOM 14718 C C . SER B 1 588 ? 40.812 26.312 1.294 1 59.19 588 SER B C 1
ATOM 14720 O O . SER B 1 588 ? 41.094 26.25 2.49 1 59.19 588 SER B O 1
ATOM 14722 N N . LYS B 1 589 ? 41.688 27.297 0.722 1 55.72 589 LYS B N 1
ATOM 14723 C CA . LYS B 1 589 ? 42.938 27.953 1.035 1 55.72 589 LYS B CA 1
ATOM 14724 C C . LYS B 1 589 ? 44 26.938 1.441 1 55.72 589 LYS B C 1
ATOM 14726 O O . LYS B 1 589 ? 45 27.281 2.062 1 55.72 589 LYS B O 1
ATOM 14731 N N . LYS B 1 590 ? 43.719 25.719 1.499 1 52.12 590 LYS B N 1
ATOM 14732 C CA . LYS B 1 590 ? 44.656 24.781 2.123 1 52.12 590 LYS B CA 1
ATOM 14733 C C . LYS B 1 590 ? 45.906 24.641 1.287 1 52.12 590 LYS B C 1
ATOM 14735 O O . LYS B 1 590 ? 47 24.453 1.831 1 52.12 590 LYS B O 1
ATOM 14740 N N . HIS B 1 591 ? 45.906 24.516 -0.118 1 53.03 591 HIS B N 1
ATOM 14741 C CA . HIS B 1 591 ? 47.094 24.359 -0.942 1 53.03 591 HIS B CA 1
ATOM 14742 C C . HIS B 1 591 ? 47.25 25.531 -1.893 1 53.03 591 HIS B C 1
ATOM 14744 O O . HIS B 1 591 ? 46.594 25.609 -2.93 1 53.03 591 HIS B O 1
ATOM 14750 N N . LEU B 1 592 ? 47.75 26.719 -1.447 1 51.09 592 LEU B N 1
ATOM 14751 C CA . LEU B 1 592 ? 47.938 28.062 -1.972 1 51.09 592 LEU B CA 1
ATOM 14752 C C . LEU B 1 592 ? 48.531 28.016 -3.379 1 51.09 592 LEU B C 1
ATOM 14754 O O . LEU B 1 592 ? 48.281 28.906 -4.195 1 51.09 592 LEU B O 1
ATOM 14758 N N . ASP B 1 593 ? 49.469 27.125 -3.748 1 54.06 593 ASP B N 1
ATOM 14759 C CA . ASP B 1 593 ? 50.344 27.266 -4.906 1 54.06 593 ASP B CA 1
ATOM 14760 C C . ASP B 1 593 ? 49.75 26.609 -6.141 1 54.06 593 ASP B C 1
ATOM 14762 O O . ASP B 1 593 ? 50.344 26.578 -7.207 1 54.06 593 ASP B O 1
ATOM 14766 N N . GLU B 1 594 ? 48.5 25.984 -6.121 1 62.31 594 GLU B N 1
ATOM 14767 C CA . GLU B 1 594 ? 48.062 25.203 -7.273 1 62.31 594 GLU B CA 1
ATOM 14768 C C . GLU B 1 594 ? 47.094 26 -8.148 1 62.31 594 GLU B C 1
ATOM 14770 O O . GLU B 1 594 ? 46.25 26.719 -7.633 1 62.31 594 GLU B O 1
ATOM 14775 N N . LYS B 1 595 ? 47.344 26.141 -9.414 1 73.25 595 LYS B N 1
ATOM 14776 C CA . LYS B 1 595 ? 46.562 26.844 -10.422 1 73.25 595 LYS B CA 1
ATOM 14777 C C . LYS B 1 595 ? 45.188 26.172 -10.602 1 73.25 595 LYS B C 1
ATOM 14779 O O . LYS B 1 595 ? 45.094 24.938 -10.664 1 73.25 595 LYS B O 1
ATOM 14784 N N . ALA B 1 596 ? 44.031 26.859 -10.508 1 82.19 596 ALA B N 1
ATOM 14785 C CA . ALA B 1 596 ? 42.688 26.359 -10.742 1 82.19 596 ALA B CA 1
ATOM 14786 C C . ALA B 1 596 ? 42.562 25.719 -12.125 1 82.19 596 ALA B C 1
ATOM 14788 O O . ALA B 1 596 ? 43.156 26.219 -13.094 1 82.19 596 ALA B O 1
ATOM 14789 N N . LEU B 1 597 ? 41.938 24.547 -12.211 1 87.88 597 LEU B N 1
ATOM 14790 C CA . LEU B 1 597 ? 41.781 23.844 -13.477 1 87.88 597 LEU B CA 1
ATOM 14791 C C . LEU B 1 597 ? 40.625 24.422 -14.266 1 87.88 597 LEU B C 1
ATOM 14793 O O . LEU B 1 597 ? 39.625 24.859 -13.68 1 87.88 597 LEU B O 1
ATOM 14797 N N . SER B 1 598 ? 40.656 24.531 -15.516 1 88.38 598 SER B N 1
ATOM 14798 C CA . SER B 1 598 ? 39.594 25 -16.406 1 88.38 598 SER B CA 1
ATOM 14799 C C . SER B 1 598 ? 39.438 24.078 -17.625 1 88.38 598 SER B C 1
ATOM 14801 O O . SER B 1 598 ? 40.375 23.359 -17.984 1 88.38 598 SER B O 1
ATOM 14803 N N . VAL B 1 599 ? 38.375 24.047 -18.25 1 90.38 599 VAL B N 1
ATOM 14804 C CA . VAL B 1 599 ? 38.125 23.266 -19.453 1 90.38 599 VAL B CA 1
ATOM 14805 C C . VAL B 1 599 ? 39.094 23.688 -20.562 1 90.38 599 VAL B C 1
ATOM 14807 O O . VAL B 1 599 ? 39.438 22.875 -21.422 1 90.38 599 VAL B O 1
ATOM 14810 N N . SER B 1 600 ? 39.531 24.984 -20.484 1 85.38 600 SER B N 1
ATOM 14811 C CA . SER B 1 600 ? 40.438 25.547 -21.5 1 85.38 600 SER B CA 1
ATOM 14812 C C . SER B 1 600 ? 41.812 24.922 -21.406 1 85.38 600 SER B C 1
ATOM 14814 O O . SER B 1 600 ? 42.594 24.984 -22.359 1 85.38 600 SER B O 1
ATOM 14816 N N . ASP B 1 601 ? 42.094 24.328 -20.312 1 88 601 ASP B N 1
ATOM 14817 C CA . ASP B 1 601 ? 43.375 23.703 -20.109 1 88 601 ASP B CA 1
ATOM 14818 C C . ASP B 1 601 ? 43.5 22.406 -20.906 1 88 601 ASP B C 1
ATOM 14820 O O . ASP B 1 601 ? 44.625 21.875 -21.078 1 88 601 ASP B O 1
ATOM 14824 N N . TYR B 1 602 ? 42.406 21.922 -21.375 1 92.38 602 TYR B N 1
ATOM 14825 C CA . TYR B 1 602 ? 42.344 20.656 -22.094 1 92.38 602 TYR B CA 1
ATOM 14826 C C . TYR B 1 602 ? 41.844 20.844 -23.516 1 92.38 602 TYR B C 1
ATOM 14828 O O . TYR B 1 602 ? 40.625 20.844 -23.75 1 92.38 602 TYR B O 1
ATOM 14836 N N . PRO B 1 603 ? 42.562 20.922 -24.406 1 89.25 603 PRO B N 1
ATOM 14837 C CA . PRO B 1 603 ? 42.156 21.312 -25.766 1 89.25 603 PRO B CA 1
ATOM 14838 C C . PRO B 1 603 ? 41.156 20.359 -26.391 1 89.25 603 PRO B C 1
ATOM 14840 O O . PRO B 1 603 ? 40.219 20.797 -27.047 1 89.25 603 PRO B O 1
ATOM 14843 N N . ARG B 1 604 ? 41.375 19.125 -26.203 1 89.31 604 ARG B N 1
ATOM 14844 C CA . ARG B 1 604 ? 40.438 18.156 -26.797 1 89.31 604 ARG B CA 1
ATOM 14845 C C . ARG B 1 604 ? 39.062 18.281 -26.203 1 89.31 604 ARG B C 1
ATOM 14847 O O . ARG B 1 604 ? 38.062 18.281 -26.922 1 89.31 604 ARG B O 1
ATOM 14854 N N . LEU B 1 605 ? 39.062 18.328 -24.953 1 91.75 605 LEU B N 1
ATOM 14855 C CA . LEU B 1 605 ? 37.781 18.5 -24.266 1 91.75 605 LEU B CA 1
ATOM 14856 C C . LEU B 1 605 ? 37.125 19.828 -24.656 1 91.75 605 LEU B C 1
ATOM 14858 O O . LEU B 1 605 ? 35.906 19.875 -24.844 1 91.75 605 LEU B O 1
ATOM 14862 N N . MET B 1 606 ? 37.875 20.797 -24.812 1 88.94 606 MET B N 1
ATOM 14863 C CA . MET B 1 606 ? 37.375 22.109 -25.203 1 88.94 606 MET B CA 1
ATOM 14864 C C . MET B 1 606 ? 36.688 22.062 -26.562 1 88.94 606 MET B C 1
ATOM 14866 O O . MET B 1 606 ? 35.594 22.625 -26.75 1 88.94 606 MET B O 1
ATOM 14870 N N . LYS B 1 607 ? 37.312 21.375 -27.406 1 86.69 607 LYS B N 1
ATOM 14871 C CA . LYS B 1 607 ? 36.75 21.234 -28.75 1 86.69 607 LYS B CA 1
ATOM 14872 C C . LYS B 1 607 ? 35.375 20.547 -28.688 1 86.69 607 LYS B C 1
ATOM 14874 O O . LYS B 1 607 ? 34.438 20.953 -29.375 1 86.69 607 LYS B O 1
ATOM 14879 N N . ILE B 1 608 ? 35.312 19.547 -27.953 1 87.94 608 ILE B N 1
ATOM 14880 C CA . ILE B 1 608 ? 34.094 18.781 -27.844 1 87.94 608 ILE B CA 1
ATOM 14881 C C . ILE B 1 608 ? 33 19.641 -27.188 1 87.94 608 ILE B C 1
ATOM 14883 O O . ILE B 1 608 ? 31.859 19.672 -27.656 1 87.94 608 ILE B O 1
ATOM 14887 N N . VAL B 1 609 ? 33.406 20.266 -26.094 1 87.81 609 VAL B N 1
ATOM 14888 C CA . VAL B 1 609 ? 32.469 21.109 -25.359 1 87.81 609 VAL B CA 1
ATOM 14889 C C . VAL B 1 609 ? 31.938 22.203 -26.281 1 87.81 609 VAL B C 1
ATOM 14891 O O . VAL B 1 609 ? 30.734 22.469 -26.297 1 87.81 609 VAL B O 1
ATOM 14894 N N . LEU B 1 610 ? 32.781 22.75 -27.109 1 82.62 610 LEU B N 1
ATOM 14895 C CA . LEU B 1 610 ? 32.375 23.812 -28.031 1 82.62 610 LEU B CA 1
ATOM 14896 C C . LEU B 1 610 ? 31.438 23.266 -29.094 1 82.62 610 LEU B C 1
ATOM 14898 O O . LEU B 1 610 ? 30.438 23.906 -29.438 1 82.62 610 LEU B O 1
ATOM 14902 N N . ARG B 1 611 ? 31.766 22.109 -29.484 1 83.69 611 ARG B N 1
ATOM 14903 C CA . ARG B 1 611 ? 30.922 21.453 -30.484 1 83.69 611 ARG B CA 1
ATOM 14904 C C . ARG B 1 611 ? 29.531 21.188 -29.938 1 83.69 611 ARG B C 1
ATOM 14906 O O . ARG B 1 611 ? 28.516 21.453 -30.594 1 83.69 611 ARG B O 1
ATOM 14913 N N . LEU B 1 612 ? 29.484 20.656 -28.812 1 82.44 612 LEU B N 1
ATOM 14914 C CA . LEU B 1 612 ? 28.219 20.297 -28.188 1 82.44 612 LEU B CA 1
ATOM 14915 C C . LEU B 1 612 ? 27.422 21.547 -27.844 1 82.44 612 LEU B C 1
ATOM 14917 O O . LEU B 1 612 ? 26.188 21.562 -28 1 82.44 612 LEU B O 1
ATOM 14921 N N . LEU B 1 613 ? 28.172 22.516 -27.391 1 78.69 613 LEU B N 1
ATOM 14922 C CA . LEU B 1 613 ? 27.516 23.766 -26.984 1 78.69 613 LEU B CA 1
ATOM 14923 C C . LEU B 1 613 ? 26.969 24.5 -28.203 1 78.69 613 LEU B C 1
ATOM 14925 O O . LEU B 1 613 ? 25.938 25.156 -28.125 1 78.69 613 LEU B O 1
ATOM 14929 N N . ASN B 1 614 ? 27.672 24.281 -29.406 1 71.5 614 ASN B N 1
ATOM 14930 C CA . ASN B 1 614 ? 27.312 25.016 -30.625 1 71.5 614 ASN B CA 1
ATOM 14931 C C . ASN B 1 614 ? 26.391 24.188 -31.531 1 71.5 614 ASN B C 1
ATOM 14933 O O . ASN B 1 614 ? 25.922 24.688 -32.562 1 71.5 614 ASN B O 1
ATOM 14937 N N . ASN B 1 615 ? 26.281 22.984 -31.203 1 70.19 615 ASN B N 1
ATOM 14938 C CA . ASN B 1 615 ? 25.375 22.141 -31.984 1 70.19 615 ASN B CA 1
ATOM 14939 C C . ASN B 1 615 ? 23.922 22.391 -31.625 1 70.19 615 ASN B C 1
ATOM 14941 O O . ASN B 1 615 ? 23.516 22.203 -30.469 1 70.19 615 ASN B O 1
ATOM 14945 N N . GLU B 1 616 ? 23.109 22.812 -32.5 1 56.75 616 GLU B N 1
ATOM 14946 C CA . GLU B 1 616 ? 21.734 23.266 -32.312 1 56.75 616 GLU B CA 1
ATOM 14947 C C . GLU B 1 616 ? 20.844 22.125 -31.812 1 56.75 616 GLU B C 1
ATOM 14949 O O . GLU B 1 616 ? 19.938 22.344 -31 1 56.75 616 GLU B O 1
ATOM 14954 N N . GLU B 1 617 ? 21.234 20.859 -32.219 1 57.56 617 GLU B N 1
ATOM 14955 C CA . GLU B 1 617 ? 20.422 19.703 -31.844 1 57.56 617 GLU B CA 1
ATOM 14956 C C . GLU B 1 617 ? 20.594 19.344 -30.375 1 57.56 617 GLU B C 1
ATOM 14958 O O . GLU B 1 617 ? 19.672 18.828 -29.734 1 57.56 617 GLU B O 1
ATOM 14963 N N . CYS B 1 618 ? 21.719 19.719 -29.797 1 65.38 618 CYS B N 1
ATOM 14964 C CA . CYS B 1 618 ? 22.125 19.281 -28.469 1 65.38 618 CYS B CA 1
ATOM 14965 C C . CYS B 1 618 ? 21.75 20.312 -27.406 1 65.38 618 CYS B C 1
ATOM 14967 O O . CYS B 1 618 ? 21.703 20 -26.219 1 65.38 618 CYS B O 1
ATOM 14969 N N . LYS B 1 619 ? 21.484 21.453 -27.781 1 61.16 619 LYS B N 1
ATOM 14970 C CA . LYS B 1 619 ? 21.359 22.609 -26.891 1 61.16 619 LYS B CA 1
ATOM 14971 C C . LYS B 1 619 ? 20.25 22.375 -25.859 1 61.16 619 LYS B C 1
ATOM 14973 O O . LYS B 1 619 ? 20.344 22.859 -24.734 1 61.16 619 LYS B O 1
ATOM 14978 N N . LYS B 1 620 ? 19.328 21.484 -26.344 1 55 620 LYS B N 1
ATOM 14979 C CA . LYS B 1 620 ? 18.156 21.281 -25.5 1 55 620 LYS B CA 1
ATOM 14980 C C . LYS B 1 620 ? 18.359 20.094 -24.547 1 55 620 LYS B C 1
ATOM 14982 O O . LYS B 1 620 ? 17.547 19.859 -23.672 1 55 620 LYS B O 1
ATOM 14987 N N . HIS B 1 621 ? 19.453 19.5 -24.609 1 73.94 621 HIS B N 1
ATOM 14988 C CA . HIS B 1 621 ? 19.703 18.312 -23.797 1 73.94 621 HIS B CA 1
ATOM 14989 C C . HIS B 1 621 ? 20.062 18.703 -22.359 1 73.94 621 HIS B C 1
ATOM 14991 O O . HIS B 1 621 ? 20.875 19.609 -22.141 1 73.94 621 HIS B O 1
ATOM 14997 N N . ALA B 1 622 ? 19.344 18.188 -21.406 1 70.25 622 ALA B N 1
ATOM 14998 C CA . ALA B 1 622 ? 19.5 18.516 -20 1 70.25 622 ALA B CA 1
ATOM 14999 C C . ALA B 1 622 ? 20.969 18.562 -19.609 1 70.25 622 ALA B C 1
ATOM 15001 O O . ALA B 1 622 ? 21.391 19.438 -18.844 1 70.25 622 ALA B O 1
ATOM 15002 N N . ALA B 1 623 ? 21.797 17.688 -20.078 1 80.56 623 ALA B N 1
ATOM 15003 C CA . ALA B 1 623 ? 23.219 17.609 -19.75 1 80.56 623 ALA B CA 1
ATOM 15004 C C . ALA B 1 623 ? 23.969 18.828 -20.281 1 80.56 623 ALA B C 1
ATOM 15006 O O . ALA B 1 623 ? 24.875 19.344 -19.625 1 80.56 623 ALA B O 1
ATOM 15007 N N . ILE B 1 624 ? 23.562 19.266 -21.328 1 82.81 624 ILE B N 1
ATOM 15008 C CA . ILE B 1 624 ? 24.219 20.406 -21.938 1 82.81 624 ILE B CA 1
ATOM 15009 C C . ILE B 1 624 ? 23.828 21.688 -21.203 1 82.81 624 ILE B C 1
ATOM 15011 O O . ILE B 1 624 ? 24.672 22.562 -20.984 1 82.81 624 ILE B O 1
ATOM 15015 N N . CYS B 1 625 ? 22.594 21.688 -20.75 1 72.06 625 CYS B N 1
ATOM 15016 C CA . CYS B 1 625 ? 22.156 22.812 -19.938 1 72.06 625 CYS B CA 1
ATOM 15017 C C . CYS B 1 625 ? 22.938 22.891 -18.641 1 72.06 625 CYS B C 1
ATOM 15019 O O . CYS B 1 625 ? 23.359 23.984 -18.234 1 72.06 625 CYS B O 1
ATOM 15021 N N . LYS B 1 626 ? 23.125 21.859 -18.031 1 82.31 626 LYS B N 1
ATOM 15022 C CA . LYS B 1 626 ? 23.938 21.797 -16.812 1 82.31 626 LYS B CA 1
ATOM 15023 C C . LYS B 1 626 ? 25.359 22.266 -17.078 1 82.31 626 LYS B C 1
ATOM 15025 O O . LYS B 1 626 ? 25.922 23.031 -16.297 1 82.31 626 LYS B O 1
ATOM 15030 N N . MET B 1 627 ? 25.906 21.812 -18.172 1 86.44 627 MET B N 1
ATOM 15031 C CA . MET B 1 627 ? 27.266 22.188 -18.547 1 86.44 627 MET B CA 1
ATOM 15032 C C . MET B 1 627 ? 27.375 23.688 -18.781 1 86.44 627 MET B C 1
ATOM 15034 O O . MET B 1 627 ? 28.344 24.328 -18.359 1 86.44 627 MET B O 1
ATOM 15038 N N . ARG B 1 628 ? 26.406 24.172 -19.328 1 79.81 628 ARG B N 1
ATOM 15039 C CA . ARG B 1 628 ? 26.359 25.609 -19.562 1 79.81 628 ARG B CA 1
ATOM 15040 C C . ARG B 1 628 ? 26.359 26.375 -18.25 1 79.81 628 ARG B C 1
ATOM 15042 O O . ARG B 1 628 ? 27.094 27.359 -18.094 1 79.81 628 ARG B O 1
ATOM 15049 N N . ASN B 1 629 ? 25.625 25.859 -17.375 1 78.56 629 ASN B N 1
ATOM 15050 C CA . ASN B 1 629 ? 25.547 26.469 -16.047 1 78.56 629 ASN B CA 1
ATOM 15051 C C . ASN B 1 629 ? 26.875 26.391 -15.312 1 78.56 629 ASN B C 1
ATOM 15053 O O . ASN B 1 629 ? 27.281 27.359 -14.656 1 78.56 629 ASN B O 1
ATOM 15057 N N . LEU B 1 630 ? 27.469 25.359 -15.422 1 86.38 630 LEU B N 1
ATOM 15058 C CA . LEU B 1 630 ? 28.766 25.172 -14.766 1 86.38 630 LEU B CA 1
ATOM 15059 C C . LEU B 1 630 ? 29.797 26.141 -15.305 1 86.38 630 LEU B C 1
ATOM 15061 O O . LEU B 1 630 ? 30.547 26.75 -14.539 1 86.38 630 LEU B O 1
ATOM 15065 N N . LEU B 1 631 ? 29.812 26.266 -16.547 1 85.75 631 LEU B N 1
ATOM 15066 C CA . LEU B 1 631 ? 30.781 27.156 -17.172 1 85.75 631 LEU B CA 1
ATOM 15067 C C . LEU B 1 631 ? 30.484 28.609 -16.812 1 85.75 631 LEU B C 1
ATOM 15069 O O . LEU B 1 631 ? 31.406 29.391 -16.547 1 85.75 631 LEU B O 1
ATOM 15073 N N . LYS B 1 632 ? 29.266 28.938 -16.75 1 75.94 632 LYS B N 1
ATOM 15074 C CA . LYS B 1 632 ? 28.859 30.297 -16.406 1 75.94 632 LYS B CA 1
ATOM 15075 C C . LYS B 1 632 ? 29.281 30.672 -14.984 1 75.94 632 LYS B C 1
ATOM 15077 O O . LYS B 1 632 ? 29.75 31.781 -14.742 1 75.94 632 LYS B O 1
ATOM 15082 N N . HIS B 1 633 ? 29.266 29.703 -14.094 1 80 633 HIS B N 1
ATOM 15083 C CA . HIS B 1 633 ? 29.547 29.953 -12.68 1 80 633 HIS B CA 1
ATOM 15084 C C . HIS B 1 633 ? 31.047 29.859 -12.398 1 80 633 HIS B C 1
ATOM 15086 O O . HIS B 1 633 ? 31.578 30.625 -11.578 1 80 633 HIS B O 1
ATOM 15092 N N . HIS B 1 634 ? 31.719 28.953 -13.102 1 83.69 634 HIS B N 1
ATOM 15093 C CA . HIS B 1 634 ? 33.094 28.656 -12.695 1 83.69 634 HIS B CA 1
ATOM 15094 C C . HIS B 1 634 ? 34.094 29.188 -13.711 1 83.69 634 HIS B C 1
ATOM 15096 O O . HIS B 1 634 ? 35.281 29.328 -13.398 1 83.69 634 HIS B O 1
ATOM 15102 N N . ASP B 1 635 ? 33.719 29.344 -14.977 1 80.19 635 ASP B N 1
ATOM 15103 C CA . ASP B 1 635 ? 34.625 29.828 -16.031 1 80.19 635 ASP B CA 1
ATOM 15104 C C . ASP B 1 635 ? 33.906 30.844 -16.922 1 80.19 635 ASP B C 1
ATOM 15106 O O . ASP B 1 635 ? 33.656 30.562 -18.094 1 80.19 635 ASP B O 1
ATOM 15110 N N . LYS B 1 636 ? 33.688 32 -16.422 1 75.19 636 LYS B N 1
ATOM 15111 C CA . LYS B 1 636 ? 32.938 33.062 -17.078 1 75.19 636 LYS B CA 1
ATOM 15112 C C . LYS B 1 636 ? 33.562 33.5 -18.375 1 75.19 636 LYS B C 1
ATOM 15114 O O . LYS B 1 636 ? 32.875 33.75 -19.375 1 75.19 636 LYS B O 1
ATOM 15119 N N . GLU B 1 637 ? 34.906 33.531 -18.422 1 73.56 637 GLU B N 1
ATOM 15120 C CA . GLU B 1 637 ? 35.656 33.969 -19.609 1 73.56 637 GLU B CA 1
ATOM 15121 C C . GLU B 1 637 ? 35.406 33.031 -20.781 1 73.56 637 GLU B C 1
ATOM 15123 O O . GLU B 1 637 ? 35.156 33.469 -21.906 1 73.56 637 GLU B O 1
ATOM 15128 N N . LEU B 1 638 ? 35.438 31.766 -20.516 1 78.19 638 LEU B N 1
ATOM 15129 C CA . LEU B 1 638 ? 35.219 30.766 -21.562 1 78.19 638 LEU B CA 1
ATOM 15130 C C . LEU B 1 638 ? 33.781 30.781 -22.062 1 78.19 638 LEU B C 1
ATOM 15132 O O . LEU B 1 638 ? 33.562 30.625 -23.266 1 78.19 638 LEU B O 1
ATOM 15136 N N . PHE B 1 639 ? 32.938 30.938 -21.156 1 76.62 639 PHE B N 1
ATOM 15137 C CA . PHE B 1 639 ? 31.531 30.953 -21.516 1 76.62 639 PHE B CA 1
ATOM 15138 C C . PHE B 1 639 ? 31.219 32.125 -22.438 1 76.62 639 PHE B C 1
ATOM 15140 O O . PHE B 1 639 ? 30.547 31.953 -23.453 1 76.62 639 PHE B O 1
ATOM 15147 N N . GLU B 1 640 ? 31.75 33.312 -22.188 1 68.25 640 GLU B N 1
ATOM 15148 C CA . GLU B 1 640 ? 31.484 34.531 -22.938 1 68.25 640 GLU B CA 1
ATOM 15149 C C . GLU B 1 640 ? 32.156 34.5 -24.312 1 68.25 640 GLU B C 1
ATOM 15151 O O . GLU B 1 640 ? 31.641 35.031 -25.281 1 68.25 640 GLU B O 1
ATOM 15156 N N . THR B 1 641 ? 33.312 33.812 -24.453 1 65.06 641 THR B N 1
ATOM 15157 C CA . THR B 1 641 ? 34.094 33.781 -25.688 1 65.06 641 THR B CA 1
ATOM 15158 C C . THR B 1 641 ? 33.438 32.844 -26.719 1 65.06 641 THR B C 1
ATOM 15160 O O . THR B 1 641 ? 33.469 33.125 -27.922 1 65.06 641 THR B O 1
ATOM 15163 N N . PHE B 1 642 ? 33.062 31.859 -26.328 1 61.03 642 PHE B N 1
ATOM 15164 C CA . PHE B 1 642 ? 32.781 30.828 -27.312 1 61.03 642 PHE B CA 1
ATOM 15165 C C . PHE B 1 642 ? 31.281 30.609 -27.453 1 61.03 642 PHE B C 1
ATOM 15167 O O . PHE B 1 642 ? 30.828 29.984 -28.406 1 61.03 642 PHE B O 1
ATOM 15174 N N . VAL B 1 643 ? 30.641 30.859 -26.516 1 54.47 643 VAL B N 1
ATOM 15175 C CA . VAL B 1 643 ? 29.203 30.703 -26.703 1 54.47 643 VAL B CA 1
ATOM 15176 C C . VAL B 1 643 ? 28.656 31.859 -27.516 1 54.47 643 VAL B C 1
ATOM 15178 O O . VAL B 1 643 ? 28.703 33.031 -27.078 1 54.47 643 VAL B O 1
ATOM 15181 N N . LYS B 1 644 ? 28.906 31.906 -28.812 1 47.72 644 LYS B N 1
ATOM 15182 C CA . LYS B 1 644 ? 28.344 32.875 -29.734 1 47.72 644 LYS B CA 1
ATOM 15183 C C . LYS B 1 644 ? 27.016 33.438 -29.219 1 47.72 644 LYS B C 1
ATOM 15185 O O . LYS B 1 644 ? 26.281 32.75 -28.516 1 47.72 644 LYS B O 1
ATOM 15190 N N . ASN B 1 645 ? 26.906 34.844 -29.344 1 39.62 645 ASN B N 1
ATOM 15191 C CA . ASN B 1 645 ? 25.75 35.656 -29.031 1 39.62 645 ASN B CA 1
ATOM 15192 C C . ASN B 1 645 ? 24.453 34.969 -29.422 1 39.62 645 ASN B C 1
ATOM 15194 O O . ASN B 1 645 ? 24.016 35.062 -30.578 1 39.62 645 ASN B O 1
ATOM 15198 N N . ASP B 1 646 ? 24.422 33.844 -29.562 1 37.31 646 ASP B N 1
ATOM 15199 C CA . ASP B 1 646 ? 23.141 33.25 -29.922 1 37.31 646 ASP B CA 1
ATOM 15200 C C . ASP B 1 646 ? 21.984 34.062 -29.422 1 37.31 646 ASP B C 1
ATOM 15202 O O . ASP B 1 646 ? 22.078 34.719 -28.359 1 37.31 646 ASP B O 1
ATOM 15206 N N . ILE B 1 647 ? 21.109 34.625 -30.406 1 35.62 647 ILE B N 1
ATOM 15207 C CA . ILE B 1 647 ? 19.766 35.156 -30.234 1 35.62 647 ILE B CA 1
ATOM 15208 C C . ILE B 1 647 ? 19.156 34.625 -28.938 1 35.62 647 ILE B C 1
ATOM 15210 O O . ILE B 1 647 ? 19.031 33.406 -28.766 1 35.62 647 ILE B O 1
ATOM 15214 N N . VAL B 1 648 ? 19.359 35.219 -28.031 1 37.69 648 VAL B N 1
ATOM 15215 C CA . VAL B 1 648 ? 18.797 35 -26.703 1 37.69 648 VAL B CA 1
ATOM 15216 C C . VAL B 1 648 ? 17.453 34.281 -26.812 1 37.69 648 VAL B C 1
ATOM 15218 O O . VAL B 1 648 ? 16.469 34.875 -27.266 1 37.69 648 VAL B O 1
ATOM 15221 N N . LYS B 1 649 ? 17.25 33.312 -27.562 1 41.75 649 LYS B N 1
ATOM 15222 C CA . LYS B 1 649 ? 15.938 32.688 -27.578 1 41.75 649 LYS B CA 1
ATOM 15223 C C . LYS B 1 649 ? 15.305 32.688 -26.188 1 41.75 649 LYS B C 1
ATOM 15225 O O . LYS B 1 649 ? 15.891 32.188 -25.219 1 41.75 649 LYS B O 1
ATOM 15230 N N . VAL B 1 650 ? 14.43 33.656 -26.141 1 49.19 650 VAL B N 1
ATOM 15231 C CA . VAL B 1 650 ? 13.586 33.906 -24.969 1 49.19 650 VAL B CA 1
ATOM 15232 C C . VAL B 1 650 ? 12.969 32.594 -24.516 1 49.19 650 VAL B C 1
ATOM 15234 O O . VAL B 1 650 ? 12.242 31.938 -25.266 1 49.19 650 VAL B O 1
ATOM 15237 N N . GLU B 1 651 ? 13.594 31.844 -23.766 1 49.97 651 GLU B N 1
ATOM 15238 C CA . GLU B 1 651 ? 13.039 30.641 -23.156 1 49.97 651 GLU B CA 1
ATOM 15239 C C . GLU B 1 651 ? 11.578 30.844 -22.781 1 49.97 651 GLU B C 1
ATOM 15241 O O . GLU B 1 651 ? 11.18 31.938 -22.375 1 49.97 651 GLU B O 1
ATOM 15246 N N . SER B 1 652 ? 10.742 29.969 -23.062 1 56.22 652 SER B N 1
ATOM 15247 C CA . SER B 1 652 ? 9.297 30.031 -22.875 1 56.22 652 SER B CA 1
ATOM 15248 C C . SER B 1 652 ? 8.945 30.375 -21.422 1 56.22 652 SER B C 1
ATOM 15250 O O . SER B 1 652 ? 7.891 30.953 -21.156 1 56.22 652 SER B O 1
ATOM 15252 N N . ASP B 1 653 ? 9.906 30.172 -20.531 1 65.44 653 ASP B N 1
ATOM 15253 C CA . ASP B 1 653 ? 9.531 30.453 -19.141 1 65.44 653 ASP B CA 1
ATOM 15254 C C . ASP B 1 653 ? 10.398 31.547 -18.562 1 65.44 653 ASP B C 1
ATOM 15256 O O . ASP B 1 653 ? 10.57 31.641 -17.344 1 65.44 653 ASP B O 1
ATOM 15260 N N . GLU B 1 654 ? 11.133 32.312 -19.391 1 72.88 654 GLU B N 1
ATOM 15261 C CA . GLU B 1 654 ? 12.07 33.344 -18.938 1 72.88 654 GLU B CA 1
ATOM 15262 C C . GLU B 1 654 ? 11.383 34.344 -18.016 1 72.88 654 GLU B C 1
ATOM 15264 O O . GLU B 1 654 ? 11.977 34.781 -17.031 1 72.88 654 GLU B O 1
ATOM 15269 N N . VAL B 1 655 ? 10.211 34.625 -18.312 1 80.19 655 VAL B N 1
ATOM 15270 C CA . VAL B 1 655 ? 9.508 35.625 -17.516 1 80.19 655 VAL B CA 1
ATOM 15271 C C . VAL B 1 655 ? 9.055 35.031 -16.188 1 80.19 655 VAL B C 1
ATOM 15273 O O . VAL B 1 655 ? 9.195 35.656 -15.141 1 80.19 655 VAL B O 1
ATOM 15276 N N . ALA B 1 656 ? 8.625 33.812 -16.359 1 81.19 656 ALA B N 1
ATOM 15277 C CA . ALA B 1 656 ? 8.109 33.156 -15.164 1 81.19 656 ALA B CA 1
ATOM 15278 C C . ALA B 1 656 ? 9.242 32.875 -14.18 1 81.19 656 ALA B C 1
ATOM 15280 O O . ALA B 1 656 ? 9.039 32.906 -12.961 1 81.19 656 ALA B O 1
ATOM 15281 N N . SER B 1 657 ? 10.414 32.594 -14.594 1 73.31 657 SER B N 1
ATOM 15282 C CA . SER B 1 657 ? 11.555 32.219 -13.742 1 73.31 657 SER B CA 1
ATOM 15283 C C . SER B 1 657 ? 12.203 33.469 -13.141 1 73.31 657 SER B C 1
ATOM 15285 O O . SER B 1 657 ? 12.977 33.375 -12.188 1 73.31 657 SER B O 1
ATOM 15287 N N . GLY B 1 658 ? 11.922 34.719 -13.68 1 80.81 658 GLY B N 1
ATOM 15288 C CA . GLY B 1 658 ? 12.508 35.969 -13.172 1 80.81 658 GLY B CA 1
ATOM 15289 C C . GLY B 1 658 ? 13.711 36.438 -13.977 1 80.81 658 GLY B C 1
ATOM 15290 O O . GLY B 1 658 ? 14.203 37.531 -13.773 1 80.81 658 GLY B O 1
ATOM 15291 N N . LYS B 1 659 ? 14.211 35.656 -14.891 1 73.75 659 LYS B N 1
ATOM 15292 C CA . LYS B 1 659 ? 15.383 35.969 -15.703 1 73.75 659 LYS B CA 1
ATOM 15293 C C . LYS B 1 659 ? 15.148 37.25 -16.547 1 73.75 659 LYS B C 1
ATOM 15295 O O . LYS B 1 659 ? 16.062 38.031 -16.734 1 73.75 659 LYS B O 1
ATOM 15300 N N . ALA B 1 660 ? 13.961 37.281 -16.969 1 83.88 660 ALA B N 1
ATOM 15301 C CA . ALA B 1 660 ? 13.625 38.438 -17.797 1 83.88 660 ALA B CA 1
ATOM 15302 C C . ALA B 1 660 ? 13.781 39.75 -17 1 83.88 660 ALA B C 1
ATOM 15304 O O . ALA B 1 660 ? 14.188 40.781 -17.562 1 83.88 660 ALA B O 1
ATOM 15305 N N . LEU B 1 661 ? 13.477 39.781 -15.781 1 86.56 661 LEU B N 1
ATOM 15306 C CA . LEU B 1 661 ? 13.633 40.969 -14.93 1 86.56 661 LEU B CA 1
ATOM 15307 C C . LEU B 1 661 ? 15.102 41.344 -14.781 1 86.56 661 LEU B C 1
ATOM 15309 O O . LEU B 1 661 ? 15.445 42.531 -14.805 1 86.56 661 LEU B O 1
ATOM 15313 N N . TYR B 1 662 ? 15.836 40.375 -14.609 1 80.31 662 TYR B N 1
ATOM 15314 C CA . TYR B 1 662 ? 17.281 40.594 -14.516 1 80.31 662 TYR B CA 1
ATOM 15315 C C . TYR B 1 662 ? 17.828 41.156 -15.82 1 80.31 662 TYR B C 1
ATOM 15317 O O . TYR B 1 662 ? 18.625 42.094 -15.82 1 80.31 662 TYR B O 1
ATOM 15325 N N . LEU B 1 663 ? 17.359 40.594 -16.859 1 81.75 663 LEU B N 1
ATOM 15326 C CA . LEU B 1 663 ? 17.781 41.062 -18.172 1 81.75 663 LEU B CA 1
ATOM 15327 C C . LEU B 1 663 ? 17.328 42.5 -18.422 1 81.75 663 LEU B C 1
ATOM 15329 O O . LEU B 1 663 ? 18.062 43.281 -19.031 1 81.75 663 LEU B O 1
ATOM 15333 N N . LEU B 1 664 ? 16.219 42.875 -18.031 1 85.94 664 LEU B N 1
ATOM 15334 C CA . LEU B 1 664 ? 15.688 44.219 -18.188 1 85.94 664 LEU B CA 1
ATOM 15335 C C . LEU B 1 664 ? 16.578 45.25 -17.5 1 85.94 664 LEU B C 1
ATOM 15337 O O . LEU B 1 664 ? 16.766 46.375 -18 1 85.94 664 LEU B O 1
ATOM 15341 N N . LYS B 1 665 ? 17.078 44.875 -16.391 1 80.25 665 LYS B N 1
ATOM 15342 C CA . LYS B 1 665 ? 17.938 45.781 -15.625 1 80.25 665 LYS B CA 1
ATOM 15343 C C . LYS B 1 665 ? 19.297 45.938 -16.281 1 80.25 665 LYS B C 1
ATOM 15345 O O . LYS B 1 665 ? 19.875 47.031 -16.297 1 80.25 665 LYS B O 1
ATOM 15350 N N . ARG B 1 666 ? 19.781 44.812 -16.906 1 75.31 666 ARG B N 1
ATOM 15351 C CA . ARG B 1 666 ? 21.125 44.781 -17.453 1 75.31 666 ARG B CA 1
ATOM 15352 C C . ARG B 1 666 ? 21.141 45.281 -18.891 1 75.31 666 ARG B C 1
ATOM 15354 O O . ARG B 1 666 ? 22 46.062 -19.281 1 75.31 666 ARG B O 1
ATOM 15361 N N . ASP B 1 667 ? 20.172 44.625 -19.719 1 79.12 667 ASP B N 1
ATOM 15362 C CA . ASP B 1 667 ? 20.141 44.938 -21.141 1 79.12 667 ASP B CA 1
ATOM 15363 C C . ASP B 1 667 ? 18.703 45.094 -21.625 1 79.12 667 ASP B C 1
ATOM 15365 O O . ASP B 1 667 ? 18.156 44.188 -22.281 1 79.12 667 ASP B O 1
ATOM 15369 N N . PRO B 1 668 ? 18.109 46.25 -21.438 1 82.38 668 PRO B N 1
ATOM 15370 C CA . PRO B 1 668 ? 16.703 46.469 -21.797 1 82.38 668 PRO B CA 1
ATOM 15371 C C . PRO B 1 668 ? 16.469 46.406 -23.312 1 82.38 668 PRO B C 1
ATOM 15373 O O . PRO B 1 668 ? 15.367 46.062 -23.75 1 82.38 668 PRO B O 1
ATOM 15376 N N . ASN B 1 669 ? 17.469 46.562 -24.125 1 78.75 669 ASN B N 1
ATOM 15377 C CA . ASN B 1 669 ? 17.297 46.625 -25.562 1 78.75 669 ASN B CA 1
ATOM 15378 C C . ASN B 1 669 ? 16.922 45.281 -26.156 1 78.75 669 ASN B C 1
ATOM 15380 O O . ASN B 1 669 ? 16.203 45.219 -27.156 1 78.75 669 ASN B O 1
ATOM 15384 N N . THR B 1 670 ? 17.438 44.312 -25.516 1 78.69 670 THR B N 1
ATOM 15385 C CA . THR B 1 670 ? 17.094 42.969 -26 1 78.69 670 THR B CA 1
ATOM 15386 C C . THR B 1 670 ? 15.594 42.719 -25.875 1 78.69 670 THR B C 1
ATOM 15388 O O . THR B 1 670 ? 14.984 42.125 -26.766 1 78.69 670 THR B O 1
ATOM 15391 N N . ILE B 1 671 ? 14.984 43.188 -24.844 1 85.19 671 ILE B N 1
ATOM 15392 C CA . ILE B 1 671 ? 13.562 43 -24.609 1 85.19 671 ILE B CA 1
ATOM 15393 C C . ILE B 1 671 ? 12.742 43.875 -25.547 1 85.19 671 ILE B C 1
ATOM 15395 O O . ILE B 1 671 ? 11.688 43.469 -26.031 1 85.19 671 ILE B O 1
ATOM 15399 N N . ILE B 1 672 ? 13.266 45 -25.891 1 85.5 672 ILE B N 1
ATOM 15400 C CA . ILE B 1 672 ? 12.586 45.938 -26.781 1 85.5 672 ILE B CA 1
ATOM 15401 C C . ILE B 1 672 ? 12.531 45.344 -28.188 1 85.5 672 ILE B C 1
ATOM 15403 O O . ILE B 1 672 ? 11.516 45.469 -28.875 1 85.5 672 ILE B O 1
ATOM 15407 N N . MET B 1 673 ? 13.609 44.688 -28.578 1 81.25 673 MET B N 1
ATOM 15408 C CA . MET B 1 673 ? 13.68 44.125 -29.922 1 81.25 673 MET B CA 1
ATOM 15409 C C . MET B 1 673 ? 12.742 42.938 -30.062 1 81.25 673 MET B C 1
ATOM 15411 O O . MET B 1 673 ? 12.234 42.656 -31.156 1 81.25 673 MET B O 1
ATOM 15415 N N . HIS B 1 674 ? 12.5 42.281 -29 1 83 674 HIS B N 1
ATOM 15416 C CA . HIS B 1 674 ? 11.664 41.094 -29.016 1 83 674 HIS B CA 1
ATOM 15417 C C . HIS B 1 674 ? 10.414 41.281 -28.172 1 83 674 HIS B C 1
ATOM 15419 O O . HIS B 1 674 ? 10.039 40.406 -27.391 1 83 674 HIS B O 1
ATOM 15425 N N . TRP B 1 675 ? 9.836 42.469 -28.312 1 88.5 675 TRP B N 1
ATOM 15426 C CA . TRP B 1 675 ? 8.758 42.812 -27.391 1 88.5 675 TRP B CA 1
ATOM 15427 C C . TRP B 1 675 ? 7.539 41.938 -27.609 1 88.5 675 TRP B C 1
ATOM 15429 O O . TRP B 1 675 ? 6.801 41.625 -26.672 1 88.5 675 TRP B O 1
ATOM 15439 N N . ARG B 1 676 ? 7.332 41.375 -28.766 1 85.69 676 ARG B N 1
ATOM 15440 C CA . ARG B 1 676 ? 6.172 40.562 -29.078 1 85.69 676 ARG B CA 1
ATOM 15441 C C . ARG B 1 676 ? 6.301 39.188 -28.438 1 85.69 676 ARG B C 1
ATOM 15443 O O . ARG B 1 676 ? 5.309 38.625 -27.969 1 85.69 676 ARG B O 1
ATOM 15450 N N . GLU B 1 677 ? 7.422 38.719 -28.469 1 82.31 677 GLU B N 1
ATOM 15451 C CA . GLU B 1 677 ? 7.664 37.406 -27.859 1 82.31 677 GLU B CA 1
ATOM 15452 C C . GLU B 1 677 ? 7.488 37.438 -26.344 1 82.31 677 GLU B C 1
ATOM 15454 O O . GLU B 1 677 ? 6.887 36.531 -25.75 1 82.31 677 GLU B O 1
ATOM 15459 N N . TYR B 1 678 ? 8.016 38.5 -25.812 1 87.44 678 TYR B N 1
ATOM 15460 C CA . TYR B 1 678 ? 7.906 38.625 -24.375 1 87.44 678 TYR B CA 1
ATOM 15461 C C . TYR B 1 678 ? 6.457 38.844 -23.953 1 87.44 678 TYR B C 1
ATOM 15463 O O . TYR B 1 678 ? 6.039 38.375 -22.875 1 87.44 678 TYR B O 1
ATOM 15471 N N . LEU B 1 679 ? 5.711 39.469 -24.766 1 89.25 679 LEU B N 1
ATOM 15472 C CA . LEU B 1 679 ? 4.289 39.656 -24.484 1 89.25 679 LEU B CA 1
ATOM 15473 C C . LEU B 1 679 ? 3.561 38.312 -24.516 1 89.25 679 LEU B C 1
ATOM 15475 O O . LEU B 1 679 ? 2.723 38.031 -23.656 1 89.25 679 LEU B O 1
ATOM 15479 N N . SER B 1 680 ? 3.904 37.625 -25.484 1 85.56 680 SER B N 1
ATOM 15480 C CA . SER B 1 680 ? 3.285 36.312 -25.625 1 85.56 680 SER B CA 1
ATOM 15481 C C . SER B 1 680 ? 3.613 35.406 -24.422 1 85.56 680 SER B C 1
ATOM 15483 O O . SER B 1 680 ? 2.766 34.656 -23.969 1 85.56 680 SER B O 1
ATOM 15485 N N . MET B 1 681 ? 4.758 35.625 -23.891 1 83.81 681 MET B N 1
ATOM 15486 C CA . MET B 1 681 ? 5.16 34.844 -22.719 1 83.81 681 MET B CA 1
ATOM 15487 C C . MET B 1 681 ? 4.371 35.281 -21.5 1 83.81 681 MET B C 1
ATOM 15489 O O . MET B 1 681 ? 3.988 34.438 -20.672 1 83.81 681 MET B O 1
ATOM 15493 N N . CYS B 1 682 ? 4.215 36.5 -21.406 1 88.69 682 CYS B N 1
ATOM 15494 C CA . CYS B 1 682 ? 3.451 37.031 -20.281 1 88.69 682 CYS B CA 1
ATOM 15495 C C . CYS B 1 682 ? 2.02 36.5 -20.312 1 88.69 682 CYS B C 1
ATOM 15497 O O . CYS B 1 682 ? 1.434 36.219 -19.25 1 88.69 682 CYS B O 1
ATOM 15499 N N . LYS B 1 683 ? 1.601 36.312 -21.453 1 84.62 683 LYS B N 1
ATOM 15500 C CA . LYS B 1 683 ? 0.244 35.812 -21.641 1 84.62 683 LYS B CA 1
ATOM 15501 C C . LYS B 1 683 ? 0.134 34.344 -21.188 1 84.62 683 LYS B C 1
ATOM 15503 O O . LYS B 1 683 ? -0.832 33.969 -20.531 1 84.62 683 LYS B O 1
ATOM 15508 N N . CYS B 1 684 ? 1.076 33.656 -21.5 1 73.44 684 CYS B N 1
ATOM 15509 C CA . CYS B 1 684 ? 1.066 32.219 -21.234 1 73.44 684 CYS B CA 1
ATOM 15510 C C . CYS B 1 684 ? 1.186 31.953 -19.734 1 73.44 684 CYS B C 1
ATOM 15512 O O . CYS B 1 684 ? 0.604 30.984 -19.219 1 73.44 684 CYS B O 1
ATOM 15514 N N . TRP B 1 685 ? 1.888 32.844 -19.062 1 73.31 685 TRP B N 1
ATOM 15515 C CA . TRP B 1 685 ? 2.15 32.625 -17.641 1 73.31 685 TRP B CA 1
ATOM 15516 C C . TRP B 1 685 ? 1.43 33.656 -16.781 1 73.31 685 TRP B C 1
ATOM 15518 O O . TRP B 1 685 ? 1.997 34.156 -15.82 1 73.31 685 TRP B O 1
ATOM 15528 N N . SER B 1 686 ? 0.167 33.656 -17.203 1 73.44 686 SER B N 1
ATOM 15529 C CA . SER B 1 686 ? -0.613 34.688 -16.5 1 73.44 686 SER B CA 1
ATOM 15530 C C . SER B 1 686 ? -0.903 34.25 -15.062 1 73.44 686 SER B C 1
ATOM 15532 O O . SER B 1 686 ? -1.138 33.094 -14.797 1 73.44 686 SER B O 1
ATOM 15534 N N . GLY B 1 687 ? -0.375 34.812 -14.141 1 70.5 687 GLY B N 1
ATOM 15535 C CA . GLY B 1 687 ? -0.616 34.531 -12.734 1 70.5 687 GLY B CA 1
ATOM 15536 C C . GLY B 1 687 ? 0.66 34.375 -11.93 1 70.5 687 GLY B C 1
ATOM 15537 O O . GLY B 1 687 ? 0.638 34.438 -10.695 1 70.5 687 GLY B O 1
ATOM 15538 N N . ASN B 1 688 ? 1.728 34.188 -12.727 1 77.5 688 ASN B N 1
ATOM 15539 C CA . ASN B 1 688 ? 3.023 34.031 -12.07 1 77.5 688 ASN B CA 1
ATOM 15540 C C . ASN B 1 688 ? 3.482 35.375 -11.461 1 77.5 688 ASN B C 1
ATOM 15542 O O . ASN B 1 688 ? 3.338 36.406 -12.086 1 77.5 688 ASN B O 1
ATOM 15546 N N . LYS B 1 689 ? 3.953 35.312 -10.242 1 85.19 689 LYS B N 1
ATOM 15547 C CA . LYS B 1 689 ? 4.355 36.531 -9.516 1 85.19 689 LYS B CA 1
ATOM 15548 C C . LYS B 1 689 ? 5.508 37.25 -10.219 1 85.19 689 LYS B C 1
ATOM 15550 O O . LYS B 1 689 ? 5.555 38.469 -10.25 1 85.19 689 LYS B O 1
ATOM 15555 N N . ASN B 1 690 ? 6.43 36.531 -10.766 1 85.19 690 ASN B N 1
ATOM 15556 C CA . ASN B 1 690 ? 7.562 37.125 -11.461 1 85.19 690 ASN B CA 1
ATOM 15557 C C . ASN B 1 690 ? 7.125 37.844 -12.727 1 85.19 690 ASN B C 1
ATOM 15559 O O . ASN B 1 690 ? 7.695 38.875 -13.086 1 85.19 690 ASN B O 1
ATOM 15563 N N . VAL B 1 691 ? 6.164 37.312 -13.242 1 88.25 691 VAL B N 1
ATOM 15564 C CA . VAL B 1 691 ? 5.648 37.938 -14.461 1 88.25 691 VAL B CA 1
ATOM 15565 C C . VAL B 1 691 ? 4.988 39.25 -14.117 1 88.25 691 VAL B C 1
ATOM 15567 O O . VAL B 1 691 ? 5.191 40.25 -14.82 1 88.25 691 VAL B O 1
ATOM 15570 N N . ILE B 1 692 ? 4.203 39.219 -13.023 1 89.38 692 ILE B N 1
ATOM 15571 C CA . ILE B 1 692 ? 3.553 40.469 -12.586 1 89.38 692 ILE B CA 1
ATOM 15572 C C . ILE B 1 692 ? 4.605 41.5 -12.266 1 89.38 692 ILE B C 1
ATOM 15574 O O . ILE B 1 692 ? 4.477 42.656 -12.672 1 89.38 692 ILE B O 1
ATOM 15578 N N . ARG B 1 693 ? 5.641 41.125 -11.578 1 88.75 693 ARG B N 1
ATOM 15579 C CA . ARG B 1 693 ? 6.727 42.062 -11.234 1 88.75 693 ARG B CA 1
ATOM 15580 C C . ARG B 1 693 ? 7.422 42.562 -12.484 1 88.75 693 ARG B C 1
ATOM 15582 O O . ARG B 1 693 ? 7.789 43.75 -12.555 1 88.75 693 ARG B O 1
ATOM 15589 N N . PHE B 1 694 ? 7.547 41.75 -13.375 1 87.69 694 PHE B N 1
ATOM 15590 C CA . PHE B 1 694 ? 8.18 42.125 -14.641 1 87.69 694 PHE B CA 1
ATOM 15591 C C . PHE B 1 694 ? 7.359 43.156 -15.375 1 87.69 694 PHE B C 1
ATOM 15593 O O . PHE B 1 694 ? 7.902 44.188 -15.82 1 87.69 694 PHE B O 1
ATOM 15600 N N . ILE B 1 695 ? 6.164 42.906 -15.43 1 90.31 695 ILE B N 1
ATOM 15601 C CA . ILE B 1 695 ? 5.289 43.844 -16.141 1 90.31 695 ILE B CA 1
ATOM 15602 C C . ILE B 1 695 ? 5.27 45.188 -15.438 1 90.31 695 ILE B C 1
ATOM 15604 O O . ILE B 1 695 ? 5.297 46.25 -16.078 1 90.31 695 ILE B O 1
ATOM 15608 N N . LYS B 1 696 ? 5.238 45.125 -14.164 1 88.62 696 LYS B N 1
ATOM 15609 C CA . LYS B 1 696 ? 5.25 46.344 -13.383 1 88.62 696 LYS B CA 1
ATOM 15610 C C . LYS B 1 696 ? 6.531 47.125 -13.617 1 88.62 696 LYS B C 1
ATOM 15612 O O . LYS B 1 696 ? 6.508 48.375 -13.672 1 88.62 696 LYS B O 1
ATOM 15617 N N . THR B 1 697 ? 7.621 46.469 -13.742 1 88.69 697 THR B N 1
ATOM 15618 C CA . THR B 1 697 ? 8.898 47.125 -13.984 1 88.69 697 THR B CA 1
ATOM 15619 C C . THR B 1 697 ? 8.969 47.656 -15.414 1 88.69 697 THR B C 1
ATOM 15621 O O . THR B 1 697 ? 9.523 48.75 -15.648 1 88.69 697 THR B O 1
ATOM 15624 N N . VAL B 1 698 ? 8.438 46.906 -16.281 1 89.69 698 VAL B N 1
ATOM 15625 C CA . VAL B 1 698 ? 8.438 47.25 -17.688 1 89.69 698 VAL B CA 1
ATOM 15626 C C . VAL B 1 698 ? 7.637 48.531 -17.891 1 89.69 698 VAL B C 1
ATOM 15628 O O . VAL B 1 698 ? 7.941 49.344 -18.797 1 89.69 698 VAL B O 1
ATOM 15631 N N . ARG B 1 699 ? 6.727 48.812 -17.047 1 89.38 699 ARG B N 1
ATOM 15632 C CA . ARG B 1 699 ? 5.895 50 -17.109 1 89.38 699 ARG B CA 1
ATOM 15633 C C . ARG B 1 699 ? 6.75 51.25 -17.109 1 89.38 699 ARG B C 1
ATOM 15635 O O . ARG B 1 699 ? 6.367 52.281 -17.688 1 89.38 699 ARG B O 1
ATOM 15642 N N . TRP B 1 700 ? 7.883 51.125 -16.516 1 89 700 TRP B N 1
ATOM 15643 C CA . TRP B 1 700 ? 8.727 52.312 -16.328 1 89 700 TRP B CA 1
ATOM 15644 C C . TRP B 1 700 ? 9.773 52.406 -17.422 1 89 700 TRP B C 1
ATOM 15646 O O . TRP B 1 700 ? 10.562 53.375 -17.469 1 89 700 TRP B O 1
ATOM 15656 N N . HIS B 1 701 ? 9.75 51.469 -18.344 1 87.5 701 HIS B N 1
ATOM 15657 C CA . HIS B 1 701 ? 10.656 51.531 -19.484 1 87.5 701 HIS B CA 1
ATOM 15658 C C . HIS B 1 701 ? 9.969 52.156 -20.703 1 87.5 701 HIS B C 1
ATOM 15660 O O . HIS B 1 701 ? 8.789 51.875 -20.969 1 87.5 701 HIS B O 1
ATOM 15666 N N . ASN B 1 702 ? 10.656 52.969 -21.391 1 82.75 702 ASN B N 1
ATOM 15667 C CA . ASN B 1 702 ? 10.07 53.656 -22.516 1 82.75 702 ASN B CA 1
ATOM 15668 C C . ASN B 1 702 ? 9.922 52.75 -23.734 1 82.75 702 ASN B C 1
ATOM 15670 O O . ASN B 1 702 ? 10.812 51.938 -24.031 1 82.75 702 ASN B O 1
ATOM 15674 N N . GLY B 1 703 ? 8.766 52.812 -24.391 1 80.81 703 GLY B N 1
ATOM 15675 C CA . GLY B 1 703 ? 8.547 52.156 -25.688 1 80.81 703 GLY B CA 1
ATOM 15676 C C . GLY B 1 703 ? 7.871 50.812 -25.562 1 80.81 703 GLY B C 1
ATOM 15677 O O . GLY B 1 703 ? 6.852 50.562 -26.219 1 80.81 703 GLY B O 1
ATOM 15678 N N . ILE B 1 704 ? 8.344 50 -24.625 1 87.5 704 ILE B N 1
ATOM 15679 C CA . ILE B 1 704 ? 7.875 48.625 -24.578 1 87.5 704 ILE B CA 1
ATOM 15680 C C . ILE B 1 704 ? 6.449 48.594 -24.031 1 87.5 704 ILE B C 1
ATOM 15682 O O . ILE B 1 704 ? 5.578 47.906 -24.609 1 87.5 704 ILE B O 1
ATOM 15686 N N . ALA B 1 705 ? 6.227 49.219 -22.953 1 90.69 705 ALA B N 1
ATOM 15687 C CA . ALA B 1 705 ? 4.934 49.156 -22.266 1 90.69 705 ALA B CA 1
ATOM 15688 C C . ALA B 1 705 ? 3.826 49.75 -23.156 1 90.69 705 ALA B C 1
ATOM 15690 O O . ALA B 1 705 ? 2.705 49.219 -23.156 1 90.69 705 ALA B O 1
ATOM 15691 N N . MET B 1 706 ? 4.078 50.688 -23.938 1 90.38 706 MET B N 1
ATOM 15692 C CA . MET B 1 706 ? 3.086 51.312 -24.812 1 90.38 706 MET B CA 1
ATOM 15693 C C . MET B 1 706 ? 2.727 50.375 -25.969 1 90.38 706 MET B C 1
ATOM 15695 O O . MET B 1 706 ? 1.56 50.281 -26.359 1 90.38 706 MET B O 1
ATOM 15699 N N . LYS B 1 707 ? 3.695 49.719 -26.516 1 90.94 707 LYS B N 1
ATOM 15700 C CA . LYS B 1 707 ? 3.441 48.75 -27.547 1 90.94 707 LYS B CA 1
ATOM 15701 C C . LYS B 1 707 ? 2.576 47.594 -27.031 1 90.94 707 LYS B C 1
ATOM 15703 O O . LYS B 1 707 ? 1.669 47.125 -27.719 1 90.94 707 LYS B O 1
ATOM 15708 N N . TRP B 1 708 ? 2.906 47.219 -25.859 1 93.25 708 TRP B N 1
ATOM 15709 C CA . TRP B 1 708 ? 2.141 46.156 -25.234 1 93.25 708 TRP B CA 1
ATOM 15710 C C . TRP B 1 708 ? 0.691 46.594 -25.016 1 93.25 708 TRP B C 1
ATOM 15712 O O . TRP B 1 708 ? -0.23 45.781 -25.234 1 93.25 708 TRP B O 1
ATOM 15722 N N . ARG B 1 709 ? 0.448 47.781 -24.562 1 93 709 ARG B N 1
ATOM 15723 C CA . ARG B 1 709 ? -0.905 48.312 -24.359 1 93 709 ARG B CA 1
ATOM 15724 C C . ARG B 1 709 ? -1.704 48.281 -25.656 1 93 709 ARG B C 1
ATOM 15726 O O . ARG B 1 709 ? -2.844 47.812 -25.688 1 93 709 ARG B O 1
ATOM 15733 N N . GLU B 1 710 ? -1.086 48.656 -26.75 1 91.38 710 GLU B N 1
ATOM 15734 C CA . GLU B 1 710 ? -1.769 48.719 -28.031 1 91.38 710 GLU B CA 1
ATOM 15735 C C . GLU B 1 710 ? -2.146 47.312 -28.516 1 91.38 710 GLU B C 1
ATOM 15737 O O . GLU B 1 710 ? -3.268 47.094 -28.984 1 91.38 710 GLU B O 1
ATOM 15742 N N . GLU B 1 711 ? -1.268 46.469 -28.328 1 92.06 711 GLU B N 1
ATOM 15743 C CA . GLU B 1 711 ? -1.515 45.094 -28.766 1 92.06 711 GLU B CA 1
ATOM 15744 C C . GLU B 1 711 ? -2.586 44.438 -27.906 1 92.06 711 GLU B C 1
ATOM 15746 O O . GLU B 1 711 ? -3.416 43.688 -28.422 1 92.06 711 GLU B O 1
ATOM 15751 N N . CYS B 1 712 ? -2.504 44.688 -26.656 1 93.38 712 CYS B N 1
ATOM 15752 C CA . CYS B 1 712 ? -3.459 44.062 -25.734 1 93.38 712 CYS B CA 1
ATOM 15753 C C . CYS B 1 712 ? -4.855 44.656 -25.938 1 93.38 712 CYS B C 1
ATOM 15755 O O . CYS B 1 712 ? -5.848 43.938 -25.859 1 93.38 712 CYS B O 1
ATOM 15757 N N . GLU B 1 713 ? -5 45.938 -26.203 1 92.38 713 GLU B N 1
ATOM 15758 C CA . GLU B 1 713 ? -6.289 46.562 -26.438 1 92.38 713 GLU B CA 1
ATOM 15759 C C . GLU B 1 713 ? -6.945 46.062 -27.719 1 92.38 713 GLU B C 1
ATOM 15761 O O . GLU B 1 713 ? -8.164 45.875 -27.766 1 92.38 713 GLU B O 1
ATOM 15766 N N . LYS B 1 714 ? -6.164 45.656 -28.625 1 89 714 LYS B N 1
ATOM 15767 C CA . LYS B 1 714 ? -6.68 45.125 -29.891 1 89 714 LYS B CA 1
ATOM 15768 C C . LYS B 1 714 ? -7.055 43.656 -29.766 1 89 714 LYS B C 1
ATOM 15770 O O . LYS B 1 714 ? -8.016 43.188 -30.375 1 89 714 LYS B O 1
ATOM 15775 N N . GLY B 1 715 ? -6.355 43.031 -28.938 1 87.88 715 GLY B N 1
ATOM 15776 C CA . GLY B 1 715 ? -6.441 41.562 -29.016 1 87.88 715 GLY B CA 1
ATOM 15777 C C . GLY B 1 715 ? -7.238 40.969 -27.875 1 87.88 715 GLY B C 1
ATOM 15778 O O . GLY B 1 715 ? -7.59 39.781 -27.922 1 87.88 715 GLY B O 1
ATOM 15779 N N . PHE B 1 716 ? -7.742 41.719 -26.844 1 90.12 716 PHE B N 1
ATOM 15780 C CA . PHE B 1 716 ? -8.258 41.062 -25.641 1 90.12 716 PHE B CA 1
ATOM 15781 C C . PHE B 1 716 ? -9.656 40.5 -25.891 1 90.12 716 PHE B C 1
ATOM 15783 O O . PHE B 1 716 ? -10.102 39.594 -25.172 1 90.12 716 PHE B O 1
ATOM 15790 N N . THR B 1 717 ? -10.32 40.875 -26.875 1 87.12 717 THR B N 1
ATOM 15791 C CA . THR B 1 717 ? -11.656 40.375 -27.188 1 87.12 717 THR B CA 1
ATOM 15792 C C . THR B 1 717 ? -11.578 38.969 -27.734 1 87.12 717 THR B C 1
ATOM 15794 O O . THR B 1 717 ? -12.492 38.156 -27.547 1 87.12 717 THR B O 1
ATOM 15797 N N . ASN B 1 718 ? -10.477 38.75 -28.438 1 80.44 718 ASN B N 1
ATOM 15798 C CA . ASN B 1 718 ? -10.281 37.406 -29 1 80.44 718 ASN B CA 1
ATOM 15799 C C . ASN B 1 718 ? -9.586 36.469 -28.016 1 80.44 718 ASN B C 1
ATOM 15801 O O . ASN B 1 718 ? -9.945 35.312 -27.906 1 80.44 718 ASN B O 1
ATOM 15805 N N . GLU B 1 719 ? -8.562 37.094 -27.375 1 84.38 719 GLU B N 1
ATOM 15806 C CA . GLU B 1 719 ? -7.828 36.375 -26.359 1 84.38 719 GLU B CA 1
ATOM 15807 C C . GLU B 1 719 ? -7.918 37.062 -25 1 84.38 719 GLU B C 1
ATOM 15809 O O . GLU B 1 719 ? -7.152 38 -24.734 1 84.38 719 GLU B O 1
ATOM 15814 N N . HIS B 1 720 ? -8.531 36.469 -24.141 1 86.75 720 HIS B N 1
ATOM 15815 C CA . HIS B 1 720 ? -8.914 37.125 -22.906 1 86.75 720 HIS B CA 1
ATOM 15816 C C . HIS B 1 720 ? -7.723 37.25 -21.969 1 86.75 720 HIS B C 1
ATOM 15818 O O . HIS B 1 720 ? -7.746 38.094 -21.031 1 86.75 720 HIS B O 1
ATOM 15824 N N . SER B 1 721 ? -6.668 36.5 -22.266 1 84.31 721 SER B N 1
ATOM 15825 C CA . SER B 1 721 ? -5.48 36.562 -21.406 1 84.31 721 SER B CA 1
ATOM 15826 C C . SER B 1 721 ? -4.816 37.938 -21.5 1 84.31 721 SER B C 1
ATOM 15828 O O . SER B 1 721 ? -4.098 38.344 -20.578 1 84.31 721 SER B O 1
ATOM 15830 N N . TYR B 1 722 ? -5.047 38.656 -22.594 1 89.81 722 TYR B N 1
ATOM 15831 C CA . TYR B 1 722 ? -4.5 40 -22.781 1 89.81 722 TYR B CA 1
ATOM 15832 C C . TYR B 1 722 ? -5.074 40.969 -21.766 1 89.81 722 TYR B C 1
ATOM 15834 O O . TYR B 1 722 ? -4.441 41.969 -21.438 1 89.81 722 TYR B O 1
ATOM 15842 N N . LEU B 1 723 ? -6.145 40.656 -21.203 1 91 723 LEU B N 1
ATOM 15843 C CA . LEU B 1 723 ? -6.793 41.531 -20.234 1 91 723 LEU B CA 1
ATOM 15844 C C . LEU B 1 723 ? -5.996 41.594 -18.938 1 91 723 LEU B C 1
ATOM 15846 O O . LEU B 1 723 ? -5.945 42.656 -18.297 1 91 723 LEU B O 1
ATOM 15850 N N . GLY B 1 724 ? -5.434 40.531 -18.609 1 90.44 724 GLY B N 1
ATOM 15851 C CA . GLY B 1 724 ? -4.602 40.531 -17.422 1 90.44 724 GLY B CA 1
ATOM 15852 C C . GLY B 1 724 ? -3.412 41.469 -17.5 1 90.44 724 GLY B C 1
ATOM 15853 O O . GLY B 1 724 ? -3.096 42.156 -16.547 1 90.44 724 GLY B O 1
ATOM 15854 N N . ILE B 1 725 ? -2.789 41.5 -18.578 1 92.06 725 ILE B N 1
ATOM 15855 C CA . ILE B 1 725 ? -1.637 42.344 -18.812 1 92.06 725 ILE B CA 1
ATOM 15856 C C . ILE B 1 725 ? -2.082 43.812 -18.828 1 92.06 725 ILE B C 1
ATOM 15858 O O . ILE B 1 725 ? -1.431 44.688 -18.234 1 92.06 725 ILE B O 1
ATOM 15862 N N . LEU B 1 726 ? -3.197 44.031 -19.438 1 92.38 726 LEU B N 1
ATOM 15863 C CA . LEU B 1 726 ? -3.754 45.375 -19.469 1 92.38 726 LEU B CA 1
ATOM 15864 C C . LEU B 1 726 ? -4.078 45.875 -18.078 1 92.38 726 LEU B C 1
ATOM 15866 O O . LEU B 1 726 ? -3.873 47.031 -17.766 1 92.38 726 LEU B O 1
ATOM 15870 N N . GLY B 1 727 ? -4.535 45 -17.219 1 92.12 727 GLY B N 1
ATOM 15871 C CA . GLY B 1 727 ? -4.859 45.375 -15.844 1 92.12 727 GLY B CA 1
ATOM 15872 C C . GLY B 1 727 ? -3.65 45.812 -15.047 1 92.12 727 GLY B C 1
ATOM 15873 O O . GLY B 1 727 ? -3.752 46.719 -14.219 1 92.12 727 GLY B O 1
ATOM 15874 N N . ILE B 1 728 ? -2.559 45.281 -15.328 1 91.94 728 ILE B N 1
ATOM 15875 C CA . ILE B 1 728 ? -1.339 45.625 -14.602 1 91.94 728 ILE B CA 1
ATOM 15876 C C . ILE B 1 728 ? -0.755 46.906 -15.141 1 91.94 728 ILE B C 1
ATOM 15878 O O . ILE B 1 728 ? -0.184 47.719 -14.391 1 91.94 728 ILE B O 1
ATOM 15882 N N . LEU B 1 729 ? -0.93 47.156 -16.422 1 91.75 729 LEU B N 1
ATOM 15883 C CA . LEU B 1 729 ? -0.332 48.312 -17.078 1 91.75 729 LEU B CA 1
ATOM 15884 C C . LEU B 1 729 ? -1.136 49.562 -16.812 1 91.75 729 LEU B C 1
ATOM 15886 O O . LEU B 1 729 ? -0.583 50.656 -16.797 1 91.75 729 LEU B O 1
ATOM 15890 N N . LEU B 1 730 ? -2.406 49.438 -16.547 1 92.44 730 LEU B N 1
ATOM 15891 C CA . LEU B 1 730 ? -3.279 50.594 -16.484 1 92.44 730 LEU B CA 1
ATOM 15892 C C . LEU B 1 730 ? -3.736 50.844 -15.047 1 92.44 730 LEU B C 1
ATOM 15894 O O . LEU B 1 730 ? -3.557 49.969 -14.172 1 92.44 730 LEU B O 1
ATOM 15898 N N . ASP B 1 731 ? -4.215 52.062 -14.828 1 91.31 731 ASP B N 1
ATOM 15899 C CA . ASP B 1 731 ? -4.805 52.406 -13.539 1 91.31 731 ASP B CA 1
ATOM 15900 C C . ASP B 1 731 ? -6.281 52.031 -13.492 1 91.31 731 ASP B C 1
ATOM 15902 O O . ASP B 1 731 ? -6.895 51.781 -14.531 1 91.31 731 ASP B O 1
ATOM 15906 N N . GLY B 1 732 ? -6.945 52 -12.359 1 90.31 732 GLY B N 1
ATOM 15907 C CA . GLY B 1 732 ? -8.305 51.531 -12.133 1 90.31 732 GLY B CA 1
ATOM 15908 C C . GLY B 1 732 ? -9.328 52.219 -13.023 1 90.31 732 GLY B C 1
ATOM 15909 O O . GLY B 1 732 ? -10.023 51.531 -13.789 1 90.31 732 GLY B O 1
ATOM 15910 N N . PRO B 1 733 ? -9.367 53.5 -13.086 1 89.56 733 PRO B N 1
ATOM 15911 C CA . PRO B 1 733 ? -10.367 54.188 -13.898 1 89.56 733 PRO B CA 1
ATOM 15912 C C . PRO B 1 733 ? -10.172 53.969 -15.398 1 89.56 733 PRO B C 1
ATOM 15914 O O . PRO B 1 733 ? -11.141 53.75 -16.125 1 89.56 733 PRO B O 1
ATOM 15917 N N . SER B 1 734 ? -8.867 53.969 -15.875 1 91.19 734 SER B N 1
ATOM 15918 C CA . SER B 1 734 ? -8.609 53.719 -17.281 1 91.19 734 SER B CA 1
ATOM 15919 C C . SER B 1 734 ? -8.984 52.312 -17.672 1 91.19 734 SER B C 1
ATOM 15921 O O . SER B 1 734 ? -9.5 52.062 -18.766 1 91.19 734 SER B O 1
ATOM 15923 N N . PHE B 1 735 ? -8.719 51.438 -16.781 1 93.5 735 PHE B N 1
ATOM 15924 C CA . PHE B 1 735 ? -9.055 50.062 -17.031 1 93.5 735 PHE B CA 1
ATOM 15925 C C . PHE B 1 735 ? -10.562 49.875 -17.125 1 93.5 735 PHE B C 1
ATOM 15927 O O . PHE B 1 735 ? -11.055 49.156 -18.016 1 93.5 735 PHE B O 1
ATOM 15934 N N . VAL B 1 736 ? -11.32 50.531 -16.234 1 93.5 736 VAL B N 1
ATOM 15935 C CA . VAL B 1 736 ? -12.773 50.406 -16.203 1 93.5 736 VAL B CA 1
ATOM 15936 C C . VAL B 1 736 ? -13.367 50.969 -17.484 1 93.5 736 VAL B C 1
ATOM 15938 O O . VAL B 1 736 ? -14.344 50.438 -18.016 1 93.5 736 VAL B O 1
ATOM 15941 N N . GLN B 1 737 ? -12.773 51.969 -18 1 91.88 737 GLN B N 1
ATOM 15942 C CA . GLN B 1 737 ? -13.258 52.562 -19.234 1 91.88 737 GLN B CA 1
ATOM 15943 C C . GLN B 1 737 ? -13.133 51.594 -20.406 1 91.88 737 GLN B C 1
ATOM 15945 O O . GLN B 1 737 ? -14.016 51.562 -21.266 1 91.88 737 GLN B O 1
ATOM 15950 N N . ILE B 1 738 ? -12.094 50.844 -20.359 1 92.31 738 ILE B N 1
ATOM 15951 C CA . ILE B 1 738 ? -11.844 49.906 -21.453 1 92.31 738 ILE B CA 1
ATOM 15952 C C . ILE B 1 738 ? -12.805 48.719 -21.344 1 92.31 738 ILE B C 1
ATOM 15954 O O . ILE B 1 738 ? -13.312 48.219 -22.359 1 92.31 738 ILE B O 1
ATOM 15958 N N . VAL B 1 739 ? -13.156 48.312 -20.156 1 93.44 739 VAL B N 1
ATOM 15959 C CA . VAL B 1 739 ? -13.883 47.031 -20 1 93.44 739 VAL B CA 1
ATOM 15960 C C . VAL B 1 739 ? -15.367 47.312 -19.797 1 93.44 739 VAL B C 1
ATOM 15962 O O . VAL B 1 739 ? -16.188 46.406 -19.891 1 93.44 739 VAL B O 1
ATOM 15965 N N . SER B 1 740 ? -15.82 48.531 -19.594 1 92.56 740 SER B N 1
ATOM 15966 C CA . SER B 1 740 ? -17.188 48.906 -19.281 1 92.56 740 SER B CA 1
ATOM 15967 C C . SER B 1 740 ? -18.172 48.375 -20.312 1 92.56 740 SER B C 1
ATOM 15969 O O . SER B 1 740 ? -19.25 47.875 -19.969 1 92.56 740 SER B O 1
ATOM 15971 N N . PRO B 1 741 ? -17.781 48.312 -21.641 1 91.69 741 PRO B N 1
ATOM 15972 C CA . PRO B 1 741 ? -18.703 47.75 -22.625 1 91.69 741 PRO B CA 1
ATOM 15973 C C . PRO B 1 741 ? -18.922 46.25 -22.484 1 91.69 741 PRO B C 1
ATOM 15975 O O . PRO B 1 741 ? -19.906 45.719 -23 1 91.69 741 PRO B O 1
ATOM 15978 N N . PHE B 1 742 ? -18.062 45.625 -21.812 1 91.88 742 PHE B N 1
ATOM 15979 C CA . PHE B 1 742 ? -18.109 44.156 -21.766 1 91.88 742 PHE B CA 1
ATOM 15980 C C . PHE B 1 742 ? -18.625 43.688 -20.422 1 91.88 742 PHE B C 1
ATOM 15982 O O . PHE B 1 742 ? -18.656 42.469 -20.156 1 91.88 742 PHE B O 1
ATOM 15989 N N . MET B 1 743 ? -19.031 44.562 -19.547 1 91.62 743 MET B N 1
ATOM 15990 C CA . MET B 1 743 ? -19.641 44.188 -18.281 1 91.62 743 MET B CA 1
ATOM 15991 C C . MET B 1 743 ? -21.078 43.719 -18.484 1 91.62 743 MET B C 1
ATOM 15993 O O . MET B 1 743 ? -21.703 44.062 -19.484 1 91.62 743 MET B O 1
ATOM 15997 N N . PRO B 1 744 ? -21.578 42.938 -17.578 1 89.62 744 PRO B N 1
ATOM 15998 C CA . PRO B 1 744 ? -22.938 42.406 -17.75 1 89.62 744 PRO B CA 1
ATOM 15999 C C . PRO B 1 744 ? -23.984 43.5 -17.891 1 89.62 744 PRO B C 1
ATOM 16001 O O . PRO B 1 744 ? -24.047 44.406 -17.062 1 89.62 744 PRO B O 1
ATOM 16004 N N . LYS B 1 745 ? -24.781 43.344 -18.922 1 85.62 745 LYS B N 1
ATOM 16005 C CA . LYS B 1 745 ? -25.859 44.281 -19.141 1 85.62 745 LYS B CA 1
ATOM 16006 C C . LYS B 1 745 ? -27.203 43.75 -18.641 1 85.62 745 LYS B C 1
ATOM 16008 O O . LYS B 1 745 ? -28.156 44.5 -18.438 1 85.62 745 LYS B O 1
ATOM 16013 N N . GLN B 1 746 ? -27.328 42.469 -18.656 1 84.25 746 GLN B N 1
ATOM 16014 C CA . GLN B 1 746 ? -28.531 41.812 -18.172 1 84.25 746 GLN B CA 1
ATOM 16015 C C . GLN B 1 746 ? -28.203 40.875 -17.016 1 84.25 746 GLN B C 1
ATOM 16017 O O . GLN B 1 746 ? -27.047 40.438 -16.859 1 84.25 746 GLN B O 1
ATOM 16022 N N . THR B 1 747 ? -29.297 40.688 -16.25 1 86.44 747 THR B N 1
ATOM 16023 C CA . THR B 1 747 ? -29.109 39.844 -15.078 1 86.44 747 THR B CA 1
ATOM 16024 C C . THR B 1 747 ? -29.031 38.375 -15.469 1 86.44 747 THR B C 1
ATOM 16026 O O . THR B 1 747 ? -28.406 37.562 -14.773 1 86.44 747 THR B O 1
ATOM 16029 N N . THR B 1 748 ? -29.672 38.094 -16.531 1 87.31 748 THR B N 1
ATOM 16030 C CA . THR B 1 748 ? -29.703 36.688 -16.953 1 87.31 748 THR B CA 1
ATOM 16031 C C . THR B 1 748 ? -28.656 36.438 -18.031 1 87.31 748 THR B C 1
ATOM 16033 O O . THR B 1 748 ? -28.484 37.25 -18.953 1 87.31 748 THR B O 1
ATOM 16036 N N . LEU B 1 749 ? -27.922 35.5 -17.844 1 87.62 749 LEU B N 1
ATOM 16037 C CA . LEU B 1 749 ? -26.891 35.125 -18.797 1 87.62 749 LEU B CA 1
ATOM 16038 C C . LEU B 1 749 ? -27.516 34.656 -20.109 1 87.62 749 LEU B C 1
ATOM 16040 O O . LEU B 1 749 ? -28.359 33.781 -20.141 1 87.62 749 LEU B O 1
ATOM 16044 N N . PRO B 1 750 ? -27.188 35.375 -21.109 1 86.44 750 PRO B N 1
ATOM 16045 C CA . PRO B 1 750 ? -27.656 34.906 -22.422 1 86.44 750 PRO B CA 1
ATOM 16046 C C . PRO B 1 750 ? -27.031 33.562 -22.812 1 86.44 750 PRO B C 1
ATOM 16048 O O . PRO B 1 750 ? -25.797 33.469 -22.906 1 86.44 750 PRO B O 1
ATOM 16051 N N . THR B 1 751 ? -27.797 32.594 -22.922 1 85.31 751 THR B N 1
ATOM 16052 C CA . THR B 1 751 ? -27.266 31.281 -23.219 1 85.31 751 THR B CA 1
ATOM 16053 C C . THR B 1 751 ? -27.438 30.953 -24.688 1 85.31 751 THR B C 1
ATOM 16055 O O . THR B 1 751 ? -26.875 29.969 -25.188 1 85.31 751 THR B O 1
ATOM 16058 N N . ASP B 1 752 ? -28.156 31.891 -25.406 1 79.31 752 ASP B N 1
ATOM 16059 C CA . ASP B 1 752 ? -28.453 31.594 -26.797 1 79.31 752 ASP B CA 1
ATOM 16060 C C . ASP B 1 752 ? -27.453 32.281 -27.75 1 79.31 752 ASP B C 1
ATOM 16062 O O . ASP B 1 752 ? -26.906 33.312 -27.422 1 79.31 752 ASP B O 1
ATOM 16066 N N . GLY B 1 753 ? -27 31.656 -28.75 1 75.94 753 GLY B N 1
ATOM 16067 C CA . GLY B 1 753 ? -26.141 32.25 -29.766 1 75.94 753 GLY B CA 1
ATOM 16068 C C . GLY B 1 753 ? -24.766 31.578 -29.844 1 75.94 753 GLY B C 1
ATOM 16069 O O . GLY B 1 753 ? -24.344 30.906 -28.891 1 75.94 753 GLY B O 1
ATOM 16070 N N . GLN B 1 754 ? -24.047 31.719 -30.906 1 74.44 754 GLN B N 1
ATOM 16071 C CA . GLN B 1 754 ? -22.781 31.047 -31.156 1 74.44 754 GLN B CA 1
ATOM 16072 C C . GLN B 1 754 ? -21.656 31.641 -30.312 1 74.44 754 GLN B C 1
ATOM 16074 O O . GLN B 1 754 ? -20.719 30.938 -29.922 1 74.44 754 GLN B O 1
ATOM 16079 N N . ASN B 1 755 ? -21.766 32.844 -29.891 1 82.06 755 ASN B N 1
ATOM 16080 C CA . ASN B 1 755 ? -20.672 33.5 -29.172 1 82.06 755 ASN B CA 1
ATOM 16081 C C . ASN B 1 755 ? -21 33.656 -27.688 1 82.06 755 ASN B C 1
ATOM 16083 O O . ASN B 1 755 ? -20.312 34.406 -26.984 1 82.06 755 ASN B O 1
ATOM 16087 N N . ALA B 1 756 ? -21.969 32.969 -27.297 1 86.44 756 ALA B N 1
ATOM 16088 C CA . ALA B 1 756 ? -22.438 33.156 -25.922 1 86.44 756 ALA B CA 1
ATOM 16089 C C . ALA B 1 756 ? -21.344 32.75 -24.922 1 86.44 756 ALA B C 1
ATOM 16091 O O . ALA B 1 756 ? -21.125 33.438 -23.922 1 86.44 756 ALA B O 1
ATOM 16092 N N . ARG B 1 757 ? -20.688 31.797 -25.188 1 85.94 757 ARG B N 1
ATOM 16093 C CA . ARG B 1 757 ? -19.641 31.312 -24.281 1 85.94 757 ARG B CA 1
ATOM 16094 C C . ARG B 1 757 ? -18.469 32.281 -24.234 1 85.94 757 ARG B C 1
ATOM 16096 O O . ARG B 1 757 ? -18 32.656 -23.156 1 85.94 757 ARG B O 1
ATOM 16103 N N . ASN B 1 758 ? -18 32.625 -25.375 1 85.44 758 ASN B N 1
ATOM 16104 C CA . ASN B 1 758 ? -16.875 33.562 -25.438 1 85.44 758 ASN B CA 1
ATOM 16105 C C . ASN B 1 758 ? -17.203 34.875 -24.766 1 85.44 758 ASN B C 1
ATOM 16107 O O . ASN B 1 758 ? -16.359 35.469 -24.109 1 85.44 758 ASN B O 1
ATOM 16111 N N . ASP B 1 759 ? -18.406 35.25 -24.938 1 87.31 759 ASP B N 1
ATOM 16112 C CA . ASP B 1 759 ? -18.828 36.469 -24.312 1 87.31 759 ASP B CA 1
ATOM 16113 C C . ASP B 1 759 ? -18.844 36.344 -22.781 1 87.31 759 ASP B C 1
ATOM 16115 O O . ASP B 1 759 ? -18.438 37.25 -22.078 1 87.31 759 ASP B O 1
ATOM 16119 N N . TYR B 1 760 ? -19.234 35.281 -22.422 1 88.75 760 TYR B N 1
ATOM 16120 C CA . TYR B 1 760 ? -19.266 35.062 -20.984 1 88.75 760 TYR B CA 1
ATOM 16121 C C . TYR B 1 760 ? -17.844 34.969 -20.406 1 88.75 760 TYR B C 1
ATOM 16123 O O . TYR B 1 760 ? -17.562 35.5 -19.344 1 88.75 760 TYR B O 1
ATOM 16131 N N . LEU B 1 761 ? -17.031 34.281 -21.078 1 87.44 761 LEU B N 1
ATOM 16132 C CA . LEU B 1 761 ? -15.664 34.125 -20.594 1 87.44 761 LEU B CA 1
ATOM 16133 C C . LEU B 1 761 ? -14.969 35.5 -20.469 1 87.44 761 LEU B C 1
ATOM 16135 O O . LEU B 1 761 ? -14.219 35.719 -19.531 1 87.44 761 LEU B O 1
ATOM 16139 N N . LEU B 1 762 ? -15.219 36.219 -21.422 1 89.25 762 LEU B N 1
ATOM 16140 C CA . LEU B 1 762 ? -14.672 37.594 -21.391 1 89.25 762 LEU B CA 1
ATOM 16141 C C . LEU B 1 762 ? -15.227 38.375 -20.188 1 89.25 762 LEU B C 1
ATOM 16143 O O . LEU B 1 762 ? -14.469 38.969 -19.438 1 89.25 762 LEU B O 1
ATOM 16147 N N . THR B 1 763 ? -16.469 38.219 -20.016 1 89.75 763 THR B N 1
ATOM 16148 C CA . THR B 1 763 ? -17.109 38.938 -18.922 1 89.75 763 THR B CA 1
ATOM 16149 C C . THR B 1 763 ? -16.641 38.406 -17.578 1 89.75 763 THR B C 1
ATOM 16151 O O . THR B 1 763 ? -16.406 39.156 -16.641 1 89.75 763 THR B O 1
ATOM 16154 N N . SER B 1 764 ? -16.469 37.219 -17.547 1 89.44 764 SER B N 1
ATOM 16155 C CA . SER B 1 764 ? -16.078 36.562 -16.297 1 89.44 764 SER B CA 1
ATOM 16156 C C . SER B 1 764 ? -14.617 36.812 -15.969 1 89.44 764 SER B C 1
ATOM 16158 O O . SER B 1 764 ? -14.195 36.656 -14.82 1 89.44 764 SER B O 1
ATOM 16160 N N . LYS B 1 765 ? -13.805 37.156 -16.922 1 90.12 765 LYS B N 1
ATOM 16161 C CA . LYS B 1 765 ? -12.383 37.438 -16.703 1 90.12 765 LYS B CA 1
ATOM 16162 C C . LYS B 1 765 ? -12.18 38.812 -16.078 1 90.12 765 LYS B C 1
ATOM 16164 O O . LYS B 1 765 ? -11.18 39.062 -15.398 1 90.12 765 LYS B O 1
ATOM 16169 N N . ILE B 1 766 ? -13.047 39.688 -16.156 1 92.38 766 ILE B N 1
ATOM 16170 C CA . ILE B 1 766 ? -12.938 41.062 -15.703 1 92.38 766 ILE B CA 1
ATOM 16171 C C . ILE B 1 766 ? -12.781 41.094 -14.18 1 92.38 766 ILE B C 1
ATOM 16173 O O . ILE B 1 766 ? -11.852 41.719 -13.664 1 92.38 766 ILE B O 1
ATOM 16177 N N . PRO B 1 767 ? -13.578 40.406 -13.453 1 91.19 767 PRO B N 1
ATOM 16178 C CA . PRO B 1 767 ? -13.43 40.406 -12 1 91.19 767 PRO B CA 1
ATOM 16179 C C . PRO B 1 767 ? -12.055 39.906 -11.547 1 91.19 767 PRO B C 1
ATOM 16181 O O . PRO B 1 767 ? -11.461 40.469 -10.625 1 91.19 767 PRO B O 1
ATOM 16184 N N . SER B 1 768 ? -11.578 39 -12.148 1 89.25 768 SER B N 1
ATOM 16185 C CA . SER B 1 768 ? -10.289 38.469 -11.773 1 89.25 768 SER B CA 1
ATOM 16186 C C . SER B 1 768 ? -9.164 39.438 -12.039 1 89.25 768 SER B C 1
ATOM 16188 O O . SER B 1 768 ? -8.211 39.531 -11.258 1 89.25 768 SER B O 1
ATOM 16190 N N . VAL B 1 769 ? -9.242 40.094 -13.07 1 91.19 769 VAL B N 1
ATOM 16191 C CA . VAL B 1 769 ? -8.203 41.031 -13.461 1 91.19 769 VAL B CA 1
ATOM 16192 C C . VAL B 1 769 ? -8.258 42.281 -12.562 1 91.19 769 VAL B C 1
ATOM 16194 O O . VAL B 1 769 ? -7.227 42.875 -12.273 1 91.19 769 VAL B O 1
ATOM 16197 N N . CYS B 1 770 ? -9.391 42.594 -12 1 91.75 770 CYS B N 1
ATOM 16198 C CA . CYS B 1 770 ? -9.547 43.719 -11.094 1 91.75 770 CYS B CA 1
ATOM 16199 C C . CYS B 1 770 ? -8.688 43.531 -9.844 1 91.75 770 CYS B C 1
ATOM 16201 O O . CYS B 1 770 ? -8.297 44.531 -9.211 1 91.75 770 CYS B O 1
ATOM 16203 N N . ASN B 1 771 ? -8.336 42.438 -9.539 1 88.56 771 ASN B N 1
ATOM 16204 C CA . ASN B 1 771 ? -7.496 42.125 -8.383 1 88.56 771 ASN B CA 1
ATOM 16205 C C . ASN B 1 771 ? -6.051 42.562 -8.617 1 88.56 771 ASN B C 1
ATOM 16207 O O . ASN B 1 771 ? -5.281 42.719 -7.672 1 88.56 771 ASN B O 1
ATOM 16211 N N . LEU B 1 772 ? -5.688 42.812 -9.922 1 89.56 772 LEU B N 1
ATOM 16212 C CA . LEU B 1 772 ? -4.305 43.125 -10.273 1 89.56 772 LEU B CA 1
ATOM 16213 C C . LEU B 1 772 ? -4.133 44.625 -10.539 1 89.56 772 LEU B C 1
ATOM 16215 O O . LEU B 1 772 ? -3.014 45.125 -10.508 1 89.56 772 LEU B O 1
ATOM 16219 N N . VAL B 1 773 ? -5.191 45.281 -10.727 1 92.44 773 VAL B N 1
ATOM 16220 C CA . VAL B 1 773 ? -5.168 46.688 -11.148 1 92.44 773 VAL B CA 1
ATOM 16221 C C . VAL B 1 773 ? -4.82 47.594 -9.961 1 92.44 773 VAL B C 1
ATOM 16223 O O . VAL B 1 773 ? -5.363 47.406 -8.867 1 92.44 773 VAL B O 1
ATOM 16226 N N . ASN B 1 774 ? -3.867 48.531 -10.125 1 91.31 774 ASN B N 1
ATOM 16227 C CA . ASN B 1 774 ? -3.461 49.5 -9.094 1 91.31 774 ASN B CA 1
ATOM 16228 C C . ASN B 1 774 ? -3.395 50.906 -9.641 1 91.31 774 ASN B C 1
ATOM 16230 O O . ASN B 1 774 ? -2.717 51.156 -10.633 1 91.31 774 ASN B O 1
ATOM 16234 N N . PRO B 1 775 ? -3.955 51.906 -9.023 1 92.19 775 PRO B N 1
ATOM 16235 C CA . PRO B 1 775 ? -4.902 51.812 -7.91 1 92.19 775 PRO B CA 1
ATOM 16236 C C . PRO B 1 775 ? -6.141 50.969 -8.266 1 92.19 775 PRO B C 1
ATOM 16238 O O . PRO B 1 775 ? -6.477 50.844 -9.445 1 92.19 775 PRO B O 1
ATOM 16241 N N . PRO B 1 776 ? -6.832 50.438 -7.215 1 93.81 776 PRO B N 1
ATOM 16242 C CA . PRO B 1 776 ? -7.98 49.562 -7.508 1 93.81 776 PRO B CA 1
ATOM 16243 C C . PRO B 1 776 ? -9.133 50.312 -8.172 1 93.81 776 PRO B C 1
ATOM 16245 O O . PRO B 1 776 ? -9.289 51.531 -7.949 1 93.81 776 PRO B O 1
ATOM 16248 N N . PRO B 1 777 ? -9.945 49.625 -9 1 93.62 777 PRO B N 1
ATOM 16249 C CA . PRO B 1 777 ? -11.141 50.25 -9.586 1 93.62 777 PRO B CA 1
ATOM 16250 C C . PRO B 1 777 ? -12.172 50.656 -8.539 1 93.62 777 PRO B C 1
ATOM 16252 O O . PRO B 1 777 ? -12.148 50.125 -7.414 1 93.62 777 PRO B O 1
ATOM 16255 N N . PRO B 1 778 ? -13 51.656 -8.859 1 91.31 778 PRO B N 1
ATOM 16256 C CA . PRO B 1 778 ? -14.055 52.031 -7.91 1 91.31 778 PRO B CA 1
ATOM 16257 C C . PRO B 1 778 ? -14.969 50.875 -7.551 1 91.31 778 PRO B C 1
ATOM 16259 O O . PRO B 1 778 ? -15.211 49.969 -8.383 1 91.31 778 PRO B O 1
ATOM 16262 N N . LEU B 1 779 ? -15.5 50.844 -6.383 1 93.25 779 LEU B N 1
ATOM 16263 C CA . LEU B 1 779 ? -16.312 49.75 -5.871 1 93.25 779 LEU B CA 1
ATOM 16264 C C . LEU B 1 779 ? -17.594 49.625 -6.668 1 93.25 779 LEU B C 1
ATOM 16266 O O . LEU B 1 779 ? -18.219 48.562 -6.652 1 93.25 779 LEU B O 1
ATOM 16270 N N . SER B 1 780 ? -17.953 50.625 -7.457 1 89.12 780 SER B N 1
ATOM 16271 C CA . SER B 1 780 ? -19.188 50.594 -8.234 1 89.12 780 SER B CA 1
ATOM 16272 C C . SER B 1 780 ? -19.141 49.531 -9.312 1 89.12 780 SER B C 1
ATOM 16274 O O . SER B 1 780 ? -20.188 49.062 -9.789 1 89.12 780 SER B O 1
ATOM 16276 N N . ILE B 1 781 ? -17.953 49.031 -9.625 1 91.56 781 ILE B N 1
ATOM 16277 C CA . ILE B 1 781 ? -17.797 48 -10.648 1 91.56 781 ILE B CA 1
ATOM 16278 C C . ILE B 1 781 ? -18.406 46.719 -10.156 1 91.56 781 ILE B C 1
ATOM 16280 O O . ILE B 1 781 ? -18.875 45.875 -10.953 1 91.56 781 ILE B O 1
ATOM 16284 N N . ILE B 1 782 ? -18.453 46.531 -8.836 1 91.56 782 ILE B N 1
ATOM 16285 C CA . ILE B 1 782 ? -18.938 45.281 -8.242 1 91.56 782 ILE B CA 1
ATOM 16286 C C . ILE B 1 782 ? -20.453 45.156 -8.461 1 91.56 782 ILE B C 1
ATOM 16288 O O . ILE B 1 782 ? -20.969 44.062 -8.633 1 91.56 782 ILE B O 1
ATOM 16292 N N . ASP B 1 783 ? -21.141 46.281 -8.562 1 87.44 783 ASP B N 1
ATOM 16293 C CA . ASP B 1 783 ? -22.594 46.312 -8.688 1 87.44 783 ASP B CA 1
ATOM 16294 C C . ASP B 1 783 ? -23.031 45.656 -9.992 1 87.44 783 ASP B C 1
ATOM 16296 O O . ASP B 1 783 ? -24.109 45.031 -10.047 1 87.44 783 ASP B O 1
ATOM 16300 N N . HIS B 1 784 ? -22.172 45.688 -10.938 1 89.12 784 HIS B N 1
ATOM 16301 C CA . HIS B 1 784 ? -22.531 45.125 -12.234 1 89.12 784 HIS B CA 1
ATOM 16302 C C . HIS B 1 784 ? -22.562 43.594 -12.188 1 89.12 784 HIS B C 1
ATOM 16304 O O . HIS B 1 784 ? -23.219 42.938 -13.008 1 89.12 784 HIS B O 1
ATOM 16310 N N . PHE B 1 785 ? -21.922 43.062 -11.164 1 90.75 785 PHE B N 1
ATOM 16311 C CA . PHE B 1 785 ? -21.781 41.625 -11.133 1 90.75 785 PHE B CA 1
ATOM 16312 C C . PHE B 1 785 ? -22.594 41 -10.008 1 90.75 785 PHE B C 1
ATOM 16314 O O . PHE B 1 785 ? -22.688 39.781 -9.883 1 90.75 785 PHE B O 1
ATOM 16321 N N . PHE B 1 786 ? -23.172 41.781 -9.094 1 87.81 786 PHE B N 1
ATOM 16322 C CA . PHE B 1 786 ? -23.875 41.281 -7.906 1 87.81 786 PHE B CA 1
ATOM 16323 C C . PHE B 1 786 ? -25.344 41 -8.211 1 87.81 786 PHE B C 1
ATOM 16325 O O . PHE B 1 786 ? -26.172 41.031 -7.305 1 87.81 786 PHE B O 1
ATOM 16332 N N . GLU B 1 787 ? -25.609 40.781 -9.531 1 82 787 GLU B N 1
ATOM 16333 C CA . GLU B 1 787 ? -27 40.5 -9.867 1 82 787 GLU B CA 1
ATOM 16334 C C . GLU B 1 787 ? -27.078 39.312 -10.836 1 82 787 GLU B C 1
ATOM 16336 O O . GLU B 1 787 ? -26.25 39.188 -11.742 1 82 787 GLU B O 1
ATOM 16341 N N . GLY B 1 788 ? -27.969 38.469 -10.508 1 81 788 GLY B N 1
ATOM 16342 C CA . GLY B 1 788 ? -28.344 37.438 -11.453 1 81 788 GLY B CA 1
ATOM 16343 C C . GLY B 1 788 ? -27.312 36.312 -11.57 1 81 788 GLY B C 1
ATOM 16344 O O . GLY B 1 788 ? -26.781 35.844 -10.555 1 81 788 GLY B O 1
ATOM 16345 N N . ASP B 1 789 ? -26.891 35.938 -12.789 1 86.31 789 ASP B N 1
ATOM 16346 C CA . ASP B 1 789 ? -26.109 34.719 -13.094 1 86.31 789 ASP B CA 1
ATOM 16347 C C . ASP B 1 789 ? -24.609 35 -12.945 1 86.31 789 ASP B C 1
ATOM 16349 O O . ASP B 1 789 ? -23.797 34.062 -13.031 1 86.31 789 ASP B O 1
ATOM 16353 N N . TYR B 1 790 ? -24.234 36.188 -12.68 1 88.75 790 TYR B N 1
ATOM 16354 C CA . TYR B 1 790 ? -22.828 36.594 -12.594 1 88.75 790 TYR B CA 1
ATOM 16355 C C . TYR B 1 790 ? -22.391 36.719 -11.141 1 88.75 790 TYR B C 1
ATOM 16357 O O . TYR B 1 790 ? -21.266 37.156 -10.867 1 88.75 790 TYR B O 1
ATOM 16365 N N . LEU B 1 791 ? -23.156 36.344 -10.266 1 86.81 791 LEU B N 1
ATOM 16366 C CA . LEU B 1 791 ? -22.953 36.562 -8.836 1 86.81 791 LEU B CA 1
ATOM 16367 C C . LEU B 1 791 ? -21.672 35.906 -8.352 1 86.81 791 LEU B C 1
ATOM 16369 O O . LEU B 1 791 ? -20.922 36.5 -7.562 1 86.81 791 LEU B O 1
ATOM 16373 N N . SER B 1 792 ? -21.359 34.719 -8.781 1 84 792 SER B N 1
ATOM 16374 C CA . SER B 1 792 ? -20.188 34 -8.305 1 84 792 SER B CA 1
ATOM 16375 C C . SER B 1 792 ? -18.906 34.75 -8.641 1 84 792 SER B C 1
ATOM 16377 O O . SER B 1 792 ? -17.969 34.781 -7.836 1 84 792 SER B O 1
ATOM 16379 N N . ASP B 1 793 ? -18.812 35.344 -9.711 1 86.06 793 ASP B N 1
ATOM 16380 C CA . ASP B 1 793 ? -17.656 36.125 -10.148 1 86.06 793 ASP B CA 1
ATOM 16381 C C . ASP B 1 793 ? -17.531 37.406 -9.352 1 86.06 793 ASP B C 1
ATOM 16383 O O . ASP B 1 793 ? -16.438 37.844 -8.992 1 86.06 793 ASP B O 1
ATOM 16387 N N . GLY B 1 794 ? -18.625 37.938 -9.039 1 87.19 794 GLY B N 1
ATOM 16388 C CA . GLY B 1 794 ? -18.641 39.156 -8.258 1 87.19 794 GLY B CA 1
ATOM 16389 C C . GLY B 1 794 ? -18.172 38.969 -6.832 1 87.19 794 GLY B C 1
ATOM 16390 O O . GLY B 1 794 ? -17.484 39.844 -6.285 1 87.19 794 GLY B O 1
ATOM 16391 N N . LEU B 1 795 ? -18.422 37.906 -6.301 1 86.56 795 LEU B N 1
ATOM 16392 C CA . LEU B 1 795 ? -18.078 37.656 -4.91 1 86.56 795 LEU B CA 1
ATOM 16393 C C . LEU B 1 795 ? -16.562 37.594 -4.738 1 86.56 795 LEU B C 1
ATOM 16395 O O . LEU B 1 795 ? -16.016 38.156 -3.783 1 86.56 795 LEU B O 1
ATOM 16399 N N . ILE B 1 796 ? -15.906 37.031 -5.629 1 81.56 796 ILE B N 1
ATOM 16400 C CA . ILE B 1 796 ? -14.453 36.906 -5.547 1 81.56 796 ILE B CA 1
ATOM 16401 C C . ILE B 1 796 ? -13.805 38.281 -5.699 1 81.56 796 ILE B C 1
ATOM 16403 O O . ILE B 1 796 ? -12.906 38.625 -4.938 1 81.56 796 ILE B O 1
ATOM 16407 N N . MET B 1 797 ? -14.273 39.031 -6.539 1 89.88 797 MET B N 1
ATOM 16408 C CA . MET B 1 797 ? -13.758 40.375 -6.809 1 89.88 797 MET B CA 1
ATOM 16409 C C . MET B 1 797 ? -14.016 41.281 -5.625 1 89.88 797 MET B C 1
ATOM 16411 O O . MET B 1 797 ? -13.148 42.094 -5.262 1 89.88 797 MET B O 1
ATOM 16415 N N . SER B 1 798 ? -15.062 41.094 -4.953 1 91.81 798 SER B N 1
ATOM 16416 C CA . SER B 1 798 ? -15.477 42 -3.896 1 91.81 798 SER B CA 1
ATOM 16417 C C . SER B 1 798 ? -14.547 41.906 -2.691 1 91.81 798 SER B C 1
ATOM 16419 O O . SER B 1 798 ? -14.172 42.938 -2.107 1 91.81 798 SER B O 1
ATOM 16421 N N . THR B 1 799 ? -14.141 40.844 -2.305 1 91.75 799 THR B N 1
ATOM 16422 C CA . THR B 1 799 ? -13.258 40.688 -1.154 1 91.75 799 THR B CA 1
ATOM 16423 C C . THR B 1 799 ? -11.93 41.406 -1.392 1 91.75 799 THR B C 1
ATOM 16425 O O . THR B 1 799 ? -11.453 42.125 -0.528 1 91.75 799 THR B O 1
ATOM 16428 N N . ASN B 1 800 ? -11.375 41.188 -2.545 1 91.94 800 ASN B N 1
ATOM 16429 C CA . ASN B 1 800 ? -10.086 41.781 -2.869 1 91.94 800 ASN B CA 1
ATOM 16430 C C . ASN B 1 800 ? -10.18 43.312 -2.965 1 91.94 800 ASN B C 1
ATOM 16432 O O . ASN B 1 800 ? -9.344 44.031 -2.408 1 91.94 800 ASN B O 1
ATOM 16436 N N . LEU B 1 801 ? -11.164 43.781 -3.598 1 94.06 801 LEU B N 1
ATOM 16437 C CA . LEU B 1 801 ? -11.312 45.219 -3.793 1 94.06 801 LEU B CA 1
ATOM 16438 C C . LEU B 1 801 ? -11.625 45.906 -2.473 1 94.06 801 LEU B C 1
ATOM 16440 O O . LEU B 1 801 ? -11.141 47.031 -2.219 1 94.06 801 LEU B O 1
ATOM 16444 N N . CYS B 1 802 ? -12.336 45.281 -1.624 1 94.56 802 CYS B N 1
ATOM 16445 C CA . CYS B 1 802 ? -12.695 45.875 -0.34 1 94.56 802 CYS B CA 1
ATOM 16446 C C . CYS B 1 802 ? -11.484 45.938 0.585 1 94.56 802 CYS B C 1
ATOM 16448 O O . CYS B 1 802 ? -11.391 46.844 1.427 1 94.56 802 CYS B O 1
ATOM 16450 N N . ARG B 1 803 ? -10.555 45.156 0.436 1 94.06 803 ARG B N 1
ATOM 16451 C CA . ARG B 1 803 ? -9.352 45.125 1.265 1 94.06 803 ARG B CA 1
ATOM 16452 C C . ARG B 1 803 ? -8.375 46.219 0.824 1 94.06 803 ARG B C 1
ATOM 16454 O O . ARG B 1 803 ? -7.523 46.656 1.607 1 94.06 803 ARG B O 1
ATOM 16461 N N . ARG B 1 804 ? -8.539 46.688 -0.402 1 94.38 804 ARG B N 1
ATOM 16462 C CA . ARG B 1 804 ? -7.57 47.594 -0.982 1 94.38 804 ARG B CA 1
ATOM 16463 C C . ARG B 1 804 ? -8.148 49 -1.077 1 94.38 804 ARG B C 1
ATOM 16465 O O . ARG B 1 804 ? -7.473 49.938 -1.527 1 94.38 804 ARG B O 1
ATOM 16472 N N . THR B 1 805 ? -9.414 49.188 -0.698 1 94.56 805 THR B N 1
ATOM 16473 C CA . THR B 1 805 ? -10.094 50.469 -0.739 1 94.56 805 THR B CA 1
ATOM 16474 C C . THR B 1 805 ? -10.281 51.031 0.668 1 94.56 805 THR B C 1
ATOM 16476 O O . THR B 1 805 ? -10.297 50.281 1.645 1 94.56 805 THR B O 1
ATOM 16479 N N . GLY B 1 806 ? -10.273 52.406 0.771 1 94.19 806 GLY B N 1
ATOM 16480 C CA . GLY B 1 806 ? -10.414 53.062 2.066 1 94.19 806 GLY B CA 1
ATOM 16481 C C . GLY B 1 806 ? -11.617 52.562 2.848 1 94.19 806 GLY B C 1
ATOM 16482 O O . GLY B 1 806 ? -12.68 52.312 2.273 1 94.19 806 GLY B O 1
ATOM 16483 N N . VAL B 1 807 ? -11.531 52.438 4.117 1 94.12 807 VAL B N 1
ATOM 16484 C CA . VAL B 1 807 ? -12.492 51.75 4.984 1 94.12 807 VAL B CA 1
ATOM 16485 C C . VAL B 1 807 ? -13.812 52.531 4.973 1 94.12 807 VAL B C 1
ATOM 16487 O O . VAL B 1 807 ? -14.891 51.938 4.93 1 94.12 807 VAL B O 1
ATOM 16490 N N . SER B 1 808 ? -13.734 53.875 4.98 1 91.88 808 SER B N 1
ATOM 16491 C CA . SER B 1 808 ? -14.953 54.688 4.992 1 91.88 808 SER B CA 1
ATOM 16492 C C . SER B 1 808 ? -15.797 54.438 3.754 1 91.88 808 SER B C 1
ATOM 16494 O O . SER B 1 808 ? -17.016 54.312 3.85 1 91.88 808 SER B O 1
ATOM 16496 N N . LYS B 1 809 ? -15.156 54.312 2.605 1 93.56 809 LYS B N 1
ATOM 16497 C CA . LYS B 1 809 ? -15.859 54 1.357 1 93.56 809 LYS B CA 1
ATOM 16498 C C . LYS B 1 809 ? -16.406 52.594 1.355 1 93.56 809 LYS B C 1
ATOM 16500 O O . LYS B 1 809 ? -17.5 52.344 0.851 1 93.56 809 LYS B O 1
ATOM 16505 N N . VAL B 1 810 ? -15.648 51.688 1.934 1 95.62 810 VAL B N 1
ATOM 16506 C CA . VAL B 1 810 ? -16.031 50.281 1.96 1 95.62 810 VAL B CA 1
ATOM 16507 C C . VAL B 1 810 ? -17.25 50.094 2.855 1 95.62 810 VAL B C 1
ATOM 16509 O O . VAL B 1 810 ? -18.188 49.406 2.488 1 95.62 810 VAL B O 1
ATOM 16512 N N . ILE B 1 811 ? -17.266 50.688 4.055 1 94.88 811 ILE B N 1
ATOM 16513 C CA . ILE B 1 811 ? -18.375 50.562 5 1 94.88 811 ILE B CA 1
ATOM 16514 C C . ILE B 1 811 ? -19.656 51.094 4.379 1 94.88 811 ILE B C 1
ATOM 16516 O O . ILE B 1 811 ? -20.719 50.469 4.488 1 94.88 811 ILE B O 1
ATOM 16520 N N . SER B 1 812 ? -19.484 52.219 3.658 1 93.06 812 SER B N 1
ATOM 16521 C CA . SER B 1 812 ? -20.641 52.781 2.977 1 93.06 812 SER B CA 1
ATOM 16522 C C . SER B 1 812 ? -21.141 51.844 1.883 1 93.06 812 SER B C 1
ATOM 16524 O O . SER B 1 812 ? -22.359 51.625 1.761 1 93.06 812 SER B O 1
ATOM 16526 N N . PHE B 1 813 ? -20.312 51.312 1.18 1 93.81 813 PHE B N 1
ATOM 16527 C CA . PHE B 1 813 ? -20.641 50.375 0.114 1 93.81 813 PHE B CA 1
ATOM 16528 C C . PHE B 1 813 ? -21.297 49.125 0.679 1 93.81 813 PHE B C 1
ATOM 16530 O O . PHE B 1 813 ? -22.344 48.656 0.174 1 93.81 813 PHE B O 1
ATOM 16537 N N . LEU B 1 814 ? -20.734 48.594 1.725 1 94.62 814 LEU B N 1
ATOM 16538 C CA . LEU B 1 814 ? -21.234 47.344 2.312 1 94.62 814 LEU B CA 1
ATOM 16539 C C . LEU B 1 814 ? -22.609 47.562 2.945 1 94.62 814 LEU B C 1
ATOM 16541 O O . LEU B 1 814 ? -23.469 46.688 2.902 1 94.62 814 LEU B O 1
ATOM 16545 N N . THR B 1 815 ? -22.875 48.688 3.537 1 93.25 815 THR B N 1
ATOM 16546 C CA . THR B 1 815 ? -24.172 49.031 4.125 1 93.25 815 THR B CA 1
ATOM 16547 C C . THR B 1 815 ? -25.25 49.031 3.053 1 93.25 815 THR B C 1
ATOM 16549 O O . THR B 1 815 ? -26.391 48.625 3.309 1 93.25 815 THR B O 1
ATOM 16552 N N . SER B 1 816 ? -24.844 49.406 1.842 1 92.06 816 SER B N 1
ATOM 16553 C CA . SER B 1 816 ? -25.812 49.406 0.743 1 92.06 816 SER B CA 1
ATOM 16554 C C . SER B 1 816 ? -26.141 47.969 0.286 1 92.06 816 SER B C 1
ATOM 16556 O O . SER B 1 816 ? -27.219 47.719 -0.228 1 92.06 816 SER B O 1
ATOM 16558 N N . LEU B 1 817 ? -25.219 47.125 0.508 1 91.44 817 LEU B N 1
ATOM 16559 C CA . LEU B 1 817 ? -25.391 45.75 0.05 1 91.44 817 LEU B CA 1
ATOM 16560 C C . LEU B 1 817 ? -26.234 44.938 1.032 1 91.44 817 LEU B C 1
ATOM 16562 O O . LEU B 1 817 ? -26.781 43.906 0.673 1 91.44 817 LEU B O 1
ATOM 16566 N N . ILE B 1 818 ? -26.328 45.25 2.279 1 90.5 818 ILE B N 1
ATOM 16567 C CA . ILE B 1 818 ? -27 44.531 3.336 1 90.5 818 ILE B CA 1
ATOM 16568 C C . ILE B 1 818 ? -28.5 44.469 3.037 1 90.5 818 ILE B C 1
ATOM 16570 O O . ILE B 1 818 ? -29.188 43.531 3.447 1 90.5 818 ILE B O 1
ATOM 16574 N N . SER B 1 819 ? -29.031 45.281 2.143 1 85.44 819 SER B N 1
ATOM 16575 C CA . SER B 1 819 ? -30.453 45.312 1.801 1 85.44 819 SER B CA 1
ATOM 16576 C C . SER B 1 819 ? -30.719 44.5 0.524 1 85.44 819 SER B C 1
ATOM 16578 O O . SER B 1 819 ? -31.875 44.344 0.124 1 85.44 819 SER B O 1
ATOM 16580 N N . LYS B 1 820 ? -29.719 44 -0.025 1 88 820 LYS B N 1
ATOM 16581 C CA . LYS B 1 820 ? -29.859 43.281 -1.293 1 88 820 LYS B CA 1
ATOM 16582 C C . LYS B 1 820 ? -30.234 41.812 -1.066 1 88 820 LYS B C 1
ATOM 16584 O O . LYS B 1 820 ? -30.734 41.469 0.001 1 88 820 LYS B O 1
ATOM 16589 N N . ARG B 1 821 ? -30.125 40.969 -2.068 1 85.44 821 ARG B N 1
ATOM 16590 C CA . ARG B 1 821 ? -30.516 39.562 -2.045 1 85.44 821 ARG B CA 1
ATOM 16591 C C . ARG B 1 821 ? -29.703 38.781 -1.019 1 85.44 821 ARG B C 1
ATOM 16593 O O . ARG B 1 821 ? -28.672 39.25 -0.534 1 85.44 821 ARG B O 1
ATOM 16600 N N . VAL B 1 822 ? -30.016 37.594 -0.661 1 85.69 822 VAL B N 1
ATOM 16601 C CA . VAL B 1 822 ? -29.516 36.812 0.457 1 85.69 822 VAL B CA 1
ATOM 16602 C C . VAL B 1 822 ? -28.031 36.531 0.271 1 85.69 822 VAL B C 1
ATOM 16604 O O . VAL B 1 822 ? -27.234 36.719 1.192 1 85.69 822 VAL B O 1
ATOM 16607 N N . SER B 1 823 ? -27.562 36.062 -0.937 1 84.88 823 SER B N 1
ATOM 16608 C CA . SER B 1 823 ? -26.156 35.719 -1.168 1 84.88 823 SER B CA 1
ATOM 16609 C C . SER B 1 823 ? -25.266 36.938 -1.021 1 84.88 823 SER B C 1
ATOM 16611 O O . SER B 1 823 ? -24.156 36.844 -0.475 1 84.88 823 SER B O 1
ATOM 16613 N N . VAL B 1 824 ? -25.719 37.969 -1.508 1 90.12 824 VAL B N 1
ATOM 16614 C CA . VAL B 1 824 ? -24.969 39.219 -1.432 1 90.12 824 VAL B CA 1
ATOM 16615 C C . VAL B 1 824 ? -24.953 39.719 0.011 1 90.12 824 VAL B C 1
ATOM 16617 O O . VAL B 1 824 ? -23.906 40.188 0.498 1 90.12 824 VAL B O 1
ATOM 16620 N N . LYS B 1 825 ? -26.047 39.625 0.676 1 91.06 825 LYS B N 1
ATOM 16621 C CA . LYS B 1 825 ? -26.141 40.031 2.072 1 91.06 825 LYS B CA 1
ATOM 16622 C C . LYS B 1 825 ? -25.172 39.219 2.947 1 91.06 825 LYS B C 1
ATOM 16624 O O . LYS B 1 825 ? -24.5 39.812 3.803 1 91.06 825 LYS B O 1
ATOM 16629 N N . LYS B 1 826 ? -25.109 37.938 2.748 1 90.62 826 LYS B N 1
ATOM 16630 C CA . LYS B 1 826 ? -24.188 37.094 3.504 1 90.62 826 LYS B CA 1
ATOM 16631 C C . LYS B 1 826 ? -22.734 37.562 3.322 1 90.62 826 LYS B C 1
ATOM 16633 O O . LYS B 1 826 ? -21.984 37.656 4.297 1 90.62 826 LYS B O 1
ATOM 16638 N N . HIS B 1 827 ? -22.406 37.875 2.121 1 91 827 HIS B N 1
ATOM 16639 C CA . HIS B 1 827 ? -21.047 38.312 1.815 1 91 827 HIS B CA 1
ATOM 16640 C C . HIS B 1 827 ? -20.766 39.688 2.418 1 91 827 HIS B C 1
ATOM 16642 O O . HIS B 1 827 ? -19.672 39.938 2.926 1 91 827 HIS B O 1
ATOM 16648 N N . ALA B 1 828 ? -21.734 40.469 2.318 1 93.62 828 ALA B N 1
ATOM 16649 C CA . ALA B 1 828 ? -21.609 41.812 2.885 1 93.62 828 ALA B CA 1
ATOM 16650 C C . ALA B 1 828 ? -21.359 41.75 4.391 1 93.62 828 ALA B C 1
ATOM 16652 O O . ALA B 1 828 ? -20.531 42.5 4.918 1 93.62 828 ALA B O 1
ATOM 16653 N N . ILE B 1 829 ? -22 40.906 5.035 1 93.88 829 ILE B N 1
ATOM 16654 C CA . ILE B 1 829 ? -21.859 40.75 6.477 1 93.88 829 ILE B CA 1
ATOM 16655 C C . ILE B 1 829 ? -20.438 40.281 6.805 1 93.88 829 ILE B C 1
ATOM 16657 O O . ILE B 1 829 ? -19.797 40.812 7.715 1 93.88 829 ILE B O 1
ATOM 16661 N N . ARG B 1 830 ? -19.953 39.344 6.07 1 92.75 830 ARG B N 1
ATOM 16662 C CA . ARG B 1 830 ? -18.609 38.781 6.289 1 92.75 830 ARG B CA 1
ATOM 16663 C C . ARG B 1 830 ? -17.562 39.875 6.098 1 92.75 830 ARG B C 1
ATOM 16665 O O . ARG B 1 830 ? -16.625 40 6.898 1 92.75 830 ARG B O 1
ATOM 16672 N N . LEU B 1 831 ? -17.766 40.625 5.008 1 94 831 LEU B N 1
ATOM 16673 C CA . LEU B 1 831 ? -16.797 41.656 4.688 1 94 831 LEU B CA 1
ATOM 16674 C C . LEU B 1 831 ? -16.859 42.781 5.703 1 94 831 LEU B C 1
ATOM 16676 O O . LEU B 1 831 ? -15.836 43.344 6.094 1 94 831 LEU B O 1
ATOM 16680 N N . TYR B 1 832 ? -18.078 43.125 6.129 1 94.5 832 TYR B N 1
ATOM 16681 C CA . TYR B 1 832 ? -18.266 44.156 7.137 1 94.5 832 TYR B CA 1
ATOM 16682 C C . TYR B 1 832 ? -17.562 43.781 8.438 1 94.5 832 TYR B C 1
ATOM 16684 O O . TYR B 1 832 ? -16.844 44.625 9.023 1 94.5 832 TYR B O 1
ATOM 16692 N N . TYR B 1 833 ? -17.625 42.562 8.867 1 93.25 833 TYR B N 1
ATOM 16693 C CA . TYR B 1 833 ? -16.969 42.031 10.07 1 93.25 833 TYR B CA 1
ATOM 16694 C C . TYR B 1 833 ? -15.453 42.125 9.945 1 93.25 833 TYR B C 1
ATOM 16696 O O . TYR B 1 833 ? -14.75 42.375 10.93 1 93.25 833 TYR B O 1
ATOM 16704 N N . MET B 1 834 ? -14.992 42.031 8.781 1 91.44 834 MET B N 1
ATOM 16705 C CA . MET B 1 834 ? -13.555 41.969 8.531 1 91.44 834 MET B CA 1
ATOM 16706 C C . MET B 1 834 ? -12.945 43.375 8.625 1 91.44 834 MET B C 1
ATOM 16708 O O . MET B 1 834 ? -11.828 43.531 9.109 1 91.44 834 MET B O 1
ATOM 16712 N N . VAL B 1 835 ? -13.719 44.406 8.203 1 93.5 835 VAL B N 1
ATOM 16713 C CA . VAL B 1 835 ? -13.125 45.719 7.992 1 93.5 835 VAL B CA 1
ATOM 16714 C C . VAL B 1 835 ? -13.547 46.656 9.117 1 93.5 835 VAL B C 1
ATOM 16716 O O . VAL B 1 835 ? -12.789 47.562 9.5 1 93.5 835 VAL B O 1
ATOM 16719 N N . ALA B 1 836 ? -14.672 46.469 9.75 1 94.19 836 ALA B N 1
ATOM 16720 C CA . ALA B 1 836 ? -15.25 47.406 10.695 1 94.19 836 ALA B CA 1
ATOM 16721 C C . ALA B 1 836 ? -14.633 47.281 12.078 1 94.19 836 ALA B C 1
ATOM 16723 O O . ALA B 1 836 ? -13.844 46.344 12.312 1 94.19 836 ALA B O 1
ATOM 16724 N N . THR B 1 837 ? -14.812 48.281 12.922 1 93.94 837 THR B N 1
ATOM 16725 C CA . THR B 1 837 ? -14.391 48.219 14.312 1 93.94 837 THR B CA 1
ATOM 16726 C C . THR B 1 837 ? -15.211 47.188 15.078 1 93.94 837 THR B C 1
ATOM 16728 O O . THR B 1 837 ? -16.281 46.75 14.609 1 93.94 837 THR B O 1
ATOM 16731 N N . ILE B 1 838 ? -14.773 46.75 16.172 1 93.56 838 ILE B N 1
ATOM 16732 C CA . ILE B 1 838 ? -15.461 45.75 16.984 1 93.56 838 ILE B CA 1
ATOM 16733 C C . ILE B 1 838 ? -16.844 46.281 17.375 1 93.56 838 ILE B C 1
ATOM 16735 O O . ILE B 1 838 ? -17.844 45.562 17.297 1 93.56 838 ILE B O 1
ATOM 16739 N N . ASP B 1 839 ? -16.953 47.562 17.734 1 92.19 839 ASP B N 1
ATOM 16740 C CA . ASP B 1 839 ? -18.219 48.156 18.156 1 92.19 839 ASP B CA 1
ATOM 16741 C C . ASP B 1 839 ? -19.203 48.219 16.984 1 92.19 839 ASP B C 1
ATOM 16743 O O . ASP B 1 839 ? -20.375 47.875 17.156 1 92.19 839 ASP B O 1
ATOM 16747 N N . ASP B 1 840 ? -18.703 48.656 15.805 1 93.12 840 ASP B N 1
ATOM 16748 C CA . ASP B 1 840 ? -19.562 48.688 14.617 1 93.12 840 ASP B CA 1
ATOM 16749 C C . ASP B 1 840 ? -20.031 47.281 14.234 1 93.12 840 ASP B C 1
ATOM 16751 O O . ASP B 1 840 ? -21.172 47.125 13.797 1 93.12 840 ASP B O 1
ATOM 16755 N N . SER B 1 841 ? -19.141 46.344 14.359 1 93.56 841 SER B N 1
ATOM 16756 C CA . SER B 1 841 ? -19.484 44.969 14.039 1 93.56 841 SER B CA 1
ATOM 16757 C C . SER B 1 841 ? -20.547 44.438 15.008 1 93.56 841 SER B C 1
ATOM 16759 O O . SER B 1 841 ? -21.484 43.75 14.586 1 93.56 841 SER B O 1
ATOM 16761 N N . CYS B 1 842 ? -20.359 44.719 16.297 1 94.12 842 CYS B N 1
ATOM 16762 C CA . CYS B 1 842 ? -21.297 44.281 17.312 1 94.12 842 CYS B CA 1
ATOM 16763 C C . CYS B 1 842 ? -22.688 44.844 17.062 1 94.12 842 CYS B C 1
ATOM 16765 O O . CYS B 1 842 ? -23.688 44.125 17.156 1 94.12 842 CYS B O 1
ATOM 16767 N N . GLN B 1 843 ? -22.672 46.094 16.672 1 93.5 843 GLN B N 1
ATOM 16768 C CA . GLN B 1 843 ? -23.938 46.781 16.391 1 93.5 843 GLN B CA 1
ATOM 16769 C C . GLN B 1 843 ? -24.625 46.188 15.164 1 93.5 843 GLN B C 1
ATOM 16771 O O . GLN B 1 843 ? -25.828 45.906 15.188 1 93.5 843 GLN B O 1
ATOM 16776 N N . LEU B 1 844 ? -23.891 45.938 14.133 1 94.75 844 LEU B N 1
ATOM 16777 C CA . LEU B 1 844 ? -24.453 45.375 12.906 1 94.75 844 LEU B CA 1
ATOM 16778 C C . LEU B 1 844 ? -24.984 43.969 13.156 1 94.75 844 LEU B C 1
ATOM 16780 O O . LEU B 1 844 ? -26.078 43.625 12.711 1 94.75 844 LEU B O 1
ATOM 16784 N N . LEU B 1 845 ? -24.172 43.125 13.797 1 95.69 845 LEU B N 1
ATOM 16785 C CA . LEU B 1 845 ? -24.562 41.75 14.039 1 95.69 845 LEU B CA 1
ATOM 16786 C C . LEU B 1 845 ? -25.797 41.688 14.914 1 95.69 845 LEU B C 1
ATOM 16788 O O . LEU B 1 845 ? -26.688 40.844 14.672 1 95.69 845 LEU B O 1
ATOM 16792 N N . SER B 1 846 ? -25.875 42.562 15.938 1 94.62 846 SER B N 1
ATOM 16793 C CA . SER B 1 846 ? -27.047 42.625 16.812 1 94.62 846 SER B CA 1
ATOM 16794 C C . SER B 1 846 ? -28.297 43.031 16.047 1 94.62 846 SER B C 1
ATOM 16796 O O . SER B 1 846 ? -29.344 42.375 16.172 1 94.62 846 SER B O 1
ATOM 16798 N N . SER B 1 847 ? -28.141 44.031 15.219 1 93.69 847 SER B N 1
ATOM 16799 C CA . SER B 1 847 ? -29.266 44.5 14.445 1 93.69 847 SER B CA 1
ATOM 16800 C C . SER B 1 847 ? -29.75 43.469 13.438 1 93.69 847 SER B C 1
ATOM 16802 O O . SER B 1 847 ? -30.938 43.219 13.297 1 93.69 847 SER B O 1
ATOM 16804 N N . GLN B 1 848 ? -28.812 42.844 12.75 1 94 848 GLN B N 1
ATOM 16805 C CA . GLN B 1 848 ? -29.141 41.844 11.734 1 94 848 GLN B CA 1
ATOM 16806 C C . GLN B 1 848 ? -29.734 40.594 12.352 1 94 848 GLN B C 1
ATOM 16808 O O . GLN B 1 848 ? -30.594 39.938 11.758 1 94 848 GLN B O 1
ATOM 16813 N N . TRP B 1 849 ? -29.266 40.25 13.523 1 93.69 849 TRP B N 1
ATOM 16814 C CA . TRP B 1 849 ? -29.797 39.062 14.203 1 93.69 849 TRP B CA 1
ATOM 16815 C C . TRP B 1 849 ? -31.25 39.281 14.586 1 93.69 849 TRP B C 1
ATOM 16817 O O . TRP B 1 849 ? -32.062 38.344 14.477 1 93.69 849 TRP B O 1
ATOM 16827 N N . GLN B 1 850 ? -31.641 40.438 14.977 1 91.12 850 GLN B N 1
ATOM 16828 C CA . GLN B 1 850 ? -33 40.719 15.43 1 91.12 850 GLN B CA 1
ATOM 16829 C C . GLN B 1 850 ? -33.969 40.812 14.25 1 91.12 850 GLN B C 1
ATOM 16831 O O . GLN B 1 850 ? -35.156 40.5 14.375 1 91.12 850 GLN B O 1
ATOM 16836 N N . THR B 1 851 ? -33.438 41.156 13.109 1 89.75 851 THR B N 1
ATOM 16837 C CA . THR B 1 851 ? -34.344 41.5 12 1 89.75 851 THR B CA 1
ATOM 16838 C C . THR B 1 851 ? -34.406 40.312 11.016 1 89.75 851 THR B C 1
ATOM 16840 O O . THR B 1 851 ? -35.438 40.125 10.375 1 89.75 851 THR B O 1
ATOM 16843 N N . ASN B 1 852 ? -33.375 39.562 10.875 1 90.06 852 ASN B N 1
ATOM 16844 C CA . ASN B 1 852 ? -33.344 38.531 9.82 1 90.06 852 ASN B CA 1
ATOM 16845 C C . ASN B 1 852 ? -33.844 37.188 10.312 1 90.06 852 ASN B C 1
ATOM 16847 O O . ASN B 1 852 ? -33.438 36.719 11.383 1 90.06 852 ASN B O 1
ATOM 16851 N N . THR B 1 853 ? -34.719 36.562 9.492 1 86.12 853 THR B N 1
ATOM 16852 C CA . THR B 1 853 ? -35.281 35.25 9.852 1 86.12 853 THR B CA 1
ATOM 16853 C C . THR B 1 853 ? -34.812 34.188 8.883 1 86.12 853 THR B C 1
ATOM 16855 O O . THR B 1 853 ? -35.094 33 9.086 1 86.12 853 THR B O 1
ATOM 16858 N N . ASN B 1 854 ? -34.094 34.688 7.879 1 86.75 854 ASN B N 1
ATOM 16859 C CA . ASN B 1 854 ? -33.625 33.719 6.906 1 86.75 854 ASN B CA 1
ATOM 16860 C C . ASN B 1 854 ? -32.625 32.75 7.523 1 86.75 854 ASN B C 1
ATOM 16862 O O . ASN B 1 854 ? -31.656 33.188 8.156 1 86.75 854 ASN B O 1
ATOM 16866 N N . HIS B 1 855 ? -32.781 31.484 7.32 1 83.94 855 HIS B N 1
ATOM 16867 C CA . HIS B 1 855 ? -31.953 30.453 7.973 1 83.94 855 HIS B CA 1
ATOM 16868 C C . HIS B 1 855 ? -30.484 30.578 7.574 1 83.94 855 HIS B C 1
ATOM 16870 O O . HIS B 1 855 ? -29.594 30.469 8.422 1 83.94 855 HIS B O 1
ATOM 16876 N N . SER B 1 856 ? -30.156 30.734 6.309 1 85.5 856 SER B N 1
ATOM 16877 C CA . SER B 1 856 ? -28.781 30.781 5.836 1 85.5 856 SER B CA 1
ATOM 16878 C C . SER B 1 856 ? -28.062 32.031 6.367 1 85.5 856 SER B C 1
ATOM 16880 O O . SER B 1 856 ? -26.859 31.969 6.668 1 85.5 856 SER B O 1
ATOM 16882 N N . ILE B 1 857 ? -28.75 33.094 6.473 1 90.31 857 ILE B N 1
ATOM 16883 C CA . ILE B 1 857 ? -28.172 34.312 7.008 1 90.31 857 ILE B CA 1
ATOM 16884 C C . ILE B 1 857 ? -27.922 34.156 8.508 1 90.31 857 ILE B C 1
ATOM 16886 O O . ILE B 1 857 ? -26.875 34.562 9.016 1 90.31 857 ILE B O 1
ATOM 16890 N N . ARG B 1 858 ? -28.828 33.531 9.133 1 89.44 858 ARG B N 1
ATOM 16891 C CA . ARG B 1 858 ? -28.719 33.344 10.57 1 89.44 858 ARG B CA 1
ATOM 16892 C C . ARG B 1 858 ? -27.531 32.438 10.914 1 89.44 858 ARG B C 1
ATOM 16894 O O . ARG B 1 858 ? -26.891 32.594 11.945 1 89.44 858 ARG B O 1
ATOM 16901 N N . GLU B 1 859 ? -27.328 31.547 10.055 1 90.5 859 GLU B N 1
ATOM 16902 C CA . GLU B 1 859 ? -26.188 30.672 10.258 1 90.5 859 GLU B CA 1
ATOM 16903 C C . GLU B 1 859 ? -24.875 31.453 10.242 1 90.5 859 GLU B C 1
ATOM 16905 O O . GLU B 1 859 ? -24.016 31.266 11.117 1 90.5 859 GLU B O 1
ATOM 16910 N N . ILE B 1 860 ? -24.703 32.312 9.25 1 92.06 860 ILE B N 1
ATOM 16911 C CA . ILE B 1 860 ? -23.5 33.125 9.133 1 92.06 860 ILE B CA 1
ATOM 16912 C C . ILE B 1 860 ? -23.422 34.094 10.297 1 92.06 860 ILE B C 1
ATOM 16914 O O . ILE B 1 860 ? -22.344 34.312 10.859 1 92.06 860 ILE B O 1
ATOM 16918 N N . LEU B 1 861 ? -24.562 34.688 10.641 1 94.38 861 LEU B N 1
ATOM 16919 C CA . LEU B 1 861 ? -24.625 35.625 11.758 1 94.38 861 LEU B CA 1
ATOM 16920 C C . LEU B 1 861 ? -24.188 34.969 13.055 1 94.38 861 LEU B C 1
ATOM 16922 O O . LEU B 1 861 ? -23.344 35.469 13.781 1 94.38 861 LEU B O 1
ATOM 16926 N N . PHE B 1 862 ? -24.656 33.781 13.266 1 94.25 862 PHE B N 1
ATOM 16927 C CA . PHE B 1 862 ? -24.312 33.062 14.492 1 94.25 862 PHE B CA 1
ATOM 16928 C C . PHE B 1 862 ? -22.828 32.719 14.523 1 94.25 862 PHE B C 1
ATOM 16930 O O . PHE B 1 862 ? -22.188 32.844 15.57 1 94.25 862 PHE B O 1
ATOM 16937 N N . GLN B 1 863 ? -22.391 32.281 13.414 1 92.94 863 GLN B N 1
ATOM 16938 C CA . GLN B 1 863 ? -20.969 31.953 13.328 1 92.94 863 GLN B CA 1
ATOM 16939 C C . GLN B 1 863 ? -20.109 33.156 13.688 1 92.94 863 GLN B C 1
ATOM 16941 O O . GLN B 1 863 ? -19.141 33.031 14.445 1 92.94 863 GLN B O 1
ATOM 16946 N N . LYS B 1 864 ? -20.453 34.281 13.133 1 94.62 864 LYS B N 1
ATOM 16947 C CA . LYS B 1 864 ? -19.672 35.5 13.367 1 94.62 864 LYS B CA 1
ATOM 16948 C C . LYS B 1 864 ? -19.859 36 14.797 1 94.62 864 LYS B C 1
ATOM 16950 O O . LYS B 1 864 ? -18.922 36.531 15.398 1 94.62 864 LYS B O 1
ATOM 16955 N N . ILE B 1 865 ? -21.016 35.875 15.336 1 95.5 865 ILE B N 1
ATOM 16956 C CA . ILE B 1 865 ? -21.281 36.25 16.719 1 95.5 865 ILE B CA 1
ATOM 16957 C C . ILE B 1 865 ? -20.469 35.406 17.672 1 95.5 865 ILE B C 1
ATOM 16959 O O . ILE B 1 865 ? -19.828 35.906 18.594 1 95.5 865 ILE B O 1
ATOM 16963 N N . HIS B 1 866 ? -20.516 34.156 17.406 1 94.38 866 HIS B N 1
ATOM 16964 C CA . HIS B 1 866 ? -19.75 33.219 18.219 1 94.38 866 HIS B CA 1
ATOM 16965 C C . HIS B 1 866 ? -18.25 33.5 18.156 1 94.38 866 HIS B C 1
ATOM 16967 O O . HIS B 1 866 ? -17.578 33.531 19.172 1 94.38 866 HIS B O 1
ATOM 16973 N N . GLU B 1 867 ? -17.797 33.781 16.938 1 90.94 867 GLU B N 1
ATOM 16974 C CA . GLU B 1 867 ? -16.391 34.125 16.734 1 90.94 867 GLU B CA 1
ATOM 16975 C C . GLU B 1 867 ? -16.031 35.406 17.469 1 90.94 867 GLU B C 1
ATOM 16977 O O . GLU B 1 867 ? -14.961 35.531 18.062 1 90.94 867 GLU B O 1
ATOM 16982 N N . LEU B 1 868 ? -16.891 36.375 17.359 1 93.06 868 LEU B N 1
ATOM 16983 C CA . LEU B 1 868 ? -16.688 37.688 18.016 1 93.06 868 LEU B CA 1
ATOM 16984 C C . LEU B 1 868 ? -16.562 37.5 19.531 1 93.06 868 LEU B C 1
ATOM 16986 O O . LEU B 1 868 ? -15.672 38.094 20.141 1 93.06 868 LEU B O 1
ATOM 16990 N N . PHE B 1 869 ? -17.312 36.719 20.188 1 92 869 PHE B N 1
ATOM 16991 C CA . PHE B 1 869 ? -17.266 36.469 21.625 1 92 869 PHE B CA 1
ATOM 16992 C C . PHE B 1 869 ? -15.961 35.781 22.016 1 92 869 PHE B C 1
ATOM 16994 O O . PHE B 1 869 ? -15.312 36.156 22.984 1 92 869 PHE B O 1
ATOM 17001 N N . LEU B 1 870 ? -15.617 34.75 21.25 1 88.38 870 LEU B N 1
ATOM 17002 C CA . LEU B 1 870 ? -14.422 34 21.594 1 88.38 870 LEU B CA 1
ATOM 17003 C C . LEU B 1 870 ? -13.172 34.844 21.469 1 88.38 870 LEU B C 1
ATOM 17005 O O . LEU B 1 870 ? -12.234 34.719 22.266 1 88.38 870 LEU B O 1
ATOM 17009 N N . ASN B 1 871 ? -13.234 35.75 20.469 1 84.81 871 ASN B N 1
ATOM 17010 C CA . ASN B 1 871 ? -12.07 36.594 20.234 1 84.81 871 ASN B CA 1
ATOM 17011 C C . ASN B 1 871 ? -12.047 37.781 21.188 1 84.81 871 ASN B C 1
ATOM 17013 O O . ASN B 1 871 ? -10.977 38.25 21.594 1 84.81 871 ASN B O 1
ATOM 17017 N N . GLU B 1 872 ? -13.266 38.312 21.484 1 88.75 872 GLU B N 1
ATOM 17018 C CA . GLU B 1 872 ? -13.43 39.469 22.375 1 88.75 872 GLU B CA 1
ATOM 17019 C C . GLU B 1 872 ? -14.531 39.219 23.406 1 88.75 872 GLU B C 1
ATOM 17021 O O . GLU B 1 872 ? -15.609 39.812 23.328 1 88.75 872 GLU B O 1
ATOM 17026 N N . PRO B 1 873 ? -14.141 38.438 24.438 1 89.44 873 PRO B N 1
ATOM 17027 C CA . PRO B 1 873 ? -15.172 38.094 25.422 1 89.44 873 PRO B CA 1
ATOM 17028 C C . PRO B 1 873 ? -15.484 39.25 26.359 1 89.44 873 PRO B C 1
ATOM 17030 O O . PRO B 1 873 ? -14.664 39.594 27.219 1 89.44 873 PRO B O 1
ATOM 17033 N N . THR B 1 874 ? -16.438 40.062 26.156 1 88.94 874 THR B N 1
ATOM 17034 C CA . THR B 1 874 ? -16.953 41.125 27 1 88.94 874 THR B CA 1
ATOM 17035 C C . THR B 1 874 ? -18.406 40.844 27.391 1 88.94 874 THR B C 1
ATOM 17037 O O . THR B 1 874 ? -19.047 39.938 26.844 1 88.94 874 THR B O 1
ATOM 17040 N N . SER B 1 875 ? -18.859 41.531 28.375 1 91.38 875 SER B N 1
ATOM 17041 C CA . SER B 1 875 ? -20.25 41.375 28.812 1 91.38 875 SER B CA 1
ATOM 17042 C C . SER B 1 875 ? -21.219 41.656 27.672 1 91.38 875 SER B C 1
ATOM 17044 O O . SER B 1 875 ? -22.266 41 27.562 1 91.38 875 SER B O 1
ATOM 17046 N N . GLU B 1 876 ? -20.797 42.594 26.812 1 90.31 876 GLU B N 1
ATOM 17047 C CA . GLU B 1 876 ? -21.672 42.969 25.703 1 90.31 876 GLU B CA 1
ATOM 17048 C C . GLU B 1 876 ? -21.734 41.844 24.656 1 90.31 876 GLU B C 1
ATOM 17050 O O . GLU B 1 876 ? -22.828 41.5 24.188 1 90.31 876 GLU B O 1
ATOM 17055 N N . THR B 1 877 ? -20.609 41.312 24.281 1 93.62 877 THR B N 1
ATOM 17056 C CA . THR B 1 877 ? -20.562 40.25 23.266 1 93.62 877 THR B CA 1
ATOM 17057 C C . THR B 1 877 ? -21.219 38.969 23.797 1 93.62 877 THR B C 1
ATOM 17059 O O . THR B 1 877 ? -21.828 38.219 23.031 1 93.62 877 THR B O 1
ATOM 17062 N N . TYR B 1 878 ? -21.078 38.75 25.062 1 94.56 878 TYR B N 1
ATOM 17063 C CA . TYR B 1 878 ? -21.703 37.562 25.641 1 94.56 878 TYR B CA 1
ATOM 17064 C C . TYR B 1 878 ? -23.219 37.719 25.656 1 94.56 878 TYR B C 1
ATOM 17066 O O . TYR B 1 878 ? -23.938 36.75 25.406 1 94.56 878 TYR B O 1
ATOM 17074 N N . CYS B 1 879 ? -23.641 38.938 26 1 93.81 879 CYS B N 1
ATOM 17075 C CA . CYS B 1 879 ? -25.078 39.188 25.969 1 93.81 879 CYS B CA 1
ATOM 17076 C C . CYS B 1 879 ? -25.641 38.938 24.578 1 93.81 879 CYS B C 1
ATOM 17078 O O . CYS B 1 879 ? -26.719 38.375 24.438 1 93.81 879 CYS B O 1
ATOM 17080 N N . LEU B 1 880 ? -24.938 39.375 23.594 1 94.62 880 LEU B N 1
ATOM 17081 C CA . LEU B 1 880 ? -25.359 39.125 22.219 1 94.62 880 LEU B CA 1
ATOM 17082 C C . LEU B 1 880 ? -25.406 37.656 21.922 1 94.62 880 LEU B C 1
ATOM 17084 O O . LEU B 1 880 ? -26.359 37.156 21.281 1 94.62 880 LEU B O 1
ATOM 17088 N N . LEU B 1 881 ? -24.438 36.906 22.328 1 95.44 881 LEU B N 1
ATOM 17089 C CA . LEU B 1 881 ? -24.391 35.469 22.109 1 95.44 881 LEU B CA 1
ATOM 17090 C C . LEU B 1 881 ? -25.531 34.75 22.812 1 95.44 881 LEU B C 1
ATOM 17092 O O . LEU B 1 881 ? -26.203 33.906 22.234 1 95.44 881 LEU B O 1
ATOM 17096 N N . THR B 1 882 ? -25.781 35.094 24.094 1 94.56 882 THR B N 1
ATOM 17097 C CA . THR B 1 882 ? -26.844 34.469 24.891 1 94.56 882 THR B CA 1
ATOM 17098 C C . THR B 1 882 ? -28.203 34.719 24.266 1 94.56 882 THR B C 1
ATOM 17100 O O . THR B 1 882 ? -29.047 33.812 24.203 1 94.56 882 THR B O 1
ATOM 17103 N N . SER B 1 883 ? -28.328 35.938 23.734 1 92.94 883 SER B N 1
ATOM 17104 C CA . SER B 1 883 ? -29.578 36.281 23.062 1 92.94 883 SER B CA 1
ATOM 17105 C C . SER B 1 883 ? -29.766 35.438 21.797 1 92.94 883 SER B C 1
ATOM 17107 O O . SER B 1 883 ? -30.875 35.062 21.453 1 92.94 883 SER B O 1
ATOM 17109 N N . SER B 1 884 ? -28.703 35.219 21.094 1 94.56 884 SER B N 1
ATOM 17110 C CA . SER B 1 884 ? -28.75 34.406 19.875 1 94.56 884 SER B CA 1
ATOM 17111 C C . SER B 1 884 ? -29.031 32.969 20.172 1 94.56 884 SER B C 1
ATOM 17113 O O . SER B 1 884 ? -29.734 32.281 19.422 1 94.56 884 SER B O 1
ATOM 17115 N N . ILE B 1 885 ? -28.5 32.438 21.312 1 93.56 885 ILE B N 1
ATOM 17116 C CA . ILE B 1 885 ? -28.688 31.047 21.688 1 93.56 885 ILE B CA 1
ATOM 17117 C C . ILE B 1 885 ? -30.156 30.812 22.062 1 93.56 885 ILE B C 1
ATOM 17119 O O . ILE B 1 885 ? -30.719 29.766 21.703 1 93.56 885 ILE B O 1
ATOM 17123 N N . ASP B 1 886 ? -30.766 31.766 22.656 1 89.81 886 ASP B N 1
ATOM 17124 C CA . ASP B 1 886 ? -32.156 31.641 23.094 1 89.81 886 ASP B CA 1
ATOM 17125 C C . ASP B 1 886 ? -33.094 31.484 21.906 1 89.81 886 ASP B C 1
ATOM 17127 O O . ASP B 1 886 ? -34.156 30.844 22.031 1 89.81 886 ASP B O 1
ATOM 17131 N N . SER B 1 887 ? -32.656 31.953 20.766 1 88.69 887 SER B N 1
ATOM 17132 C CA . SER B 1 887 ? -33.562 31.938 19.609 1 88.69 887 SER B CA 1
ATOM 17133 C C . SER B 1 887 ? -33.312 30.703 18.734 1 88.69 887 SER B C 1
ATOM 17135 O O . SER B 1 887 ? -33.969 30.531 17.719 1 88.69 887 SER B O 1
ATOM 17137 N N . LEU B 1 888 ? -32.406 29.844 19.141 1 88.88 888 LEU B N 1
ATOM 17138 C CA . LEU B 1 888 ? -32.062 28.688 18.312 1 88.88 888 LEU B CA 1
ATOM 17139 C C . LEU B 1 888 ? -33.156 27.609 18.422 1 88.88 888 LEU B C 1
ATOM 17141 O O . LEU B 1 888 ? -33.719 27.406 19.5 1 88.88 888 LEU B O 1
ATOM 17145 N N . THR B 1 889 ? -33.438 27.016 17.281 1 81.56 889 THR B N 1
ATOM 17146 C CA . THR B 1 889 ? -34.438 25.953 17.219 1 81.56 889 THR B CA 1
ATOM 17147 C C . THR B 1 889 ? -33.781 24.609 16.891 1 81.56 889 THR B C 1
ATOM 17149 O O . THR B 1 889 ? -32.562 24.531 16.688 1 81.56 889 THR B O 1
ATOM 17152 N N . GLU B 1 890 ? -34.594 23.594 16.766 1 76.19 890 GLU B N 1
ATOM 17153 C CA . GLU B 1 890 ? -34.125 22.234 16.5 1 76.19 890 GLU B CA 1
ATOM 17154 C C . GLU B 1 890 ? -33.531 22.125 15.086 1 76.19 890 GLU B C 1
ATOM 17156 O O . GLU B 1 890 ? -32.719 21.234 14.812 1 76.19 890 GLU B O 1
ATOM 17161 N N . ASP B 1 891 ? -33.875 23.062 14.305 1 74.38 891 ASP B N 1
ATOM 17162 C CA . ASP B 1 891 ? -33.438 23 12.906 1 74.38 891 ASP B CA 1
ATOM 17163 C C . ASP B 1 891 ? -32.031 23.578 12.727 1 74.38 891 ASP B C 1
ATOM 17165 O O . ASP B 1 891 ? -31.422 23.391 11.672 1 74.38 891 ASP B O 1
ATOM 17169 N N . ASP B 1 892 ? -31.594 24.141 13.852 1 82.81 892 ASP B N 1
ATOM 17170 C CA . ASP B 1 892 ? -30.297 24.797 13.75 1 82.81 892 ASP B CA 1
ATOM 17171 C C . ASP B 1 892 ? -29.172 23.859 14.172 1 82.81 892 ASP B C 1
ATOM 17173 O O . ASP B 1 892 ? -28.391 24.188 15.07 1 82.81 892 ASP B O 1
ATOM 17177 N N . THR B 1 893 ? -29.031 22.781 13.484 1 77.94 893 THR B N 1
ATOM 17178 C CA . THR B 1 893 ? -28.109 21.719 13.883 1 77.94 893 THR B CA 1
ATOM 17179 C C . THR B 1 893 ? -26.656 22.188 13.828 1 77.94 893 THR B C 1
ATOM 17181 O O . THR B 1 893 ? -25.859 21.859 14.695 1 77.94 893 THR B O 1
ATOM 17184 N N . GLN B 1 894 ? -26.281 23 12.789 1 83.5 894 GLN B N 1
ATOM 17185 C CA . GLN B 1 894 ? -24.906 23.453 12.648 1 83.5 894 GLN B CA 1
ATOM 17186 C C . GLN B 1 894 ? -24.531 24.406 13.781 1 83.5 894 GLN B C 1
ATOM 17188 O O . GLN B 1 894 ? -23.406 24.375 14.289 1 83.5 894 GLN B O 1
ATOM 17193 N N . GLN B 1 895 ? -25.453 25.219 14.148 1 88.44 895 GLN B N 1
ATOM 17194 C CA . GLN B 1 895 ? -25.25 26.156 15.234 1 88.44 895 GLN B CA 1
ATOM 17195 C C . GLN B 1 895 ? -25.109 25.438 16.578 1 88.44 895 GLN B C 1
ATOM 17197 O O . GLN B 1 895 ? -24.219 25.766 17.375 1 88.44 895 GLN B O 1
ATOM 17202 N N . LEU B 1 896 ? -25.844 24.438 16.719 1 88.31 896 LEU B N 1
ATOM 17203 C CA . LEU B 1 896 ? -25.781 23.656 17.953 1 88.31 896 LEU B CA 1
ATOM 17204 C C . LEU B 1 896 ? -24.469 22.891 18.047 1 88.31 896 LEU B C 1
ATOM 17206 O O . LEU B 1 896 ? -23.891 22.797 19.125 1 88.31 896 LEU B O 1
ATOM 17210 N N . ASN B 1 897 ? -24.078 22.469 16.938 1 87.31 897 ASN B N 1
ATOM 17211 C CA . ASN B 1 897 ? -22.797 21.797 16.906 1 87.31 897 ASN B CA 1
ATOM 17212 C C . ASN B 1 897 ? -21.656 22.734 17.328 1 87.31 897 ASN B C 1
ATOM 17214 O O . ASN B 1 897 ? -20.719 22.312 18 1 87.31 897 ASN B O 1
ATOM 17218 N N . LEU B 1 898 ? -21.703 23.953 16.891 1 89.56 898 LEU B N 1
ATOM 17219 C CA . LEU B 1 898 ? -20.688 24.938 17.25 1 89.56 898 LEU B CA 1
ATOM 17220 C C . LEU B 1 898 ? -20.656 25.188 18.75 1 89.56 898 LEU B C 1
ATOM 17222 O O . LEU B 1 898 ? -19.594 25.391 19.328 1 89.56 898 LEU B O 1
ATOM 17226 N N . LEU B 1 899 ? -21.75 25.047 19.406 1 91.44 899 LEU B N 1
ATOM 17227 C CA . LEU B 1 899 ? -21.891 25.328 20.828 1 91.44 899 LEU B CA 1
ATOM 17228 C C . LEU B 1 899 ? -21.25 24.219 21.672 1 91.44 899 LEU B C 1
ATOM 17230 O O . LEU B 1 899 ? -20.828 24.469 22.797 1 91.44 899 LEU B O 1
ATOM 17234 N N . THR B 1 900 ? -21.156 23.062 21.141 1 90.69 900 THR B N 1
ATOM 17235 C CA . THR B 1 900 ? -20.641 21.922 21.906 1 90.69 900 THR B CA 1
ATOM 17236 C C . THR B 1 900 ? -19.141 22.062 22.125 1 90.69 900 THR B C 1
ATOM 17238 O O . THR B 1 900 ? -18.594 21.438 23.031 1 90.69 900 THR B O 1
ATOM 17241 N N . ASN B 1 901 ? -18.5 22.891 21.359 1 88.12 901 ASN B N 1
ATOM 17242 C CA . ASN B 1 901 ? -17.078 23.109 21.547 1 88.12 901 ASN B CA 1
ATOM 17243 C C . ASN B 1 901 ? -16.797 24.328 22.406 1 88.12 901 ASN B C 1
ATOM 17245 O O . ASN B 1 901 ? -16.719 25.453 21.906 1 88.12 901 ASN B O 1
ATOM 17249 N N . PHE B 1 902 ? -16.578 24.141 23.719 1 90.06 902 PHE B N 1
ATOM 17250 C CA . PHE B 1 902 ? -16.406 25.281 24.625 1 90.06 902 PHE B CA 1
ATOM 17251 C C . PHE B 1 902 ? -14.992 25.312 25.172 1 90.06 902 PHE B C 1
ATOM 17253 O O . PHE B 1 902 ? -14.758 25.844 26.266 1 90.06 902 PHE B O 1
ATOM 17260 N N . ASN B 1 903 ? -14.016 24.812 24.547 1 82.44 903 ASN B N 1
ATOM 17261 C CA . ASN B 1 903 ? -12.625 24.766 24.984 1 82.44 903 ASN B CA 1
ATOM 17262 C C . ASN B 1 903 ? -12.023 26.172 25.062 1 82.44 903 ASN B C 1
ATOM 17264 O O . ASN B 1 903 ? -11.18 26.438 25.922 1 82.44 903 ASN B O 1
ATOM 17268 N N . ARG B 1 904 ? -12.523 27.109 24.188 1 84.56 904 ARG B N 1
ATOM 17269 C CA . ARG B 1 904 ? -11.945 28.453 24.109 1 84.56 904 ARG B CA 1
ATOM 17270 C C . ARG B 1 904 ? -12.781 29.453 24.891 1 84.56 904 ARG B C 1
ATOM 17272 O O . ARG B 1 904 ? -12.43 30.625 24.969 1 84.56 904 ARG B O 1
ATOM 17279 N N . VAL B 1 905 ? -13.859 28.953 25.547 1 90.12 905 VAL B N 1
ATOM 17280 C CA . VAL B 1 905 ? -14.703 29.844 26.328 1 90.12 905 VAL B CA 1
ATOM 17281 C C . VAL B 1 905 ? -13.984 30.25 27.625 1 90.12 905 VAL B C 1
ATOM 17283 O O . VAL B 1 905 ? -13.461 29.391 28.344 1 90.12 905 VAL B O 1
ATOM 17286 N N . PRO B 1 906 ? -13.852 31.594 27.859 1 87.12 906 PRO B N 1
ATOM 17287 C CA . PRO B 1 906 ? -13.172 32.062 29.078 1 87.12 906 PRO B CA 1
ATOM 17288 C C . PRO B 1 906 ? -13.828 31.516 30.344 1 87.12 906 PRO B C 1
ATOM 17290 O O . PRO B 1 906 ? -15.047 31.297 30.375 1 87.12 906 PRO B O 1
ATOM 17293 N N . ASN B 1 907 ? -13.117 31.375 31.484 1 86.31 907 ASN B N 1
ATOM 17294 C CA . ASN B 1 907 ? -13.57 30.766 32.719 1 86.31 907 ASN B CA 1
ATOM 17295 C C . ASN B 1 907 ? -14.711 31.562 33.344 1 86.31 907 ASN B C 1
ATOM 17297 O O . ASN B 1 907 ? -15.617 30.984 33.969 1 86.31 907 ASN B O 1
ATOM 17301 N N . GLU B 1 908 ? -14.633 32.906 33.094 1 87.5 908 GLU B N 1
ATOM 17302 C CA . GLU B 1 908 ? -15.625 33.812 33.719 1 87.5 908 GLU B CA 1
ATOM 17303 C C . GLU B 1 908 ? -17.031 33.5 33.156 1 87.5 908 GLU B C 1
ATOM 17305 O O . GLU B 1 908 ? -18.016 33.75 33.875 1 87.5 908 GLU B O 1
ATOM 17310 N N . TYR B 1 909 ? -17.125 33 31.953 1 91.81 909 TYR B N 1
ATOM 17311 C CA . TYR B 1 909 ? -18.422 32.812 31.312 1 91.81 909 TYR B CA 1
ATOM 17312 C C . TYR B 1 909 ? -18.734 31.328 31.172 1 91.81 909 TYR B C 1
ATOM 17314 O O . TYR B 1 909 ? -19.812 30.969 30.688 1 91.81 909 TYR B O 1
ATOM 17322 N N . LEU B 1 910 ? -17.906 30.422 31.547 1 92.38 910 LEU B N 1
ATOM 17323 C CA . LEU B 1 910 ? -17.969 29.016 31.203 1 92.38 910 LEU B CA 1
ATOM 17324 C C . LEU B 1 910 ? -19.219 28.359 31.797 1 92.38 910 LEU B C 1
ATOM 17326 O O . LEU B 1 910 ? -19.953 27.656 31.109 1 92.38 910 LEU B O 1
ATOM 17330 N N . GLU B 1 911 ? -19.438 28.5 33.094 1 92.5 911 GLU B N 1
ATOM 17331 C CA . GLU B 1 911 ? -20.578 27.875 33.75 1 92.5 911 GLU B CA 1
ATOM 17332 C C . GLU B 1 911 ? -21.891 28.312 33.125 1 92.5 911 GLU B C 1
ATOM 17334 O O . GLU B 1 911 ? -22.766 27.484 32.875 1 92.5 911 GLU B O 1
ATOM 17339 N N . GLU B 1 912 ? -22.016 29.641 32.906 1 93.38 912 GLU B N 1
ATOM 17340 C CA . GLU B 1 912 ? -23.234 30.156 32.281 1 93.38 912 GLU B CA 1
ATOM 17341 C C . GLU B 1 912 ? -23.406 29.656 30.859 1 93.38 912 GLU B C 1
ATOM 17343 O O . GLU B 1 912 ? -24.516 29.344 30.422 1 93.38 912 GLU B O 1
ATOM 17348 N N . TYR B 1 913 ? -22.297 29.688 30.156 1 94.12 913 TYR B N 1
ATOM 17349 C CA . TYR B 1 913 ? -22.281 29.172 28.797 1 94.12 913 TYR B CA 1
ATOM 17350 C C . TYR B 1 913 ? -22.781 27.734 28.734 1 94.12 913 TYR B C 1
ATOM 17352 O O . TYR B 1 913 ? -23.625 27.391 27.906 1 94.12 913 TYR B O 1
ATOM 17360 N N . LEU B 1 914 ? -22.281 26.891 29.625 1 94.31 914 LEU B N 1
ATOM 17361 C CA . LEU B 1 914 ? -22.656 25.484 29.656 1 94.31 914 LEU B CA 1
ATOM 17362 C C . LEU B 1 914 ? -24.109 25.312 30.062 1 94.31 914 LEU B C 1
ATOM 17364 O O . LEU B 1 914 ? -24.844 24.531 29.453 1 94.31 914 LEU B O 1
ATOM 17368 N N . ASN B 1 915 ? -24.484 26 31.062 1 92.94 915 ASN B N 1
ATOM 17369 C CA . ASN B 1 915 ? -25.859 25.938 31.516 1 92.94 915 ASN B CA 1
ATOM 17370 C C . ASN B 1 915 ? -26.844 26.281 30.391 1 92.94 915 ASN B C 1
ATOM 17372 O O . ASN B 1 915 ? -27.812 25.562 30.172 1 92.94 915 ASN B O 1
ATOM 17376 N N . LYS B 1 916 ? -26.531 27.328 29.719 1 92.56 916 LYS B N 1
ATOM 17377 C CA . LYS B 1 916 ? -27.391 27.766 28.625 1 92.56 916 LYS B CA 1
ATOM 17378 C C . LYS B 1 916 ? -27.406 26.75 27.484 1 92.56 916 LYS B C 1
ATOM 17380 O O . LYS B 1 916 ? -28.469 26.469 26.906 1 92.56 916 LYS B O 1
ATOM 17385 N N . THR B 1 917 ? -26.297 26.25 27.156 1 92.69 917 THR B N 1
ATOM 17386 C CA . THR B 1 917 ? -26.172 25.297 26.062 1 92.69 917 THR B CA 1
ATOM 17387 C C . THR B 1 917 ? -26.875 23.984 26.391 1 92.69 917 THR B C 1
ATOM 17389 O O . THR B 1 917 ? -27.625 23.453 25.562 1 92.69 917 THR B O 1
ATOM 17392 N N . PHE B 1 918 ? -26.688 23.484 27.641 1 92.25 918 PHE B N 1
ATOM 17393 C CA . PHE B 1 918 ? -27.359 22.25 28.062 1 92.25 918 PHE B CA 1
ATOM 17394 C C . PHE B 1 918 ? -28.875 22.438 28.062 1 92.25 918 PHE B C 1
ATOM 17396 O O . PHE B 1 918 ? -29.609 21.547 27.641 1 92.25 918 PHE B O 1
ATOM 17403 N N . ASP B 1 919 ? -29.281 23.562 28.469 1 89.56 919 ASP B N 1
ATOM 17404 C CA . ASP B 1 919 ? -30.719 23.844 28.516 1 89.56 919 ASP B CA 1
ATOM 17405 C C . ASP B 1 919 ? -31.328 23.875 27.125 1 89.56 919 ASP B C 1
ATOM 17407 O O . ASP B 1 919 ? -32.406 23.344 26.891 1 89.56 919 ASP B O 1
ATOM 17411 N N . THR B 1 920 ? -30.609 24.5 26.266 1 91.19 920 THR B N 1
ATOM 17412 C CA . THR B 1 920 ? -31.109 24.641 24.891 1 91.19 920 THR B CA 1
ATOM 17413 C C . THR B 1 920 ? -31.141 23.281 24.203 1 91.19 920 THR B C 1
ATOM 17415 O O . THR B 1 920 ? -32.125 22.953 23.516 1 91.19 920 THR B O 1
ATOM 17418 N N . ILE B 1 921 ? -30.141 22.453 24.344 1 88.19 921 ILE B N 1
ATOM 17419 C CA . ILE B 1 921 ? -30.047 21.156 23.688 1 88.19 921 ILE B CA 1
ATOM 17420 C C . ILE B 1 921 ? -30.969 20.156 24.406 1 88.19 921 ILE B C 1
ATOM 17422 O O . ILE B 1 921 ? -31.625 19.328 23.766 1 88.19 921 ILE B O 1
ATOM 17426 N N . GLY B 1 922 ? -30.969 20.234 25.766 1 85.44 922 GLY B N 1
ATOM 17427 C CA . GLY B 1 922 ? -31.75 19.328 26.578 1 85.44 922 GLY B CA 1
ATOM 17428 C C . GLY B 1 922 ? -33.25 19.422 26.297 1 85.44 922 GLY B C 1
ATOM 17429 O O . GLY B 1 922 ? -33.969 18.438 26.484 1 85.44 922 GLY B O 1
ATOM 17430 N N . LYS B 1 923 ? -33.656 20.562 25.797 1 81.94 923 LYS B N 1
ATOM 17431 C CA . LYS B 1 923 ? -35.062 20.734 25.484 1 81.94 923 LYS B CA 1
ATOM 17432 C C . LYS B 1 923 ? -35.438 20 24.203 1 81.94 923 LYS B C 1
ATOM 17434 O O . LYS B 1 923 ? -36.625 19.719 23.953 1 81.94 923 LYS B O 1
ATOM 17439 N N . LYS B 1 924 ? -34.438 19.641 23.625 1 80.38 924 LYS B N 1
ATOM 17440 C CA . LYS B 1 924 ? -34.656 18.969 22.344 1 80.38 924 LYS B CA 1
ATOM 17441 C C . LYS B 1 924 ? -34.625 17.453 22.516 1 80.38 924 LYS B C 1
ATOM 17443 O O . LYS B 1 924 ? -34.031 16.938 23.453 1 80.38 924 LYS B O 1
ATOM 17448 N N . GLU B 1 925 ? -35.5 16.781 21.844 1 71.19 925 GLU B N 1
ATOM 17449 C CA . GLU B 1 925 ? -35.594 15.328 22 1 71.19 925 GLU B CA 1
ATOM 17450 C C . GLU B 1 925 ? -35.062 14.617 20.75 1 71.19 925 GLU B C 1
ATOM 17452 O O . GLU B 1 925 ? -35.031 15.195 19.672 1 71.19 925 GLU B O 1
ATOM 17457 N N . GLY B 1 926 ? -34.438 13.461 20.953 1 72.94 926 GLY B N 1
ATOM 17458 C CA . GLY B 1 926 ? -34.031 12.617 19.844 1 72.94 926 GLY B CA 1
ATOM 17459 C C . GLY B 1 926 ? -32.562 12.234 19.875 1 72.94 926 GLY B C 1
ATOM 17460 O O . GLY B 1 926 ? -31.828 12.648 20.766 1 72.94 926 GLY B O 1
ATOM 17461 N N . ARG B 1 927 ? -32.125 11.445 19.047 1 72.75 927 ARG B N 1
ATOM 17462 C CA . ARG B 1 927 ? -30.766 10.891 18.953 1 72.75 927 ARG B CA 1
ATOM 17463 C C . ARG B 1 927 ? -29.734 11.977 18.703 1 72.75 927 ARG B C 1
ATOM 17465 O O . ARG B 1 927 ? -28.625 11.922 19.219 1 72.75 927 ARG B O 1
ATOM 17472 N N . VAL B 1 928 ? -30.172 12.961 17.922 1 77.62 928 VAL B N 1
ATOM 17473 C CA . VAL B 1 928 ? -29.25 14.047 17.578 1 77.62 928 VAL B CA 1
ATOM 17474 C C . VAL B 1 928 ? -28.922 14.852 18.844 1 77.62 928 VAL B C 1
ATOM 17476 O O . VAL B 1 928 ? -27.766 15.203 19.078 1 77.62 928 VAL B O 1
ATOM 17479 N N . ALA B 1 929 ? -29.859 15.055 19.641 1 84.94 929 ALA B N 1
ATOM 17480 C CA . ALA B 1 929 ? -29.656 15.781 20.891 1 84.94 929 ALA B CA 1
ATOM 17481 C C . ALA B 1 929 ? -28.75 14.992 21.844 1 84.94 929 ALA B C 1
ATOM 17483 O O . ALA B 1 929 ? -27.859 15.562 22.469 1 84.94 929 ALA B O 1
ATOM 17484 N N . ASP B 1 930 ? -28.984 13.672 21.828 1 86.19 930 ASP B N 1
ATOM 17485 C CA . ASP B 1 930 ? -28.172 12.812 22.672 1 86.19 930 ASP B CA 1
ATOM 17486 C C . ASP B 1 930 ? -26.703 12.844 22.25 1 86.19 930 ASP B C 1
ATOM 17488 O O . ASP B 1 930 ? -25.797 12.836 23.094 1 86.19 930 ASP B O 1
ATOM 17492 N N . ASN B 1 931 ? -26.641 12.883 21.016 1 86 931 ASN B N 1
ATOM 17493 C CA . ASN B 1 931 ? -25.281 12.945 20.516 1 86 931 ASN B CA 1
ATOM 17494 C C . ASN B 1 931 ? -24.594 14.242 20.906 1 86 931 ASN B C 1
ATOM 17496 O O . ASN B 1 931 ? -23.406 14.25 21.234 1 86 931 ASN B O 1
ATOM 17500 N N . HIS B 1 932 ? -25.328 15.32 20.859 1 89.69 932 HIS B N 1
ATOM 17501 C CA . HIS B 1 932 ? -24.766 16.609 21.266 1 89.69 932 HIS B CA 1
ATOM 17502 C C . HIS B 1 932 ? -24.438 16.625 22.766 1 89.69 932 HIS B C 1
ATOM 17504 O O . HIS B 1 932 ? -23.406 17.141 23.172 1 89.69 932 HIS B O 1
ATOM 17510 N N . ILE B 1 933 ? -25.219 15.953 23.5 1 91.44 933 ILE B N 1
ATOM 17511 C CA . ILE B 1 933 ? -25 15.883 24.938 1 91.44 933 ILE B CA 1
ATOM 17512 C C . ILE B 1 933 ? -23.75 15.039 25.234 1 91.44 933 ILE B C 1
ATOM 17514 O O . ILE B 1 933 ? -22.906 15.422 26.047 1 91.44 933 ILE B O 1
ATOM 17518 N N . SER B 1 934 ? -23.75 13.922 24.547 1 90.94 934 SER B N 1
ATOM 17519 C CA . SER B 1 934 ? -22.594 13.055 24.719 1 90.94 934 SER B CA 1
ATOM 17520 C C . SER B 1 934 ? -21.297 13.781 24.375 1 90.94 934 SER B C 1
ATOM 17522 O O . SER B 1 934 ? -20.297 13.648 25.078 1 90.94 934 SER B O 1
ATOM 17524 N N . SER B 1 935 ? -21.391 14.609 23.312 1 90.81 935 SER B N 1
ATOM 17525 C CA . SER B 1 935 ? -20.219 15.383 22.906 1 90.81 935 SER B CA 1
ATOM 17526 C C . SER B 1 935 ? -19.844 16.406 23.969 1 90.81 935 SER B C 1
ATOM 17528 O O . SER B 1 935 ? -18.656 16.625 24.25 1 90.81 935 SER B O 1
ATOM 17530 N N . MET B 1 936 ? -20.75 17.047 24.594 1 92.88 936 MET B N 1
ATOM 17531 C CA . MET B 1 936 ? -20.516 18.047 25.641 1 92.88 936 MET B CA 1
ATOM 17532 C C . MET B 1 936 ? -19.938 17.406 26.891 1 92.88 936 MET B C 1
ATOM 17534 O O . MET B 1 936 ? -18.953 17.891 27.438 1 92.88 936 MET B O 1
ATOM 17538 N N . LEU B 1 937 ? -20.422 16.25 27.219 1 93.44 937 LEU B N 1
ATOM 17539 C CA . LEU B 1 937 ? -19.969 15.57 28.422 1 93.44 937 LEU B CA 1
ATOM 17540 C C . LEU B 1 937 ? -18.531 15.086 28.266 1 93.44 937 LEU B C 1
ATOM 17542 O O . LEU B 1 937 ? -17.734 15.164 29.203 1 93.44 937 LEU B O 1
ATOM 17546 N N . SER B 1 938 ? -18.297 14.641 27.172 1 90.75 938 SER B N 1
ATOM 17547 C CA . SER B 1 938 ? -16.969 14.117 26.906 1 90.75 938 SER B CA 1
ATOM 17548 C C . SER B 1 938 ? -15.914 15.227 26.953 1 90.75 938 SER B C 1
ATOM 17550 O O . SER B 1 938 ? -14.734 14.953 27.172 1 90.75 938 SER B O 1
ATOM 17552 N N . ARG B 1 939 ? -16.297 16.469 26.75 1 90.31 939 ARG B N 1
ATOM 17553 C CA . ARG B 1 939 ? -15.352 17.594 26.672 1 90.31 939 ARG B CA 1
ATOM 17554 C C . ARG B 1 939 ? -15.172 18.25 28.031 1 90.31 939 ARG B C 1
ATOM 17556 O O . ARG B 1 939 ? -14.297 19.094 28.203 1 90.31 939 ARG B O 1
ATOM 17563 N N . ILE B 1 940 ? -15.914 17.812 29.016 1 91.56 940 ILE B N 1
ATOM 17564 C CA . ILE B 1 940 ? -15.742 18.312 30.375 1 91.56 940 ILE B CA 1
ATOM 17565 C C . ILE B 1 940 ? -14.57 17.609 31.047 1 91.56 940 ILE B C 1
ATOM 17567 O O . ILE B 1 940 ? -14.734 16.531 31.625 1 91.56 940 ILE B O 1
ATOM 17571 N N . SER B 1 941 ? -13.438 18.25 31.031 1 86.88 941 SER B N 1
ATOM 17572 C CA . SER B 1 941 ? -12.219 17.703 31.609 1 86.88 941 SER B CA 1
ATOM 17573 C C . SER B 1 941 ? -12.195 17.906 33.125 1 86.88 941 SER B C 1
ATOM 17575 O O . SER B 1 941 ? -13.008 18.656 33.656 1 86.88 941 SER B O 1
ATOM 17577 N N . PRO B 1 942 ? -11.266 17.266 33.844 1 85.81 942 PRO B N 1
ATOM 17578 C CA . PRO B 1 942 ? -11.141 17.469 35.312 1 85.81 942 PRO B CA 1
ATOM 17579 C C . PRO B 1 942 ? -10.898 18.938 35.656 1 85.81 942 PRO B C 1
ATOM 17581 O O . PRO B 1 942 ? -11.453 19.438 36.656 1 85.81 942 PRO B O 1
ATOM 17584 N N . SER B 1 943 ? -10.156 19.641 34.812 1 83.94 943 SER B N 1
ATOM 17585 C CA . SER B 1 943 ? -9.875 21.047 35.062 1 83.94 943 SER B CA 1
ATOM 17586 C C . SER B 1 943 ? -11.133 21.906 34.938 1 83.94 943 SER B C 1
ATOM 17588 O O . SER B 1 943 ? -11.32 22.859 35.688 1 83.94 943 SER B O 1
ATOM 17590 N N . ILE B 1 944 ? -12.016 21.531 34.094 1 88.38 944 ILE B N 1
ATOM 17591 C CA . ILE B 1 944 ? -13.273 22.25 33.906 1 88.38 944 ILE B CA 1
ATOM 17592 C C . ILE B 1 944 ? -14.203 21.984 35.062 1 88.38 944 ILE B C 1
ATOM 17594 O O . ILE B 1 944 ? -14.859 22.906 35.594 1 88.38 944 ILE B O 1
ATOM 17598 N N . CYS B 1 945 ? -14.203 20.781 35.5 1 88 945 CYS B N 1
ATOM 17599 C CA . CYS B 1 945 ? -15.039 20.422 36.656 1 88 945 CYS B CA 1
ATOM 17600 C C . CYS B 1 945 ? -14.617 21.172 37.906 1 88 945 CYS B C 1
ATOM 17602 O O . CYS B 1 945 ? -15.445 21.5 38.75 1 88 945 CYS B O 1
ATOM 17604 N N . ASP B 1 946 ? -13.391 21.5 37.969 1 84.62 946 ASP B N 1
ATOM 17605 C CA . ASP B 1 946 ? -12.867 22.219 39.125 1 84.62 946 ASP B CA 1
ATOM 17606 C C . ASP B 1 946 ? -13.312 23.672 39.125 1 84.62 946 ASP B C 1
ATOM 17608 O O . ASP B 1 946 ? -13.422 24.297 40.188 1 84.62 946 ASP B O 1
ATOM 17612 N N . ILE B 1 947 ? -13.508 24.188 37.938 1 85.56 947 ILE B N 1
ATOM 17613 C CA . ILE B 1 947 ? -13.906 25.578 37.812 1 85.56 947 ILE B CA 1
ATOM 17614 C C . ILE B 1 947 ? -15.422 25.703 38 1 85.56 947 ILE B C 1
ATOM 17616 O O . ILE B 1 947 ? -15.906 26.719 38.5 1 85.56 947 ILE B O 1
ATOM 17620 N N . LEU B 1 948 ? -16.109 24.672 37.719 1 89.5 948 LEU B N 1
ATOM 17621 C CA . LEU B 1 948 ? -17.562 24.688 37.781 1 89.5 948 LEU B CA 1
ATOM 17622 C C . LEU B 1 948 ? -18.047 24.453 39.188 1 89.5 948 LEU B C 1
ATOM 17624 O O . LEU B 1 948 ? -17.359 23.812 40 1 89.5 948 LEU B O 1
ATOM 17628 N N . ASP B 1 949 ? -19.234 24.969 39.375 1 89.56 949 ASP B N 1
ATOM 17629 C CA . ASP B 1 949 ? -19.859 24.734 40.656 1 89.56 949 ASP B CA 1
ATOM 17630 C C . ASP B 1 949 ? -20.219 23.266 40.844 1 89.56 949 ASP B C 1
ATOM 17632 O O . ASP B 1 949 ? -20.672 22.609 39.906 1 89.56 949 ASP B O 1
ATOM 17636 N N . GLN B 1 950 ? -20 22.75 42 1 88.69 950 GLN B N 1
ATOM 17637 C CA . GLN B 1 950 ? -20.234 21.344 42.281 1 88.69 950 GLN B CA 1
ATOM 17638 C C . GLN B 1 950 ? -21.703 20.984 42.094 1 88.69 950 GLN B C 1
ATOM 17640 O O . GLN B 1 950 ? -22.016 19.891 41.594 1 88.69 950 GLN B O 1
ATOM 17645 N N . HIS B 1 951 ? -22.531 21.875 42.375 1 90.06 951 HIS B N 1
ATOM 17646 C CA . HIS B 1 951 ? -23.969 21.625 42.219 1 90.06 951 HIS B CA 1
ATOM 17647 C C . HIS B 1 951 ? -24.359 21.516 40.75 1 90.06 951 HIS B C 1
ATOM 17649 O O . HIS B 1 951 ? -25.234 20.719 40.406 1 90.06 951 HIS B O 1
ATOM 17655 N N . PHE B 1 952 ? -23.625 22.328 40.062 1 92.44 952 PHE B N 1
ATOM 17656 C CA . PHE B 1 952 ? -23.875 22.266 38.625 1 92.44 952 PHE B CA 1
ATOM 17657 C C . PHE B 1 952 ? -23.438 20.922 38.062 1 92.44 952 PHE B C 1
ATOM 17659 O O . PHE B 1 952 ? -24.188 20.297 37.281 1 92.44 952 PHE B O 1
ATOM 17666 N N . CYS B 1 953 ? -22.266 20.5 38.438 1 92.25 953 CYS B N 1
ATOM 17667 C CA . CYS B 1 953 ? -21.75 19.219 37.938 1 92.25 953 CYS B CA 1
ATOM 17668 C C . CYS B 1 953 ? -22.672 18.078 38.344 1 92.25 953 CYS B C 1
ATOM 17670 O O . CYS B 1 953 ? -22.984 17.203 37.531 1 92.25 953 CYS B O 1
ATOM 17672 N N . MET B 1 954 ? -23.172 18.125 39.531 1 91.81 954 MET B N 1
ATOM 17673 C CA . MET B 1 954 ? -24.047 17.078 40.062 1 91.81 954 MET B CA 1
ATOM 17674 C C . MET B 1 954 ? -25.375 17.062 39.312 1 91.81 954 MET B C 1
ATOM 17676 O O . MET B 1 954 ? -25.953 15.992 39.062 1 91.81 954 MET B O 1
ATOM 17680 N N . ARG B 1 955 ? -25.828 18.188 38.969 1 91.31 955 ARG B N 1
ATOM 17681 C CA . ARG B 1 955 ? -27.062 18.281 38.219 1 91.31 955 ARG B CA 1
ATOM 17682 C C . ARG B 1 955 ? -26.938 17.625 36.875 1 91.31 955 ARG B C 1
ATOM 17684 O O . ARG B 1 955 ? -27.844 16.906 36.406 1 91.31 955 ARG B O 1
ATOM 17691 N N . ILE B 1 956 ? -25.828 17.875 36.188 1 92.25 956 ILE B N 1
ATOM 17692 C CA . ILE B 1 956 ? -25.562 17.312 34.875 1 92.25 956 ILE B CA 1
ATOM 17693 C C . ILE B 1 956 ? -25.422 15.789 34.969 1 92.25 956 ILE B C 1
ATOM 17695 O O . ILE B 1 956 ? -25.969 15.047 34.156 1 92.25 956 ILE B O 1
ATOM 17699 N N . ILE B 1 957 ? -24.734 15.336 35.969 1 94.12 957 ILE B N 1
ATOM 17700 C CA . ILE B 1 957 ? -24.516 13.906 36.156 1 94.12 957 ILE B CA 1
ATOM 17701 C C . ILE B 1 957 ? -25.844 13.219 36.438 1 94.12 957 ILE B C 1
ATOM 17703 O O . ILE B 1 957 ? -26.172 12.195 35.812 1 94.12 957 ILE B O 1
ATOM 17707 N N . LYS B 1 958 ? -26.641 13.781 37.344 1 92.62 958 LYS B N 1
ATOM 17708 C CA . LYS B 1 958 ? -27.922 13.195 37.688 1 92.62 958 LYS B CA 1
ATOM 17709 C C . LYS B 1 958 ? -28.844 13.102 36.5 1 92.62 958 LYS B C 1
ATOM 17711 O O . LYS B 1 958 ? -29.547 12.102 36.312 1 92.62 958 LYS B O 1
ATOM 17716 N N . LYS B 1 959 ? -28.781 14.062 35.688 1 90.5 959 LYS B N 1
ATOM 17717 C CA . LYS B 1 959 ? -29.703 14.148 34.562 1 90.5 959 LYS B CA 1
ATOM 17718 C C . LYS B 1 959 ? -29.312 13.148 33.469 1 90.5 959 LYS B C 1
ATOM 17720 O O . LYS B 1 959 ? -30.188 12.562 32.844 1 90.5 959 LYS B O 1
ATOM 17725 N N . TYR B 1 960 ? -28.016 12.883 33.25 1 91.56 960 TYR B N 1
ATOM 17726 C CA . TYR B 1 960 ? -27.625 12.195 32.031 1 91.56 960 TYR B CA 1
ATOM 17727 C C . TYR B 1 960 ? -26.984 10.844 32.344 1 91.56 960 TYR B C 1
ATOM 17729 O O . TYR B 1 960 ? -26.781 10.023 31.438 1 91.56 960 TYR B O 1
ATOM 17737 N N . LEU B 1 961 ? -26.641 10.508 33.5 1 92.25 961 LEU B N 1
ATOM 17738 C CA . LEU B 1 961 ? -25.922 9.289 33.844 1 92.25 961 LEU B CA 1
ATOM 17739 C C . LEU B 1 961 ? -26.766 8.055 33.531 1 92.25 961 LEU B C 1
ATOM 17741 O O . LEU B 1 961 ? -26.234 7.012 33.156 1 92.25 961 LEU B O 1
ATOM 17745 N N . PHE B 1 962 ? -28.109 8.203 33.562 1 90.12 962 PHE B N 1
ATOM 17746 C CA . PHE B 1 962 ? -28.953 7.023 33.469 1 90.12 962 PHE B CA 1
ATOM 17747 C C . PHE B 1 962 ? -29.531 6.898 32.062 1 90.12 962 PHE B C 1
ATOM 17749 O O . PHE B 1 962 ? -30.359 6.016 31.781 1 90.12 962 PHE B O 1
ATOM 17756 N N . LEU B 1 963 ? -29.062 7.844 31.219 1 85.81 963 LEU B N 1
ATOM 17757 C CA . LEU B 1 963 ? -29.5 7.742 29.828 1 85.81 963 LEU B CA 1
ATOM 17758 C C . LEU B 1 963 ? -28.625 6.742 29.078 1 85.81 963 LEU B C 1
ATOM 17760 O O . LEU B 1 963 ? -27.406 6.863 29.047 1 85.81 963 LEU B O 1
ATOM 17764 N N . ARG B 1 964 ? -29.281 5.891 28.453 1 82 964 ARG B N 1
ATOM 17765 C CA . ARG B 1 964 ? -28.641 4.734 27.828 1 82 964 ARG B CA 1
ATOM 17766 C C . ARG B 1 964 ? -27.594 5.172 26.812 1 82 964 ARG B C 1
ATOM 17768 O O . ARG B 1 964 ? -26.469 4.672 26.797 1 82 964 ARG B O 1
ATOM 17775 N N . ASN B 1 965 ? -27.906 6.129 25.953 1 80.5 965 ASN B N 1
ATOM 17776 C CA . ASN B 1 965 ? -27.062 6.488 24.812 1 80.5 965 ASN B CA 1
ATOM 17777 C C . ASN B 1 965 ? -25.844 7.297 25.266 1 80.5 965 ASN B C 1
ATOM 17779 O O . ASN B 1 965 ? -24.875 7.434 24.516 1 80.5 965 ASN B O 1
ATOM 17783 N N . VAL B 1 966 ? -25.875 7.797 26.516 1 89.31 966 VAL B N 1
ATOM 17784 C CA . VAL B 1 966 ? -24.812 8.68 26.969 1 89.31 966 VAL B CA 1
ATOM 17785 C C . VAL B 1 966 ? -24.125 8.078 28.203 1 89.31 966 VAL B C 1
ATOM 17787 O O . VAL B 1 966 ? -23.266 8.711 28.812 1 89.31 966 VAL B O 1
ATOM 17790 N N . LEU B 1 967 ? -24.453 6.879 28.484 1 87.88 967 LEU B N 1
ATOM 17791 C CA . LEU B 1 967 ? -24.031 6.258 29.734 1 87.88 967 LEU B CA 1
ATOM 17792 C C . LEU B 1 967 ? -22.516 6.219 29.859 1 87.88 967 LEU B C 1
ATOM 17794 O O . LEU B 1 967 ? -21.953 6.637 30.875 1 87.88 967 LEU B O 1
ATOM 17798 N N . HIS B 1 968 ? -21.953 5.805 28.906 1 87.25 968 HIS B N 1
ATOM 17799 C CA . HIS B 1 968 ? -20.5 5.605 28.969 1 87.25 968 HIS B CA 1
ATOM 17800 C C . HIS B 1 968 ? -19.781 6.93 29.188 1 87.25 968 HIS B C 1
ATOM 17802 O O . HIS B 1 968 ? -18.891 7.023 30.031 1 87.25 968 HIS B O 1
ATOM 17808 N N . THR B 1 969 ? -20.172 7.914 28.422 1 91.31 969 THR B N 1
ATOM 17809 C CA . THR B 1 969 ? -19.531 9.211 28.547 1 91.31 969 THR B CA 1
ATOM 17810 C C . THR B 1 969 ? -19.859 9.859 29.891 1 91.31 969 THR B C 1
ATOM 17812 O O . THR B 1 969 ? -19.016 10.516 30.5 1 91.31 969 THR B O 1
ATOM 17815 N N . ALA B 1 970 ? -21.016 9.617 30.328 1 93.25 970 ALA B N 1
ATOM 17816 C CA . ALA B 1 970 ? -21.438 10.164 31.609 1 93.25 970 ALA B CA 1
ATOM 17817 C C . ALA B 1 970 ? -20.688 9.508 32.75 1 93.25 970 ALA B C 1
ATOM 17819 O O . ALA B 1 970 ? -20.312 10.172 33.719 1 93.25 970 ALA B O 1
ATOM 17820 N N . LEU B 1 971 ? -20.422 8.266 32.594 1 91.94 971 LEU B N 1
ATOM 17821 C CA . LEU B 1 971 ? -19.688 7.539 33.625 1 91.94 971 LEU B CA 1
ATOM 17822 C C . LEU B 1 971 ? -18.234 7.996 33.656 1 91.94 971 LEU B C 1
ATOM 17824 O O . LEU B 1 971 ? -17.656 8.172 34.75 1 91.94 971 LEU B O 1
ATOM 17828 N N . GLU B 1 972 ? -17.75 8.172 32.594 1 90.75 972 GLU B N 1
ATOM 17829 C CA . GLU B 1 972 ? -16.375 8.664 32.5 1 90.75 972 GLU B CA 1
ATOM 17830 C C . GLU B 1 972 ? -16.234 10.047 33.125 1 90.75 972 GLU B C 1
ATOM 17832 O O . GLU B 1 972 ? -15.273 10.32 33.844 1 90.75 972 GLU B O 1
ATOM 17837 N N . LEU B 1 973 ? -17.188 10.891 32.812 1 93.38 973 LEU B N 1
ATOM 17838 C CA . LEU B 1 973 ? -17.203 12.219 33.438 1 93.38 973 LEU B CA 1
ATOM 17839 C C . LEU B 1 973 ? -17.312 12.125 34.938 1 93.38 973 LEU B C 1
ATOM 17841 O O . LEU B 1 973 ? -16.578 12.812 35.656 1 93.38 973 LEU B O 1
ATOM 17845 N N . THR B 1 974 ? -18.031 11.211 35.375 1 93.38 974 THR B N 1
ATOM 17846 C CA . THR B 1 974 ? -18.297 11.078 36.812 1 93.38 974 THR B CA 1
ATOM 17847 C C . THR B 1 974 ? -17.047 10.57 37.531 1 93.38 974 THR B C 1
ATOM 17849 O O . THR B 1 974 ? -16.641 11.148 38.562 1 93.38 974 THR B O 1
ATOM 17852 N N . ILE B 1 975 ? -16.453 9.594 37 1 90.88 975 ILE B N 1
ATOM 17853 C CA . ILE B 1 975 ? -15.352 8.938 37.688 1 90.88 975 ILE B CA 1
ATOM 17854 C C . ILE B 1 975 ? -14.07 9.75 37.5 1 90.88 975 ILE B C 1
ATOM 17856 O O . ILE B 1 975 ? -13.469 10.203 38.5 1 90.88 975 ILE B O 1
ATOM 17860 N N . ASN B 1 976 ? -13.766 10.07 36.344 1 88 976 ASN B N 1
ATOM 17861 C CA . ASN B 1 976 ? -12.453 10.633 36.062 1 88 976 ASN B CA 1
ATOM 17862 C C . ASN B 1 976 ? -12.445 12.148 36.25 1 88 976 ASN B C 1
ATOM 17864 O O . ASN B 1 976 ? -11.492 12.703 36.812 1 88 976 ASN B O 1
ATOM 17868 N N . SER B 1 977 ? -13.492 12.805 35.781 1 89.38 977 SER B N 1
ATOM 17869 C CA . SER B 1 977 ? -13.469 14.266 35.781 1 89.38 977 SER B CA 1
ATOM 17870 C C . SER B 1 977 ? -14.047 14.836 37.062 1 89.38 977 SER B C 1
ATOM 17872 O O . SER B 1 977 ? -13.672 15.93 37.5 1 89.38 977 SER B O 1
ATOM 17874 N N . PHE B 1 978 ? -14.938 14.172 37.781 1 89.69 978 PHE B N 1
ATOM 17875 C CA . PHE B 1 978 ? -15.602 14.734 38.938 1 89.69 978 PHE B CA 1
ATOM 17876 C C . PHE B 1 978 ? -15.031 14.148 40.219 1 89.69 978 PHE B C 1
ATOM 17878 O O . PHE B 1 978 ? -14.461 14.875 41.031 1 89.69 978 PHE B O 1
ATOM 17885 N N . ILE B 1 979 ? -14.961 12.859 40.25 1 89.81 979 ILE B N 1
ATOM 17886 C CA . ILE B 1 979 ? -14.633 12.242 41.531 1 89.81 979 ILE B CA 1
ATOM 17887 C C . ILE B 1 979 ? -13.109 12.203 41.719 1 89.81 979 ILE B C 1
ATOM 17889 O O . ILE B 1 979 ? -12.586 12.68 42.719 1 89.81 979 ILE B O 1
ATOM 17893 N N . LEU B 1 980 ? -12.328 11.719 40.719 1 85.69 980 LEU B N 1
ATOM 17894 C CA . LEU B 1 980 ? -10.906 11.461 40.875 1 85.69 980 LEU B CA 1
ATOM 17895 C C . LEU B 1 980 ? -10.086 12.68 40.469 1 85.69 980 LEU B C 1
ATOM 17897 O O . LEU B 1 980 ? -8.852 12.625 40.438 1 85.69 980 LEU B O 1
ATOM 17901 N N . SER B 1 981 ? -10.742 13.742 40.094 1 79.75 981 SER B N 1
ATOM 17902 C CA . SER B 1 981 ? -10.039 14.898 39.531 1 79.75 981 SER B CA 1
ATOM 17903 C C . SER B 1 981 ? -9.07 15.492 40.531 1 79.75 981 SER B C 1
ATOM 17905 O O . SER B 1 981 ? -7.898 15.727 40.219 1 79.75 981 SER B O 1
ATOM 17907 N N . ARG B 1 982 ? -9.539 15.82 41.844 1 76.75 982 ARG B N 1
ATOM 17908 C CA . ARG B 1 982 ? -8.727 16.406 42.875 1 76.75 982 ARG B CA 1
ATOM 17909 C C . ARG B 1 982 ? -8.805 15.586 44.156 1 76.75 982 ARG B C 1
ATOM 17911 O O . ARG B 1 982 ? -9.891 15.234 44.625 1 76.75 982 ARG B O 1
ATOM 17918 N N . GLU B 1 983 ? -7.691 15.375 44.75 1 78.38 983 GLU B N 1
ATOM 17919 C CA . GLU B 1 983 ? -7.613 14.523 45.938 1 78.38 983 GLU B CA 1
ATOM 17920 C C . GLU B 1 983 ? -8.336 15.164 47.125 1 78.38 983 GLU B C 1
ATOM 17922 O O . GLU B 1 983 ? -8.992 14.477 47.906 1 78.38 983 GLU B O 1
ATOM 17927 N N . GLU B 1 984 ? -8.266 16.547 47.094 1 81.25 984 GLU B N 1
ATOM 17928 C CA . GLU B 1 984 ? -8.836 17.25 48.25 1 81.25 984 GLU B CA 1
ATOM 17929 C C . GLU B 1 984 ? -10.359 17.203 48.219 1 81.25 984 GLU B C 1
ATOM 17931 O O . GLU B 1 984 ? -11.008 17.266 49.281 1 81.25 984 GLU B O 1
ATOM 17936 N N . LEU B 1 985 ? -10.953 17.062 47.094 1 87.12 985 LEU B N 1
ATOM 17937 C CA . LEU B 1 985 ? -12.398 17.141 46.938 1 87.12 985 LEU B CA 1
ATOM 17938 C C . LEU B 1 985 ? -13 15.75 46.719 1 87.12 985 LEU B C 1
ATOM 17940 O O . LEU B 1 985 ? -14.219 15.602 46.656 1 87.12 985 LEU B O 1
ATOM 17944 N N . LEU B 1 986 ? -12.18 14.766 46.688 1 88.88 986 LEU B N 1
ATOM 17945 C CA . LEU B 1 986 ? -12.594 13.414 46.312 1 88.88 986 LEU B CA 1
ATOM 17946 C C . LEU B 1 986 ? -13.625 12.875 47.281 1 88.88 986 LEU B C 1
ATOM 17948 O O . LEU B 1 986 ? -14.688 12.406 46.875 1 88.88 986 LEU B O 1
ATOM 17952 N N . GLU B 1 987 ? -13.336 12.992 48.562 1 90.69 987 GLU B N 1
ATOM 17953 C CA . GLU B 1 987 ? -14.227 12.43 49.594 1 90.69 987 GLU B CA 1
ATOM 17954 C C . GLU B 1 987 ? -15.594 13.109 49.531 1 90.69 987 GLU B C 1
ATOM 17956 O O . GLU B 1 987 ? -16.625 12.43 49.562 1 90.69 987 GLU B O 1
ATOM 17961 N N . ARG B 1 988 ? -15.578 14.383 49.406 1 90.81 988 ARG B N 1
ATOM 17962 C CA . ARG B 1 988 ? -16.828 15.133 49.375 1 90.81 988 ARG B CA 1
ATOM 17963 C C . ARG B 1 988 ? -17.656 14.781 48.156 1 90.81 988 ARG B C 1
ATOM 17965 O O . ARG B 1 988 ? -18.859 14.562 48.25 1 90.81 988 ARG B O 1
ATOM 17972 N N . ARG B 1 989 ? -17.031 14.719 47.031 1 92.25 989 ARG B N 1
ATOM 17973 C CA . ARG B 1 989 ? -17.703 14.422 45.781 1 92.25 989 ARG B CA 1
ATOM 17974 C C . ARG B 1 989 ? -18.219 12.984 45.75 1 92.25 989 ARG B C 1
ATOM 17976 O O . ARG B 1 989 ? -19.297 12.711 45.25 1 92.25 989 ARG B O 1
ATOM 17983 N N . LEU B 1 990 ? -17.422 12.156 46.375 1 93.38 990 LEU B N 1
ATOM 17984 C CA . LEU B 1 990 ? -17.828 10.758 46.469 1 93.38 990 LEU B CA 1
ATOM 17985 C C . LEU B 1 990 ? -19.0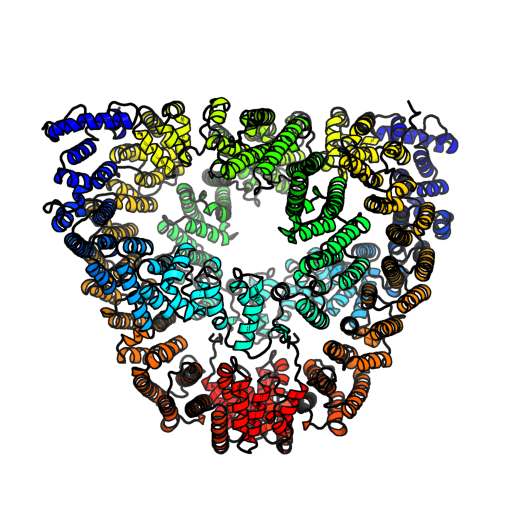62 10.609 47.344 1 93.38 990 LEU B C 1
ATOM 17987 O O . LEU B 1 990 ? -19.984 9.867 47 1 93.38 990 LEU B O 1
ATOM 17991 N N . ILE B 1 991 ? -19.078 11.297 48.438 1 93.94 991 ILE B N 1
ATOM 17992 C CA . ILE B 1 991 ? -20.219 11.25 49.344 1 93.94 991 ILE B CA 1
ATOM 17993 C C . ILE B 1 991 ? -21.469 11.766 48.625 1 93.94 991 ILE B C 1
ATOM 17995 O O . ILE B 1 991 ? -22.531 11.156 48.719 1 93.94 991 ILE B O 1
ATOM 17999 N N . PHE B 1 992 ? -21.281 12.812 47.875 1 92.5 992 PHE B N 1
ATOM 18000 C CA . PHE B 1 992 ? -22.391 13.375 47.125 1 92.5 992 PHE B CA 1
ATOM 18001 C C . PHE B 1 992 ? -22.922 12.367 46.125 1 92.5 992 PHE B C 1
ATOM 18003 O O . PHE B 1 992 ? -24.125 12.211 45.969 1 92.5 992 PHE B O 1
ATOM 18010 N N . PHE B 1 993 ? -22.047 11.781 45.5 1 94.25 993 PHE B N 1
ATOM 18011 C CA . PHE B 1 993 ? -22.438 10.812 44.469 1 94.25 993 PHE B CA 1
ATOM 18012 C C . PHE B 1 993 ? -23.141 9.609 45.125 1 94.25 993 PHE B C 1
ATOM 18014 O O . PHE B 1 993 ? -24.141 9.117 44.594 1 94.25 993 PHE B O 1
ATOM 18021 N N . ILE B 1 994 ? -22.578 9.125 46.25 1 94.38 994 ILE B N 1
ATOM 18022 C CA . ILE B 1 994 ? -23.141 7.98 46.969 1 94.38 994 ILE B CA 1
ATOM 18023 C C . ILE B 1 994 ? -24.562 8.289 47.406 1 94.38 994 ILE B C 1
ATOM 18025 O O . ILE B 1 994 ? -25.453 7.438 47.281 1 94.38 994 ILE B O 1
ATOM 18029 N N . GLU B 1 995 ? -24.766 9.469 47.75 1 93.5 995 GLU B N 1
ATOM 18030 C CA . GLU B 1 995 ? -26.109 9.867 48.156 1 93.5 995 GLU B CA 1
ATOM 18031 C C . GLU B 1 995 ? -27.062 9.852 46.969 1 93.5 995 GLU B C 1
ATOM 18033 O O . GLU B 1 995 ? -28.188 9.352 47.062 1 93.5 995 GLU B O 1
ATOM 18038 N N . MET B 1 996 ? -26.625 10.32 45.906 1 93.56 996 MET B N 1
ATOM 18039 C CA . MET B 1 996 ? -27.438 10.391 44.719 1 93.56 996 MET B CA 1
ATOM 18040 C C . MET B 1 996 ? -27.766 8.992 44.188 1 93.56 996 MET B C 1
ATOM 18042 O O . MET B 1 996 ? -28.922 8.68 43.906 1 93.56 996 MET B O 1
ATOM 18046 N N . ILE B 1 997 ? -26.766 8.156 44.094 1 94.12 997 ILE B N 1
ATOM 18047 C CA . ILE B 1 997 ? -26.953 6.836 43.5 1 94.12 997 ILE B CA 1
ATOM 18048 C C . ILE B 1 997 ? -27.75 5.953 44.469 1 94.12 997 ILE B C 1
ATOM 18050 O O . ILE B 1 997 ? -28.547 5.113 44.031 1 94.12 997 ILE B O 1
ATOM 18054 N N . SER B 1 998 ? -27.594 6.102 45.812 1 95.06 998 SER B N 1
ATOM 18055 C CA . SER B 1 998 ? -28.375 5.348 46.812 1 95.06 998 SER B CA 1
ATOM 18056 C C . SER B 1 998 ? -29.859 5.66 46.688 1 95.06 998 SER B C 1
ATOM 18058 O O . SER B 1 998 ? -30.688 4.762 46.781 1 95.06 998 SER B O 1
ATOM 18060 N N . GLU B 1 999 ? -30.094 6.875 46.406 1 94.19 999 GLU B N 1
ATOM 18061 C CA . GLU B 1 999 ? -31.484 7.266 46.219 1 94.19 999 GLU B CA 1
ATOM 18062 C C . GLU B 1 999 ? -32.062 6.613 44.969 1 94.19 999 GLU B C 1
ATOM 18064 O O . GLU B 1 999 ? -33.188 6.098 44.969 1 94.19 999 GLU B O 1
ATOM 18069 N N . GLU B 1 1000 ? -31.344 6.617 43.906 1 94.31 1000 GLU B N 1
ATOM 18070 C CA . GLU B 1 1000 ? -31.797 6.004 42.656 1 94.31 1000 GLU B CA 1
ATOM 18071 C C . GLU B 1 1000 ? -31.953 4.496 42.812 1 94.31 1000 GLU B C 1
ATOM 18073 O O . GLU B 1 1000 ? -32.875 3.896 42.219 1 94.31 1000 GLU B O 1
ATOM 18078 N N . ILE B 1 1001 ? -31.062 3.855 43.531 1 94.75 1001 ILE B N 1
ATOM 18079 C CA . ILE B 1 1001 ? -31.109 2.418 43.781 1 94.75 1001 ILE B CA 1
ATOM 18080 C C . ILE B 1 1001 ? -32.375 2.082 44.594 1 94.75 1001 ILE B C 1
ATOM 18082 O O . ILE B 1 1001 ? -33.094 1.125 44.281 1 94.75 1001 ILE B O 1
ATOM 18086 N N . ARG B 1 1002 ? -32.719 2.865 45.562 1 93.38 1002 ARG B N 1
ATOM 18087 C CA . ARG B 1 1002 ? -33.875 2.627 46.406 1 93.38 1002 ARG B CA 1
ATOM 18088 C C . ARG B 1 1002 ? -35.156 2.73 45.594 1 93.38 1002 ARG B C 1
ATOM 18090 O O . ARG B 1 1002 ? -36.094 1.936 45.781 1 93.38 1002 ARG B O 1
ATOM 18097 N N . LEU B 1 1003 ? -35.094 3.514 44.594 1 93.31 1003 LEU B N 1
ATOM 18098 C CA . LEU B 1 1003 ? -36.344 3.822 43.875 1 93.31 1003 LEU B CA 1
ATOM 18099 C C . LEU B 1 1003 ? -36.469 2.973 42.594 1 93.31 1003 LEU B C 1
ATOM 18101 O O . LEU B 1 1003 ? -37.562 2.562 42.219 1 93.31 1003 LEU B O 1
ATOM 18105 N N . HIS B 1 1004 ? -35.312 2.674 41.906 1 91.88 1004 HIS B N 1
ATOM 18106 C CA . HIS B 1 1004 ? -35.438 2.182 40.531 1 91.88 1004 HIS B CA 1
ATOM 18107 C C . HIS B 1 1004 ? -34.594 0.928 40.312 1 91.88 1004 HIS B C 1
ATOM 18109 O O . HIS B 1 1004 ? -34.312 0.557 39.188 1 91.88 1004 HIS B O 1
ATOM 18115 N N . TRP B 1 1005 ? -34.094 0.3 41.375 1 91.81 1005 TRP B N 1
ATOM 18116 C CA . TRP B 1 1005 ? -33.344 -0.938 41.188 1 91.81 1005 TRP B CA 1
ATOM 18117 C C . TRP B 1 1005 ? -34.188 -2.016 40.531 1 91.81 1005 TRP B C 1
ATOM 18119 O O . TRP B 1 1005 ? -35.344 -2.246 40.969 1 91.81 1005 TRP B O 1
ATOM 18129 N N . ASP B 1 1006 ? -33.812 -2.619 39.406 1 87.44 1006 ASP B N 1
ATOM 18130 C CA . ASP B 1 1006 ? -34.438 -3.705 38.688 1 87.44 1006 ASP B CA 1
ATOM 18131 C C . ASP B 1 1006 ? -35.656 -3.193 37.875 1 87.44 1006 ASP B C 1
ATOM 18133 O O . ASP B 1 1006 ? -36.562 -3.961 37.562 1 87.44 1006 ASP B O 1
ATOM 18137 N N . GLU B 1 1007 ? -35.656 -1.894 37.688 1 88.69 1007 GLU B N 1
ATOM 18138 C CA . GLU B 1 1007 ? -36.688 -1.334 36.812 1 88.69 1007 GLU B CA 1
ATOM 18139 C C . GLU B 1 1007 ? -36.219 -1.257 35.375 1 88.69 1007 GLU B C 1
ATOM 18141 O O . GLU B 1 1007 ? -35.188 -0.632 35.062 1 88.69 1007 GLU B O 1
ATOM 18146 N N . PRO B 1 1008 ? -36.906 -1.976 34.5 1 85.56 1008 PRO B N 1
ATOM 18147 C CA . PRO B 1 1008 ? -36.5 -1.922 33.125 1 85.56 1008 PRO B CA 1
ATOM 18148 C C . PRO B 1 1008 ? -36.812 -0.577 32.469 1 85.56 1008 PRO B C 1
ATOM 18150 O O . PRO B 1 1008 ? -37.75 0.115 32.875 1 85.56 1008 PRO B O 1
ATOM 18153 N N . CYS B 1 1009 ? -36.031 -0.212 31.625 1 81.12 1009 CYS B N 1
ATOM 18154 C CA . CYS B 1 1009 ? -36.281 0.995 30.844 1 81.12 1009 CYS B CA 1
ATOM 18155 C C . CYS B 1 1009 ? -37.531 0.851 30 1 81.12 1009 CYS B C 1
ATOM 18157 O O . CYS B 1 1009 ? -37.812 -0.228 29.469 1 81.12 1009 CYS B O 1
ATOM 18159 N N . PRO B 1 1010 ? -38.312 1.733 29.906 1 75.19 1010 PRO B N 1
ATOM 18160 C CA . PRO B 1 1010 ? -39.594 1.63 29.188 1 75.19 1010 PRO B CA 1
ATOM 18161 C C . PRO B 1 1010 ? -39.406 1.286 27.719 1 75.19 1010 PRO B C 1
ATOM 18163 O O . PRO B 1 1010 ? -40.219 0.541 27.156 1 75.19 1010 PRO B O 1
ATOM 18166 N N . LYS B 1 1011 ? -38.406 1.761 27.125 1 66.62 1011 LYS B N 1
ATOM 18167 C CA . LYS B 1 1011 ? -38.219 1.543 25.688 1 66.62 1011 LYS B CA 1
ATOM 18168 C C . LYS B 1 1011 ? -37.5 0.237 25.406 1 66.62 1011 LYS B C 1
ATOM 18170 O O . LYS B 1 1011 ? -37.531 -0.278 24.297 1 66.62 1011 LYS B O 1
ATOM 18175 N N . LYS B 1 1012 ? -36.812 -0.277 26.391 1 71.06 1012 LYS B N 1
ATOM 18176 C CA . LYS B 1 1012 ? -36.062 -1.519 26.219 1 71.06 1012 LYS B CA 1
ATOM 18177 C C . LYS B 1 1012 ? -36.219 -2.414 27.438 1 71.06 1012 LYS B C 1
ATOM 18179 O O . LYS B 1 1012 ? -35.531 -2.221 28.453 1 71.06 1012 LYS B O 1
ATOM 18184 N N . LEU B 1 1013 ? -36.969 -3.312 27.281 1 69.12 1013 LEU B N 1
ATOM 18185 C CA . LEU B 1 1013 ? -37.406 -4.117 28.422 1 69.12 1013 LEU B CA 1
ATOM 18186 C C . LEU B 1 1013 ? -36.219 -4.848 29.047 1 69.12 1013 LEU B C 1
ATOM 18188 O O . LEU B 1 1013 ? -36.25 -5.184 30.234 1 69.12 1013 LEU B O 1
ATOM 18192 N N . HIS B 1 1014 ? -35.125 -4.953 28.438 1 72.25 1014 HIS B N 1
ATOM 18193 C CA . HIS B 1 1014 ? -34.031 -5.746 29 1 72.25 1014 HIS B CA 1
ATOM 18194 C C . HIS B 1 1014 ? -32.875 -4.855 29.438 1 72.25 1014 HIS B C 1
ATOM 18196 O O . HIS B 1 1014 ? -31.781 -5.352 29.734 1 72.25 1014 HIS B O 1
ATOM 18202 N N . TYR B 1 1015 ? -33.219 -3.627 29.547 1 81.62 1015 TYR B N 1
ATOM 18203 C CA . TYR B 1 1015 ? -32.188 -2.693 29.984 1 81.62 1015 TYR B CA 1
ATOM 18204 C C . TYR B 1 1015 ? -32.531 -2.107 31.344 1 81.62 1015 TYR B C 1
ATOM 18206 O O . TYR B 1 1015 ? -33.562 -1.449 31.516 1 81.62 1015 TYR B O 1
ATOM 18214 N N . PHE B 1 1016 ? -31.609 -2.486 32.375 1 87.88 1016 PHE B N 1
ATOM 18215 C CA . PHE B 1 1016 ? -31.734 -1.955 33.719 1 87.88 1016 PHE B CA 1
ATOM 18216 C C . PHE B 1 1016 ? -30.688 -0.875 34 1 87.88 1016 PHE B C 1
ATOM 18218 O O . PHE B 1 1016 ? -29.547 -1.177 34.375 1 87.88 1016 PHE B O 1
ATOM 18225 N N . ALA B 1 1017 ? -31.094 0.315 33.812 1 89.06 1017 ALA B N 1
ATOM 18226 C CA . ALA B 1 1017 ? -30.156 1.436 33.781 1 89.06 1017 ALA B CA 1
ATOM 18227 C C . ALA B 1 1017 ? -29.422 1.606 35.094 1 89.06 1017 ALA B C 1
ATOM 18229 O O . ALA B 1 1017 ? -28.188 1.693 35.125 1 89.06 1017 ALA B O 1
ATOM 18230 N N . VAL B 1 1018 ? -30.047 1.499 36.281 1 92.25 1018 VAL B N 1
ATOM 18231 C CA . VAL B 1 1018 ? -29.453 1.771 37.562 1 92.25 1018 VAL B CA 1
ATOM 18232 C C . VAL B 1 1018 ? -28.516 0.637 37.938 1 92.25 1018 VAL B C 1
ATOM 18234 O O . VAL B 1 1018 ? -27.406 0.881 38.438 1 92.25 1018 VAL B O 1
ATOM 18237 N N . ASN B 1 1019 ? -28.938 -0.594 37.656 1 91.62 1019 ASN B N 1
ATOM 18238 C CA . ASN B 1 1019 ? -28.094 -1.752 37.938 1 91.62 1019 ASN B CA 1
ATOM 18239 C C . ASN B 1 1019 ? -26.766 -1.677 37.156 1 91.62 1019 ASN B C 1
ATOM 18241 O O . ASN B 1 1019 ? -25.703 -1.89 37.75 1 91.62 1019 ASN B O 1
ATOM 18245 N N . GLN B 1 1020 ? -26.906 -1.297 36.031 1 90.44 1020 GLN B N 1
ATOM 18246 C CA . GLN B 1 1020 ? -25.719 -1.278 35.156 1 90.44 1020 GLN B CA 1
ATOM 18247 C C . GLN B 1 1020 ? -24.766 -0.154 35.562 1 90.44 1020 GLN B C 1
ATOM 18249 O O . GLN B 1 1020 ? -23.562 -0.355 35.594 1 90.44 1020 GLN B O 1
ATOM 18254 N N . VAL B 1 1021 ? -25.328 1.026 35.781 1 92.62 1021 VAL B N 1
ATOM 18255 C CA . VAL B 1 1021 ? -24.5 2.182 36.125 1 92.62 1021 VAL B CA 1
ATOM 18256 C C . VAL B 1 1021 ? -23.719 1.895 37.406 1 92.62 1021 VAL B C 1
ATOM 18258 O O . VAL B 1 1021 ? -22.516 2.145 37.469 1 92.62 1021 VAL B O 1
ATOM 18261 N N . PHE B 1 1022 ? -24.375 1.264 38.375 1 93.56 1022 PHE B N 1
ATOM 18262 C CA . PHE B 1 1022 ? -23.719 0.991 39.656 1 93.56 1022 PHE B CA 1
ATOM 18263 C C . PHE B 1 1022 ? -22.609 -0.037 39.5 1 93.56 1022 PHE B C 1
ATOM 18265 O O . PHE B 1 1022 ? -21.484 0.166 39.969 1 93.56 1022 PHE B O 1
ATOM 18272 N N . HIS B 1 1023 ? -22.969 -1 38.812 1 91.75 1023 HIS B N 1
ATOM 18273 C CA . HIS B 1 1023 ? -22 -2.07 38.594 1 91.75 1023 HIS B CA 1
ATOM 18274 C C . HIS B 1 1023 ? -20.766 -1.551 37.875 1 91.75 1023 HIS B C 1
ATOM 18276 O O . HIS B 1 1023 ? -19.641 -1.764 38.312 1 91.75 1023 HIS B O 1
ATOM 18282 N N . PHE B 1 1024 ? -21.031 -0.893 36.812 1 90.38 1024 PHE B N 1
ATOM 18283 C CA . PHE B 1 1024 ? -19.906 -0.42 36 1 90.38 1024 PHE B CA 1
ATOM 18284 C C . PHE B 1 1024 ? -19.125 0.654 36.75 1 90.38 1024 PHE B C 1
ATOM 18286 O O . PHE B 1 1024 ? -17.906 0.768 36.594 1 90.38 1024 PHE B O 1
ATOM 18293 N N . PHE B 1 1025 ? -19.703 1.513 37.562 1 91.06 1025 PHE B N 1
ATOM 18294 C CA . PHE B 1 1025 ? -19.031 2.531 38.375 1 91.06 1025 PHE B CA 1
ATOM 18295 C C . PHE B 1 1025 ? -18.016 1.898 39.312 1 91.06 1025 PHE B C 1
ATOM 18297 O O . PHE B 1 1025 ? -16.875 2.328 39.375 1 91.06 1025 PHE B O 1
ATOM 18304 N N . ILE B 1 1026 ? -18.484 0.762 39.906 1 91.06 1026 ILE B N 1
ATOM 18305 C CA . ILE B 1 1026 ? -17.625 0.113 40.875 1 91.06 1026 ILE B CA 1
ATOM 18306 C C . ILE B 1 1026 ? -16.469 -0.6 40.156 1 91.06 1026 ILE B C 1
ATOM 18308 O O . ILE B 1 1026 ? -15.32 -0.499 40.594 1 91.06 1026 ILE B O 1
ATOM 18312 N N . GLU B 1 1027 ? -16.938 -1.288 39.25 1 87.75 1027 GLU B N 1
ATOM 18313 C CA . GLU B 1 1027 ? -15.93 -2.029 38.469 1 87.75 1027 GLU B CA 1
ATOM 18314 C C . GLU B 1 1027 ? -14.844 -1.099 37.938 1 87.75 1027 GLU B C 1
ATOM 18316 O O . GLU B 1 1027 ? -13.656 -1.359 38.094 1 87.75 1027 GLU B O 1
ATOM 18321 N N . GLN B 1 1028 ? -15.234 0.01 37.375 1 86.75 1028 GLN B N 1
ATOM 18322 C CA . GLN B 1 1028 ? -14.281 0.935 36.781 1 86.75 1028 GLN B CA 1
ATOM 18323 C C . GLN B 1 1028 ? -13.484 1.673 37.844 1 86.75 1028 GLN B C 1
ATOM 18325 O O . GLN B 1 1028 ? -12.281 1.901 37.688 1 86.75 1028 GLN B O 1
ATOM 18330 N N . LEU B 1 1029 ? -14.109 2.098 38.875 1 88.25 1029 LEU B N 1
ATOM 18331 C CA . LEU B 1 1029 ? -13.43 2.814 39.969 1 88.25 1029 LEU B CA 1
ATOM 18332 C C . LEU B 1 1029 ? -12.352 1.947 40.594 1 88.25 1029 LEU B C 1
ATOM 18334 O O . LEU B 1 1029 ? -11.227 2.412 40.844 1 88.25 1029 LEU B O 1
ATOM 18338 N N . CYS B 1 1030 ? -12.633 0.645 40.75 1 84.38 1030 CYS B N 1
ATOM 18339 C CA . CYS B 1 1030 ? -11.695 -0.262 41.406 1 84.38 1030 CYS B CA 1
ATOM 18340 C C . CYS B 1 1030 ? -10.57 -0.66 40.469 1 84.38 1030 CYS B C 1
ATOM 18342 O O . CYS B 1 1030 ? -9.438 -0.879 40.906 1 84.38 1030 CYS B O 1
ATOM 18344 N N . ASN B 1 1031 ? -10.953 -0.849 39.281 1 72.75 1031 ASN B N 1
ATOM 18345 C CA . ASN B 1 1031 ? -9.93 -1.218 38.312 1 72.75 1031 ASN B CA 1
ATOM 18346 C C . ASN B 1 1031 ? -8.953 -0.07 38.031 1 72.75 1031 ASN B C 1
ATOM 18348 O O . ASN B 1 1031 ? -7.785 -0.301 37.75 1 72.75 1031 ASN B O 1
ATOM 18352 N N . ARG B 1 1032 ? -9.328 1.129 37.906 1 63.5 1032 ARG B N 1
ATOM 18353 C CA . ARG B 1 1032 ? -8.453 2.281 37.688 1 63.5 1032 ARG B CA 1
ATOM 18354 C C . ARG B 1 1032 ? -7.629 2.584 38.938 1 63.5 1032 ARG B C 1
ATOM 18356 O O . ARG B 1 1032 ? -6.844 3.535 38.969 1 63.5 1032 ARG B O 1
ATOM 18363 N N . TYR B 1 1033 ? -7.672 1.816 40 1 56.56 1033 TYR B N 1
ATOM 18364 C CA . TYR B 1 1033 ? -6.984 1.985 41.281 1 56.56 1033 TYR B CA 1
ATOM 18365 C C . TYR B 1 1033 ? -5.477 2.037 41.094 1 56.56 1033 TYR B C 1
ATOM 18367 O O . TYR B 1 1033 ? -4.719 2.133 42.062 1 56.56 1033 TYR B O 1
ATOM 18375 N N . ASN B 1 1034 ? -5.113 1.724 39.906 1 52.41 1034 ASN B N 1
ATOM 18376 C CA . ASN B 1 1034 ? -3.658 1.761 40 1 52.41 1034 ASN B CA 1
ATOM 18377 C C . ASN B 1 1034 ? -3.164 3.135 40.438 1 52.41 1034 ASN B C 1
ATOM 18379 O O . ASN B 1 1034 ? -1.959 3.346 40.594 1 52.41 1034 ASN B O 1
ATOM 18383 N N . SER B 1 1035 ? -4.105 4.094 40.469 1 50.53 1035 SER B N 1
ATOM 18384 C CA . SER B 1 1035 ? -3.611 5.469 40.5 1 50.53 1035 SER B CA 1
ATOM 18385 C C . SER B 1 1035 ? -3.479 5.969 41.938 1 50.53 1035 SER B C 1
ATOM 18387 O O . SER B 1 1035 ? -3.254 7.16 42.156 1 50.53 1035 SER B O 1
ATOM 18389 N N . ASP B 1 1036 ? -3.164 5.227 42.812 1 59.56 1036 ASP B N 1
ATOM 18390 C CA . ASP B 1 1036 ? -2.713 5.668 44.125 1 59.56 1036 ASP B CA 1
ATOM 18391 C C . ASP B 1 1036 ? -3.676 6.691 44.719 1 59.56 1036 ASP B C 1
ATOM 18393 O O . ASP B 1 1036 ? -3.371 7.324 45.75 1 59.56 1036 ASP B O 1
ATOM 18397 N N . LYS B 1 1037 ? -4.938 7.012 44.219 1 71.38 1037 LYS B N 1
ATOM 18398 C CA . LYS B 1 1037 ? -5.723 8.133 44.719 1 71.38 1037 LYS B CA 1
ATOM 18399 C C . LYS B 1 1037 ? -6.789 7.656 45.719 1 71.38 1037 LYS B C 1
ATOM 18401 O O . LYS B 1 1037 ? -7.242 8.422 46.562 1 71.38 1037 LYS B O 1
ATOM 18406 N N . LEU B 1 1038 ? -7.234 6.34 45.656 1 82.12 1038 LEU B N 1
ATOM 18407 C CA . LEU B 1 1038 ? -8.297 5.863 46.531 1 82.12 1038 LEU B CA 1
ATOM 18408 C C . LEU B 1 1038 ? -7.734 5.391 47.875 1 82.12 1038 LEU B C 1
ATOM 18410 O O . LEU B 1 1038 ? -6.684 4.754 47.906 1 82.12 1038 LEU B O 1
ATOM 18414 N N . ASN B 1 1039 ? -8.32 5.926 48.938 1 85.94 1039 ASN B N 1
ATOM 18415 C CA . ASN B 1 1039 ? -7.93 5.523 50.281 1 85.94 1039 ASN B CA 1
ATOM 18416 C C . ASN B 1 1039 ? -8.961 4.594 50.906 1 85.94 1039 ASN B C 1
ATOM 18418 O O . ASN B 1 1039 ? -10.008 4.328 50.312 1 85.94 1039 ASN B O 1
ATOM 18422 N N . LEU B 1 1040 ? -8.633 4.035 52.062 1 90 1040 LEU B N 1
ATOM 18423 C CA . LEU B 1 1040 ? -9.461 3.064 52.75 1 90 1040 LEU B CA 1
ATOM 18424 C C . LEU B 1 1040 ? -10.82 3.656 53.094 1 90 1040 LEU B C 1
ATOM 18426 O O . LEU B 1 1040 ? -11.844 2.973 53 1 90 1040 LEU B O 1
ATOM 18430 N N . ARG B 1 1041 ? -10.828 4.906 53.406 1 92.19 1041 ARG B N 1
ATOM 18431 C CA . ARG B 1 1041 ? -12.07 5.574 53.781 1 92.19 1041 ARG B CA 1
ATOM 18432 C C . ARG B 1 1041 ? -13.047 5.613 52.594 1 92.19 1041 ARG B C 1
ATOM 18434 O O . ARG B 1 1041 ? -14.25 5.406 52.781 1 92.19 1041 ARG B O 1
ATOM 18441 N N . HIS B 1 1042 ? -12.555 5.824 51.469 1 92.19 1042 HIS B N 1
ATOM 18442 C CA . HIS B 1 1042 ? -13.391 5.883 50.281 1 92.19 1042 HIS B CA 1
ATOM 18443 C C . HIS B 1 1042 ? -14.055 4.539 50 1 92.19 1042 HIS B C 1
ATOM 18445 O O . HIS B 1 1042 ? -15.242 4.484 49.656 1 92.19 1042 HIS B O 1
ATOM 18451 N N . ILE B 1 1043 ? -13.289 3.482 50.188 1 92.69 1043 ILE B N 1
ATOM 18452 C CA . ILE B 1 1043 ? -13.797 2.139 49.938 1 92.69 1043 ILE B CA 1
ATOM 18453 C C . ILE B 1 1043 ? -14.836 1.775 51 1 92.69 1043 ILE B C 1
ATOM 18455 O O . ILE B 1 1043 ? -15.852 1.154 50.688 1 92.69 1043 ILE B O 1
ATOM 18459 N N . GLU B 1 1044 ? -14.617 2.209 52.219 1 94.12 1044 GLU B N 1
ATOM 18460 C CA . GLU B 1 1044 ? -15.57 1.953 53.281 1 94.12 1044 GLU B CA 1
ATOM 18461 C C . GLU B 1 1044 ? -16.891 2.664 53.031 1 94.12 1044 GLU B C 1
ATOM 18463 O O . GLU B 1 1044 ? -17.953 2.119 53.312 1 94.12 1044 GLU B O 1
ATOM 18468 N N . LEU B 1 1045 ? -16.828 3.846 52.5 1 93.81 1045 LEU B N 1
ATOM 18469 C CA . LEU B 1 1045 ? -18.031 4.586 52.156 1 93.81 1045 LEU B CA 1
ATOM 18470 C C . LEU B 1 1045 ? -18.844 3.834 51.094 1 93.81 1045 LEU B C 1
ATOM 18472 O O . LEU B 1 1045 ? -20.078 3.746 51.219 1 93.81 1045 LEU B O 1
ATOM 18476 N N . LEU B 1 1046 ? -18.156 3.299 50.156 1 94.5 1046 LEU B N 1
ATOM 18477 C CA . LEU B 1 1046 ? -18.828 2.566 49.062 1 94.5 1046 LEU B CA 1
ATOM 18478 C C . LEU B 1 1046 ? -19.406 1.254 49.594 1 94.5 1046 LEU B C 1
ATOM 18480 O O . LEU B 1 1046 ? -20.484 0.845 49.188 1 94.5 1046 LEU B O 1
ATOM 18484 N N . LEU B 1 1047 ? -18.656 0.589 50.5 1 95.19 1047 LEU B N 1
ATOM 18485 C CA . LEU B 1 1047 ? -19.141 -0.642 51.094 1 95.19 1047 LEU B CA 1
ATOM 18486 C C . LEU B 1 1047 ? -20.375 -0.369 51.969 1 95.19 1047 LEU B C 1
ATOM 18488 O O . LEU B 1 1047 ? -21.203 -1.253 52.156 1 95.19 1047 LEU B O 1
ATOM 18492 N N . GLY B 1 1048 ? -20.453 0.885 52.406 1 94.25 1048 GLY B N 1
ATOM 18493 C CA . GLY B 1 1048 ? -21.609 1.298 53.188 1 94.25 1048 GLY B CA 1
ATOM 18494 C C . GLY B 1 1048 ? -22.906 1.207 52.438 1 94.25 1048 GLY B C 1
ATOM 18495 O O . GLY B 1 1048 ? -23.969 1.001 53.031 1 94.25 1048 GLY B O 1
ATOM 18496 N N . ILE B 1 1049 ? -22.844 1.241 51.094 1 94.75 1049 ILE B N 1
ATOM 18497 C CA . ILE B 1 1049 ? -24.031 1.131 50.281 1 94.75 1049 ILE B CA 1
ATOM 18498 C C . ILE B 1 1049 ? -24.625 -0.268 50.406 1 94.75 1049 ILE B C 1
ATOM 18500 O O . ILE B 1 1049 ? -25.859 -0.428 50.406 1 94.75 1049 ILE B O 1
ATOM 18504 N N . PHE B 1 1050 ? -23.797 -1.318 50.531 1 94 1050 PHE B N 1
ATOM 18505 C CA . PHE B 1 1050 ? -24.25 -2.699 50.656 1 94 1050 PHE B CA 1
ATOM 18506 C C . PHE B 1 1050 ? -24.75 -2.988 52.062 1 94 1050 PHE B C 1
ATOM 18508 O O . PHE B 1 1050 ? -25.406 -4.004 52.281 1 94 1050 PHE B O 1
ATOM 18515 N N . GLU B 1 1051 ? -24.531 -2.162 53 1 90.38 1051 GLU B N 1
ATOM 18516 C CA . GLU B 1 1051 ? -25.031 -2.314 54.344 1 90.38 1051 GLU B CA 1
ATOM 18517 C C . GLU B 1 1051 ? -26.391 -1.653 54.531 1 90.38 1051 GLU B C 1
ATOM 18519 O O . GLU B 1 1051 ? -27.266 -2.178 55.219 1 90.38 1051 GLU B O 1
ATOM 18524 N N . ASN B 1 1052 ? -26.609 -0.622 53.75 1 89.81 1052 ASN B N 1
ATOM 18525 C CA . ASN B 1 1052 ? -27.797 0.197 54 1 89.81 1052 ASN B CA 1
ATOM 18526 C C . ASN B 1 1052 ? -28.812 0.078 52.875 1 89.81 1052 ASN B C 1
ATOM 18528 O O . ASN B 1 1052 ? -30.031 0.152 53.125 1 89.81 1052 ASN B O 1
ATOM 18532 N N . THR B 1 1053 ? -28.328 -0.07 51.625 1 92.19 1053 THR B N 1
ATOM 18533 C CA . THR B 1 1053 ? -29.219 0.084 50.5 1 92.19 1053 THR B CA 1
ATOM 18534 C C . THR B 1 1053 ? -29.297 -1.206 49.688 1 92.19 1053 THR B C 1
ATOM 18536 O O . THR B 1 1053 ? -30.375 -1.623 49.25 1 92.19 1053 THR B O 1
ATOM 18539 N N . LEU B 1 1054 ? -28.109 -1.861 49.438 1 92.75 1054 LEU B N 1
ATOM 18540 C CA . LEU B 1 1054 ? -28.031 -3.072 48.625 1 92.75 1054 LEU B CA 1
ATOM 18541 C C . LEU B 1 1054 ? -27.547 -4.254 49.469 1 92.75 1054 LEU B C 1
ATOM 18543 O O . LEU B 1 1054 ? -26.922 -4.07 50.5 1 92.75 1054 LEU B O 1
ATOM 18547 N N . GLU B 1 1055 ? -27.953 -5.355 49 1 91.38 1055 GLU B N 1
ATOM 18548 C CA . GLU B 1 1055 ? -27.406 -6.582 49.594 1 91.38 1055 GLU B CA 1
ATOM 18549 C C . GLU B 1 1055 ? -26.344 -7.195 48.688 1 91.38 1055 GLU B C 1
ATOM 18551 O O . GLU B 1 1055 ? -26.422 -7.094 47.438 1 91.38 1055 GLU B O 1
ATOM 18556 N N . PRO B 1 1056 ? -25.375 -7.727 49.25 1 91.44 1056 PRO B N 1
ATOM 18557 C CA . PRO B 1 1056 ? -24.312 -8.336 48.469 1 91.44 1056 PRO B CA 1
ATOM 18558 C C . PRO B 1 1056 ? -24.844 -9.305 47.406 1 91.44 1056 PRO B C 1
ATOM 18560 O O . PRO B 1 1056 ? -24.25 -9.43 46.312 1 91.44 1056 PRO B O 1
ATOM 18563 N N . LYS B 1 1057 ? -26.016 -9.867 47.625 1 89.62 1057 LYS B N 1
ATOM 18564 C CA . LYS B 1 1057 ? -26.578 -10.844 46.688 1 89.62 1057 LYS B CA 1
ATOM 18565 C C . LYS B 1 1057 ? -27.078 -10.172 45.406 1 89.62 1057 LYS B C 1
ATOM 18567 O O . LYS B 1 1057 ? -27.203 -10.812 44.375 1 89.62 1057 LYS B O 1
ATOM 18572 N N . MET B 1 1058 ? -27.375 -8.898 45.625 1 90.94 1058 MET B N 1
ATOM 18573 C CA . MET B 1 1058 ? -27.953 -8.156 44.5 1 90.94 1058 MET B CA 1
ATOM 18574 C C . MET B 1 1058 ? -26.875 -7.816 43.469 1 90.94 1058 MET B C 1
ATOM 18576 O O . MET B 1 1058 ? -27.172 -7.68 42.281 1 90.94 1058 MET B O 1
ATOM 18580 N N . ASP B 1 1059 ? -25.594 -7.656 43.875 1 93.31 1059 ASP B N 1
ATOM 18581 C CA . ASP B 1 1059 ? -24.438 -7.434 43 1 93.31 1059 ASP B CA 1
ATOM 18582 C C . ASP B 1 1059 ? -23.156 -7.949 43.688 1 93.31 1059 ASP B C 1
ATOM 18584 O O . ASP B 1 1059 ? -22.328 -7.16 44.156 1 93.31 1059 ASP B O 1
ATOM 18588 N N . LEU B 1 1060 ? -23.016 -9.172 43.594 1 92.5 1060 LEU B N 1
ATOM 18589 C CA . LEU B 1 1060 ? -21.922 -9.844 44.281 1 92.5 1060 LEU B CA 1
ATOM 18590 C C . LEU B 1 1060 ? -20.578 -9.414 43.688 1 92.5 1060 LEU B C 1
ATOM 18592 O O . LEU B 1 1060 ? -19.594 -9.242 44.438 1 92.5 1060 LEU B O 1
ATOM 18596 N N . THR B 1 1061 ? -20.531 -9.258 42.438 1 91.75 1061 THR B N 1
ATOM 18597 C CA . THR B 1 1061 ? -19.266 -8.93 41.781 1 91.75 1061 THR B CA 1
ATOM 18598 C C . THR B 1 1061 ? -18.734 -7.586 42.281 1 91.75 1061 THR B C 1
ATOM 18600 O O . THR B 1 1061 ? -17.547 -7.465 42.594 1 91.75 1061 THR B O 1
ATOM 18603 N N . SER B 1 1062 ? -19.609 -6.594 42.312 1 93.19 1062 SER B N 1
ATOM 18604 C CA . SER B 1 1062 ? -19.188 -5.285 42.812 1 93.19 1062 SER B CA 1
ATOM 18605 C C . SER B 1 1062 ? -18.75 -5.352 44.25 1 93.19 1062 SER B C 1
ATOM 18607 O O . SER B 1 1062 ? -17.766 -4.723 44.656 1 93.19 1062 SER B O 1
ATOM 18609 N N . TYR B 1 1063 ? -19.516 -6.172 45.031 1 94.12 1063 TYR B N 1
ATOM 18610 C CA . TYR B 1 1063 ? -19.172 -6.375 46.438 1 94.12 1063 TYR B CA 1
ATOM 18611 C C . TYR B 1 1063 ? -17.781 -6.992 46.562 1 94.12 1063 TYR B C 1
ATOM 18613 O O . TYR B 1 1063 ? -16.969 -6.539 47.406 1 94.12 1063 TYR B O 1
ATOM 18621 N N . LEU B 1 1064 ? -17.484 -7.949 45.781 1 93.19 1064 LEU B N 1
ATOM 18622 C CA . LEU B 1 1064 ? -16.203 -8.633 45.812 1 93.19 1064 LEU B CA 1
ATOM 18623 C C . LEU B 1 1064 ? -15.07 -7.695 45.375 1 93.19 1064 LEU B C 1
ATOM 18625 O O . LEU B 1 1064 ? -13.977 -7.727 45.969 1 93.19 1064 LEU B O 1
ATOM 18629 N N . TYR B 1 1065 ? -15.312 -6.875 44.406 1 91.75 1065 TYR B N 1
ATOM 18630 C CA . TYR B 1 1065 ? -14.328 -5.895 44 1 91.75 1065 TYR B CA 1
ATOM 18631 C C . TYR B 1 1065 ? -13.953 -4.961 45.125 1 91.75 1065 TYR B C 1
ATOM 18633 O O . TYR B 1 1065 ? -12.773 -4.684 45.344 1 91.75 1065 TYR B O 1
ATOM 18641 N N . LEU B 1 1066 ? -14.922 -4.527 45.844 1 93.25 1066 LEU B N 1
ATOM 18642 C CA . LEU B 1 1066 ? -14.695 -3.594 46.938 1 93.25 1066 LEU B CA 1
ATOM 18643 C C . LEU B 1 1066 ? -13.953 -4.273 48.094 1 93.25 1066 LEU B C 1
ATOM 18645 O O . LEU B 1 1066 ? -13.047 -3.688 48.688 1 93.25 1066 LEU B O 1
ATOM 18649 N N . ILE B 1 1067 ? -14.32 -5.504 48.375 1 92.31 1067 ILE B N 1
ATOM 18650 C CA . ILE B 1 1067 ? -13.656 -6.254 49.438 1 92.31 1067 ILE B CA 1
ATOM 18651 C C . ILE B 1 1067 ? -12.188 -6.465 49.062 1 92.31 1067 ILE B C 1
ATOM 18653 O O . ILE B 1 1067 ? -11.305 -6.266 49.906 1 92.31 1067 ILE B O 1
ATOM 18657 N N . CYS B 1 1068 ? -11.945 -6.902 47.875 1 90.12 1068 CYS B N 1
ATOM 18658 C CA . CYS B 1 1068 ? -10.57 -7.125 47.406 1 90.12 1068 CYS B CA 1
ATOM 18659 C C . CYS B 1 1068 ? -9.758 -5.84 47.5 1 90.12 1068 CYS B C 1
ATOM 18661 O O . CYS B 1 1068 ? -8.609 -5.855 47.938 1 90.12 1068 CYS B O 1
ATOM 18663 N N . THR B 1 1069 ? -10.352 -4.77 47.125 1 89.88 1069 THR B N 1
ATOM 18664 C CA . THR B 1 1069 ? -9.656 -3.488 47.156 1 89.88 1069 THR B CA 1
ATOM 18665 C C . THR B 1 1069 ? -9.383 -3.066 48.594 1 89.88 1069 THR B C 1
ATOM 18667 O O . THR B 1 1069 ? -8.297 -2.57 48.906 1 89.88 1069 THR B O 1
ATOM 18670 N N . LYS B 1 1070 ? -10.336 -3.238 49.469 1 91.69 1070 LYS B N 1
ATOM 18671 C CA . LYS B 1 1070 ? -10.156 -2.926 50.875 1 91.69 1070 LYS B CA 1
ATOM 18672 C C . LYS B 1 1070 ? -8.992 -3.709 51.469 1 91.69 1070 LYS B C 1
ATOM 18674 O O . LYS B 1 1070 ? -8.117 -3.131 52.125 1 91.69 1070 LYS B O 1
ATOM 18679 N N . GLN B 1 1071 ? -8.938 -4.973 51.188 1 91.62 1071 GLN B N 1
ATOM 18680 C CA . GLN B 1 1071 ? -7.891 -5.82 51.75 1 91.62 1071 GLN B CA 1
ATOM 18681 C C . GLN B 1 1071 ? -6.527 -5.48 51.156 1 91.62 1071 GLN B C 1
ATOM 18683 O O . GLN B 1 1071 ? -5.508 -5.566 51.844 1 91.62 1071 GLN B O 1
ATOM 18688 N N . GLN B 1 1072 ? -6.547 -5.156 49.969 1 88.44 1072 GLN B N 1
ATOM 18689 C CA . GLN B 1 1072 ? -5.289 -4.754 49.344 1 88.44 1072 GLN B CA 1
ATOM 18690 C C . GLN B 1 1072 ? -4.734 -3.488 50 1 88.44 1072 GLN B C 1
ATOM 18692 O O . GLN B 1 1072 ? -3.533 -3.389 50.25 1 88.44 1072 GLN B O 1
ATOM 18697 N N . LEU B 1 1073 ? -5.609 -2.525 50.281 1 87.44 1073 LEU B N 1
ATOM 18698 C CA . LEU B 1 1073 ? -5.203 -1.256 50.875 1 87.44 1073 LEU B CA 1
ATOM 18699 C C . LEU B 1 1073 ? -4.707 -1.456 52.312 1 87.44 1073 LEU B C 1
ATOM 18701 O O . LEU B 1 1073 ? -3.816 -0.74 52.781 1 87.44 1073 LEU B O 1
ATOM 18705 N N . LEU B 1 1074 ? -5.234 -2.447 52.969 1 89.81 1074 LEU B N 1
ATOM 18706 C CA . LEU B 1 1074 ? -4.867 -2.727 54.375 1 89.81 1074 LEU B CA 1
ATOM 18707 C C . LEU B 1 1074 ? -3.6 -3.574 54.438 1 89.81 1074 LEU B C 1
ATOM 18709 O O . LEU B 1 1074 ? -2.955 -3.658 55.469 1 89.81 1074 LEU B O 1
ATOM 18713 N N . SER B 1 1075 ? -3.162 -4.137 53.375 1 89.12 1075 SER B N 1
ATOM 18714 C CA . SER B 1 1075 ? -2.045 -5.074 53.375 1 89.12 1075 SER B CA 1
ATOM 18715 C C . SER B 1 1075 ? -0.709 -4.344 53.281 1 89.12 1075 SER B C 1
ATOM 18717 O O . SER B 1 1075 ? -0.62 -3.27 52.688 1 89.12 1075 SER B O 1
ATOM 18719 N N . ILE B 1 1076 ? 0.25 -4.93 53.906 1 88 1076 ILE B N 1
ATOM 18720 C CA . ILE B 1 1076 ? 1.591 -4.355 53.938 1 88 1076 ILE B CA 1
ATOM 18721 C C . ILE B 1 1076 ? 2.459 -5.012 52.875 1 88 1076 ILE B C 1
ATOM 18723 O O . ILE B 1 1076 ? 3.357 -4.371 52.312 1 88 1076 ILE B O 1
ATOM 18727 N N . SER B 1 1077 ? 2.211 -6.332 52.656 1 86.44 1077 SER B N 1
ATOM 18728 C CA . SER B 1 1077 ? 2.961 -7.082 51.656 1 86.44 1077 SER B CA 1
ATOM 18729 C C . SER B 1 1077 ? 2.039 -7.969 50.812 1 86.44 1077 SER B C 1
ATOM 18731 O O . SER B 1 1077 ? 0.86 -8.125 51.156 1 86.44 1077 SER B O 1
ATOM 18733 N N . ALA B 1 1078 ? 2.553 -8.414 49.781 1 87.44 1078 ALA B N 1
ATOM 18734 C CA . ALA B 1 1078 ? 1.776 -9.312 48.938 1 87.44 1078 ALA B CA 1
ATOM 18735 C C . ALA B 1 1078 ? 1.369 -10.57 49.688 1 87.44 1078 ALA B C 1
ATOM 18737 O O . ALA B 1 1078 ? 0.268 -11.094 49.5 1 87.44 1078 ALA B O 1
ATOM 18738 N N . LYS B 1 1079 ? 2.236 -11.07 50.531 1 89.81 1079 LYS B N 1
ATOM 18739 C CA . LYS B 1 1079 ? 1.924 -12.242 51.344 1 89.81 1079 LYS B CA 1
ATOM 18740 C C . LYS B 1 1079 ? 0.799 -11.938 52.344 1 89.81 1079 LYS B C 1
ATOM 18742 O O . LYS B 1 1079 ? -0.106 -12.758 52.531 1 89.81 1079 LYS B O 1
ATOM 18747 N N . ASP B 1 1080 ? 0.932 -10.703 52.906 1 92.56 1080 ASP B N 1
ATOM 18748 C CA . ASP B 1 1080 ? -0.12 -10.273 53.812 1 92.56 1080 ASP B CA 1
ATOM 18749 C C . ASP B 1 1080 ? -1.457 -10.133 53.094 1 92.56 1080 ASP B C 1
ATOM 18751 O O . ASP B 1 1080 ? -2.506 -10.477 53.625 1 92.56 1080 ASP B O 1
ATOM 18755 N N . PHE B 1 1081 ? -1.352 -9.617 51.938 1 91.31 1081 PHE B N 1
ATOM 18756 C CA . PHE B 1 1081 ? -2.555 -9.5 51.125 1 91.31 1081 PHE B CA 1
ATOM 18757 C C . PHE B 1 1081 ? -3.193 -10.867 50.906 1 91.31 1081 PHE B C 1
ATOM 18759 O O . PHE B 1 1081 ? -4.402 -11.031 51.062 1 91.31 1081 PHE B O 1
ATOM 18766 N N . GLY B 1 1082 ? -2.391 -11.852 50.594 1 92.38 1082 GLY B N 1
ATOM 18767 C CA . GLY B 1 1082 ? -2.889 -13.211 50.406 1 92.38 1082 GLY B CA 1
ATOM 18768 C C . GLY B 1 1082 ? -3.523 -13.773 51.656 1 92.38 1082 GLY B C 1
ATOM 18769 O O . GLY B 1 1082 ? -4.574 -14.422 51.594 1 92.38 1082 GLY B O 1
ATOM 18770 N N . LEU B 1 1083 ? -2.906 -13.492 52.781 1 94.81 1083 LEU B N 1
ATOM 18771 C CA . LEU B 1 1083 ? -3.414 -13.969 54.062 1 94.81 1083 LEU B CA 1
ATOM 18772 C C . LEU B 1 1083 ? -4.766 -13.344 54.375 1 94.81 1083 LEU B C 1
ATOM 18774 O O . LEU B 1 1083 ? -5.672 -14.016 54.875 1 94.81 1083 LEU B O 1
ATOM 18778 N N . ARG B 1 1084 ? -4.949 -12.102 54.094 1 94.12 1084 ARG B N 1
ATOM 18779 C CA . ARG B 1 1084 ? -6.203 -11.406 54.375 1 94.12 1084 ARG B CA 1
ATOM 18780 C C . ARG B 1 1084 ? -7.32 -11.922 53.469 1 94.12 1084 ARG B C 1
ATOM 18782 O O . ARG B 1 1084 ? -8.461 -12.07 53.906 1 94.12 1084 ARG B O 1
ATOM 18789 N N . ILE B 1 1085 ? -6.961 -12.125 52.219 1 93.75 1085 ILE B N 1
ATOM 18790 C CA . ILE B 1 1085 ? -7.953 -12.672 51.281 1 93.75 1085 ILE B CA 1
ATOM 18791 C C . ILE B 1 1085 ? -8.352 -14.078 51.75 1 93.75 1085 ILE B C 1
ATOM 18793 O O . ILE B 1 1085 ? -9.523 -14.453 51.625 1 93.75 1085 ILE B O 1
ATOM 18797 N N . ALA B 1 1086 ? -7.391 -14.867 52.281 1 94.69 1086 ALA B N 1
ATOM 18798 C CA . ALA B 1 1086 ? -7.684 -16.203 52.812 1 94.69 1086 ALA B CA 1
ATOM 18799 C C . ALA B 1 1086 ? -8.711 -16.156 53.906 1 94.69 1086 ALA B C 1
ATOM 18801 O O . ALA B 1 1086 ? -9.641 -16.969 53.969 1 94.69 1086 ALA B O 1
ATOM 18802 N N . ARG B 1 1087 ? -8.555 -15.18 54.719 1 94.19 1087 ARG B N 1
ATOM 18803 C CA . ARG B 1 1087 ? -9.492 -15.016 55.844 1 94.19 1087 ARG B CA 1
ATOM 18804 C C . ARG B 1 1087 ? -10.867 -14.602 55.344 1 94.19 1087 ARG B C 1
ATOM 18806 O O . ARG B 1 1087 ? -11.891 -15.047 55.844 1 94.19 1087 ARG B O 1
ATOM 18813 N N . GLU B 1 1088 ? -10.867 -13.773 54.312 1 93.69 1088 GLU B N 1
ATOM 18814 C CA . GLU B 1 1088 ? -12.125 -13.344 53.719 1 93.69 1088 GLU B CA 1
ATOM 18815 C C . GLU B 1 1088 ? -12.844 -14.508 53.031 1 93.69 1088 GLU B C 1
ATOM 18817 O O . GLU B 1 1088 ? -14.07 -14.586 53.062 1 93.69 1088 GLU B O 1
ATOM 18822 N N . ILE B 1 1089 ? -12.055 -15.367 52.406 1 94 1089 ILE B N 1
ATOM 18823 C CA . ILE B 1 1089 ? -12.633 -16.562 51.781 1 94 1089 ILE B CA 1
ATOM 18824 C C . ILE B 1 1089 ? -13.359 -17.391 52.844 1 94 1089 ILE B C 1
ATOM 18826 O O . ILE B 1 1089 ? -14.484 -17.844 52.594 1 94 1089 ILE B O 1
ATOM 18830 N N . ASN B 1 1090 ? -12.727 -17.562 54 1 92.25 1090 ASN B N 1
ATOM 18831 C CA . ASN B 1 1090 ? -13.328 -18.328 55.062 1 92.25 1090 ASN B CA 1
ATOM 18832 C C . ASN B 1 1090 ? -14.633 -17.703 55.562 1 92.25 1090 ASN B C 1
ATOM 18834 O O . ASN B 1 1090 ? -15.617 -18.391 55.781 1 92.25 1090 ASN B O 1
ATOM 18838 N N . ARG B 1 1091 ? -14.656 -16.406 55.531 1 92.31 1091 ARG B N 1
ATOM 18839 C CA . ARG B 1 1091 ? -15.852 -15.688 55.969 1 92.31 1091 ARG B CA 1
ATOM 18840 C C . ARG B 1 1091 ? -16.953 -15.797 54.906 1 92.31 1091 ARG B C 1
ATOM 18842 O O . ARG B 1 1091 ? -18.094 -16.125 55.25 1 92.31 1091 ARG B O 1
ATOM 18849 N N . LEU B 1 1092 ? -16.656 -15.594 53.656 1 92.75 1092 LEU B N 1
ATOM 18850 C CA . LEU B 1 1092 ? -17.625 -15.562 52.594 1 92.75 1092 LEU B CA 1
ATOM 18851 C C . LEU B 1 1092 ? -18.188 -16.953 52.312 1 92.75 1092 LEU B C 1
ATOM 18853 O O . LEU B 1 1092 ? -19.344 -17.109 51.938 1 92.75 1092 LEU B O 1
ATOM 18857 N N . THR B 1 1093 ? -17.375 -18.031 52.531 1 91.69 1093 THR B N 1
ATOM 18858 C CA . THR B 1 1093 ? -17.828 -19.406 52.281 1 91.69 1093 THR B CA 1
ATOM 18859 C C . THR B 1 1093 ? -18.875 -19.812 53.312 1 91.69 1093 THR B C 1
ATOM 18861 O O . THR B 1 1093 ? -19.766 -20.609 53.031 1 91.69 1093 THR B O 1
ATOM 18864 N N . LYS B 1 1094 ? -18.766 -19.234 54.5 1 88.06 1094 LYS B N 1
ATOM 18865 C CA . LYS B 1 1094 ? -19.766 -19.5 55.5 1 88.06 1094 LYS B CA 1
ATOM 18866 C C . LYS B 1 1094 ? -21.109 -18.859 55.156 1 88.06 1094 LYS B C 1
ATOM 18868 O O . LYS B 1 1094 ? -22.172 -19.438 55.375 1 88.06 1094 LYS B O 1
ATOM 18873 N N . GLU B 1 1095 ? -21.031 -17.781 54.406 1 85.75 1095 GLU B N 1
ATOM 18874 C CA . GLU B 1 1095 ? -22.219 -17.031 54.062 1 85.75 1095 GLU B CA 1
ATOM 18875 C C . GLU B 1 1095 ? -22.828 -17.531 52.75 1 85.75 1095 GLU B C 1
ATOM 18877 O O . GLU B 1 1095 ? -24.062 -17.625 52.625 1 85.75 1095 GLU B O 1
ATOM 18882 N N . PHE B 1 1096 ? -22.094 -17.812 51.594 1 86.5 1096 PHE B N 1
ATOM 18883 C CA . PHE B 1 1096 ? -22.594 -18.125 50.281 1 86.5 1096 PHE B CA 1
ATOM 18884 C C . PHE B 1 1096 ? -22.328 -19.578 49.906 1 86.5 1096 PHE B C 1
ATOM 18886 O O . PHE B 1 1096 ? -22.641 -20.016 48.812 1 86.5 1096 PHE B O 1
ATOM 18893 N N . THR B 1 1097 ? -21.594 -20.406 50.594 1 86.25 1097 THR B N 1
ATOM 18894 C CA . THR B 1 1097 ? -21.156 -21.766 50.281 1 86.25 1097 THR B CA 1
ATOM 18895 C C . THR B 1 1097 ? -19.781 -21.75 49.656 1 86.25 1097 THR B C 1
ATOM 18897 O O . THR B 1 1097 ? -19.328 -20.719 49.156 1 86.25 1097 THR B O 1
ATOM 18900 N N . PRO B 1 1098 ? -19.156 -22.828 49.531 1 88.12 1098 PRO B N 1
ATOM 18901 C CA . PRO B 1 1098 ? -17.797 -22.875 49 1 88.12 1098 PRO B CA 1
ATOM 18902 C C . PRO B 1 1098 ? -17.75 -22.609 47.5 1 88.12 1098 PRO B C 1
ATOM 18904 O O . PRO B 1 1098 ? -16.703 -22.281 46.938 1 88.12 1098 PRO B O 1
ATOM 18907 N N . LEU B 1 1099 ? -18.859 -22.594 46.844 1 89.94 1099 LEU B N 1
ATOM 18908 C CA . LEU B 1 1099 ? -18.906 -22.375 45.406 1 89.94 1099 LEU B CA 1
ATOM 18909 C C . LEU B 1 1099 ? -18.609 -20.922 45.062 1 89.94 1099 LEU B C 1
ATOM 18911 O O . LEU B 1 1099 ? -18.312 -20.609 43.906 1 89.94 1099 LEU B O 1
ATOM 18915 N N . ILE B 1 1100 ? -18.562 -20.047 46.062 1 90.62 1100 ILE B N 1
ATOM 18916 C CA . ILE B 1 1100 ? -18.312 -18.625 45.844 1 90.62 1100 ILE B CA 1
ATOM 18917 C C . ILE B 1 1100 ? -16.859 -18.422 45.406 1 90.62 1100 ILE B C 1
ATOM 18919 O O . ILE B 1 1100 ? -16.531 -17.406 44.781 1 90.62 1100 ILE B O 1
ATOM 18923 N N . ILE B 1 1101 ? -16.094 -19.406 45.688 1 89.44 1101 ILE B N 1
ATOM 18924 C CA . ILE B 1 1101 ? -14.664 -19.297 45.406 1 89.44 1101 ILE B CA 1
ATOM 18925 C C . ILE B 1 1101 ? -14.438 -19.141 43.906 1 89.44 1101 ILE B C 1
ATOM 18927 O O . ILE B 1 1101 ? -13.5 -18.469 43.469 1 89.44 1101 ILE B O 1
ATOM 18931 N N . HIS B 1 1102 ? -15.359 -19.641 43.188 1 85.81 1102 HIS B N 1
ATOM 18932 C CA . HIS B 1 1102 ? -15.25 -19.516 41.75 1 85.81 1102 HIS B CA 1
ATOM 18933 C C . HIS B 1 1102 ? -15.367 -18.047 41.312 1 85.81 1102 HIS B C 1
ATOM 18935 O O . HIS B 1 1102 ? -14.547 -17.562 40.531 1 85.81 1102 HIS B O 1
ATOM 18941 N N . SER B 1 1103 ? -16.344 -17.438 41.844 1 88.31 1103 SER B N 1
ATOM 18942 C CA . SER B 1 1103 ? -16.547 -16.031 41.5 1 88.31 1103 SER B CA 1
ATOM 18943 C C . SER B 1 1103 ? -15.406 -15.172 42.031 1 88.31 1103 SER B C 1
ATOM 18945 O O . SER B 1 1103 ? -14.961 -14.234 41.375 1 88.31 1103 SER B O 1
ATOM 18947 N N . MET B 1 1104 ? -14.945 -15.57 43.156 1 89.44 1104 MET B N 1
ATOM 18948 C CA . MET B 1 1104 ? -13.836 -14.828 43.75 1 89.44 1104 MET B CA 1
ATOM 18949 C C . MET B 1 1104 ? -12.57 -14.984 42.906 1 89.44 1104 MET B C 1
ATOM 18951 O O . MET B 1 1104 ? -11.82 -14.023 42.719 1 89.44 1104 MET B O 1
ATOM 18955 N N . ALA B 1 1105 ? -12.43 -16.266 42.531 1 87.25 1105 ALA B N 1
ATOM 18956 C CA . ALA B 1 1105 ? -11.258 -16.516 41.688 1 87.25 1105 ALA B CA 1
ATOM 18957 C C . ALA B 1 1105 ? -11.289 -15.695 40.406 1 87.25 1105 ALA B C 1
ATOM 18959 O O . ALA B 1 1105 ? -10.266 -15.156 39.969 1 87.25 1105 ALA B O 1
ATOM 18960 N N . LYS B 1 1106 ? -12.391 -15.562 39.844 1 85 1106 LYS B N 1
ATOM 18961 C CA . LYS B 1 1106 ? -12.539 -14.766 38.625 1 85 1106 LYS B CA 1
ATOM 18962 C C . LYS B 1 1106 ? -12.219 -13.297 38.875 1 85 1106 LYS B C 1
ATOM 18964 O O . LYS B 1 1106 ? -11.461 -12.688 38.125 1 85 1106 LYS B O 1
ATOM 18969 N N . VAL B 1 1107 ? -12.828 -12.773 39.875 1 88.06 1107 VAL B N 1
ATOM 18970 C CA . VAL B 1 1107 ? -12.625 -11.375 40.219 1 88.06 1107 VAL B CA 1
ATOM 18971 C C . VAL B 1 1107 ? -11.156 -11.133 40.562 1 88.06 1107 VAL B C 1
ATOM 18973 O O . VAL B 1 1107 ? -10.57 -10.133 40.156 1 88.06 1107 VAL B O 1
ATOM 18976 N N . MET B 1 1108 ? -10.609 -12.148 41.281 1 86.38 1108 MET B N 1
ATOM 18977 C CA . MET B 1 1108 ? -9.219 -12 41.719 1 86.38 1108 MET B CA 1
ATOM 18978 C C . MET B 1 1108 ? -8.281 -12.023 40.5 1 86.38 1108 MET B C 1
ATOM 18980 O O . MET B 1 1108 ? -7.301 -11.273 40.469 1 86.38 1108 MET B O 1
ATOM 18984 N N . THR B 1 1109 ? -8.625 -12.898 39.688 1 82.75 1109 THR B N 1
ATOM 18985 C CA . THR B 1 1109 ? -7.816 -12.977 38.469 1 82.75 1109 THR B CA 1
ATOM 18986 C C . THR B 1 1109 ? -7.852 -11.656 37.719 1 82.75 1109 THR B C 1
ATOM 18988 O O . THR B 1 1109 ? -6.816 -11.164 37.25 1 82.75 1109 THR B O 1
ATOM 18991 N N . GLU B 1 1110 ? -8.969 -11.062 37.625 1 79.69 1110 GLU B N 1
ATOM 18992 C CA . GLU B 1 1110 ? -9.125 -9.789 36.938 1 79.69 1110 GLU B CA 1
ATOM 18993 C C . GLU B 1 1110 ? -8.469 -8.648 37.719 1 79.69 1110 GLU B C 1
ATOM 18995 O O . GLU B 1 1110 ? -7.957 -7.699 37.125 1 79.69 1110 GLU B O 1
ATOM 19000 N N . PHE B 1 1111 ? -8.539 -8.852 39 1 77.31 1111 PHE B N 1
ATOM 19001 C CA . PHE B 1 1111 ? -8.016 -7.828 39.875 1 77.31 1111 PHE B CA 1
ATOM 19002 C C . PHE B 1 1111 ? -6.492 -7.828 39.875 1 77.31 1111 PHE B C 1
ATOM 19004 O O . PHE B 1 1111 ? -5.867 -6.766 39.875 1 77.31 1111 PHE B O 1
ATOM 19011 N N . ILE B 1 1112 ? -5.844 -9.023 39.719 1 74.56 1112 ILE B N 1
ATOM 19012 C CA . ILE B 1 1112 ? -4.398 -9.156 39.875 1 74.56 1112 ILE B CA 1
ATOM 19013 C C . ILE B 1 1112 ? -3.729 -9.023 38.5 1 74.56 1112 ILE B C 1
ATOM 19015 O O . ILE B 1 1112 ? -2.572 -8.609 38.406 1 74.56 1112 ILE B O 1
ATOM 19019 N N . ASP B 1 1113 ? -4.418 -9.367 37.438 1 70.94 1113 ASP B N 1
ATOM 19020 C CA . ASP B 1 1113 ? -3.857 -9.422 36.094 1 70.94 1113 ASP B CA 1
ATOM 19021 C C . ASP B 1 1113 ? -3.188 -8.094 35.75 1 70.94 1113 ASP B C 1
ATOM 19023 O O . ASP B 1 1113 ? -2.039 -8.078 35.281 1 70.94 1113 ASP B O 1
ATOM 19027 N N . PRO B 1 1114 ? -3.889 -6.988 35.938 1 62.06 1114 PRO B N 1
ATOM 19028 C CA . PRO B 1 1114 ? -3.221 -5.734 35.594 1 62.06 1114 PRO B CA 1
ATOM 19029 C C . PRO B 1 1114 ? -2.012 -5.434 36.469 1 62.06 1114 PRO B C 1
ATOM 19031 O O . PRO B 1 1114 ? -1.071 -4.77 36.031 1 62.06 1114 PRO B O 1
ATOM 19034 N N . ILE B 1 1115 ? -1.971 -6 37.719 1 60.09 1115 ILE B N 1
ATOM 19035 C CA . ILE B 1 1115 ? -0.9 -5.75 38.688 1 60.09 1115 ILE B CA 1
ATOM 19036 C C . ILE B 1 1115 ? 0.3 -6.637 38.344 1 60.09 1115 ILE B C 1
ATOM 19038 O O . ILE B 1 1115 ? 1.448 -6.207 38.469 1 60.09 1115 ILE B O 1
ATOM 19042 N N . SER B 1 1116 ? -0.026 -7.867 37.875 1 58.78 1116 SER B N 1
ATOM 19043 C CA . SER B 1 1116 ? 0.996 -8.898 37.719 1 58.78 1116 SER B CA 1
ATOM 19044 C C . SER B 1 1116 ? 1.658 -8.781 36.344 1 58.78 1116 SER B C 1
ATOM 19046 O O . SER B 1 1116 ? 2.699 -9.398 36.094 1 58.78 1116 SER B O 1
ATOM 19048 N N . LYS B 1 1117 ? 0.997 -8.273 35.281 1 54.5 1117 LYS B N 1
ATOM 19049 C CA . LYS B 1 1117 ? 1.595 -8.211 33.938 1 54.5 1117 LYS B CA 1
ATOM 19050 C C . LYS B 1 1117 ? 3 -7.621 34 1 54.5 1117 LYS B C 1
ATOM 19052 O O . LYS B 1 1117 ? 3.883 -8.031 33.25 1 54.5 1117 LYS B O 1
ATOM 19057 N N . ASN B 1 1118 ? 3.379 -6.789 34.969 1 50.28 1118 ASN B N 1
ATOM 19058 C CA . ASN B 1 1118 ? 4.684 -6.137 35 1 50.28 1118 ASN B CA 1
ATOM 19059 C C . ASN B 1 1118 ? 5.676 -6.91 35.875 1 50.28 1118 ASN B C 1
ATOM 19061 O O . ASN B 1 1118 ? 6.883 -6.871 35.625 1 50.28 1118 ASN B O 1
ATOM 19065 N N . GLN B 1 1119 ? 5.406 -7.684 37.031 1 54.62 1119 GLN B N 1
ATOM 19066 C CA . GLN B 1 1119 ? 6.312 -8.43 37.906 1 54.62 1119 GLN B CA 1
ATOM 19067 C C . GLN B 1 1119 ? 5.633 -9.672 38.469 1 54.62 1119 GLN B C 1
ATOM 19069 O O . GLN B 1 1119 ? 5.395 -9.75 39.688 1 54.62 1119 GLN B O 1
ATOM 19074 N N . PRO B 1 1120 ? 5.379 -10.695 37.625 1 58.5 1120 PRO B N 1
ATOM 19075 C CA . PRO B 1 1120 ? 4.5 -11.789 38.062 1 58.5 1120 PRO B CA 1
ATOM 19076 C C . PRO B 1 1120 ? 5.074 -12.586 39.219 1 58.5 1120 PRO B C 1
ATOM 19078 O O . PRO B 1 1120 ? 4.352 -12.914 40.156 1 58.5 1120 PRO B O 1
ATOM 19081 N N . LYS B 1 1121 ? 6.391 -12.961 39.281 1 62.38 1121 LYS B N 1
ATOM 19082 C CA . LYS B 1 1121 ? 6.988 -13.852 40.281 1 62.38 1121 LYS B CA 1
ATOM 19083 C C . LYS B 1 1121 ? 7.066 -13.18 41.625 1 62.38 1121 LYS B C 1
ATOM 19085 O O . LYS B 1 1121 ? 6.836 -13.828 42.656 1 62.38 1121 LYS B O 1
ATOM 19090 N N . GLU B 1 1122 ? 7.258 -11.812 41.594 1 64.5 1122 GLU B N 1
ATOM 19091 C CA . GLU B 1 1122 ? 7.531 -11.125 42.875 1 64.5 1122 GLU B CA 1
ATOM 19092 C C . GLU B 1 1122 ? 6.242 -10.836 43.625 1 64.5 1122 GLU B C 1
ATOM 19094 O O . GLU B 1 1122 ? 6.242 -10.75 44.844 1 64.5 1122 GLU B O 1
ATOM 19099 N N . LEU B 1 1123 ? 5.145 -10.797 42.906 1 75.19 1123 LEU B N 1
ATOM 19100 C CA . LEU B 1 1123 ? 3.9 -10.43 43.562 1 75.19 1123 LEU B CA 1
ATOM 19101 C C . LEU B 1 1123 ? 2.971 -11.633 43.688 1 75.19 1123 LEU B C 1
ATOM 19103 O O . LEU B 1 1123 ? 2.352 -11.844 44.75 1 75.19 1123 LEU B O 1
ATOM 19107 N N . LEU B 1 1124 ? 3.062 -12.492 42.75 1 80.31 1124 LEU B N 1
ATOM 19108 C CA . LEU B 1 1124 ? 2.062 -13.555 42.688 1 80.31 1124 LEU B CA 1
ATOM 19109 C C . LEU B 1 1124 ? 2.439 -14.703 43.625 1 80.31 1124 LEU B C 1
ATOM 19111 O O . LEU B 1 1124 ? 1.577 -15.266 44.281 1 80.31 1124 LEU B O 1
ATOM 19115 N N . ILE B 1 1125 ? 3.732 -15.062 43.719 1 82.75 1125 ILE B N 1
ATOM 19116 C CA . ILE B 1 1125 ? 4.152 -16.219 44.5 1 82.75 1125 ILE B CA 1
ATOM 19117 C C . ILE B 1 1125 ? 3.949 -15.922 46 1 82.75 1125 ILE B C 1
ATOM 19119 O O . ILE B 1 1125 ? 3.32 -16.703 46.719 1 82.75 1125 ILE B O 1
ATOM 19123 N N . PRO B 1 1126 ? 4.406 -14.664 46.406 1 85.38 1126 PRO B N 1
ATOM 19124 C CA . PRO B 1 1126 ? 4.129 -14.359 47.812 1 85.38 1126 PRO B CA 1
ATOM 19125 C C . PRO B 1 1126 ? 2.635 -14.289 48.125 1 85.38 1126 PRO B C 1
ATOM 19127 O O . PRO B 1 1126 ? 2.203 -14.68 49.219 1 85.38 1126 PRO B O 1
ATOM 19130 N N . PHE B 1 1127 ? 1.893 -13.805 47.219 1 88.88 1127 PHE B N 1
ATOM 19131 C CA . PHE B 1 1127 ? 0.445 -13.75 47.406 1 88.88 1127 PHE B CA 1
ATOM 19132 C C . PHE B 1 1127 ? -0.132 -15.148 47.562 1 88.88 1127 PHE B C 1
ATOM 19134 O O . PHE B 1 1127 ? -0.936 -15.398 48.469 1 88.88 1127 PHE B O 1
ATOM 19141 N N . ILE B 1 1128 ? 0.308 -16.062 46.719 1 88.38 1128 ILE B N 1
ATOM 19142 C CA . ILE B 1 1128 ? -0.175 -17.438 46.75 1 88.38 1128 ILE B CA 1
ATOM 19143 C C . ILE B 1 1128 ? 0.292 -18.109 48.062 1 88.38 1128 ILE B C 1
ATOM 19145 O O . ILE B 1 1128 ? -0.449 -18.891 48.656 1 88.38 1128 ILE B O 1
ATOM 19149 N N . GLU B 1 1129 ? 1.521 -17.812 48.531 1 90.25 1129 GLU B N 1
ATOM 19150 C CA . GLU B 1 1129 ? 2.021 -18.328 49.781 1 90.25 1129 GLU B CA 1
ATOM 19151 C C . GLU B 1 1129 ? 1.154 -17.844 50.969 1 90.25 1129 GLU B C 1
ATOM 19153 O O . GLU B 1 1129 ? 0.874 -18.609 51.875 1 90.25 1129 GLU B O 1
ATOM 19158 N N . GLY B 1 1130 ? 0.717 -16.594 50.875 1 92.25 1130 GLY B N 1
ATOM 19159 C CA . GLY B 1 1130 ? -0.18 -16.062 51.875 1 92.25 1130 GLY B CA 1
ATOM 19160 C C . GLY B 1 1130 ? -1.521 -16.766 51.906 1 92.25 1130 GLY B C 1
ATOM 19161 O O . GLY B 1 1130 ? -2.08 -16.984 53 1 92.25 1130 GLY B O 1
ATOM 19162 N N . LEU B 1 1131 ? -1.96 -17.141 50.781 1 92.94 1131 LEU B N 1
ATOM 19163 C CA . LEU B 1 1131 ? -3.234 -17.844 50.688 1 92.94 1131 LEU B CA 1
ATOM 19164 C C . LEU B 1 1131 ? -3.152 -19.219 51.344 1 92.94 1131 LEU B C 1
ATOM 19166 O O . LEU B 1 1131 ? -4.137 -19.688 51.938 1 92.94 1131 LEU B O 1
ATOM 19170 N N . THR B 1 1132 ? -1.955 -19.922 51.375 1 92.5 1132 THR B N 1
ATOM 19171 C CA . THR B 1 1132 ? -1.808 -21.297 51.844 1 92.5 1132 THR B CA 1
ATOM 19172 C C . THR B 1 1132 ? -1.49 -21.312 53.344 1 92.5 1132 THR B C 1
ATOM 19174 O O . THR B 1 1132 ? -1.428 -22.391 53.938 1 92.5 1132 THR B O 1
ATOM 19177 N N . GLU B 1 1133 ? -1.287 -20.234 54 1 91.5 1133 GLU B N 1
ATOM 19178 C CA . GLU B 1 1133 ? -0.952 -20.188 55.406 1 91.5 1133 GLU B CA 1
ATOM 19179 C C . GLU B 1 1133 ? -2.098 -20.719 56.281 1 91.5 1133 GLU B C 1
ATOM 19181 O O . GLU B 1 1133 ? -1.867 -21.344 57.312 1 91.5 1133 GLU B O 1
ATOM 19186 N N . GLU B 1 1134 ? -3.301 -20.375 55.688 1 88.94 1134 GLU B N 1
ATOM 19187 C CA . GLU B 1 1134 ? -4.453 -20.953 56.375 1 88.94 1134 GLU B CA 1
ATOM 19188 C C . GLU B 1 1134 ? -4.738 -22.359 55.875 1 88.94 1134 GLU B C 1
ATOM 19190 O O . GLU B 1 1134 ? -4.949 -22.562 54.688 1 88.94 1134 GLU B O 1
ATOM 19195 N N . ASN B 1 1135 ? -4.633 -23.328 56.656 1 85.62 1135 ASN B N 1
ATOM 19196 C CA . ASN B 1 1135 ? -4.734 -24.719 56.281 1 85.62 1135 ASN B CA 1
ATOM 19197 C C . ASN B 1 1135 ? -6.184 -25.141 56.031 1 85.62 1135 ASN B C 1
ATOM 19199 O O . ASN B 1 1135 ? -6.809 -25.75 56.875 1 85.62 1135 ASN B O 1
ATOM 19203 N N . ASN B 1 1136 ? -6.727 -24.672 54.906 1 89.69 1136 ASN B N 1
ATOM 19204 C CA . ASN B 1 1136 ? -8.086 -25.031 54.5 1 89.69 1136 ASN B CA 1
ATOM 19205 C C . ASN B 1 1136 ? -8.164 -25.328 53.031 1 89.69 1136 ASN B C 1
ATOM 19207 O O . ASN B 1 1136 ? -7.398 -24.781 52.219 1 89.69 1136 ASN B O 1
ATOM 19211 N N . VAL B 1 1137 ? -9.078 -26.156 52.656 1 91.25 1137 VAL B N 1
ATOM 19212 C CA . VAL B 1 1137 ? -9.203 -26.641 51.281 1 91.25 1137 VAL B CA 1
ATOM 19213 C C . VAL B 1 1137 ? -9.555 -25.484 50.344 1 91.25 1137 VAL B C 1
ATOM 19215 O O . VAL B 1 1137 ? -9.07 -25.422 49.219 1 91.25 1137 VAL B O 1
ATOM 19218 N N . ASN B 1 1138 ? -10.328 -24.562 50.875 1 91.75 1138 ASN B N 1
ATOM 19219 C CA . ASN B 1 1138 ? -10.789 -23.453 50.062 1 91.75 1138 ASN B CA 1
ATOM 19220 C C . ASN B 1 1138 ? -9.633 -22.547 49.625 1 91.75 1138 ASN B C 1
ATOM 19222 O O . ASN B 1 1138 ? -9.547 -22.141 48.469 1 91.75 1138 ASN B O 1
ATOM 19226 N N . ASN B 1 1139 ? -8.727 -22.344 50.531 1 93.56 1139 ASN B N 1
ATOM 19227 C CA . ASN B 1 1139 ? -7.582 -21.484 50.25 1 93.56 1139 ASN B CA 1
ATOM 19228 C C . ASN B 1 1139 ? -6.586 -22.172 49.312 1 93.56 1139 ASN B C 1
ATOM 19230 O O . ASN B 1 1139 ? -6.035 -21.547 48.406 1 93.56 1139 ASN B O 1
ATOM 19234 N N . TYR B 1 1140 ? -6.477 -23.484 49.656 1 92.81 1140 TYR B N 1
ATOM 19235 C CA . TYR B 1 1140 ? -5.57 -24.234 48.781 1 92.81 1140 TYR B CA 1
ATOM 19236 C C . TYR B 1 1140 ? -6.094 -24.281 47.344 1 92.81 1140 TYR B C 1
ATOM 19238 O O . TYR B 1 1140 ? -5.316 -24.203 46.406 1 92.81 1140 TYR B O 1
ATOM 19246 N N . PHE B 1 1141 ? -7.352 -24.391 47.219 1 92.12 1141 PHE B N 1
ATOM 19247 C CA . PHE B 1 1141 ? -7.98 -24.438 45.906 1 92.12 1141 PHE B CA 1
ATOM 19248 C C . PHE B 1 1141 ? -7.77 -23.125 45.188 1 92.12 1141 PHE B C 1
ATOM 19250 O O . PHE B 1 1141 ? -7.41 -23.109 44 1 92.12 1141 PHE B O 1
ATOM 19257 N N . MET B 1 1142 ? -7.961 -22.016 45.812 1 91.81 1142 MET B N 1
ATOM 19258 C CA . MET B 1 1142 ? -7.746 -20.688 45.219 1 91.81 1142 MET B CA 1
ATOM 19259 C C . MET B 1 1142 ? -6.305 -20.531 44.75 1 91.81 1142 MET B C 1
ATOM 19261 O O . MET B 1 1142 ? -6.051 -20.047 43.656 1 91.81 1142 MET B O 1
ATOM 19265 N N . ALA B 1 1143 ? -5.438 -20.969 45.531 1 90.69 1143 ALA B N 1
ATOM 19266 C CA . ALA B 1 1143 ? -4.02 -20.906 45.156 1 90.69 1143 ALA B CA 1
ATOM 19267 C C . ALA B 1 1143 ? -3.727 -21.703 43.906 1 90.69 1143 ALA B C 1
ATOM 19269 O O . ALA B 1 1143 ? -3.029 -21.234 43 1 90.69 1143 ALA B O 1
ATOM 19270 N N . ALA B 1 1144 ? -4.293 -22.906 43.938 1 89.88 1144 ALA B N 1
ATOM 19271 C CA . ALA B 1 1144 ? -4.082 -23.766 42.781 1 89.88 1144 ALA B CA 1
ATOM 19272 C C . ALA B 1 1144 ? -4.637 -23.141 41.5 1 89.88 1144 ALA B C 1
ATOM 19274 O O . ALA B 1 1144 ? -4.02 -23.234 40.438 1 89.88 1144 ALA B O 1
ATOM 19275 N N . GLN B 1 1145 ? -5.832 -22.516 41.594 1 87.44 1145 GLN B N 1
ATOM 19276 C CA . GLN B 1 1145 ? -6.465 -21.891 40.438 1 87.44 1145 GLN B CA 1
ATOM 19277 C C . GLN B 1 1145 ? -5.605 -20.75 39.906 1 87.44 1145 GLN B C 1
ATOM 19279 O O . GLN B 1 1145 ? -5.512 -20.578 38.688 1 87.44 1145 GLN B O 1
ATOM 19284 N N . LEU B 1 1146 ? -5.016 -20.109 40.719 1 84.88 1146 LEU B N 1
ATOM 19285 C CA . LEU B 1 1146 ? -4.184 -18.984 40.312 1 84.88 1146 LEU B CA 1
ATOM 19286 C C . LEU B 1 1146 ? -2.912 -19.484 39.625 1 84.88 1146 LEU B C 1
ATOM 19288 O O . LEU B 1 1146 ? -2.428 -18.844 38.688 1 84.88 1146 LEU B O 1
ATOM 19292 N N . PHE B 1 1147 ? -2.398 -20.656 40.062 1 80.25 1147 PHE B N 1
ATOM 19293 C CA . PHE B 1 1147 ? -1.227 -21.234 39.438 1 80.25 1147 PHE B CA 1
ATOM 19294 C C . PHE B 1 1147 ? -1.535 -21.625 38 1 80.25 1147 PHE B C 1
ATOM 19296 O O . PHE B 1 1147 ? -0.654 -21.594 37.125 1 80.25 1147 PHE B O 1
ATOM 19303 N N . GLN B 1 1148 ? -2.686 -21.984 37.75 1 77.31 1148 GLN B N 1
ATOM 19304 C CA . GLN B 1 1148 ? -3.076 -22.469 36.438 1 77.31 1148 GLN B CA 1
ATOM 19305 C C . GLN B 1 1148 ? -3.072 -21.344 35.406 1 77.31 1148 GLN B C 1
ATOM 19307 O O . GLN B 1 1148 ? -2.762 -21.547 34.25 1 77.31 1148 GLN B O 1
ATOM 19312 N N . VAL B 1 1149 ? -3.543 -20.266 35.812 1 70.38 1149 VAL B N 1
ATOM 19313 C CA . VAL B 1 1149 ? -3.744 -19.156 34.875 1 70.38 1149 VAL B CA 1
ATOM 19314 C C . VAL B 1 1149 ? -2.404 -18.5 34.562 1 70.38 1149 VAL B C 1
ATOM 19316 O O . VAL B 1 1149 ? -2.182 -18.031 33.469 1 70.38 1149 VAL B O 1
ATOM 19319 N N . PHE B 1 1150 ? -1.444 -18.531 35.438 1 62.34 1150 PHE B N 1
ATOM 19320 C CA . PHE B 1 1150 ? -0.235 -17.75 35.219 1 62.34 1150 PHE B CA 1
ATOM 19321 C C . PHE B 1 1150 ? 0.915 -18.641 34.75 1 62.34 1150 PHE B C 1
ATOM 19323 O O . PHE B 1 1150 ? 1.107 -19.734 35.281 1 62.34 1150 PHE B O 1
ATOM 19330 N N . ASP B 1 1151 ? 1.436 -18.578 33.406 1 55.56 1151 ASP B N 1
ATOM 19331 C CA . ASP B 1 1151 ? 2.385 -19.359 32.625 1 55.56 1151 ASP B CA 1
ATOM 19332 C C . ASP B 1 1151 ? 3.705 -19.531 33.375 1 55.56 1151 ASP B C 1
ATOM 19334 O O . ASP B 1 1151 ? 4.727 -19.859 32.781 1 55.56 1151 ASP B O 1
ATOM 19338 N N . CYS B 1 1152 ? 3.994 -19.188 34.594 1 53.16 1152 CYS B N 1
ATOM 19339 C CA . CYS B 1 1152 ? 5.391 -19.078 35 1 53.16 1152 CYS B CA 1
ATOM 19340 C C . CYS B 1 1152 ? 5.961 -20.453 35.344 1 53.16 1152 CYS B C 1
ATOM 19342 O O . CYS B 1 1152 ? 5.211 -21.391 35.625 1 53.16 1152 CYS B O 1
ATOM 19344 N N . SER B 1 1153 ? 7.316 -20.734 35 1 55.53 1153 SER B N 1
ATOM 19345 C CA . SER B 1 1153 ? 8.336 -21.703 35.375 1 55.53 1153 SER B CA 1
ATOM 19346 C C . SER B 1 1153 ? 8.305 -22 36.875 1 55.53 1153 SER B C 1
ATOM 19348 O O . SER B 1 1153 ? 9.352 -22.109 37.531 1 55.53 1153 SER B O 1
ATOM 19350 N N . PHE B 1 1154 ? 7.164 -22.078 37.562 1 58.22 1154 PHE B N 1
ATOM 19351 C CA . PHE B 1 1154 ? 7.094 -22.109 39 1 58.22 1154 PHE B CA 1
ATOM 19352 C C . PHE B 1 1154 ? 7.203 -23.531 39.531 1 58.22 1154 PHE B C 1
ATOM 19354 O O . PHE B 1 1154 ? 7.027 -23.781 40.719 1 58.22 1154 PHE B O 1
ATOM 19361 N N . HIS B 1 1155 ? 7.449 -24.453 38.656 1 59.75 1155 HIS B N 1
ATOM 19362 C CA . HIS B 1 1155 ? 7.402 -25.859 39.062 1 59.75 1155 HIS B CA 1
ATOM 19363 C C . HIS B 1 1155 ? 8.445 -26.172 40.125 1 59.75 1155 HIS B C 1
ATOM 19365 O O . HIS B 1 1155 ? 8.367 -27.203 40.781 1 59.75 1155 HIS B O 1
ATOM 19371 N N . ASP B 1 1156 ? 9.289 -25.156 40.281 1 61.81 1156 ASP B N 1
ATOM 19372 C CA . ASP B 1 1156 ? 10.375 -25.516 41.188 1 61.81 1156 ASP B CA 1
ATOM 19373 C C . ASP B 1 1156 ? 10.203 -24.812 42.531 1 61.81 1156 ASP B C 1
ATOM 19375 O O . ASP B 1 1156 ? 11.109 -24.828 43.344 1 61.81 1156 ASP B O 1
ATOM 19379 N N . THR B 1 1157 ? 8.922 -24.297 42.75 1 76.19 1157 THR B N 1
ATOM 19380 C CA . THR B 1 1157 ? 8.797 -23.609 44.031 1 76.19 1157 THR B CA 1
ATOM 19381 C C . THR B 1 1157 ? 8.297 -24.562 45.125 1 76.19 1157 THR B C 1
ATOM 19383 O O . THR B 1 1157 ? 7.629 -25.547 44.812 1 76.19 1157 THR B O 1
ATOM 19386 N N . ASP B 1 1158 ? 8.641 -24.312 46.312 1 82.06 1158 ASP B N 1
ATOM 19387 C CA . ASP B 1 1158 ? 8.227 -25.109 47.469 1 82.06 1158 ASP B CA 1
ATOM 19388 C C . ASP B 1 1158 ? 6.711 -25.141 47.594 1 82.06 1158 ASP B C 1
ATOM 19390 O O . ASP B 1 1158 ? 6.133 -26.172 47.938 1 82.06 1158 ASP B O 1
ATOM 19394 N N . THR B 1 1159 ? 6.137 -24.047 47.156 1 87.19 1159 THR B N 1
ATOM 19395 C CA . THR B 1 1159 ? 4.684 -23.969 47.25 1 87.19 1159 THR B CA 1
ATOM 19396 C C . THR B 1 1159 ? 4.012 -24.875 46.219 1 87.19 1159 THR B C 1
ATOM 19398 O O . THR B 1 1159 ? 2.982 -25.484 46.5 1 87.19 1159 THR B O 1
ATOM 19401 N N . PHE B 1 1160 ? 4.621 -24.969 45.156 1 87.25 1160 PHE B N 1
ATOM 19402 C CA . PHE B 1 1160 ? 4.082 -25.844 44.125 1 87.25 1160 PHE B CA 1
ATOM 19403 C C . PHE B 1 1160 ? 4.156 -27.312 44.562 1 87.25 1160 PHE B C 1
ATOM 19405 O O . PHE B 1 1160 ? 3.18 -28.047 44.438 1 87.25 1160 PHE B O 1
ATOM 19412 N N . ARG B 1 1161 ? 5.289 -27.703 45.188 1 86.88 1161 ARG B N 1
ATOM 19413 C CA . ARG B 1 1161 ? 5.484 -29.062 45.656 1 86.88 1161 ARG B CA 1
ATOM 19414 C C . ARG B 1 1161 ? 4.543 -29.375 46.812 1 86.88 1161 ARG B C 1
ATOM 19416 O O . ARG B 1 1161 ? 4 -30.484 46.906 1 86.88 1161 ARG B O 1
ATOM 19423 N N . PHE B 1 1162 ? 4.379 -28.312 47.562 1 90.44 1162 PHE B N 1
ATOM 19424 C CA . PHE B 1 1162 ? 3.477 -28.469 48.719 1 90.44 1162 PHE B CA 1
ATOM 19425 C C . PHE B 1 1162 ? 2.055 -28.75 48.25 1 90.44 1162 PHE B C 1
ATOM 19427 O O . PHE B 1 1162 ? 1.413 -29.688 48.719 1 90.44 1162 PHE B O 1
ATOM 19434 N N . LEU B 1 1163 ? 1.595 -28.031 47.188 1 91.06 1163 LEU B N 1
ATOM 19435 C CA . LEU B 1 1163 ? 0.23 -28.172 46.719 1 91.06 1163 LEU B CA 1
ATOM 19436 C C . LEU B 1 1163 ? 0.076 -29.469 45.906 1 91.06 1163 LEU B C 1
ATOM 19438 O O . LEU B 1 1163 ? -1.004 -30.062 45.906 1 91.06 1163 LEU B O 1
ATOM 19442 N N . LEU B 1 1164 ? 1.175 -29.938 45.375 1 89.19 1164 LEU B N 1
ATOM 19443 C CA . LEU B 1 1164 ? 1.158 -31.172 44.594 1 89.19 1164 LEU B CA 1
ATOM 19444 C C . LEU B 1 1164 ? 1.008 -32.375 45.5 1 89.19 1164 LEU B C 1
ATOM 19446 O O . LEU B 1 1164 ? 0.43 -33.406 45.094 1 89.19 1164 LEU B O 1
ATOM 19450 N N . ASN B 1 1165 ? 1.47 -32.281 46.781 1 87.5 1165 ASN B N 1
ATOM 19451 C CA . ASN B 1 1165 ? 1.442 -33.406 47.719 1 87.5 1165 ASN B CA 1
ATOM 19452 C C . ASN B 1 1165 ? 0.489 -33.125 48.875 1 87.5 1165 ASN B C 1
ATOM 19454 O O . ASN B 1 1165 ? 0.618 -33.75 49.938 1 87.5 1165 ASN B O 1
ATOM 19458 N N . CYS B 1 1166 ? -0.466 -32.281 48.656 1 89.44 1166 CYS B N 1
ATOM 19459 C CA . CYS B 1 1166 ? -1.354 -31.953 49.75 1 89.44 1166 CYS B CA 1
ATOM 19460 C C . CYS B 1 1166 ? -2.426 -33.031 49.938 1 89.44 1166 CYS B C 1
ATOM 19462 O O . CYS B 1 1166 ? -2.611 -33.875 49.062 1 89.44 1166 CYS B O 1
ATOM 19464 N N . GLU B 1 1167 ? -3.195 -33 51 1 87.44 1167 GLU B N 1
ATOM 19465 C CA . GLU B 1 1167 ? -4.137 -34.031 51.375 1 87.44 1167 GLU B CA 1
ATOM 19466 C C . GLU B 1 1167 ? -5.449 -33.906 50.625 1 87.44 1167 GLU B C 1
ATOM 19468 O O . GLU B 1 1167 ? -6.258 -34.844 50.594 1 87.44 1167 GLU B O 1
ATOM 19473 N N . TYR B 1 1168 ? -5.656 -32.844 49.906 1 90.25 1168 TYR B N 1
ATOM 19474 C CA . TYR B 1 1168 ? -6.918 -32.625 49.219 1 90.25 1168 TYR B CA 1
ATOM 19475 C C . TYR B 1 1168 ? -6.816 -33 47.75 1 90.25 1168 TYR B C 1
ATOM 19477 O O . TYR B 1 1168 ? -6.098 -32.344 46.969 1 90.25 1168 TYR B O 1
ATOM 19485 N N . PRO B 1 1169 ? -7.566 -33.906 47.312 1 90.12 1169 PRO B N 1
ATOM 19486 C CA . PRO B 1 1169 ? -7.422 -34.5 45.969 1 90.12 1169 PRO B CA 1
ATOM 19487 C C . PRO B 1 1169 ? -7.652 -33.438 44.875 1 90.12 1169 PRO B C 1
ATOM 19489 O O . PRO B 1 1169 ? -6.938 -33.438 43.844 1 90.12 1169 PRO B O 1
ATOM 19492 N N . ILE B 1 1170 ? -8.602 -32.562 44.969 1 91.56 1170 ILE B N 1
ATOM 19493 C CA . ILE B 1 1170 ? -8.945 -31.609 43.906 1 91.56 1170 ILE B CA 1
ATOM 19494 C C . ILE B 1 1170 ? -7.777 -30.641 43.688 1 91.56 1170 ILE B C 1
ATOM 19496 O O . ILE B 1 1170 ? -7.488 -30.266 42.531 1 91.56 1170 ILE B O 1
ATOM 19500 N N . VAL B 1 1171 ? -7.074 -30.266 44.719 1 92.38 1171 VAL B N 1
ATOM 19501 C CA . VAL B 1 1171 ? -5.934 -29.375 44.625 1 92.38 1171 VAL B CA 1
ATOM 19502 C C . VAL B 1 1171 ? -4.789 -30.062 43.875 1 92.38 1171 VAL B C 1
ATOM 19504 O O . VAL B 1 1171 ? -4.184 -29.484 42.969 1 92.38 1171 VAL B O 1
ATOM 19507 N N . THR B 1 1172 ? -4.617 -31.328 44.25 1 91.38 1172 THR B N 1
ATOM 19508 C CA . THR B 1 1172 ? -3.57 -32.094 43.594 1 91.38 1172 THR B CA 1
ATOM 19509 C C . THR B 1 1172 ? -3.869 -32.281 42.094 1 91.38 1172 THR B C 1
ATOM 19511 O O . THR B 1 1172 ? -2.961 -32.219 41.281 1 91.38 1172 THR B O 1
ATOM 19514 N N . CYS B 1 1173 ? -5.039 -32.438 41.812 1 92.06 1173 CYS B N 1
ATOM 19515 C CA . CYS B 1 1173 ? -5.449 -32.625 40.406 1 92.06 1173 CYS B CA 1
ATOM 19516 C C . CYS B 1 1173 ? -5.129 -31.391 39.562 1 92.06 1173 CYS B C 1
ATOM 19518 O O . CYS B 1 1173 ? -4.625 -31.516 38.469 1 92.06 1173 CYS B O 1
ATOM 19520 N N . ILE B 1 1174 ? -5.402 -30.234 40.062 1 90.38 1174 ILE B N 1
ATOM 19521 C CA . ILE B 1 1174 ? -5.191 -28.984 39.344 1 90.38 1174 ILE B CA 1
ATOM 19522 C C . ILE B 1 1174 ? -3.695 -28.766 39.125 1 90.38 1174 ILE B C 1
ATOM 19524 O O . ILE B 1 1174 ? -3.275 -28.344 38.031 1 90.38 1174 ILE B O 1
ATOM 19528 N N . MET B 1 1175 ? -2.922 -29.141 40.062 1 89.62 1175 MET B N 1
ATOM 19529 C CA . MET B 1 1175 ? -1.477 -28.984 39.969 1 89.62 1175 MET B CA 1
ATOM 19530 C C . MET B 1 1175 ? -0.904 -29.969 38.938 1 89.62 1175 MET B C 1
ATOM 19532 O O . MET B 1 1175 ? -0.017 -29.609 38.156 1 89.62 1175 MET B O 1
ATOM 19536 N N . ARG B 1 1176 ? -1.376 -31.094 39 1 89.44 1176 ARG B N 1
ATOM 19537 C CA . ARG B 1 1176 ? -0.928 -32.094 38.031 1 89.44 1176 ARG B CA 1
ATOM 19538 C C . ARG B 1 1176 ? -1.299 -31.672 36.594 1 89.44 1176 ARG B C 1
ATOM 19540 O O . ARG B 1 1176 ? -0.552 -31.922 35.656 1 89.44 1176 ARG B O 1
ATOM 19547 N N . GLN B 1 1177 ? -2.393 -31.141 36.5 1 89.12 1177 GLN B N 1
ATOM 19548 C CA . GLN B 1 1177 ? -2.801 -30.641 35.188 1 89.12 1177 GLN B CA 1
ATOM 19549 C C . GLN B 1 1177 ? -1.792 -29.641 34.625 1 89.12 1177 GLN B C 1
ATOM 19551 O O . GLN B 1 1177 ? -1.484 -29.656 33.438 1 89.12 1177 GLN B O 1
ATOM 19556 N N . LYS B 1 1178 ? -1.345 -28.875 35.438 1 85.88 1178 LYS B N 1
ATOM 19557 C CA . LYS B 1 1178 ? -0.323 -27.922 35.031 1 85.88 1178 LYS B CA 1
ATOM 19558 C C . LYS B 1 1178 ? 0.946 -28.641 34.562 1 85.88 1178 LYS B C 1
ATOM 19560 O O . LYS B 1 1178 ? 1.572 -28.234 33.594 1 85.88 1178 LYS B O 1
ATOM 19565 N N . MET B 1 1179 ? 1.287 -29.672 35.219 1 83.62 1179 MET B N 1
ATOM 19566 C CA . MET B 1 1179 ? 2.449 -30.469 34.844 1 83.62 1179 MET B CA 1
ATOM 19567 C C . MET B 1 1179 ? 2.234 -31.141 33.469 1 83.62 1179 MET B C 1
ATOM 19569 O O . MET B 1 1179 ? 3.148 -31.203 32.656 1 83.62 1179 MET B O 1
ATOM 19573 N N . ASN B 1 1180 ? 1.083 -31.578 33.375 1 87.31 1180 ASN B N 1
ATOM 19574 C CA . ASN B 1 1180 ? 0.759 -32.344 32.156 1 87.31 1180 ASN B CA 1
ATOM 19575 C C . ASN B 1 1180 ? 0.687 -31.422 30.938 1 87.31 1180 ASN B C 1
ATOM 19577 O O . ASN B 1 1180 ? 0.741 -31.891 29.797 1 87.31 1180 ASN B O 1
ATOM 19581 N N . THR B 1 1181 ? 0.531 -30.125 31.125 1 81.56 1181 THR B N 1
ATOM 19582 C CA . THR B 1 1181 ? 0.309 -29.25 30 1 81.56 1181 THR B CA 1
ATOM 19583 C C . THR B 1 1181 ? 1.509 -28.328 29.781 1 81.56 1181 THR B C 1
ATOM 19585 O O . THR B 1 1181 ? 1.561 -27.578 28.812 1 81.56 1181 THR B O 1
ATOM 19588 N N . ASN B 1 1182 ? 2.379 -28.266 30.703 1 66.56 1182 ASN B N 1
ATOM 19589 C CA . ASN B 1 1182 ? 3.473 -27.297 30.672 1 66.56 1182 ASN B CA 1
ATOM 19590 C C . ASN B 1 1182 ? 4.305 -27.438 29.406 1 66.56 1182 ASN B C 1
ATOM 19592 O O . ASN B 1 1182 ? 4.961 -28.453 29.188 1 66.56 1182 ASN B O 1
ATOM 19596 N N . THR B 1 1183 ? 3.807 -27.031 28.344 1 54.41 1183 THR B N 1
ATOM 19597 C CA . THR B 1 1183 ? 4.664 -26.906 27.172 1 54.41 1183 THR B CA 1
ATOM 19598 C C . THR B 1 1183 ? 5.609 -25.719 27.312 1 54.41 1183 THR B C 1
ATOM 19600 O O . THR B 1 1183 ? 5.176 -24.594 27.578 1 54.41 1183 THR B O 1
ATOM 19603 N N . CYS B 1 1184 ? 6.652 -25.828 27.938 1 41.19 1184 CYS B N 1
ATOM 19604 C CA . CYS B 1 1184 ? 7.477 -24.641 27.844 1 41.19 1184 CYS B CA 1
ATOM 19605 C C . CYS B 1 1184 ? 7.18 -23.875 26.562 1 41.19 1184 CYS B C 1
ATOM 19607 O O . CYS B 1 1184 ? 7.754 -22.797 26.312 1 41.19 1184 CYS B O 1
ATOM 19609 N N . TYR B 1 1185 ? 7.156 -24.562 25.391 1 37.78 1185 TYR B N 1
ATOM 19610 C CA . TYR B 1 1185 ? 7.34 -23.844 24.141 1 37.78 1185 TYR B CA 1
ATOM 19611 C C . TYR B 1 1185 ? 6.242 -22.797 23.953 1 37.78 1185 TYR B C 1
ATOM 19613 O O . TYR B 1 1185 ? 5.199 -22.859 24.609 1 37.78 1185 TYR B O 1
ATOM 19621 N N . CYS B 1 1186 ? 6.371 -22.078 22.719 1 32.69 1186 CYS B N 1
ATOM 19622 C CA . CYS B 1 1186 ? 5.719 -21.094 21.844 1 32.69 1186 CYS B CA 1
ATOM 19623 C C . CYS B 1 1186 ? 4.258 -21.453 21.625 1 32.69 1186 CYS B C 1
ATOM 19625 O O . CYS B 1 1186 ? 3.949 -22.406 20.906 1 32.69 1186 CYS B O 1
ATOM 19627 N N . LYS B 1 1187 ? 3.447 -21.438 22.484 1 36.38 1187 LYS B N 1
ATOM 19628 C CA . LYS B 1 1187 ? 2.035 -21.562 22.141 1 36.38 1187 LYS B CA 1
ATOM 19629 C C . LYS B 1 1187 ? 1.737 -20.844 20.828 1 36.38 1187 LYS B C 1
ATOM 19631 O O . LYS B 1 1187 ? 1.611 -19.609 20.797 1 36.38 1187 LYS B O 1
ATOM 19636 N N . LYS B 1 1188 ? 2.299 -21.062 19.688 1 33.81 1188 LYS B N 1
ATOM 19637 C CA . LYS B 1 1188 ? 1.447 -20.812 18.531 1 33.81 1188 LYS B CA 1
ATOM 19638 C C . LYS B 1 1188 ? 0.088 -21.484 18.688 1 33.81 1188 LYS B C 1
ATOM 19640 O O . LYS B 1 1188 ? 0.012 -22.688 18.938 1 33.81 1188 LYS B O 1
ATOM 19645 N N . LYS B 1 1189 ? -0.958 -20.969 19.031 1 33.44 1189 LYS B N 1
ATOM 19646 C CA . LYS B 1 1189 ? -2.316 -21.453 18.797 1 33.44 1189 LYS B CA 1
ATOM 19647 C C . LYS B 1 1189 ? -2.375 -22.391 17.594 1 33.44 1189 LYS B C 1
ATOM 19649 O O . LYS B 1 1189 ? -1.98 -22 16.484 1 33.44 1189 LYS B O 1
ATOM 19654 N N . LEU B 1 1190 ? -2.301 -23.625 17.812 1 26.41 1190 LEU B N 1
ATOM 19655 C CA . LEU B 1 1190 ? -2.777 -24.531 16.766 1 26.41 1190 LEU B CA 1
ATOM 19656 C C . LEU B 1 1190 ? -4.008 -23.969 16.078 1 26.41 1190 LEU B C 1
ATOM 19658 O O . LEU B 1 1190 ? -4.98 -23.578 16.734 1 26.41 1190 LEU B O 1
ATOM 19662 N N . PRO B 1 1191 ? -3.848 -23.391 14.734 1 28.88 1191 PRO B N 1
ATOM 19663 C CA . PRO B 1 1191 ? -5.109 -22.984 14.117 1 28.88 1191 PRO B CA 1
ATOM 19664 C C . PRO B 1 1191 ? -6.207 -24.047 14.266 1 28.88 1191 PRO B C 1
ATOM 19666 O O . PRO B 1 1191 ? -5.914 -25.234 14.312 1 28.88 1191 PRO B O 1
#

Organism: Laodelphax striatellus (NCBI:txid195883)

Sequence (2382 aa):
MTEQQTSFLDAIHKIPGDTPGEKYKKIAELVSVVKKGVPVSHLIKNPDVPSLLGPYFKVEAARILNNRQMIADALKSEDNSVIQKALHIKSFFDGSDGEFTNPDYFSKHLIPHVSLNTRLEIIKNLSYHLRKPELAEEFFARFHLLYGIDQAMPLLLACRSEFTHKTLIEKNIVLSHKMMKLFYRKDPNLVIRHIKHARKNELLKTRNILQLNLIDYADIIVKFIKVDIESFVEIVESYDGNNLNLKFSKNLGRLFMKIGLKYLLNKPKLYINMIPLEVIDVETMRLIFPNLLPNKKEHFDTNQLLYVLKYFPKSEKFMLLEKSYASRYNRKLLDDTDIMTPELMLLLPDMERIKQAKIMMDKNSDTTYYTHSWRCYYKPCEVIPLIKDDIKKASEIEKRCALLSELIYCCKVNKDSDMLLEVLKYFNERHKNERAEMFFRLMKMLQIYGDDLYSLRDEHWIVIDSIIRRMHVKGYIINHLAETYLEYLFKVLEVSTSHKLTHELLPLAEENLELMADCNLERHGQCWNILKKKSVFEKRSLNYFIDYVSQKIEDQSLSNKSWHEKEKNIVSQITEAIYDFNERHIKSKKHLDEKALSVSDYPRLMKIVLRLLNNEECKKHAAICKMRNLLKHHDKELFETFVKNDIVKVESDEVASGKALYLLKRDPNTIIMHWREYLSMCKCWSGNKNVIRFIKTVRWHNGIAMKWREECEKGFTNEHSYLGILGILLDGPSFVQIVSPFMPKQTTLPTDGQNARNDYLLTSKIPSVCNLVNPPPPLSIIDHFFEGDYLSDGLIMSTNLCRRTGVSKVISFLTSLISKRVSVKKHAIRLYYMVATIDDSCQLLSSQWQTNTNHSIREILFQKIHELFLNEPTSETYCLLTSSIDSLTEDDTQQLNLLTNFNRVPNEYLEEYLNKTFDTIGKKEGRVADNHISSMLSRISPSICDILDQHFCMRIIKKYLFLRNVLHTALELTINSFILSREELLERRLIFFIEMISEEIRLHWDEPCPKKLHYFAVNQVFHFFIEQLCNRYNSDKLNLRHIELLLGIFENTLEPKMDLTSYLYLICTKQQLLSISAKDFGLRIAREINRLTKEFTPLIIHSMAKVMTEFIDPISKNQPKELLIPFIEGLTEENNVNNYFMAAQLFQVFDCSFHDTDTFRFLLNCEYPIVTCIMRQKMNTNTCYCKKKLPMTEQQTSFLDAIHKIPGDTPGEKYKKIAELVSVVKKGVPVSHLIKNPDVPSLLGPYFKVEAARILNNRQMIADALKSEDNSVIQKALHIKSFFDGSDGEFTNPDYFSKHLIPHVSLNTRLEIIKNLSYHLRKPELAEEFFARFHLLYGIDQAMPLLLACRSEFTHKTLIEKNIVLSHKMMKLFYRKDPNLVIRHIKHARKNELLKTRNILQLNLIDYADIIVKFIKVDIESFVEIVESYDGNNLNLKFSKNLGRLFMKIGLKYLLNKPKLYINMIPLEVIDVETMRLIFPNLLPNKKEHFDTNQLLYVLKYFPKSEKFMLLEKSYASRYNRKLLDDTDIMTPELMLLLPDMERIKQAKIMMDKNSDTTYYTHSWRCYYKPCEVIPLIKDDIKKASEIEKRCALLSELIYCCKVNKDSDMLLEVLKYFNERHKNERAEMFFRLMKMLQIYGDDLYSLRDEHWIVIDSIIRRMHVKGYIINHLAETYLEYLFKVLEVSTSHKLTHELLPLAEENLELMADCNLERHGQCWNILKKKSVFEKRSLNYFIDYVSQKIEDQSLSNKSWHEKEKNIVSQITEAIYDFNERHIKSKKHLDEKALSVSDYPRLMKIVLRLLNNEECKKHAAICKMRNLLKHHDKELFETFVKNDIVKVESDEVASGKALYLLKRDPNTIIMHWREYLSMCKCWSGNKNVIRFIKTVRWHNGIAMKWREECEKGFTNEHSYLGILGILLDGPSFVQIVSPFMPKQTTLPTDGQNARNDYLLTSKIPSVCNLVNPPPPLSIIDHFFEGDYLSDGLIMSTNLCRRTGVSKVISFLTSLISKRVSVKKHAIRLYYMVATIDDSCQLLSSQWQTNTNHSIREILFQKIHELFLNEPTSETYCLLTSSIDSLTEDDTQQLNLLTNFNRVPNEYLEEYLNKTFDTIGKKEGRVADNHISSMLSRISPSICDILDQHFCMRIIKKYLFLRNVLHTALELTINSFILSREELLERRLIFFIEMISEEIRLHWDEPCPKKLHYFAVNQVFHFFIEQLCNRYNSDKLNLRHIELLLGIFENTLEPKMDLTSYLYLICTKQQLLSISAKDFGLRIAREINRLTKEFTPLIIHSMAKVMTEFIDPISKNQPKELLIPFIEGLTEENNVNNYFMAAQLFQVFDCSFHDTDTFRFLLNCEYPIVTCIMRQKMNTNTCYCKKKLP

Solvent-accessible surface area (backbone atoms only — not comparable to full-atom values): 129848 Å² total; per-residue (Å²): 132,75,83,71,74,83,39,55,46,55,37,55,64,65,40,65,53,60,40,52,69,46,30,51,51,46,51,49,56,66,44,52,46,46,80,79,68,50,57,67,71,57,53,53,65,32,84,81,39,44,72,85,48,32,67,51,54,47,42,54,39,19,62,76,67,65,38,64,68,51,37,56,54,30,46,46,44,54,37,61,72,40,28,52,58,39,68,67,45,54,72,66,41,24,45,82,48,65,83,63,43,37,55,64,44,36,63,72,73,40,54,54,44,16,16,55,57,53,46,55,51,48,44,47,47,35,23,72,40,37,71,52,30,68,60,30,46,49,36,30,56,52,38,28,66,38,58,30,56,84,70,25,51,58,24,47,71,24,27,48,62,67,60,39,53,48,48,34,62,76,65,46,57,74,72,52,68,70,56,46,52,55,42,36,74,76,39,47,66,52,49,50,51,50,52,50,50,50,48,50,34,56,74,67,50,40,70,52,73,47,70,73,60,60,62,78,42,34,80,59,52,63,54,29,55,81,80,40,46,67,62,36,50,53,55,55,59,71,35,67,89,55,81,61,76,52,71,44,53,71,67,56,28,46,49,40,56,71,76,43,43,66,55,40,63,74,43,34,69,74,43,54,76,25,36,49,61,80,62,60,51,67,70,58,47,66,66,30,50,55,70,56,54,58,91,47,73,88,68,55,50,57,67,63,55,48,54,71,43,64,74,44,61,70,89,49,47,47,58,53,50,40,51,34,40,27,69,72,68,73,41,61,55,86,73,43,70,85,62,66,45,60,72,57,47,73,51,42,57,73,71,60,23,30,53,50,21,53,57,46,50,72,72,47,79,85,49,78,48,44,78,67,23,44,66,26,49,30,60,56,89,67,40,47,61,54,50,53,51,50,42,69,69,41,84,50,66,67,58,33,43,36,48,49,42,28,52,54,48,18,24,58,72,66,70,34,66,68,57,40,45,51,52,51,51,47,44,62,68,74,48,67,74,58,60,59,67,52,55,48,48,51,31,44,53,52,47,70,49,55,76,58,56,73,70,58,53,70,72,47,50,57,54,52,49,53,51,50,38,44,36,52,32,75,42,41,64,75,35,83,65,22,77,80,45,44,65,31,49,50,53,52,47,45,51,50,32,51,55,25,56,75,71,68,36,57,72,63,29,51,51,49,50,48,51,53,51,50,46,26,69,73,64,70,52,86,83,64,75,53,57,77,90,41,66,70,58,23,51,54,52,36,52,49,49,52,53,52,50,40,50,48,47,68,65,44,74,74,76,48,77,76,45,60,65,48,48,46,47,52,52,26,49,52,54,50,40,48,51,50,53,33,57,62,45,48,69,66,62,74,51,79,88,62,79,79,72,57,63,80,78,36,63,65,50,36,53,49,51,50,47,48,67,68,32,79,86,42,52,77,36,69,38,45,46,51,36,50,51,47,31,54,75,74,37,49,67,60,40,66,68,63,53,64,85,59,76,72,70,75,52,83,52,32,43,58,75,36,54,46,50,55,38,47,74,75,46,47,61,63,51,55,77,41,45,67,61,54,50,54,36,48,44,72,43,68,77,37,67,39,30,53,52,36,52,57,54,39,51,48,29,58,68,51,41,60,52,49,48,55,51,27,72,69,39,25,86,83,40,56,56,32,43,48,58,46,21,55,58,26,24,18,69,58,45,46,64,71,47,56,83,55,50,62,86,58,46,63,72,66,54,71,66,94,56,26,32,62,52,40,50,50,38,58,45,48,39,63,28,51,71,58,19,54,29,58,53,66,75,70,63,45,63,54,23,69,40,64,64,39,32,72,51,24,55,61,31,45,57,54,51,50,35,52,30,34,38,57,62,40,55,55,52,35,62,63,34,56,76,50,60,70,73,52,20,49,50,26,51,56,51,45,57,70,70,44,39,47,66,58,32,52,51,49,52,52,53,48,58,75,70,54,79,54,65,71,52,46,50,53,50,48,52,51,44,52,50,46,22,63,70,49,73,41,75,65,40,45,50,54,43,55,57,54,57,73,69,59,55,88,84,42,55,72,61,53,56,57,64,51,64,58,73,69,51,56,78,92,50,36,60,61,51,47,52,53,50,49,52,61,45,64,72,44,80,59,70,68,36,48,49,50,48,38,51,37,42,62,67,47,41,35,29,48,48,68,74,36,56,66,66,57,54,48,50,54,46,69,70,38,42,64,35,78,94,28,24,67,41,35,47,46,30,45,48,54,17,55,28,64,49,42,80,90,50,22,65,62,44,42,52,52,47,51,55,54,51,51,51,48,44,77,72,40,58,82,41,51,38,89,92,38,74,80,36,37,47,56,42,29,51,54,42,50,51,45,51,51,58,58,65,58,43,86,45,89,76,78,52,68,66,59,48,52,57,58,53,45,42,45,76,75,76,40,52,52,59,67,41,38,67,47,48,48,51,49,51,54,50,47,46,51,69,72,34,88,42,46,31,48,28,17,37,50,50,33,52,47,48,59,53,48,31,74,74,45,36,73,71,47,50,58,59,48,49,52,51,46,50,63,63,42,46,78,65,31,77,81,46,46,71,78,42,48,50,38,19,38,54,16,15,50,70,52,90,44,69,69,27,40,39,52,36,39,55,53,55,65,73,49,88,69,92,50,82,79,35,71,66,48,53,49,43,50,69,45,92,48,62,52,36,20,20,53,44,34,44,46,60,37,59,55,57,85,69,79,78,65,76,76,128,131,75,83,72,73,83,37,57,46,54,39,55,66,64,40,66,52,60,41,53,69,49,31,50,51,46,51,49,58,65,44,51,46,46,79,80,69,47,57,68,71,57,52,51,66,31,85,82,41,44,71,84,47,33,66,51,53,48,40,54,39,20,62,77,68,64,38,62,66,49,37,55,55,29,47,45,44,54,36,59,71,40,28,52,58,40,68,66,46,55,72,66,41,25,45,82,47,65,84,61,42,36,54,65,44,36,62,71,71,40,53,54,45,16,15,54,57,55,46,55,49,49,42,47,46,35,23,73,39,37,72,52,29,69,60,30,46,49,34,31,55,52,37,28,65,38,57,31,56,84,71,25,51,58,25,48,70,26,27,48,64,67,60,38,52,50,46,35,62,76,65,45,57,75,72,51,70,71,55,46,51,53,42,36,72,74,39,47,66,55,49,52,52,49,52,51,51,48,47,51,34,56,73,66,51,40,70,52,72,46,70,74,61,60,61,78,43,34,81,61,52,62,54,29,56,82,79,38,47,65,62,36,49,52,56,55,59,71,34,66,89,56,82,62,76,53,71,44,52,72,67,54,29,46,50,38,56,70,76,42,41,68,55,39,63,72,42,35,70,73,43,54,76,26,37,49,62,81,62,59,53,67,70,58,47,65,66,32,50,56,71,57,55,58,92,46,74,87,70,56,50,57,67,63,54,49,54,70,44,65,75,43,60,70,88,50,48,48,57,52,51,40,53,34,39,27,70,73,67,73,42,62,57,86,74,43,70,86,64,67,44,61,72,58,48,73,53,42,57,72,70,59,24,32,53,50,22,53,58,46,51,72,71,48,78,89,50,80,46,44,79,69,26,43,67,25,51,32,61,55,89,68,40,47,61,54,50,52,51,50,40,70,69,43,85,50,68,69,59,33,42,36,49,49,41,29,52,54,47,17,26,57,72,64,70,34,67,68,57,42,44,51,52,52,49,47,45,62,65,73,48,68,75,57,60,59,68,52,56,49,48,51,32,44,54,52,47,71,48,55,76,57,55,73,70,57,54,70,71,46,51,57,54,52,50,53,52,50,38,45,37,52,32,75,42,41,66,75,34,84,64,23,77,79,45,42,67,31,48,49,53,52,48,44,50,51,32,51,54,24,56,75,71,67,37,58,71,64,28,50,51,50,50,49,52,53,50,50,47,25,68,73,65,70,52,87,82,62,74,52,56,77,90,42,66,71,59,22,52,53,52,37,52,49,50,52,54,50,50,40,49,47,48,68,64,44,75,74,76,50,77,76,47,60,65,49,47,46,46,52,52,27,50,52,54,49,40,48,48,52,54,32,56,62,45,48,69,64,62,74,51,81,87,61,81,80,72,56,63,78,78,35,62,65,49,37,52,50,52,50,46,47,68,67,30,78,86,41,52,77,37,70,38,44,46,52,36,51,50,49,30,53,73,74,36,50,68,59,41,64,69,64,53,65,84,60,78,74,70,76,51,83,50,31,43,59,74,37,54,44,49,56,39,48,74,75,49,47,63,63,50,57,76,41,45,66,60,54,50,54,37,48,44,74,44,66,81,37,66,40,30,54,53,37,52,56,55,40,51,48,30,59,67,49,42,60,53,50,49,55,52,27,71,70,39,25,86,83,39,56,56,31,43,47,57,47,23,55,57,26,24,18,68,58,42,46,65,70,47,56,84,55,47,63,86,58,45,64,70,65,54,70,68,94,56,26,31,61,51,40,51,49,39,57,45,50,38,63,30,50,72,56,20,53,30,56,51,67,73,70,64,46,63,54,21,69,38,65,63,40,32,73,51,24,55,62,33,46,59,54,51,48,35,52,32,32,39,57,61,39,53,56,52,36,61,63,34,55,76,50,58,69,73,55,20,49,48,26,51,56,51,42,56,71,69,44,38,48,67,59,33,51,50,50,52,52,53,48,59,76,70,53,80,52,65,69,51,44,51,54,49,47,52,51,42,52,50,47,23,63,71,48,76,41,74,67,40,44,51,53,42,54,57,54,58,70,68,60,56,88,83,41,54,70,61,51,55,57,63,48,64,58,73,69,52,55,77,93,49,36,60,62,51,50,52,51,51,50,52,61,44,64,71,44,80,58,70,70,38,47,50,49,47,35,52,36,41,62,66,46,43,37,31,49,47,68,73,36,54,67,67,57,55,49,50,54,45,68,69,39,41,65,34,78,96,27,25,68,40,36,46,47,30,45,48,53,17,56,27,64,48,42,81,88,50,22,66,61,44,43,52,52,47,52,53,54,51,51,53,47,46,74,73,40,58,83,40,51,37,89,90,38,75,79,36,36,46,56,42,28,51,52,42,50,51,44,49,50,57,59,65,60,49,80,61,77,75,81,50,66,68,59,49,50,56,58,53,44,42,45,74,75,77,40,51,52,58,68,41,39,67,48,48,50,50,49,50,52,49,47,44,50,69,71,34,89,44,48,32,48,28,17,36,51,50,34,53,48,49,60,53,48,30,73,73,46,35,71,71,46,52,57,58,48,47,53,51,45,48,62,63,41,45,77,65,34,76,82,46,45,71,77,43,48,50,38,19,40,53,17,16,51,70,52,91,44,69,69,28,40,39,52,36,40,54,52,55,67,73,50,87,67,89,50,80,81,37,70,65,46,52,48,44,50,68,45,93,48,62,51,36,20,21,52,44,34,45,45,62,39,59,54,57,85,67,79,78,65,74,77,129